Protein 6WRW (pdb70)

GO terms:
  GO:0060586 multicellular organismal-level iron ion homeostasis (P, IDA)
  GO:0048471 perinuclear region of cytoplasm (C, IDA)
  GO:0005886 plasma membrane (C, IDA)
  GO:0043066 negative regulation of apoptotic process (P, IMP)
  GO:0043123 positive regulation of canonical NF-kappaB signal transduction (P, IMP)
  GO:0010628 positive regulation of gene expression (P, IMP)
  GO:0031334 positive regulation of protein-containing complex assembly (P, IMP)
  GO:1900182 positive regulation of protein localization to nucleus (P, IMP)
  GO:0005515 protein binding (F, IPI)
  GO:0044877 protein-containing complex binding (F, IPI)
  GO:0019901 protein kinase binding (F, IPI)
  GO:0055037 recycling endosome (C, IDA)
  GO:0005768 endosome (C, IDA)
  GO:0003725 double-stranded RNA binding (F, IDA)
  GO:0031410 cytoplasmic vesicle (C, IDA)
  GO:0071466 cellular response to xenobiotic stimulus (P, IDA)
  GO:0004998 transferrin receptor activity (F, IDA)
  GO:0042102 positive regulation of T cell proliferation (P, IDA)
  GO:0045830 positive regulation of isotype switching (P, IDA)
  GO:0030890 positive regulation of B cell proliferation (P, IDA)

Solvent-accessible surface area: 55553 Å² total; per-residue (Å²): 136,73,160,48,112,39,4,57,136,48,1,29,109,39,1,98,95,21,78,0,31,62,11,1,108,68,0,25,78,132,65,28,30,72,0,51,2,27,31,123,71,4,52,56,0,0,84,54,0,7,76,28,0,121,114,16,155,20,61,75,30,38,93,10,64,0,57,0,61,1,12,26,96,58,119,54,83,7,3,0,0,3,14,4,75,149,15,53,0,0,1,26,4,23,40,4,33,2,3,0,0,8,2,92,56,36,74,31,57,7,72,0,4,1,0,10,13,0,33,127,141,25,16,129,103,30,165,30,96,6,97,48,8,0,0,0,0,2,8,15,137,43,25,27,2,60,1,1,34,15,0,52,69,86,103,3,45,0,0,0,0,3,14,0,85,73,50,12,88,5,148,78,24,89,14,24,6,16,11,28,1,3,74,6,18,1,2,0,42,3,24,4,1,0,0,7,56,14,2,33,54,9,78,22,131,15,116,13,8,11,78,17,3,0,0,2,2,1,20,19,0,0,62,20,2,9,66,9,13,110,34,118,21,56,104,125,32,158,29,26,108,65,3,76,7,28,9,19,165,55,26,48,1,31,0,19,2,26,6,61,76,108,94,13,78,0,5,0,0,0,0,0,5,78,13,114,73,16,37,12,13,2,0,0,0,0,0,18,0,1,0,47,7,16,2,0,0,33,0,0,0,0,0,0,2,1,1,24,1,0,62,5,0,1,47,1,25,103,172,40,40,2,115,0,9,7,0,0,0,0,0,0,6,0,0,16,14,2,5,4,0,0,2,5,0,0,0,12,3,23,44,28,10,1,22,24,42,5,5,0,0,0,1,0,16,67,0,0,24,4,43,64,56,32,108,13,26,6,0,0,1,1,10,33,4,1,34,94,2,12,77,40,1,128,21,11,96,89,40,115,91,22,65,128,56,78,91,24,28,92,134,34,132,107,9,74,25,68,32,12,0,12,0,0,4,0,12,9,7,2,7,0,1,11,2,26,0,19,64,139,86,69,9,7,26,43,8,0,71,46,1,40,34,164,55,0,65,119,100,5,108,102,1,52,110,1,0,42,2,0,1,14,1,0,0,2,2,0,0,19,0,0,42,58,48,51,18,49,12,36,16,70,56,0,13,69,44,2,54,56,14,5,143,57,0,52,138,57,133,65,5,0,115,104,16,70,12,21,11,101,46,8,88,45,0,47,9,48,2,94,142,5,0,43,121,3,57,75,51,19,61,131,17,109,84,111,57,109,66,46,2,24,73,6,11,30,43,3,24,20,5,3,46,18,0,8,4,42,19,23,18,11,37,144,33,37,16,35,0,1,14,28,15,63,37,64,27,9,4,48,16,0,25,111,14,0,112,59,49,124,106,132,107,80,57,38,73,70,72,69,0,48,31,14,2,0,29,6,1,11,9,10,10,6,4,1,9,13,8,24,18,32,6,1,57,32,133,61,167,133,78,158,42,86,48,4,61,142,68,0,25,97,27,2,99,95,19,76,0,21,41,13,0,93,65,1,21,86,124,63,22,30,67,1,51,3,31,34,123,66,4,48,56,0,0,75,63,0,10,84,29,0,126,116,22,157,19,61,76,18,29,68,3,66,0,61,1,77,0,7,26,75,55,117,55,105,1,4,0,0,1,19,5,85,145,15,52,0,0,1,29,3,23,43,8,39,0,2,0,0,10,2,87,57,29,71,25,70,10,88,0,0,0,0,10,17,0,31,135,144,25,15,137,94,31,218,28,93,6,90,46,3,0,0,0,2,2,8,14,148,40,29,29,2,60,1,0,35,18,0,59,83,80,106,3,47,0,1,0,0,3,16,0,77,74,33,15,76,9,148,74,29,96,12,28,7,13,10,30,2,2,76,6,17,0,2,0,40,2,25,5,1,0,0,14,45,25,2,32,60,8,77,19,148,18,116,13,21,14,83,13,3,0,0,2,2,2,38,18,0,0,60,18,0,8,65,6,14,107,42,118,20,53,102,125,32,163,28,26,106,62,2,72,31,33,8,22,174,67,23,45,1,27,0,18,3,25,4,63,83,109,98,14,72,1,5,0,0,0,0,0,5,83,12,105,53,13,36,12,5,2,0,0,0,0,0,14,1,0,1,48,9,21,2,0,0,29,0,0,0,0,0,0,1,0,1,24,0,0,56,5,0,3,46,0,26,113,145,30,38,4,114,0,6,0,0,0,0,0,0,0,6,0,0,16,17,2,4,5,0,1,2,5,0,1,0,12,2,8,43,26,9,0,21,25,38,6,5,0,0,0,1,0,21,68,0,0,21,2,39,67,47,35,87,11,24,6,0,0,2,2,11,31,3,0,38,94,2,12,80,44,1,128,20,11,95,90,43,110,90,20,64,120,58,75,89,28,33,94,127,32,122,102,8,71,27,73,33,13,0,12,0,0,3,0,10,7,8,3,8,0,2,13,2,28,0,18,64,127,87,64,11,5,19,41,9,1,74,47,1,40,40,142,43,0,46,126,104,3,105,107,0,50,93,0,0,32,2,0,0,17,2,0,0,2,2,0,0,26,0,0,40,60,46,61,5,51,14,37,16,70,55,0,15,72,44,1,102,42,12,10,147,47,1,56,121,18,154,77,7,4,174,122,16,69,19,40,10,97,50,5,88,42,0,72,28,27,2,106,98,1,1,46,70,0,59,74,58,21,59,137,20,112,83,106,69,131,39,59,4,19,52,9,3,25,45,7,22,24,6,3,48,18,0,8,4,44,20,25,17,15,32,142,35,35,15,33,0,2,14,28,14,63,37,62,26,9,4,47,21,1,20,105,17,0,94,41,46,140,110,135,83,80,59,29,76,72,71,67,0,51,24,14,4,0,29,6,3,12,8,2,3,6,5,2,8,13,7,13,16,37,6,3,36,34,100,48,150,94,114,90,118,99,8,37,129,13,1,86,101,25,50,184,167,68,18,51,52,46,88,0,0,26,49,0,1,62,139,48,85,0,9,0,0,0,0,1,119,34,101,183,73,0,123,97,1,6,105,26,0,105,157,111,2,100,108,12,73,14,25,59,59,51,43,0,0,2,0,85,24,168,60,75,142,30,12,46,103,0,7,112,11,0,50,167,15,85,136,82,117,97,14,34,127,10,2,93,110,13,50,208,149,67,32,51,52,46,89,0,0,27,55,0,1,71,135,43,63,0,10,0,0,0,0,5,131,55,100,206,73,0,133,118,5,3,106,49,0,94,176,101,2,95,111,14,87,10,16,44,52,39,38,0,0,2,0,98,21,160,59,74,141,33,13,45,102,0,6,105,10,0,49,165,21,95

Structure (mmCIF, N/CA/C/O backbone):
data_6WRW
#
_entry.id   6WRW
#
_cell.length_a   138.399
_cell.length_b   138.399
_cell.length_c   279.847
_cell.angle_alpha   90.000
_cell.angle_beta   90.000
_cell.angle_gamma   120.000
#
_symmetry.space_group_name_H-M   'P 32 2 1'
#
loop_
_entity.id
_entity.type
_entity.pdbx_description
1 polymer 'Transferrin receptor protein 1'
2 polymer 'Computationally designed protein 2DS25.5'
3 branched 2-acetamido-2-deoxy-beta-D-glucopyranose-(1-4)-2-acetamido-2-deoxy-beta-D-glucopyranose
4 branched beta-D-mannopyranose-(1-4)-2-acetamido-2-deoxy-beta-D-glucopyranose-(1-4)-2-acetamido-2-deoxy-beta-D-glucopyranose
5 branched alpha-D-mannopyranose-(1-3)-[alpha-D-mannopyranose-(1-6)]beta-D-mannopyranose-(1-4)-2-acetamido-2-deoxy-beta-D-glucopyranose-(1-4)-2-acetamido-2-deoxy-beta-D-glucopyranose
6 non-polymer 'CALCIUM ION'
#
loop_
_atom_site.group_PDB
_atom_site.id
_atom_site.type_symbol
_atom_site.label_atom_id
_atom_site.label_alt_id
_atom_site.label_comp_id
_atom_site.label_asym_id
_atom_site.label_entity_id
_atom_site.label_seq_id
_atom_site.pdbx_PDB_ins_code
_atom_site.Cartn_x
_atom_site.Cartn_y
_atom_site.Cartn_z
_atom_site.occupancy
_atom_site.B_iso_or_equiv
_atom_site.auth_seq_id
_atom_site.auth_comp_id
_atom_site.auth_asym_id
_atom_site.auth_atom_id
_atom_site.pdbx_PDB_model_num
ATOM 1 N N . ARG A 1 1 ? 2.94550 -23.87747 56.66618 1.000 112.07983 121 ARG A N 1
ATOM 2 C CA . ARG A 1 1 ? 4.36542 -23.74086 56.36431 1.000 119.49787 121 ARG A CA 1
ATOM 3 C C . ARG A 1 1 ? 5.20216 -23.79164 57.63828 1.000 131.34610 121 ARG A C 1
ATOM 4 O O . ARG A 1 1 ? 4.75640 -23.36359 58.70291 1.000 134.05500 121 ARG A O 1
ATOM 6 N N . LEU A 1 2 ? 6.41827 -24.31591 57.52087 1.000 131.12190 122 LEU A N 1
ATOM 7 C CA . LEU A 1 2 ? 7.32770 -24.46463 58.64687 1.000 127.98958 122 LEU A CA 1
ATOM 8 C C . LEU A 1 2 ? 8.48304 -23.48139 58.52147 1.000 124.25211 122 LEU A C 1
ATOM 9 O O . LEU A 1 2 ? 9.00205 -23.25329 57.42404 1.000 122.05397 122 LEU A O 1
ATOM 14 N N . TYR A 1 3 ? 8.87866 -22.90203 59.64895 1.000 122.73784 123 TYR A N 1
ATOM 15 C CA . TYR A 1 3 ? 10.03178 -22.01986 59.73264 1.000 121.00100 123 TYR A CA 1
ATOM 16 C C . TYR A 1 3 ? 11.14340 -22.71280 60.51669 1.000 116.24448 123 TYR A C 1
ATOM 17 O O . TYR A 1 3 ? 11.00834 -23.86078 60.94865 1.000 117.17908 123 TYR A O 1
ATOM 26 N N . TRP A 1 4 ? 12.25544 -21.99595 60.69934 1.000 112.51951 124 TRP A N 1
ATOM 27 C CA . TRP A 1 4 ? 13.42746 -22.59036 61.33766 1.000 113.06939 124 TRP A CA 1
ATOM 28 C C . TRP A 1 4 ? 13.13064 -23.02459 62.76880 1.000 119.14155 124 TRP A C 1
ATOM 29 O O . TRP A 1 4 ? 13.59548 -24.08260 63.21458 1.000 120.36114 124 TRP A O 1
ATOM 40 N N . ASP A 1 5 ? 12.35428 -22.22257 63.50253 1.000 120.34103 125 ASP A N 1
ATOM 41 C CA . ASP A 1 5 ? 12.07207 -22.53319 64.90022 1.000 121.92642 125 ASP A CA 1
ATOM 42 C C . ASP A 1 5 ? 11.26800 -23.81934 65.04799 1.000 115.20723 125 ASP A C 1
ATOM 43 O O . ASP A 1 5 ? 11.37355 -24.49691 66.07661 1.000 116.79306 125 ASP A O 1
ATOM 48 N N . ASP A 1 6 ? 10.46512 -24.17413 64.04254 1.000 111.06623 126 ASP A N 1
ATOM 49 C CA . ASP A 1 6 ? 9.71774 -25.42553 64.10749 1.000 111.91015 126 ASP A CA 1
ATOM 50 C C . ASP A 1 6 ? 10.55985 -26.60175 63.62787 1.000 101.54616 126 ASP A C 1
ATOM 51 O O . ASP A 1 6 ? 10.49219 -27.69474 64.20415 1.000 104.55496 126 ASP A O 1
ATOM 56 N N . LEU A 1 7 ? 11.35217 -26.39504 62.57275 1.000 99.91596 127 LEU A N 1
ATOM 57 C CA . LEU A 1 7 ? 12.21478 -27.45932 62.07148 1.000 108.96028 127 LEU A CA 1
ATOM 58 C C . LEU A 1 7 ? 13.22306 -27.89281 63.12605 1.000 111.81462 127 LEU A C 1
ATOM 59 O O . LEU A 1 7 ? 13.50665 -29.08801 63.26972 1.000 108.38560 127 LEU A O 1
ATOM 64 N N . LYS A 1 8 ? 13.76489 -26.93535 63.88270 1.000 114.51576 128 LYS A N 1
ATOM 65 C CA . LYS A 1 8 ? 14.75677 -27.26521 64.90135 1.000 111.48852 128 LYS A CA 1
ATOM 66 C C . LYS A 1 8 ? 14.15399 -28.13143 66.00377 1.000 113.01629 128 LYS A C 1
ATOM 67 O O . LYS A 1 8 ? 14.73215 -29.15730 66.38583 1.000 119.92444 128 LYS A O 1
ATOM 73 N N . ARG A 1 9 ? 12.98703 -27.73943 66.52577 1.000 100.99315 129 ARG A N 1
ATOM 74 C CA . ARG A 1 9 ? 12.36219 -28.53322 67.57887 1.000 116.87137 129 ARG A CA 1
ATOM 75 C C . ARG A 1 9 ? 11.88759 -29.88421 67.05916 1.000 116.23814 129 ARG A C 1
ATOM 76 O O . ARG A 1 9 ? 11.93607 -30.87423 67.79585 1.000 119.00047 129 ARG A O 1
ATOM 84 N N . LYS A 1 10 ? 11.45034 -29.95840 65.79798 1.000 111.24538 130 LYS A N 1
ATOM 85 C CA . LYS A 1 10 ? 11.07385 -31.25144 65.23465 1.000 110.16506 130 LYS A CA 1
ATOM 86 C C . LYS A 1 10 ? 12.28278 -32.17391 65.12358 1.000 114.44845 130 LYS A C 1
ATOM 87 O O . LYS A 1 10 ? 12.20722 -33.35804 65.48256 1.000 121.37131 130 LYS A O 1
ATOM 93 N N . LEU A 1 11 ? 13.40770 -31.64459 64.63292 1.000 108.69788 131 LEU A N 1
ATOM 94 C CA . LEU A 1 11 ? 14.63458 -32.42970 64.56210 1.000 104.56922 131 LEU A CA 1
ATOM 95 C C . LEU A 1 11 ? 15.06617 -32.90003 65.94405 1.000 116.44755 131 LEU A C 1
ATOM 96 O O . LEU A 1 11 ? 15.44935 -34.06115 66.11925 1.000 119.28556 131 LEU A O 1
ATOM 101 N N . SER A 1 12 ? 14.99789 -32.01552 66.94242 1.000 122.06699 132 SER A N 1
ATOM 102 C CA . SER A 1 12 ? 15.40820 -32.39460 68.29183 1.000 121.74650 132 SER A CA 1
ATOM 103 C C . SER A 1 12 ? 14.48702 -33.46029 68.87639 1.000 122.88874 132 SER A C 1
ATOM 104 O O . SER A 1 12 ? 14.95312 -34.40052 69.53375 1.000 134.52083 132 SER A O 1
ATOM 107 N N . GLU A 1 13 ? 13.17733 -33.33315 68.64633 1.000 117.82928 133 GLU A N 1
ATOM 108 C CA . GLU A 1 13 ? 12.23478 -34.31595 69.16793 1.000 125.23291 133 GLU A CA 1
ATOM 109 C C . GLU A 1 13 ? 12.43190 -35.67327 68.50658 1.000 121.08878 133 GLU A C 1
ATOM 110 O O . GLU A 1 13 ? 12.28874 -36.71355 69.15978 1.000 127.90199 133 GLU A O 1
ATOM 116 N N . LYS A 1 14 ? 12.76246 -35.68799 67.21233 1.000 116.21115 134 LYS A N 1
ATOM 117 C CA . LYS A 1 14 ? 13.06283 -36.96165 66.56583 1.000 116.24289 134 LYS A CA 1
ATOM 118 C C . LYS A 1 14 ? 14.41054 -37.51431 67.01594 1.000 116.10252 134 LYS A C 1
ATOM 119 O O . LYS A 1 14 ? 14.60886 -38.73464 67.01780 1.000 114.17139 134 LYS A O 1
ATOM 125 N N . LEU A 1 15 ? 15.34318 -36.63868 67.39899 1.000 116.38074 135 LEU A N 1
ATOM 126 C CA . LEU A 1 15 ? 16.62582 -37.09995 67.92125 1.000 107.74547 135 LEU A CA 1
ATOM 127 C C . LEU A 1 15 ? 16.46602 -37.74302 69.29170 1.000 110.86985 135 LEU A C 1
ATOM 128 O O . LEU A 1 15 ? 17.15440 -38.72004 69.60920 1.000 110.39674 135 LEU A O 1
ATOM 133 N N . ASP A 1 16 ? 15.56868 -37.20412 70.12051 1.000 114.27041 136 ASP A N 1
ATOM 134 C CA . ASP A 1 16 ? 15.36272 -37.77269 71.44900 1.000 120.50857 136 ASP A CA 1
ATOM 135 C C . ASP A 1 16 ? 14.76223 -39.17163 71.38016 1.000 129.56802 136 ASP A C 1
ATOM 136 O O . ASP A 1 16 ? 14.96200 -39.97584 72.29728 1.000 137.01318 136 ASP A O 1
ATOM 141 N N . SER A 1 17 ? 14.03460 -39.48164 70.30909 1.000 131.18424 137 SER A N 1
ATOM 142 C CA . SER A 1 17 ? 13.36537 -40.76549 70.15545 1.000 134.73132 137 SER A CA 1
ATOM 143 C C . SER A 1 17 ? 14.18040 -41.76557 69.34519 1.000 132.06369 137 SER A C 1
ATOM 144 O O . SER A 1 17 ? 13.63907 -42.79289 68.92444 1.000 135.60630 137 SER A O 1
ATOM 147 N N . THR A 1 18 ? 15.46389 -41.49551 69.12135 1.000 128.32724 138 THR A N 1
ATOM 148 C CA . THR A 1 18 ? 16.31562 -42.34041 68.29555 1.000 126.57406 138 THR A CA 1
ATOM 149 C C . THR A 1 18 ? 17.44198 -42.91487 69.14245 1.000 126.81570 138 THR A C 1
ATOM 150 O O . THR A 1 18 ? 18.08820 -42.18490 69.90186 1.000 127.10665 138 THR A O 1
ATOM 154 N N . ASP A 1 19 ? 17.67145 -44.21846 69.01013 1.000 125.76105 139 ASP A N 1
ATOM 155 C CA . ASP A 1 19 ? 18.75345 -44.90488 69.70237 1.000 128.90299 139 ASP A CA 1
ATOM 156 C C . ASP A 1 19 ? 19.88739 -45.17061 68.72078 1.000 126.54617 139 ASP A C 1
ATOM 157 O O . ASP A 1 19 ? 19.66884 -45.76314 67.65876 1.000 125.05689 139 ASP A O 1
ATOM 162 N N . PHE A 1 20 ? 21.09444 -44.73595 69.07910 1.000 121.47168 140 PHE A N 1
ATOM 163 C CA . PHE A 1 20 ? 22.26448 -44.91938 68.22923 1.000 117.73708 140 PHE A CA 1
ATOM 164 C C . PHE A 1 20 ? 23.13330 -46.09717 68.64613 1.000 118.69655 140 PHE A C 1
ATOM 165 O O . PHE A 1 20 ? 23.76282 -46.72281 67.78432 1.000 118.14628 140 PHE A O 1
ATOM 173 N N . THR A 1 21 ? 23.18132 -46.40984 69.94459 1.000 112.39874 141 THR A N 1
ATOM 174 C CA . THR A 1 21 ? 23.99821 -47.52456 70.41549 1.000 110.67236 141 THR A CA 1
ATOM 175 C C . THR A 1 21 ? 23.55127 -48.83982 69.79118 1.000 110.03730 141 THR A C 1
ATOM 176 O O . THR A 1 21 ? 24.38299 -49.69735 69.46713 1.000 106.44683 141 THR A O 1
ATOM 180 N N . SER A 1 22 ? 22.23891 -49.01680 69.61965 1.000 115.84061 142 SER A N 1
ATOM 181 C CA . SER A 1 22 ? 21.72341 -50.23383 69.00162 1.000 125.53535 142 SER A CA 1
ATOM 182 C C . SER A 1 22 ? 22.26901 -50.40299 67.58997 1.000 121.77408 142 SER A C 1
ATOM 183 O O . SER A 1 22 ? 22.79660 -51.46423 67.23865 1.000 119.72743 142 SER A O 1
ATOM 186 N N . THR A 1 23 ? 22.16376 -49.35537 66.76909 1.000 122.11515 143 THR A N 1
ATOM 187 C CA . THR A 1 23 ? 22.65045 -49.43985 65.39612 1.000 124.40471 143 THR A CA 1
ATOM 188 C C . THR A 1 23 ? 24.16388 -49.61686 65.35302 1.000 116.25908 143 THR A C 1
ATOM 189 O O . THR A 1 23 ? 24.68079 -50.36523 64.51590 1.000 119.07435 143 THR A O 1
ATOM 193 N N . ILE A 1 24 ? 24.89188 -48.95551 66.25618 1.000 99.32021 144 ILE A N 1
ATOM 194 C CA . ILE A 1 24 ? 26.34867 -49.08244 66.25979 1.000 91.20141 144 ILE A CA 1
ATOM 195 C C . ILE A 1 24 ? 26.75895 -50.51700 66.57914 1.000 96.78304 144 ILE A C 1
ATOM 196 O O . ILE A 1 24 ? 27.54266 -51.13762 65.84736 1.000 102.30473 144 ILE A O 1
ATOM 201 N N . LYS A 1 25 ? 26.22469 -51.07536 67.66875 1.000 93.42958 145 LYS A N 1
ATOM 202 C CA . LYS A 1 25 ? 26.58627 -52.44181 68.02646 1.000 99.39884 145 LYS A CA 1
ATOM 203 C C . LYS A 1 25 ? 26.00620 -53.46397 67.05592 1.000 101.77115 145 LYS A C 1
ATOM 204 O O . LYS A 1 25 ? 26.48717 -54.60132 67.01554 1.000 115.77029 145 LYS A O 1
ATOM 210 N N . LEU A 1 26 ? 24.98973 -53.08865 66.27395 1.000 93.97447 146 LEU A N 1
ATOM 211 C CA . LEU A 1 26 ? 24.56589 -53.93569 65.16449 1.000 102.78474 146 LEU A CA 1
ATOM 212 C C . LEU A 1 26 ? 25.59998 -53.92111 64.04788 1.000 102.73917 146 LEU A C 1
ATOM 213 O O . LEU A 1 26 ? 25.90342 -54.96368 63.45624 1.000 106.53138 146 LEU A O 1
ATOM 218 N N . LEU A 1 27 ? 26.15112 -52.74485 63.74757 1.000 103.55164 147 LEU A N 1
ATOM 219 C CA . LEU A 1 27 ? 27.24486 -52.64402 62.78974 1.000 101.57534 147 LEU A CA 1
ATOM 220 C C . LEU A 1 27 ? 28.54055 -53.24657 63.31898 1.000 109.88166 147 LEU A C 1
ATOM 221 O O . LEU A 1 27 ? 29.49754 -53.38396 62.54981 1.000 112.35207 147 LEU A O 1
ATOM 226 N N . ASN A 1 28 ? 28.59441 -53.59788 64.60551 1.000 113.52219 148 ASN A N 1
ATOM 227 C CA . ASN A 1 28 ? 29.74922 -54.26359 65.19691 1.000 117.10657 148 ASN A CA 1
ATOM 228 C C . ASN A 1 28 ? 29.51545 -55.75723 65.43667 1.000 116.93462 148 ASN A C 1
ATOM 229 O O . ASN A 1 28 ? 30.27778 -56.38154 66.18149 1.000 118.79538 148 ASN A O 1
ATOM 234 N N . GLU A 1 29 ? 28.48414 -56.33714 64.82982 1.000 113.17656 149 GLU A N 1
ATOM 235 C CA . GLU A 1 29 ? 28.18523 -57.75335 65.01580 1.000 116.82342 149 GLU A CA 1
ATOM 236 C C . GLU A 1 29 ? 29.25635 -58.61046 64.32386 1.000 115.84617 149 GLU A C 1
ATOM 237 O O . GLU A 1 29 ? 30.30254 -58.11922 63.88672 1.000 113.54358 149 GLU A O 1
ATOM 243 N N . ASN A 1 30 ? 29.01335 -59.92489 64.24589 1.000 126.17434 150 ASN A N 1
ATOM 244 C CA . ASN A 1 30 ? 29.96291 -60.83819 63.61479 1.000 128.93639 150 ASN A CA 1
ATOM 245 C C . ASN A 1 30 ? 29.71618 -60.99502 62.12591 1.000 128.32613 150 ASN A C 1
ATOM 246 O O . ASN A 1 30 ? 30.64809 -61.32470 61.38527 1.000 130.99323 150 ASN A O 1
ATOM 251 N N . SER A 1 31 ? 28.49772 -60.74733 61.67069 1.000 124.93373 151 SER A N 1
ATOM 252 C CA . SER A 1 31 ? 28.34599 -60.17831 60.34833 1.000 120.72259 151 SER A CA 1
ATOM 253 C C . SER A 1 31 ? 28.94226 -58.77518 60.37635 1.000 122.79171 151 SER A C 1
ATOM 254 O O . SER A 1 31 ? 28.87915 -58.09159 61.40186 1.000 150.48678 151 SER A O 1
ATOM 257 N N . TYR A 1 32 ? 29.57360 -58.35992 59.27737 1.000 90.89857 152 TYR A N 1
ATOM 258 C CA . TYR A 1 32 ? 30.15343 -57.02021 59.09137 1.000 92.94373 152 TYR A CA 1
ATOM 259 C C . TYR A 1 32 ? 31.52380 -56.79287 59.75061 1.000 98.44542 152 TYR A C 1
ATOM 260 O O . TYR A 1 32 ? 32.03121 -55.66642 59.65051 1.000 97.16278 152 TYR A O 1
ATOM 269 N N . VAL A 1 33 ? 32.12299 -57.76827 60.43516 1.000 103.48493 153 VAL A N 1
ATOM 270 C CA . VAL A 1 33 ? 33.40855 -57.54327 61.10956 1.000 99.20024 153 VAL A CA 1
ATOM 271 C C . VAL A 1 33 ? 34.38070 -58.68857 60.83584 1.000 96.89465 153 VAL A C 1
ATOM 272 O O . VAL A 1 33 ? 34.01147 -59.86064 60.98844 1.000 97.94783 153 VAL A O 1
ATOM 276 N N . PRO A 1 34 ? 35.62961 -58.40633 60.41612 1.000 99.41600 154 PRO A N 1
ATOM 277 C CA . PRO A 1 34 ? 36.08953 -57.06253 60.05078 1.000 101.98963 154 PRO A CA 1
ATOM 278 C C . PRO A 1 34 ? 35.72693 -56.74409 58.60238 1.000 101.76530 154 PRO A C 1
ATOM 279 O O . PRO A 1 34 ? 35.44999 -57.67053 57.84119 1.000 102.41288 154 PRO A O 1
ATOM 283 N N . ARG A 1 35 ? 35.72077 -55.46886 58.21809 1.000 88.93277 155 ARG A N 1
ATOM 284 C CA . ARG A 1 35 ? 35.30868 -55.06944 56.86981 1.000 92.20864 155 ARG A CA 1
ATOM 285 C C . ARG A 1 35 ? 36.43026 -54.27562 56.20760 1.000 93.76969 155 ARG A C 1
ATOM 286 O O . ARG A 1 35 ? 36.40376 -53.04398 56.16167 1.000 94.81425 155 ARG A O 1
ATOM 294 N N . GLU A 1 36 ? 37.41538 -54.99722 55.68192 1.000 84.79943 156 GLU A N 1
ATOM 295 C CA . GLU A 1 36 ? 38.43307 -54.39432 54.83813 1.000 92.22769 156 GLU A CA 1
ATOM 296 C C . GLU A 1 36 ? 37.80783 -53.92701 53.52587 1.000 97.52333 156 GLU A C 1
ATOM 297 O O . GLU A 1 36 ? 36.73787 -54.38913 53.11707 1.000 106.17788 156 GLU A O 1
ATOM 303 N N . ALA A 1 37 ? 38.48579 -52.98937 52.86830 1.000 93.82572 157 ALA A N 1
ATOM 304 C CA . ALA A 1 37 ? 38.01371 -52.49365 51.58291 1.000 94.87726 157 ALA A CA 1
ATOM 305 C C . ALA A 1 37 ? 37.94832 -53.62825 50.56883 1.000 100.78291 157 ALA A C 1
ATOM 306 O O . ALA A 1 37 ? 38.91973 -54.36581 50.37804 1.000 105.47416 157 ALA A O 1
ATOM 308 N N . GLY A 1 38 ? 36.79159 -53.77218 49.92592 1.000 91.58380 158 GLY A N 1
ATOM 309 C CA . GLY A 1 38 ? 36.58655 -54.81495 48.94489 1.000 89.12999 158 GLY A CA 1
ATOM 310 C C . GLY A 1 38 ? 36.27792 -56.18437 49.50790 1.000 88.78376 158 GLY A C 1
ATOM 311 O O . GLY A 1 38 ? 36.07178 -57.12169 48.72640 1.000 80.24005 158 GLY A O 1
ATOM 312 N N . SER A 1 39 ? 36.23742 -56.33611 50.82943 1.000 88.31934 159 SER A N 1
ATOM 313 C CA . SER A 1 39 ? 35.94480 -57.62853 51.42645 1.000 79.77910 159 SER A CA 1
ATOM 314 C C . SER A 1 39 ? 34.46965 -57.98122 51.24060 1.000 84.05955 159 SER A C 1
ATOM 315 O O . SER A 1 39 ? 33.64722 -57.15813 50.82783 1.000 84.17484 159 SER A O 1
ATOM 318 N N . GLN A 1 40 ? 34.13896 -59.23572 51.55491 1.000 85.90505 160 GLN A N 1
ATOM 319 C CA . GLN A 1 40 ? 32.75656 -59.68573 51.43067 1.000 91.10187 160 GLN A CA 1
ATOM 320 C C . GLN A 1 40 ? 31.85956 -59.00545 52.45727 1.000 98.02722 160 GLN A C 1
ATOM 321 O O . GLN A 1 40 ? 30.71067 -58.66183 52.15561 1.000 102.91782 160 GLN A O 1
ATOM 327 N N . LYS A 1 41 ? 32.36755 -58.79511 53.67385 1.000 97.06896 161 LYS A N 1
ATOM 328 C CA . LYS A 1 41 ? 31.55587 -58.16520 54.70929 1.000 100.75934 161 LYS A CA 1
ATOM 329 C C . LYS A 1 41 ? 31.34989 -56.68084 54.43715 1.000 98.64129 161 LYS A C 1
ATOM 330 O O . LYS A 1 41 ? 30.30471 -56.12656 54.79621 1.000 106.80989 161 LYS A O 1
ATOM 336 N N . ASP A 1 42 ? 32.32034 -56.02337 53.79826 1.000 93.34663 162 ASP A N 1
ATOM 337 C CA . ASP A 1 42 ? 32.10069 -54.64945 53.35968 1.000 90.73517 162 ASP A CA 1
ATOM 338 C C . ASP A 1 42 ? 30.98337 -54.58312 52.32631 1.000 84.08507 162 ASP A C 1
ATOM 339 O O . ASP A 1 42 ? 30.15694 -53.66400 52.35070 1.000 85.17528 162 ASP A O 1
ATOM 344 N N . GLU A 1 43 ? 30.92240 -55.56966 51.42886 1.000 78.92800 163 GLU A N 1
ATOM 345 C CA . GLU A 1 43 ? 29.83345 -55.62150 50.45876 1.000 88.43487 163 GLU A CA 1
ATOM 346 C C . GLU A 1 43 ? 28.50209 -55.91568 51.14112 1.000 99.50984 163 GLU A C 1
ATOM 347 O O . GLU A 1 43 ? 27.46229 -55.37135 50.74937 1.000 105.88033 163 GLU A O 1
ATOM 353 N N . ASN A 1 44 ? 28.51565 -56.76898 52.16893 1.000 100.87042 164 ASN A N 1
ATOM 354 C CA . ASN A 1 44 ? 27.29503 -57.03610 52.92406 1.000 99.62269 164 ASN A CA 1
ATOM 355 C C . ASN A 1 44 ? 26.78990 -55.77618 53.61564 1.000 102.62944 164 ASN A C 1
ATOM 356 O O . ASN A 1 44 ? 25.58650 -55.49153 53.60461 1.000 111.21954 164 ASN A O 1
ATOM 361 N N . LEU A 1 45 ? 27.69648 -55.00398 54.21872 1.000 96.58592 165 LEU A N 1
ATOM 362 C CA . LEU A 1 45 ? 27.28459 -53.76380 54.86836 1.000 89.82918 165 LEU A CA 1
ATOM 363 C C . LEU A 1 45 ? 26.81779 -52.73440 53.84640 1.000 88.83152 165 LEU A C 1
ATOM 364 O O . LEU A 1 45 ? 25.89135 -51.96256 54.11651 1.000 92.38542 165 LEU A O 1
ATOM 369 N N . ALA A 1 46 ? 27.44258 -52.70746 52.66646 1.000 80.47905 166 ALA A N 1
ATOM 370 C CA . ALA A 1 46 ? 26.97438 -51.81749 51.60922 1.000 84.05164 166 ALA A CA 1
ATOM 371 C C . ALA A 1 46 ? 25.55593 -52.17299 51.18380 1.000 81.31852 166 ALA A C 1
ATOM 372 O O . ALA A 1 46 ? 24.70953 -51.28776 51.01131 1.000 92.33631 166 ALA A O 1
ATOM 374 N N . LEU A 1 47 ? 25.27607 -53.46812 51.01790 1.000 72.92929 167 LEU A N 1
ATOM 375 C CA . LEU A 1 47 ? 23.92499 -53.89336 50.66431 1.000 90.22219 167 LEU A CA 1
ATOM 376 C C . LEU A 1 47 ? 22.93622 -53.57339 51.77849 1.000 94.11169 167 LEU A C 1
ATOM 377 O O . LEU A 1 47 ? 21.79100 -53.18939 51.51196 1.000 101.50944 167 LEU A O 1
ATOM 382 N N . TYR A 1 48 ? 23.36073 -53.72305 53.03591 1.000 91.85638 168 TYR A N 1
ATOM 383 C CA . TYR A 1 48 ? 22.48258 -53.38703 54.15252 1.000 95.00776 168 TYR A CA 1
ATOM 384 C C . TYR A 1 48 ? 22.15548 -51.89926 54.16803 1.000 95.70532 168 TYR A C 1
ATOM 385 O O . TYR A 1 48 ? 20.99945 -51.51354 54.37221 1.000 104.21767 168 TYR A O 1
ATOM 394 N N . VAL A 1 49 ? 23.16014 -51.04893 53.94774 1.000 88.47931 169 VAL A N 1
ATOM 395 C CA . VAL A 1 49 ? 22.92461 -49.60853 53.91307 1.000 88.02878 169 VAL A CA 1
ATOM 396 C C . VAL A 1 49 ? 22.03079 -49.24129 52.73451 1.000 92.54832 169 VAL A C 1
ATOM 397 O O . VAL A 1 49 ? 21.15621 -48.37454 52.84813 1.000 97.46698 169 VAL A O 1
ATOM 401 N N . GLU A 1 50 ? 22.22087 -49.90465 51.59128 1.000 95.26825 170 GLU A N 1
ATOM 402 C CA . GLU A 1 50 ? 21.37887 -49.63571 50.42956 1.000 100.55358 170 GLU A CA 1
ATOM 403 C C . GLU A 1 50 ? 19.92700 -50.01584 50.70033 1.000 98.79046 170 GLU A C 1
ATOM 404 O O . GLU A 1 50 ? 19.00403 -49.25527 50.38057 1.000 97.36042 170 GLU A O 1
ATOM 410 N N . ASN A 1 51 ? 19.70384 -51.18298 51.30837 1.000 102.00239 171 ASN A N 1
ATOM 411 C CA . ASN A 1 51 ? 18.33887 -51.60666 51.59967 1.000 102.54055 171 ASN A CA 1
ATOM 412 C C . ASN A 1 51 ? 17.70895 -50.75733 52.69785 1.000 100.33234 171 ASN A C 1
ATOM 413 O O . ASN A 1 51 ? 16.49041 -50.55027 52.69520 1.000 107.00034 171 ASN A O 1
ATOM 418 N N . GLN A 1 52 ? 18.51450 -50.25142 53.63581 1.000 93.77392 172 GLN A N 1
ATOM 419 C CA . GLN A 1 52 ? 17.98900 -49.33124 54.63952 1.000 94.12258 172 GLN A CA 1
ATOM 420 C C . GLN A 1 52 ? 17.60479 -47.99775 54.01189 1.000 100.38691 172 GLN A C 1
ATOM 421 O O . GLN A 1 52 ? 16.58884 -47.39985 54.38515 1.000 108.48506 172 GLN A O 1
ATOM 427 N N . PHE A 1 53 ? 18.40947 -47.51281 53.06221 1.000 98.37487 173 PHE A N 1
ATOM 428 C CA . PHE A 1 53 ? 18.03028 -46.32256 52.30834 1.000 86.02303 173 PHE A CA 1
ATOM 429 C C . PHE A 1 53 ? 16.73779 -46.55701 51.53865 1.000 95.94348 173 PHE A C 1
ATOM 430 O O . PHE A 1 53 ? 15.90439 -45.65172 51.41547 1.000 93.66574 173 PHE A O 1
ATOM 438 N N . ARG A 1 54 ? 16.55871 -47.76844 51.00618 1.000 101.29180 174 ARG A N 1
ATOM 439 C CA . ARG A 1 54 ? 15.30368 -48.09925 50.33692 1.000 102.37756 174 ARG A CA 1
ATOM 440 C C . ARG A 1 54 ? 14.13722 -48.09470 51.31808 1.000 108.07386 174 ARG A C 1
ATOM 441 O O . ARG A 1 54 ? 13.03403 -47.64755 50.98162 1.000 102.07869 174 ARG A O 1
ATOM 449 N N . GLU A 1 55 ? 14.36023 -48.59496 52.53690 1.000 115.81376 175 GLU A N 1
ATOM 450 C CA . GLU A 1 55 ? 13.29076 -48.63025 53.53034 1.000 107.22839 175 GLU A CA 1
ATOM 451 C C . GLU A 1 55 ? 12.87376 -47.23210 53.96611 1.000 100.39682 175 GLU A C 1
ATOM 452 O O . GLU A 1 55 ? 11.69810 -47.00675 54.27583 1.000 100.53978 175 GLU A O 1
ATOM 458 N N . PHE A 1 56 ? 13.81178 -46.28505 53.99678 1.000 94.59048 176 PHE A N 1
ATOM 459 C CA . PHE A 1 56 ? 13.49267 -44.92032 54.39971 1.000 98.01435 176 PHE A CA 1
ATOM 460 C C . PHE A 1 56 ? 12.64644 -44.18471 53.37063 1.000 105.99069 176 PHE A C 1
ATOM 461 O O . PHE A 1 56 ? 12.23229 -43.05122 53.63894 1.000 110.28701 176 PHE A O 1
ATOM 469 N N . LYS A 1 57 ? 12.38487 -44.79974 52.21515 1.000 106.02142 177 LYS A N 1
ATOM 470 C CA . LYS A 1 57 ? 11.58815 -44.19692 51.14646 1.000 105.03540 177 LYS A CA 1
ATOM 471 C C . LYS A 1 57 ? 12.20317 -42.87878 50.67816 1.000 103.67910 177 LYS A C 1
ATOM 472 O O . LYS A 1 57 ? 11.51780 -41.86766 50.51074 1.000 107.64234 177 LYS A O 1
ATOM 478 N N . LEU A 1 58 ? 13.51722 -42.89890 50.46936 1.000 94.11185 178 LEU A N 1
ATOM 479 C CA . LEU A 1 58 ? 14.20436 -41.74548 49.91342 1.000 91.00034 178 LEU A CA 1
ATOM 480 C C . LEU A 1 58 ? 13.75453 -41.50921 48.47470 1.000 90.25136 178 LEU A C 1
ATOM 481 O O . LEU A 1 58 ? 13.14759 -42.37321 47.83436 1.000 92.91569 178 LEU A O 1
ATOM 486 N N . SER A 1 59 ? 14.05906 -40.31335 47.96528 1.000 85.70229 179 SER A N 1
ATOM 487 C CA . SER A 1 59 ? 13.63146 -39.97153 46.61275 1.000 75.08950 179 SER A CA 1
ATOM 488 C C . SER A 1 59 ? 14.29873 -40.86856 45.57783 1.000 74.70250 179 SER A C 1
ATOM 489 O O . SER A 1 59 ? 13.65308 -41.29207 44.61189 1.000 75.40770 179 SER A O 1
ATOM 492 N N . LYS A 1 60 ? 15.58247 -41.18068 45.76067 1.000 82.63925 180 LYS A N 1
ATOM 493 C CA . LYS A 1 60 ? 16.21493 -42.14475 44.86803 1.000 79.04915 180 LYS A CA 1
ATOM 494 C C . LYS A 1 60 ? 17.49776 -42.67363 45.49063 1.000 90.99635 180 LYS A C 1
ATOM 495 O O . LYS A 1 60 ? 18.30453 -41.90366 46.00642 1.000 94.75568 180 LYS A O 1
ATOM 501 N N . VAL A 1 61 ? 17.68998 -43.98716 45.41638 1.000 100.25618 181 VAL A N 1
ATOM 502 C CA . VAL A 1 61 ? 18.91516 -44.61644 45.89298 1.000 104.05762 181 VAL A CA 1
ATOM 503 C C . VAL A 1 61 ? 19.62173 -45.26418 44.70996 1.000 105.21488 181 VAL A C 1
ATOM 504 O O . VAL A 1 61 ? 18.98395 -45.74776 43.76851 1.000 116.82815 181 VAL A O 1
ATOM 508 N N . TRP A 1 62 ? 20.95175 -45.25732 44.75546 1.000 92.00555 182 TRP A N 1
ATOM 509 C CA . TRP A 1 62 ? 21.75007 -45.83047 43.67891 1.000 85.55900 182 TRP A CA 1
ATOM 510 C C . TRP A 1 62 ? 23.13426 -46.18243 44.21342 1.000 88.25102 182 TRP A C 1
ATOM 511 O O . TRP A 1 62 ? 23.42803 -46.02653 45.40303 1.000 90.51371 182 TRP A O 1
ATOM 522 N N . ARG A 1 63 ? 23.98553 -46.67132 43.31374 1.000 89.07808 183 ARG A N 1
ATOM 523 C CA . ARG A 1 63 ? 25.29537 -47.17618 43.69405 1.000 85.64233 183 ARG A CA 1
ATOM 524 C C . ARG A 1 63 ? 26.30503 -46.86353 42.59947 1.000 88.60653 183 ARG A C 1
ATOM 525 O O . ARG A 1 63 ? 25.95179 -46.72618 41.42472 1.000 98.43411 183 ARG A O 1
ATOM 533 N N . ASP A 1 64 ? 27.56658 -46.75128 43.00423 1.000 84.26707 184 ASP A N 1
ATOM 534 C CA . ASP A 1 64 ? 28.69308 -46.63465 42.09048 1.000 79.15940 184 ASP A CA 1
ATOM 535 C C . ASP A 1 64 ? 29.67660 -47.76103 42.37032 1.000 82.06809 184 ASP A C 1
ATOM 536 O O . ASP A 1 64 ? 29.92043 -48.11005 43.52886 1.000 85.99496 184 ASP A O 1
ATOM 541 N N . GLN A 1 65 ? 30.24089 -48.32569 41.30581 1.000 83.10986 185 GLN A N 1
ATOM 542 C CA . GLN A 1 65 ? 31.09397 -49.50687 41.39331 1.000 71.14642 185 GLN A CA 1
ATOM 543 C C . GLN A 1 65 ? 32.45731 -49.16893 40.80376 1.000 75.25328 185 GLN A C 1
ATOM 544 O O . GLN A 1 65 ? 32.57670 -48.94584 39.59398 1.000 86.33092 185 GLN A O 1
ATOM 550 N N . HIS A 1 66 ? 33.48071 -49.12920 41.65327 1.000 67.31655 186 HIS A N 1
ATOM 551 C CA . HIS A 1 66 ? 34.83704 -48.81656 41.23172 1.000 69.31913 186 HIS A CA 1
ATOM 552 C C . HIS A 1 66 ? 35.73402 -50.03763 41.38678 1.000 73.06396 186 HIS A C 1
ATOM 553 O O . HIS A 1 66 ? 35.46587 -50.93634 42.18675 1.000 77.91116 186 HIS A O 1
ATOM 560 N N . PHE A 1 67 ? 36.81362 -50.05573 40.60795 1.000 71.72406 187 PHE A N 1
ATOM 561 C CA . PHE A 1 67 ? 37.83647 -51.09481 40.68411 1.000 68.25521 187 PHE A CA 1
ATOM 562 C C . PHE A 1 67 ? 39.17147 -50.41471 40.95342 1.000 69.34061 187 PHE A C 1
ATOM 563 O O . PHE A 1 67 ? 39.72529 -49.75159 40.06928 1.000 77.70399 187 PHE A O 1
ATOM 571 N N . VAL A 1 68 ? 39.68545 -50.57932 42.17023 1.000 64.49057 188 VAL A N 1
ATOM 572 C CA . VAL A 1 68 ? 40.87136 -49.85304 42.61048 1.000 61.81534 188 VAL A CA 1
ATOM 573 C C . VAL A 1 68 ? 41.92907 -50.83469 43.09112 1.000 69.99129 188 VAL A C 1
ATOM 574 O O . VAL A 1 68 ? 41.62340 -51.95137 43.51979 1.000 71.34695 188 VAL A O 1
ATOM 578 N N . LYS A 1 69 ? 43.18563 -50.40511 43.02229 1.000 63.62461 189 LYS A N 1
ATOM 579 C CA . LYS A 1 69 ? 44.31628 -51.20885 43.46632 1.000 67.51781 189 LYS A CA 1
ATOM 580 C C . LYS A 1 69 ? 44.72781 -50.77039 44.86683 1.000 70.71422 189 LYS A C 1
ATOM 581 O O . LYS A 1 69 ? 45.17015 -49.63248 45.06113 1.000 67.85756 189 LYS A O 1
ATOM 587 N N . ILE A 1 70 ? 44.58237 -51.67145 45.83658 1.000 77.03050 190 ILE A N 1
ATOM 588 C CA . ILE A 1 70 ? 45.07789 -51.42896 47.18643 1.000 71.74651 190 ILE A CA 1
ATOM 589 C C . ILE A 1 70 ? 46.31070 -52.29562 47.39351 1.000 71.32657 190 ILE A C 1
ATOM 590 O O . ILE A 1 70 ? 46.74092 -53.00354 46.47758 1.000 75.65618 190 ILE A O 1
ATOM 595 N N . GLN A 1 71 ? 46.88533 -52.25448 48.59223 1.000 67.86716 191 GLN A N 1
ATOM 596 C CA . GLN A 1 71 ? 48.05115 -53.06267 48.91714 1.000 66.05460 191 GLN A CA 1
ATOM 597 C C . GLN A 1 71 ? 47.76739 -53.87418 50.17117 1.000 66.42797 191 GLN A C 1
ATOM 598 O O . GLN A 1 71 ? 47.20883 -53.35571 51.14249 1.000 66.30057 191 GLN A O 1
ATOM 604 N N . VAL A 1 72 ? 48.14846 -55.15162 50.14305 1.000 64.76650 192 VAL A N 1
ATOM 605 C CA . VAL A 1 72 ? 47.91999 -56.06588 51.25254 1.000 74.01470 192 VAL A CA 1
ATOM 606 C C . VAL A 1 72 ? 49.20496 -56.83538 51.53145 1.000 83.76502 192 VAL A C 1
ATOM 607 O O . VAL A 1 72 ? 50.15153 -56.82347 50.74396 1.000 87.36472 192 VAL A O 1
ATOM 611 N N . LYS A 1 73 ? 49.22092 -57.51150 52.67623 1.000 92.27364 193 LYS A N 1
ATOM 612 C CA . LYS A 1 73 ? 50.36153 -58.33030 53.05579 1.000 94.77525 193 LYS A CA 1
ATOM 613 C C . LYS A 1 73 ? 50.41469 -59.60136 52.21375 1.000 84.60792 193 LYS A C 1
ATOM 614 O O . LYS A 1 73 ? 49.38966 -60.12701 51.77153 1.000 77.77531 193 LYS A O 1
ATOM 620 N N . ASP A 1 74 ? 51.62954 -60.09039 51.99169 1.000 85.69468 194 ASP A N 1
ATOM 621 C CA . ASP A 1 74 ? 51.87752 -61.24421 51.14090 1.000 87.94462 194 ASP A CA 1
ATOM 622 C C . ASP A 1 74 ? 51.99905 -62.51186 51.98174 1.000 92.41937 194 ASP A C 1
ATOM 623 O O . ASP A 1 74 ? 51.99564 -62.47743 53.21451 1.000 93.76413 194 ASP A O 1
ATOM 628 N N . SER A 1 75 ? 52.09719 -63.64975 51.28775 1.000 100.55325 195 SER A N 1
ATOM 629 C CA . SER A 1 75 ? 52.38927 -64.90683 51.96720 1.000 104.95524 195 SER A CA 1
ATOM 630 C C . SER A 1 75 ? 53.73062 -64.84751 52.68446 1.000 107.43243 195 SER A C 1
ATOM 631 O O . SER A 1 75 ? 53.89834 -65.46607 53.74176 1.000 103.75113 195 SER A O 1
ATOM 634 N N . ALA A 1 76 ? 54.69206 -64.11372 52.12876 1.000 111.88460 196 ALA A N 1
ATOM 635 C CA . ALA A 1 76 ? 55.96025 -63.88105 52.80330 1.000 109.99753 196 ALA A CA 1
ATOM 636 C C . ALA A 1 76 ? 55.76633 -62.85539 53.91229 1.000 112.76902 196 ALA A C 1
ATOM 637 O O . ALA A 1 76 ? 55.15059 -61.80602 53.69982 1.000 118.38946 196 ALA A O 1
ATOM 639 N N . GLN A 1 77 ? 56.29232 -63.16042 55.09403 1.000 107.62420 197 GLN A N 1
ATOM 640 C CA . GLN A 1 77 ? 56.07731 -62.31833 56.26093 1.000 100.02660 197 GLN A CA 1
ATOM 641 C C . GLN A 1 77 ? 57.02225 -61.12328 56.25345 1.000 95.91908 197 GLN A C 1
ATOM 642 O O . GLN A 1 77 ? 58.20940 -61.25224 55.94084 1.000 110.71141 197 GLN A O 1
ATOM 648 N N . ASN A 1 78 ? 56.48482 -59.95425 56.59454 1.000 80.22311 198 ASN A N 1
ATOM 649 C CA . ASN A 1 78 ? 57.32373 -58.78684 56.82596 1.000 85.50996 198 ASN A CA 1
ATOM 650 C C . ASN A 1 78 ? 58.11721 -58.97680 58.11148 1.000 91.65576 198 ASN A C 1
ATOM 651 O O . ASN A 1 78 ? 57.61407 -59.53469 59.09074 1.000 95.59348 198 ASN A O 1
ATOM 656 N N . SER A 1 79 ? 59.36578 -58.51401 58.11237 1.000 82.57726 199 SER A N 1
ATOM 657 C CA . SER A 1 79 ? 60.25376 -58.80610 59.22817 1.000 81.67800 199 SER A CA 1
ATOM 658 C C . SER A 1 79 ? 61.04896 -57.57625 59.63765 1.000 85.07998 199 SER A C 1
ATOM 659 O O . SER A 1 79 ? 61.47293 -56.78154 58.79279 1.000 83.91598 199 SER A O 1
ATOM 662 N N . VAL A 1 80 ? 61.24261 -57.43211 60.94598 1.000 85.00511 200 VAL A N 1
ATOM 663 C CA . VAL A 1 80 ? 62.17719 -56.47712 61.52471 1.000 77.47775 200 VAL A CA 1
ATOM 664 C C . VAL A 1 80 ? 63.19934 -57.28934 62.30350 1.000 85.47806 200 VAL A C 1
ATOM 665 O O . VAL A 1 80 ? 62.83967 -57.97665 63.27152 1.000 98.16950 200 VAL A O 1
ATOM 669 N N . ILE A 1 81 ? 64.46267 -57.22460 61.86845 1.000 83.38339 201 ILE A N 1
ATOM 670 C CA . ILE A 1 81 ? 65.54690 -58.04317 62.39676 1.000 79.44822 201 ILE A CA 1
ATOM 671 C C . ILE A 1 81 ? 66.69270 -57.12654 62.80697 1.000 84.86696 201 ILE A C 1
ATOM 672 O O . ILE A 1 81 ? 66.85016 -56.02638 62.27082 1.000 84.63121 201 ILE A O 1
ATOM 677 N N . ILE A 1 82 ? 67.49535 -57.58093 63.76768 1.000 84.36174 202 ILE A N 1
ATOM 678 C CA . ILE A 1 82 ? 68.70694 -56.88374 64.18612 1.000 82.65601 202 ILE A CA 1
ATOM 679 C C . ILE A 1 82 ? 69.90444 -57.77054 63.87528 1.000 91.89090 202 ILE A C 1
ATOM 680 O O . ILE A 1 82 ? 69.95019 -58.93039 64.30086 1.000 98.35196 202 ILE A O 1
ATOM 685 N N . VAL A 1 83 ? 70.86823 -57.22562 63.13575 1.000 87.45095 203 VAL A N 1
ATOM 686 C CA . VAL A 1 83 ? 72.09951 -57.92943 62.80107 1.000 85.58768 203 VAL A CA 1
ATOM 687 C C . VAL A 1 83 ? 73.26121 -57.25409 63.51783 1.000 85.12483 203 VAL A C 1
ATOM 688 O O . VAL A 1 83 ? 73.24716 -56.04278 63.76869 1.000 88.20417 203 VAL A O 1
ATOM 692 N N . ASP A 1 84 ? 74.27540 -58.05113 63.85101 1.000 82.99782 204 ASP A N 1
ATOM 693 C CA . ASP A 1 84 ? 75.41539 -57.55958 64.61096 1.000 93.04483 204 ASP A CA 1
ATOM 694 C C . ASP A 1 84 ? 76.64422 -58.38910 64.26504 1.000 94.33936 204 ASP A C 1
ATOM 695 O O . ASP A 1 84 ? 76.53945 -59.51420 63.76874 1.000 98.37405 204 ASP A O 1
ATOM 700 N N . LYS A 1 85 ? 77.81659 -57.80793 64.53436 1.000 95.53933 205 LYS A N 1
ATOM 701 C CA . LYS A 1 85 ? 79.10834 -58.46113 64.31051 1.000 98.26225 205 LYS A CA 1
ATOM 702 C C . LYS A 1 85 ? 79.27873 -58.86578 62.84635 1.000 101.30330 205 LYS A C 1
ATOM 703 O O . LYS A 1 85 ? 79.63129 -60.00393 62.52828 1.000 97.03510 205 LYS A O 1
ATOM 709 N N . ASN A 1 86 ? 79.02426 -57.90892 61.95072 1.000 108.84166 206 ASN A N 1
ATOM 710 C CA . ASN A 1 86 ? 79.15624 -58.10974 60.50616 1.000 106.76632 206 ASN A CA 1
ATOM 711 C C . ASN A 1 86 ? 78.28981 -59.27396 60.02515 1.000 101.36033 206 ASN A C 1
ATOM 712 O O . ASN A 1 86 ? 78.72795 -60.13277 59.25685 1.000 104.46835 206 ASN A O 1
ATOM 717 N N . GLY A 1 87 ? 77.04293 -59.29631 60.49015 1.000 93.32365 207 GLY A N 1
ATOM 718 C CA . GLY A 1 87 ? 76.08864 -60.29522 60.05650 1.000 92.80603 207 GLY A CA 1
ATOM 719 C C . GLY A 1 87 ? 76.21312 -61.64984 60.71398 1.000 87.90249 207 GLY A C 1
ATOM 720 O O . GLY A 1 87 ? 75.49844 -62.57744 60.31788 1.000 84.15417 207 GLY A O 1
ATOM 721 N N . ARG A 1 88 ? 77.09176 -61.80033 61.70316 1.000 85.41349 208 ARG A N 1
ATOM 722 C CA . ARG A 1 88 ? 77.26072 -63.07424 62.38928 1.000 81.87217 208 ARG A CA 1
ATOM 723 C C . ARG A 1 88 ? 76.35030 -63.22673 63.60080 1.000 83.83470 208 ARG A C 1
ATOM 724 O O . ARG A 1 88 ? 76.26346 -64.32668 64.15619 1.000 90.53929 208 ARG A O 1
ATOM 732 N N . LEU A 1 89 ? 75.67384 -62.15948 64.01990 1.000 79.24068 209 LEU A N 1
ATOM 733 C CA . LEU A 1 89 ? 74.67580 -62.21259 65.08448 1.000 81.68698 209 LEU A CA 1
ATOM 734 C C . LEU A 1 89 ? 73.39405 -61.59396 64.54619 1.000 94.14958 209 LEU A C 1
ATOM 735 O O . LEU A 1 89 ? 73.35832 -60.39498 64.25800 1.000 114.47937 209 LEU A O 1
ATOM 740 N N . VAL A 1 90 ? 72.34611 -62.40205 64.40480 1.000 84.87433 210 VAL A N 1
ATOM 741 C CA . VAL A 1 90 ? 71.05428 -61.91520 63.93954 1.000 86.04923 210 VAL A CA 1
ATOM 742 C C . VAL A 1 90 ? 70.03405 -62.09490 65.05445 1.000 79.49061 210 VAL A C 1
ATOM 743 O O . VAL A 1 90 ? 70.11067 -63.03577 65.85165 1.000 76.21479 210 VAL A O 1
ATOM 747 N N . TYR A 1 91 ? 69.07377 -61.17321 65.11023 1.000 75.31962 211 TYR A N 1
ATOM 748 C CA . TYR A 1 91 ? 68.08528 -61.13862 66.18581 1.000 78.59925 211 TYR A CA 1
ATOM 749 C C . TYR A 1 91 ? 66.74447 -60.72230 65.59916 1.000 84.07278 211 TYR A C 1
ATOM 750 O O . TYR A 1 91 ? 66.58998 -59.58402 65.14590 1.000 95.84290 211 TYR A O 1
ATOM 759 N N . LEU A 1 92 ? 65.78013 -61.63889 65.60977 1.000 79.02457 212 LEU A N 1
ATOM 760 C CA . LEU A 1 92 ? 64.44220 -61.33336 65.12026 1.000 84.31006 212 LEU A CA 1
ATOM 761 C C . LEU A 1 92 ? 63.72921 -60.41678 66.10531 1.000 86.29464 212 LEU A C 1
ATOM 762 O O . LEU A 1 92 ? 63.45416 -60.81147 67.24350 1.000 95.95221 212 LEU A O 1
ATOM 767 N N . VAL A 1 93 ? 63.43213 -59.19276 65.67332 1.000 75.71515 213 VAL A N 1
ATOM 768 C CA . VAL A 1 93 ? 62.69058 -58.26911 66.52559 1.000 75.71258 213 VAL A CA 1
ATOM 769 C C . VAL A 1 93 ? 61.19688 -58.54751 66.44135 1.000 82.73450 213 VAL A C 1
ATOM 770 O O . VAL A 1 93 ? 60.53957 -58.79271 67.45979 1.000 87.84111 213 VAL A O 1
ATOM 774 N N . GLU A 1 94 ? 60.63752 -58.52764 65.23104 1.000 91.91087 214 GLU A N 1
ATOM 775 C CA . GLU A 1 94 ? 59.20139 -58.76592 65.13507 1.000 86.03656 214 GLU A CA 1
ATOM 776 C C . GLU A 1 94 ? 58.78289 -59.15621 63.72436 1.000 91.35239 214 GLU A C 1
ATOM 777 O O . GLU A 1 94 ? 59.32726 -58.65481 62.73776 1.000 87.21895 214 GLU A O 1
ATOM 783 N N . ASN A 1 95 ? 57.79626 -60.05087 63.65136 1.000 91.09244 215 ASN A N 1
ATOM 784 C CA . ASN A 1 95 ? 57.01290 -60.30969 62.45145 1.000 82.56106 215 ASN A CA 1
ATOM 785 C C . ASN A 1 95 ? 55.65959 -59.63069 62.62708 1.000 80.54477 215 ASN A C 1
ATOM 786 O O . ASN A 1 95 ? 54.71326 -60.25361 63.12606 1.000 76.18616 215 ASN A O 1
ATOM 791 N N . PRO A 1 96 ? 55.53097 -58.36228 62.24235 1.000 73.85784 216 PRO A N 1
ATOM 792 C CA . PRO A 1 96 ? 54.32617 -57.60170 62.59375 1.000 66.99493 216 PRO A CA 1
ATOM 793 C C . PRO A 1 96 ? 53.07612 -58.14394 61.91963 1.000 77.46280 216 PRO A C 1
ATOM 794 O O . PRO A 1 96 ? 53.10800 -58.63315 60.78776 1.000 96.71483 216 PRO A O 1
ATOM 798 N N . GLY A 1 97 ? 51.95776 -58.04802 62.64348 1.000 76.84773 217 GLY A N 1
ATOM 799 C CA . GLY A 1 97 ? 50.67875 -58.43595 62.07739 1.000 76.40530 217 GLY A CA 1
ATOM 800 C C . GLY A 1 97 ? 50.05046 -57.35845 61.22256 1.000 86.48354 217 GLY A C 1
ATOM 801 O O . GLY A 1 97 ? 49.28391 -57.66389 60.30371 1.000 94.99818 217 GLY A O 1
ATOM 802 N N . GLY A 1 98 ? 50.35565 -56.09104 61.50781 1.000 84.39554 218 GLY A N 1
ATOM 803 C CA . GLY A 1 98 ? 49.89190 -54.99091 60.69197 1.000 83.90339 218 GLY A CA 1
ATOM 804 C C . GLY A 1 98 ? 50.89676 -54.61665 59.61731 1.000 80.13144 218 GLY A C 1
ATOM 805 O O . GLY A 1 98 ? 51.95874 -55.22081 59.47314 1.000 82.96561 218 GLY A O 1
ATOM 806 N N . TYR A 1 99 ? 50.54254 -53.58857 58.85133 1.000 69.53572 219 TYR A N 1
ATOM 807 C CA . TYR A 1 99 ? 51.38809 -53.12978 57.75800 1.000 73.23963 219 TYR A CA 1
ATOM 808 C C . TYR A 1 99 ? 50.94930 -51.73027 57.35431 1.000 79.88710 219 TYR A C 1
ATOM 809 O O . TYR A 1 99 ? 49.92649 -51.21849 57.81603 1.000 74.84568 219 TYR A O 1
ATOM 818 N N . VAL A 1 100 ? 51.74219 -51.11744 56.47991 1.000 79.56927 220 VAL A N 1
ATOM 819 C CA . VAL A 1 100 ? 51.42959 -49.81863 55.89622 1.000 71.03360 220 VAL A CA 1
ATOM 820 C C . VAL A 1 100 ? 51.15116 -50.03011 54.41585 1.000 70.33772 220 VAL A C 1
ATOM 821 O O . VAL A 1 100 ? 52.02755 -50.48685 53.67105 1.000 76.04255 220 VAL A O 1
ATOM 825 N N . ALA A 1 101 ? 49.93470 -49.70237 53.99091 1.000 61.59912 221 ALA A N 1
ATOM 826 C CA . ALA A 1 101 ? 49.56867 -49.85193 52.59157 1.000 69.83071 221 ALA A CA 1
ATOM 827 C C . ALA A 1 101 ? 50.36594 -48.88730 51.72124 1.000 68.88094 221 ALA A C 1
ATOM 828 O O . ALA A 1 101 ? 50.81077 -47.82827 52.17324 1.000 61.97325 221 ALA A O 1
ATOM 830 N N . TYR A 1 102 ? 50.55355 -49.27741 50.45967 1.000 62.53581 222 TYR A N 1
ATOM 831 C CA . TYR A 1 102 ? 51.26714 -48.48833 49.45630 1.000 62.23067 222 TYR A CA 1
ATOM 832 C C . TYR A 1 102 ? 52.73233 -48.27003 49.81956 1.000 68.38577 222 TYR A C 1
ATOM 833 O O . TYR A 1 102 ? 53.37729 -47.35624 49.29500 1.000 74.14945 222 TYR A O 1
ATOM 842 N N . SER A 1 103 ? 53.27025 -49.09713 50.71039 1.000 68.08509 223 SER A N 1
ATOM 843 C CA . SER A 1 103 ? 54.69789 -49.09864 50.98110 1.000 70.77568 223 SER A CA 1
ATOM 844 C C . SER A 1 103 ? 55.43210 -49.86175 49.88656 1.000 77.30378 223 SER A C 1
ATOM 845 O O . SER A 1 103 ? 54.89137 -50.79003 49.27886 1.000 105.05835 223 SER A O 1
ATOM 848 N N . LYS A 1 104 ? 56.67437 -49.46065 49.63238 1.000 62.88533 224 LYS A N 1
ATOM 849 C CA . LYS A 1 104 ? 57.47657 -50.12703 48.61660 1.000 67.91435 224 LYS A CA 1
ATOM 850 C C . LYS A 1 104 ? 57.99456 -51.45593 49.15054 1.000 71.94465 224 LYS A C 1
ATOM 851 O O . LYS A 1 104 ? 58.55998 -51.51863 50.24708 1.000 85.22519 224 LYS A O 1
ATOM 857 N N . ALA A 1 105 ? 57.79855 -52.51726 48.37173 1.000 67.53951 225 ALA A N 1
ATOM 858 C CA . ALA A 1 105 ? 58.22776 -53.85518 48.76389 1.000 77.78297 225 ALA A CA 1
ATOM 859 C C . ALA A 1 105 ? 59.72675 -53.98640 48.52358 1.000 87.63037 225 ALA A C 1
ATOM 860 O O . ALA A 1 105 ? 60.17227 -54.09788 47.37639 1.000 94.31611 225 ALA A O 1
ATOM 862 N N . ALA A 1 106 ? 60.50311 -53.96929 49.60445 1.000 80.25265 226 ALA A N 1
ATOM 863 C CA . ALA A 1 106 ? 61.94869 -54.11932 49.52465 1.000 80.47026 226 ALA A CA 1
ATOM 864 C C . ALA A 1 106 ? 62.48709 -54.48031 50.89979 1.000 85.61859 226 ALA A C 1
ATOM 865 O O . ALA A 1 106 ? 61.75461 -54.52189 51.89193 1.000 92.49862 226 ALA A O 1
ATOM 867 N N . THR A 1 107 ? 63.79249 -54.72888 50.94181 1.000 82.62986 227 THR A N 1
ATOM 868 C CA . THR A 1 107 ? 64.50397 -54.97260 52.18724 1.000 77.67390 227 THR A CA 1
ATOM 869 C C . THR A 1 107 ? 65.69942 -54.03427 52.26257 1.000 72.64357 227 THR A C 1
ATOM 870 O O . THR A 1 107 ? 66.45758 -53.90451 51.29534 1.000 74.16432 227 THR A O 1
ATOM 874 N N . VAL A 1 108 ? 65.85225 -53.37100 53.40489 1.000 73.57325 228 VAL A N 1
ATOM 875 C CA . VAL A 1 108 ? 66.91555 -52.39242 53.60635 1.000 78.74371 228 VAL A CA 1
ATOM 876 C C . VAL A 1 108 ? 67.55481 -52.62228 54.96837 1.000 84.97175 228 VAL A C 1
ATOM 877 O O . VAL A 1 108 ? 66.86593 -52.90900 55.95271 1.000 89.36027 228 VAL A O 1
ATOM 881 N N . THR A 1 109 ? 68.87764 -52.48427 55.02507 1.000 82.06127 229 THR A N 1
ATOM 882 C CA . THR A 1 109 ? 69.63703 -52.68981 56.25077 1.000 88.23873 229 THR A CA 1
ATOM 883 C C . THR A 1 109 ? 70.49384 -51.46322 56.52286 1.000 87.24671 229 THR A C 1
ATOM 884 O O . THR A 1 109 ? 71.17081 -50.96100 55.61981 1.000 85.50378 229 THR A O 1
ATOM 888 N N . GLY A 1 110 ? 70.45981 -50.98667 57.76079 1.000 81.02079 230 GLY A N 1
ATOM 889 C CA . GLY A 1 110 ? 71.26134 -49.83270 58.12383 1.000 80.26172 230 GLY A CA 1
ATOM 890 C C . GLY A 1 110 ? 71.03112 -49.44028 59.56551 1.000 81.13208 230 GLY A C 1
ATOM 891 O O . GLY A 1 110 ? 70.38660 -50.15908 60.32805 1.000 80.39186 230 GLY A O 1
ATOM 892 N N . LYS A 1 111 ? 71.57574 -48.28492 59.93565 1.000 78.61779 231 LYS A N 1
ATOM 893 C CA . LYS A 1 111 ? 71.37512 -47.78420 61.28573 1.000 80.41158 231 LYS A CA 1
ATOM 894 C C . LYS A 1 111 ? 69.95374 -47.25130 61.44811 1.000 86.73134 231 LYS A C 1
ATOM 895 O O . LYS A 1 111 ? 69.28999 -46.86423 60.48241 1.000 97.53165 231 LYS A O 1
ATOM 901 N N . LEU A 1 112 ? 69.48532 -47.24100 62.69250 1.000 88.76248 232 LEU A N 1
ATOM 902 C CA . LEU A 1 112 ? 68.14304 -46.78090 63.02543 1.000 91.26078 232 LEU A CA 1
ATOM 903 C C . LEU A 1 112 ? 68.25095 -45.51300 63.86203 1.000 83.37112 232 LEU A C 1
ATOM 904 O O . LEU A 1 112 ? 68.78395 -45.54369 64.97650 1.000 80.80640 232 LEU A O 1
ATOM 909 N N . VAL A 1 113 ? 67.74750 -44.40500 63.32351 1.000 75.49522 233 VAL A N 1
ATOM 910 C CA . VAL A 1 113 ? 67.81111 -43.10227 63.97372 1.000 74.45482 233 VAL A CA 1
ATOM 911 C C . VAL A 1 113 ? 66.39418 -42.64846 64.29629 1.000 78.48364 233 VAL A C 1
ATOM 912 O O . VAL A 1 113 ? 65.49113 -42.76478 63.46111 1.000 79.69547 233 VAL A O 1
ATOM 916 N N . HIS A 1 114 ? 66.20152 -42.12902 65.50656 1.000 72.40744 234 HIS A N 1
ATOM 917 C CA . HIS A 1 114 ? 64.89276 -41.66619 65.94890 1.000 75.68925 234 HIS A CA 1
ATOM 918 C C . HIS A 1 114 ? 64.65485 -40.22836 65.50033 1.000 83.76237 234 HIS A C 1
ATOM 919 O O . HIS A 1 114 ? 65.54596 -39.38058 65.59772 1.000 89.80069 234 HIS A O 1
ATOM 926 N N . ALA A 1 115 ? 63.44103 -39.95633 65.00864 1.000 71.91874 235 ALA A N 1
ATOM 927 C CA . ALA A 1 115 ? 63.08361 -38.63310 64.50405 1.000 73.69878 235 ALA A CA 1
ATOM 928 C C . ALA A 1 115 ? 61.79707 -38.12185 65.14294 1.000 80.38351 235 ALA A C 1
ATOM 929 O O . ALA A 1 115 ? 61.08759 -37.29845 64.55452 1.000 79.55604 235 ALA A O 1
ATOM 931 N N . ASN A 1 116 ? 61.49405 -38.60300 66.35009 1.000 77.96986 236 ASN A N 1
ATOM 932 C CA . ASN A 1 116 ? 60.33359 -38.17923 67.14149 1.000 75.57939 236 ASN A CA 1
ATOM 933 C C . ASN A 1 116 ? 59.07279 -38.44570 66.32291 1.000 79.65455 236 ASN A C 1
ATOM 934 O O . ASN A 1 116 ? 58.79785 -39.62254 66.03142 1.000 80.52742 236 ASN A O 1
ATOM 939 N N . PHE A 1 117 ? 58.29696 -37.42853 65.92554 1.000 76.20965 237 PHE A N 1
ATOM 940 C CA . PHE A 1 117 ? 57.05627 -37.61930 65.17662 1.000 76.97103 237 PHE A CA 1
ATOM 941 C C . PHE A 1 117 ? 57.25310 -37.62383 63.66420 1.000 76.98673 237 PHE A C 1
ATOM 942 O O . PHE A 1 117 ? 56.30517 -37.93516 62.93094 1.000 70.01544 237 PHE A O 1
ATOM 950 N N . GLY A 1 118 ? 58.45011 -37.28762 63.18779 1.000 72.87235 238 GLY A N 1
ATOM 951 C CA . GLY A 1 118 ? 58.76938 -37.26052 61.77949 1.000 69.82741 238 GLY A CA 1
ATOM 952 C C . GLY A 1 118 ? 58.38865 -35.99182 61.04964 1.000 68.93128 238 GLY A C 1
ATOM 953 O O . GLY A 1 118 ? 58.45433 -35.96854 59.81339 1.000 83.51605 238 GLY A O 1
ATOM 954 N N . THR A 1 119 ? 57.97398 -34.94671 61.76157 1.000 63.02855 239 THR A N 1
ATOM 955 C CA . THR A 1 119 ? 57.70408 -33.67344 61.11503 1.000 72.87094 239 THR A CA 1
ATOM 956 C C . THR A 1 119 ? 59.00284 -33.06967 60.58904 1.000 73.39426 239 THR A C 1
ATOM 957 O O . THR A 1 119 ? 60.10607 -33.48521 60.95449 1.000 76.57499 239 THR A O 1
ATOM 961 N N . LYS A 1 120 ? 58.85982 -32.07274 59.71270 1.000 72.32373 240 LYS A N 1
ATOM 962 C CA . LYS A 1 120 ? 60.03634 -31.43932 59.12561 1.000 78.95612 240 LYS A CA 1
ATOM 963 C C . LYS A 1 120 ? 60.87653 -30.73928 60.18630 1.000 82.41901 240 LYS A C 1
ATOM 964 O O . LYS A 1 120 ? 62.11132 -30.75935 60.12238 1.000 91.19049 240 LYS A O 1
ATOM 970 N N . LYS A 1 121 ? 60.22858 -30.12380 61.17851 1.000 82.03111 241 LYS A N 1
ATOM 971 C CA . LYS A 1 121 ? 60.98661 -29.48261 62.24693 1.000 94.95944 241 LYS A CA 1
ATOM 972 C C . LYS A 1 121 ? 61.64185 -30.51004 63.16115 1.000 91.25794 241 LYS A C 1
ATOM 973 O O . LYS A 1 121 ? 62.67655 -30.22017 63.77278 1.000 102.72846 241 LYS A O 1
ATOM 979 N N . ASP A 1 122 ? 61.06200 -31.70898 63.26992 1.000 85.78525 242 ASP A N 1
ATOM 980 C CA . ASP A 1 122 ? 61.72426 -32.77201 64.01878 1.000 77.60846 242 ASP A CA 1
ATOM 981 C C . ASP A 1 122 ? 63.02235 -33.18773 63.33986 1.000 72.87754 242 ASP A C 1
ATOM 982 O O . ASP A 1 122 ? 64.05188 -33.35537 64.00305 1.000 83.83153 242 ASP A O 1
ATOM 987 N N . PHE A 1 123 ? 62.99480 -33.35387 62.01462 1.000 76.80827 243 PHE A N 1
ATOM 988 C CA . PHE A 1 123 ? 64.21951 -33.66542 61.28557 1.000 80.93479 243 PHE A CA 1
ATOM 989 C C . PHE A 1 123 ? 65.20110 -32.50104 61.31202 1.000 87.34207 243 PHE A C 1
ATOM 990 O O . PHE A 1 123 ? 66.41797 -32.71914 61.29739 1.000 81.80793 243 PHE A O 1
ATOM 998 N N . GLU A 1 124 ? 64.69706 -31.26468 61.34637 1.000 89.46229 244 GLU A N 1
ATOM 999 C CA . GLU A 1 124 ? 65.58391 -30.10743 61.41590 1.000 95.61409 244 GLU A CA 1
ATOM 1000 C C . GLU A 1 124 ? 66.34052 -30.06572 62.73784 1.000 97.59586 244 GLU A C 1
ATOM 1001 O O . GLU A 1 124 ? 67.53866 -29.76100 62.76401 1.000 94.50014 244 GLU A O 1
ATOM 1007 N N . ASP A 1 125 ? 65.66273 -30.37032 63.84250 1.000 102.70095 245 ASP A N 1
ATOM 1008 C CA . ASP A 1 125 ? 66.26388 -30.31162 65.17484 1.000 102.63076 245 ASP A CA 1
ATOM 1009 C C . ASP A 1 125 ? 66.91211 -31.62710 65.58393 1.000 106.50367 245 ASP A C 1
ATOM 1010 O O . ASP A 1 125 ? 66.80320 -32.04471 66.74058 1.000 112.97152 245 ASP A O 1
ATOM 1015 N N . LEU A 1 126 ? 67.59279 -32.30172 64.66087 1.000 106.40238 246 LEU A N 1
ATOM 1016 C CA . LEU A 1 126 ? 68.31382 -33.53302 64.94965 1.000 112.39528 246 LEU A CA 1
ATOM 1017 C C . LEU A 1 126 ? 69.78751 -33.35336 64.61720 1.000 124.14897 246 LEU A C 1
ATOM 1018 O O . LEU A 1 126 ? 70.13411 -32.74171 63.60169 1.000 132.09910 246 LEU A O 1
ATOM 1023 N N . TYR A 1 127 ? 70.65418 -33.88924 65.47913 1.000 126.95493 247 TYR A N 1
ATOM 1024 C CA . TYR A 1 127 ? 72.08764 -33.82047 65.21856 1.000 143.79805 247 TYR A CA 1
ATOM 1025 C C . TYR A 1 127 ? 72.54510 -34.96410 64.32026 1.000 140.42966 247 TYR A C 1
ATOM 1026 O O . TYR A 1 127 ? 73.36078 -34.75511 63.41503 1.000 146.02519 247 TYR A O 1
ATOM 1035 N N . THR A 1 128 ? 72.02803 -36.16891 64.54661 1.000 132.18033 248 THR A N 1
ATOM 1036 C CA . THR A 1 128 ? 72.38780 -37.31380 63.71847 1.000 127.56283 248 THR A CA 1
ATOM 1037 C C . THR A 1 128 ? 71.64338 -37.24227 62.39148 1.000 127.11891 248 THR A C 1
ATOM 1038 O O . THR A 1 128 ? 70.40680 -37.24756 62.38593 1.000 127.88632 248 THR A O 1
ATOM 1042 N N . PRO A 1 129 ? 72.33940 -37.16628 61.26142 1.000 121.80764 249 PRO A N 1
ATOM 1043 C CA . PRO A 1 129 ? 71.64261 -37.15828 59.97365 1.000 114.15800 249 PRO A CA 1
ATOM 1044 C C . PRO A 1 129 ? 71.06085 -38.52589 59.66002 1.000 111.82697 249 PRO A C 1
ATOM 1045 O O . PRO A 1 129 ? 71.58922 -39.56359 60.06716 1.000 113.75706 249 PRO A O 1
ATOM 1049 N N . VAL A 1 130 ? 69.94922 -38.51582 58.92567 1.000 101.34003 250 VAL A N 1
ATOM 1050 C CA . VAL A 1 130 ? 69.23951 -39.74050 58.58329 1.000 89.99033 250 VAL A CA 1
ATOM 1051 C C . VAL A 1 130 ? 69.56647 -40.21679 57.17230 1.000 92.70353 250 VAL A C 1
ATOM 1052 O O . VAL A 1 130 ? 68.90931 -41.13426 56.66937 1.000 89.44909 250 VAL A O 1
ATOM 1056 N N . ASN A 1 131 ? 70.56627 -39.62158 56.52029 1.000 98.50602 251 ASN A N 1
ATOM 1057 C CA . ASN A 1 131 ? 70.87183 -40.00584 55.14839 1.000 96.33740 251 ASN A CA 1
ATOM 1058 C C . ASN A 1 131 ? 71.36621 -41.44556 55.10037 1.000 92.70031 251 ASN A C 1
ATOM 1059 O O . ASN A 1 131 ? 72.29615 -41.82429 55.81812 1.000 98.40396 251 ASN A O 1
ATOM 1064 N N . GLY A 1 132 ? 70.70707 -42.25524 54.27394 1.000 90.19939 252 GLY A N 1
ATOM 1065 C CA . GLY A 1 132 ? 71.07553 -43.64759 54.11270 1.000 100.43627 252 GLY A CA 1
ATOM 1066 C C . GLY A 1 132 ? 70.89254 -44.51243 55.33744 1.000 103.28787 252 GLY A C 1
ATOM 1067 O O . GLY A 1 132 ? 71.57325 -45.53237 55.46762 1.000 103.47654 252 GLY A O 1
ATOM 1068 N N . SER A 1 133 ? 69.99251 -44.13828 56.24331 1.000 102.55839 253 SER A N 1
ATOM 1069 C CA . SER A 1 133 ? 69.71331 -44.92584 57.43351 1.000 91.98235 253 SER A CA 1
ATOM 1070 C C . SER A 1 133 ? 68.20899 -45.09708 57.5889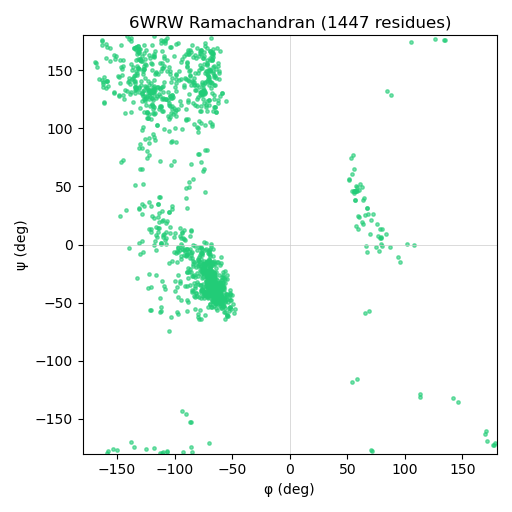1 1.000 83.79713 253 SER A C 1
ATOM 1071 O O . SER A 1 133 ? 67.41359 -44.34185 57.02424 1.000 81.83142 253 SER A O 1
ATOM 1074 N N . ILE A 1 134 ? 67.82708 -46.10954 58.36037 1.000 78.49941 254 ILE A N 1
ATOM 1075 C CA . ILE A 1 134 ? 66.42253 -46.34436 58.67093 1.000 75.90822 254 ILE A CA 1
ATOM 1076 C C . ILE A 1 134 ? 66.01162 -45.43182 59.81888 1.000 77.50902 254 ILE A C 1
ATOM 1077 O O . ILE A 1 134 ? 66.81635 -45.10004 60.69596 1.000 75.53892 254 ILE A O 1
ATOM 1082 N N . VAL A 1 135 ? 64.75094 -45.00665 59.81191 1.000 74.92949 255 VAL A N 1
ATOM 1083 C CA . VAL A 1 135 ? 64.24064 -44.03609 60.77263 1.000 74.38328 255 VAL A CA 1
ATOM 1084 C C . VAL A 1 135 ? 63.09408 -44.66737 61.54974 1.000 76.32972 255 VAL A C 1
ATOM 1085 O O . VAL A 1 135 ? 62.17612 -45.24307 60.95443 1.000 79.73832 255 VAL A O 1
ATOM 1089 N N . ILE A 1 136 ? 63.14974 -44.55887 62.87568 1.000 73.51816 256 ILE A N 1
ATOM 1090 C CA . ILE A 1 136 ? 62.08047 -45.01741 63.75555 1.000 74.85672 256 ILE A CA 1
ATOM 1091 C C . ILE A 1 136 ? 61.28286 -43.80278 64.21234 1.000 73.35974 256 ILE A C 1
ATOM 1092 O O . ILE A 1 136 ? 61.85545 -42.81426 64.68905 1.000 71.36216 256 ILE A O 1
ATOM 1097 N N . VAL A 1 137 ? 59.96213 -43.86786 64.05101 1.000 80.05517 257 VAL A N 1
ATOM 1098 C CA . VAL A 1 137 ? 59.07214 -42.74149 64.30130 1.000 77.63524 257 VAL A CA 1
ATOM 1099 C C . VAL A 1 137 ? 57.87761 -43.22813 65.11099 1.000 76.79116 257 VAL A C 1
ATOM 1100 O O . VAL A 1 137 ? 57.42964 -44.36875 64.96257 1.000 84.87931 257 VAL A O 1
ATOM 1104 N N . ARG A 1 138 ? 57.36948 -42.36142 65.98444 1.000 66.04431 258 ARG A N 1
ATOM 1105 C CA . ARG A 1 138 ? 56.14234 -42.62933 66.71853 1.000 77.46885 258 ARG A CA 1
ATOM 1106 C C . ARG A 1 138 ? 54.95529 -41.98114 66.01560 1.000 78.14432 258 ARG A C 1
ATOM 1107 O O . ARG A 1 138 ? 55.08280 -40.93926 65.36661 1.000 80.95247 258 ARG A O 1
ATOM 1115 N N . ALA A 1 139 ? 53.79340 -42.61385 66.15438 1.000 76.00176 259 ALA A N 1
ATOM 1116 C CA . ALA A 1 139 ? 52.60734 -42.17315 65.43877 1.000 76.80022 259 ALA A CA 1
ATOM 1117 C C . ALA A 1 139 ? 52.03691 -40.90241 66.06791 1.000 82.57734 259 ALA A C 1
ATOM 1118 O O . ALA A 1 139 ? 52.39330 -40.50717 67.18100 1.000 90.27135 259 ALA A O 1
ATOM 1120 N N . GLY A 1 140 ? 51.14098 -40.25747 65.33048 1.000 73.11480 260 GLY A N 1
ATOM 1121 C CA . GLY A 1 140 ? 50.50504 -39.04049 65.78482 1.000 79.52834 260 GLY A CA 1
ATOM 1122 C C . GLY A 1 140 ? 51.04593 -37.80144 65.08928 1.000 79.19345 260 GLY A C 1
ATOM 1123 O O . GLY A 1 140 ? 51.98813 -37.84437 64.29350 1.000 83.21216 260 GLY A O 1
ATOM 1124 N N . LYS A 1 141 ? 50.39151 -36.67693 65.39552 1.000 79.74252 261 LYS A N 1
ATOM 1125 C CA . LYS A 1 141 ? 50.73609 -35.34716 64.89463 1.000 84.24626 261 LYS A CA 1
ATOM 1126 C C . LYS A 1 141 ? 50.45689 -35.19831 63.40256 1.000 78.75046 261 LYS A C 1
ATOM 1127 O O . LYS A 1 141 ? 49.71697 -34.29687 62.99710 1.000 70.78733 261 LYS A O 1
ATOM 1133 N N . ILE A 1 142 ? 51.04450 -36.05996 62.57353 1.000 75.15181 262 ILE A N 1
ATOM 1134 C CA . ILE A 1 142 ? 50.86493 -35.99463 61.13007 1.000 70.69943 262 ILE A CA 1
ATOM 1135 C C . ILE A 1 142 ? 50.57086 -37.39493 60.60324 1.000 71.16793 262 ILE A C 1
ATOM 1136 O O . ILE A 1 142 ? 50.69150 -38.39274 61.31537 1.000 82.45569 262 ILE A O 1
ATOM 1141 N N . THR A 1 143 ? 50.17727 -37.45193 59.33162 1.000 55.57016 263 THR A N 1
ATOM 1142 C CA . THR A 1 143 ? 49.83752 -38.71354 58.68995 1.000 57.88250 263 THR A CA 1
ATOM 1143 C C . THR A 1 143 ? 51.09218 -39.54325 58.42800 1.000 60.86838 263 THR A C 1
ATOM 1144 O O . THR A 1 143 ? 52.21378 -39.02857 58.37783 1.000 55.32570 263 THR A O 1
ATOM 1148 N N . PHE A 1 144 ? 50.88627 -40.85531 58.27312 1.000 62.60192 264 PHE A N 1
ATOM 1149 C CA . PHE A 1 144 ? 51.98464 -41.74084 57.89588 1.000 71.31508 264 PHE A CA 1
ATOM 1150 C C . PHE A 1 144 ? 52.66394 -41.25955 56.62171 1.000 73.03549 264 PHE A C 1
ATOM 1151 O O . PHE A 1 144 ? 53.89701 -41.26744 56.52183 1.000 67.31022 264 PHE A O 1
ATOM 1159 N N . ALA A 1 145 ? 51.86733 -40.84631 55.63186 1.000 68.33053 265 ALA A N 1
ATOM 1160 C CA . ALA A 1 145 ? 52.42053 -40.39750 54.35873 1.000 69.47399 265 ALA A CA 1
ATOM 1161 C C . ALA A 1 145 ? 53.33837 -39.19851 54.54322 1.000 72.10826 265 ALA A C 1
ATOM 1162 O O . ALA A 1 145 ? 54.38987 -39.10912 53.90039 1.000 76.27215 265 ALA A O 1
ATOM 1164 N N . GLU A 1 146 ? 52.95465 -38.26285 55.41313 1.000 64.39702 266 GLU A N 1
ATOM 1165 C CA . GLU A 1 146 ? 53.80784 -37.11028 55.67664 1.000 67.73051 266 GLU A CA 1
ATOM 1166 C C . GLU A 1 146 ? 55.11894 -37.53118 56.32859 1.000 72.01163 266 GLU A C 1
ATOM 1167 O O . GLU A 1 146 ? 56.18268 -37.00481 55.98392 1.000 75.34782 266 GLU A O 1
ATOM 1173 N N . LYS A 1 147 ? 55.06558 -38.48535 57.26172 1.000 71.65010 267 LYS A N 1
ATOM 1174 C CA . LYS A 1 147 ? 56.28869 -38.98650 57.88222 1.000 73.24704 267 LYS A CA 1
ATOM 1175 C C . LYS A 1 147 ? 57.20780 -39.61609 56.84328 1.000 70.24089 267 LYS A C 1
ATOM 1176 O O . LYS A 1 147 ? 58.41210 -39.33301 56.80547 1.000 67.91139 267 LYS A O 1
ATOM 1182 N N . VAL A 1 148 ? 56.65066 -40.47611 55.98737 1.000 66.33347 268 VAL A N 1
ATOM 1183 C CA . VAL A 1 148 ? 57.46233 -41.16041 54.98591 1.000 71.39992 268 VAL A CA 1
ATOM 1184 C C . VAL A 1 148 ? 58.03046 -40.16409 53.98272 1.000 71.49521 268 VAL A C 1
ATOM 1185 O O . VAL A 1 148 ? 59.17768 -40.29523 53.54299 1.000 63.34489 268 VAL A O 1
ATOM 1189 N N . ALA A 1 149 ? 57.24970 -39.14459 53.61668 1.000 66.86182 269 ALA A N 1
ATOM 1190 C CA . ALA A 1 149 ? 57.73870 -38.14113 52.67777 1.000 54.75126 269 ALA A CA 1
ATOM 1191 C C . ALA A 1 149 ? 58.86132 -37.31271 53.28818 1.000 65.93059 269 ALA A C 1
ATOM 1192 O O . ALA A 1 149 ? 59.88029 -37.06247 52.63332 1.000 66.32544 269 ALA A O 1
ATOM 1194 N N . ASN A 1 150 ? 58.69498 -36.87886 54.54134 1.000 72.79809 270 ASN A N 1
ATOM 1195 C CA . ASN A 1 150 ? 59.74375 -36.10996 55.20157 1.000 72.32111 270 ASN A CA 1
ATOM 1196 C C . ASN A 1 150 ? 61.00548 -36.93832 55.39589 1.000 69.11320 270 ASN A C 1
ATOM 1197 O O . ASN A 1 150 ? 62.11632 -36.39828 55.33973 1.000 74.03150 270 ASN A O 1
ATOM 1202 N N . ALA A 1 151 ? 60.86007 -38.24592 55.62300 1.000 63.30546 271 ALA A N 1
ATOM 1203 C CA . ALA A 1 151 ? 62.03753 -39.09746 55.75077 1.000 63.85384 271 ALA A CA 1
ATOM 1204 C C . ALA A 1 151 ? 62.72592 -39.29429 54.40524 1.000 74.87113 271 ALA A C 1
ATOM 1205 O O . ALA A 1 151 ? 63.95370 -39.18517 54.30809 1.000 76.09666 271 ALA A O 1
ATOM 1207 N N . GLU A 1 152 ? 61.95083 -39.56947 53.35294 1.000 82.32832 272 GLU A N 1
ATOM 1208 C CA . GLU A 1 152 ? 62.53329 -39.83059 52.04186 1.000 82.20995 272 GLU A CA 1
ATOM 1209 C C . GLU A 1 152 ? 63.14329 -38.57497 51.43286 1.000 84.10469 272 GLU A C 1
ATOM 1210 O O . GLU A 1 152 ? 64.06548 -38.67227 50.61498 1.000 89.15982 272 GLU A O 1
ATOM 1216 N N . SER A 1 153 ? 62.64869 -37.39309 51.81278 1.000 80.86964 273 SER A N 1
ATOM 1217 C CA . SER A 1 153 ? 63.23084 -36.15732 51.30102 1.000 77.76086 273 SER A CA 1
ATOM 1218 C C . SER A 1 153 ? 64.66371 -35.97011 51.78185 1.000 79.47545 273 SER A C 1
ATOM 1219 O O . SER A 1 153 ? 65.46160 -35.31119 51.10538 1.000 76.54655 273 SER A O 1
ATOM 1222 N N . LEU A 1 154 ? 65.00878 -36.53894 52.93790 1.000 77.50520 274 LEU A N 1
ATOM 1223 C CA . LEU A 1 154 ? 66.36066 -36.47284 53.47808 1.000 78.61077 274 LEU A CA 1
ATOM 1224 C C . LEU A 1 154 ? 67.11434 -37.78913 53.31074 1.000 82.22899 274 LEU A C 1
ATOM 1225 O O . LEU A 1 154 ? 67.99952 -38.10503 54.11385 1.000 84.60198 274 LEU A O 1
ATOM 1230 N N . ASN A 1 155 ? 66.76129 -38.56773 52.28488 1.000 85.59583 275 ASN A N 1
ATOM 1231 C CA . ASN A 1 155 ? 67.50816 -39.76325 51.88489 1.000 95.86629 275 ASN A CA 1
ATOM 1232 C C . ASN A 1 155 ? 67.49302 -40.84212 52.96691 1.000 90.55452 275 ASN A C 1
ATOM 1233 O O . ASN A 1 155 ? 68.49534 -41.51806 53.20782 1.000 93.03477 275 ASN A O 1
ATOM 1238 N N . ALA A 1 156 ? 66.34697 -41.01438 53.61968 1.000 88.57449 276 ALA A N 1
ATOM 1239 C CA . ALA A 1 156 ? 66.16502 -42.13629 54.52929 1.000 80.57756 276 ALA A CA 1
ATOM 1240 C C . ALA A 1 156 ? 65.72184 -43.36533 53.74696 1.000 84.11713 276 ALA A C 1
ATOM 1241 O O . ALA A 1 156 ? 64.92646 -43.26752 52.80836 1.000 97.19784 276 ALA A O 1
ATOM 1243 N N . ILE A 1 157 ? 66.24485 -44.53020 54.13686 1.000 72.95987 277 ILE A N 1
ATOM 1244 C CA . ILE A 1 157 ? 65.99709 -45.76382 53.39533 1.000 73.91489 277 ILE A CA 1
ATOM 1245 C C . ILE A 1 157 ? 64.87705 -46.60475 53.99225 1.000 77.96013 277 ILE A C 1
ATOM 1246 O O . ILE A 1 157 ? 64.49710 -47.62206 53.38940 1.000 88.60693 277 ILE A O 1
ATOM 1251 N N . GLY A 1 158 ? 64.33744 -46.22234 55.14367 1.000 70.77547 278 GLY A N 1
ATOM 1252 C CA . GLY A 1 158 ? 63.27039 -46.98869 55.75696 1.000 67.54660 278 GLY A CA 1
ATOM 1253 C C . GLY A 1 158 ? 62.63631 -46.21980 56.89183 1.000 72.64457 278 GLY A C 1
ATOM 1254 O O . GLY A 1 158 ? 63.25273 -45.33023 57.48807 1.000 84.09340 278 GLY A O 1
ATOM 1255 N N . VAL A 1 159 ? 61.38689 -46.57749 57.18290 1.000 60.87581 279 VAL A N 1
ATOM 1256 C CA . VAL A 1 159 ? 60.59668 -45.93178 58.22458 1.000 65.49633 279 VAL A CA 1
ATOM 1257 C C . VAL A 1 159 ? 59.90855 -47.00744 59.05294 1.000 74.57446 279 VAL A C 1
ATOM 1258 O O . VAL A 1 159 ? 59.31948 -47.94174 58.49858 1.000 67.37363 279 VAL A O 1
ATOM 1262 N N . LEU A 1 160 ? 59.98933 -46.87754 60.37505 1.000 75.20019 280 LEU A N 1
ATOM 1263 C CA . LEU A 1 160 ? 59.28451 -47.74641 61.30799 1.000 72.80672 280 LEU A CA 1
ATOM 1264 C C . LEU A 1 160 ? 58.40004 -46.88615 62.19875 1.000 72.82215 280 LEU A C 1
ATOM 1265 O O . LEU A 1 160 ? 58.85092 -45.86038 62.71999 1.000 80.80071 280 LEU A O 1
ATOM 1270 N N . ILE A 1 161 ? 57.14640 -47.29991 62.36946 1.000 74.53020 281 ILE A N 1
ATOM 1271 C CA . ILE A 1 161 ? 56.15537 -46.53740 63.12011 1.000 73.51136 281 ILE A CA 1
ATOM 1272 C C . ILE A 1 161 ? 55.67049 -47.38404 64.28866 1.000 74.79188 281 ILE A C 1
ATOM 1273 O O . ILE A 1 161 ? 55.34205 -48.56315 64.11305 1.000 88.13102 281 ILE A O 1
ATOM 1278 N N . TYR A 1 162 ? 55.62589 -46.78157 65.47762 1.000 74.03705 282 TYR A N 1
ATOM 1279 C CA . TYR A 1 162 ? 55.15754 -47.45426 66.68123 1.000 81.41031 282 TYR A CA 1
ATOM 1280 C C . TYR A 1 162 ? 54.30294 -46.48330 67.48617 1.000 78.07364 282 TYR A C 1
ATOM 1281 O O . TYR A 1 162 ? 54.14439 -45.31287 67.12479 1.000 75.16512 282 TYR A O 1
ATOM 1290 N N . MET A 1 163 ? 53.75003 -46.97783 68.59222 1.000 77.87466 283 MET A N 1
ATOM 1291 C CA . MET A 1 163 ? 52.91030 -46.18552 69.48572 1.000 74.44079 283 MET A CA 1
ATOM 1292 C C . MET A 1 163 ? 53.51740 -46.22533 70.88182 1.000 79.18817 283 MET A C 1
ATOM 1293 O O . MET A 1 163 ? 53.48272 -47.26484 71.54947 1.000 84.67305 283 MET A O 1
ATOM 1298 N N . ASP A 1 164 ? 54.07243 -45.09881 71.31999 1.000 82.33488 284 ASP A N 1
ATOM 1299 C CA . ASP A 1 164 ? 54.61143 -45.01024 72.66790 1.000 85.52775 284 ASP A CA 1
ATOM 1300 C C . ASP A 1 164 ? 53.48105 -44.97767 73.69468 1.000 90.15650 284 ASP A C 1
ATOM 1301 O O . ASP A 1 164 ? 52.35811 -44.55532 73.40883 1.000 95.89564 284 ASP A O 1
ATOM 1306 N N . GLN A 1 165 ? 53.79546 -45.42689 74.91272 1.000 97.56173 285 GLN A N 1
ATOM 1307 C CA . GLN A 1 165 ? 52.78551 -45.49680 75.96216 1.000 98.41624 285 GLN A CA 1
ATOM 1308 C C . GLN A 1 165 ? 52.39325 -44.12424 76.49912 1.000 90.84488 285 GLN A C 1
ATOM 1309 O O . GLN A 1 165 ? 51.27554 -43.96869 77.00298 1.000 97.32707 285 GLN A O 1
ATOM 1315 N N . THR A 1 166 ? 53.27520 -43.12802 76.40210 1.000 83.85544 286 THR A N 1
ATOM 1316 C CA . THR A 1 166 ? 52.94773 -41.80258 76.91803 1.000 89.38704 286 THR A CA 1
ATOM 1317 C C . THR A 1 166 ? 51.83053 -41.15564 76.10636 1.000 95.80524 286 THR A C 1
ATOM 1318 O O . THR A 1 166 ? 50.87279 -40.61721 76.67196 1.000 99.27115 286 THR A O 1
ATOM 1322 N N . LYS A 1 167 ? 51.93860 -41.19088 74.77741 1.000 93.02247 287 LYS A N 1
ATOM 1323 C CA . LYS A 1 167 ? 50.89728 -40.65219 73.91432 1.000 99.08181 287 LYS A CA 1
ATOM 1324 C C . LYS A 1 167 ? 49.81389 -41.67311 73.59095 1.000 92.42126 287 LYS A C 1
ATOM 1325 O O . LYS A 1 167 ? 48.68453 -41.28111 73.27354 1.000 85.65039 287 LYS A O 1
ATOM 1331 N N . PHE A 1 168 ? 50.12432 -42.96573 73.67727 1.000 90.95599 288 PHE A N 1
ATOM 1332 C CA . PHE A 1 168 ? 49.16402 -44.04363 73.43515 1.000 90.41845 288 PHE A CA 1
ATOM 1333 C C . PHE A 1 168 ? 49.19590 -44.99502 74.62501 1.000 95.56253 288 PHE A C 1
ATOM 1334 O O . PHE A 1 168 ? 49.86706 -46.03545 74.58891 1.000 105.67251 288 PHE A O 1
ATOM 1342 N N . PRO A 1 169 ? 48.47384 -44.66734 75.70092 1.000 98.49036 289 PRO A N 1
ATOM 1343 C CA . PRO A 1 169 ? 48.48128 -45.51942 76.90266 1.000 96.78101 289 PRO A CA 1
ATOM 1344 C C . PRO A 1 169 ? 47.69520 -46.81194 76.70950 1.000 99.40387 289 PRO A C 1
ATOM 1345 O O . PRO A 1 169 ? 46.53384 -46.93262 77.11668 1.000 96.76046 289 PRO A O 1
ATOM 1349 N N . ILE A 1 170 ? 48.33062 -47.79327 76.07589 1.000 105.06145 290 ILE A N 1
ATOM 1350 C CA . ILE A 1 170 ? 47.72458 -49.09411 75.82114 1.000 98.10204 290 ILE A CA 1
ATOM 1351 C C . ILE A 1 170 ? 48.42240 -50.13162 76.68813 1.000 97.46430 290 ILE A C 1
ATOM 1352 O O . ILE A 1 170 ? 49.65858 -50.19561 76.72923 1.000 96.87198 290 ILE A O 1
ATOM 1357 N N . VAL A 1 171 ? 47.62336 -50.93706 77.38798 1.000 95.73178 291 VAL A N 1
ATOM 1358 C CA . VAL A 1 171 ? 48.17553 -51.94617 78.28104 1.000 99.57735 291 VAL A CA 1
ATOM 1359 C C . VAL A 1 171 ? 48.78967 -53.09834 77.49558 1.000 104.48804 291 VAL A C 1
ATOM 1360 O O . VAL A 1 171 ? 49.77795 -53.69590 77.93824 1.000 100.33701 291 VAL A O 1
ATOM 1364 N N . ASN A 1 172 ? 48.24823 -53.41109 76.31620 1.000 114.58009 292 ASN A N 1
ATOM 1365 C CA . ASN A 1 172 ? 48.64332 -54.63025 75.61784 1.000 113.16623 292 ASN A CA 1
ATOM 1366 C C . ASN A 1 172 ? 50.14073 -54.61703 75.30821 1.000 121.47569 292 ASN A C 1
ATOM 1367 O O . ASN A 1 172 ? 50.86033 -55.57461 75.61394 1.000 143.51966 292 ASN A O 1
ATOM 1372 N N . ALA A 1 173 ? 50.62481 -53.53068 74.69888 1.000 101.37999 293 ALA A N 1
ATOM 1373 C CA . ALA A 1 173 ? 51.98348 -53.24218 74.24966 1.000 97.91492 293 ALA A CA 1
ATOM 1374 C C . ALA A 1 173 ? 52.46113 -54.14161 73.09312 1.000 97.83750 293 ALA A C 1
ATOM 1375 O O . ALA A 1 173 ? 53.57843 -53.94202 72.60434 1.000 97.52685 293 ALA A O 1
ATOM 1377 N N . GLU A 1 174 ? 51.70366 -55.15196 72.68235 1.000 97.59727 294 GLU A N 1
ATOM 1378 C CA . GLU A 1 174 ? 52.04577 -55.94596 71.51365 1.000 93.92119 294 GLU A CA 1
ATOM 1379 C C . GLU A 1 174 ? 51.04127 -55.76059 70.39274 1.000 101.53806 294 GLU A C 1
ATOM 1380 O O . GLU A 1 174 ? 51.03332 -56.55295 69.44721 1.000 101.60114 294 GLU A O 1
ATOM 1386 N N . LEU A 1 175 ? 50.20168 -54.73663 70.47804 1.000 103.78314 295 LEU A N 1
ATOM 1387 C CA . LEU A 1 175 ? 49.12395 -54.53543 69.52615 1.000 92.56048 295 LEU A CA 1
ATOM 1388 C C . LEU A 1 175 ? 49.66929 -54.01167 68.20453 1.000 95.10845 295 LEU A C 1
ATOM 1389 O O . LEU A 1 175 ? 50.50163 -53.09958 68.18245 1.000 92.55334 295 LEU A O 1
ATOM 1394 N N . SER A 1 176 ? 49.19729 -54.59121 67.10529 1.000 97.64598 296 SER A N 1
ATOM 1395 C CA . SER A 1 176 ? 49.53858 -54.13268 65.76762 1.000 92.75204 296 SER A CA 1
ATOM 1396 C C . SER A 1 176 ? 48.47781 -53.15976 65.25967 1.000 93.50141 296 SER A C 1
ATOM 1397 O O . SER A 1 176 ? 47.33153 -53.15906 65.71568 1.000 99.36181 296 SER A O 1
ATOM 1400 N N . PHE A 1 177 ? 48.87490 -52.32456 64.30146 1.000 87.14779 297 PHE A N 1
ATOM 1401 C CA . PHE A 1 177 ? 47.96804 -51.33551 63.73670 1.000 85.16425 297 PHE A CA 1
ATOM 1402 C C . PHE A 1 177 ? 48.30058 -51.12836 62.26548 1.000 79.22667 297 PHE A C 1
ATOM 1403 O O . PHE A 1 177 ? 49.30282 -51.63278 61.75222 1.000 82.20924 297 PHE A O 1
ATOM 1411 N N . PHE A 1 178 ? 47.43521 -50.37583 61.58973 1.000 72.35964 298 PHE A N 1
ATOM 1412 C CA . PHE A 1 178 ? 47.45349 -50.28103 60.13907 1.000 72.08374 298 PHE A CA 1
ATOM 1413 C C . PHE A 1 178 ? 47.30472 -48.83085 59.70500 1.000 72.03274 298 PHE A C 1
ATOM 1414 O O . PHE A 1 178 ? 46.59197 -48.04946 60.34113 1.000 71.64889 298 PHE A O 1
ATOM 1422 N N . GLY A 1 179 ? 47.98267 -48.48276 58.61479 1.000 64.79295 299 GLY A N 1
ATOM 1423 C CA . GLY A 1 179 ? 47.83190 -47.18251 57.99023 1.000 66.43318 299 GLY A CA 1
ATOM 1424 C C . GLY A 1 179 ? 48.28635 -47.25570 56.54764 1.000 65.05316 299 GLY A C 1
ATOM 1425 O O . GLY A 1 179 ? 48.68576 -48.31226 56.05493 1.000 63.08309 299 GLY A O 1
ATOM 1426 N N . HIS A 1 180 ? 48.21787 -46.11368 55.86379 1.000 70.30258 300 HIS A N 1
ATOM 1427 C CA . HIS A 1 180 ? 48.64055 -46.01638 54.47474 1.000 70.27589 300 HIS A CA 1
ATOM 1428 C C . HIS A 1 180 ? 49.62190 -44.86392 54.31595 1.000 73.71207 300 HIS A C 1
ATOM 1429 O O . HIS A 1 180 ? 49.52640 -43.83940 54.99839 1.000 75.54219 300 HIS A O 1
ATOM 1436 N N . ALA A 1 181 ? 50.57023 -45.04187 53.39888 1.000 62.91153 301 ALA A N 1
ATOM 1437 C CA . ALA A 1 181 ? 51.66525 -44.09878 53.21628 1.000 68.87730 301 ALA A CA 1
ATOM 1438 C C . ALA A 1 181 ? 51.54127 -43.27725 51.93790 1.000 70.08866 301 ALA A C 1
ATOM 1439 O O . ALA A 1 181 ? 52.49445 -42.58617 51.56577 1.000 74.23673 301 ALA A O 1
ATOM 1441 N N . HIS A 1 182 ? 50.39947 -43.33102 51.25541 1.000 59.33468 302 HIS A N 1
ATOM 1442 C CA . HIS A 1 182 ? 50.22744 -42.54378 50.04057 1.000 66.87519 302 HIS A CA 1
ATOM 1443 C C . HIS A 1 182 ? 50.00995 -41.07612 50.38796 1.000 67.26820 302 HIS A C 1
ATOM 1444 O O . HIS A 1 182 ? 49.10598 -40.73606 51.15734 1.000 77.04583 302 HIS A O 1
ATOM 1451 N N . LEU A 1 183 ? 50.84340 -40.20558 49.81914 1.000 60.60877 303 LEU A N 1
ATOM 1452 C CA . LEU A 1 183 ? 50.74998 -38.76697 50.06822 1.000 54.34648 303 LEU A CA 1
ATOM 1453 C C . LEU A 1 183 ? 49.72820 -38.15286 49.11078 1.000 59.93567 303 LEU A C 1
ATOM 1454 O O . LEU A 1 183 ? 50.04612 -37.40487 48.18370 1.000 58.24208 303 LEU A O 1
ATOM 1459 N N . GLY A 1 184 ? 48.47016 -38.50005 49.35772 1.000 51.81332 304 GLY A N 1
ATOM 1460 C CA . GLY A 1 184 ? 47.38486 -38.02182 48.52414 1.000 56.91328 304 GLY A CA 1
ATOM 1461 C C . GLY A 1 184 ? 46.09960 -38.74383 48.87235 1.000 71.26634 304 GLY A C 1
ATOM 1462 O O . GLY A 1 184 ? 45.97119 -39.32455 49.95195 1.000 86.74318 304 GLY A O 1
ATOM 1463 N N . THR A 1 185 ? 45.15309 -38.69489 47.94052 1.000 63.57977 305 THR A N 1
ATOM 1464 C CA . THR A 1 185 ? 43.86391 -39.34714 48.10113 1.000 68.43014 305 THR A CA 1
ATOM 1465 C C . THR A 1 185 ? 43.54213 -40.15346 46.85015 1.000 72.15549 305 THR A C 1
ATOM 1466 O O . THR A 1 185 ? 44.22895 -40.06602 45.82851 1.000 77.82275 305 THR A O 1
ATOM 1470 N N . GLY A 1 186 ? 42.48106 -40.94803 46.94406 1.000 71.13162 306 GLY A N 1
ATOM 1471 C CA . GLY A 1 186 ? 42.02059 -41.73595 45.81783 1.000 64.12092 306 GLY A CA 1
ATOM 1472 C C . GLY A 1 186 ? 42.94856 -42.89341 45.49203 1.000 64.53006 306 GLY A C 1
ATOM 1473 O O . GLY A 1 186 ? 43.95212 -43.14731 46.15613 1.000 72.44528 306 GLY A O 1
ATOM 1474 N N . ASP A 1 187 ? 42.58061 -43.61376 44.43438 1.000 63.29777 307 ASP A N 1
ATOM 1475 C CA . ASP A 1 187 ? 43.38619 -44.71033 43.91544 1.000 62.68141 307 ASP A CA 1
ATOM 1476 C C . ASP A 1 187 ? 44.71204 -44.15487 43.41046 1.000 69.50073 307 ASP A C 1
ATOM 1477 O O . ASP A 1 187 ? 44.73333 -43.38817 42.43889 1.000 87.14594 307 ASP A O 1
ATOM 1482 N N . PRO A 1 188 ? 45.83691 -44.51125 44.03946 1.000 65.73097 308 PRO A N 1
ATOM 1483 C CA . PRO A 1 188 ? 47.13167 -43.95960 43.61326 1.000 59.84223 308 PRO A CA 1
ATOM 1484 C C . PRO A 1 188 ? 47.59226 -44.43986 42.24753 1.000 63.30155 308 PRO A C 1
ATOM 1485 O O . PRO A 1 188 ? 48.67596 -44.04252 41.80557 1.000 70.54744 308 PRO A O 1
ATOM 1489 N N . TYR A 1 189 ? 46.81879 -45.28257 41.56799 1.000 59.64998 309 TYR A N 1
ATOM 1490 C CA . TYR A 1 189 ? 47.13853 -45.71096 40.21595 1.000 57.41821 309 TYR A CA 1
ATOM 1491 C C . TYR A 1 189 ? 46.15971 -45.16664 39.18709 1.000 58.37884 309 TYR A C 1
ATOM 1492 O O . TYR A 1 189 ? 46.29166 -45.47462 37.99765 1.000 72.32038 309 TYR A O 1
ATOM 1501 N N . THR A 1 190 ? 45.18290 -44.36892 39.61510 1.000 53.40684 310 THR A N 1
ATOM 1502 C CA . THR A 1 190 ? 44.36427 -43.55224 38.71755 1.000 61.45867 310 THR A CA 1
ATOM 1503 C C . THR A 1 190 ? 44.36430 -42.11160 39.21930 1.000 69.65006 310 THR A C 1
ATOM 1504 O O . THR A 1 190 ? 43.32592 -41.57745 39.61996 1.000 66.68847 310 THR A O 1
ATOM 1508 N N . PRO A 1 191 ? 45.52809 -41.44463 39.21254 1.000 62.56195 311 PRO A N 1
ATOM 1509 C CA . PRO A 1 191 ? 45.62647 -40.10615 39.81113 1.000 63.79188 311 PRO A CA 1
ATOM 1510 C C . PRO A 1 191 ? 45.02771 -39.04499 38.90087 1.000 63.36963 311 PRO A C 1
ATOM 1511 O O . PRO A 1 191 ? 45.52449 -38.79343 37.79860 1.000 74.85191 311 PRO A O 1
ATOM 1515 N N . GLY A 1 192 ? 43.94916 -38.41656 39.36452 1.000 57.67337 312 GLY A N 1
ATOM 1516 C CA . GLY A 1 192 ? 43.30401 -37.34549 38.63798 1.000 59.67435 312 GLY A CA 1
ATOM 1517 C C . GLY A 1 192 ? 42.11929 -37.76340 37.79353 1.000 65.14061 312 GLY A C 1
ATOM 1518 O O . GLY A 1 192 ? 41.34504 -36.89411 37.37467 1.000 82.72641 312 GLY A O 1
ATOM 1519 N N . PHE A 1 193 ? 41.95365 -39.05554 37.53029 1.000 58.16763 313 PHE A N 1
ATOM 1520 C CA . PHE A 1 193 ? 40.84488 -39.55170 36.73272 1.000 66.54084 313 PHE A CA 1
ATOM 1521 C C . PHE A 1 193 ? 40.19276 -40.73359 37.43511 1.000 65.84215 313 PHE A C 1
ATOM 1522 O O . PHE A 1 193 ? 40.84691 -41.43304 38.21526 1.000 74.74725 313 PHE A O 1
ATOM 1530 N N . PRO A 1 194 ? 38.90597 -40.97581 37.18577 1.000 64.19840 314 PRO A N 1
ATOM 1531 C CA . PRO A 1 194 ? 38.18492 -41.99607 37.95434 1.000 68.89207 314 PRO A CA 1
ATOM 1532 C C . PRO A 1 194 ? 38.69543 -43.40201 37.68015 1.000 72.79645 314 PRO A C 1
ATOM 1533 O O . PRO A 1 194 ? 39.39961 -43.66848 36.70374 1.000 72.69756 314 PRO A O 1
ATOM 1537 N N . SER A 1 195 ? 38.31414 -44.31248 38.57361 1.000 68.80692 315 SER A N 1
ATOM 1538 C CA . SER A 1 195 ? 38.70073 -45.71752 38.47071 1.000 62.73437 315 SER A CA 1
ATOM 1539 C C . SER A 1 195 ? 37.52033 -46.53796 37.95174 1.000 78.24330 315 SER A C 1
ATOM 1540 O O . SER A 1 195 ? 36.92180 -47.35445 38.65351 1.000 85.84838 315 SER A O 1
ATOM 1543 N N . PHE A 1 196 ? 37.18987 -46.29487 36.68859 1.000 79.50995 316 PHE A N 1
ATOM 1544 C CA . PHE A 1 196 ? 36.15268 -47.03237 35.98420 1.000 81.51150 316 PHE A CA 1
ATOM 1545 C C . PHE A 1 196 ? 36.77482 -47.89988 34.89755 1.000 77.52645 316 PHE A C 1
ATOM 1546 O O . PHE A 1 196 ? 37.94441 -47.74788 34.53486 1.000 80.88478 316 PHE A O 1
ATOM 1554 N N . ASN A 1 197 ? 35.96560 -48.82480 34.37599 1.000 75.22819 317 ASN A N 1
ATOM 1555 C CA . ASN A 1 197 ? 36.40271 -49.65382 33.25959 1.000 78.36065 317 ASN A CA 1
ATOM 1556 C C . ASN A 1 197 ? 36.53700 -48.85727 31.96935 1.000 73.64574 317 ASN A C 1
ATOM 1557 O O . ASN A 1 197 ? 37.21695 -49.31242 31.04344 1.000 69.76044 317 ASN A O 1
ATOM 1562 N N . HIS A 1 198 ? 35.90204 -47.68489 31.88788 1.000 64.67127 318 HIS A N 1
ATOM 1563 C CA . HIS A 1 198 ? 35.98255 -46.87628 30.67549 1.000 66.04495 318 HIS A CA 1
ATOM 1564 C C . HIS A 1 198 ? 37.41366 -46.43223 30.40232 1.000 67.87593 318 HIS A C 1
ATOM 1565 O O . HIS A 1 198 ? 37.84600 -46.37631 29.24501 1.000 73.27641 318 HIS A O 1
ATOM 1572 N N . THR A 1 199 ? 38.16526 -46.11203 31.45747 1.000 58.78816 319 THR A N 1
ATOM 1573 C CA . THR A 1 199 ? 39.54532 -45.67528 31.28469 1.000 66.02297 319 THR A CA 1
ATOM 1574 C C . THR A 1 199 ? 40.45969 -46.80970 30.84441 1.000 66.08516 319 THR A C 1
ATOM 1575 O O . THR A 1 199 ? 41.57918 -46.54563 30.39398 1.000 65.37931 319 THR A O 1
ATOM 1579 N N . GLN A 1 200 ? 40.01003 -48.05839 30.97183 1.000 71.38429 320 GLN A N 1
ATOM 1580 C CA . GLN A 1 200 ? 40.78948 -49.24881 30.63959 1.000 72.36006 320 GLN A CA 1
ATOM 1581 C C . GLN A 1 200 ? 42.09327 -49.31898 31.42501 1.000 69.69368 320 GLN A C 1
ATOM 1582 O O . GLN A 1 200 ? 42.99082 -50.08832 31.06888 1.000 71.81113 320 GLN A O 1
ATOM 1588 N N . PHE A 1 201 ? 42.19989 -48.52223 32.49508 1.000 61.48204 321 PHE A N 1
ATOM 1589 C CA . PHE A 1 201 ? 43.28570 -48.53994 33.46830 1.000 73.90652 321 PHE A CA 1
ATOM 1590 C C . PHE A 1 201 ? 44.65325 -48.41655 32.80570 1.000 77.78783 321 PHE A C 1
ATOM 1591 O O . PHE A 1 201 ? 45.39974 -49.40086 32.71831 1.000 78.23156 321 PHE A O 1
ATOM 1599 N N . PRO A 1 202 ? 45.01835 -47.22533 32.34279 1.000 74.31291 322 PRO A N 1
ATOM 1600 C CA . PRO A 1 202 ? 46.32195 -47.03743 31.70530 1.000 73.34748 322 PRO A CA 1
ATOM 1601 C C . PRO A 1 202 ? 47.42474 -46.97741 32.74663 1.000 66.92572 322 PRO A C 1
ATOM 1602 O O . PRO A 1 202 ? 47.15044 -46.78531 33.94050 1.000 69.52148 322 PRO A O 1
ATOM 1606 N N . PRO A 1 203 ? 48.69155 -47.13910 32.33900 1.000 76.65947 323 PRO A N 1
ATOM 1607 C CA . PRO A 1 203 ? 49.79450 -47.04862 33.30873 1.000 77.41480 323 PRO A CA 1
ATOM 1608 C C . PRO A 1 203 ? 49.97756 -45.63258 33.82988 1.000 81.14263 323 PRO A C 1
ATOM 1609 O O . PRO A 1 203 ? 50.48375 -44.75895 33.11838 1.000 80.27471 323 PRO A O 1
ATOM 1613 N N . SER A 1 204 ? 49.55406 -45.38838 35.06868 1.000 80.74677 324 SER A N 1
ATOM 1614 C CA . SER A 1 204 ? 49.67910 -44.06725 35.67605 1.000 75.84983 324 SER A CA 1
ATOM 1615 C C . SER A 1 204 ? 49.98620 -44.25776 37.15175 1.000 74.24771 324 SER A C 1
ATOM 1616 O O . SER A 1 204 ? 49.24624 -44.95392 37.85432 1.000 80.79126 324 SER A O 1
ATOM 1619 N N . ARG A 1 205 ? 51.07726 -43.65445 37.61430 1.000 71.88434 325 ARG A N 1
ATOM 1620 C CA . ARG A 1 205 ? 51.54716 -43.81288 38.98409 1.000 66.58344 325 ARG A CA 1
ATOM 1621 C C . ARG A 1 205 ? 51.53958 -42.45259 39.66487 1.000 61.75529 325 ARG A C 1
ATOM 1622 O O . ARG A 1 205 ? 52.16181 -41.50576 39.17162 1.000 68.77050 325 ARG A O 1
ATOM 1630 N N . SER A 1 206 ? 50.83538 -42.35737 40.79052 1.000 70.18694 326 SER A N 1
ATOM 1631 C CA . SER A 1 206 ? 50.76344 -41.10136 41.52461 1.000 71.53442 326 SER A CA 1
ATOM 1632 C C . SER A 1 206 ? 52.12177 -40.74706 42.11567 1.000 65.18644 326 SER A C 1
ATOM 1633 O O . SER A 1 206 ? 52.83978 -41.60992 42.62905 1.000 68.13669 326 SER A O 1
ATOM 1636 N N . SER A 1 207 ? 52.47130 -39.46043 42.04253 1.000 60.25321 327 SER A N 1
ATOM 1637 C CA . SER A 1 207 ? 53.73458 -38.99751 42.60414 1.000 68.50250 327 SER A CA 1
ATOM 1638 C C . SER A 1 207 ? 53.75485 -39.07687 44.12450 1.000 79.45602 327 SER A C 1
ATOM 1639 O O . SER A 1 207 ? 54.83456 -39.01018 44.72181 1.000 80.00555 327 SER A O 1
ATOM 1642 N N . GLY A 1 208 ? 52.59350 -39.21505 44.75977 1.000 77.06830 328 GLY A N 1
ATOM 1643 C CA . GLY A 1 208 ? 52.51083 -39.36606 46.19566 1.000 76.78422 328 GLY A CA 1
ATOM 1644 C C . GLY A 1 208 ? 52.88185 -40.72999 46.72639 1.000 72.92175 328 GLY A C 1
ATOM 1645 O O . GLY A 1 208 ? 52.90702 -40.92320 47.94436 1.000 75.73832 328 GLY A O 1
ATOM 1646 N N . LEU A 1 209 ? 53.16810 -41.68662 45.84988 1.000 63.78083 329 LEU A N 1
ATOM 1647 C CA . LEU A 1 209 ? 53.56211 -43.01816 46.29018 1.000 63.05902 329 LEU A CA 1
ATOM 1648 C C . LEU A 1 209 ? 55.01538 -43.00360 46.74865 1.000 72.97011 329 LEU A C 1
ATOM 1649 O O . LEU A 1 209 ? 55.88061 -42.49663 46.02689 1.000 80.21452 329 LEU A O 1
ATOM 1654 N N . PRO A 1 210 ? 55.32057 -43.53756 47.92875 1.000 68.67723 330 PRO A N 1
ATOM 1655 C CA . PRO A 1 210 ? 56.70671 -43.52808 48.40084 1.000 62.38034 330 PRO A CA 1
ATOM 1656 C C . PRO A 1 210 ? 57.54842 -44.57119 47.68214 1.000 68.76525 330 PRO A C 1
ATOM 1657 O O . PRO A 1 210 ? 57.04279 -45.53096 47.09547 1.000 67.20378 330 PRO A O 1
ATOM 1661 N N . ASN A 1 211 ? 58.86615 -44.36437 47.73372 1.000 69.35787 331 ASN A N 1
ATOM 1662 C CA . ASN A 1 211 ? 59.82611 -45.29439 47.14979 1.000 75.17487 331 ASN A CA 1
ATOM 1663 C C . ASN A 1 211 ? 60.75533 -45.88893 48.20241 1.000 76.64426 331 ASN A C 1
ATOM 1664 O O . ASN A 1 211 ? 61.86046 -46.33018 47.87233 1.000 78.69262 331 ASN A O 1
ATOM 1669 N N . ILE A 1 212 ? 60.33141 -45.90292 49.46273 1.000 79.21923 332 ILE A N 1
ATOM 1670 C CA . ILE A 1 212 ? 61.08373 -46.53921 50.54164 1.000 70.24413 332 ILE A CA 1
ATOM 1671 C C . ILE A 1 212 ? 60.11543 -47.38278 51.36332 1.000 69.50795 332 ILE A C 1
ATOM 1672 O O . ILE A 1 212 ? 58.92563 -47.04568 51.45231 1.000 74.46308 332 ILE A O 1
ATOM 1677 N N . PRO A 1 213 ? 60.56409 -48.48102 51.96833 1.000 68.28375 333 PRO A N 1
ATOM 1678 C CA . PRO A 1 213 ? 59.64864 -49.30849 52.76200 1.000 66.75254 333 PRO A CA 1
ATOM 1679 C C . PRO A 1 213 ? 59.33987 -48.68064 54.11266 1.000 70.23613 333 PRO A C 1
ATOM 1680 O O . PRO A 1 213 ? 60.21889 -48.14100 54.78954 1.000 72.68017 333 PRO A O 1
ATOM 1684 N N . VAL A 1 214 ? 58.06777 -48.75515 54.49882 1.000 63.96310 334 VAL A N 1
ATOM 1685 C CA . VAL A 1 214 ? 57.60029 -48.28537 55.79764 1.000 71.02971 334 VAL A CA 1
ATOM 1686 C C . VAL A 1 214 ? 56.75521 -49.38774 56.42253 1.000 72.82845 334 VAL A C 1
ATOM 1687 O O . VAL A 1 214 ? 55.91549 -49.99188 55.74567 1.000 72.34817 334 VAL A O 1
ATOM 1691 N N . GLN A 1 215 ? 56.98753 -49.65888 57.70632 1.000 75.29868 335 GLN A N 1
ATOM 1692 C CA . GLN A 1 215 ? 56.34828 -50.77064 58.39474 1.000 69.90810 335 GLN A CA 1
ATOM 1693 C C . GLN A 1 215 ? 55.95234 -50.35041 59.80214 1.000 73.74620 335 GLN A C 1
ATOM 1694 O O . GLN A 1 215 ? 56.67008 -49.58889 60.45630 1.000 87.26395 335 GLN A O 1
ATOM 1700 N N . THR A 1 216 ? 54.80602 -50.84927 60.25983 1.000 73.02690 336 THR A N 1
ATOM 1701 C CA . THR A 1 216 ? 54.34342 -50.61354 61.61985 1.000 70.94507 336 THR A CA 1
ATOM 1702 C C . THR A 1 216 ? 54.83687 -51.71854 62.54404 1.000 73.13621 336 THR A C 1
ATOM 1703 O O . THR A 1 216 ? 54.91319 -52.88656 62.15213 1.000 81.94465 336 THR A O 1
ATOM 1707 N N . ILE A 1 217 ? 55.17396 -51.33905 63.77713 1.000 73.59752 337 ILE A N 1
ATOM 1708 C CA . ILE A 1 217 ? 55.61534 -52.27801 64.79788 1.000 79.72868 337 ILE A CA 1
ATOM 1709 C C . ILE A 1 217 ? 54.88305 -51.96728 66.09581 1.000 80.32759 337 ILE A C 1
ATOM 1710 O O . ILE A 1 217 ? 54.37541 -50.86325 66.30428 1.000 83.60215 337 ILE A O 1
ATOM 1715 N N . SER A 1 218 ? 54.83338 -52.96520 66.97315 1.000 84.82324 338 SER A N 1
ATOM 1716 C CA . SER A 1 218 ? 54.20450 -52.79948 68.27222 1.000 86.78624 338 SER A CA 1
ATOM 1717 C C . SER A 1 218 ? 55.15841 -52.10129 69.23972 1.000 82.96408 338 SER A C 1
ATOM 1718 O O . SER A 1 218 ? 56.34877 -51.92501 68.96601 1.000 82.90330 338 SER A O 1
ATOM 1721 N N . ARG A 1 219 ? 54.61696 -51.69544 70.39196 1.000 83.44139 339 ARG A N 1
ATOM 1722 C CA . ARG A 1 219 ? 55.45003 -51.04915 71.40094 1.000 89.09284 339 ARG A CA 1
ATOM 1723 C C . ARG A 1 219 ? 56.46580 -52.01877 71.99073 1.000 88.56356 339 ARG A C 1
ATOM 1724 O O . ARG A 1 219 ? 57.56568 -51.60412 72.37628 1.000 89.23005 339 ARG A O 1
ATOM 1732 N N . ALA A 1 220 ? 56.12156 -53.30659 72.06362 1.000 86.38208 340 ALA A N 1
ATOM 1733 C CA . ALA A 1 220 ? 57.07184 -54.30130 72.54956 1.000 82.67642 340 ALA A CA 1
ATOM 1734 C C . ALA A 1 220 ? 58.28912 -54.38149 71.63763 1.000 79.72536 340 ALA A C 1
ATOM 1735 O O . ALA A 1 220 ? 59.43202 -54.38259 72.10723 1.000 76.86195 340 ALA A O 1
ATOM 1737 N N . ALA A 1 221 ? 58.06182 -54.43938 70.32260 1.000 81.43823 341 ALA A N 1
ATOM 1738 C CA . ALA A 1 221 ? 59.17649 -54.44388 69.38121 1.000 80.59297 341 ALA A CA 1
ATOM 1739 C C . ALA A 1 221 ? 59.93824 -53.12550 69.40810 1.000 78.88718 341 ALA A C 1
ATOM 1740 O O . ALA A 1 221 ? 61.16246 -53.11400 69.23341 1.000 72.82751 341 ALA A O 1
ATOM 1742 N N . ALA A 1 222 ? 59.23880 -52.01110 69.63511 1.000 80.24351 342 ALA A N 1
ATOM 1743 C CA . ALA A 1 222 ? 59.91614 -50.72273 69.73200 1.000 77.05861 342 ALA A CA 1
ATOM 1744 C C . ALA A 1 222 ? 60.87055 -50.69047 70.91868 1.000 84.40697 342 ALA A C 1
ATOM 1745 O O . ALA A 1 222 ? 62.01385 -50.24062 70.79240 1.000 81.71769 342 ALA A O 1
ATOM 1747 N N . GLU A 1 223 ? 60.42511 -51.17612 72.07981 1.000 79.31191 343 GLU A N 1
ATOM 1748 C CA . GLU A 1 223 ? 61.30833 -51.22452 73.24144 1.000 85.39551 343 GLU A CA 1
ATOM 1749 C C . GLU A 1 223 ? 62.40242 -52.27286 73.07214 1.000 86.23783 343 GLU A C 1
ATOM 1750 O O . GLU A 1 223 ? 63.51355 -52.09958 73.58772 1.000 88.54147 343 GLU A O 1
ATOM 1756 N N . LYS A 1 224 ? 62.11453 -53.35496 72.34599 1.000 80.59247 344 LYS A N 1
ATOM 1757 C CA . LYS A 1 224 ? 63.14578 -54.33924 72.03813 1.000 82.19475 344 LYS A CA 1
ATOM 1758 C C . LYS A 1 224 ? 64.25073 -53.72134 71.19041 1.000 82.46694 344 LYS A C 1
ATOM 1759 O O . LYS A 1 224 ? 65.43649 -54.00974 71.39120 1.000 80.96095 344 LYS A O 1
ATOM 1765 N N . LEU A 1 225 ? 63.87611 -52.86817 70.23437 1.000 91.03235 345 LEU A N 1
ATOM 1766 C CA . LEU A 1 225 ? 64.86943 -52.11842 69.47107 1.000 89.06383 345 LEU A CA 1
ATOM 1767 C C . LEU A 1 225 ? 65.58573 -51.10129 70.35093 1.000 91.19578 345 LEU A C 1
ATOM 1768 O O . LEU A 1 225 ? 66.80081 -50.90874 70.22560 1.000 83.63815 345 LEU A O 1
ATOM 1773 N N . PHE A 1 226 ? 64.84430 -50.43787 71.24270 1.000 96.00924 346 PHE A N 1
ATOM 1774 C CA . PHE A 1 226 ? 65.44562 -49.46011 72.14464 1.000 89.21940 346 PHE A CA 1
ATOM 1775 C C . PHE A 1 226 ? 66.50456 -50.09369 73.03583 1.000 88.61974 346 PHE A C 1
ATOM 1776 O O . PHE A 1 226 ? 67.48641 -49.43561 73.40011 1.000 83.96775 346 PHE A O 1
ATOM 1784 N N . GLY A 1 227 ? 66.31914 -51.36185 73.40128 1.000 93.56041 347 GLY A N 1
ATOM 1785 C CA . GLY A 1 227 ? 67.31756 -52.07358 74.18107 1.000 88.75958 347 GLY A CA 1
ATOM 1786 C C . GLY A 1 227 ? 68.62356 -52.31440 73.44757 1.000 94.76705 347 GLY A C 1
ATOM 1787 O O . GLY A 1 227 ? 69.59675 -52.74716 74.07730 1.000 104.62022 347 GLY A O 1
ATOM 1788 N N . ASN A 1 228 ? 68.67253 -52.04245 72.14275 1.000 89.06529 348 ASN A N 1
ATOM 1789 C CA . ASN A 1 228 ? 69.88257 -52.23169 71.35327 1.000 88.16495 348 ASN A CA 1
ATOM 1790 C C . ASN A 1 228 ? 70.43842 -50.93092 70.78907 1.000 90.97654 348 ASN A C 1
ATOM 1791 O O . ASN A 1 228 ? 71.27965 -50.97686 69.88207 1.000 88.57414 348 ASN A O 1
ATOM 1796 N N . MET A 1 229 ? 69.99973 -49.77748 71.29015 1.000 89.96713 349 MET A N 1
ATOM 1797 C CA . MET A 1 229 ? 70.47851 -48.48464 70.81770 1.000 95.79522 349 MET A CA 1
ATOM 1798 C C . MET A 1 229 ? 70.84978 -47.60218 72.00293 1.000 99.91289 349 MET A C 1
ATOM 1799 O O . MET A 1 229 ? 70.52479 -47.89837 73.15529 1.000 102.03191 349 MET A O 1
ATOM 1804 N N . GLU A 1 230 ? 71.53364 -46.50128 71.70342 1.000 93.56370 350 GLU A N 1
ATOM 1805 C CA . GLU A 1 230 ? 72.08428 -45.60579 72.70945 1.000 83.05534 350 GLU A CA 1
ATOM 1806 C C . GLU A 1 230 ? 71.49139 -44.20986 72.55654 1.000 89.48595 350 GLU A C 1
ATOM 1807 O O . GLU A 1 230 ? 70.78081 -43.90933 71.59416 1.000 92.99718 350 GLU A O 1
ATOM 1813 N N . GLY A 1 231 ? 71.79708 -43.35021 73.52685 1.000 85.22668 351 GLY A N 1
ATOM 1814 C CA . GLY A 1 231 ? 71.33556 -41.97586 73.49698 1.000 90.94829 351 GLY A CA 1
ATOM 1815 C C . GLY A 1 231 ? 69.97168 -41.78532 74.12652 1.000 97.97756 351 GLY A C 1
ATOM 1816 O O . GLY A 1 231 ? 69.02126 -42.49635 73.78861 1.000 95.61700 351 GLY A O 1
ATOM 1817 N N . ASP A 1 232 ? 69.86210 -40.82968 75.04538 1.000 102.93653 352 ASP A N 1
ATOM 1818 C CA . ASP A 1 232 ? 68.59042 -40.54646 75.69399 1.000 105.32365 352 ASP A CA 1
ATOM 1819 C C . ASP A 1 232 ? 67.73384 -39.64218 74.81834 1.000 99.48379 352 ASP A C 1
ATOM 1820 O O . ASP A 1 232 ? 68.22573 -38.67736 74.22592 1.000 95.93701 352 ASP A O 1
ATOM 1825 N N . CYS A 1 233 ? 66.44658 -39.96146 74.73913 1.000 102.40497 353 CYS A N 1
ATOM 1826 C CA . CYS A 1 233 ? 65.52816 -39.13178 73.97664 1.000 107.07337 353 CYS A CA 1
ATOM 1827 C C . CYS A 1 233 ? 65.25707 -37.83162 74.73061 1.000 106.97053 353 CYS A C 1
ATOM 1828 O O . CYS A 1 233 ? 65.10489 -37.84496 75.95656 1.000 108.17993 353 CYS A O 1
ATOM 1831 N N . PRO A 1 234 ? 65.20535 -36.69743 74.03259 1.000 109.37615 354 PRO A N 1
ATOM 1832 C CA . PRO A 1 234 ? 65.01878 -35.41484 74.72216 1.000 113.91612 354 PRO A CA 1
ATOM 1833 C C . PRO A 1 234 ? 63.69521 -35.36558 75.47101 1.000 119.01789 354 PRO A C 1
ATOM 1834 O O . PRO A 1 234 ? 62.67406 -35.87487 75.00430 1.000 116.59236 354 PRO A O 1
ATOM 1838 N N . SER A 1 235 ? 63.72528 -34.74032 76.65022 1.000 125.30764 355 SER A N 1
ATOM 1839 C CA . SER A 1 235 ? 62.52992 -34.60878 77.47403 1.000 126.01318 355 SER A CA 1
ATOM 1840 C C . SER A 1 235 ? 61.46608 -33.72628 76.83557 1.000 126.69266 355 SER A C 1
ATOM 1841 O O . SER A 1 235 ? 60.32035 -33.73660 77.29844 1.000 130.22318 355 SER A O 1
ATOM 1844 N N . ASP A 1 236 ? 61.81308 -32.96563 75.79451 1.000 120.81420 356 ASP A N 1
ATOM 1845 C CA . ASP A 1 236 ? 60.81868 -32.17347 75.08239 1.000 113.79782 356 ASP A CA 1
ATOM 1846 C C . ASP A 1 236 ? 59.81757 -33.04411 74.33635 1.000 104.80718 356 ASP A C 1
ATOM 1847 O O . ASP A 1 236 ? 58.70669 -32.58503 74.05027 1.000 109.39479 356 ASP A O 1
ATOM 1852 N N . TRP A 1 237 ? 60.18384 -34.28727 74.02007 1.000 96.04714 357 TRP A N 1
ATOM 1853 C CA . TRP A 1 237 ? 59.32017 -35.15779 73.23383 1.000 89.61085 357 TRP A CA 1
ATOM 1854 C C . TRP A 1 237 ? 58.17907 -35.75357 74.04777 1.000 95.87260 357 TRP A C 1
ATOM 1855 O O . TRP A 1 237 ? 57.16188 -36.14163 73.46240 1.000 91.50555 357 TRP A O 1
ATOM 1866 N N . LYS A 1 238 ? 58.32269 -35.83035 75.37268 1.000 99.57970 358 LYS A N 1
ATOM 1867 C CA . LYS A 1 238 ? 57.31750 -36.42447 76.25583 1.000 97.43098 358 LYS A CA 1
ATOM 1868 C C . LYS A 1 238 ? 56.99029 -37.85634 75.82550 1.000 93.10635 358 LYS A C 1
ATOM 1869 O O . LYS A 1 238 ? 55.87274 -38.17484 75.41426 1.000 106.18334 358 LYS A O 1
ATOM 1875 N N . THR A 1 239 ? 57.99556 -38.72160 75.92699 1.000 83.32237 359 THR A N 1
ATOM 1876 C CA . THR A 1 239 ? 57.86792 -40.11798 75.53672 1.000 98.58483 359 THR A CA 1
ATOM 1877 C C . THR A 1 239 ? 58.26393 -41.00781 76.70999 1.000 100.55794 359 THR A C 1
ATOM 1878 O O . THR A 1 239 ? 58.56240 -40.53173 77.80964 1.000 99.89784 359 THR A O 1
ATOM 1882 N N . ASP A 1 240 ? 58.26652 -42.31531 76.46377 1.000 99.82778 360 ASP A N 1
ATOM 1883 C CA . ASP A 1 240 ? 58.53881 -43.28739 77.51041 1.000 102.37481 360 ASP A CA 1
ATOM 1884 C C . ASP A 1 240 ? 59.98886 -43.19393 77.98022 1.000 104.10675 360 ASP A C 1
ATOM 1885 O O . ASP A 1 240 ? 60.85723 -42.62889 77.30937 1.000 99.51785 360 ASP A O 1
ATOM 1890 N N . SER A 1 241 ? 60.24278 -43.76558 79.16039 1.000 103.81690 361 SER A N 1
ATOM 1891 C CA . SER A 1 241 ? 61.59479 -43.76221 79.70895 1.000 99.21139 361 SER A CA 1
ATOM 1892 C C . SER A 1 241 ? 62.52456 -44.67692 78.92289 1.000 90.42011 361 SER A C 1
ATOM 1893 O O . SER A 1 241 ? 63.71860 -44.38277 78.79552 1.000 83.00672 361 SER A O 1
ATOM 1896 N N . THR A 1 242 ? 62.00130 -45.78099 78.38795 1.000 88.92076 362 THR A N 1
ATOM 1897 C CA . THR A 1 242 ? 62.80749 -46.72372 77.62069 1.000 88.25259 362 THR A CA 1
ATOM 1898 C C . THR A 1 242 ? 63.20294 -46.19378 76.24839 1.000 89.70317 362 THR A C 1
ATOM 1899 O O . THR A 1 242 ? 63.87286 -46.91467 75.50091 1.000 90.13054 362 THR A O 1
ATOM 1903 N N . CYS A 1 243 ? 62.81214 -44.96907 75.90275 1.000 94.75891 363 CYS A N 1
ATOM 1904 C CA . CYS A 1 243 ? 63.14267 -44.41058 74.59912 1.000 95.56694 363 CYS A CA 1
ATOM 1905 C C . CYS A 1 243 ? 64.64906 -44.23484 74.45434 1.000 92.86206 363 CYS A C 1
ATOM 1906 O O . CYS A 1 243 ? 65.33138 -43.77945 75.37621 1.000 96.78472 363 CYS A O 1
ATOM 1909 N N . ARG A 1 244 ? 65.16553 -44.59883 73.28314 1.000 90.76432 364 ARG A N 1
ATOM 1910 C CA . ARG A 1 244 ? 66.56333 -44.39469 72.93539 1.000 89.06941 364 ARG A CA 1
ATOM 1911 C C . ARG A 1 244 ? 66.64371 -43.80300 71.53313 1.000 88.13824 364 ARG A C 1
ATOM 1912 O O . ARG A 1 244 ? 65.65267 -43.74811 70.79990 1.000 85.35705 364 ARG A O 1
ATOM 1920 N N . MET A 1 245 ? 67.84390 -43.35936 71.15828 1.000 87.16491 365 MET A N 1
ATOM 1921 C CA . MET A 1 245 ? 68.00624 -42.55550 69.95154 1.000 87.04322 365 MET A CA 1
ATOM 1922 C C . MET A 1 245 ? 68.61800 -43.33114 68.78928 1.000 94.38615 365 MET A C 1
ATOM 1923 O O . MET A 1 245 ? 67.91680 -43.67857 67.83338 1.000 100.48819 365 MET A O 1
ATOM 1928 N N . VAL A 1 246 ? 69.92145 -43.59617 68.85303 1.000 93.81607 366 VAL A N 1
ATOM 1929 C CA . VAL A 1 246 ? 70.68002 -44.12739 67.72634 1.000 87.69320 366 VAL A CA 1
ATOM 1930 C C . VAL A 1 246 ? 71.23586 -45.49636 68.09384 1.000 90.22149 366 VAL A C 1
ATOM 1931 O O . VAL A 1 246 ? 71.66822 -45.71589 69.23080 1.000 102.25901 366 VAL A O 1
ATOM 1935 N N . THR A 1 247 ? 71.23156 -46.41030 67.12204 1.000 85.29171 367 THR A N 1
ATOM 1936 C CA . THR A 1 247 ? 71.71055 -47.76879 67.33050 1.000 88.58951 367 THR A CA 1
ATOM 1937 C C . THR A 1 247 ? 73.18076 -47.77749 67.74772 1.000 93.76303 367 THR A C 1
ATOM 1938 O O . THR A 1 247 ? 73.90050 -46.78136 67.64142 1.000 91.15194 367 THR A O 1
ATOM 1942 N N . SER A 1 248 ? 73.62219 -48.93898 68.22433 1.000 104.24140 368 SER A N 1
ATOM 1943 C CA . SER A 1 248 ? 75.00514 -49.11759 68.63342 1.000 105.47052 368 SER A CA 1
ATOM 1944 C C . SER A 1 248 ? 75.92458 -49.07016 67.41318 1.000 108.83307 368 SER A C 1
ATOM 1945 O O . SER A 1 248 ? 75.48538 -48.94033 66.26654 1.000 118.86669 368 SER A O 1
ATOM 1948 N N . GLU A 1 249 ? 77.22819 -49.18284 67.67166 1.000 104.83555 369 GLU A N 1
ATOM 1949 C CA . GLU A 1 249 ? 78.21131 -49.07363 66.59867 1.000 107.55580 369 GLU A CA 1
ATOM 1950 C C . GLU A 1 249 ? 78.08399 -50.22501 65.60829 1.000 107.10360 369 GLU A C 1
ATOM 1951 O O . GLU A 1 249 ? 77.97123 -50.00634 64.39633 1.000 108.52964 369 GLU A O 1
ATOM 1957 N N . SER A 1 250 ? 78.09734 -51.45812 66.10536 1.000 108.35282 370 SER A N 1
ATOM 1958 C CA . SER A 1 250 ? 78.13211 -52.63929 65.25444 1.000 107.08414 370 SER A CA 1
ATOM 1959 C C . SER A 1 250 ? 76.75332 -53.21917 64.96508 1.000 103.75452 370 SER A C 1
ATOM 1960 O O . SER A 1 250 ? 76.66088 -54.22668 64.25627 1.000 104.00073 370 SER A O 1
ATOM 1963 N N . LYS A 1 251 ? 75.68718 -52.61602 65.48157 1.000 99.94940 371 LYS A N 1
ATOM 1964 C CA . LYS A 1 251 ? 74.33784 -53.14038 65.31802 1.000 91.96276 371 LYS A CA 1
ATOM 1965 C C . LYS A 1 251 ? 73.62419 -52.41376 64.18589 1.000 81.38897 371 LYS A C 1
ATOM 1966 O O . LYS A 1 251 ? 73.63533 -51.17966 64.12740 1.000 90.91528 371 LYS A O 1
ATOM 1972 N N . ASN A 1 252 ? 73.00589 -53.18334 63.29304 1.000 82.76651 372 ASN A N 1
ATOM 1973 C CA . ASN A 1 252 ? 72.18418 -52.64600 62.22005 1.000 86.27895 372 ASN A CA 1
ATOM 1974 C C . ASN A 1 252 ? 70.80845 -53.29495 62.27046 1.000 84.66025 372 ASN A C 1
ATOM 1975 O O . ASN A 1 252 ? 70.62419 -54.36490 62.85448 1.000 86.72557 372 ASN A O 1
ATOM 1980 N N . VAL A 1 253 ? 69.83717 -52.63029 61.65223 1.000 78.82346 373 VAL A N 1
ATOM 1981 C CA . VAL A 1 253 ? 68.46681 -53.11408 61.56333 1.000 76.63812 373 VAL A CA 1
ATOM 1982 C C . VAL A 1 253 ? 68.17862 -53.44888 60.10788 1.000 78.52112 373 VAL A C 1
ATOM 1983 O O . VAL A 1 253 ? 68.53546 -52.68072 59.20397 1.000 75.48085 373 VAL A O 1
ATOM 1987 N N . LYS A 1 254 ? 67.55471 -54.60302 59.88604 1.000 76.92301 374 LYS A N 1
ATOM 1988 C CA . LYS A 1 254 ? 67.09643 -55.03843 58.57446 1.000 70.50379 374 LYS A CA 1
ATOM 1989 C C . LYS A 1 254 ? 65.57351 -55.04299 58.57263 1.000 77.55762 374 LYS A C 1
ATOM 1990 O O . LYS A 1 254 ? 64.94632 -55.75598 59.36723 1.000 88.81903 374 LYS A O 1
ATOM 1996 N N . LEU A 1 255 ? 64.98923 -54.23848 57.69137 1.000 71.49053 375 LEU A N 1
ATOM 1997 C CA . LEU A 1 255 ? 63.54843 -54.15251 57.50943 1.000 69.79064 375 LEU A CA 1
ATOM 1998 C C . LEU A 1 255 ? 63.18516 -54.77336 56.16943 1.000 75.39884 375 LEU A C 1
ATOM 1999 O O . LEU A 1 255 ? 63.72505 -54.37346 55.13165 1.000 74.41059 375 LEU A O 1
ATOM 2004 N N . THR A 1 256 ? 62.27439 -55.74575 56.19292 1.000 78.56658 376 THR A N 1
ATOM 2005 C CA . THR A 1 256 ? 61.84021 -56.45436 54.99332 1.000 77.96827 376 THR A CA 1
ATOM 2006 C C . THR A 1 256 ? 60.32785 -56.32344 54.87376 1.000 81.57398 376 THR A C 1
ATOM 2007 O O . THR A 1 256 ? 59.58641 -56.85218 55.71115 1.000 77.08922 376 THR A O 1
ATOM 2011 N N . VAL A 1 257 ? 59.87440 -55.61948 53.83795 1.000 80.31100 377 VAL A N 1
ATOM 2012 C CA . VAL A 1 257 ? 58.45777 -55.46213 53.53505 1.000 77.12540 377 VAL A CA 1
ATOM 2013 C C . VAL A 1 257 ? 58.20453 -56.07997 52.16821 1.000 75.76769 377 VAL A C 1
ATOM 2014 O O . VAL A 1 257 ? 58.91691 -55.77684 51.20459 1.000 67.40900 377 VAL A O 1
ATOM 2018 N N . SER A 1 258 ? 57.19814 -56.94961 52.08500 1.000 78.48606 378 SER A N 1
ATOM 2019 C CA . SER A 1 258 ? 56.90598 -57.66585 50.84918 1.000 77.14704 378 SER A CA 1
ATOM 2020 C C . SER A 1 258 ? 55.43824 -57.53505 50.46156 1.000 77.17939 378 SER A C 1
ATOM 2021 O O . SER A 1 258 ? 54.85344 -58.47022 49.91113 1.000 82.96631 378 SER A O 1
ATOM 2024 N N . ASN A 1 259 ? 54.83321 -56.38089 50.73284 1.000 75.52954 379 ASN A N 1
ATOM 2025 C CA . ASN A 1 259 ? 53.42635 -56.18296 50.41293 1.000 74.44896 379 ASN A CA 1
ATOM 2026 C C . ASN A 1 259 ? 53.20315 -56.24636 48.90542 1.000 79.03442 379 ASN A C 1
ATOM 2027 O O . ASN A 1 259 ? 54.08742 -55.92302 48.10770 1.000 76.29646 379 ASN A O 1
ATOM 2032 N N . VAL A 1 260 ? 52.00228 -56.67266 48.51731 1.000 80.43638 380 VAL A N 1
ATOM 2033 C CA . VAL A 1 260 ? 51.65090 -56.85211 47.11541 1.000 84.28762 380 VAL A CA 1
ATOM 2034 C C . VAL A 1 260 ? 50.36613 -56.09465 46.81372 1.000 76.39215 380 VAL A C 1
ATOM 2035 O O . VAL A 1 260 ? 49.50817 -55.90768 47.68309 1.000 71.11824 380 VAL A O 1
ATOM 2039 N N . LEU A 1 261 ? 50.23560 -55.66438 45.56225 1.000 70.53601 381 LEU A N 1
ATOM 2040 C CA . LEU A 1 261 ? 49.03621 -54.97309 45.11848 1.000 69.24668 381 LEU A CA 1
ATOM 2041 C C . LEU A 1 261 ? 47.90588 -55.96255 44.86539 1.000 75.13743 381 LEU A C 1
ATOM 2042 O O . LEU A 1 261 ? 48.13112 -57.14039 44.57284 1.000 72.23567 381 LEU A O 1
ATOM 2047 N N . LYS A 1 262 ? 46.67754 -55.46539 44.98009 1.000 72.36159 382 LYS A N 1
ATOM 2048 C CA . LYS A 1 262 ? 45.48891 -56.27540 44.75481 1.000 72.86933 382 LYS A CA 1
ATOM 2049 C C . LYS A 1 262 ? 44.38907 -55.38497 44.20030 1.000 80.94924 382 LYS A C 1
ATOM 2050 O O . LYS A 1 262 ? 44.08622 -54.33674 44.77890 1.000 85.76580 382 LYS A O 1
ATOM 2056 N N . GLU A 1 263 ? 43.80325 -55.80144 43.08136 1.000 76.07708 383 GLU A N 1
ATOM 2057 C CA . GLU A 1 263 ? 42.70215 -55.07531 42.46336 1.000 74.82019 383 GLU A CA 1
ATOM 2058 C C . GLU A 1 263 ? 41.39233 -55.56692 43.06738 1.000 78.28998 383 GLU A C 1
ATOM 2059 O O . GLU A 1 263 ? 41.10460 -56.76860 43.04405 1.000 89.23630 383 GLU A O 1
ATOM 2065 N N . ILE A 1 264 ? 40.60615 -54.63983 43.61474 1.000 70.02691 384 ILE A N 1
ATOM 2066 C CA . ILE A 1 264 ? 39.37831 -54.96461 44.32362 1.000 72.52756 384 ILE A CA 1
ATOM 2067 C C . ILE A 1 264 ? 38.24541 -54.10133 43.78819 1.000 70.42330 384 ILE A C 1
ATOM 2068 O O . ILE A 1 264 ? 38.45968 -53.04216 43.19172 1.000 65.28399 384 ILE A O 1
ATOM 2073 N N . LYS A 1 265 ? 37.02341 -54.57130 44.02436 1.000 76.56768 385 LYS A N 1
ATOM 2074 C CA . LYS A 1 265 ? 35.81035 -53.85270 43.66022 1.000 77.19844 385 LYS A CA 1
ATOM 2075 C C . LYS A 1 265 ? 35.23024 -53.19877 44.90791 1.000 77.90931 385 LYS A C 1
ATOM 2076 O O . LYS A 1 265 ? 34.88550 -53.88981 45.87275 1.000 82.14864 385 LYS A O 1
ATOM 2082 N N . ILE A 1 266 ? 35.12455 -51.87488 44.88612 1.000 74.98999 386 ILE A N 1
ATOM 2083 C CA . ILE A 1 266 ? 34.52732 -51.11892 45.97823 1.000 73.15670 386 ILE A CA 1
ATOM 2084 C C . ILE A 1 266 ? 33.20611 -50.53268 45.50243 1.000 76.50268 386 ILE A C 1
ATOM 2085 O O . ILE A 1 266 ? 33.00662 -50.26558 44.30989 1.000 69.72995 386 ILE A O 1
ATOM 2090 N N . LEU A 1 267 ? 32.29436 -50.33850 46.45231 1.000 82.13152 387 LEU A N 1
ATOM 2091 C CA . LEU A 1 267 ? 30.94842 -49.86186 46.17027 1.000 78.22097 387 LEU A CA 1
ATOM 2092 C C . LEU A 1 267 ? 30.66440 -48.62555 47.00760 1.000 80.22257 387 LEU A C 1
ATOM 2093 O O . LEU A 1 267 ? 30.84573 -48.64302 48.22911 1.000 90.72851 387 LEU A O 1
ATOM 2098 N N . ASN A 1 268 ? 30.22547 -47.55844 46.34888 1.000 71.58604 388 ASN A N 1
ATOM 2099 C CA . ASN A 1 268 ? 29.77359 -46.34640 47.01844 1.000 68.88397 388 ASN A CA 1
ATOM 2100 C C . ASN A 1 268 ? 28.25240 -46.30055 46.95503 1.000 74.23787 388 ASN A C 1
ATOM 2101 O O . ASN A 1 268 ? 27.67499 -46.28518 45.86283 1.000 81.58625 388 ASN A O 1
ATOM 2106 N N . ILE A 1 269 ? 27.61060 -46.28311 48.11820 1.000 69.21703 389 ILE A N 1
ATOM 2107 C CA . ILE A 1 269 ? 26.15306 -46.29510 48.20244 1.000 69.01028 389 ILE A CA 1
ATOM 2108 C C . ILE A 1 269 ? 25.66059 -44.86055 48.31255 1.000 69.03598 389 ILE A C 1
ATOM 2109 O O . ILE A 1 269 ? 26.29211 -44.02948 48.97413 1.000 82.18905 389 ILE A O 1
ATOM 2114 N N . PHE A 1 270 ? 24.52882 -44.55678 47.67476 1.000 66.56155 390 PHE A N 1
ATOM 2115 C CA . PHE A 1 270 ? 24.01037 -43.19855 47.68004 1.000 66.62640 390 PHE A CA 1
ATOM 2116 C C . PHE A 1 270 ? 22.49886 -43.20407 47.83117 1.000 81.42667 390 PHE A C 1
ATOM 2117 O O . PHE A 1 270 ? 21.80830 -44.03999 47.24269 1.000 82.36388 390 PHE A O 1
ATOM 2125 N N . GLY A 1 271 ? 22.00109 -42.25854 48.61570 1.000 80.02094 391 GLY A N 1
ATOM 2126 C CA . GLY A 1 271 ? 20.59049 -41.93198 48.61828 1.000 79.39099 391 GLY A CA 1
ATOM 2127 C C . GLY A 1 271 ? 20.42552 -40.43352 48.48620 1.000 82.59974 391 GLY A C 1
ATOM 2128 O O . GLY A 1 271 ? 21.28628 -39.65709 48.89417 1.000 87.38090 391 GLY A O 1
ATOM 2129 N N . VAL A 1 272 ? 19.30921 -40.03017 47.88828 1.000 72.96302 392 VAL A N 1
ATOM 2130 C CA . VAL A 1 272 ? 19.04443 -38.61742 47.64963 1.000 74.50153 392 VAL A CA 1
ATOM 2131 C C . VAL A 1 272 ? 17.58654 -38.32275 47.96922 1.000 81.98409 392 VAL A C 1
ATOM 2132 O O . VAL A 1 272 ? 16.68352 -39.06387 47.55818 1.000 85.76798 392 VAL A O 1
ATOM 2136 N N . ILE A 1 273 ? 17.37518 -37.26301 48.74351 1.000 83.80685 393 ILE A N 1
ATOM 2137 C CA . ILE A 1 273 ? 16.06940 -36.65476 48.95780 1.000 94.19438 393 ILE A CA 1
ATOM 2138 C C . ILE A 1 273 ? 16.03781 -35.39303 48.10730 1.000 95.30739 393 ILE A C 1
ATOM 2139 O O . ILE A 1 273 ? 16.78387 -34.44188 48.36665 1.000 85.78601 393 ILE A O 1
ATOM 2144 N N . LYS A 1 274 ? 15.18973 -35.38504 47.08335 1.000 83.65433 394 LYS A N 1
ATOM 2145 C CA . LYS A 1 274 ? 15.16069 -34.27082 46.14826 1.000 90.68764 394 LYS A CA 1
ATOM 2146 C C . LYS A 1 274 ? 14.54721 -33.03232 46.79109 1.000 88.91530 394 LYS A C 1
ATOM 2147 O O . LYS A 1 274 ? 13.64894 -33.11755 47.63291 1.000 84.06617 394 LYS A O 1
ATOM 2153 N N . GLY A 1 275 ? 15.04712 -31.87056 46.38245 1.000 85.44638 395 GLY A N 1
ATOM 2154 C CA . GLY A 1 275 ? 14.50724 -30.61696 46.86003 1.000 86.64603 395 GLY A CA 1
ATOM 2155 C C . GLY A 1 275 ? 13.15325 -30.30833 46.25029 1.000 87.69284 395 GLY A C 1
ATOM 2156 O O . GLY A 1 275 ? 12.67729 -30.96668 45.32441 1.000 89.32484 395 GLY A O 1
ATOM 2157 N N . PHE A 1 276 ? 12.51873 -29.26907 46.79194 1.000 85.98799 396 PHE A N 1
ATOM 2158 C CA . PHE A 1 276 ? 11.19239 -28.86443 46.34721 1.000 84.07622 396 PHE A CA 1
ATOM 2159 C C . PHE A 1 276 ? 11.19854 -27.61522 45.47771 1.000 80.61375 396 PHE A C 1
ATOM 2160 O O . PHE A 1 276 ? 10.20033 -27.35004 44.79904 1.000 81.50411 396 PHE A O 1
ATOM 2168 N N . VAL A 1 277 ? 12.28721 -26.84777 45.47803 1.000 83.61162 397 VAL A N 1
ATOM 2169 C CA . VAL A 1 277 ? 12.36777 -25.62660 44.68424 1.000 89.47626 397 VAL A CA 1
ATOM 2170 C C . VAL A 1 277 ? 13.54347 -25.72260 43.72155 1.000 90.89797 397 VAL A C 1
ATOM 2171 O O . VAL A 1 277 ? 13.37688 -25.59132 42.50365 1.000 92.79535 397 VAL A O 1
ATOM 2175 N N . GLU A 1 278 ? 14.74191 -25.95262 44.26305 1.000 89.15717 398 GLU A N 1
ATOM 2176 C CA . GLU A 1 278 ? 15.97661 -26.04102 43.48596 1.000 86.96402 398 GLU A CA 1
ATOM 2177 C C . GLU A 1 278 ? 16.61200 -27.40260 43.74478 1.000 84.86915 398 GLU A C 1
ATOM 2178 O O . GLU A 1 278 ? 17.58583 -27.51063 44.50571 1.000 87.05185 398 GLU A O 1
ATOM 2184 N N . PRO A 1 279 ? 16.09214 -28.46651 43.12525 1.000 86.23778 399 PRO A N 1
ATOM 2185 C CA . PRO A 1 279 ? 16.63812 -29.80554 43.39437 1.000 80.39798 399 PRO A CA 1
ATOM 2186 C C . PRO A 1 279 ? 18.00192 -30.04908 42.77204 1.000 79.88475 399 PRO A C 1
ATOM 2187 O O . PRO A 1 279 ? 18.67568 -31.00891 43.16574 1.000 82.51893 399 PRO A O 1
ATOM 2191 N N . ASP A 1 280 ? 18.43447 -29.21786 41.82064 1.000 77.54820 400 ASP A N 1
ATOM 2192 C CA . ASP A 1 280 ? 19.72665 -29.43389 41.17944 1.000 82.11717 400 ASP A CA 1
ATOM 2193 C C . ASP A 1 280 ? 20.89718 -29.06516 42.08334 1.000 80.83039 400 ASP A C 1
ATOM 2194 O O . ASP A 1 280 ? 22.02166 -29.50684 41.82672 1.000 79.55542 400 ASP A O 1
ATOM 2199 N N . HIS A 1 281 ? 20.66497 -28.26724 43.12166 1.000 82.32418 401 HIS A N 1
ATOM 2200 C CA . HIS A 1 281 ? 21.68216 -27.94303 44.11250 1.000 80.48320 401 HIS A CA 1
ATOM 2201 C C . HIS A 1 281 ? 21.49565 -28.83680 45.33097 1.000 73.70291 401 HIS A C 1
ATOM 2202 O O . HIS A 1 281 ? 20.36331 -29.14293 45.71607 1.000 90.36191 401 HIS A O 1
ATOM 2209 N N . TYR A 1 282 ? 22.60393 -29.25951 45.93699 1.000 70.61094 402 TYR A N 1
ATOM 2210 C CA . TYR A 1 282 ? 22.48942 -30.22553 47.01983 1.000 82.11045 402 TYR A CA 1
ATOM 2211 C C . TYR A 1 282 ? 23.69236 -30.15921 47.95129 1.000 75.53950 402 TYR A C 1
ATOM 2212 O O . TYR A 1 282 ? 24.77388 -29.67542 47.59182 1.000 68.08798 402 TYR A O 1
ATOM 2221 N N . VAL A 1 283 ? 23.46329 -30.65597 49.17190 1.000 71.15307 403 VAL A N 1
ATOM 2222 C CA . VAL A 1 283 ? 24.49679 -30.94055 50.15795 1.000 68.72643 403 VAL A CA 1
ATOM 2223 C C . VAL A 1 283 ? 24.79862 -32.42937 50.10210 1.000 71.48005 403 VAL A C 1
ATOM 2224 O O . VAL A 1 283 ? 23.90767 -33.25231 49.86364 1.000 80.25646 403 VAL A O 1
ATOM 2228 N N . VAL A 1 284 ? 26.05965 -32.78668 50.32696 1.000 68.86036 404 VAL A N 1
ATOM 2229 C CA . VAL A 1 284 ? 26.49047 -34.17909 50.37468 1.000 65.41857 404 VAL A CA 1
ATOM 2230 C C . VAL A 1 284 ? 26.91745 -34.49976 51.79977 1.000 69.62435 404 VAL A C 1
ATOM 2231 O O . VAL A 1 284 ? 27.72872 -33.77673 52.38940 1.000 68.13476 404 VAL A O 1
ATOM 2235 N N . VAL A 1 285 ? 26.36559 -35.57486 52.35491 1.000 71.85240 405 VAL A N 1
ATOM 2236 C CA . VAL A 1 285 ? 26.70849 -36.04209 53.69379 1.000 63.90351 405 VAL A CA 1
ATOM 2237 C C . VAL A 1 285 ? 27.31714 -37.42863 53.54110 1.000 63.64460 405 VAL A C 1
ATOM 2238 O O . VAL A 1 285 ? 26.62611 -38.37778 53.14878 1.000 64.69005 405 VAL A O 1
ATOM 2242 N N . GLY A 1 286 ? 28.60681 -37.54939 53.84579 1.000 68.40856 406 GLY A N 1
ATOM 2243 C CA . GLY A 1 286 ? 29.30898 -38.80054 53.64043 1.000 69.20799 406 GLY A CA 1
ATOM 2244 C C . GLY A 1 286 ? 29.85128 -39.43063 54.90594 1.000 74.83017 406 GLY A C 1
ATOM 2245 O O . GLY A 1 286 ? 29.98530 -38.76264 55.93562 1.000 75.15184 406 GLY A O 1
ATOM 2246 N N . ALA A 1 287 ? 30.17046 -40.72175 54.83652 1.000 76.56237 407 ALA A N 1
ATOM 2247 C CA . ALA A 1 287 ? 30.71305 -41.44421 55.97732 1.000 74.22064 407 ALA A CA 1
ATOM 2248 C C . ALA A 1 287 ? 31.46815 -42.66591 55.47508 1.000 82.16552 407 ALA A C 1
ATOM 2249 O O . ALA A 1 287 ? 30.99252 -43.37152 54.58219 1.000 87.56237 407 ALA A O 1
ATOM 2251 N N . GLN A 1 288 ? 32.64161 -42.90598 56.05404 1.000 94.73356 408 GLN A N 1
ATOM 2252 C CA . GLN A 1 288 ? 33.44055 -44.06388 55.67827 1.000 82.96216 408 GLN A CA 1
ATOM 2253 C C . GLN A 1 288 ? 32.82468 -45.34036 56.23915 1.000 88.72655 408 GLN A C 1
ATOM 2254 O O . GLN A 1 288 ? 32.34891 -45.37223 57.37747 1.000 99.78732 408 GLN A O 1
ATOM 2260 N N . ARG A 1 289 ? 32.83758 -46.39822 55.43100 1.000 75.26632 409 ARG A N 1
ATOM 2261 C CA . ARG A 1 289 ? 32.24447 -47.67971 55.79531 1.000 75.74065 409 ARG A CA 1
ATOM 2262 C C . ARG A 1 289 ? 33.26755 -48.77145 56.06908 1.000 79.48018 409 ARG A C 1
ATOM 2263 O O . ARG A 1 289 ? 33.05744 -49.59109 56.96674 1.000 89.35461 409 ARG A O 1
ATOM 2271 N N . ASP A 1 290 ? 34.37848 -48.79879 55.33681 1.000 77.29336 410 ASP A N 1
ATOM 2272 C CA . ASP A 1 290 ? 35.37176 -49.84602 55.51769 1.000 80.54063 410 ASP A CA 1
ATOM 2273 C C . ASP A 1 290 ? 36.29361 -49.52894 56.69357 1.000 77.45366 410 ASP A C 1
ATOM 2274 O O . ASP A 1 290 ? 36.37444 -48.39255 57.16807 1.000 74.91431 410 ASP A O 1
ATOM 2279 N N . ALA A 1 291 ? 37.00125 -50.55970 57.15622 1.000 59.46560 411 ALA A N 1
ATOM 2280 C CA . ALA A 1 291 ? 37.94053 -50.44024 58.26342 1.000 81.27276 411 ALA A CA 1
ATOM 2281 C C . ALA A 1 291 ? 38.81877 -51.68123 58.30411 1.000 79.84408 411 ALA A C 1
ATOM 2282 O O . ALA A 1 291 ? 38.34088 -52.78964 58.05380 1.000 85.58549 411 ALA A O 1
ATOM 2284 N N . TRP A 1 292 ? 40.09798 -51.48920 58.62876 1.000 83.94784 412 TRP A N 1
ATOM 2285 C CA . TRP A 1 292 ? 41.02135 -52.61795 58.69040 1.000 95.85379 412 TRP A CA 1
ATOM 2286 C C . TRP A 1 292 ? 40.60423 -53.60630 59.77273 1.000 110.36962 412 TRP A C 1
ATOM 2287 O O . TRP A 1 292 ? 40.40240 -54.79634 59.50509 1.000 124.10968 412 TRP A O 1
ATOM 2298 N N . GLY A 1 293 ? 40.47725 -53.12858 61.00741 1.000 97.19862 413 GLY A N 1
ATOM 2299 C CA . GLY A 1 293 ? 40.00062 -53.94691 62.09461 1.000 95.30608 413 GLY A CA 1
ATOM 2300 C C . GLY A 1 293 ? 38.49432 -53.86771 62.21260 1.000 93.95242 413 GLY A C 1
ATOM 2301 O O . GLY A 1 293 ? 37.77596 -53.75892 61.21356 1.000 99.92813 413 GLY A O 1
ATOM 2302 N N . PRO A 1 294 ? 37.98202 -53.93136 63.44331 1.000 93.05571 414 PRO A N 1
ATOM 2303 C CA . PRO A 1 294 ? 36.53388 -53.74437 63.63022 1.000 88.16562 414 PRO A CA 1
ATOM 2304 C C . PRO A 1 294 ? 36.06707 -52.35261 63.24538 1.000 84.65530 414 PRO A C 1
ATOM 2305 O O . PRO A 1 294 ? 34.97519 -52.20338 62.68309 1.000 90.49475 414 PRO A O 1
ATOM 2309 N N . GLY A 1 295 ? 36.86838 -51.32826 63.53490 1.000 77.76752 415 GLY A N 1
ATOM 2310 C CA . GLY A 1 295 ? 36.57117 -49.96887 63.12485 1.000 76.03061 415 GLY A CA 1
ATOM 2311 C C . GLY A 1 295 ? 35.27607 -49.41410 63.67855 1.000 89.83061 415 GLY A C 1
ATOM 2312 O O . GLY A 1 295 ? 34.43957 -48.90627 62.92589 1.000 98.24407 415 GLY A O 1
ATOM 2313 N N . ALA A 1 296 ? 35.09811 -49.50263 64.99682 1.000 99.54975 416 ALA A N 1
ATOM 2314 C CA . ALA A 1 296 ? 33.87914 -48.98972 65.61052 1.000 99.25043 416 ALA A CA 1
ATOM 2315 C C . ALA A 1 296 ? 33.89693 -47.47042 65.70876 1.000 101.83778 416 ALA A C 1
ATOM 2316 O O . ALA A 1 296 ? 32.86357 -46.82123 65.51428 1.000 101.92699 416 ALA A O 1
ATOM 2318 N N . ALA A 1 297 ? 35.05863 -46.88775 66.00468 1.000 104.56668 417 ALA A N 1
ATOM 2319 C CA . ALA A 1 297 ? 35.13470 -45.44634 66.20943 1.000 102.51790 417 ALA A CA 1
ATOM 2320 C C . ALA A 1 297 ? 35.09671 -44.68973 64.88713 1.000 96.73747 417 ALA A C 1
ATOM 2321 O O . ALA A 1 297 ? 34.36313 -43.70486 64.74784 1.000 106.42750 417 ALA A O 1
ATOM 2323 N N . LYS A 1 298 ? 35.87478 -45.13939 63.90245 1.000 83.63158 418 LYS A N 1
ATOM 2324 C CA . LYS A 1 298 ? 36.00278 -44.39027 62.65670 1.000 101.82636 418 LYS A CA 1
ATOM 2325 C C . LYS A 1 298 ? 34.79828 -44.59900 61.74272 1.000 103.21907 418 LYS A C 1
ATOM 2326 O O . LYS A 1 298 ? 34.13478 -43.63599 61.34336 1.000 111.67902 418 LYS A O 1
ATOM 2332 N N . SER A 1 299 ? 34.49604 -45.85144 61.40642 1.000 87.89660 419 SER A N 1
ATOM 2333 C CA . SER A 1 299 ? 33.48741 -46.16037 60.39991 1.000 84.52195 419 SER A CA 1
ATOM 2334 C C . SER A 1 299 ? 32.12402 -46.49711 60.98800 1.000 88.33422 419 SER A C 1
ATOM 2335 O O . SER A 1 299 ? 31.10025 -46.12845 60.40422 1.000 82.89243 419 SER A O 1
ATOM 2338 N N . GLY A 1 300 ? 32.08249 -47.19043 62.12728 1.000 89.46225 420 GLY A N 1
ATOM 2339 C CA . GLY A 1 300 ? 30.80084 -47.58815 62.69010 1.000 75.88916 420 GLY A CA 1
ATOM 2340 C C . GLY A 1 300 ? 29.94807 -46.40237 63.09795 1.000 79.00875 420 GLY A C 1
ATOM 2341 O O . GLY A 1 300 ? 28.77111 -46.31140 62.73447 1.000 89.49054 420 GLY A O 1
ATOM 2342 N N . VAL A 1 301 ? 30.53314 -45.47677 63.86262 1.000 65.27854 421 VAL A N 1
ATOM 2343 C CA . VAL A 1 301 ? 29.79632 -44.29599 64.30441 1.000 73.58021 421 VAL A CA 1
ATOM 2344 C C . VAL A 1 301 ? 29.34764 -43.46908 63.10759 1.000 81.67707 421 VAL A C 1
ATOM 2345 O O . VAL A 1 301 ? 28.20873 -42.98864 63.05810 1.000 84.24426 421 VAL A O 1
ATOM 2349 N N . GLY A 1 302 ? 30.22993 -43.29730 62.12156 1.000 75.06344 422 GLY A N 1
ATOM 2350 C CA . GLY A 1 302 ? 29.87574 -42.49627 60.96014 1.000 77.26814 422 GLY A CA 1
ATOM 2351 C C . GLY A 1 302 ? 28.73956 -43.10533 60.16211 1.000 85.04781 422 GLY A C 1
ATOM 2352 O O . GLY A 1 302 ? 27.80389 -42.41150 59.75517 1.000 87.44105 422 GLY A O 1
ATOM 2353 N N . THR A 1 303 ? 28.80204 -44.41958 59.93486 1.000 79.60667 423 THR A N 1
ATOM 2354 C CA . THR A 1 303 ? 27.74933 -45.08660 59.17556 1.000 74.05356 423 THR A CA 1
ATOM 2355 C C . THR A 1 303 ? 26.42536 -45.07291 59.93116 1.000 84.02060 423 THR A C 1
ATOM 2356 O O . THR A 1 303 ? 25.36152 -44.88414 59.32597 1.000 88.24338 423 THR A O 1
ATOM 2360 N N . ALA A 1 304 ? 26.46661 -45.26114 61.25383 1.000 74.97449 424 ALA A N 1
ATOM 2361 C CA . ALA A 1 304 ? 25.23801 -45.19790 62.03866 1.000 76.18404 424 ALA A CA 1
ATOM 2362 C C . ALA A 1 304 ? 24.62910 -43.80237 61.99302 1.000 77.67679 424 ALA A C 1
ATOM 2363 O O . ALA A 1 304 ? 23.40956 -43.65215 61.83443 1.000 83.65857 424 ALA A O 1
ATOM 2365 N N . LEU A 1 305 ? 25.46471 -42.76784 62.13036 1.000 76.16762 425 LEU A N 1
ATOM 2366 C CA . LEU A 1 305 ? 24.97424 -41.39832 62.02657 1.000 79.73416 425 LEU A CA 1
ATOM 2367 C C . LEU A 1 305 ? 24.37051 -41.13445 60.65485 1.000 84.40951 425 LEU A C 1
ATOM 2368 O O . LEU A 1 305 ? 23.32388 -40.48907 60.54641 1.000 81.85738 425 LEU A O 1
ATOM 2373 N N . LEU A 1 306 ? 25.01461 -41.63023 59.59598 1.000 80.35528 426 LEU A N 1
ATOM 2374 C CA . LEU A 1 306 ? 24.48612 -41.44940 58.24713 1.000 77.64598 426 LEU A CA 1
ATOM 2375 C C . LEU A 1 306 ? 23.11158 -42.09263 58.10619 1.000 81.24474 426 LEU A C 1
ATOM 2376 O O . LEU A 1 306 ? 22.16043 -41.46163 57.62318 1.000 84.65060 426 LEU A O 1
ATOM 2381 N N . LEU A 1 307 ? 22.99387 -43.35675 58.52301 1.000 78.06570 427 LEU A N 1
ATOM 2382 C CA . LEU A 1 307 ? 21.71899 -44.06252 58.43169 1.000 75.98120 427 LEU A CA 1
ATOM 2383 C C . LEU A 1 307 ? 20.62752 -43.32896 59.20103 1.000 81.07669 427 LEU A C 1
ATOM 2384 O O . LEU A 1 307 ? 19.51810 -43.12501 58.68998 1.000 87.66244 427 LEU A O 1
ATOM 2389 N N . LYS A 1 308 ? 20.92911 -42.91187 60.43342 1.000 79.82015 428 LYS A N 1
ATOM 2390 C CA . LYS A 1 308 ? 19.90059 -42.29632 61.26468 1.000 82.15900 428 LYS A CA 1
ATOM 2391 C C . LYS A 1 308 ? 19.51864 -40.91212 60.75342 1.000 88.28855 428 LYS A C 1
ATOM 2392 O O . LYS A 1 308 ? 18.34132 -40.53853 60.79411 1.000 90.35184 428 LYS A O 1
ATOM 2398 N N . LEU A 1 309 ? 20.48923 -40.14103 60.25526 1.000 86.94538 429 LEU A N 1
ATOM 2399 C CA . LEU A 1 309 ? 20.16987 -38.84490 59.66712 1.000 85.60038 429 LEU A CA 1
ATOM 2400 C C . LEU A 1 309 ? 19.28356 -39.00424 58.43992 1.000 86.53692 429 LEU A C 1
ATOM 2401 O O . LEU A 1 309 ? 18.30236 -38.26713 58.27377 1.000 90.22230 429 LEU A O 1
ATOM 2406 N N . ALA A 1 310 ? 19.61162 -39.96283 57.56798 1.000 82.72833 430 ALA A N 1
ATOM 2407 C CA . ALA A 1 310 ? 18.77651 -40.20781 56.39655 1.000 79.46103 430 ALA A CA 1
ATOM 2408 C C . ALA A 1 310 ? 17.36161 -40.59595 56.80735 1.000 84.56577 430 ALA A C 1
ATOM 2409 O O . ALA A 1 310 ? 16.37881 -40.07327 56.26571 1.000 83.09172 430 ALA A O 1
ATOM 2411 N N . GLN A 1 311 ? 17.24186 -41.50608 57.77858 1.000 89.96481 431 GLN A N 1
ATOM 2412 C CA . GLN A 1 311 ? 15.92608 -41.94061 58.23954 1.000 92.80431 431 GLN A CA 1
ATOM 2413 C C . GLN A 1 311 ? 15.12173 -40.77166 58.79631 1.000 96.64644 431 GLN A C 1
ATOM 2414 O O . GLN A 1 311 ? 13.94031 -40.60067 58.46886 1.000 102.38263 431 GLN A O 1
ATOM 2420 N N . MET A 1 312 ? 15.75228 -39.94896 59.63788 1.000 93.99876 432 MET A N 1
ATOM 2421 C CA . MET A 1 312 ? 15.03854 -38.84713 60.27282 1.000 94.77960 432 MET A CA 1
ATOM 2422 C C . MET A 1 312 ? 14.60758 -37.79925 59.25538 1.000 98.06654 432 MET A C 1
ATOM 2423 O O . MET A 1 312 ? 13.48159 -37.29265 59.32150 1.000 101.48250 432 MET A O 1
ATOM 2428 N N . PHE A 1 313 ? 15.47998 -37.46105 58.30235 1.000 87.64027 433 PHE A N 1
ATOM 2429 C CA . PHE A 1 313 ? 15.10224 -36.46063 57.30939 1.000 75.65175 433 PHE A CA 1
ATOM 2430 C C . PHE A 1 313 ? 14.02224 -36.98950 56.37235 1.000 84.00843 433 PHE A C 1
ATOM 2431 O O . PHE A 1 313 ? 13.12622 -36.23830 55.96516 1.000 91.23957 433 PHE A O 1
ATOM 2439 N N . SER A 1 314 ? 14.06935 -38.28257 56.03671 1.000 87.11860 434 SER A N 1
ATOM 2440 C CA . SER A 1 314 ? 13.00087 -38.85834 55.22738 1.000 91.77824 434 SER A CA 1
ATOM 2441 C C . SER A 1 314 ? 11.67383 -38.84303 55.97711 1.000 95.57966 434 SER A C 1
ATOM 2442 O O . SER A 1 314 ? 10.62575 -38.54947 55.38894 1.000 96.46809 434 SER A O 1
ATOM 2445 N N . ASP A 1 315 ? 11.69829 -39.14708 57.27773 1.000 99.87335 435 ASP A N 1
ATOM 2446 C CA . ASP A 1 315 ? 10.47537 -39.07044 58.07127 1.000 110.35807 435 ASP A CA 1
ATOM 2447 C C . ASP A 1 315 ? 9.95572 -37.64038 58.14765 1.000 107.99785 435 ASP A C 1
ATOM 2448 O O . ASP A 1 315 ? 8.74111 -37.41065 58.11359 1.000 112.54166 435 ASP A O 1
ATOM 2453 N N . MET A 1 316 ? 10.86117 -36.66496 58.25310 1.000 100.73267 436 MET A N 1
ATOM 2454 C CA . MET A 1 316 ? 10.43648 -35.27048 58.32551 1.000 98.42099 436 MET A CA 1
ATOM 2455 C C . MET A 1 316 ? 9.81746 -34.80765 57.01246 1.000 106.65404 436 MET A C 1
ATOM 2456 O O . MET A 1 316 ? 8.84302 -34.04616 57.01551 1.000 112.41452 436 MET A O 1
ATOM 2461 N N . VAL A 1 317 ? 10.36448 -35.25315 55.88022 1.000 108.93614 437 VAL A N 1
ATOM 2462 C CA . VAL A 1 317 ? 9.82296 -34.79887 54.60258 1.000 110.61115 437 VAL A CA 1
ATOM 2463 C C . VAL A 1 317 ? 8.56160 -35.57038 54.22335 1.000 117.02910 437 VAL A C 1
ATOM 2464 O O . VAL A 1 317 ? 7.72608 -35.05979 53.46812 1.000 114.51807 437 VAL A O 1
ATOM 2468 N N . LEU A 1 318 ? 8.38796 -36.79050 54.73328 1.000 118.19996 438 LEU A N 1
ATOM 2469 C CA . LEU A 1 318 ? 7.24209 -37.60257 54.34090 1.000 119.51895 438 LEU A CA 1
ATOM 2470 C C . LEU A 1 318 ? 6.06247 -37.48661 55.29688 1.000 122.24819 438 LEU A C 1
ATOM 2471 O O . LEU A 1 318 ? 4.91117 -37.59145 54.85775 1.000 121.05384 438 LEU A O 1
ATOM 2476 N N . LYS A 1 319 ? 6.31157 -37.27293 56.58649 1.000 122.28539 439 LYS A N 1
ATOM 2477 C CA . LYS A 1 319 ? 5.24602 -37.24520 57.57925 1.000 121.28046 439 LYS A CA 1
ATOM 2478 C C . LYS A 1 319 ? 5.06700 -35.90292 58.27037 1.000 123.90157 439 LYS A C 1
ATOM 2479 O O . LYS A 1 319 ? 3.95934 -35.60923 58.72538 1.000 125.01122 439 LYS A O 1
ATOM 2485 N N . ASP A 1 320 ? 6.11215 -35.08216 58.36447 1.000 120.26444 440 ASP A N 1
ATOM 2486 C CA . ASP A 1 320 ? 6.05202 -33.84279 59.12818 1.000 119.36731 440 ASP A CA 1
ATOM 2487 C C . ASP A 1 320 ? 6.06951 -32.59872 58.24807 1.000 114.07939 440 ASP A C 1
ATOM 2488 O O . ASP A 1 320 ? 6.14824 -31.48261 58.77226 1.000 113.49530 440 ASP A O 1
ATOM 2493 N N . GLY A 1 321 ? 5.99940 -32.75958 56.92912 1.000 111.19132 441 GLY A N 1
ATOM 2494 C CA . GLY A 1 321 ? 5.87914 -31.61937 56.04313 1.000 111.54307 441 GLY A CA 1
ATOM 2495 C C . GLY A 1 321 ? 7.14012 -30.81659 55.82766 1.000 116.29772 441 GLY A C 1
ATOM 2496 O O . GLY A 1 321 ? 7.05693 -29.66952 55.37803 1.000 117.98745 441 GLY A O 1
ATOM 2497 N N . PHE A 1 322 ? 8.30810 -31.37513 56.13488 1.000 117.87755 442 PHE A N 1
ATOM 2498 C CA . PHE A 1 322 ? 9.56274 -30.68314 55.86605 1.000 114.79934 442 PHE A CA 1
ATOM 2499 C C . PHE A 1 322 ? 9.82335 -30.67155 54.36456 1.000 116.67291 442 PHE A C 1
ATOM 2500 O O . PHE A 1 322 ? 9.85493 -31.72706 53.72413 1.000 119.94938 442 PHE A O 1
ATOM 2508 N N . GLN A 1 323 ? 10.00085 -29.47848 53.79988 1.000 112.86879 443 GLN A N 1
ATOM 2509 C CA . GLN A 1 323 ? 10.15920 -29.30367 52.35719 1.000 105.69277 443 GLN A CA 1
ATOM 2510 C C . GLN A 1 323 ? 11.44662 -28.53832 52.08654 1.000 105.50827 443 GLN A C 1
ATOM 2511 O O . GLN A 1 323 ? 11.44982 -27.30023 52.03807 1.000 104.21932 443 GLN A O 1
ATOM 2517 N N . PRO A 1 324 ? 12.56336 -29.24200 51.90769 1.000 97.91388 444 PRO A N 1
ATOM 2518 C CA . PRO A 1 324 ? 13.82350 -28.55345 51.60672 1.000 94.47659 444 PRO A CA 1
ATOM 2519 C C . PRO A 1 324 ? 13.80807 -27.96413 50.20560 1.000 93.82989 444 PRO A C 1
ATOM 2520 O O . PRO A 1 324 ? 13.35647 -28.59814 49.24896 1.000 92.54510 444 PRO A O 1
ATOM 2524 N N . SER A 1 325 ? 14.30907 -26.73199 50.09306 1.000 93.43275 445 SER A N 1
ATOM 2525 C CA . SER A 1 325 ? 14.41703 -26.10068 48.78271 1.000 96.93279 445 SER A CA 1
ATOM 2526 C C . SER A 1 325 ? 15.44971 -26.79888 47.90852 1.000 93.47691 445 SER A C 1
ATOM 2527 O O . SER A 1 325 ? 15.28842 -26.85443 46.68403 1.000 95.43404 445 SER A O 1
ATOM 2530 N N . ARG A 1 326 ? 16.50405 -27.33836 48.51275 1.000 89.84449 446 ARG A N 1
ATOM 2531 C CA . ARG A 1 326 ? 17.57614 -28.00239 47.79104 1.000 80.69885 446 ARG A CA 1
ATOM 2532 C C . ARG A 1 326 ? 17.70449 -29.44478 48.26564 1.000 86.62259 446 ARG A C 1
ATOM 2533 O O . ARG A 1 326 ? 17.24111 -29.80953 49.34984 1.000 87.15850 446 ARG A O 1
ATOM 2541 N N . SER A 1 327 ? 18.34072 -30.26563 47.43418 1.000 86.37392 447 SER A N 1
ATOM 2542 C CA . SER A 1 327 ? 18.38774 -31.70035 47.66401 1.000 83.41974 447 SER A CA 1
ATOM 2543 C C . SER A 1 327 ? 19.41489 -32.05471 48.73828 1.000 78.20752 447 SER A C 1
ATOM 2544 O O . SER A 1 327 ? 20.25701 -31.24434 49.13390 1.000 69.40278 447 SER A O 1
ATOM 2547 N N . ILE A 1 328 ? 19.32605 -33.29483 49.21602 1.000 80.19598 448 ILE A N 1
ATOM 2548 C CA . ILE A 1 328 ? 20.23716 -33.83381 50.21977 1.000 72.90007 448 ILE A CA 1
ATOM 2549 C C . ILE A 1 328 ? 20.73804 -35.18466 49.72949 1.000 75.83305 448 ILE A C 1
ATOM 2550 O O . ILE A 1 328 ? 19.93959 -36.03117 49.31273 1.000 82.97878 448 ILE A O 1
ATOM 2555 N N . ILE A 1 329 ? 22.05235 -35.38911 49.78304 1.000 67.42459 449 ILE A N 1
ATOM 2556 C CA . ILE A 1 329 ? 22.67819 -36.62840 49.33291 1.000 66.13737 449 ILE A CA 1
ATOM 2557 C C . ILE A 1 329 ? 23.40659 -37.26048 50.51094 1.000 70.44268 449 ILE A C 1
ATOM 2558 O O . ILE A 1 329 ? 24.30797 -36.64613 51.09549 1.000 75.28023 449 ILE A O 1
ATOM 2563 N N . PHE A 1 330 ? 23.01358 -38.48291 50.85535 1.000 68.69092 450 PHE A N 1
ATOM 2564 C CA . PHE A 1 330 ? 23.69522 -39.29232 51.85479 1.000 74.47400 450 PHE A CA 1
ATOM 2565 C C . PHE A 1 330 ? 24.54969 -40.32891 51.13928 1.000 73.60009 450 PHE A C 1
ATOM 2566 O O . PHE A 1 330 ? 24.04514 -41.08112 50.29901 1.000 80.92581 450 PHE A O 1
ATOM 2574 N N . ALA A 1 331 ? 25.83756 -40.36817 51.46954 1.000 72.21316 451 ALA A N 1
ATOM 2575 C CA . ALA A 1 331 ? 26.78831 -41.21081 50.75872 1.000 73.33355 451 ALA A CA 1
ATOM 2576 C C . ALA A 1 331 ? 27.55234 -42.08528 51.73931 1.000 78.25836 451 ALA A C 1
ATOM 2577 O O . ALA A 1 331 ? 28.11724 -41.58491 52.71659 1.000 83.22478 451 ALA A O 1
ATOM 2579 N N . SER A 1 332 ? 27.56587 -43.38759 51.47338 1.000 75.73611 452 SER A N 1
ATOM 2580 C CA . SER A 1 332 ? 28.39717 -44.33855 52.20001 1.000 72.49353 452 SER A CA 1
ATOM 2581 C C . SER A 1 332 ? 29.57614 -44.69420 51.30194 1.000 73.83933 452 SER A C 1
ATOM 2582 O O . SER A 1 332 ? 29.40408 -45.36855 50.27837 1.000 78.49299 452 SER A O 1
ATOM 2585 N N . TRP A 1 333 ? 30.76185 -44.22000 51.67553 1.000 70.86754 453 TRP A N 1
ATOM 2586 C CA . TRP A 1 333 ? 31.97811 -44.43917 50.90978 1.000 73.56670 453 TRP A CA 1
ATOM 2587 C C . TRP A 1 333 ? 32.64428 -45.74680 51.32178 1.000 70.43726 453 TRP A C 1
ATOM 2588 O O . TRP A 1 333 ? 32.35414 -46.31872 52.37418 1.000 86.53745 453 TRP A O 1
ATOM 2599 N N . SER A 1 334 ? 33.55948 -46.20940 50.47522 1.000 70.88728 454 SER A N 1
ATOM 2600 C CA . SER A 1 334 ? 34.36587 -47.38679 50.75371 1.000 78.55847 454 SER A CA 1
ATOM 2601 C C . SER A 1 334 ? 35.82914 -47.06280 50.48549 1.000 73.76049 454 SER A C 1
ATOM 2602 O O . SER A 1 334 ? 36.16221 -46.03046 49.89625 1.000 71.03415 454 SER A O 1
ATOM 2605 N N . ALA A 1 335 ? 36.70463 -47.96572 50.93300 1.000 75.05383 455 ALA A N 1
ATOM 2606 C CA . ALA A 1 335 ? 38.15294 -47.81472 50.77789 1.000 77.04338 455 ALA A CA 1
ATOM 2607 C C . ALA A 1 335 ? 38.64459 -46.50548 51.39222 1.000 79.60827 455 ALA A C 1
ATOM 2608 O O . ALA A 1 335 ? 39.53066 -45.83787 50.85469 1.000 79.57132 455 ALA A O 1
ATOM 2610 N N . GLY A 1 336 ? 38.06338 -46.13685 52.53194 1.000 77.12071 456 GLY A N 1
ATOM 2611 C CA . GLY A 1 336 ? 38.42732 -44.92596 53.23600 1.000 67.56681 456 GLY A CA 1
ATOM 2612 C C . GLY A 1 336 ? 39.65107 -45.02209 54.11493 1.000 73.41391 456 GLY A C 1
ATOM 2613 O O . GLY A 1 336 ? 40.03176 -44.02747 54.73834 1.000 83.80983 456 GLY A O 1
ATOM 2614 N N . ASP A 1 337 ? 40.28039 -46.19448 54.19353 1.000 66.81985 457 ASP A N 1
ATOM 2615 C CA . ASP A 1 337 ? 41.50499 -46.36702 54.96237 1.000 73.05114 457 ASP A CA 1
ATOM 2616 C C . ASP A 1 337 ? 42.75784 -46.35774 54.09829 1.000 67.29402 457 ASP A C 1
ATOM 2617 O O . ASP A 1 337 ? 43.86693 -46.38198 54.64250 1.000 62.79641 457 ASP A O 1
ATOM 2622 N N . PHE A 1 338 ? 42.60862 -46.33290 52.77399 1.000 77.01278 458 PHE A N 1
ATOM 2623 C CA . PHE A 1 338 ? 43.71891 -46.13771 51.85109 1.000 67.00605 458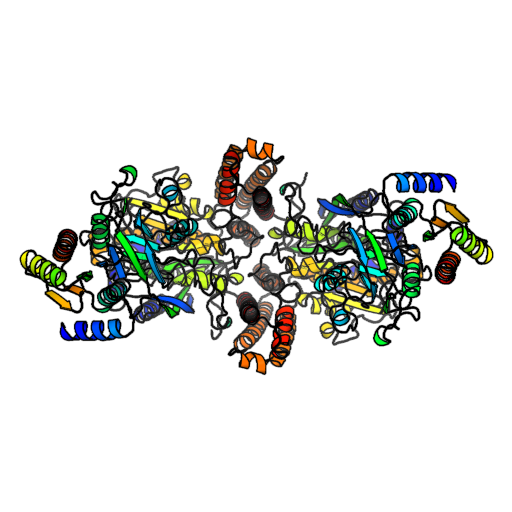 PHE A CA 1
ATOM 2624 C C . PHE A 1 338 ? 43.75184 -44.71334 51.30902 1.000 63.54825 458 PHE A C 1
ATOM 2625 O O . PHE A 1 338 ? 44.14522 -44.48885 50.15906 1.000 86.98376 458 PHE A O 1
ATOM 2633 N N . GLY A 1 339 ? 43.34653 -43.74623 52.12863 1.000 72.66617 459 GLY A N 1
ATOM 2634 C CA . GLY A 1 339 ? 43.14211 -42.38159 51.68846 1.000 73.94873 459 GLY A CA 1
ATOM 2635 C C . GLY A 1 339 ? 41.67323 -42.02084 51.74891 1.000 92.51064 459 GLY A C 1
ATOM 2636 O O . GLY A 1 339 ? 41.00957 -42.26186 52.76126 1.000 129.08662 459 GLY A O 1
ATOM 2637 N N . SER A 1 340 ? 41.15410 -41.44257 50.67203 1.000 71.12548 460 SER A N 1
ATOM 2638 C CA . SER A 1 340 ? 39.72392 -41.21847 50.48992 1.000 76.66414 460 SER A CA 1
ATOM 2639 C C . SER A 1 340 ? 39.28941 -41.79041 49.15013 1.000 82.76443 460 SER A C 1
ATOM 2640 O O . SER A 1 340 ? 38.64236 -41.12678 48.33852 1.000 90.35477 460 SER A O 1
ATOM 2643 N N . VAL A 1 341 ? 39.64200 -43.05968 48.92309 1.000 72.61891 461 VAL A N 1
ATOM 2644 C CA . VAL A 1 341 ? 39.57416 -43.64567 47.58489 1.000 70.92767 461 VAL A CA 1
ATOM 2645 C C . VAL A 1 341 ? 38.16204 -43.55394 47.02107 1.000 68.24931 461 VAL A C 1
ATOM 2646 O O . VAL A 1 341 ? 37.95564 -43.07134 45.90265 1.000 74.05494 461 VAL A O 1
ATOM 2650 N N . GLY A 1 342 ? 37.16899 -44.00903 47.78604 1.000 57.69504 462 GLY A N 1
ATOM 2651 C CA . GLY A 1 342 ? 35.79837 -43.95309 47.30063 1.000 49.50722 462 GLY A CA 1
ATOM 2652 C C . GLY A 1 342 ? 35.35388 -42.54030 46.97253 1.000 68.24336 462 GLY A C 1
ATOM 2653 O O . GLY A 1 342 ? 34.92336 -42.25325 45.85120 1.000 75.53934 462 GLY A O 1
ATOM 2654 N N . ALA A 1 343 ? 35.47565 -41.63203 47.94402 1.000 70.24361 463 ALA A N 1
ATOM 2655 C CA . ALA A 1 343 ? 35.01324 -40.26205 47.74628 1.000 61.47459 463 ALA A CA 1
ATOM 2656 C C . ALA A 1 343 ? 35.83180 -39.54043 46.68246 1.000 60.49243 463 ALA A C 1
ATOM 2657 O O . ALA A 1 343 ? 35.27537 -38.80244 45.86167 1.000 65.71919 463 ALA A O 1
ATOM 2659 N N . THR A 1 344 ? 37.15197 -39.74104 46.67396 1.000 55.86302 464 THR A N 1
ATOM 2660 C CA . THR A 1 344 ? 37.98909 -39.04521 45.70067 1.000 67.56027 464 THR A CA 1
ATOM 2661 C C . THR A 1 344 ? 37.71687 -39.53454 44.28358 1.000 69.23291 464 THR A C 1
ATOM 2662 O O . THR A 1 344 ? 37.64704 -38.72947 43.34854 1.000 68.21813 464 THR A O 1
ATOM 2666 N N . GLU A 1 345 ? 37.55389 -40.84733 44.10052 1.000 66.69755 465 GLU A N 1
ATOM 2667 C CA . GLU A 1 345 ? 37.23438 -41.35895 42.77288 1.000 76.24785 465 GLU A CA 1
ATOM 2668 C C . GLU A 1 345 ? 35.82832 -40.95900 42.34380 1.000 75.09434 465 GLU A C 1
ATOM 2669 O O . GLU A 1 345 ? 35.58506 -40.75107 41.14951 1.000 88.66908 465 GLU A O 1
ATOM 2675 N N . TRP A 1 346 ? 34.89622 -40.82749 43.29326 1.000 66.28809 466 TRP A N 1
ATOM 2676 C CA . TRP A 1 346 ? 33.56977 -40.32828 42.94479 1.000 62.47540 466 TRP A CA 1
ATOM 2677 C C . TRP A 1 346 ? 33.62830 -38.86764 42.51466 1.000 66.99225 466 TRP A C 1
ATOM 2678 O O . TRP A 1 346 ? 32.92237 -38.45896 41.58516 1.000 61.81654 466 TRP A O 1
ATOM 2689 N N . LEU A 1 347 ? 34.46240 -38.06654 43.18190 1.000 64.87790 467 LEU A N 1
ATOM 2690 C CA . LEU A 1 347 ? 34.64135 -36.67672 42.77362 1.000 60.52333 467 LEU A CA 1
ATOM 2691 C C . LEU A 1 347 ? 35.29821 -36.58632 41.40207 1.000 66.92712 467 LEU A C 1
ATOM 2692 O O . LEU A 1 347 ? 34.89644 -35.76812 40.56737 1.000 69.49920 467 LEU A O 1
ATOM 2697 N N . GLU A 1 348 ? 36.30909 -37.42073 41.15158 1.000 67.15605 468 GLU A N 1
ATOM 2698 C CA . GLU A 1 348 ? 36.98767 -37.41532 39.86128 1.000 59.05532 468 GLU A CA 1
ATOM 2699 C C . GLU A 1 348 ? 36.11088 -37.95762 38.74062 1.000 67.20088 468 GLU A C 1
ATOM 2700 O O . GLU A 1 348 ? 36.33895 -37.61907 37.57446 1.000 74.35114 468 GLU A O 1
ATOM 2706 N N . GLY A 1 349 ? 35.12067 -38.78621 39.06132 1.000 68.50719 469 GLY A N 1
ATOM 2707 C CA . GLY A 1 349 ? 34.25604 -39.34604 38.04228 1.000 59.32659 469 GLY A CA 1
ATOM 2708 C C . GLY A 1 349 ? 33.16325 -38.40348 37.58638 1.000 64.22745 469 GLY A C 1
ATOM 2709 O O . GLY A 1 349 ? 32.90542 -38.27476 36.38566 1.000 70.95551 469 GLY A O 1
ATOM 2710 N N . TYR A 1 350 ? 32.51280 -37.73346 38.53312 1.000 63.52431 470 TYR A N 1
ATOM 2711 C CA . TYR A 1 350 ? 31.38753 -36.85318 38.24084 1.000 66.57609 470 TYR A CA 1
ATOM 2712 C C . TYR A 1 350 ? 31.71422 -35.39543 38.55155 1.000 59.65711 470 TYR A C 1
ATOM 2713 O O . TYR A 1 350 ? 30.84902 -34.63353 38.98394 1.000 64.26158 470 TYR A O 1
ATOM 2722 N N . LEU A 1 351 ? 32.96708 -34.98976 38.32333 1.000 63.57846 471 LEU A N 1
ATOM 2723 C CA . LEU A 1 351 ? 33.36601 -33.61574 38.61719 1.000 66.11913 471 LEU A CA 1
ATOM 2724 C C . LEU A 1 351 ? 32.58440 -32.61593 37.77327 1.000 71.50847 471 LEU A C 1
ATOM 2725 O O . LEU A 1 351 ? 32.17538 -31.56005 38.26993 1.000 70.84319 471 LEU A O 1
ATOM 2730 N N . SER A 1 352 ? 32.36703 -32.93095 36.49419 1.000 74.50667 472 SER A N 1
ATOM 2731 C CA . SER A 1 352 ? 31.63646 -32.02868 35.61445 1.000 69.12631 472 SER A CA 1
ATOM 2732 C C . SER A 1 352 ? 30.15103 -31.96242 35.95096 1.000 72.12820 472 SER A C 1
ATOM 2733 O O . SER A 1 352 ? 29.49741 -30.97216 35.60689 1.000 69.06107 472 SER A O 1
ATOM 2736 N N . SER A 1 353 ? 29.60691 -32.98448 36.61434 1.000 76.54390 473 SER A N 1
ATOM 2737 C CA . SER A 1 353 ? 28.19133 -33.01453 36.95838 1.000 71.58202 473 SER A CA 1
ATOM 2738 C C . SER A 1 353 ? 27.86661 -32.25839 38.24026 1.000 68.97411 473 SER A C 1
ATOM 2739 O O . SER A 1 353 ? 26.73479 -31.78096 38.39298 1.000 73.82161 473 SER A O 1
ATOM 2742 N N . LEU A 1 354 ? 28.81946 -32.14804 39.16942 1.000 65.64878 474 LEU A N 1
ATOM 2743 C CA . LEU A 1 354 ? 28.63247 -31.40749 40.41288 1.000 78.18243 474 LEU A CA 1
ATOM 2744 C C . LEU A 1 354 ? 29.47795 -30.13741 40.45411 1.000 81.01677 474 LEU A C 1
ATOM 2745 O O . LEU A 1 354 ? 29.87032 -29.68416 41.53175 1.000 90.90288 474 LEU A O 1
ATOM 2750 N N . HIS A 1 355 ? 29.75517 -29.55320 39.28586 1.000 76.12482 475 HIS A N 1
ATOM 2751 C CA . HIS A 1 355 ? 30.64082 -28.39428 39.20848 1.000 80.04201 475 HIS A CA 1
ATOM 2752 C C . HIS A 1 355 ? 30.15292 -27.25993 40.10329 1.000 102.99657 475 HIS A C 1
ATOM 2753 O O . HIS A 1 355 ? 30.83073 -26.86857 41.06044 1.000 127.72619 475 HIS A O 1
ATOM 2760 N N . LEU A 1 356 ? 28.97705 -26.71724 39.80466 1.000 88.75913 476 LEU A N 1
ATOM 2761 C CA . LEU A 1 356 ? 28.36877 -25.65787 40.59904 1.000 79.76524 476 LEU A CA 1
ATOM 2762 C C . LEU A 1 356 ? 26.99731 -26.08449 41.10850 1.000 86.20547 476 LEU A C 1
ATOM 2763 O O . LEU A 1 356 ? 26.06518 -25.28203 41.19314 1.000 92.08245 476 LEU A O 1
ATOM 2768 N N . LYS A 1 357 ? 26.86355 -27.36476 41.45542 1.000 81.84152 477 LYS A N 1
ATOM 2769 C CA . LYS A 1 357 ? 25.61962 -27.91536 41.97779 1.000 76.32923 477 LYS A CA 1
ATOM 2770 C C . LYS A 1 357 ? 25.75686 -28.34054 43.43447 1.000 77.42029 477 LYS A C 1
ATOM 2771 O O . LYS A 1 357 ? 25.01503 -27.85548 44.29351 1.000 84.20397 477 LYS A O 1
ATOM 2777 N N . ALA A 1 358 ? 26.68713 -29.24445 43.73673 1.000 74.60018 478 ALA A N 1
ATOM 2778 C CA . ALA A 1 358 ? 26.97676 -29.59878 45.12113 1.000 71.83431 478 ALA A CA 1
ATOM 2779 C C . ALA A 1 358 ? 27.66650 -28.42745 45.80593 1.000 70.16723 478 ALA A C 1
ATOM 2780 O O . ALA A 1 358 ? 28.74103 -27.99652 45.37411 1.000 59.57199 478 ALA A O 1
ATOM 2782 N N . PHE A 1 359 ? 27.05917 -27.90775 46.87281 1.000 64.15105 479 PHE A N 1
ATOM 2783 C CA . PHE A 1 359 ? 27.57562 -26.69092 47.48830 1.000 65.40629 479 PHE A CA 1
ATOM 2784 C C . PHE A 1 359 ? 28.07230 -26.86034 48.91800 1.000 74.12242 479 PHE A C 1
ATOM 2785 O O . PHE A 1 359 ? 28.60769 -25.89835 49.48157 1.000 84.84259 479 PHE A O 1
ATOM 2793 N N . THR A 1 360 ? 27.91802 -28.03510 49.52466 1.000 74.78398 480 THR A N 1
ATOM 2794 C CA . THR A 1 360 ? 28.44022 -28.25339 50.86714 1.000 73.35659 480 THR A CA 1
ATOM 2795 C C . THR A 1 360 ? 28.59878 -29.74863 51.10211 1.000 72.79643 480 THR A C 1
ATOM 2796 O O . THR A 1 360 ? 27.75676 -30.54098 50.67339 1.000 69.30664 480 THR A O 1
ATOM 2800 N N . TYR A 1 361 ? 29.68482 -30.12400 51.77472 1.000 70.13587 481 TYR A N 1
ATOM 2801 C CA . TYR A 1 361 ? 29.92160 -31.49846 52.18965 1.000 65.86701 481 TYR A CA 1
ATOM 2802 C C . TYR A 1 361 ? 30.09003 -31.55419 53.70159 1.000 66.67945 481 TYR A C 1
ATOM 2803 O O . TYR A 1 361 ? 30.76108 -30.70383 54.29434 1.000 71.22755 481 TYR A O 1
ATOM 2812 N N . ILE A 1 362 ? 29.47407 -32.55610 54.32169 1.000 65.81641 482 ILE A N 1
ATOM 2813 C CA . ILE A 1 362 ? 29.52469 -32.75032 55.76648 1.000 65.52054 482 ILE A CA 1
ATOM 2814 C C . ILE A 1 362 ? 30.04863 -34.15656 56.01689 1.000 72.19673 482 ILE A C 1
ATOM 2815 O O . ILE A 1 362 ? 29.37265 -35.14260 55.69531 1.000 71.53112 482 ILE A O 1
ATOM 2820 N N . ASN A 1 363 ? 31.24739 -34.25690 56.58657 1.000 74.20285 483 ASN A N 1
ATOM 2821 C CA . ASN A 1 363 ? 31.84253 -35.55157 56.88190 1.000 70.89361 483 ASN A CA 1
ATOM 2822 C C . ASN A 1 363 ? 31.48974 -35.97850 58.30064 1.000 76.30231 483 ASN A C 1
ATOM 2823 O O . ASN A 1 363 ? 31.56193 -35.18064 59.23978 1.000 87.16062 483 ASN A O 1
ATOM 2828 N N . LEU A 1 364 ? 31.10586 -37.24591 58.44854 1.000 74.35819 484 LEU A N 1
ATOM 2829 C CA . LEU A 1 364 ? 30.70351 -37.80059 59.73436 1.000 71.71025 484 LEU A CA 1
ATOM 2830 C C . LEU A 1 364 ? 31.72366 -38.78394 60.29417 1.000 69.75522 484 LEU A C 1
ATOM 2831 O O . LEU A 1 364 ? 31.44166 -39.45138 61.29501 1.000 77.38041 484 LEU A O 1
ATOM 2836 N N . ASP A 1 365 ? 32.89816 -38.88955 59.67787 1.000 74.03903 485 ASP A N 1
ATOM 2837 C CA . ASP A 1 365 ? 33.88815 -39.86595 60.11230 1.000 79.76080 485 ASP A CA 1
ATOM 2838 C C . ASP A 1 365 ? 34.55073 -39.42132 61.41040 1.000 82.05080 485 ASP A C 1
ATOM 2839 O O . ASP A 1 365 ? 34.96563 -38.26564 61.54470 1.000 88.65078 485 ASP A O 1
ATOM 2844 N N . LYS A 1 366 ? 34.64840 -40.35066 62.36447 1.000 74.90281 486 LYS A N 1
ATOM 2845 C CA . LYS A 1 366 ? 35.30075 -40.11318 63.65380 1.000 79.42489 486 LYS A CA 1
ATOM 2846 C C . LYS A 1 366 ? 34.68310 -38.91645 64.37646 1.000 89.43829 486 LYS A C 1
ATOM 2847 O O . LYS A 1 366 ? 35.38175 -38.04507 64.89767 1.000 97.22287 486 LYS A O 1
ATOM 2853 N N . ALA A 1 367 ? 33.35008 -38.88244 64.40704 1.000 89.79754 487 ALA A N 1
ATOM 2854 C CA . ALA A 1 367 ? 32.64133 -37.77885 65.04136 1.000 91.57783 487 ALA A CA 1
ATOM 2855 C C . ALA A 1 367 ? 32.49914 -37.95317 66.54720 1.000 93.34902 487 ALA A C 1
ATOM 2856 O O . ALA A 1 367 ? 32.20131 -36.97644 67.24324 1.000 87.51997 487 ALA A O 1
ATOM 2858 N N . VAL A 1 368 ? 32.70083 -39.16278 67.06460 1.000 92.67612 488 VAL A N 1
ATOM 2859 C CA . VAL A 1 368 ? 32.57492 -39.44967 68.49119 1.000 87.66630 488 VAL A CA 1
ATOM 2860 C C . VAL A 1 368 ? 33.86625 -40.12997 68.92940 1.000 88.37351 488 VAL A C 1
ATOM 2861 O O . VAL A 1 368 ? 34.05802 -41.32795 68.69182 1.000 97.73614 488 VAL A O 1
ATOM 2865 N N . LEU A 1 369 ? 34.75692 -39.36874 69.56771 1.000 84.92530 489 LEU A N 1
ATOM 2866 C CA . LEU A 1 369 ? 36.00018 -39.90480 70.10006 1.000 86.84180 489 LEU A CA 1
ATOM 2867 C C . LEU A 1 369 ? 36.25605 -39.49046 71.54232 1.000 91.88066 489 LEU A C 1
ATOM 2868 O O . LEU A 1 369 ? 37.29455 -39.86181 72.10026 1.000 92.80922 489 LEU A O 1
ATOM 2873 N N . GLY A 1 370 ? 35.35038 -38.73893 72.15539 1.000 90.21334 490 GLY A N 1
ATOM 2874 C CA . GLY A 1 370 ? 35.54782 -38.29667 73.52091 1.000 89.71671 490 GLY A CA 1
ATOM 2875 C C . GLY A 1 370 ? 34.41248 -37.39658 73.95323 1.000 90.27092 490 GLY A C 1
ATOM 2876 O O . GLY A 1 370 ? 33.41605 -37.23746 73.24461 1.000 87.97700 490 GLY A O 1
ATOM 2877 N N . THR A 1 371 ? 34.57588 -36.80526 75.13866 1.000 97.41958 491 THR A N 1
ATOM 2878 C CA . THR A 1 371 ? 33.56388 -35.92172 75.70133 1.000 96.76855 491 THR A CA 1
ATOM 2879 C C . THR A 1 371 ? 34.09230 -34.56190 76.13398 1.000 94.19236 491 THR A C 1
ATOM 2880 O O . THR A 1 371 ? 33.28482 -33.70433 76.50565 1.000 100.50294 491 THR A O 1
ATOM 2884 N N . SER A 1 372 ? 35.40467 -34.33097 76.09876 1.000 88.51929 492 SER A N 1
ATOM 2885 C CA . SER A 1 372 ? 35.95079 -33.08177 76.61999 1.000 88.49580 492 SER A CA 1
ATOM 2886 C C . SER A 1 372 ? 35.72741 -31.92220 75.65468 1.000 90.55607 492 SER A C 1
ATOM 2887 O O . SER A 1 372 ? 35.01915 -30.96138 75.97437 1.000 95.58989 492 SER A O 1
ATOM 2890 N N . ASN A 1 373 ? 36.32411 -31.99511 74.46938 1.000 91.88024 493 ASN A N 1
ATOM 2891 C CA . ASN A 1 373 ? 36.33486 -30.88487 73.53060 1.000 90.47978 493 ASN A CA 1
ATOM 2892 C C . ASN A 1 373 ? 35.44570 -31.17766 72.32926 1.000 80.18772 493 ASN A C 1
ATOM 2893 O O . ASN A 1 373 ? 35.21950 -32.33525 71.96602 1.000 74.62371 493 ASN A O 1
ATOM 2898 N N . PHE A 1 374 ? 34.94305 -30.10736 71.71835 1.000 76.03500 494 PHE A N 1
ATOM 2899 C CA . PHE A 1 374 ? 34.19473 -30.16782 70.46439 1.000 74.24944 494 PHE A CA 1
ATOM 2900 C C . PHE A 1 374 ? 35.01863 -29.42412 69.41862 1.000 76.60786 494 PHE A C 1
ATOM 2901 O O . PHE A 1 374 ? 35.03993 -28.18930 69.39918 1.000 74.52854 494 PHE A O 1
ATOM 2909 N N . LYS A 1 375 ? 35.70278 -30.17103 68.55760 1.000 81.91016 495 LYS A N 1
ATOM 2910 C CA . LYS A 1 375 ? 36.57895 -29.59335 67.55110 1.000 86.13021 495 LYS A CA 1
ATOM 2911 C C . LYS A 1 375 ? 35.92332 -29.65744 66.17851 1.000 77.92636 495 LYS A C 1
ATOM 2912 O O . LYS A 1 375 ? 35.09012 -30.52799 65.90724 1.000 72.56560 495 LYS A O 1
ATOM 2918 N N . VAL A 1 376 ? 36.31047 -28.72231 65.31470 1.000 77.33930 496 VAL A N 1
ATOM 2919 C CA . VAL A 1 376 ? 35.73536 -28.61409 63.97896 1.000 77.47388 496 VAL A CA 1
ATOM 2920 C C . VAL A 1 376 ? 36.79925 -28.07395 63.03221 1.000 71.67475 496 VAL A C 1
ATOM 2921 O O . VAL A 1 376 ? 37.63090 -27.24479 63.41352 1.000 76.79539 496 VAL A O 1
ATOM 2925 N N . SER A 1 377 ? 36.77939 -28.57117 61.79728 1.000 62.34013 497 SER A N 1
ATOM 2926 C CA . SER A 1 377 ? 37.64326 -28.08368 60.72848 1.000 64.73879 497 SER A CA 1
ATOM 2927 C C . SER A 1 377 ? 36.79961 -27.96029 59.47026 1.000 66.32997 497 SER A C 1
ATOM 2928 O O . SER A 1 377 ? 36.19848 -28.94446 59.02580 1.000 80.58586 497 SER A O 1
ATOM 2931 N N . ALA A 1 378 ? 36.74834 -26.75888 58.90174 1.000 61.36604 498 ALA A N 1
ATOM 2932 C CA . ALA A 1 378 ? 35.85765 -26.50250 57.77957 1.000 72.95063 498 ALA A CA 1
ATOM 2933 C C . ALA A 1 378 ? 36.35454 -25.29504 56.99974 1.000 77.32278 498 ALA A C 1
ATOM 2934 O O . ALA A 1 378 ? 37.26003 -24.57622 57.42920 1.000 78.98147 498 ALA A O 1
ATOM 2936 N N . SER A 1 379 ? 35.74212 -25.08812 55.83717 1.000 61.08275 499 SER A N 1
ATOM 2937 C CA . SER A 1 379 ? 35.98288 -23.88487 55.06311 1.000 70.03055 499 SER A CA 1
ATOM 2938 C C . SER A 1 379 ? 35.39064 -22.67696 55.78904 1.000 71.30467 499 SER A C 1
ATOM 2939 O O . SER A 1 379 ? 34.41173 -22.80920 56.52895 1.000 72.35348 499 SER A O 1
ATOM 2942 N N . PRO A 1 380 ? 35.97888 -21.49003 55.61026 1.000 69.56042 500 PRO A N 1
ATOM 2943 C CA . PRO A 1 380 ? 35.43389 -20.29843 56.28374 1.000 69.55258 500 PRO A CA 1
ATOM 2944 C C . PRO A 1 380 ? 33.97194 -20.02957 55.96904 1.000 73.22022 500 PRO A C 1
ATOM 2945 O O . PRO A 1 380 ? 33.25931 -19.48439 56.82242 1.000 79.94380 500 PRO A O 1
ATOM 2949 N N . LEU A 1 381 ? 33.50124 -20.40938 54.77545 1.000 67.10903 501 LEU A N 1
ATOM 2950 C CA . LEU A 1 381 ? 32.10504 -20.18761 54.40717 1.000 67.59643 501 LEU A CA 1
ATOM 2951 C C . LEU A 1 381 ? 31.14228 -20.78713 55.42265 1.000 73.29342 501 LEU A C 1
ATOM 2952 O O . LEU A 1 381 ? 30.03204 -20.27484 55.60592 1.000 80.09660 501 LEU A O 1
ATOM 2957 N N . LEU A 1 382 ? 31.54586 -21.86453 56.09094 1.000 69.60361 502 LEU A N 1
ATOM 2958 C CA . LEU A 1 382 ? 30.69517 -22.54038 57.05827 1.000 72.48252 502 LEU A CA 1
ATOM 2959 C C . LEU A 1 382 ? 30.91990 -22.07124 58.48941 1.000 73.38499 502 LEU A C 1
ATOM 2960 O O . LEU A 1 382 ? 30.12519 -22.43055 59.36623 1.000 74.13629 502 LEU A O 1
ATOM 2965 N N . TYR A 1 383 ? 31.96506 -21.27402 58.73890 1.000 73.88702 503 TYR A N 1
ATOM 2966 C CA . TYR A 1 383 ? 32.30774 -20.86683 60.10015 1.000 73.12342 503 TYR A CA 1
ATOM 2967 C C . TYR A 1 383 ? 31.10113 -20.29073 60.83227 1.000 87.66279 503 TYR A C 1
ATOM 2968 O O . TYR A 1 383 ? 30.72419 -20.76696 61.90961 1.000 88.97806 503 TYR A O 1
ATOM 2977 N N . THR A 1 384 ? 30.47912 -19.26222 60.24994 1.000 90.64439 504 THR A N 1
ATOM 2978 C CA . THR A 1 384 ? 29.28143 -18.67830 60.84543 1.000 92.18100 504 THR A CA 1
ATOM 2979 C C . THR A 1 384 ? 28.21736 -19.74213 61.08462 1.000 90.78146 504 THR A C 1
ATOM 2980 O O . THR A 1 384 ? 27.63639 -19.82372 62.17372 1.000 94.32088 504 THR A O 1
ATOM 2984 N N . LEU A 1 385 ? 27.96895 -20.58566 60.07719 1.000 85.89479 505 LEU A N 1
ATOM 2985 C CA . LEU A 1 385 ? 26.99821 -21.66390 60.23576 1.000 88.03237 505 LEU A CA 1
ATOM 2986 C C . LEU A 1 385 ? 27.36596 -22.56415 61.40671 1.000 88.90513 505 LEU A C 1
ATOM 2987 O O . LEU A 1 385 ? 26.48827 -23.02738 62.14478 1.000 94.15919 505 LEU A O 1
ATOM 2992 N N . ILE A 1 386 ? 28.66072 -22.81684 61.59753 1.000 82.58767 506 ILE A N 1
ATOM 2993 C CA . ILE A 1 386 ? 29.09937 -23.56921 62.76650 1.000 82.02154 506 ILE A CA 1
ATOM 2994 C C . ILE A 1 386 ? 28.82350 -22.77317 64.03530 1.000 81.78072 506 ILE A C 1
ATOM 2995 O O . ILE A 1 386 ? 28.26749 -23.29678 65.00885 1.000 82.35474 506 ILE A O 1
ATOM 3000 N N . GLU A 1 387 ? 29.17879 -21.48480 64.02739 1.000 71.66115 507 GLU A N 1
ATOM 3001 C CA . GLU A 1 387 ? 29.02925 -20.65809 65.22134 1.000 78.13358 507 GLU A CA 1
ATOM 3002 C C . GLU A 1 387 ? 27.57556 -20.60688 65.67324 1.000 85.54145 507 GLU A C 1
ATOM 3003 O O . GLU A 1 387 ? 27.25787 -20.93887 66.82178 1.000 78.61200 507 GLU A O 1
ATOM 3009 N N . LYS A 1 388 ? 26.67334 -20.21209 64.77039 1.000 90.31982 508 LYS A N 1
ATOM 3010 C CA . LYS A 1 388 ? 25.25012 -20.19756 65.08726 1.000 89.05617 508 LYS A CA 1
ATOM 3011 C C . LYS A 1 388 ? 24.73566 -21.56990 65.49985 1.000 87.05939 508 LYS A C 1
ATOM 3012 O O . LYS A 1 388 ? 23.72270 -21.65279 66.20298 1.000 88.56902 508 LYS A O 1
ATOM 3018 N N . THR A 1 389 ? 25.40662 -22.64668 65.08330 1.000 87.56699 509 THR A N 1
ATOM 3019 C CA . THR A 1 389 ? 25.00214 -23.97617 65.52227 1.000 88.90473 509 THR A CA 1
ATOM 3020 C C . THR A 1 389 ? 25.51071 -24.28216 66.92462 1.000 86.63405 509 THR A C 1
ATOM 3021 O O . THR A 1 389 ? 24.82639 -24.96845 67.69219 1.000 85.44879 509 THR A O 1
ATOM 3025 N N . MET A 1 390 ? 26.69050 -23.77109 67.28406 1.000 90.87821 510 MET A N 1
ATOM 3026 C CA . MET A 1 390 ? 27.22393 -23.99895 68.62169 1.000 95.01684 510 MET A CA 1
ATOM 3027 C C . MET A 1 390 ? 26.51231 -23.17675 69.68647 1.000 95.90186 510 MET A C 1
ATOM 3028 O O . MET A 1 390 ? 26.68275 -23.46032 70.87717 1.000 102.27423 510 MET A O 1
ATOM 3033 N N . GLN A 1 391 ? 25.72721 -22.17446 69.29349 1.000 89.10595 511 GLN A N 1
ATOM 3034 C CA . GLN A 1 391 ? 25.04096 -21.31655 70.24724 1.000 94.00462 511 GLN A CA 1
ATOM 3035 C C . GLN A 1 391 ? 23.69236 -21.86882 70.68381 1.000 105.57978 511 GLN A C 1
ATOM 3036 O O . GLN A 1 391 ? 23.04631 -21.27019 71.55129 1.000 113.74035 511 GLN A O 1
ATOM 3042 N N . ASN A 1 392 ? 23.24923 -22.99217 70.11134 1.000 103.78989 512 ASN A N 1
ATOM 3043 C CA . ASN A 1 392 ? 21.93512 -23.52265 70.45392 1.000 112.91991 512 ASN A CA 1
ATOM 3044 C C . ASN A 1 392 ? 21.91215 -25.04393 70.39860 1.000 103.03784 512 ASN A C 1
ATOM 3045 O O . ASN A 1 392 ? 20.84797 -25.64087 70.20182 1.000 102.06134 512 ASN A O 1
ATOM 3050 N N . VAL A 1 393 ? 23.06986 -25.67957 70.55993 1.000 97.98691 513 VAL A N 1
ATOM 3051 C CA . VAL A 1 393 ? 23.17772 -27.12384 70.71942 1.000 90.37318 513 VAL A CA 1
ATOM 3052 C C . VAL A 1 393 ? 23.95690 -27.38487 71.99939 1.000 86.49403 513 VAL A C 1
ATOM 3053 O O . VAL A 1 393 ? 25.06967 -26.87404 72.16722 1.000 90.88016 513 VAL A O 1
ATOM 3057 N N . LYS A 1 394 ? 23.37259 -28.16547 72.90139 1.000 87.19247 514 LYS A N 1
ATOM 3058 C CA . LYS A 1 394 ? 23.91771 -28.32479 74.24043 1.000 103.62338 514 LYS A CA 1
ATOM 3059 C C . LYS A 1 394 ? 24.92596 -29.46570 74.30270 1.000 97.99411 514 LYS A C 1
ATOM 3060 O O . LYS A 1 394 ? 24.86670 -30.42387 73.52706 1.000 86.67772 514 LYS A O 1
ATOM 3066 N N . HIS A 1 395 ? 25.85626 -29.34607 75.24491 1.000 93.12342 515 HIS A N 1
ATOM 3067 C CA . HIS A 1 395 ? 26.88419 -30.35838 75.42334 1.000 87.25596 515 HIS A CA 1
ATOM 3068 C C . HIS A 1 395 ? 26.26963 -31.62437 76.01898 1.000 92.82869 515 HIS A C 1
ATOM 3069 O O . HIS A 1 395 ? 25.34489 -31.54168 76.83381 1.000 102.05772 515 HIS A O 1
ATOM 3076 N N . PRO A 1 396 ? 26.75481 -32.80788 75.63067 1.000 81.56529 516 PRO A N 1
ATOM 3077 C CA . PRO A 1 396 ? 26.09573 -34.04547 76.07963 1.000 80.67551 516 PRO A CA 1
ATOM 3078 C C . PRO A 1 396 ? 26.18126 -34.29082 77.57724 1.000 99.03061 516 PRO A C 1
ATOM 3079 O O . PRO A 1 396 ? 25.27413 -34.92120 78.13352 1.000 106.28002 516 PRO A O 1
ATOM 3083 N N . VAL A 1 397 ? 27.23072 -33.82803 78.25060 1.000 99.51288 517 VAL A N 1
ATOM 3084 C CA . VAL A 1 397 ? 27.43906 -34.10247 79.66798 1.000 103.99916 517 VAL A CA 1
ATOM 3085 C C . VAL A 1 397 ? 27.31170 -32.83665 80.51230 1.000 103.68916 517 VAL A C 1
ATOM 3086 O O . VAL A 1 397 ? 26.63824 -32.83610 81.54376 1.000 113.99998 517 VAL A O 1
ATOM 3090 N N . THR A 1 398 ? 27.94562 -31.74292 80.08485 1.000 103.13834 518 THR A N 1
ATOM 3091 C CA . THR A 1 398 ? 27.90143 -30.51321 80.86667 1.000 115.48904 518 THR A CA 1
ATOM 3092 C C . THR A 1 398 ? 26.58658 -29.76186 80.70647 1.000 119.46333 518 THR A C 1
ATOM 3093 O O . THR A 1 398 ? 26.26983 -28.91098 81.54473 1.000 114.08292 518 THR A O 1
ATOM 3097 N N . GLY A 1 399 ? 25.81915 -30.05258 79.65768 1.000 115.09332 519 GLY A N 1
ATOM 3098 C CA . GLY A 1 399 ? 24.54096 -29.40794 79.44420 1.000 106.78197 519 GLY A CA 1
ATOM 3099 C C . GLY A 1 399 ? 24.60375 -27.97989 78.95229 1.000 98.68655 519 GLY A C 1
ATOM 3100 O O . GLY A 1 399 ? 23.54866 -27.38279 78.70894 1.000 98.76255 519 GLY A O 1
ATOM 3101 N N . GLN A 1 400 ? 25.79383 -27.41121 78.79695 1.000 94.96078 520 GLN A N 1
ATOM 3102 C CA . GLN A 1 400 ? 25.93983 -26.04172 78.33207 1.000 108.76769 520 GLN A CA 1
ATOM 3103 C C . GLN A 1 400 ? 26.04397 -25.99847 76.81107 1.000 110.56575 520 GLN A C 1
ATOM 3104 O O . GLN A 1 400 ? 26.28915 -27.00953 76.14881 1.000 112.63543 520 GLN A O 1
ATOM 3110 N N . PHE A 1 401 ? 25.84962 -24.80265 76.26231 1.000 103.93333 521 PHE A N 1
ATOM 3111 C CA . PHE A 1 401 ? 25.97371 -24.60842 74.82602 1.000 94.94743 521 PHE A CA 1
ATOM 3112 C C . PHE A 1 401 ? 27.41679 -24.81630 74.38026 1.000 97.35817 521 PHE A C 1
ATOM 3113 O O . PHE A 1 401 ? 28.36613 -24.55617 75.12459 1.000 96.98589 521 PHE A O 1
ATOM 3121 N N . LEU A 1 402 ? 27.57424 -25.29694 73.14441 1.000 89.73797 522 LEU A N 1
ATOM 3122 C CA . LEU A 1 402 ? 28.91046 -25.54672 72.61465 1.000 82.54366 522 LEU A CA 1
ATOM 3123 C C . LEU A 1 402 ? 29.68947 -24.25330 72.41528 1.000 91.06316 522 LEU A C 1
ATOM 3124 O O . LEU A 1 402 ? 30.92561 -24.26807 72.42941 1.000 88.40175 522 LEU A O 1
ATOM 3129 N N . TYR A 1 403 ? 28.99408 -23.13378 72.23219 1.000 95.05996 523 TYR A N 1
ATOM 3130 C CA . TYR A 1 403 ? 29.64313 -21.84202 72.02129 1.000 90.09454 523 TYR A CA 1
ATOM 3131 C C . TYR A 1 403 ? 30.07907 -21.28714 73.37095 1.000 97.29186 523 TYR A C 1
ATOM 3132 O O . TYR A 1 403 ? 29.27077 -20.73993 74.12446 1.000 102.58818 523 TYR A O 1
ATOM 3141 N N . GLN A 1 404 ? 31.36273 -21.43057 73.67957 1.000 97.64412 524 GLN A N 1
ATOM 3142 C CA . GLN A 1 404 ? 31.95025 -20.87984 74.89447 1.000 101.15213 524 GLN A CA 1
ATOM 3143 C C . GLN A 1 404 ? 33.11206 -19.94183 74.61776 1.000 101.94257 524 GLN A C 1
ATOM 3144 O O . GLN A 1 404 ? 33.26397 -18.93399 75.31285 1.000 99.61375 524 GLN A O 1
ATOM 3150 N N . ASP A 1 405 ? 33.93526 -20.24488 73.61799 1.000 104.68806 525 ASP A N 1
ATOM 3151 C CA . ASP A 1 405 ? 35.04049 -19.38067 73.22605 1.000 107.28080 525 ASP A CA 1
ATOM 3152 C C . ASP A 1 405 ? 34.58359 -18.48325 72.08197 1.000 101.72850 525 ASP A C 1
ATOM 3153 O O . ASP A 1 405 ? 34.12886 -18.97593 71.04361 1.000 104.25889 525 ASP A O 1
ATOM 3158 N N . SER A 1 406 ? 34.70199 -17.16924 72.27379 1.000 90.55056 526 SER A N 1
ATOM 3159 C CA . SER A 1 406 ? 34.30380 -16.21407 71.24835 1.000 82.92678 526 SER A CA 1
ATOM 3160 C C . SER A 1 406 ? 35.33371 -16.07265 70.13567 1.000 78.05102 526 SER A C 1
ATOM 3161 O O . SER A 1 406 ? 35.01371 -15.49899 69.08897 1.000 71.57240 526 SER A O 1
ATOM 3164 N N . ASN A 1 407 ? 36.55082 -16.57388 70.33239 1.000 78.44865 527 ASN A N 1
ATOM 3165 C CA . ASN A 1 407 ? 37.60589 -16.53111 69.32568 1.000 90.11043 527 ASN A CA 1
ATOM 3166 C C . ASN A 1 407 ? 37.95871 -17.93198 68.83426 1.000 91.87758 527 ASN A C 1
ATOM 3167 O O . ASN A 1 407 ? 39.12950 -18.26554 68.64188 1.000 98.87992 527 ASN A O 1
ATOM 3172 N N . TRP A 1 408 ? 36.93979 -18.76871 68.62612 1.000 91.37710 528 TRP A N 1
ATOM 3173 C CA . TRP A 1 408 ? 37.18529 -20.13266 68.16966 1.000 91.24159 528 TRP A CA 1
ATOM 3174 C C . TRP A 1 408 ? 37.65528 -20.15551 66.72034 1.000 89.80774 528 TRP A C 1
ATOM 3175 O O . TRP A 1 408 ? 38.48782 -20.98992 66.34550 1.000 90.15794 528 TRP A O 1
ATOM 3186 N N . ALA A 1 409 ? 37.13838 -19.24134 65.89353 1.000 87.86647 529 ALA A N 1
ATOM 3187 C CA . ALA A 1 409 ? 37.47343 -19.24623 64.47310 1.000 85.22021 529 ALA A CA 1
ATOM 3188 C C . ALA A 1 409 ? 38.95342 -18.97678 64.23902 1.000 82.94719 529 ALA A C 1
ATOM 3189 O O . ALA A 1 409 ? 39.52165 -19.45487 63.25048 1.000 90.79352 529 ALA A O 1
ATOM 3191 N N . SER A 1 410 ? 39.59382 -18.21954 65.12938 1.000 81.66481 530 SER A N 1
ATOM 3192 C CA . SER A 1 410 ? 41.02249 -17.96111 65.01409 1.000 82.94193 530 SER A CA 1
ATOM 3193 C C . SER A 1 410 ? 41.87488 -19.14265 65.45647 1.000 84.63301 530 SER A C 1
ATOM 3194 O O . SER A 1 410 ? 43.09821 -19.09937 65.28685 1.000 86.94406 530 SER A O 1
ATOM 3197 N N . LYS A 1 411 ? 41.26557 -20.18927 66.01300 1.000 82.84050 531 LYS A N 1
ATOM 3198 C CA . LYS A 1 411 ? 41.98987 -21.36150 66.48552 1.000 84.13074 531 LYS A CA 1
ATOM 3199 C C . LYS A 1 411 ? 41.64934 -22.61709 65.69275 1.000 82.79130 531 LYS A C 1
ATOM 3200 O O . LYS A 1 411 ? 42.02747 -23.71958 66.10286 1.000 80.56615 531 LYS A O 1
ATOM 3206 N N . VAL A 1 412 ? 40.94904 -22.47873 64.57167 1.000 86.52136 532 VAL A N 1
ATOM 3207 C CA . VAL A 1 412 ? 40.53925 -23.62993 63.77534 1.000 75.69417 532 VAL A CA 1
ATOM 3208 C C . VAL A 1 412 ? 41.71478 -24.10455 62.93299 1.000 82.82372 532 VAL A C 1
ATOM 3209 O O . VAL A 1 412 ? 42.33413 -23.31784 62.20677 1.000 94.89904 532 VAL A O 1
ATOM 3213 N N . GLU A 1 413 ? 42.02523 -25.39322 63.02932 1.000 81.47012 533 GLU A N 1
ATOM 3214 C CA . GLU A 1 413 ? 43.04288 -26.00577 62.19097 1.000 84.87481 533 GLU A CA 1
ATOM 3215 C C . GLU A 1 413 ? 42.42243 -26.46607 60.87770 1.000 73.26847 533 GLU A C 1
ATOM 3216 O O . GLU A 1 413 ? 41.26691 -26.89615 60.83143 1.000 63.79848 533 GLU A O 1
ATOM 3222 N N . LYS A 1 414 ? 43.20247 -26.36770 59.80529 1.000 69.61586 534 LYS A N 1
ATOM 3223 C CA . LYS A 1 414 ? 42.69655 -26.71322 58.48686 1.000 70.02889 534 LYS A CA 1
ATOM 3224 C C . LYS A 1 414 ? 42.57807 -28.22739 58.33017 1.000 70.66932 534 LYS A C 1
ATOM 3225 O O . LYS A 1 414 ? 43.16041 -29.00918 59.08761 1.000 76.52743 534 LYS A O 1
ATOM 3231 N N . LEU A 1 415 ? 41.80199 -28.63402 57.32741 1.000 68.62443 535 LEU A N 1
ATOM 3232 C CA . LEU A 1 415 ? 41.60403 -30.05050 57.05507 1.000 62.59823 535 LEU A CA 1
ATOM 3233 C C . LEU A 1 415 ? 42.91506 -30.70360 56.63209 1.000 68.80614 535 LEU A C 1
ATOM 3234 O O . LEU A 1 415 ? 43.75456 -30.09360 55.96431 1.000 64.34168 535 LEU A O 1
ATOM 3239 N N . THR A 1 416 ? 43.08549 -31.95941 57.03009 1.000 71.83941 536 THR A N 1
ATOM 3240 C CA . THR A 1 416 ? 44.30335 -32.71179 56.77150 1.000 64.90488 536 THR A CA 1
ATOM 3241 C C . THR A 1 416 ? 44.05595 -33.78141 55.71468 1.000 70.72250 536 THR A C 1
ATOM 3242 O O . THR A 1 416 ? 42.92487 -34.02516 55.28753 1.000 67.82147 536 THR A O 1
ATOM 3246 N N . LEU A 1 417 ? 45.14799 -34.43249 55.30643 1.000 79.78146 537 LEU A N 1
ATOM 3247 C CA . LEU A 1 417 ? 45.08849 -35.38215 54.20010 1.000 73.89066 537 LEU A CA 1
ATOM 3248 C C . LEU A 1 417 ? 44.24843 -36.60796 54.53966 1.000 76.28391 537 LEU A C 1
ATOM 3249 O O . LEU A 1 417 ? 43.60912 -37.18267 53.65100 1.000 70.06001 537 LEU A O 1
ATOM 3254 N N . ASP A 1 418 ? 44.23225 -37.02176 55.80894 1.000 80.00814 538 ASP A N 1
ATOM 3255 C CA . ASP A 1 418 ? 43.49660 -38.22199 56.19073 1.000 80.34349 538 ASP A CA 1
ATOM 3256 C C . ASP A 1 418 ? 41.99028 -37.99969 56.23215 1.000 75.09121 538 ASP A C 1
ATOM 3257 O O . ASP A 1 418 ? 41.23451 -38.97701 56.25199 1.000 69.10188 538 ASP A O 1
ATOM 3262 N N . ASN A 1 419 ? 41.53772 -36.74927 56.24573 1.000 68.11041 539 ASN A N 1
ATOM 3263 C CA . ASN A 1 419 ? 40.11468 -36.46123 56.34784 1.000 66.64011 539 ASN A CA 1
ATOM 3264 C C . ASN A 1 419 ? 39.45563 -36.52794 54.97560 1.000 72.42644 539 ASN A C 1
ATOM 3265 O O . ASN A 1 419 ? 40.02108 -36.07851 53.97455 1.000 84.21861 539 ASN A O 1
ATOM 3270 N N . ALA A 1 420 ? 38.24654 -37.09464 54.93683 1.000 63.73825 540 ALA A N 1
ATOM 3271 C CA . ALA A 1 420 ? 37.53097 -37.25320 53.67579 1.000 55.19471 540 ALA A CA 1
ATOM 3272 C C . ALA A 1 420 ? 36.99034 -35.93406 53.14042 1.000 69.44256 540 ALA A C 1
ATOM 3273 O O . ALA A 1 420 ? 36.64138 -35.85674 51.95775 1.000 81.21472 540 ALA A O 1
ATOM 3275 N N . ALA A 1 421 ? 36.90487 -34.90210 53.98035 1.000 72.67138 541 ALA A N 1
ATOM 3276 C CA . ALA A 1 421 ? 36.46188 -33.58985 53.52822 1.000 76.17531 541 ALA A CA 1
ATOM 3277 C C . ALA A 1 421 ? 37.55134 -32.83329 52.77951 1.000 75.21896 541 ALA A C 1
ATOM 3278 O O . ALA A 1 421 ? 37.24362 -31.88396 52.04493 1.000 72.31266 541 ALA A O 1
ATOM 3280 N N . PHE A 1 422 ? 38.81004 -33.23771 52.94857 1.000 68.77994 542 PHE A N 1
ATOM 3281 C CA . PHE A 1 422 ? 39.91540 -32.55169 52.28298 1.000 65.00214 542 PHE A CA 1
ATOM 3282 C C . PHE A 1 422 ? 39.84627 -32.64542 50.76397 1.000 74.84145 542 PHE A C 1
ATOM 3283 O O . PHE A 1 422 ? 40.07207 -31.62039 50.09884 1.000 83.64560 542 PHE A O 1
ATOM 3291 N N . PRO A 1 423 ? 39.57481 -33.80303 50.14692 1.000 63.72938 543 PRO A N 1
ATOM 3292 C CA . PRO A 1 423 ? 39.39752 -33.79795 48.68628 1.000 65.03347 543 PRO A CA 1
ATOM 3293 C C . PRO A 1 423 ? 38.15268 -33.05236 48.24286 1.000 67.72834 543 PRO A C 1
ATOM 3294 O O . PRO A 1 423 ? 38.12379 -32.53191 47.12109 1.000 71.61324 543 PRO A O 1
ATOM 3298 N N . PHE A 1 424 ? 37.12216 -32.98251 49.08820 1.000 60.08713 544 PHE A N 1
ATOM 3299 C CA . PHE A 1 424 ? 35.93717 -32.20653 48.73945 1.000 58.58388 544 PHE A CA 1
ATOM 3300 C C . PHE A 1 424 ? 36.24350 -30.71496 48.70581 1.000 67.36274 544 PHE A C 1
ATOM 3301 O O . PHE A 1 424 ? 35.69314 -29.98167 47.87594 1.000 62.68512 544 PHE A O 1
ATOM 3309 N N . LEU A 1 425 ? 37.11924 -30.24675 49.59490 1.000 68.95643 545 LEU A N 1
ATOM 3310 C CA . LEU A 1 425 ? 37.40106 -28.81723 49.67129 1.000 61.06915 545 LEU A CA 1
ATOM 3311 C C . LEU A 1 425 ? 38.53415 -28.38745 48.74196 1.000 66.14910 545 LEU A C 1
ATOM 3312 O O . LEU A 1 425 ? 38.39827 -27.40151 48.01086 1.000 62.74974 545 LEU A O 1
ATOM 3317 N N . ALA A 1 426 ? 39.65329 -29.11326 48.75458 1.000 58.57740 546 ALA A N 1
ATOM 3318 C CA . ALA A 1 426 ? 40.84872 -28.65641 48.05460 1.000 56.01412 546 ALA A CA 1
ATOM 3319 C C . ALA A 1 426 ? 40.85173 -29.03501 46.57867 1.000 64.74182 546 ALA A C 1
ATOM 3320 O O . ALA A 1 426 ? 41.48928 -28.34766 45.77313 1.000 53.64976 546 ALA A O 1
ATOM 3322 N N . TYR A 1 427 ? 40.16284 -30.11220 46.20138 1.000 58.82160 547 TYR A N 1
ATOM 3323 C CA . TYR A 1 427 ? 40.15834 -30.57877 44.81769 1.000 57.04662 547 TYR A CA 1
ATOM 3324 C C . TYR A 1 427 ? 38.93612 -30.08868 44.04803 1.000 62.05934 547 TYR A C 1
ATOM 3325 O O . TYR A 1 427 ? 39.07249 -29.39866 43.03350 1.000 71.23991 547 TYR A O 1
ATOM 3334 N N . SER A 1 428 ? 37.73831 -30.43806 44.51223 1.000 57.72329 548 SER A N 1
ATOM 3335 C CA . SER A 1 428 ? 36.50997 -30.08925 43.81234 1.000 61.87287 548 SER A CA 1
ATOM 3336 C C . SER A 1 428 ? 35.99623 -28.69633 44.15200 1.000 70.28142 548 SER A C 1
ATOM 3337 O O . SER A 1 428 ? 35.02545 -28.24599 43.53390 1.000 79.82354 548 SER A O 1
ATOM 3340 N N . GLY A 1 429 ? 36.61520 -28.00730 45.10695 1.000 77.69609 549 GLY A N 1
ATOM 3341 C CA . GLY A 1 429 ? 36.17795 -26.67028 45.46086 1.000 70.28364 549 GLY A CA 1
ATOM 3342 C C . GLY A 1 429 ? 34.81132 -26.60555 46.10299 1.000 71.79006 549 GLY A C 1
ATOM 3343 O O . GLY A 1 429 ? 34.09650 -25.61443 45.92443 1.000 68.39505 549 GLY A O 1
ATOM 3344 N N . ILE A 1 430 ? 34.42608 -27.63515 46.84122 1.000 67.22493 550 ILE A N 1
ATOM 3345 C CA . ILE A 1 430 ? 33.14045 -27.68225 47.53326 1.000 63.58496 550 ILE A CA 1
ATOM 3346 C C . ILE A 1 430 ? 33.38928 -27.42624 49.01511 1.000 63.41615 550 ILE A C 1
ATOM 3347 O O . ILE A 1 430 ? 34.25265 -28.09031 49.60544 1.000 65.07621 550 ILE A O 1
ATOM 3352 N N . PRO A 1 431 ? 32.68433 -26.48338 49.63857 1.000 60.78375 551 PRO A N 1
ATOM 3353 C CA . PRO A 1 431 ? 32.85579 -26.26554 51.08127 1.000 69.18422 551 PRO A CA 1
ATOM 3354 C C . PRO A 1 431 ? 32.54659 -27.53268 51.86501 1.000 70.67876 551 PRO A C 1
ATOM 3355 O O . PRO A 1 431 ? 31.51568 -28.17586 51.65914 1.000 81.35431 551 PRO A O 1
ATOM 3359 N N . ALA A 1 432 ? 33.45617 -27.89273 52.76589 1.000 61.96774 552 ALA A N 1
ATOM 3360 C CA . ALA A 1 432 ? 33.35098 -29.12887 53.52364 1.000 70.62785 552 ALA A CA 1
ATOM 3361 C C . ALA A 1 432 ? 33.59057 -28.85398 55.00066 1.000 71.43186 552 ALA A C 1
ATOM 3362 O O . ALA A 1 432 ? 34.29974 -27.91335 55.36673 1.000 67.13986 552 ALA A O 1
ATOM 3364 N N . VAL A 1 433 ? 32.98657 -29.68662 55.84621 1.000 70.72180 553 VAL A N 1
ATOM 3365 C CA . VAL A 1 433 ? 33.04892 -29.51223 57.29445 1.000 66.77175 553 VAL A CA 1
ATOM 3366 C C . VAL A 1 433 ? 33.16782 -30.87495 57.96450 1.000 68.13379 553 VAL A C 1
ATOM 3367 O O . VAL A 1 433 ? 32.40693 -31.79799 57.65152 1.000 63.98522 553 VAL A O 1
ATOM 3371 N N . SER A 1 434 ? 34.11862 -30.99636 58.89261 1.000 65.96520 554 SER A N 1
ATOM 3372 C CA . SER A 1 434 ? 34.24740 -32.16303 59.75188 1.000 74.19319 554 SER A CA 1
ATOM 3373 C C . SER A 1 434 ? 34.24582 -31.70031 61.20063 1.000 75.75883 554 SER A C 1
ATOM 3374 O O . SER A 1 434 ? 34.78938 -30.64041 61.52023 1.000 80.01836 554 SER A O 1
ATOM 3377 N N . PHE A 1 435 ? 33.62301 -32.48774 62.07369 1.000 71.92020 555 PHE A N 1
ATOM 3378 C CA . PHE A 1 435 ? 33.51166 -32.11816 63.47767 1.000 77.45343 555 PHE A CA 1
ATOM 3379 C C . PHE A 1 435 ? 33.59262 -33.37671 64.32671 1.000 80.28125 555 PHE A C 1
ATOM 3380 O O . PHE A 1 435 ? 33.33465 -34.48533 63.85033 1.000 88.63739 555 PHE A O 1
ATOM 3388 N N . CYS A 1 436 ? 33.95123 -33.19489 65.59699 1.000 79.57522 556 CYS A N 1
ATOM 3389 C CA . CYS A 1 436 ? 34.10464 -34.34265 66.47954 1.000 83.49081 556 CYS A CA 1
ATOM 3390 C C . CYS A 1 436 ? 34.07337 -33.91213 67.93973 1.000 83.56074 556 CYS A C 1
ATOM 3391 O O . CYS A 1 436 ? 34.64467 -32.88127 68.30829 1.000 94.58028 556 CYS A O 1
ATOM 3394 N N . PHE A 1 437 ? 33.40418 -34.72008 68.76194 1.000 76.69265 557 PHE A N 1
ATOM 3395 C CA . PHE A 1 437 ? 33.54367 -34.66289 70.21342 1.000 87.24923 557 PHE A CA 1
ATOM 3396 C C . PHE A 1 437 ? 34.69567 -35.58458 70.59691 1.000 86.66896 557 PHE A C 1
ATOM 3397 O O . PHE A 1 437 ? 34.56767 -36.81114 70.52346 1.000 91.08297 557 PHE A O 1
ATOM 3405 N N . CYS A 1 438 ? 35.82009 -35.00075 71.00107 1.000 80.61842 558 CYS A N 1
ATOM 3406 C CA . CYS A 1 438 ? 37.03768 -35.76956 71.22432 1.000 85.00992 558 CYS A CA 1
ATOM 3407 C C . CYS A 1 438 ? 37.70717 -35.28321 72.50484 1.000 78.98085 558 CYS A C 1
ATOM 3408 O O . CYS A 1 438 ? 37.13434 -34.51235 73.28127 1.000 73.57508 558 CYS A O 1
ATOM 3411 N N . GLU A 1 439 ? 38.93211 -35.74898 72.71962 1.000 80.58264 559 GLU A N 1
ATOM 3412 C CA . GLU A 1 439 ? 39.77060 -35.37916 73.85005 1.000 85.33686 559 GLU A CA 1
ATOM 3413 C C . GLU A 1 439 ? 41.02932 -34.68692 73.33521 1.000 88.08529 559 GLU A C 1
ATOM 3414 O O . GLU A 1 439 ? 41.22659 -34.52191 72.12879 1.000 91.67841 559 GLU A O 1
ATOM 3420 N N . ASP A 1 440 ? 41.89254 -34.28153 74.26891 1.000 99.71617 560 ASP A N 1
ATOM 3421 C CA . ASP A 1 440 ? 43.15904 -33.67047 73.88458 1.000 111.14075 560 ASP A CA 1
ATOM 3422 C C . ASP A 1 440 ? 44.14542 -34.69435 73.33788 1.000 109.24050 560 ASP A C 1
ATOM 3423 O O . ASP A 1 440 ? 45.11007 -34.31271 72.66680 1.000 105.64673 560 ASP A O 1
ATOM 3428 N N . THR A 1 441 ? 43.92482 -35.97760 73.60411 1.000 108.64684 561 THR A N 1
ATOM 3429 C CA . THR A 1 441 ? 44.77762 -37.04907 73.11627 1.000 111.39804 561 THR A CA 1
ATOM 3430 C C . THR A 1 441 ? 44.03763 -37.87543 72.07166 1.000 111.05098 561 THR A C 1
ATOM 3431 O O . THR A 1 441 ? 42.80455 -37.91727 72.03602 1.000 109.46969 561 THR A O 1
ATOM 3435 N N . ASP A 1 442 ? 44.81298 -38.53577 71.21576 1.000 112.54880 562 ASP A N 1
ATOM 3436 C CA . ASP A 1 442 ? 44.23962 -39.33706 70.14475 1.000 111.77136 562 ASP A CA 1
ATOM 3437 C C . ASP A 1 442 ? 43.56104 -40.58422 70.70016 1.000 105.32440 562 ASP A C 1
ATOM 3438 O O . ASP A 1 442 ? 43.93745 -41.11072 71.75124 1.000 106.79022 562 ASP A O 1
ATOM 3443 N N . TYR A 1 443 ? 42.54849 -41.05046 69.98254 1.000 96.43682 563 TYR A N 1
ATOM 3444 C CA . TYR A 1 443 ? 41.89594 -42.30804 70.31829 1.000 91.98000 563 TYR A CA 1
ATOM 3445 C C . TYR A 1 443 ? 42.88664 -43.44360 70.10068 1.000 99.63612 563 TYR A C 1
ATOM 3446 O O . TYR A 1 443 ? 43.29344 -43.68188 68.95547 1.000 110.95028 563 TYR A O 1
ATOM 3455 N N . PRO A 1 444 ? 43.30596 -44.15780 71.14863 1.000 104.25736 564 PRO A N 1
ATOM 3456 C CA . PRO A 1 444 ? 44.43093 -45.09534 70.99657 1.000 101.14921 564 PRO A CA 1
ATOM 3457 C C . PRO A 1 444 ? 44.12932 -46.29309 70.11324 1.000 90.86823 564 PRO A C 1
ATOM 3458 O O . PRO A 1 444 ? 45.06883 -46.88394 69.56598 1.000 90.17058 564 PRO A O 1
ATOM 3462 N N . TYR A 1 445 ? 42.86451 -46.66998 69.95006 1.000 85.46227 565 TYR A N 1
ATOM 3463 C CA . TYR A 1 445 ? 42.50968 -47.90973 69.27344 1.000 90.54104 565 TYR A CA 1
ATOM 3464 C C . TYR A 1 445 ? 42.21642 -47.72133 67.78962 1.000 84.09424 565 TYR A C 1
ATOM 3465 O O . TYR A 1 445 ? 41.80536 -48.68011 67.12861 1.000 85.73330 565 TYR A O 1
ATOM 3474 N N . LEU A 1 446 ? 42.42050 -46.52068 67.25213 1.000 76.16384 566 LEU A N 1
ATOM 3475 C CA . LEU A 1 446 ? 42.17860 -46.28601 65.83439 1.000 75.37626 566 LEU A CA 1
ATOM 3476 C C . LEU A 1 446 ? 43.18692 -47.05451 64.98891 1.000 82.53816 566 LEU A C 1
ATOM 3477 O O . LEU A 1 446 ? 44.39601 -46.99157 65.23217 1.000 81.39911 566 LEU A O 1
ATOM 3482 N N . GLY A 1 447 ? 42.68517 -47.78160 63.99322 1.000 77.21041 567 GLY A N 1
ATOM 3483 C CA . GLY A 1 447 ? 43.53373 -48.57695 63.13138 1.000 69.91231 567 GLY A CA 1
ATOM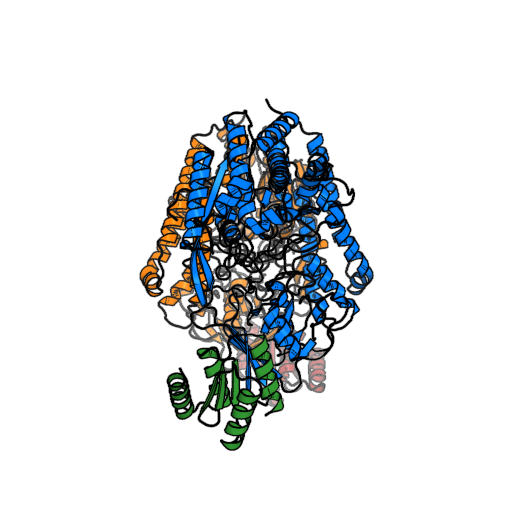 3484 C C . GLY A 1 447 ? 44.02949 -49.87118 63.73248 1.000 76.49276 567 GLY A C 1
ATOM 3485 O O . GLY A 1 447 ? 44.86968 -50.53764 63.11771 1.000 75.14452 567 GLY A O 1
ATOM 3486 N N . THR A 1 448 ? 43.53933 -50.25131 64.90728 1.000 86.69434 568 THR A N 1
ATOM 3487 C CA . THR A 1 448 ? 43.96257 -51.46069 65.59607 1.000 90.54451 568 THR A CA 1
ATOM 3488 C C . THR A 1 448 ? 42.81748 -52.46856 65.62854 1.000 87.33847 568 THR A C 1
ATOM 3489 O O . THR A 1 448 ? 41.69656 -52.19285 65.19116 1.000 85.32017 568 THR A O 1
ATOM 3493 N N . THR A 1 449 ? 43.11251 -53.65404 66.16233 1.000 82.61094 569 THR A N 1
ATOM 3494 C CA . THR A 1 449 ? 42.10228 -54.69259 66.31154 1.000 92.10745 569 THR A CA 1
ATOM 3495 C C . THR A 1 449 ? 41.18795 -54.46225 67.50731 1.000 97.13853 569 THR A C 1
ATOM 3496 O O . THR A 1 449 ? 40.17507 -55.15904 67.63280 1.000 97.93363 569 THR A O 1
ATOM 3500 N N . MET A 1 450 ? 41.51331 -53.51107 68.38173 1.000 101.96255 570 MET A N 1
ATOM 3501 C CA . MET A 1 450 ? 40.70375 -53.22185 69.55678 1.000 105.51157 570 MET A CA 1
ATOM 3502 C C . MET A 1 450 ? 39.72424 -52.07683 69.33492 1.000 102.86509 570 MET A C 1
ATOM 3503 O O . MET A 1 450 ? 39.07382 -51.64033 70.28973 1.000 104.14525 570 MET A O 1
ATOM 3508 N N . ASP A 1 451 ? 39.59984 -51.58134 68.10395 1.000 103.34188 571 ASP A N 1
ATOM 3509 C CA . ASP A 1 451 ? 38.59370 -50.57119 67.79923 1.000 99.70400 571 ASP A CA 1
ATOM 3510 C C . ASP A 1 451 ? 37.21715 -51.22231 67.75335 1.000 94.50155 571 ASP A C 1
ATOM 3511 O O . ASP A 1 451 ? 36.57344 -51.25846 66.69993 1.000 88.23972 571 ASP A O 1
ATOM 3516 N N . THR A 1 452 ? 36.76123 -51.73632 68.89033 1.000 97.08406 572 THR A N 1
ATOM 3517 C CA . THR A 1 452 ? 35.52923 -52.50206 68.99090 1.000 92.53585 572 THR A CA 1
ATOM 3518 C C . THR A 1 452 ? 34.44950 -51.67048 69.67613 1.000 97.68564 572 THR A C 1
ATOM 3519 O O . THR A 1 452 ? 34.67478 -50.53249 70.09824 1.000 104.26371 572 THR A O 1
ATOM 3523 N N . TYR A 1 453 ? 33.25772 -52.26021 69.78587 1.000 100.33980 573 TYR A N 1
ATOM 3524 C CA . TYR A 1 453 ? 32.14105 -51.56559 70.41565 1.000 99.74890 573 TYR A CA 1
ATOM 3525 C C . TYR A 1 453 ? 32.25699 -51.57444 71.93485 1.000 104.47118 573 TYR A C 1
ATOM 3526 O O . TYR A 1 453 ? 31.86832 -50.60313 72.59271 1.000 108.91651 573 TYR A O 1
ATOM 3535 N N . LYS A 1 454 ? 32.78238 -52.65928 72.50957 1.000 104.26072 574 LYS A N 1
ATOM 3536 C CA . LYS A 1 454 ? 32.90585 -52.73106 73.96204 1.000 112.02595 574 LYS A CA 1
ATOM 3537 C C . LYS A 1 454 ? 33.94108 -51.73991 74.47838 1.000 121.86960 574 LYS A C 1
ATOM 3538 O O . LYS A 1 454 ? 33.70931 -51.06084 75.48537 1.000 142.31988 574 LYS A O 1
ATOM 3544 N N . GLU A 1 455 ? 35.08880 -51.64167 73.80340 1.000 115.74954 575 GLU A N 1
ATOM 3545 C CA . GLU A 1 455 ? 36.10148 -50.66993 74.19730 1.000 107.41939 575 GLU A CA 1
ATOM 3546 C C . GLU A 1 455 ? 35.64437 -49.23615 73.96884 1.000 105.71054 575 GLU A C 1
ATOM 3547 O O . GLU A 1 455 ? 36.16299 -48.32232 74.61800 1.000 108.54296 575 GLU A O 1
ATOM 3553 N N . LEU A 1 456 ? 34.68802 -49.01864 73.06564 1.000 101.28913 576 LEU A N 1
ATOM 3554 C CA . LEU A 1 456 ? 34.19509 -47.66932 72.81747 1.000 97.82407 576 LEU A CA 1
ATOM 3555 C C . LEU A 1 456 ? 33.12122 -47.27343 73.82264 1.000 95.08880 576 LEU A C 1
ATOM 3556 O O . LEU A 1 456 ? 33.09017 -46.12604 74.28239 1.000 88.62307 576 LEU A O 1
ATOM 3561 N N . ILE A 1 457 ? 32.23327 -48.20740 74.17461 1.000 92.76475 577 ILE A N 1
ATOM 3562 C CA . ILE A 1 457 ? 31.18532 -47.90403 75.14000 1.000 95.52567 577 ILE A CA 1
ATOM 3563 C C . ILE A 1 457 ? 31.74111 -47.86281 76.55532 1.000 97.76307 577 ILE A C 1
ATOM 3564 O O . ILE A 1 457 ? 31.15731 -47.21473 77.43095 1.000 97.42248 577 ILE A O 1
ATOM 3569 N N . GLU A 1 458 ? 32.87051 -48.52929 76.80250 1.000 105.60305 578 GLU A N 1
ATOM 3570 C CA . GLU A 1 458 ? 33.48159 -48.46730 78.12472 1.000 118.62489 578 GLU A CA 1
ATOM 3571 C C . GLU A 1 458 ? 34.17549 -47.12927 78.33733 1.000 116.71599 578 GLU A C 1
ATOM 3572 O O . GLU A 1 458 ? 34.09590 -46.54639 79.42542 1.000 125.58402 578 GLU A O 1
ATOM 3578 N N . ARG A 1 459 ? 34.86279 -46.62729 77.30925 1.000 106.97760 579 ARG A N 1
ATOM 3579 C CA . ARG A 1 459 ? 35.50813 -45.32419 77.41837 1.000 104.04616 579 ARG A CA 1
ATOM 3580 C C . ARG A 1 459 ? 34.48921 -44.19270 77.41017 1.000 108.41358 579 ARG A C 1
ATOM 3581 O O . ARG A 1 459 ? 34.69816 -43.16656 78.06749 1.000 111.73100 579 ARG A O 1
ATOM 3589 N N . ILE A 1 460 ? 33.39071 -44.35851 76.68032 1.000 107.90570 580 ILE A N 1
ATOM 3590 C CA . ILE A 1 460 ? 32.33923 -43.34760 76.61077 1.000 106.81638 580 ILE A CA 1
ATOM 3591 C C . ILE A 1 460 ? 31.02919 -43.97783 77.06917 1.000 110.36304 580 ILE A C 1
ATOM 3592 O O . ILE A 1 460 ? 30.30320 -44.56101 76.25038 1.000 106.67051 580 ILE A O 1
ATOM 3597 N N . PRO A 1 461 ? 30.69371 -43.90199 78.36052 1.000 108.61876 581 PRO A N 1
ATOM 3598 C CA . PRO A 1 461 ? 29.42260 -44.49288 78.81435 1.000 108.63587 581 PRO A CA 1
ATOM 3599 C C . PRO A 1 461 ? 28.20179 -43.81440 78.21970 1.000 108.77238 581 PRO A C 1
ATOM 3600 O O . PRO A 1 461 ? 27.23270 -44.49404 77.85889 1.000 102.48054 581 PRO A O 1
ATOM 3604 N N . GLU A 1 462 ? 28.22081 -42.48976 78.10704 1.000 111.25849 582 GLU A N 1
ATOM 3605 C CA . GLU A 1 462 ? 27.11189 -41.73804 77.51966 1.000 113.68566 582 GLU A CA 1
ATOM 3606 C C . GLU A 1 462 ? 27.26433 -41.61473 76.00656 1.000 120.05551 582 GLU A C 1
ATOM 3607 O O . GLU A 1 462 ? 27.15834 -40.52998 75.43687 1.000 125.94658 582 GLU A O 1
ATOM 3613 N N . LEU A 1 463 ? 27.51787 -42.74586 75.34316 1.000 118.44688 583 LEU A N 1
ATOM 3614 C CA . LEU A 1 463 ? 27.72942 -42.72661 73.89970 1.000 110.17232 583 LEU A CA 1
ATOM 3615 C C . LEU A 1 463 ? 26.46948 -42.31826 73.14869 1.000 107.40799 583 LEU A C 1
ATOM 3616 O O . LEU A 1 463 ? 26.55910 -41.64768 72.11395 1.000 103.70081 583 LEU A O 1
ATOM 3621 N N . ASN A 1 464 ? 25.29439 -42.70939 73.64731 1.000 111.91113 584 ASN A N 1
ATOM 3622 C CA . ASN A 1 464 ? 24.05424 -42.38012 72.95282 1.000 111.11502 584 ASN A CA 1
ATOM 3623 C C . ASN A 1 464 ? 23.82802 -40.87409 72.91194 1.000 108.83947 584 ASN A C 1
ATOM 3624 O O . ASN A 1 464 ? 23.48646 -40.31988 71.86186 1.000 104.82121 584 ASN A O 1
ATOM 3629 N N . LYS A 1 465 ? 24.04033 -40.18988 74.03866 1.000 112.59486 585 LYS A N 1
ATOM 3630 C CA . LYS A 1 465 ? 23.80390 -38.74969 74.08350 1.000 113.15680 585 LYS A CA 1
ATOM 3631 C C . LYS A 1 465 ? 24.84242 -37.98839 73.26460 1.000 105.39202 585 LYS A C 1
ATOM 3632 O O . LYS A 1 465 ? 24.51480 -36.99234 72.60936 1.000 102.17267 585 LYS A O 1
ATOM 3638 N N . VAL A 1 466 ? 26.09682 -38.44611 73.27710 1.000 98.35383 586 VAL A N 1
ATOM 3639 C CA . VAL A 1 466 ? 27.13233 -37.79172 72.48040 1.000 90.38251 586 VAL A CA 1
ATOM 3640 C C . VAL A 1 466 ? 26.85769 -37.97337 70.99148 1.000 90.00122 586 VAL A C 1
ATOM 3641 O O . VAL A 1 466 ? 26.99603 -37.03123 70.19707 1.000 96.39475 586 VAL A O 1
ATOM 3645 N N . ALA A 1 467 ? 26.47045 -39.18617 70.58755 1.000 79.55127 587 ALA A N 1
ATOM 3646 C CA . ALA A 1 467 ? 26.10883 -39.41823 69.19436 1.000 78.86813 587 ALA A CA 1
ATOM 3647 C C . ALA A 1 467 ? 24.88467 -38.60166 68.80506 1.000 92.30109 587 ALA A C 1
ATOM 3648 O O . ALA A 1 467 ? 24.79181 -38.11106 67.67466 1.000 101.58561 587 ALA A O 1
ATOM 3650 N N . ARG A 1 468 ? 23.93957 -38.43248 69.73404 1.000 92.45257 588 ARG A N 1
ATOM 3651 C CA . ARG A 1 468 ? 22.77849 -37.59426 69.45996 1.000 94.60018 588 ARG A CA 1
ATOM 3652 C C . ARG A 1 468 ? 23.18197 -36.13829 69.27362 1.000 98.29038 588 ARG A C 1
ATOM 3653 O O . ARG A 1 468 ? 22.63410 -35.44599 68.41311 1.000 98.73733 588 ARG A O 1
ATOM 3661 N N . ALA A 1 469 ? 24.13929 -35.65626 70.06824 1.000 99.08269 589 ALA A N 1
ATOM 3662 C CA . ALA A 1 469 ? 24.60740 -34.28222 69.90589 1.000 95.23935 589 ALA A CA 1
ATOM 3663 C C . ALA A 1 469 ? 25.31425 -34.09304 68.56817 1.000 90.09234 589 ALA A C 1
ATOM 3664 O O . ALA A 1 469 ? 25.11709 -33.07513 67.89049 1.000 91.41955 589 ALA A O 1
ATOM 3666 N N . ALA A 1 470 ? 26.14261 -35.06283 68.17244 1.000 86.23728 590 ALA A N 1
ATOM 3667 C CA . ALA A 1 470 ? 26.79973 -34.98103 66.87001 1.000 84.11078 590 ALA A CA 1
ATOM 3668 C C . ALA A 1 470 ? 25.77929 -35.00232 65.73645 1.000 81.88068 590 ALA A C 1
ATOM 3669 O O . ALA A 1 470 ? 25.87523 -34.21595 64.78225 1.000 83.25089 590 ALA A O 1
ATOM 3671 N N . ALA A 1 471 ? 24.78905 -35.89466 65.82783 1.000 87.47463 591 ALA A N 1
ATOM 3672 C CA . ALA A 1 471 ? 23.73831 -35.94694 64.81980 1.000 88.28810 591 ALA A CA 1
ATOM 3673 C C . ALA A 1 471 ? 22.90919 -34.67191 64.81132 1.000 89.83823 591 ALA A C 1
ATOM 3674 O O . ALA A 1 471 ? 22.42891 -34.25776 63.75573 1.000 87.20869 591 ALA A O 1
ATOM 3676 N N . GLU A 1 472 ? 22.74413 -34.02839 65.96838 1.000 90.14815 592 GLU A N 1
ATOM 3677 C CA . GLU A 1 472 ? 22.01348 -32.76724 66.02218 1.000 97.68481 592 GLU A CA 1
ATOM 3678 C C . GLU A 1 472 ? 22.79117 -31.65459 65.33595 1.000 97.61412 592 GLU A C 1
ATOM 3679 O O . GLU A 1 472 ? 22.21008 -30.83998 64.60986 1.000 102.88760 592 GLU A O 1
ATOM 3685 N N . VAL A 1 473 ? 24.10554 -31.60312 65.55885 1.000 93.15789 593 VAL A N 1
ATOM 3686 C CA . VAL A 1 473 ? 24.94188 -30.63799 64.84798 1.000 80.10054 593 VAL A CA 1
ATOM 3687 C C . VAL A 1 473 ? 24.83107 -30.85402 63.34258 1.000 79.63215 593 VAL A C 1
ATOM 3688 O O . VAL A 1 473 ? 24.61201 -29.90845 62.57193 1.000 74.42584 593 VAL A O 1
ATOM 3692 N N . ALA A 1 474 ? 24.96075 -32.11057 62.90493 1.000 75.40232 594 ALA A N 1
ATOM 3693 C CA . ALA A 1 474 ? 24.88170 -32.40773 61.47630 1.000 66.54933 594 ALA A CA 1
ATOM 3694 C C . ALA A 1 474 ? 23.50404 -32.07488 60.91046 1.000 79.98633 594 ALA A C 1
ATOM 3695 O O . ALA A 1 474 ? 23.39045 -31.55208 59.79476 1.000 82.72857 594 ALA A O 1
ATOM 3697 N N . GLY A 1 475 ? 22.44512 -32.35580 61.67115 1.000 85.25261 595 GLY A N 1
ATOM 3698 C CA . GLY A 1 475 ? 21.10288 -32.09393 61.18448 1.000 84.69364 595 GLY A CA 1
ATOM 3699 C C . GLY A 1 475 ? 20.79002 -30.61447 61.09872 1.000 79.86552 595 GLY A C 1
ATOM 3700 O O . GLY A 1 475 ? 20.11761 -30.17044 60.16683 1.000 81.51145 595 GLY A O 1
ATOM 3701 N N . GLN A 1 476 ? 21.26590 -29.82986 62.06819 1.000 78.40215 596 GLN A N 1
ATOM 3702 C CA . GLN A 1 476 ? 21.10435 -28.38374 61.97274 1.000 86.13153 596 GLN A CA 1
ATOM 3703 C C . GLN A 1 476 ? 21.90164 -27.82483 60.80258 1.000 93.25535 596 GLN A C 1
ATOM 3704 O O . GLN A 1 476 ? 21.43943 -26.90662 60.11237 1.000 95.04269 596 GLN A O 1
ATOM 3710 N N . PHE A 1 477 ? 23.09692 -28.37219 60.55819 1.000 97.05292 597 PHE A N 1
ATOM 3711 C CA . PHE A 1 477 ? 23.83999 -28.01155 59.35472 1.000 81.39545 597 PHE A CA 1
ATOM 3712 C C . PHE A 1 477 ? 23.00735 -28.26817 58.10450 1.000 74.51400 597 PHE A C 1
ATOM 3713 O O . PHE A 1 477 ? 22.88246 -27.39752 57.23679 1.000 76.26860 597 PHE A O 1
ATOM 3721 N N . VAL A 1 478 ? 22.41643 -29.46090 58.00579 1.000 71.40225 598 VAL A N 1
ATOM 3722 C CA . VAL A 1 478 ? 21.65809 -29.82387 56.80956 1.000 76.41216 598 VAL A CA 1
ATOM 3723 C C . VAL A 1 478 ? 20.42800 -28.93453 56.65455 1.000 84.06195 598 VAL A C 1
ATOM 3724 O O . VAL A 1 478 ? 20.10856 -28.48024 55.54864 1.000 81.11631 598 VAL A O 1
ATOM 3728 N N . ILE A 1 479 ? 19.72280 -28.66646 57.75604 1.000 83.59978 599 ILE A N 1
ATOM 3729 C CA . ILE A 1 479 ? 18.49388 -27.88055 57.68230 1.000 84.11137 599 ILE A CA 1
ATOM 3730 C C . ILE A 1 479 ? 18.79809 -26.43712 57.30118 1.000 93.33709 599 ILE A C 1
ATOM 3731 O O . ILE A 1 479 ? 18.10546 -25.84427 56.46481 1.000 95.19714 599 ILE A O 1
ATOM 3736 N N . LYS A 1 480 ? 19.83590 -25.84754 57.90146 1.000 94.74684 600 LYS A N 1
ATOM 3737 C CA . LYS A 1 480 ? 20.17445 -24.46110 57.59880 1.000 85.30825 600 LYS A CA 1
ATOM 3738 C C . LYS A 1 480 ? 20.60095 -24.26453 56.14935 1.000 82.04147 600 LYS A C 1
ATOM 3739 O O . LYS A 1 480 ? 20.48643 -23.14999 55.62840 1.000 93.55510 600 LYS A O 1
ATOM 3745 N N . LEU A 1 481 ? 21.08242 -25.31257 55.48657 1.000 73.90182 601 LEU A N 1
ATOM 3746 C CA . LEU A 1 481 ? 21.56769 -25.20933 54.11704 1.000 79.50164 601 LEU A CA 1
ATOM 3747 C C . LEU A 1 481 ? 20.50741 -25.53931 53.07394 1.000 77.67187 601 LEU A C 1
ATOM 3748 O O . LEU A 1 481 ? 20.80041 -25.46703 51.87603 1.000 77.08304 601 LEU A O 1
ATOM 3753 N N . THR A 1 482 ? 19.29071 -25.89714 53.48629 1.000 80.78200 602 THR A N 1
ATOM 3754 C CA . THR A 1 482 ? 18.30753 -26.40572 52.53586 1.000 83.32497 602 THR A CA 1
ATOM 3755 C C . THR A 1 482 ? 16.93283 -25.76363 52.68916 1.000 81.29345 602 THR A C 1
ATOM 3756 O O . THR A 1 482 ? 16.18449 -25.65946 51.71205 1.000 77.52018 602 THR A O 1
ATOM 3760 N N . HIS A 1 483 ? 16.58549 -25.33036 53.90221 1.000 81.07435 603 HIS A N 1
ATOM 3761 C CA . HIS A 1 483 ? 15.20190 -24.95347 54.17431 1.000 89.32144 603 HIS A CA 1
ATOM 3762 C C . HIS A 1 483 ? 14.85816 -23.55358 53.67796 1.000 94.87730 603 HIS A C 1
ATOM 3763 O O . HIS A 1 483 ? 13.71273 -23.31031 53.28197 1.000 99.91414 603 HIS A O 1
ATOM 3770 N N . ASP A 1 484 ? 15.81219 -22.63012 53.68676 1.000 95.21322 604 ASP A N 1
ATOM 3771 C CA . ASP A 1 484 ? 15.53341 -21.23135 53.40035 1.000 101.56661 604 ASP A CA 1
ATOM 3772 C C . ASP A 1 484 ? 15.92619 -20.87621 51.97028 1.000 95.19329 604 ASP A C 1
ATOM 3773 O O . ASP A 1 484 ? 16.68461 -21.58997 51.30930 1.000 93.42039 604 ASP A O 1
ATOM 3778 N N . VAL A 1 485 ? 15.38664 -19.74950 51.49617 1.000 92.79178 605 VAL A N 1
ATOM 3779 C CA . VAL A 1 485 ? 15.74450 -19.24573 50.17638 1.000 91.12725 605 VAL A CA 1
ATOM 3780 C C . VAL A 1 485 ? 17.18122 -18.74117 50.15012 1.000 85.07078 605 VAL A C 1
ATOM 3781 O O . VAL A 1 485 ? 17.78467 -18.64504 49.07480 1.000 79.13112 605 VAL A O 1
ATOM 3785 N N . GLU A 1 486 ? 17.75049 -18.42773 51.31036 1.000 93.88848 606 GLU A N 1
ATOM 3786 C CA . GLU A 1 486 ? 19.12533 -17.96170 51.41668 1.000 103.80781 606 GLU A CA 1
ATOM 3787 C C . GLU A 1 486 ? 20.01154 -19.08663 51.93084 1.000 110.11584 606 GLU A C 1
ATOM 3788 O O . GLU A 1 486 ? 19.70954 -19.70251 52.95860 1.000 119.33521 606 GLU A O 1
ATOM 3794 N N . LEU A 1 487 ? 21.10022 -19.34998 51.21528 1.000 106.78177 607 LEU A N 1
ATOM 3795 C CA . LEU A 1 487 ? 22.09041 -20.31326 51.67075 1.000 106.94722 607 LEU A CA 1
ATOM 3796 C C . LEU A 1 487 ? 22.95905 -19.67580 52.74717 1.000 107.13450 607 LEU A C 1
ATOM 3797 O O . LEU A 1 487 ? 23.46279 -18.56222 52.57020 1.000 127.63954 607 LEU A O 1
ATOM 3802 N N . ASN A 1 488 ? 23.13371 -20.38167 53.86497 1.000 84.88341 608 ASN A N 1
ATOM 3803 C CA . ASN A 1 488 ? 23.85603 -19.84069 55.01633 1.000 88.70677 608 ASN A CA 1
ATOM 3804 C C . ASN A 1 488 ? 25.36772 -20.02624 54.85331 1.000 83.29963 608 ASN A C 1
ATOM 3805 O O . ASN A 1 488 ? 26.05248 -20.62409 55.68279 1.000 84.89001 608 ASN A O 1
ATOM 3810 N N . LEU A 1 489 ? 25.88385 -19.49112 53.75010 1.000 78.41631 609 LEU A N 1
ATOM 3811 C CA . LEU A 1 489 ? 27.31626 -19.43222 53.48833 1.000 73.49520 609 LEU A CA 1
ATOM 3812 C C . LEU A 1 489 ? 27.78279 -17.99804 53.69151 1.000 81.38686 609 LEU A C 1
ATOM 3813 O O . LEU A 1 489 ? 27.24904 -17.07414 53.06814 1.000 88.69038 609 LEU A O 1
ATOM 3818 N N . ASP A 1 490 ? 28.77320 -17.81531 54.56061 1.000 75.44400 610 ASP A N 1
ATOM 3819 C CA . ASP A 1 490 ? 29.28703 -16.49168 54.90518 1.000 75.92899 610 ASP A CA 1
ATOM 3820 C C . ASP A 1 490 ? 30.56938 -16.25933 54.11302 1.000 87.29380 610 ASP A C 1
ATOM 3821 O O . ASP A 1 490 ? 31.63926 -16.75028 54.48186 1.000 91.11235 610 ASP A O 1
ATOM 3826 N N . TYR A 1 491 ? 30.45564 -15.50487 53.01742 1.000 78.67351 611 TYR A N 1
ATOM 3827 C CA . TYR A 1 491 ? 31.62368 -15.20659 52.19548 1.000 64.97714 611 TYR A CA 1
ATOM 3828 C C . TYR A 1 491 ? 32.55965 -14.21923 52.88027 1.000 73.13509 611 TYR A C 1
ATOM 3829 O O . TYR A 1 491 ? 33.78379 -14.31783 52.72390 1.000 76.82540 611 TYR A O 1
ATOM 3838 N N . GLU A 1 492 ? 32.00824 -13.27750 53.65233 1.000 78.20320 612 GLU A N 1
ATOM 3839 C CA . GLU A 1 492 ? 32.82822 -12.29312 54.35104 1.000 75.57318 612 GLU A CA 1
ATOM 3840 C C . GLU A 1 492 ? 33.86874 -12.94123 55.25467 1.000 70.78222 612 GLU A C 1
ATOM 3841 O O . GLU A 1 492 ? 34.88080 -12.30478 55.57113 1.000 82.31285 612 GLU A O 1
ATOM 3847 N N . ARG A 1 493 ? 33.64454 -14.19296 55.66749 1.000 65.98485 613 ARG A N 1
ATOM 3848 C CA . ARG A 1 493 ? 34.61692 -14.89954 56.49465 1.000 77.55626 613 ARG A CA 1
ATOM 3849 C C . ARG A 1 493 ? 35.98449 -14.97205 55.82924 1.000 62.90530 613 ARG A C 1
ATOM 3850 O O . ARG A 1 493 ? 37.00666 -15.02836 56.52259 1.000 69.74098 613 ARG A O 1
ATOM 3858 N N . TYR A 1 494 ? 36.03097 -14.97212 54.49427 1.000 60.31489 614 TYR A N 1
ATOM 3859 C CA . TYR A 1 494 ? 37.32048 -15.03743 53.81751 1.000 66.03078 614 TYR A CA 1
ATOM 3860 C C . TYR A 1 494 ? 38.10391 -13.73655 53.92867 1.000 67.21937 614 TYR A C 1
ATOM 3861 O O . TYR A 1 494 ? 39.33327 -13.76228 53.79676 1.000 72.98838 614 TYR A O 1
ATOM 3870 N N . ASN A 1 495 ? 37.42600 -12.61098 54.17580 1.000 52.88174 615 ASN A N 1
ATOM 3871 C CA . ASN A 1 495 ? 38.10999 -11.32604 54.29430 1.000 61.18864 615 ASN A CA 1
ATOM 3872 C C . ASN A 1 495 ? 39.25094 -11.40216 55.30194 1.000 70.42211 615 ASN A C 1
ATOM 3873 O O . ASN A 1 495 ? 40.41128 -11.13041 54.97191 1.000 79.46226 615 ASN A O 1
ATOM 3878 N N . SER A 1 496 ? 38.93309 -11.78892 56.54030 1.000 72.69771 616 SER A N 1
ATOM 3879 C CA . SER A 1 496 ? 39.97225 -11.98140 57.54609 1.000 82.74793 616 SER A CA 1
ATOM 3880 C C . SER A 1 496 ? 41.03025 -12.96355 57.05994 1.000 77.29054 616 SER A C 1
ATOM 3881 O O . SER A 1 496 ? 42.23213 -12.72954 57.23951 1.000 73.59845 616 SER A O 1
ATOM 3884 N N . GLN A 1 497 ? 40.60178 -14.05744 56.41955 1.000 77.37924 617 GLN A N 1
ATOM 3885 C CA . GLN A 1 497 ? 41.55361 -15.02949 55.88933 1.000 74.18180 617 GLN A CA 1
ATOM 3886 C C . GLN A 1 497 ? 42.52821 -14.37178 54.92326 1.000 73.56581 617 GLN A C 1
ATOM 3887 O O . GLN A 1 497 ? 43.71371 -14.72209 54.88886 1.000 73.51425 617 GLN A O 1
ATOM 3893 N N . LEU A 1 498 ? 42.04824 -13.41043 54.13324 1.000 63.40142 618 LEU A N 1
ATOM 3894 C CA . LEU A 1 498 ? 42.95678 -12.63284 53.30112 1.000 56.42983 618 LEU A CA 1
ATOM 3895 C C . LEU A 1 498 ? 43.73580 -11.62966 54.14061 1.000 65.82510 618 LEU A C 1
ATOM 3896 O O . LEU A 1 498 ? 44.95578 -11.49329 53.98214 1.000 67.92874 618 LEU A O 1
ATOM 3901 N N . LEU A 1 499 ? 43.04881 -10.94615 55.06292 1.000 70.09822 619 LEU A N 1
ATOM 3902 C CA . LEU A 1 499 ? 43.67732 -9.87261 55.82725 1.000 64.46285 619 LEU A CA 1
ATOM 3903 C C . LEU A 1 499 ? 44.89466 -10.37289 56.59151 1.000 69.62684 619 LEU A C 1
ATOM 3904 O O . LEU A 1 499 ? 45.90296 -9.66564 56.69979 1.000 82.23731 619 LEU A O 1
ATOM 3909 N N . SER A 1 500 ? 44.82253 -11.59212 57.12479 1.000 63.95696 620 SER A N 1
ATOM 3910 C CA . SER A 1 500 ? 45.98501 -12.17411 57.78381 1.000 73.00982 620 SER A CA 1
ATOM 3911 C C . SER A 1 500 ? 47.10278 -12.43877 56.78259 1.000 66.62063 620 SER A C 1
ATOM 3912 O O . SER A 1 500 ? 48.25339 -12.03931 57.00408 1.000 65.86701 620 SER A O 1
ATOM 3915 N N . PHE A 1 501 ? 46.77120 -13.08232 55.65781 1.000 68.50096 621 PHE A N 1
ATOM 3916 C CA . PHE A 1 501 ? 47.78649 -13.52611 54.70617 1.000 63.34240 621 PHE A CA 1
ATOM 3917 C C . PHE A 1 501 ? 48.70199 -12.38027 54.29479 1.000 69.95284 621 PHE A C 1
ATOM 3918 O O . PHE A 1 501 ? 49.91302 -12.41322 54.54680 1.000 70.47007 621 PHE A O 1
ATOM 3926 N N . VAL A 1 502 ? 48.12732 -11.34580 53.67306 1.000 63.75302 622 VAL A N 1
ATOM 3927 C CA . VAL A 1 502 ? 48.91447 -10.18415 53.26651 1.000 66.34446 622 VAL A CA 1
ATOM 3928 C C . VAL A 1 502 ? 49.71649 -9.64673 54.44420 1.000 60.84069 622 VAL A C 1
ATOM 3929 O O . VAL A 1 502 ? 50.91004 -9.34276 54.31413 1.000 74.65437 622 VAL A O 1
ATOM 3933 N N . ARG A 1 503 ? 49.09030 -9.57084 55.62354 1.000 61.79599 623 ARG A N 1
ATOM 3934 C CA . ARG A 1 503 ? 49.79552 -9.07547 56.80043 1.000 71.10759 623 ARG A CA 1
ATOM 3935 C C . ARG A 1 503 ? 51.02374 -9.92684 57.09024 1.000 71.37627 623 ARG A C 1
ATOM 3936 O O . ARG A 1 503 ? 52.12608 -9.39852 57.28338 1.000 67.86180 623 ARG A O 1
ATOM 3944 N N . ASP A 1 504 ? 50.85921 -11.25353 57.08429 1.000 71.78150 624 ASP A N 1
ATOM 3945 C CA . ASP A 1 504 ? 52.01276 -12.13825 57.20149 1.000 81.82389 624 ASP A CA 1
ATOM 3946 C C . ASP A 1 504 ? 53.05607 -11.79435 56.14708 1.000 72.87196 624 ASP A C 1
ATOM 3947 O O . ASP A 1 504 ? 54.23713 -11.59600 56.46246 1.000 80.22932 624 ASP A O 1
ATOM 3952 N N . LEU A 1 505 ? 52.62135 -11.67375 54.88799 1.000 57.27125 625 LEU A N 1
ATOM 3953 C CA . LEU A 1 505 ? 53.54624 -11.30592 53.82541 1.000 61.48361 625 LEU A CA 1
ATOM 3954 C C . LEU A 1 505 ? 54.16992 -9.94262 54.08550 1.000 67.74374 625 LEU A C 1
ATOM 3955 O O . LEU A 1 505 ? 55.35820 -9.74328 53.80401 1.000 67.55464 625 LEU A O 1
ATOM 3960 N N . ASN A 1 506 ? 53.40049 -9.00927 54.65745 1.000 69.20868 626 ASN A N 1
ATOM 3961 C CA . ASN A 1 506 ? 53.94367 -7.69594 54.96788 1.000 60.60024 626 ASN A CA 1
ATOM 3962 C C . ASN A 1 506 ? 55.10005 -7.77226 55.95408 1.000 62.71641 626 ASN A C 1
ATOM 3963 O O . ASN A 1 506 ? 55.96523 -6.88934 55.93922 1.000 72.52264 626 ASN A O 1
ATOM 3968 N N . GLN A 1 507 ? 55.14912 -8.81545 56.79006 1.000 67.50555 627 GLN A N 1
ATOM 3969 C CA . GLN A 1 507 ? 56.26460 -8.98220 57.71264 1.000 76.59709 627 GLN A CA 1
ATOM 3970 C C . GLN A 1 507 ? 57.59681 -9.16461 56.99778 1.000 76.65955 627 GLN A C 1
ATOM 3971 O O . GLN A 1 507 ? 58.64548 -9.04298 57.64032 1.000 68.38147 627 GLN A O 1
ATOM 3977 N N . TYR A 1 508 ? 57.58668 -9.44975 55.69575 1.000 82.03127 628 TYR A N 1
ATOM 3978 C CA . TYR A 1 508 ? 58.80609 -9.55589 54.90578 1.000 89.69502 628 TYR A CA 1
ATOM 3979 C C . TYR A 1 508 ? 58.89492 -8.44226 53.86711 1.000 85.47307 628 TYR A C 1
ATOM 3980 O O . TYR A 1 508 ? 59.55043 -8.59776 52.83214 1.000 76.24128 628 TYR A O 1
ATOM 3989 N N . ARG A 1 509 ? 58.25129 -7.30476 54.15774 1.000 87.75391 629 ARG A N 1
ATOM 3990 C CA . ARG A 1 509 ? 58.18377 -6.19542 53.20964 1.000 84.66369 629 ARG A CA 1
ATOM 3991 C C . ARG A 1 509 ? 59.56192 -5.80592 52.68934 1.000 76.04062 629 ARG A C 1
ATOM 3992 O O . ARG A 1 509 ? 59.72772 -5.54077 51.49273 1.000 78.51314 629 ARG A O 1
ATOM 4000 N N . ALA A 1 510 ? 60.56400 -5.77238 53.57276 1.000 69.85776 630 ALA A N 1
ATOM 4001 C CA . ALA A 1 510 ? 61.90932 -5.38767 53.15560 1.000 73.76200 630 ALA A CA 1
ATOM 4002 C C . ALA A 1 510 ? 62.41063 -6.28083 52.02889 1.000 79.49397 630 ALA A C 1
ATOM 4003 O O . ALA A 1 510 ? 62.94679 -5.79060 51.02748 1.000 90.10409 630 ALA A O 1
ATOM 4005 N N . ASP A 1 511 ? 62.23402 -7.59883 52.16872 1.000 75.14414 631 ASP A N 1
ATOM 4006 C CA . ASP A 1 511 ? 62.59777 -8.50035 51.08032 1.000 78.11808 631 ASP A CA 1
ATOM 4007 C C . ASP A 1 511 ? 61.86999 -8.11914 49.79923 1.000 77.49158 631 ASP A C 1
ATOM 4008 O O . ASP A 1 511 ? 62.48311 -8.03733 48.72731 1.000 82.18382 631 ASP A O 1
ATOM 4013 N N . ILE A 1 512 ? 60.56639 -7.84496 49.90201 1.000 77.05044 632 ILE A N 1
ATOM 4014 C CA . ILE A 1 512 ? 59.79357 -7.41437 48.74071 1.000 69.96799 632 ILE A CA 1
ATOM 4015 C C . ILE A 1 512 ? 60.38957 -6.14493 48.14713 1.000 84.30457 632 ILE A C 1
ATOM 4016 O O . ILE A 1 512 ? 60.39724 -5.95593 46.92431 1.000 96.57737 632 ILE A O 1
ATOM 4021 N N . LYS A 1 513 ? 60.91350 -5.26235 48.99927 1.000 83.79982 633 LYS A N 1
ATOM 4022 C CA . LYS A 1 513 ? 61.52738 -4.03577 48.51137 1.000 88.38197 633 LYS A CA 1
ATOM 4023 C C . LYS A 1 513 ? 62.93020 -4.25939 47.96459 1.000 84.57840 633 LYS A C 1
ATOM 4024 O O . LYS A 1 513 ? 63.40550 -3.44143 47.16934 1.000 82.02462 633 LYS A O 1
ATOM 4030 N N . GLU A 1 514 ? 63.60087 -5.34437 48.36139 1.000 80.38300 634 GLU A N 1
ATOM 4031 C CA . GLU A 1 514 ? 64.94849 -5.58792 47.85962 1.000 85.65200 634 GLU A CA 1
ATOM 4032 C C . GLU A 1 514 ? 64.93615 -6.18670 46.45989 1.000 81.75179 634 GLU A C 1
ATOM 4033 O O . GLU A 1 514 ? 65.89704 -6.00343 45.70425 1.000 84.80865 634 GLU A O 1
ATOM 4039 N N . MET A 1 515 ? 63.86943 -6.89421 46.09744 1.000 80.73140 635 MET A N 1
ATOM 4040 C CA . MET A 1 515 ? 63.72280 -7.46414 44.76629 1.000 82.63433 635 MET A CA 1
ATOM 4041 C C . MET A 1 515 ? 62.99287 -6.53400 43.80537 1.000 84.52098 635 MET A C 1
ATOM 4042 O O . MET A 1 515 ? 62.59860 -6.97056 42.71910 1.000 76.95557 635 MET A O 1
ATOM 4047 N N . GLY A 1 516 ? 62.80665 -5.26994 44.17725 1.000 86.36079 636 GLY A N 1
ATOM 4048 C CA . GLY A 1 516 ? 62.11939 -4.32937 43.31322 1.000 79.78616 636 GLY A CA 1
ATOM 4049 C C . GLY A 1 516 ? 60.65026 -4.62211 43.11442 1.000 73.22054 636 GLY A C 1
ATOM 4050 O O . GLY A 1 516 ? 60.08188 -4.23675 42.08796 1.000 87.29652 636 GLY A O 1
ATOM 4051 N N . LEU A 1 517 ? 60.01794 -5.29397 44.06943 1.000 69.20525 637 LEU A N 1
ATOM 4052 C CA . LEU A 1 517 ? 58.61479 -5.66764 43.98868 1.000 64.51585 637 LEU A CA 1
ATOM 4053 C C . LEU A 1 517 ? 57.79666 -4.82907 44.96637 1.000 74.10406 637 LEU A C 1
ATOM 4054 O O . LEU A 1 517 ? 58.33021 -4.03043 45.74180 1.000 68.93126 637 LEU A O 1
ATOM 4059 N N . SER A 1 518 ? 56.48014 -5.02060 44.92269 1.000 68.43955 638 SER A N 1
ATOM 4060 C CA . SER A 1 518 ? 55.57022 -4.28128 45.78330 1.000 63.42268 638 SER A CA 1
ATOM 4061 C C . SER A 1 518 ? 54.36144 -5.14823 46.09885 1.000 74.15263 638 SER A C 1
ATOM 4062 O O . SER A 1 518 ? 53.90573 -5.93361 45.26321 1.000 71.50050 638 SER A O 1
ATOM 4065 N N . LEU A 1 519 ? 53.84878 -4.99636 47.31728 1.000 74.05700 639 LEU A N 1
ATOM 4066 C CA . LEU A 1 519 ? 52.65415 -5.69965 47.76045 1.000 74.61974 639 LEU A CA 1
ATOM 4067 C C . LEU A 1 519 ? 51.38312 -4.88633 47.55391 1.000 76.71389 639 LEU A C 1
ATOM 4068 O O . LEU A 1 519 ? 50.32317 -5.28443 48.04700 1.000 82.72626 639 LEU A O 1
ATOM 4073 N N . GLN A 1 520 ? 51.46336 -3.76365 46.83385 1.000 74.59042 640 GLN A N 1
ATOM 4074 C CA . GLN A 1 520 ? 50.30584 -2.88548 46.70108 1.000 78.21279 640 GLN A CA 1
ATOM 4075 C C . GLN A 1 520 ? 49.16144 -3.55392 45.95100 1.000 75.50829 640 GLN A C 1
ATOM 4076 O O . GLN A 1 520 ? 47.99215 -3.30200 46.26171 1.000 84.95337 640 GLN A O 1
ATOM 4082 N N . TRP A 1 521 ? 49.46733 -4.40761 44.97329 1.000 68.74714 641 TRP A N 1
ATOM 4083 C CA . TRP A 1 521 ? 48.40510 -5.04856 44.21015 1.000 79.99232 641 TRP A CA 1
ATOM 4084 C C . TRP A 1 521 ? 47.73628 -6.16871 44.99584 1.000 78.06866 641 TRP A C 1
ATOM 4085 O O . TRP A 1 521 ? 46.54574 -6.42885 44.79734 1.000 75.38630 641 TRP A O 1
ATOM 4096 N N . LEU A 1 522 ? 48.46076 -6.81562 45.91128 1.000 76.97417 642 LEU A N 1
ATOM 4097 C CA . LEU A 1 522 ? 47.81431 -7.77248 46.80426 1.000 69.48525 642 LEU A CA 1
ATOM 4098 C C . LEU A 1 522 ? 46.85494 -7.06927 47.75738 1.000 73.03269 642 LEU A C 1
ATOM 4099 O O . LEU A 1 522 ? 45.74295 -7.55556 47.99922 1.000 66.47385 642 LEU A O 1
ATOM 4104 N N . TYR A 1 523 ? 47.26646 -5.92250 48.30681 1.000 63.82554 643 TYR A N 1
ATOM 4105 C CA . TYR A 1 523 ? 46.35453 -5.12586 49.12183 1.000 54.73857 643 TYR A CA 1
ATOM 4106 C C . TYR A 1 523 ? 45.15586 -4.66110 48.30579 1.000 66.73595 643 TYR A C 1
ATOM 4107 O O . TYR A 1 523 ? 44.02472 -4.63957 48.80556 1.000 75.66558 643 TYR A O 1
ATOM 4116 N N . SER A 1 524 ? 45.38489 -4.28772 47.04420 1.000 75.69975 644 SER A N 1
ATOM 4117 C CA . SER A 1 524 ? 44.28279 -3.87388 46.18294 1.000 70.26043 644 SER A CA 1
ATOM 4118 C C . SER A 1 524 ? 43.30431 -5.01803 45.95329 1.000 74.01994 644 SER A C 1
ATOM 4119 O O . SER A 1 524 ? 42.08679 -4.82120 46.01110 1.000 74.79728 644 SER A O 1
ATOM 4122 N N . ALA A 1 525 ? 43.81888 -6.22294 45.69610 1.000 69.33683 645 ALA A N 1
ATOM 4123 C CA . ALA A 1 525 ? 42.94701 -7.37539 45.49137 1.000 69.97823 645 ALA A CA 1
ATOM 4124 C C . ALA A 1 525 ? 42.17082 -7.71270 46.75809 1.000 69.71739 645 ALA A C 1
ATOM 4125 O O . ALA A 1 525 ? 40.97961 -8.04315 46.69684 1.000 75.12574 645 ALA A O 1
ATOM 4127 N N . ARG A 1 526 ? 42.82828 -7.63183 47.91815 1.000 68.20364 646 ARG A N 1
ATOM 4128 C CA . ARG A 1 526 ? 42.13489 -7.88728 49.17684 1.000 63.11254 646 ARG A CA 1
ATOM 4129 C C . ARG A 1 526 ? 41.02207 -6.87201 49.40597 1.000 74.53316 646 ARG A C 1
ATOM 4130 O O . ARG A 1 526 ? 39.90800 -7.23619 49.80462 1.000 81.49964 646 ARG A O 1
ATOM 4138 N N . GLY A 1 527 ? 41.30499 -5.59206 49.15570 1.000 68.03035 647 GLY A N 1
ATOM 4139 C CA . GLY A 1 527 ? 40.28002 -4.57433 49.31155 1.000 69.96356 647 GLY A CA 1
ATOM 4140 C C . GLY A 1 527 ? 39.13771 -4.74110 48.32852 1.000 66.89551 647 GLY A C 1
ATOM 4141 O O . GLY A 1 527 ? 37.97496 -4.51058 48.67116 1.000 61.24463 647 GLY A O 1
ATOM 4142 N N . ASP A 1 528 ? 39.44927 -5.14556 47.09429 1.000 68.38542 648 ASP A N 1
ATOM 4143 C CA . ASP A 1 528 ? 38.39751 -5.38065 46.11168 1.000 69.24576 648 ASP A CA 1
ATOM 4144 C C . ASP A 1 528 ? 37.51849 -6.55413 46.52050 1.000 65.20293 648 ASP A C 1
ATOM 4145 O O . ASP A 1 528 ? 36.29640 -6.50511 46.35221 1.000 76.28038 648 ASP A O 1
ATOM 4150 N N . PHE A 1 529 ? 38.11805 -7.61280 47.07103 1.000 56.12608 649 PHE A N 1
ATOM 4151 C CA . PHE A 1 529 ? 37.31941 -8.73467 47.55667 1.000 64.75795 649 PHE A CA 1
ATOM 4152 C C . PHE A 1 529 ? 36.44764 -8.31816 48.73608 1.000 68.83936 649 PHE A C 1
ATOM 4153 O O . PHE A 1 529 ? 35.27725 -8.71262 48.82226 1.000 59.18535 649 PHE A O 1
ATOM 4161 N N . PHE A 1 530 ? 37.00119 -7.51749 49.65063 1.000 66.21507 650 PHE A N 1
ATOM 4162 C CA . PHE A 1 530 ? 36.22150 -7.01771 50.78002 1.000 59.40644 650 PHE A CA 1
ATOM 4163 C C . PHE A 1 530 ? 35.03068 -6.19455 50.30064 1.000 66.85974 650 PHE A C 1
ATOM 4164 O O . PHE A 1 530 ? 33.89875 -6.37949 50.76732 1.000 82.47086 650 PHE A O 1
ATOM 4172 N N . ARG A 1 531 ? 35.26985 -5.27981 49.35839 1.000 60.80679 651 ARG A N 1
ATOM 4173 C CA . ARG A 1 531 ? 34.19395 -4.43536 48.85343 1.000 67.23182 651 ARG A CA 1
ATOM 4174 C C . ARG A 1 531 ? 33.17712 -5.23584 48.04995 1.000 68.36091 651 ARG A C 1
ATOM 4175 O O . ARG A 1 531 ? 31.98410 -4.91763 48.07747 1.000 61.94617 651 ARG A O 1
ATOM 4183 N N . ALA A 1 532 ? 33.61810 -6.28219 47.34751 1.000 65.92201 652 ALA A N 1
ATOM 4184 C CA . ALA A 1 532 ? 32.67713 -7.14582 46.64380 1.000 67.23152 652 ALA A CA 1
ATOM 4185 C C . ALA A 1 532 ? 31.78364 -7.89448 47.62303 1.000 74.52994 652 ALA A C 1
ATOM 4186 O O . ALA A 1 532 ? 30.57041 -8.00008 47.40774 1.000 75.28166 652 ALA A O 1
ATOM 4188 N N . THR A 1 533 ? 32.36422 -8.41647 48.70753 1.000 72.09199 653 THR A N 1
ATOM 4189 C CA . THR A 1 533 ? 31.55494 -9.07516 49.72905 1.000 66.39142 653 THR A CA 1
ATOM 4190 C C . THR A 1 533 ? 30.56913 -8.10038 50.36235 1.000 77.04278 653 THR A C 1
ATOM 4191 O O . THR A 1 533 ? 29.41053 -8.45286 50.61545 1.000 82.58533 653 THR A O 1
ATOM 4195 N N . SER A 1 534 ? 31.00815 -6.86447 50.61614 1.000 75.04831 654 SER A N 1
ATOM 4196 C CA . SER A 1 534 ? 30.11327 -5.87123 51.20544 1.000 79.72499 654 SER A CA 1
ATOM 4197 C C . SER A 1 534 ? 28.96974 -5.51908 50.25870 1.000 79.30262 654 SER A C 1
ATOM 4198 O O . SER A 1 534 ? 27.81130 -5.41677 50.68470 1.000 83.23888 654 SER A O 1
ATOM 4201 N N . ARG A 1 535 ? 29.27574 -5.32517 48.97260 1.000 82.79488 655 ARG A N 1
ATOM 4202 C CA . ARG A 1 535 ? 28.23166 -5.03640 47.99517 1.000 86.53319 655 ARG A CA 1
ATOM 4203 C C . ARG A 1 535 ? 27.25637 -6.19971 47.87443 1.000 82.07245 655 ARG A C 1
ATOM 4204 O O . ARG A 1 535 ? 26.04238 -5.99236 47.76422 1.000 89.33455 655 ARG A O 1
ATOM 4212 N N . LEU A 1 536 ? 27.76763 -7.43342 47.90355 1.000 78.12601 656 LEU A N 1
ATOM 4213 C CA . LEU A 1 536 ? 26.89061 -8.59717 47.83550 1.000 74.11594 656 LEU A CA 1
ATOM 4214 C C . LEU A 1 536 ? 25.98660 -8.67723 49.05902 1.000 76.14180 656 LEU A C 1
ATOM 4215 O O . LEU A 1 536 ? 24.80049 -9.00496 48.94226 1.000 81.36723 656 LEU A O 1
ATOM 4220 N N . THR A 1 537 ? 26.52694 -8.37242 50.24180 1.000 71.18547 657 THR A N 1
ATOM 4221 C CA . THR A 1 537 ? 25.70776 -8.37262 51.45051 1.000 74.45163 657 THR A CA 1
ATOM 4222 C C . THR A 1 537 ? 24.61744 -7.30958 51.37763 1.000 88.85195 657 THR A C 1
ATOM 4223 O O . THR A 1 537 ? 23.45760 -7.56939 51.72546 1.000 95.55653 657 THR A O 1
ATOM 4227 N N . THR A 1 538 ? 24.96684 -6.10697 50.91472 1.000 93.60856 658 THR A N 1
ATOM 4228 C CA . THR A 1 538 ? 23.96840 -5.04599 50.81624 1.000 105.19837 658 THR A CA 1
ATOM 4229 C C . THR A 1 538 ? 22.90338 -5.37985 49.77643 1.000 107.18354 658 THR A C 1
ATOM 4230 O O . THR A 1 538 ? 21.72377 -5.05659 49.96367 1.000 120.70762 658 THR A O 1
ATOM 4234 N N . ASP A 1 539 ? 23.29318 -6.03460 48.67860 1.000 97.29718 659 ASP A N 1
ATOM 4235 C CA . ASP A 1 539 ? 22.30983 -6.41267 47.66851 1.000 101.21263 659 ASP A CA 1
ATOM 4236 C C . ASP A 1 539 ? 21.41132 -7.53614 48.16815 1.000 100.38942 659 ASP A C 1
ATOM 4237 O O . ASP A 1 539 ? 20.22074 -7.57765 47.83697 1.000 117.60555 659 ASP A O 1
ATOM 4242 N N . PHE A 1 540 ? 21.96197 -8.46023 48.95948 1.000 88.80247 660 PHE A N 1
ATOM 4243 C CA . PHE A 1 540 ? 21.12028 -9.44456 49.63041 1.000 88.37278 660 PHE A CA 1
ATOM 4244 C C . PHE A 1 540 ? 20.12336 -8.76552 50.55844 1.000 94.31749 660 PHE A C 1
ATOM 4245 O O . PHE A 1 540 ? 18.95762 -9.16905 50.63389 1.000 97.30589 660 PHE A O 1
ATOM 4253 N N . GLY A 1 541 ? 20.56654 -7.73362 51.27716 1.000 99.14404 661 GLY A N 1
ATOM 4254 C CA . GLY A 1 541 ? 19.67104 -7.05786 52.20354 1.000 107.91047 661 GLY A CA 1
ATOM 4255 C C . GLY A 1 541 ? 18.58510 -6.27161 51.49473 1.000 112.81340 661 GLY A C 1
ATOM 4256 O O . GLY A 1 541 ? 17.45521 -6.16886 51.98277 1.000 116.10540 661 GLY A O 1
ATOM 4257 N N . ASN A 1 542 ? 18.90789 -5.71371 50.33321 1.000 114.86256 662 ASN A N 1
ATOM 4258 C CA . ASN A 1 542 ? 17.96691 -4.87430 49.60922 1.000 109.02860 662 ASN A CA 1
ATOM 4259 C C . ASN A 1 542 ? 17.07965 -5.64647 48.64145 1.000 104.76743 662 ASN A C 1
ATOM 4260 O O . ASN A 1 542 ? 16.14521 -5.05874 48.08421 1.000 106.98458 662 ASN A O 1
ATOM 4265 N N . ALA A 1 543 ? 17.34136 -6.93112 48.42152 1.000 101.22561 663 ALA A N 1
ATOM 4266 C CA . ALA A 1 543 ? 16.54220 -7.72846 47.50162 1.000 103.17014 663 ALA A CA 1
ATOM 4267 C C . ALA A 1 543 ? 15.38414 -8.38898 48.23741 1.000 112.62590 663 ALA A C 1
ATOM 4268 O O . ALA A 1 543 ? 15.52806 -8.82509 49.38284 1.000 118.97290 663 ALA A O 1
ATOM 4270 N N . GLU A 1 544 ? 14.23161 -8.45550 47.57373 1.000 116.91683 664 GLU A N 1
ATOM 4271 C CA . GLU A 1 544 ? 13.07826 -9.14726 48.13346 1.000 127.83159 664 GLU A CA 1
ATOM 4272 C C . GLU A 1 544 ? 13.24532 -10.65170 47.95697 1.000 126.38988 664 GLU A C 1
ATOM 4273 O O . GLU A 1 544 ? 13.50804 -11.13216 46.84975 1.000 125.98665 664 GLU A O 1
ATOM 4279 N N . LYS A 1 545 ? 13.08864 -11.39391 49.05492 1.000 121.16262 665 LYS A N 1
ATOM 4280 C CA . LYS A 1 545 ? 13.38078 -12.82184 49.05902 1.000 112.30154 665 LYS A CA 1
ATOM 4281 C C . LYS A 1 545 ? 12.35783 -13.64450 48.28582 1.000 114.11153 665 LYS A C 1
ATOM 4282 O O . LYS A 1 545 ? 12.63589 -14.80800 47.97670 1.000 116.45637 665 LYS A O 1
ATOM 4288 N N . THR A 1 546 ? 11.19257 -13.07974 47.96813 1.000 112.89819 666 THR A N 1
ATOM 4289 C CA . THR A 1 546 ? 10.19075 -13.79045 47.18480 1.000 111.00947 666 THR A CA 1
ATOM 4290 C C . THR A 1 546 ? 10.47431 -13.76356 45.68798 1.000 113.98769 666 THR A C 1
ATOM 4291 O O . THR A 1 546 ? 9.88308 -14.55866 44.94994 1.000 114.88907 666 THR A O 1
ATOM 4295 N N . ASP A 1 547 ? 11.35353 -12.88040 45.22316 1.000 112.73880 667 ASP A N 1
ATOM 4296 C CA . ASP A 1 547 ? 11.70655 -12.80223 43.80668 1.000 114.70037 667 ASP A CA 1
ATOM 4297 C C . ASP A 1 547 ? 12.77061 -13.85846 43.52179 1.000 106.16199 667 ASP A C 1
ATOM 4298 O O . ASP A 1 547 ? 13.94195 -13.68452 43.86321 1.000 102.20789 667 ASP A O 1
ATOM 4303 N N . ARG A 1 548 ? 12.35949 -14.95953 42.88258 1.000 108.14400 668 ARG A N 1
ATOM 4304 C CA . ARG A 1 548 ? 13.27650 -16.06738 42.61992 1.000 111.15228 668 ARG A CA 1
ATOM 4305 C C . ARG A 1 548 ? 14.41318 -15.65536 41.69323 1.000 113.50107 668 ARG A C 1
ATOM 4306 O O . ARG A 1 548 ? 15.55158 -16.10720 41.86014 1.000 114.31795 668 ARG A O 1
ATOM 4314 N N . PHE A 1 549 ? 14.12053 -14.80855 40.70402 1.000 116.05134 669 PHE A N 1
ATOM 4315 C CA . PHE A 1 549 ? 15.12492 -14.40229 39.72512 1.000 121.43973 669 PHE A CA 1
ATOM 4316 C C . PHE A 1 549 ? 16.34543 -13.78480 40.40384 1.000 114.91319 669 PHE A C 1
ATOM 4317 O O . PHE A 1 549 ? 17.47615 -14.26633 40.24920 1.000 121.04909 669 PHE A O 1
ATOM 4325 N N . VAL A 1 550 ? 16.12588 -12.71639 41.17455 1.000 104.08380 670 VAL A N 1
ATOM 4326 C CA . VAL A 1 550 ? 17.23544 -12.00383 41.80121 1.000 102.85708 670 VAL A CA 1
ATOM 4327 C C . VAL A 1 550 ? 17.92530 -12.88285 42.84322 1.000 109.03911 670 VAL A C 1
ATOM 4328 O O . VAL A 1 550 ? 19.15598 -12.85026 42.98911 1.000 112.58430 670 VAL A O 1
ATOM 4332 N N . MET A 1 551 ? 17.15220 -13.69862 43.56682 1.000 109.28624 671 MET A N 1
ATOM 4333 C CA . MET A 1 551 ? 17.73509 -14.56512 44.58744 1.000 103.01047 671 MET A CA 1
ATOM 4334 C C . MET A 1 551 ? 18.67294 -15.59146 43.96736 1.000 101.90356 671 MET A C 1
ATOM 4335 O O . MET A 1 551 ? 19.77674 -15.82431 44.47151 1.000 93.76005 671 MET A O 1
ATOM 4340 N N . LYS A 1 552 ? 18.24185 -16.22614 42.87522 1.000 110.34071 672 LYS A N 1
ATOM 4341 C CA . LYS A 1 552 ? 19.09869 -17.18797 42.19223 1.000 107.90946 672 LYS A CA 1
ATOM 4342 C C . LYS A 1 552 ? 20.31835 -16.50024 41.59521 1.000 96.27918 672 LYS A C 1
ATOM 4343 O O . LYS A 1 552 ? 21.42571 -17.05283 41.61959 1.000 95.97765 672 LYS A O 1
ATOM 4349 N N . LYS A 1 553 ? 20.14083 -15.28278 41.07125 1.000 88.84037 673 LYS A N 1
ATOM 4350 C CA . LYS A 1 553 ? 21.28541 -14.54565 40.54367 1.000 88.80225 673 LYS A CA 1
ATOM 4351 C C . LYS A 1 553 ? 22.32481 -14.28486 41.62893 1.000 86.64692 673 LYS A C 1
ATOM 4352 O O . LYS A 1 553 ? 23.53145 -14.37673 41.37791 1.000 91.31174 673 LYS A O 1
ATOM 4358 N N . LEU A 1 554 ? 21.87715 -13.96530 42.84488 1.000 85.16849 674 LEU A N 1
ATOM 4359 C CA . LEU A 1 554 ? 22.82843 -13.70935 43.92518 1.000 83.87522 674 LEU A CA 1
ATOM 4360 C C . LEU A 1 554 ? 23.44860 -15.00610 44.43847 1.000 83.89210 674 LEU A C 1
ATOM 4361 O O . LEU A 1 554 ? 24.65458 -15.06205 44.72146 1.000 81.73802 674 LEU A O 1
ATOM 4366 N N . ASN A 1 555 ? 22.64019 -16.06045 44.56609 1.000 83.85983 675 ASN A N 1
ATOM 4367 C CA . ASN A 1 555 ? 23.14651 -17.32694 45.08225 1.000 74.67559 675 ASN A CA 1
ATOM 4368 C C . ASN A 1 555 ? 24.14396 -17.96643 44.12666 1.000 77.26618 675 ASN A C 1
ATOM 4369 O O . ASN A 1 555 ? 25.04324 -18.69095 44.56874 1.000 74.46845 675 ASN A O 1
ATOM 4374 N N . ASP A 1 556 ? 24.00558 -17.71682 42.82169 1.000 80.89649 676 ASP A N 1
ATOM 4375 C CA . ASP A 1 556 ? 25.01143 -18.19581 41.88009 1.000 86.70648 676 ASP A CA 1
ATOM 4376 C C . ASP A 1 556 ? 26.35588 -17.52486 42.12786 1.000 78.44679 676 ASP A C 1
ATOM 4377 O O . ASP A 1 556 ? 27.40849 -18.15922 41.99276 1.000 83.46289 676 ASP A O 1
ATOM 4382 N N . ARG A 1 557 ? 26.34266 -16.24088 42.49516 1.000 68.44681 677 ARG A N 1
ATOM 4383 C CA . ARG A 1 557 ? 27.58681 -15.57620 42.86456 1.000 65.64960 677 ARG A CA 1
ATOM 4384 C C . ARG A 1 557 ? 28.10074 -16.06672 44.21103 1.000 74.40335 677 ARG A C 1
ATOM 4385 O O . ARG A 1 557 ? 29.31199 -16.03941 44.45727 1.000 71.88922 677 ARG A O 1
ATOM 4393 N N . VAL A 1 558 ? 27.20363 -16.51545 45.09167 1.000 73.45160 678 VAL A N 1
ATOM 4394 C CA . VAL A 1 558 ? 27.64893 -17.08369 46.36172 1.000 70.89085 678 VAL A CA 1
ATOM 4395 C C . VAL A 1 558 ? 28.29049 -18.45037 46.14487 1.000 72.32422 678 VAL A C 1
ATOM 4396 O O . VAL A 1 558 ? 29.33700 -18.75939 46.72783 1.000 66.49098 678 VAL A O 1
ATOM 4400 N N . MET A 1 559 ? 27.68325 -19.28703 45.30003 1.000 84.16592 679 MET A N 1
ATOM 4401 C CA . MET A 1 559 ? 28.18178 -20.64136 45.08560 1.000 85.09027 679 MET A CA 1
ATOM 4402 C C . MET A 1 559 ? 29.45260 -20.68728 44.24597 1.000 83.45229 679 MET A C 1
ATOM 4403 O O . MET A 1 559 ? 30.01969 -21.77205 44.07639 1.000 71.43399 679 MET A O 1
ATOM 4408 N N . ARG A 1 560 ? 29.91036 -19.55285 43.72062 1.000 81.31086 680 ARG A N 1
ATOM 4409 C CA . ARG A 1 560 ? 31.13764 -19.48646 42.93893 1.000 76.10202 680 ARG A CA 1
ATOM 4410 C C . ARG A 1 560 ? 32.34101 -19.03981 43.75776 1.000 75.95098 680 ARG A C 1
ATOM 4411 O O . ARG A 1 560 ? 33.45235 -18.99044 43.22171 1.000 72.54905 680 ARG A O 1
ATOM 4419 N N . VAL A 1 561 ? 32.14909 -18.71747 45.03815 1.000 67.93036 681 VAL A N 1
ATOM 4420 C CA . VAL A 1 561 ? 33.23969 -18.17622 45.84470 1.000 57.17784 681 VAL A CA 1
ATOM 4421 C C . VAL A 1 561 ? 34.32042 -19.22834 46.06385 1.000 66.83399 681 VAL A C 1
ATOM 4422 O O . VAL A 1 561 ? 35.51428 -18.96211 45.88130 1.000 78.16992 681 VAL A O 1
ATOM 4426 N N . GLU A 1 562 ? 33.92032 -20.43967 46.45768 1.000 64.16038 682 GLU A N 1
ATOM 4427 C CA . GLU A 1 562 ? 34.90353 -21.48087 46.73675 1.000 63.39951 682 GLU A CA 1
ATOM 4428 C C . GLU A 1 562 ? 35.58594 -21.96909 45.46487 1.000 63.76455 682 GLU A C 1
ATOM 4429 O O . GLU A 1 562 ? 36.75440 -22.37106 45.50640 1.000 68.80023 682 GLU A O 1
ATOM 4435 N N . TYR A 1 563 ? 34.88133 -21.94073 44.33102 1.000 67.83913 683 TYR A N 1
ATOM 4436 C CA . TYR A 1 563 ? 35.47627 -22.40316 43.08091 1.000 66.63397 683 TYR A CA 1
ATOM 4437 C C . TYR A 1 563 ? 36.54083 -21.43575 42.57876 1.000 60.50464 683 TYR A C 1
ATOM 4438 O O . TYR A 1 563 ? 37.56913 -21.86176 42.03984 1.000 66.40365 683 TYR A O 1
ATOM 4447 N N . HIS A 1 564 ? 36.31551 -20.13117 42.74639 1.000 54.03589 684 HIS A N 1
ATOM 4448 C CA . HIS A 1 564 ? 37.26524 -19.13524 42.26516 1.000 51.39684 684 HIS A CA 1
ATOM 4449 C C . HIS A 1 564 ? 38.55784 -19.10784 43.06956 1.000 51.45033 684 HIS A C 1
ATOM 4450 O O . HIS A 1 564 ? 39.49069 -18.39627 42.68177 1.000 58.04070 684 HIS A O 1
ATOM 4457 N N . PHE A 1 565 ? 38.63801 -19.85295 44.16865 1.000 52.72088 685 PHE A N 1
ATOM 4458 C CA . PHE A 1 565 ? 39.87465 -19.98628 44.92486 1.000 57.96063 685 PHE A CA 1
ATOM 4459 C C . PHE A 1 565 ? 40.69306 -21.19901 44.50326 1.000 61.69972 685 PHE A C 1
ATOM 4460 O O . PHE A 1 565 ? 41.80091 -21.39008 45.01546 1.000 56.69074 685 PHE A O 1
ATOM 4468 N N . LEU A 1 566 ? 40.17705 -22.01889 43.59080 1.000 72.10610 686 LEU A N 1
ATOM 4469 C CA . LEU A 1 566 ? 40.96587 -23.08791 42.99668 1.000 65.65743 686 LEU A CA 1
ATOM 4470 C C . LEU A 1 566 ? 41.90172 -22.49653 41.95081 1.000 65.45497 686 LEU A C 1
ATOM 4471 O O . LEU A 1 566 ? 41.47502 -21.70805 41.10141 1.000 56.10811 686 LEU A O 1
ATOM 4476 N N . SER A 1 567 ? 43.17244 -22.87222 42.01694 1.000 56.99480 687 SER A N 1
ATOM 4477 C CA . SER A 1 567 ? 44.18224 -22.30151 41.13544 1.000 53.27983 687 SER A CA 1
ATOM 4478 C C . SER A 1 567 ? 43.90223 -22.67298 39.68311 1.000 55.15520 687 SER A C 1
ATOM 4479 O O . SER A 1 567 ? 43.89665 -23.86725 39.34710 1.000 68.59174 687 SER A O 1
ATOM 4482 N N . PRO A 1 568 ? 43.66472 -21.70417 38.80091 1.000 54.45300 688 PRO A N 1
ATOM 4483 C CA . PRO A 1 568 ? 43.44015 -22.00759 37.38049 1.000 66.43813 688 PRO A CA 1
ATOM 4484 C C . PRO A 1 568 ? 44.70509 -22.11588 36.54056 1.000 65.59716 688 PRO A C 1
ATOM 4485 O O . PRO A 1 568 ? 44.59855 -22.15771 35.31129 1.000 75.10132 688 PRO A O 1
ATOM 4489 N N . TYR A 1 569 ? 45.88550 -22.16163 37.15923 1.000 57.08069 689 TYR A N 1
ATOM 4490 C CA . TYR A 1 569 ? 47.14664 -22.19442 36.42894 1.000 63.55461 689 TYR A CA 1
ATOM 4491 C C . TYR A 1 569 ? 47.91870 -23.49011 36.64223 1.000 66.78436 689 TYR A C 1
ATOM 4492 O O . TYR A 1 569 ? 49.06337 -23.59792 36.18632 1.000 90.92039 689 TYR A O 1
ATOM 4501 N N . VAL A 1 570 ? 47.33109 -24.47333 37.32062 1.000 64.33108 690 VAL A N 1
ATOM 4502 C CA . VAL A 1 570 ? 47.99337 -25.74315 37.57808 1.000 62.57494 690 VAL A CA 1
ATOM 4503 C C . VAL A 1 570 ? 47.18377 -26.86094 36.93567 1.000 62.68077 690 VAL A C 1
ATOM 4504 O O . VAL A 1 570 ? 46.00590 -26.70291 36.60497 1.000 67.75156 690 VAL A O 1
ATOM 4508 N N . SER A 1 571 ? 47.83673 -28.00306 36.76141 1.000 55.77120 691 SER A N 1
ATOM 4509 C CA . SER A 1 571 ? 47.17737 -29.16945 36.18935 1.000 59.23915 691 SER A CA 1
ATOM 4510 C C . SER A 1 571 ? 46.35033 -29.87455 37.25806 1.000 67.17966 691 SER A C 1
ATOM 4511 O O . SER A 1 571 ? 46.91175 -30.31889 38.26644 1.000 63.33796 691 SER A O 1
ATOM 4514 N N . PRO A 1 572 ? 45.03008 -29.99652 37.08564 1.000 69.20100 692 PRO A N 1
ATOM 4515 C CA . PRO A 1 572 ? 44.21391 -30.69454 38.09290 1.000 68.09143 692 PRO A CA 1
ATOM 4516 C C . PRO A 1 572 ? 44.53368 -32.17895 38.22330 1.000 74.40692 692 PRO A C 1
ATOM 4517 O O . PRO A 1 572 ? 44.13218 -32.78592 39.22253 1.000 77.22923 692 PRO A O 1
ATOM 4521 N N . LYS A 1 573 ? 45.22548 -32.77630 37.25300 1.000 80.03936 693 LYS A N 1
ATOM 4522 C CA . LYS A 1 573 ? 45.61838 -34.17650 37.33763 1.000 71.61272 693 LYS A CA 1
ATOM 4523 C C . LYS A 1 573 ? 46.89335 -34.38341 38.14717 1.000 72.39418 693 LYS A C 1
ATOM 4524 O O . LYS A 1 573 ? 46.95719 -35.30427 38.96919 1.000 71.29766 693 LYS A O 1
ATOM 4530 N N . GLU A 1 574 ? 47.91244 -33.55241 37.92890 1.000 73.13427 694 GLU A N 1
ATOM 4531 C CA . GLU A 1 574 ? 49.18100 -33.66867 38.63622 1.000 81.59686 694 GLU A CA 1
ATOM 4532 C C . GLU A 1 574 ? 49.26824 -32.76020 39.85515 1.000 76.94534 694 GLU A C 1
ATOM 4533 O O . GLU A 1 574 ? 50.26176 -32.81884 40.58622 1.000 66.27653 694 GLU A O 1
ATOM 4539 N N . SER A 1 575 ? 48.25729 -31.92205 40.08736 1.000 72.60145 695 SER A N 1
ATOM 4540 C CA . SER A 1 575 ? 48.16477 -31.11893 41.30756 1.000 58.31838 695 SER A CA 1
ATOM 4541 C C . SER A 1 575 ? 46.69425 -30.96754 41.66876 1.000 69.34157 695 SER A C 1
ATOM 4542 O O . SER A 1 575 ? 46.10996 -29.88590 41.54208 1.000 74.88812 695 SER A O 1
ATOM 4545 N N . PRO A 1 576 ? 46.05933 -32.04887 42.13257 1.000 68.05205 696 PRO A N 1
ATOM 4546 C CA . PRO A 1 576 ? 44.60288 -32.00385 42.33917 1.000 65.30601 696 PRO A CA 1
ATOM 4547 C C . PRO A 1 576 ? 44.17358 -31.06159 43.44817 1.000 64.67515 696 PRO A C 1
ATOM 4548 O O . PRO A 1 576 ? 43.09515 -30.46329 43.35107 1.000 81.48958 696 PRO A O 1
ATOM 4552 N N . PHE A 1 577 ? 44.97992 -30.90852 44.49783 1.000 54.76609 697 PHE A N 1
ATOM 4553 C CA . PHE A 1 577 ? 44.65399 -30.01311 45.60707 1.000 55.22262 697 PHE A CA 1
ATOM 4554 C C . PHE A 1 577 ? 44.97156 -28.58549 45.16829 1.000 65.91085 697 PHE A C 1
ATOM 4555 O O . PHE A 1 577 ? 45.98844 -27.98988 45.53326 1.000 69.89795 697 PHE A O 1
ATOM 4563 N N . ARG A 1 578 ? 44.06459 -28.03013 44.36248 1.000 62.70382 698 ARG A N 1
ATOM 4564 C CA . ARG A 1 578 ? 44.28244 -26.75265 43.69541 1.000 54.82117 698 ARG A CA 1
ATOM 4565 C C . ARG A 1 578 ? 43.94945 -25.54519 44.56082 1.000 62.08735 698 ARG A C 1
ATOM 4566 O O . ARG A 1 578 ? 44.32623 -24.42685 44.19361 1.000 63.34360 698 ARG A O 1
ATOM 4574 N N . HIS A 1 579 ? 43.25236 -25.73297 45.67916 1.000 60.14386 699 HIS A N 1
ATOM 4575 C CA . HIS A 1 579 ? 42.81239 -24.60205 46.48754 1.000 56.11800 699 HIS A CA 1
ATOM 4576 C C . HIS A 1 579 ? 44.01392 -23.82870 47.01796 1.000 62.04398 699 HIS A C 1
ATOM 4577 O O . HIS A 1 579 ? 44.89189 -24.39876 47.67180 1.000 63.18297 699 HIS A O 1
ATOM 4584 N N . VAL A 1 580 ? 44.05188 -22.52475 46.73083 1.000 54.46574 700 VAL A N 1
ATOM 4585 C CA . VAL A 1 580 ? 45.19279 -21.70815 47.12466 1.000 56.57631 700 VAL A CA 1
ATOM 4586 C C . VAL A 1 580 ? 45.27449 -21.53085 48.63549 1.000 60.49429 700 VAL A C 1
ATOM 4587 O O . VAL A 1 580 ? 46.33783 -21.17342 49.15552 1.000 67.48652 700 VAL A O 1
ATOM 4591 N N . PHE A 1 581 ? 44.18003 -21.77150 49.35651 1.000 60.82273 701 PHE A N 1
ATOM 4592 C CA . PHE A 1 581 ? 44.15793 -21.67869 50.81165 1.000 58.39271 701 PHE A CA 1
ATOM 4593 C C . PHE A 1 581 ? 44.40003 -23.01927 51.49515 1.000 60.51258 701 PHE A C 1
ATOM 4594 O O . PHE A 1 581 ? 45.22194 -23.10489 52.41264 1.000 72.93922 701 PHE A O 1
ATOM 4602 N N . TRP A 1 582 ? 43.70201 -24.07272 51.06713 1.000 57.52252 702 TRP A N 1
ATOM 4603 C CA . TRP A 1 582 ? 43.71548 -25.34740 51.77420 1.000 70.06080 702 TRP A CA 1
ATOM 4604 C C . TRP A 1 582 ? 44.22923 -26.49962 50.91988 1.000 64.39012 702 TRP A C 1
ATOM 4605 O O . TRP A 1 582 ? 44.06242 -27.66297 51.30340 1.000 62.86829 702 TRP A O 1
ATOM 4616 N N . GLY A 1 583 ? 44.84726 -26.21354 49.78513 1.000 67.64886 703 GLY A N 1
ATOM 4617 C CA . GLY A 1 583 ? 45.38195 -27.23060 48.90142 1.000 61.20585 703 GLY A CA 1
ATOM 4618 C C . GLY A 1 583 ? 46.77591 -27.66896 49.28878 1.000 66.79148 703 GLY A C 1
ATOM 4619 O O . GLY A 1 583 ? 47.17353 -27.60336 50.45605 1.000 68.98822 703 GLY A O 1
ATOM 4620 N N . SER A 1 584 ? 47.53056 -28.12715 48.29142 1.000 65.00798 704 SER A N 1
ATOM 4621 C CA . SER A 1 584 ? 48.89649 -28.58658 48.50585 1.000 60.55099 704 SER A CA 1
ATOM 4622 C C . SER A 1 584 ? 49.68349 -28.40584 47.21830 1.000 70.45749 704 SER A C 1
ATOM 4623 O O . SER A 1 584 ? 49.23227 -28.82805 46.14987 1.000 86.86981 704 SER A O 1
ATOM 4626 N N . GLY A 1 585 ? 50.85192 -27.78434 47.32525 1.000 63.88850 705 GLY A N 1
ATOM 4627 C CA . GLY A 1 585 ? 51.70993 -27.52154 46.19149 1.000 64.34820 705 GLY A CA 1
ATOM 4628 C C . GLY A 1 585 ? 52.24757 -26.10889 46.21834 1.000 67.78767 705 GLY A C 1
ATOM 4629 O O . GLY A 1 585 ? 51.90219 -25.29412 47.07174 1.000 78.42402 705 GLY A O 1
ATOM 4630 N N . SER A 1 586 ? 53.11177 -25.81991 45.24276 1.000 60.54576 706 SER A N 1
ATOM 4631 C CA . SER A 1 586 ? 53.74839 -24.51097 45.15242 1.000 62.34058 706 SER A CA 1
ATOM 4632 C C . SER A 1 586 ? 52.78206 -23.40337 44.75343 1.000 61.39102 706 SER A C 1
ATOM 4633 O O . SER A 1 586 ? 53.17826 -22.23305 44.75345 1.000 57.34855 706 SER A O 1
ATOM 4636 N N . HIS A 1 587 ? 51.53878 -23.73602 44.41736 1.000 62.84175 707 HIS A N 1
ATOM 4637 C CA . HIS A 1 587 ? 50.55021 -22.75270 43.99751 1.000 62.97223 707 HIS A CA 1
ATOM 4638 C C . HIS A 1 587 ? 49.75366 -22.17112 45.15787 1.000 65.69982 707 HIS A C 1
ATOM 4639 O O . HIS A 1 587 ? 48.93722 -21.27040 44.93816 1.000 85.88459 707 HIS A O 1
ATOM 4646 N N . THR A 1 588 ? 49.96635 -22.65504 46.37612 1.000 53.59818 708 THR A N 1
ATOM 4647 C CA . THR A 1 588 ? 49.20646 -22.19345 47.52638 1.000 61.14310 708 THR A CA 1
ATOM 4648 C C . THR A 1 588 ? 49.87977 -20.98683 48.17357 1.000 69.25242 708 THR A C 1
ATOM 4649 O O . THR A 1 588 ? 51.08623 -20.76754 48.04102 1.000 70.95847 708 THR A O 1
ATOM 4653 N N . LEU A 1 589 ? 49.07033 -20.19691 48.87772 1.000 71.31307 709 LEU A N 1
ATOM 4654 C CA . LEU A 1 589 ? 49.60916 -19.06664 49.62907 1.000 61.32935 709 LEU A CA 1
ATOM 4655 C C . LEU A 1 589 ? 50.57792 -19.49097 50.72967 1.000 61.92705 709 LEU A C 1
ATOM 4656 O O . LEU A 1 589 ? 51.62122 -18.82733 50.88239 1.000 65.75913 709 LEU A O 1
ATOM 4661 N N . PRO A 1 590 ? 50.31123 -20.53655 51.52533 1.000 67.86213 710 PRO A N 1
ATOM 4662 C CA . PRO A 1 590 ? 51.34120 -20.99748 52.46889 1.000 71.28039 710 PRO A CA 1
ATOM 4663 C C . PRO A 1 590 ? 52.64160 -21.38479 51.79294 1.000 63.83377 710 PRO A C 1
ATOM 4664 O O . PRO A 1 590 ? 53.70918 -21.18839 52.38085 1.000 59.29729 710 PRO A O 1
ATOM 4668 N N . ALA A 1 591 ? 52.59140 -21.91822 50.56979 1.000 63.73021 711 ALA A N 1
ATOM 4669 C CA . ALA A 1 591 ? 53.82594 -22.21729 49.85035 1.000 61.02225 711 ALA A CA 1
ATOM 4670 C C . ALA A 1 591 ? 54.56895 -20.94058 49.47802 1.000 63.37385 711 ALA A C 1
ATOM 4671 O O . ALA A 1 591 ? 55.80422 -20.89686 49.52676 1.000 55.01427 711 ALA A O 1
ATOM 4673 N N . LEU A 1 592 ? 53.83237 -19.89293 49.09963 1.000 60.41145 712 LEU A N 1
ATOM 4674 C CA . LEU A 1 592 ? 54.45869 -18.60176 48.83607 1.000 58.15575 712 LEU A CA 1
ATOM 4675 C C . LEU A 1 592 ? 55.15144 -18.07127 50.08477 1.000 71.39569 712 LEU A C 1
ATOM 4676 O O . LEU A 1 592 ? 56.28572 -17.57801 50.01631 1.000 78.82763 712 LEU A O 1
ATOM 4681 N N . LEU A 1 593 ? 54.48339 -18.16941 51.23785 1.000 69.08107 713 LEU A N 1
ATOM 4682 C CA . LEU A 1 593 ? 55.10567 -17.74067 52.48764 1.000 65.93987 713 LEU A CA 1
ATOM 4683 C C . LEU A 1 593 ? 56.34089 -18.57506 52.80736 1.000 66.95713 713 LEU A C 1
ATOM 4684 O O . LEU A 1 593 ? 57.37498 -18.03273 53.21655 1.000 68.18586 713 LEU A O 1
ATOM 4689 N N . GLU A 1 594 ? 56.24685 -19.89709 52.63702 1.000 67.75580 714 GLU A N 1
ATOM 4690 C CA . GLU A 1 594 ? 57.39431 -20.77116 52.86204 1.000 81.98350 714 GLU A CA 1
ATOM 4691 C C . GLU A 1 594 ? 58.57781 -20.34805 52.00512 1.000 87.70574 714 GLU A C 1
ATOM 4692 O O . GLU A 1 594 ? 59.70677 -20.23427 52.49501 1.000 79.57950 714 GLU A O 1
ATOM 4698 N N . ASN A 1 595 ? 58.33482 -20.11003 50.71502 1.000 83.68566 715 ASN A N 1
ATOM 4699 C CA . ASN A 1 595 ? 59.42383 -19.73705 49.82085 1.000 73.25595 715 ASN A CA 1
ATOM 4700 C C . ASN A 1 595 ? 60.02112 -18.39160 50.21227 1.000 68.27153 715 ASN A C 1
ATOM 4701 O O . ASN A 1 595 ? 61.24728 -18.23971 50.25016 1.000 66.09780 715 ASN A O 1
ATOM 4706 N N . LEU A 1 596 ? 59.17368 -17.40658 50.52969 1.000 69.06512 716 LEU A N 1
ATOM 4707 C CA . LEU A 1 596 ? 59.69549 -16.08259 50.85795 1.000 65.85524 716 LEU A CA 1
ATOM 4708 C C . LEU A 1 596 ? 60.46576 -16.08271 52.17451 1.000 71.37450 716 LEU A C 1
ATOM 4709 O O . LEU A 1 596 ? 61.41710 -15.30882 52.33026 1.000 74.26272 716 LEU A O 1
ATOM 4714 N N . LYS A 1 597 ? 60.08791 -16.94172 53.12468 1.000 71.24180 717 LYS A N 1
ATOM 4715 C CA . LYS A 1 597 ? 60.81626 -17.01542 54.38615 1.000 76.13453 717 LYS A CA 1
ATOM 4716 C C . LYS A 1 597 ? 62.26561 -17.46199 54.21890 1.000 78.24285 717 LYS A C 1
ATOM 4717 O O . LYS A 1 597 ? 63.05473 -17.28840 55.15374 1.000 78.02954 717 LYS A O 1
ATOM 4723 N N . LEU A 1 598 ? 62.63389 -18.02307 53.06679 1.000 84.25684 718 LEU A N 1
ATOM 4724 C CA . LEU A 1 598 ? 63.96803 -18.56560 52.85030 1.000 76.46681 718 LEU A CA 1
ATOM 4725 C C . LEU A 1 598 ? 64.96054 -17.54148 52.31746 1.000 80.32785 718 LEU A C 1
ATOM 4726 O O . LEU A 1 598 ? 66.15666 -17.84412 52.24159 1.000 86.66709 718 LEU A O 1
ATOM 4731 N N . ARG A 1 599 ? 64.50238 -16.34854 51.94021 1.000 76.90691 719 ARG A N 1
ATOM 4732 C CA . ARG A 1 599 ? 65.40439 -15.39240 51.30953 1.000 75.65199 719 ARG A CA 1
ATOM 4733 C C . ARG A 1 599 ? 66.41911 -14.84261 52.30359 1.000 82.46659 719 ARG A C 1
ATOM 4734 O O . ARG A 1 599 ? 67.58647 -14.63278 51.95377 1.000 89.41948 719 ARG A O 1
ATOM 4742 N N . LYS A 1 600 ? 66.00264 -14.61501 53.54995 1.000 92.53233 720 LYS A N 1
ATOM 4743 C CA . LYS A 1 600 ? 66.86636 -13.89990 54.48169 1.000 106.11107 720 LYS A CA 1
ATOM 4744 C C . LYS A 1 600 ? 68.03769 -14.74442 54.95825 1.000 112.79656 720 LYS A C 1
ATOM 4745 O O . LYS A 1 600 ? 69.04479 -14.18703 55.40845 1.000 130.73201 720 LYS A O 1
ATOM 4751 N N . GLN A 1 601 ? 67.93445 -16.07197 54.87523 1.000 112.22618 721 GLN A N 1
ATOM 4752 C CA . GLN A 1 601 ? 69.04891 -16.90849 55.30231 1.000 121.16219 721 GLN A CA 1
ATOM 4753 C C . GLN A 1 601 ? 70.21887 -16.78388 54.34064 1.000 146.58771 721 GLN A C 1
ATOM 4754 O O . GLN A 1 601 ? 71.36790 -17.04133 54.72204 1.000 142.78643 721 GLN A O 1
ATOM 4760 N N . ASN A 1 602 ? 69.94180 -16.38047 53.10122 1.000 175.30181 722 ASN A N 1
ATOM 4761 C CA . ASN A 1 602 ? 70.89500 -16.16428 52.01933 1.000 179.18311 722 ASN A CA 1
ATOM 4762 C C . ASN A 1 602 ? 71.57250 -17.44519 51.55681 1.000 174.71277 722 ASN A C 1
ATOM 4763 O O . ASN A 1 602 ? 72.38617 -17.39197 50.63205 1.000 173.80297 722 ASN A O 1
ATOM 4768 N N . ASN A 1 603 ? 71.27312 -18.58892 52.16337 1.000 171.27264 723 ASN A N 1
ATOM 4769 C CA . ASN A 1 603 ? 71.62001 -19.86629 51.55775 1.000 160.28732 723 ASN A CA 1
ATOM 4770 C C . ASN A 1 603 ? 70.75094 -20.08907 50.32430 1.000 144.70004 723 ASN A C 1
ATOM 4771 O O . ASN A 1 603 ? 69.60690 -19.63408 50.25647 1.000 141.72890 723 ASN A O 1
ATOM 4776 N N . GLY A 1 604 ? 71.29871 -20.81231 49.34837 1.000 129.60552 724 GLY A N 1
ATOM 4777 C CA . GLY A 1 604 ? 70.64543 -20.98445 48.06570 1.000 118.65215 724 GLY A CA 1
ATOM 4778 C C . GLY A 1 604 ? 69.44571 -21.91289 48.05996 1.000 106.68110 724 GLY A C 1
ATOM 4779 O O . GLY A 1 604 ? 69.31536 -22.75565 47.16742 1.000 105.58099 724 GLY A O 1
ATOM 4780 N N . ALA A 1 605 ? 68.55976 -21.77274 49.04466 1.000 95.53786 725 ALA A N 1
ATOM 4781 C CA . ALA A 1 605 ? 67.30720 -22.51416 49.07163 1.000 82.12186 725 ALA A CA 1
ATOM 4782 C C . ALA A 1 605 ? 66.12855 -21.70385 48.54814 1.000 82.71752 725 ALA A C 1
ATOM 4783 O O . ALA A 1 605 ? 65.07760 -22.28446 48.25477 1.000 79.93585 725 ALA A O 1
ATOM 4785 N N . PHE A 1 606 ? 66.27864 -20.38874 48.42663 1.000 83.15962 726 PHE A N 1
ATOM 4786 C CA . PHE A 1 606 ? 65.22716 -19.51423 47.92933 1.000 75.37654 726 PHE A CA 1
ATOM 4787 C C . PHE A 1 606 ? 65.29956 -19.42948 46.40978 1.000 76.11442 726 PHE A C 1
ATOM 4788 O O . PHE A 1 606 ? 66.36726 -19.16759 45.84698 1.000 81.70418 726 PHE A O 1
ATOM 4796 N N . ASN A 1 607 ? 64.16538 -19.65630 45.75176 1.000 68.00596 727 ASN A N 1
ATOM 4797 C CA . ASN A 1 607 ? 64.06289 -19.62504 44.29337 1.000 75.44934 727 ASN A CA 1
ATOM 4798 C C . ASN A 1 607 ? 63.26643 -18.37532 43.92568 1.000 76.44714 727 ASN A C 1
ATOM 4799 O O . ASN A 1 607 ? 62.03364 -18.37391 43.98721 1.000 69.52204 727 ASN A O 1
ATOM 4804 N N . GLU A 1 608 ? 63.98035 -17.31342 43.54150 1.000 68.47856 728 GLU A N 1
ATOM 4805 C CA . GLU A 1 608 ? 63.34235 -16.01698 43.32582 1.000 68.87452 728 GLU A CA 1
ATOM 4806 C C . GLU A 1 608 ? 62.36129 -16.06168 42.16036 1.000 72.15675 728 GLU A C 1
ATOM 4807 O O . GLU A 1 608 ? 61.23772 -15.55546 42.26224 1.000 79.73035 728 GLU A O 1
ATOM 4813 N N . THR A 1 609 ? 62.77485 -16.65294 41.03682 1.000 52.52733 729 THR A N 1
ATOM 4814 C CA . THR A 1 609 ? 61.89739 -16.73366 39.87196 1.000 78.80189 729 THR A CA 1
ATOM 4815 C C . THR A 1 609 ? 60.61515 -17.48499 40.20834 1.000 70.03176 729 THR A C 1
ATOM 4816 O O . THR A 1 609 ? 59.50916 -17.04503 39.86330 1.000 78.54621 729 THR A O 1
ATOM 4820 N N . LEU A 1 610 ? 60.74942 -18.62750 40.88708 1.000 52.33029 730 LEU A N 1
ATOM 4821 C CA . LEU A 1 610 ? 59.57770 -19.33836 41.38399 1.000 60.76829 730 LEU A CA 1
ATOM 4822 C C . LEU A 1 610 ? 58.74716 -18.44856 42.29759 1.000 69.90883 730 LEU A C 1
ATOM 4823 O O . LEU A 1 610 ? 57.51375 -18.45549 42.22650 1.000 71.90062 730 LEU A O 1
ATOM 4828 N N . PHE A 1 611 ? 59.40684 -17.66190 43.15244 1.000 54.66569 731 PHE A N 1
ATOM 4829 C CA . PHE A 1 611 ? 58.67443 -16.76761 44.04285 1.000 57.95996 731 PHE A CA 1
ATOM 4830 C C . PHE A 1 611 ? 57.93588 -15.68748 43.26374 1.000 60.32622 731 PHE A C 1
ATOM 4831 O O . PHE A 1 611 ? 56.79910 -15.34331 43.60246 1.000 76.42952 731 PHE A O 1
ATOM 4839 N N . ARG A 1 612 ? 58.56534 -15.13270 42.22499 1.000 57.37575 732 ARG A N 1
ATOM 4840 C CA . ARG A 1 612 ? 57.89963 -14.10384 41.43172 1.000 58.41713 732 ARG A CA 1
ATOM 4841 C C . ARG A 1 612 ? 56.68282 -14.66973 40.70994 1.000 67.41773 732 ARG A C 1
ATOM 4842 O O . ARG A 1 612 ? 55.62037 -14.03382 40.67193 1.000 76.02395 732 ARG A O 1
ATOM 4850 N N . ASN A 1 613 ? 56.81380 -15.87165 40.14071 1.000 57.22908 733 ASN A N 1
ATOM 4851 C CA . ASN A 1 613 ? 55.67097 -16.49231 39.47671 1.000 47.99028 733 ASN A CA 1
ATOM 4852 C C . ASN A 1 613 ? 54.56187 -16.81585 40.47211 1.000 60.39563 733 ASN A C 1
ATOM 4853 O O . ASN A 1 613 ? 53.37604 -16.61991 40.17619 1.000 66.08042 733 ASN A O 1
ATOM 4858 N N . GLN A 1 614 ? 54.92719 -17.31345 41.65801 1.000 64.49525 734 GLN A N 1
ATOM 4859 C CA . GLN A 1 614 ? 53.93652 -17.57608 42.69736 1.000 58.37842 734 GLN A CA 1
ATOM 4860 C C . GLN A 1 614 ? 53.20226 -16.30067 43.08478 1.000 60.68904 734 GLN A C 1
ATOM 4861 O O . GLN A 1 614 ? 51.97250 -16.29119 43.21055 1.000 61.76559 734 GLN A O 1
ATOM 4867 N N . LEU A 1 615 ? 53.94862 -15.21246 43.28573 1.000 57.36440 735 LEU A N 1
ATOM 4868 C CA . LEU A 1 615 ? 53.33761 -13.94086 43.65299 1.000 56.63470 735 LEU A CA 1
ATOM 4869 C C . LEU A 1 615 ? 52.36684 -13.47515 42.57832 1.000 59.07043 735 LEU A C 1
ATOM 4870 O O . LEU A 1 615 ? 51.22942 -13.09695 42.87734 1.000 63.19804 735 LEU A O 1
ATOM 4875 N N . ALA A 1 616 ? 52.79694 -13.51209 41.31453 1.000 58.32793 736 ALA A N 1
ATOM 4876 C CA . ALA A 1 616 ? 51.93180 -13.07775 40.22141 1.000 70.14644 736 ALA A CA 1
ATOM 4877 C C . ALA A 1 616 ? 50.65616 -13.91073 40.16010 1.000 69.60679 736 ALA A C 1
ATOM 4878 O O . ALA A 1 616 ? 49.54365 -13.36702 40.09815 1.000 70.69887 736 ALA A O 1
ATOM 4880 N N . LEU A 1 617 ? 50.79858 -15.23919 40.18583 1.000 58.74901 737 LEU A N 1
ATOM 4881 C CA . LEU A 1 617 ? 49.63880 -16.10734 40.01659 1.000 60.23868 737 LEU A CA 1
ATOM 4882 C C . LEU A 1 617 ? 48.68249 -16.00223 41.19816 1.000 57.27375 737 LEU A C 1
ATOM 4883 O O . LEU A 1 617 ? 47.46309 -15.96530 41.00731 1.000 56.43874 737 LEU A O 1
ATOM 4888 N N . ALA A 1 618 ? 49.20786 -15.93393 42.42459 1.000 60.02862 738 ALA A N 1
ATOM 4889 C CA . ALA A 1 618 ? 48.33682 -15.80013 43.58781 1.000 55.41868 738 ALA A CA 1
ATOM 4890 C C . ALA A 1 618 ? 47.64591 -14.44232 43.60854 1.000 54.96210 738 ALA A C 1
ATOM 4891 O O . ALA A 1 618 ? 46.44961 -14.35055 43.92335 1.000 61.09890 738 ALA A O 1
ATOM 4893 N N . THR A 1 619 ? 48.38348 -13.37655 43.28089 1.000 55.83345 739 THR A N 1
ATOM 4894 C CA . THR A 1 619 ? 47.78931 -12.04881 43.21138 1.000 54.15897 739 THR A CA 1
ATOM 4895 C C . THR A 1 619 ? 46.63431 -12.02596 42.22372 1.000 58.66618 739 THR A C 1
ATOM 4896 O O . THR A 1 619 ? 45.54532 -11.52774 42.53507 1.000 60.15391 739 THR A O 1
ATOM 4900 N N . TRP A 1 620 ? 46.84137 -12.58234 41.02762 1.000 58.40663 740 TRP A N 1
ATOM 4901 C CA . TRP A 1 620 ? 45.75339 -12.54273 40.06313 1.000 62.97502 740 TRP A CA 1
ATOM 4902 C C . TRP A 1 620 ? 44.64664 -13.53898 40.37589 1.000 61.41375 740 TRP A C 1
ATOM 4903 O O . TRP A 1 620 ? 43.50948 -13.30730 39.96969 1.000 57.35923 740 TRP A O 1
ATOM 4914 N N . THR A 1 621 ? 44.93038 -14.61950 41.10461 1.000 58.25860 741 THR A N 1
ATOM 4915 C CA . THR A 1 621 ? 43.85081 -15.48745 41.56473 1.000 54.30950 741 THR A CA 1
ATOM 4916 C C . THR A 1 621 ? 42.93350 -14.73902 42.52394 1.000 63.18253 741 THR A C 1
ATOM 4917 O O . THR A 1 621 ? 41.70192 -14.77372 42.38689 1.000 64.58263 741 THR A O 1
ATOM 4921 N N . ILE A 1 622 ? 43.52433 -14.04055 43.49779 1.000 57.69033 742 ILE A N 1
ATOM 4922 C CA . ILE A 1 622 ? 42.72608 -13.24380 44.42724 1.000 59.23462 742 ILE A CA 1
ATOM 4923 C C . ILE A 1 622 ? 41.96456 -12.15517 43.67870 1.000 59.85928 742 ILE A C 1
ATOM 4924 O O . ILE A 1 622 ? 40.77294 -11.92284 43.92870 1.000 58.02829 742 ILE A O 1
ATOM 4929 N N . GLN A 1 623 ? 42.63336 -11.48204 42.73700 1.000 62.86480 743 GLN A N 1
ATOM 4930 C CA . GLN A 1 623 ? 41.98578 -10.40035 42.00115 1.000 64.46184 743 GLN A CA 1
ATOM 4931 C C . GLN A 1 623 ? 40.85828 -10.92202 41.11762 1.000 68.76652 743 GLN A C 1
ATOM 4932 O O . GLN A 1 623 ? 39.82497 -10.26214 40.97088 1.000 78.16186 743 GLN A O 1
ATOM 4938 N N . GLY A 1 624 ? 41.03137 -12.10580 40.52796 1.000 57.22184 744 GLY A N 1
ATOM 4939 C CA . GLY A 1 624 ? 39.98123 -12.67189 39.70190 1.000 55.64547 744 GLY A CA 1
ATOM 4940 C C . GLY A 1 624 ? 38.78569 -13.11724 40.51695 1.000 63.31130 744 GLY A C 1
ATOM 4941 O O . GLY A 1 624 ? 37.64003 -12.93967 40.09688 1.000 59.49695 744 GLY A O 1
ATOM 4942 N N . ALA A 1 625 ? 39.03159 -13.69944 41.69427 1.000 65.66876 745 ALA A N 1
ATOM 4943 C CA . ALA A 1 625 ? 37.92569 -14.00100 42.59764 1.000 61.68322 745 ALA A CA 1
ATOM 4944 C C . ALA A 1 625 ? 37.17359 -12.73119 42.97854 1.000 58.46572 745 ALA A C 1
ATOM 4945 O O . ALA A 1 625 ? 35.93473 -12.70297 42.96771 1.000 56.70634 745 ALA A O 1
ATOM 4947 N N . ALA A 1 626 ? 37.91035 -11.66183 43.29602 1.000 67.08572 746 ALA A N 1
ATOM 4948 C CA . ALA A 1 626 ? 37.27241 -10.39982 43.65888 1.000 63.57503 746 ALA A CA 1
ATOM 4949 C C . ALA A 1 626 ? 36.45572 -9.83342 42.50274 1.000 60.37497 746 ALA A C 1
ATOM 4950 O O . ALA A 1 626 ? 35.33369 -9.35416 42.70209 1.000 59.30395 746 ALA A O 1
ATOM 4952 N N . ASN A 1 627 ? 37.00016 -9.88247 41.28493 1.000 65.26830 747 ASN A N 1
ATOM 4953 C CA . ASN A 1 627 ? 36.29576 -9.32686 40.13373 1.000 64.35224 747 ASN A CA 1
ATOM 4954 C C . ASN A 1 627 ? 35.07155 -10.15958 39.77552 1.000 66.14503 747 ASN A C 1
ATOM 4955 O O . ASN A 1 627 ? 34.04406 -9.61281 39.35768 1.000 61.97797 747 ASN A O 1
ATOM 4960 N N . ALA A 1 628 ? 35.16015 -11.48290 39.92762 1.000 58.50927 748 ALA A N 1
ATOM 4961 C CA . ALA A 1 628 ? 34.00879 -12.33307 39.65167 1.000 55.55428 748 ALA A CA 1
ATOM 4962 C C . ALA A 1 628 ? 32.91017 -12.11932 40.68312 1.000 69.34929 748 ALA A C 1
ATOM 4963 O O . ALA A 1 628 ? 31.72104 -12.14127 40.34437 1.000 68.67183 748 ALA A O 1
ATOM 4965 N N . LEU A 1 629 ? 33.28517 -11.90726 41.94751 1.000 67.24820 749 LEU A N 1
ATOM 4966 C CA . LEU A 1 629 ? 32.28321 -11.60745 42.96273 1.000 53.12222 749 LEU A CA 1
ATOM 4967 C C . LEU A 1 629 ? 31.75255 -10.18375 42.84279 1.000 73.90945 749 LEU A C 1
ATOM 4968 O O . LEU A 1 629 ? 30.66610 -9.89451 43.35596 1.000 74.48505 749 LEU A O 1
ATOM 4973 N N . SER A 1 630 ? 32.49016 -9.29446 42.17229 1.000 84.42988 750 SER A N 1
ATOM 4974 C CA . SER A 1 630 ? 32.03944 -7.91404 42.02269 1.000 84.72121 750 SER A CA 1
ATOM 4975 C C . SER A 1 630 ? 30.75427 -7.83279 41.20835 1.000 86.93809 750 SER A C 1
ATOM 4976 O O . SER A 1 630 ? 29.85434 -7.04845 41.53138 1.000 85.83247 750 SER A O 1
ATOM 4979 N N . GLY A 1 631 ? 30.64970 -8.63172 40.15001 1.000 87.33210 751 GLY A N 1
ATOM 4980 C CA . GLY A 1 631 ? 29.46567 -8.62254 39.31456 1.000 79.30833 751 GLY A CA 1
ATOM 4981 C C . GLY A 1 631 ? 29.77598 -8.78101 37.84120 1.000 88.54504 751 GLY A C 1
ATOM 4982 O O . GLY A 1 631 ? 30.53652 -9.67270 37.45259 1.000 98.61623 751 GLY A O 1
ATOM 4983 N N . ASP A 1 632 ? 29.19245 -7.92083 37.01116 1.000 89.96209 752 ASP A N 1
ATOM 4984 C CA . ASP A 1 632 ? 29.42735 -7.98723 35.57830 1.000 89.69129 752 ASP A CA 1
ATOM 4985 C C . ASP A 1 632 ? 30.86051 -7.57636 35.24815 1.000 87.47736 752 ASP A C 1
ATOM 4986 O O . ASP A 1 632 ? 31.54764 -6.91766 36.03397 1.000 98.91496 752 ASP A O 1
ATOM 4991 N N . VAL A 1 633 ? 31.30783 -7.97796 34.05624 1.000 76.92953 753 VAL A N 1
ATOM 4992 C CA . VAL A 1 633 ? 32.69235 -7.73656 33.66339 1.000 73.87647 753 VAL A CA 1
ATOM 4993 C C . VAL A 1 633 ? 32.93070 -6.25872 33.37204 1.000 74.66005 753 VAL A C 1
ATOM 4994 O O . VAL A 1 633 ? 34.05700 -5.76562 33.51226 1.000 73.36395 753 VAL A O 1
ATOM 4998 N N . TRP A 1 634 ? 31.88990 -5.52420 32.98511 1.000 71.55082 754 TRP A N 1
ATOM 4999 C CA . TRP A 1 634 ? 32.02397 -4.12088 32.61885 1.000 69.30382 754 TRP A CA 1
ATOM 5000 C C . TRP A 1 634 ? 31.93350 -3.17723 33.81234 1.000 70.73659 754 TRP A C 1
ATOM 5001 O O . TRP A 1 634 ? 31.90308 -1.95788 33.61840 1.000 73.66367 754 TRP A O 1
ATOM 5012 N N . ASP A 1 635 ? 31.89370 -3.70488 35.03610 1.000 75.79669 755 ASP A N 1
ATOM 5013 C CA . ASP A 1 635 ? 31.83309 -2.88232 36.23784 1.000 89.51844 755 ASP A CA 1
ATOM 5014 C C . ASP A 1 635 ? 33.13184 -2.92719 37.03623 1.000 88.78043 755 ASP A C 1
ATOM 5015 O O . ASP A 1 635 ? 33.13212 -2.62069 38.23268 1.000 90.97377 755 ASP A O 1
ATOM 5020 N N . ILE A 1 636 ? 34.23740 -3.29944 36.39726 1.000 85.84610 756 ILE A N 1
ATOM 5021 C CA . ILE A 1 636 ? 35.54527 -3.36121 37.03967 1.000 90.08239 756 ILE A CA 1
ATOM 5022 C C . ILE A 1 636 ? 36.31768 -2.09790 36.69123 1.000 113.57108 756 ILE A C 1
ATOM 5023 O O . ILE A 1 636 ? 36.27744 -1.62609 35.54753 1.000 135.29634 756 ILE A O 1
ATOM 5028 N N . ASP A 1 637 ? 37.02100 -1.54634 37.67508 1.000 107.93966 757 ASP A N 1
ATOM 5029 C CA . ASP A 1 637 ? 37.75712 -0.30291 37.50812 1.000 119.90735 757 ASP A CA 1
ATOM 5030 C C . ASP A 1 637 ? 39.25231 -0.57197 37.38398 1.000 111.81077 757 ASP A C 1
ATOM 5031 O O . ASP A 1 637 ? 39.78963 -1.50215 37.99071 1.000 103.27612 757 ASP A O 1
ATOM 5036 N N . ASN A 1 638 ? 39.91931 0.25835 36.58495 1.000 117.39093 758 ASN A N 1
ATOM 5037 C CA . ASN A 1 638 ? 41.35820 0.18152 36.38869 1.000 117.50018 758 ASN A CA 1
ATOM 5038 C C . ASN A 1 638 ? 41.97097 1.55999 36.59341 1.000 115.66675 758 ASN A C 1
ATOM 5039 O O . ASN A 1 638 ? 41.29627 2.58668 36.48070 1.000 102.99166 758 ASN A O 1
ATOM 5044 N N . GLU A 1 639 ? 43.26500 1.57135 36.89639 1.000 121.88289 759 GLU A N 1
ATOM 5045 C CA . GLU A 1 639 ? 43.98958 2.82060 37.10019 1.000 111.18916 759 GLU A CA 1
ATOM 5046 C C . GLU A 1 639 ? 44.35712 3.45380 35.76158 1.000 107.68141 759 GLU A C 1
ATOM 5047 O O . GLU A 1 639 ? 45.23294 4.31597 35.68803 1.000 100.48075 759 GLU A O 1
ATOM 5053 N N . ARG B 1 1 ? 5.25803 -5.79998 21.45485 1.000 119.04321 121 ARG B N 1
ATOM 5054 C CA . ARG B 1 1 ? 6.32895 -6.78458 21.35671 1.000 120.64560 121 ARG B CA 1
ATOM 5055 C C . ARG B 1 1 ? 6.73478 -7.00757 19.90382 1.000 126.09829 121 ARG B C 1
ATOM 5056 O O . ARG B 1 1 ? 5.90663 -6.91886 18.99736 1.000 134.76681 121 ARG B O 1
ATOM 5058 N N . LEU B 1 2 ? 8.01398 -7.29838 19.68961 1.000 116.13557 122 LEU B N 1
ATOM 5059 C CA . LEU B 1 2 ? 8.55978 -7.52162 18.36054 1.000 105.11668 122 LEU B CA 1
ATOM 5060 C C . LEU B 1 2 ? 9.02691 -8.96440 18.22013 1.000 108.11847 122 LEU B C 1
ATOM 5061 O O . LEU B 1 2 ? 9.49552 -9.58111 19.18133 1.000 111.03563 122 LEU B O 1
ATOM 5066 N N . TYR B 1 3 ? 8.89402 -9.49571 17.01032 1.000 105.81089 123 TYR B N 1
ATOM 5067 C CA . TYR B 1 3 ? 9.30951 -10.85106 16.68560 1.000 107.08477 123 TYR B CA 1
ATOM 5068 C C . TYR B 1 3 ? 10.51423 -10.80937 15.74843 1.000 105.08355 123 TYR B C 1
ATOM 5069 O O . TYR B 1 3 ? 11.00929 -9.74154 15.37733 1.000 100.53707 123 TYR B O 1
ATOM 5078 N N . TRP B 1 4 ? 10.98531 -11.99805 15.36409 1.000 108.33014 124 TRP B N 1
ATOM 5079 C CA . TRP B 1 4 ? 12.20086 -12.09368 14.56003 1.000 105.95170 124 TRP B CA 1
ATOM 5080 C C . TRP B 1 4 ? 12.00290 -11.51380 13.16381 1.000 108.45533 124 TRP B C 1
ATOM 5081 O O . TRP B 1 4 ? 12.91062 -10.87362 12.61714 1.000 107.67461 124 TRP B O 1
ATOM 5092 N N . ASP B 1 5 ? 10.82525 -11.72754 12.57158 1.000 108.75413 125 ASP B N 1
ATOM 5093 C CA . ASP B 1 5 ? 10.59044 -11.29100 11.19871 1.000 112.49153 125 ASP B CA 1
ATOM 5094 C C . ASP B 1 5 ? 10.60335 -9.77250 11.07131 1.000 106.62555 125 ASP B C 1
ATOM 5095 O O . ASP B 1 5 ? 10.93187 -9.24615 10.00206 1.000 109.86990 125 ASP B O 1
ATOM 5100 N N . ASP B 1 6 ? 10.25240 -9.05436 12.13884 1.000 102.59135 126 ASP B N 1
ATOM 5101 C CA . ASP B 1 6 ? 10.30120 -7.59667 12.10207 1.000 108.60599 126 ASP B CA 1
ATOM 5102 C C . ASP B 1 6 ? 11.72671 -7.09127 12.29066 1.000 109.75942 126 ASP B C 1
ATOM 5103 O O . ASP B 1 6 ? 12.17667 -6.18738 11.57252 1.000 109.87757 126 ASP B O 1
ATOM 5108 N N . LEU B 1 7 ? 12.44199 -7.66374 13.26404 1.000 109.55897 127 LEU B N 1
ATOM 5109 C CA . LEU B 1 7 ? 13.82258 -7.26660 13.51581 1.000 108.07307 127 LEU B CA 1
ATOM 5110 C C . LEU B 1 7 ? 14.69683 -7.51586 12.29584 1.000 111.75345 127 LEU B C 1
ATOM 5111 O O . LEU B 1 7 ? 15.59918 -6.72378 12.00009 1.000 118.74700 127 LEU B O 1
ATOM 5116 N N . LYS B 1 8 ? 14.43879 -8.60953 11.57291 1.000 111.39878 128 LYS B N 1
ATOM 5117 C CA . LYS B 1 8 ? 15.20545 -8.91957 10.37030 1.000 113.63132 128 LYS B CA 1
ATOM 5118 C C . LYS B 1 8 ? 15.19370 -7.75149 9.39080 1.000 115.80574 128 LYS B C 1
ATOM 5119 O O . LYS B 1 8 ? 16.24106 -7.18110 9.06106 1.000 108.24513 128 LYS B O 1
ATOM 5125 N N . ARG B 1 9 ? 14.00558 -7.36868 8.92275 1.000 128.56214 129 ARG B N 1
ATOM 5126 C CA . ARG B 1 9 ? 13.94274 -6.32104 7.91554 1.000 139.07276 129 ARG B CA 1
ATOM 5127 C C . ARG B 1 9 ? 14.17878 -4.92876 8.48385 1.000 132.90680 129 ARG B C 1
ATOM 5128 O O . ARG B 1 9 ? 14.55752 -4.03689 7.72370 1.000 151.33930 129 ARG B O 1
ATOM 5136 N N . LYS B 1 10 ? 14.01903 -4.71261 9.79337 1.000 111.30323 130 LYS B N 1
ATOM 5137 C CA . LYS B 1 10 ? 14.42638 -3.41667 10.33183 1.000 103.39400 130 LYS B CA 1
ATOM 5138 C C . LYS B 1 10 ? 15.94597 -3.27961 10.32538 1.000 97.56512 130 LYS B C 1
ATOM 5139 O O . LYS B 1 10 ? 16.48460 -2.22965 9.94113 1.000 107.26719 130 LYS B O 1
ATOM 5145 N N . LEU B 1 11 ? 16.65409 -4.33634 10.73575 1.000 90.71561 131 LEU B N 1
ATOM 5146 C CA . LEU B 1 11 ? 18.10394 -4.35909 10.59001 1.000 86.95065 131 LEU B CA 1
ATOM 5147 C C . LEU B 1 11 ? 18.50624 -4.19883 9.13089 1.000 92.25630 131 LEU B C 1
ATOM 5148 O O . LEU B 1 11 ? 19.48494 -3.51318 8.82278 1.000 93.02632 131 LEU B O 1
ATOM 5153 N N . SER B 1 12 ? 17.75301 -4.81464 8.21578 1.000 97.85948 132 SER B N 1
ATOM 5154 C CA . SER B 1 12 ? 18.06326 -4.68060 6.79389 1.000 107.08083 132 SER B CA 1
ATOM 5155 C C . SER B 1 12 ? 17.87631 -3.24416 6.31265 1.000 118.67584 132 SER B C 1
ATOM 5156 O O . SER B 1 12 ? 18.68557 -2.73529 5.52649 1.000 138.39549 132 SER B O 1
ATOM 5159 N N . GLU B 1 13 ? 16.80955 -2.58019 6.76491 1.000 110.99888 133 GLU B N 1
ATOM 5160 C CA . GLU B 1 13 ? 16.58173 -1.18855 6.39051 1.000 113.12967 133 GLU B CA 1
ATOM 5161 C C . GLU B 1 13 ? 17.68692 -0.28976 6.92522 1.000 112.70388 133 GLU B C 1
ATOM 5162 O O . GLU B 1 13 ? 18.09768 0.66680 6.25743 1.000 120.21351 133 GLU B O 1
ATOM 5168 N N . LYS B 1 14 ? 18.17992 -0.57684 8.13225 1.000 106.30332 134 LYS B N 1
ATOM 5169 C CA . LYS B 1 14 ? 19.30886 0.19643 8.64269 1.000 100.58135 134 LYS B CA 1
ATOM 5170 C C . LYS B 1 14 ? 20.60204 -0.14302 7.90844 1.000 99.14616 134 LYS B C 1
ATOM 5171 O O . LYS B 1 14 ? 21.49941 0.70213 7.81281 1.000 97.64426 134 LYS B O 1
ATOM 5177 N N . LEU B 1 15 ? 20.71501 -1.36648 7.38710 1.000 99.78909 135 LEU B N 1
ATOM 5178 C CA . LEU B 1 15 ? 21.87701 -1.73090 6.58225 1.000 96.66324 135 LEU B CA 1
ATOM 5179 C C . LEU B 1 15 ? 21.87906 -0.99095 5.25179 1.000 102.61321 135 LEU B C 1
ATOM 5180 O O . LEU B 1 15 ? 22.93806 -0.57632 4.76618 1.000 103.04891 135 LEU B O 1
ATOM 5185 N N . ASP B 1 16 ? 20.70226 -0.82367 4.64414 1.000 101.25446 136 ASP B N 1
ATOM 5186 C CA . ASP B 1 16 ? 20.62341 -0.11272 3.37259 1.000 110.76234 136 ASP B CA 1
ATOM 5187 C C . ASP B 1 16 ? 20.92864 1.37078 3.53659 1.000 114.41699 136 ASP B C 1
ATOM 5188 O O . ASP B 1 16 ? 21.40131 2.01277 2.59166 1.000 116.28135 136 ASP B O 1
ATOM 5193 N N . SER B 1 17 ? 20.67256 1.92836 4.71767 1.000 114.52279 137 SER B N 1
ATOM 5194 C CA . SER B 1 17 ? 20.89828 3.34165 4.98522 1.000 114.54330 137 SER B CA 1
ATOM 5195 C C . SER B 1 17 ? 22.26643 3.61890 5.59629 1.000 109.80909 137 SER B C 1
ATOM 5196 O O . SER B 1 17 ? 22.51244 4.74179 6.04851 1.000 102.27846 137 SER B O 1
ATOM 5199 N N . THR B 1 18 ? 23.15706 2.63204 5.61791 1.000 110.41038 138 THR B N 1
ATOM 5200 C CA . THR B 1 18 ? 24.46935 2.76663 6.23246 1.000 105.80874 138 THR B CA 1
ATOM 5201 C C . THR B 1 18 ? 25.55273 2.74835 5.16211 1.000 104.45083 138 THR B C 1
ATOM 5202 O O . THR B 1 18 ? 25.52170 1.91963 4.24671 1.000 99.78407 138 THR B O 1
ATOM 5206 N N . ASP B 1 19 ? 26.50796 3.66678 5.28227 1.000 105.32898 139 ASP B N 1
ATOM 5207 C CA . ASP B 1 19 ? 27.63127 3.77505 4.35965 1.000 114.31974 139 ASP B CA 1
ATOM 5208 C C . ASP B 1 19 ? 28.87814 3.23277 5.04641 1.000 116.39267 139 ASP B C 1
ATOM 5209 O O . ASP B 1 19 ? 29.27559 3.73346 6.10416 1.000 124.19417 139 ASP B O 1
ATOM 5214 N N . PHE B 1 20 ? 29.49055 2.21413 4.44425 1.000 106.95106 140 PHE B N 1
ATOM 5215 C CA . PHE B 1 20 ? 30.66105 1.55249 5.00950 1.000 102.39048 140 PHE B CA 1
ATOM 5216 C C . PHE B 1 20 ? 31.97197 2.02767 4.39771 1.000 106.23656 140 PHE B C 1
ATOM 5217 O O . PHE B 1 20 ? 32.96058 2.19438 5.12112 1.000 103.61703 140 PHE B O 1
ATOM 5225 N N . THR B 1 21 ? 32.00236 2.24405 3.07871 1.000 106.96196 141 THR B N 1
ATOM 5226 C CA . THR B 1 21 ? 33.22752 2.69199 2.42297 1.000 102.76383 141 THR B CA 1
ATOM 5227 C C . THR B 1 21 ? 33.70949 4.02389 2.97981 1.000 98.11634 141 THR B C 1
ATOM 5228 O O . THR B 1 21 ? 34.92150 4.26157 3.05781 1.000 93.90650 141 THR B O 1
ATOM 5232 N N . SER B 1 22 ? 32.78015 4.90108 3.36687 1.000 101.02754 142 SER B N 1
ATOM 5233 C CA . SER B 1 22 ? 33.16074 6.17523 3.96674 1.000 112.60725 142 SER B CA 1
ATOM 5234 C C . SER B 1 22 ? 34.00160 5.95810 5.21783 1.000 115.05646 142 SER B C 1
ATOM 5235 O O . SER B 1 22 ? 35.10743 6.49690 5.33866 1.000 116.60620 142 SER B O 1
ATOM 5238 N N . THR B 1 23 ? 33.50102 5.14826 6.15382 1.000 107.84439 143 THR B N 1
ATOM 5239 C CA . THR B 1 23 ? 34.24950 4.89703 7.37984 1.000 108.64998 143 THR B CA 1
ATOM 5240 C C . THR B 1 23 ? 35.51842 4.09608 7.11860 1.000 105.99108 143 THR B C 1
ATOM 5241 O O . THR B 1 23 ? 36.51693 4.28717 7.81836 1.000 108.46447 143 THR B O 1
ATOM 5245 N N . ILE B 1 24 ? 35.51510 3.21415 6.11573 1.000 99.75051 144 ILE B N 1
ATOM 5246 C CA . ILE B 1 24 ? 36.72787 2.45809 5.80572 1.000 93.48890 144 ILE B CA 1
ATOM 5247 C C . ILE B 1 24 ? 37.83563 3.39781 5.34098 1.000 91.85803 144 ILE B C 1
ATOM 5248 O O . ILE B 1 24 ? 38.93988 3.41289 5.90209 1.000 97.92064 144 ILE B O 1
ATOM 5253 N N . LYS B 1 25 ? 37.55719 4.20862 4.31701 1.000 84.89972 145 LYS B N 1
ATOM 5254 C CA . LYS B 1 25 ? 38.57368 5.14531 3.85259 1.000 93.43127 145 LYS B CA 1
ATOM 5255 C C . LYS B 1 25 ? 38.82554 6.27578 4.84271 1.000 92.12540 145 LYS B C 1
ATOM 5256 O O . LYS B 1 25 ? 39.81979 6.99331 4.69179 1.000 97.73170 145 LYS B O 1
ATOM 5262 N N . LEU B 1 26 ? 37.95718 6.45304 5.84286 1.000 83.04079 146 LEU B N 1
ATOM 5263 C CA . LEU B 1 26 ? 38.28766 7.33487 6.95742 1.000 86.98431 146 LEU B CA 1
ATOM 5264 C C . LEU B 1 26 ? 39.31778 6.68942 7.87522 1.000 89.95388 146 LEU B C 1
ATOM 5265 O O . LEU B 1 26 ? 40.25943 7.35056 8.32788 1.000 95.83611 146 LEU B O 1
ATOM 5270 N N . LEU B 1 27 ? 39.15027 5.39906 8.16660 1.000 91.66204 147 LEU B N 1
ATOM 5271 C CA . LEU B 1 27 ? 40.16560 4.65181 8.89671 1.000 87.04096 147 LEU B CA 1
ATOM 5272 C C . LEU B 1 27 ? 41.44926 4.48943 8.09565 1.000 93.37269 147 LEU B C 1
ATOM 5273 O O . LEU B 1 27 ? 42.47743 4.11910 8.67227 1.000 98.59134 147 LEU B O 1
ATOM 5278 N N . ASN B 1 28 ? 41.41037 4.74547 6.78689 1.000 96.34229 148 ASN B N 1
ATOM 5279 C CA . ASN B 1 28 ? 42.60377 4.75246 5.94926 1.000 97.13020 148 ASN B CA 1
ATOM 5280 C C . ASN B 1 28 ? 43.09315 6.16545 5.63809 1.000 100.43358 148 ASN B C 1
ATOM 5281 O O . ASN B 1 28 ? 43.67288 6.39897 4.57186 1.000 110.49509 148 ASN B O 1
ATOM 5286 N N . GLU B 1 29 ? 42.87839 7.11331 6.54552 1.000 89.38510 149 GLU B N 1
ATOM 5287 C CA . GLU B 1 29 ? 43.40804 8.45736 6.37170 1.000 95.30162 149 GLU B CA 1
ATOM 5288 C C . GLU B 1 29 ? 44.75598 8.58830 7.07383 1.000 94.44988 149 GLU B C 1
ATOM 5289 O O . GLU B 1 29 ? 45.08700 7.82430 7.98374 1.000 104.59147 149 GLU B O 1
ATOM 5295 N N . ASN B 1 30 ? 45.53096 9.58947 6.64643 1.000 103.96554 150 ASN B N 1
ATOM 5296 C CA . ASN B 1 30 ? 46.88401 9.77801 7.16172 1.000 108.72244 150 ASN B CA 1
ATOM 5297 C C . ASN B 1 30 ? 46.93068 10.00814 8.66562 1.000 110.67157 150 ASN B C 1
ATOM 5298 O O . ASN B 1 30 ? 48.02368 9.97777 9.24104 1.000 119.99264 150 ASN B O 1
ATOM 5303 N N . SER B 1 31 ? 45.79047 10.23891 9.31408 1.000 108.45623 151 SER B N 1
ATOM 5304 C CA . SER B 1 31 ? 45.75973 10.31378 10.76705 1.000 103.22634 151 SER B CA 1
ATOM 5305 C C . SER B 1 31 ? 45.81262 8.94384 11.43102 1.000 103.09528 151 SER B C 1
ATOM 5306 O O . SER B 1 31 ? 46.03094 8.87491 12.64584 1.000 94.59661 151 SER B O 1
ATOM 5309 N N . TYR B 1 32 ? 45.63107 7.85613 10.67007 1.000 105.51702 152 TYR B N 1
ATOM 5310 C CA . TYR B 1 32 ? 45.60797 6.52257 11.25551 1.000 98.77621 152 TYR B CA 1
ATOM 5311 C C . TYR B 1 32 ? 46.31652 5.44074 10.44531 1.000 113.40497 152 TYR B C 1
ATOM 5312 O O . TYR B 1 32 ? 46.36547 4.30134 10.91782 1.000 117.64825 152 TYR B O 1
ATOM 5320 N N . VAL B 1 33 ? 46.85722 5.73316 9.25315 1.000 132.32606 153 VAL B N 1
ATOM 5321 C CA . VAL B 1 33 ? 47.24573 4.65061 8.33839 1.000 143.90174 153 VAL B CA 1
ATOM 5322 C C . VAL B 1 33 ? 48.32872 3.73544 8.90655 1.000 155.67348 153 VAL B C 1
ATOM 5323 O O . VAL B 1 33 ? 48.15394 2.50704 8.85171 1.000 189.63036 153 VAL B O 1
ATOM 5327 N N . PRO B 1 34 ? 49.44588 4.23575 9.46998 1.000 116.01670 154 PRO B N 1
ATOM 5328 C CA . PRO B 1 34 ? 50.44380 3.29815 9.98864 1.000 100.58158 154 PRO B CA 1
ATOM 5329 C C . PRO B 1 34 ? 50.30280 3.12517 11.49010 1.000 106.53049 154 PRO B C 1
ATOM 5330 O O . PRO B 1 34 ? 50.94073 3.84255 12.26676 1.000 114.17737 154 PRO B O 1
ATOM 5334 N N . ARG B 1 35 ? 49.46696 2.18259 11.91115 1.000 90.46681 155 ARG B N 1
ATOM 5335 C CA . ARG B 1 35 ? 49.12893 2.01061 13.31853 1.000 86.78290 155 ARG B CA 1
ATOM 5336 C C . ARG B 1 35 ? 49.69242 0.68778 13.83148 1.000 79.67354 155 ARG B C 1
ATOM 5337 O O . ARG B 1 35 ? 48.96235 -0.27059 14.09724 1.000 68.21361 155 ARG B O 1
ATOM 5345 N N . GLU B 1 36 ? 51.01346 0.64329 13.97991 1.000 89.91981 156 GLU B N 1
ATOM 5346 C CA . GLU B 1 36 ? 51.64123 -0.48650 14.64978 1.000 90.65974 156 GLU B CA 1
ATOM 5347 C C . GLU B 1 36 ? 51.16366 -0.55453 16.09689 1.000 95.93772 156 GLU B C 1
ATOM 5348 O O . GLU B 1 36 ? 50.76307 0.45227 16.68743 1.000 106.68281 156 GLU B O 1
ATOM 5354 N N . ALA B 1 37 ? 51.18618 -1.76141 16.66121 1.000 90.28727 157 ALA B N 1
ATOM 5355 C CA . ALA B 1 37 ? 50.73257 -1.96505 18.03248 1.000 82.96884 157 ALA B CA 1
ATOM 5356 C C . ALA B 1 37 ? 51.49097 -1.05423 18.98953 1.000 88.28654 157 ALA B C 1
ATOM 5357 O O . ALA B 1 37 ? 52.72448 -1.08200 19.04329 1.000 98.54311 157 ALA B O 1
ATOM 5359 N N . GLY B 1 38 ? 50.74893 -0.23918 19.73627 1.000 76.28950 158 GLY B N 1
ATOM 5360 C CA . GLY B 1 38 ? 51.33328 0.67641 20.69143 1.000 81.72346 158 GLY B CA 1
ATOM 5361 C C . GLY B 1 38 ? 51.74357 2.02267 20.13580 1.000 83.85931 158 GLY B C 1
ATOM 5362 O O . GLY B 1 38 ? 52.20851 2.87346 20.90535 1.000 70.52886 158 GLY B O 1
ATOM 5363 N N . SER B 1 39 ? 51.58772 2.24852 18.83346 1.000 85.68603 159 SER B N 1
ATOM 5364 C CA . SER B 1 39 ? 51.98411 3.51648 18.24290 1.000 78.64657 159 SER B CA 1
ATOM 5365 C C . SER B 1 39 ? 50.99353 4.61755 18.62066 1.000 78.11393 159 SER B C 1
ATOM 5366 O O . SER B 1 39 ? 49.95077 4.37732 19.23641 1.000 81.64940 159 SER B O 1
ATOM 5369 N N . GLN B 1 40 ? 51.33731 5.84891 18.23623 1.000 75.32261 160 GLN B N 1
ATOM 5370 C CA . GLN B 1 40 ? 50.48690 6.98962 18.56054 1.000 79.55811 160 GLN B CA 1
ATOM 5371 C C . GLN B 1 40 ? 49.18368 6.95334 17.77196 1.000 85.70708 160 GLN B C 1
ATOM 5372 O O . GLN B 1 40 ? 48.11625 7.27181 18.30997 1.000 92.03974 160 GLN B O 1
ATOM 5378 N N . LYS B 1 41 ? 49.24763 6.56595 16.49628 1.000 83.58315 161 LYS B N 1
ATOM 5379 C CA . LYS B 1 41 ? 48.04250 6.55632 15.67520 1.000 94.70515 161 LYS B CA 1
ATOM 5380 C C . LYS B 1 41 ? 47.10655 5.41898 16.06221 1.000 91.10908 161 LYS B C 1
ATOM 5381 O O . LYS B 1 41 ? 45.88469 5.56324 15.95127 1.000 97.69217 161 LYS B O 1
ATOM 5387 N N . ASP B 1 42 ? 47.65184 4.29142 16.52516 1.000 84.37169 162 ASP B N 1
ATOM 5388 C CA . ASP B 1 42 ? 46.80682 3.25202 17.10504 1.000 85.77825 162 ASP B CA 1
ATOM 5389 C C . ASP B 1 42 ? 46.04156 3.78753 18.30905 1.000 91.11564 162 ASP B C 1
ATOM 5390 O O . ASP B 1 42 ? 44.84247 3.52331 18.46591 1.000 91.66325 162 ASP B O 1
ATOM 5395 N N . GLU B 1 43 ? 46.71867 4.56166 19.15997 1.000 90.31962 163 GLU B N 1
ATOM 5396 C CA . GLU B 1 43 ? 46.06512 5.14577 20.32581 1.000 83.27217 163 GLU B CA 1
ATOM 5397 C C . GLU B 1 43 ? 45.00246 6.15799 19.91433 1.000 81.23268 163 GLU B C 1
ATOM 5398 O O . GLU B 1 43 ? 43.92448 6.21659 20.51801 1.000 86.71980 163 GLU B O 1
ATOM 5404 N N . ASN B 1 44 ? 45.28196 6.95522 18.88046 1.000 81.73130 164 ASN B N 1
ATOM 5405 C CA . ASN B 1 44 ? 44.29584 7.92490 18.41249 1.000 88.76845 164 ASN B CA 1
ATOM 5406 C C . ASN B 1 44 ? 43.08204 7.23245 17.80288 1.000 84.76369 164 ASN B C 1
ATOM 5407 O O . ASN B 1 44 ? 41.94644 7.68829 17.98030 1.000 90.33267 164 ASN B O 1
ATOM 5412 N N . LEU B 1 45 ? 43.29605 6.12411 17.09046 1.000 75.78665 165 LEU B N 1
ATOM 5413 C CA . LEU B 1 45 ? 42.16653 5.37857 16.54556 1.000 78.71623 165 LEU B CA 1
ATOM 5414 C C . LEU B 1 45 ? 41.35134 4.72853 17.65646 1.000 81.86385 165 LEU B C 1
ATOM 5415 O O . LEU B 1 45 ? 40.11895 4.66785 17.57504 1.000 76.59713 165 LEU B O 1
ATOM 5420 N N . ALA B 1 46 ? 42.01975 4.23934 18.70424 1.000 81.54800 166 ALA B N 1
ATOM 5421 C CA . ALA B 1 46 ? 41.29337 3.71938 19.85870 1.000 79.52160 166 ALA B CA 1
ATOM 5422 C C . ALA B 1 46 ? 40.46484 4.81332 20.52157 1.000 81.62105 166 ALA B C 1
ATOM 5423 O O . ALA B 1 46 ? 39.32024 4.57837 20.92850 1.000 85.62008 166 ALA B O 1
ATOM 5425 N N . LEU B 1 47 ? 41.02813 6.01911 20.63403 1.000 77.52833 167 LEU B N 1
ATOM 5426 C CA . LEU B 1 47 ? 40.27747 7.14413 21.18444 1.000 90.62487 167 LEU B CA 1
ATOM 5427 C C . LEU B 1 47 ? 39.07228 7.48302 20.31588 1.000 86.72475 167 LEU B C 1
ATOM 5428 O O . LEU B 1 47 ? 37.99039 7.78854 20.83242 1.000 87.92769 167 LEU B O 1
ATOM 5433 N N . TYR B 1 48 ? 39.24286 7.44284 18.99221 1.000 91.62380 168 TYR B N 1
ATOM 5434 C CA . TYR B 1 48 ? 38.12281 7.71506 18.09674 1.000 91.30975 168 TYR B CA 1
ATOM 5435 C C . TYR B 1 48 ? 37.03361 6.66057 18.24205 1.000 90.51031 168 TYR B C 1
ATOM 5436 O O . TYR B 1 48 ? 35.84213 6.98710 18.24580 1.000 92.99269 168 TYR B O 1
ATOM 5445 N N . VAL B 1 49 ? 37.42323 5.38990 18.36785 1.000 82.10040 169 VAL B N 1
ATOM 5446 C CA . VAL B 1 49 ? 36.43994 4.32534 18.55706 1.000 71.26783 169 VAL B CA 1
ATOM 5447 C C . VAL B 1 49 ? 35.70311 4.50902 19.87853 1.000 82.88750 169 VAL B C 1
ATOM 5448 O O . VAL B 1 49 ? 34.48328 4.31791 19.95918 1.000 90.24068 169 VAL B O 1
ATOM 5452 N N . GLU B 1 50 ? 36.42758 4.89699 20.93111 1.000 86.30432 170 GLU B N 1
ATOM 5453 C CA . GLU B 1 50 ? 35.79372 5.11224 22.22900 1.000 80.77634 170 GLU B CA 1
ATOM 5454 C C . GLU B 1 50 ? 34.80798 6.27496 22.17773 1.000 86.49655 170 GLU B C 1
ATOM 5455 O O . GLU B 1 50 ? 33.69042 6.17966 22.70350 1.000 89.33356 170 GLU B O 1
ATOM 5461 N N . ASN B 1 51 ? 35.20103 7.38144 21.54145 1.000 89.30265 171 ASN B N 1
ATOM 5462 C CA . ASN B 1 51 ? 34.29794 8.52137 21.42505 1.000 95.89537 171 ASN B CA 1
ATOM 5463 C C . ASN B 1 51 ? 33.09811 8.20343 20.54188 1.000 94.33902 171 ASN B C 1
ATOM 5464 O O . ASN B 1 51 ? 31.99601 8.69512 20.80310 1.000 88.73749 171 ASN B O 1
ATOM 5469 N N . GLN B 1 52 ? 33.28381 7.38455 19.50335 1.000 92.73016 172 GLN B N 1
ATOM 5470 C CA . GLN B 1 52 ? 32.15256 6.96740 18.68123 1.000 90.76647 172 GLN B CA 1
ATOM 5471 C C . GLN B 1 52 ? 31.20111 6.07550 19.46800 1.000 89.63098 172 GLN B C 1
ATOM 5472 O O . GLN B 1 52 ? 29.97804 6.18013 19.31912 1.000 90.92577 172 GLN B O 1
ATOM 5478 N N . PHE B 1 53 ? 31.74398 5.18979 20.30772 1.000 87.63274 173 PHE B N 1
ATOM 5479 C CA . PHE B 1 53 ? 30.89411 4.36442 21.15974 1.000 82.81790 173 PHE B CA 1
ATOM 5480 C C . PHE B 1 53 ? 30.11551 5.22036 22.14956 1.000 88.50844 173 PHE B C 1
ATOM 5481 O O . PHE B 1 53 ? 28.94268 4.94663 22.43086 1.000 90.26510 173 PHE B O 1
ATOM 5489 N N . ARG B 1 54 ? 30.75284 6.26090 22.69258 1.000 91.47426 174 ARG B N 1
ATOM 5490 C CA . ARG B 1 54 ? 30.03343 7.16850 23.58188 1.000 88.25592 174 ARG B CA 1
ATOM 5491 C C . ARG B 1 54 ? 28.97837 7.97336 22.83126 1.000 94.16840 174 ARG B C 1
ATOM 5492 O O . ARG B 1 54 ? 27.92240 8.28385 23.39444 1.000 92.15790 174 ARG B O 1
ATOM 5500 N N . GLU B 1 55 ? 29.24306 8.32078 21.56844 1.000 108.42262 175 GLU B N 1
ATOM 5501 C CA . GLU B 1 55 ? 28.26666 9.06919 20.78295 1.000 113.40311 175 GLU B CA 1
ATOM 5502 C C . GLU B 1 55 ? 27.04409 8.22479 20.45207 1.000 115.43934 175 GLU B C 1
ATOM 5503 O O . GLU B 1 55 ? 25.93141 8.75660 20.36477 1.000 117.31672 175 GLU B O 1
ATOM 5509 N N . PHE B 1 56 ? 27.22543 6.91596 20.26410 1.000 104.17956 176 PHE B N 1
ATOM 5510 C CA . PHE B 1 56 ? 26.09126 6.02560 20.05171 1.000 88.35100 176 PHE B CA 1
ATOM 5511 C C . PHE B 1 56 ? 25.23901 5.86702 21.30252 1.000 91.83583 176 PHE B C 1
ATOM 5512 O O . PHE B 1 56 ? 24.16445 5.26092 21.22544 1.000 94.52194 176 PHE B O 1
ATOM 5520 N N . LYS B 1 57 ? 25.69638 6.39493 22.44027 1.000 95.02647 177 LYS B N 1
ATOM 5521 C CA . LYS B 1 57 ? 24.98101 6.31480 23.71311 1.000 89.22931 177 LYS B CA 1
ATOM 5522 C C . LYS B 1 57 ? 24.70943 4.86221 24.10068 1.000 85.92037 177 LYS B C 1
ATOM 5523 O O . LYS B 1 57 ? 23.58460 4.47671 24.42657 1.000 81.87032 177 LYS B O 1
ATOM 5529 N N . LEU B 1 58 ? 25.76456 4.05181 24.05929 1.000 85.26125 178 LEU B N 1
ATOM 5530 C CA . LEU B 1 58 ? 25.68179 2.67723 24.52093 1.000 84.30392 178 LEU B CA 1
ATOM 5531 C C . LEU B 1 58 ? 25.44688 2.64487 26.02963 1.000 83.91459 178 LEU B C 1
ATOM 5532 O O . LEU B 1 58 ? 25.55780 3.65714 26.72835 1.000 78.34101 178 LEU B O 1
ATOM 5537 N N . SER B 1 59 ? 25.11765 1.45476 26.53588 1.000 87.01085 179 SER B N 1
ATOM 5538 C CA . SER B 1 59 ? 24.85104 1.32607 27.96415 1.000 78.55548 179 SER B CA 1
ATOM 5539 C C . SER B 1 59 ? 26.10465 1.59409 28.78778 1.000 80.62175 179 SER B C 1
ATOM 5540 O O . SER B 1 59 ? 26.02278 2.20407 29.86069 1.000 74.45543 179 SER B O 1
ATOM 5543 N N . LYS B 1 60 ? 27.27290 1.16231 28.30845 1.000 86.75547 180 LYS B N 1
ATOM 5544 C CA . LYS B 1 60 ? 28.50382 1.55628 28.98736 1.000 79.56274 180 LYS B CA 1
ATOM 5545 C C . LYS B 1 60 ? 29.69559 1.40579 28.05192 1.000 78.31832 180 LYS B C 1
ATOM 5546 O O . LYS B 1 60 ? 29.78319 0.43541 27.30160 1.000 83.26770 180 LYS B O 1
ATOM 5552 N N . VAL B 1 61 ? 30.61774 2.36361 28.11734 1.000 77.88666 181 VAL B N 1
ATOM 5553 C CA . VAL B 1 61 ? 31.84972 2.33898 27.33644 1.000 80.13292 181 VAL B CA 1
ATOM 5554 C C . VAL B 1 61 ? 33.02595 2.40313 28.30064 1.000 90.50284 181 VAL B C 1
ATOM 5555 O O . VAL B 1 61 ? 33.04470 3.24515 29.20609 1.000 100.94420 181 VAL B O 1
ATOM 5559 N N . TRP B 1 62 ? 34.00379 1.51854 28.10793 1.000 86.63870 182 TRP B N 1
ATOM 5560 C CA . TRP B 1 62 ? 35.17654 1.48939 28.97252 1.000 87.30341 182 TRP B CA 1
ATOM 5561 C C . TRP B 1 62 ? 36.38009 0.98956 28.18014 1.000 88.00057 182 TRP B C 1
ATOM 5562 O O . TRP B 1 62 ? 36.30086 0.73753 26.97335 1.000 91.29306 182 TRP B O 1
ATOM 5573 N N . ARG B 1 63 ? 37.50909 0.85705 28.87428 1.000 87.21744 183 ARG B N 1
ATOM 5574 C CA . ARG B 1 63 ? 38.76225 0.49464 28.23075 1.000 83.17875 183 ARG B CA 1
ATOM 5575 C C . ARG B 1 63 ? 39.60934 -0.33409 29.18448 1.000 85.18094 183 ARG B C 1
ATOM 5576 O O . ARG B 1 63 ? 39.43383 -0.29238 30.40504 1.000 90.03968 183 ARG B O 1
ATOM 5584 N N . ASP B 1 64 ? 40.53858 -1.08847 28.60238 1.000 85.48237 184 ASP B N 1
ATOM 5585 C CA . ASP B 1 64 ? 41.51274 -1.87181 29.34846 1.000 83.26218 184 ASP B CA 1
ATOM 5586 C C . ASP B 1 64 ? 42.90823 -1.57539 28.82143 1.000 76.75178 184 ASP B C 1
ATOM 5587 O O . ASP B 1 64 ? 43.11642 -1.48714 27.60766 1.000 80.64537 184 ASP B O 1
ATOM 5592 N N . GLN B 1 65 ? 43.86012 -1.42196 29.73791 1.000 76.71571 185 GLN B N 1
ATOM 5593 C CA . GLN B 1 65 ? 45.25167 -1.15161 29.39832 1.000 78.98234 185 GLN B CA 1
ATOM 5594 C C . GLN B 1 65 ? 46.09412 -2.37123 29.74330 1.000 77.56626 185 GLN B C 1
ATOM 5595 O O . GLN B 1 65 ? 46.07206 -2.84095 30.88629 1.000 83.37997 185 GLN B O 1
ATOM 5601 N N . HIS B 1 66 ? 46.83370 -2.87817 28.76094 1.000 67.80519 186 HIS B N 1
ATOM 5602 C CA . HIS B 1 66 ? 47.78407 -3.95586 28.98123 1.000 68.09880 186 HIS B CA 1
ATOM 5603 C C . HIS B 1 66 ? 49.18385 -3.47964 28.61831 1.000 74.45221 186 HIS B C 1
ATOM 5604 O O . HIS B 1 66 ? 49.36001 -2.55918 27.81820 1.000 80.86494 186 HIS B O 1
ATOM 5611 N N . PHE B 1 67 ? 50.18434 -4.11399 29.22307 1.000 72.01349 187 PHE B N 1
ATOM 5612 C CA . PHE B 1 67 ? 51.58792 -3.83268 28.93662 1.000 64.53887 187 PHE B CA 1
ATOM 5613 C C . PHE B 1 67 ? 52.23131 -5.12361 28.45012 1.000 62.64449 187 PHE B C 1
ATOM 5614 O O . PHE B 1 67 ? 52.45471 -6.04767 29.23982 1.000 66.01872 187 PHE B O 1
ATOM 5622 N N . VAL B 1 68 ? 52.52790 -5.18618 27.15130 1.000 67.71419 188 VAL B N 1
ATOM 5623 C CA . VAL B 1 68 ? 52.97728 -6.42004 26.52088 1.000 59.36539 188 VAL B CA 1
ATOM 5624 C C . VAL B 1 68 ? 54.29712 -6.18208 25.80072 1.000 69.95123 188 VAL B C 1
ATOM 5625 O O . VAL B 1 68 ? 54.62070 -5.06645 25.39081 1.000 80.16243 188 VAL B O 1
ATOM 5629 N N . LYS B 1 69 ? 55.05754 -7.26227 25.63897 1.000 73.28817 189 LYS B N 1
ATOM 5630 C CA . LYS B 1 69 ? 56.35770 -7.22093 24.97914 1.000 73.70195 189 LYS B CA 1
ATOM 5631 C C . LYS B 1 69 ? 56.19997 -7.70223 23.54081 1.000 71.97369 189 LYS B C 1
ATOM 5632 O O . LYS B 1 69 ? 55.87912 -8.87110 23.30145 1.000 68.47404 189 LYS B O 1
ATOM 5638 N N . ILE B 1 70 ? 56.42446 -6.80006 22.58664 1.000 75.36840 190 ILE B N 1
ATOM 5639 C CA . ILE B 1 70 ? 56.46033 -7.16706 21.17623 1.000 71.82436 190 ILE B CA 1
ATOM 5640 C C . ILE B 1 70 ? 57.91174 -7.13448 20.72352 1.000 73.11523 190 ILE B C 1
ATOM 5641 O O . ILE B 1 70 ? 58.81241 -6.85602 21.52118 1.000 76.30305 190 ILE B O 1
ATOM 5646 N N . GLN B 1 71 ? 58.15328 -7.41534 19.44675 1.000 65.67767 191 GLN B N 1
ATOM 5647 C CA . GLN B 1 71 ? 59.49376 -7.37433 18.87930 1.000 62.96690 191 GLN B CA 1
ATOM 5648 C C . GLN B 1 71 ? 59.49708 -6.43205 17.68536 1.000 62.83746 191 GLN B C 1
ATOM 5649 O O . GLN B 1 71 ? 58.59077 -6.48357 16.84707 1.000 66.70079 191 GLN B O 1
ATOM 5655 N N . VAL B 1 72 ? 60.51192 -5.57121 17.61427 1.000 59.58537 192 VAL B N 1
ATOM 5656 C CA . VAL B 1 72 ? 60.62546 -4.56993 16.56533 1.000 66.98552 192 VAL B CA 1
ATOM 5657 C C . VAL B 1 72 ? 62.01930 -4.64936 15.95478 1.000 72.04414 192 VAL B C 1
ATOM 5658 O O . VAL B 1 72 ? 62.92350 -5.29886 16.48389 1.000 77.24459 192 VAL B O 1
ATOM 5662 N N . LYS B 1 73 ? 62.17945 -3.96731 14.82299 1.000 69.21035 193 LYS B N 1
ATOM 5663 C CA . LYS B 1 73 ? 63.46346 -3.91525 14.14361 1.000 67.06099 193 LYS B CA 1
ATOM 5664 C C . LYS B 1 73 ? 64.46458 -3.09491 14.95330 1.000 81.03726 193 LYS B C 1
ATOM 5665 O O . LYS B 1 73 ? 64.10116 -2.26751 15.79382 1.000 84.11087 193 LYS B O 1
ATOM 5671 N N . ASP B 1 74 ? 65.74257 -3.33569 14.68712 1.000 86.30910 194 ASP B N 1
ATOM 5672 C CA . ASP B 1 74 ? 66.83163 -2.66190 15.37628 1.000 85.33996 194 ASP B CA 1
ATOM 5673 C C . ASP B 1 74 ? 67.42554 -1.57314 14.48850 1.000 82.63907 194 ASP B C 1
ATOM 5674 O O . ASP B 1 74 ? 67.11179 -1.45981 13.30125 1.000 90.31391 194 ASP B O 1
ATOM 5679 N N . SER B 1 75 ? 68.29287 -0.75493 15.09059 1.000 85.94487 195 SER B N 1
ATOM 5680 C CA . SER B 1 75 ? 69.06077 0.20605 14.30763 1.000 103.34836 195 SER B CA 1
ATOM 5681 C C . SER B 1 75 ? 69.94640 -0.49724 13.28871 1.000 105.81484 195 SER B C 1
ATOM 5682 O O . SER B 1 75 ? 70.18287 0.03433 12.19783 1.000 111.44382 195 SER B O 1
ATOM 5685 N N . ALA B 1 76 ? 70.44018 -1.68718 13.62301 1.000 93.31471 196 ALA B N 1
ATOM 5686 C CA . ALA B 1 76 ? 71.19611 -2.49440 12.67719 1.000 84.69490 196 ALA B CA 1
ATOM 5687 C C . ALA B 1 76 ? 70.23654 -3.25937 11.77491 1.000 92.81668 196 ALA B C 1
ATOM 5688 O O . ALA B 1 76 ? 69.27879 -3.87600 12.25239 1.000 102.60641 196 ALA B O 1
ATOM 5690 N N . GLN B 1 77 ? 70.49413 -3.21718 10.47138 1.000 84.90349 197 GLN B N 1
ATOM 5691 C CA . GLN B 1 77 ? 69.60966 -3.84635 9.50200 1.000 86.72262 197 GLN B CA 1
ATOM 5692 C C . GLN B 1 77 ? 69.79278 -5.35819 9.49264 1.000 83.61723 197 GLN B C 1
ATOM 5693 O O . GLN B 1 77 ? 70.91359 -5.86530 9.59474 1.000 88.21629 197 GLN B O 1
ATOM 5699 N N . ASN B 1 78 ? 68.67886 -6.07645 9.37430 1.000 74.66882 198 ASN B N 1
ATOM 5700 C CA . ASN B 1 78 ? 68.73798 -7.50743 9.11455 1.000 72.64249 198 ASN B CA 1
ATOM 5701 C C . ASN B 1 78 ? 69.23293 -7.74334 7.69425 1.000 84.44986 198 ASN B C 1
ATOM 5702 O O . ASN B 1 78 ? 68.92287 -6.97543 6.77916 1.000 92.93414 198 ASN B O 1
ATOM 5707 N N . SER B 1 79 ? 70.01041 -8.80725 7.50506 1.000 84.46179 199 SER B N 1
ATOM 5708 C CA . SER B 1 79 ? 70.67358 -9.00947 6.22514 1.000 77.49176 199 SER B CA 1
ATOM 5709 C C . SER B 1 79 ? 70.57488 -10.45896 5.77678 1.000 76.85916 199 SER B C 1
ATOM 5710 O O . SER B 1 79 ? 70.64220 -11.38309 6.59261 1.000 65.92010 199 SER B O 1
ATOM 5713 N N . VAL B 1 80 ? 70.41230 -10.64290 4.46935 1.000 79.23601 200 VAL B N 1
ATOM 5714 C CA . VAL B 1 80 ? 70.54689 -11.93571 3.81304 1.000 67.18025 200 VAL B CA 1
ATOM 5715 C C . VAL B 1 80 ? 71.66456 -11.78913 2.79304 1.000 75.91546 200 VAL B C 1
ATOM 5716 O O . VAL B 1 80 ? 71.57921 -10.93917 1.89416 1.000 81.55330 200 VAL B O 1
ATOM 5720 N N . ILE B 1 81 ? 72.71611 -12.59869 2.94724 1.000 71.56963 201 ILE B N 1
ATOM 5721 C CA . ILE B 1 81 ? 73.93356 -12.49993 2.15144 1.000 71.14056 201 ILE B CA 1
ATOM 5722 C C . ILE B 1 81 ? 74.29597 -13.89139 1.64649 1.000 74.50089 201 ILE B C 1
ATOM 5723 O O . ILE B 1 81 ? 73.95324 -14.90102 2.26676 1.000 75.16879 201 ILE B O 1
ATOM 5728 N N . ILE B 1 82 ? 74.97644 -13.94713 0.50302 1.000 73.82399 202 ILE B N 1
ATOM 5729 C CA . ILE B 1 82 ? 75.50253 -15.19251 -0.04766 1.000 69.21171 202 ILE B CA 1
ATOM 5730 C C . ILE B 1 82 ? 77.02296 -15.11730 -0.04764 1.000 71.12229 202 ILE B C 1
ATOM 5731 O O . ILE B 1 82 ? 77.60323 -14.15434 -0.56408 1.000 79.74486 202 ILE B O 1
ATOM 5736 N N . VAL B 1 83 ? 77.66601 -16.13032 0.53150 1.000 69.76693 203 VAL B N 1
ATOM 5737 C CA . VAL B 1 83 ? 79.11911 -16.22864 0.55262 1.000 71.05084 203 VAL B CA 1
ATOM 5738 C C . VAL B 1 83 ? 79.53833 -17.45843 -0.24084 1.000 78.40787 203 VAL B C 1
ATOM 5739 O O . VAL B 1 83 ? 78.82062 -18.46303 -0.29751 1.000 84.54160 203 VAL B O 1
ATOM 5743 N N . ASP B 1 84 ? 80.71394 -17.37039 -0.86032 1.000 76.66247 204 ASP B N 1
ATOM 5744 C CA . ASP B 1 84 ? 81.21357 -18.43790 -1.71368 1.000 82.00624 204 ASP B CA 1
ATOM 5745 C C . ASP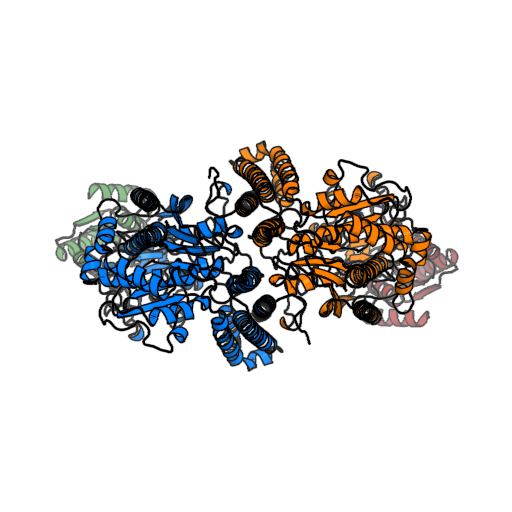 B 1 84 ? 82.73532 -18.42248 -1.68695 1.000 78.95081 204 ASP B C 1
ATOM 5746 O O . ASP B 1 84 ? 83.35857 -17.43366 -1.29076 1.000 78.30069 204 ASP B O 1
ATOM 5751 N N . LYS B 1 85 ? 83.32464 -19.54392 -2.11043 1.000 84.98292 205 LYS B N 1
ATOM 5752 C CA . LYS B 1 85 ? 84.77747 -19.69616 -2.21229 1.000 90.50883 205 LYS B CA 1
ATOM 5753 C C . LYS B 1 85 ? 85.44926 -19.50322 -0.85286 1.000 87.08964 205 LYS B C 1
ATOM 5754 O O . LYS B 1 85 ? 86.44349 -18.78562 -0.72079 1.000 77.50790 205 LYS B O 1
ATOM 5760 N N . ASN B 1 86 ? 84.88856 -20.15912 0.16595 1.000 95.39432 206 ASN B N 1
ATOM 5761 C CA . ASN B 1 86 ? 85.40187 -20.09715 1.53619 1.000 92.85071 206 ASN B CA 1
ATOM 5762 C C . ASN B 1 86 ? 85.45601 -18.65611 2.04426 1.000 90.75005 206 ASN B C 1
ATOM 5763 O O . ASN B 1 86 ? 86.44725 -18.21195 2.62734 1.000 91.43033 206 ASN B O 1
ATOM 5768 N N . GLY B 1 87 ? 84.37030 -17.92151 1.81344 1.000 85.00262 207 GLY B N 1
ATOM 5769 C CA . GLY B 1 87 ? 84.25057 -16.56574 2.30761 1.000 80.88884 207 GLY B CA 1
ATOM 5770 C C . GLY B 1 87 ? 84.99490 -15.51291 1.51972 1.000 82.26010 207 GLY B C 1
ATOM 5771 O O . GLY B 1 87 ? 85.01768 -14.35126 1.94203 1.000 76.50449 207 GLY B O 1
ATOM 5772 N N . ARG B 1 88 ? 85.60389 -15.87240 0.39131 1.000 80.85173 208 ARG B N 1
ATOM 5773 C CA . ARG B 1 88 ? 86.33375 -14.91002 -0.42239 1.000 83.54712 208 ARG B CA 1
ATOM 5774 C C . ARG B 1 88 ? 85.45552 -14.21767 -1.45729 1.000 80.30407 208 ARG B C 1
ATOM 5775 O O . ARG B 1 88 ? 85.91832 -13.27430 -2.10784 1.000 74.07684 208 ARG B O 1
ATOM 5783 N N . LEU B 1 89 ? 84.21021 -14.65846 -1.62338 1.000 76.52466 209 LEU B N 1
ATOM 5784 C CA . LEU B 1 89 ? 83.22861 -13.98670 -2.46698 1.000 73.26246 209 LEU B CA 1
ATOM 5785 C C . LEU B 1 89 ? 81.99535 -13.69738 -1.62489 1.000 80.64690 209 LEU B C 1
ATOM 5786 O O . LEU B 1 89 ? 81.37111 -14.62367 -1.09720 1.000 78.76028 209 LEU B O 1
ATOM 5791 N N . VAL B 1 90 ? 81.64900 -12.41921 -1.49751 1.000 78.86981 210 VAL B N 1
ATOM 5792 C CA . VAL B 1 90 ? 80.51179 -11.98244 -0.69786 1.000 75.90016 210 VAL B CA 1
ATOM 5793 C C . VAL B 1 90 ? 79.50988 -11.29437 -1.61389 1.000 71.99630 210 VAL B C 1
ATOM 5794 O O . VAL B 1 90 ? 79.89055 -10.49172 -2.47326 1.000 76.06606 210 VAL B O 1
ATOM 5798 N N . TYR B 1 91 ? 78.22795 -11.60772 -1.42670 1.000 64.54562 211 TYR B N 1
ATOM 5799 C CA . TYR B 1 91 ? 77.16797 -11.10774 -2.29940 1.000 68.84946 211 TYR B CA 1
ATOM 5800 C C . TYR B 1 91 ? 75.97876 -10.69204 -1.44473 1.000 71.75283 211 TYR B C 1
ATOM 5801 O O . TYR B 1 91 ? 75.33583 -11.53958 -0.81768 1.000 73.84585 211 TYR B O 1
ATOM 5810 N N . LEU B 1 92 ? 75.68352 -9.39402 -1.42762 1.000 65.48682 212 LEU B N 1
ATOM 5811 C CA . LEU B 1 92 ? 74.52787 -8.88706 -0.69788 1.000 65.84496 212 LEU B CA 1
ATOM 5812 C C . LEU B 1 92 ? 73.24689 -9.26877 -1.42911 1.000 71.31393 212 LEU B C 1
ATOM 5813 O O . LEU B 1 92 ? 73.03551 -8.86334 -2.57710 1.000 78.38920 212 LEU B O 1
ATOM 5818 N N . VAL B 1 93 ? 72.39139 -10.04781 -0.76875 1.000 65.55538 213 VAL B N 1
ATOM 5819 C CA . VAL B 1 93 ? 71.12741 -10.45611 -1.37024 1.000 65.92107 213 VAL B CA 1
ATOM 5820 C C . VAL B 1 93 ? 70.05950 -9.42316 -1.04102 1.000 74.32780 213 VAL B C 1
ATOM 5821 O O . VAL B 1 93 ? 69.44543 -8.84950 -1.94818 1.000 77.98487 213 VAL B O 1
ATOM 5825 N N . GLU B 1 94 ? 69.83134 -9.16598 0.24813 1.000 73.88800 214 GLU B N 1
ATOM 5826 C CA . GLU B 1 94 ? 68.78948 -8.20356 0.59120 1.000 75.76365 214 GLU B CA 1
ATOM 5827 C C . GLU B 1 94 ? 68.92046 -7.71658 2.02854 1.000 86.67738 214 GLU B C 1
ATOM 5828 O O . GLU B 1 94 ? 69.24005 -8.49054 2.93395 1.000 82.75032 214 GLU B O 1
ATOM 5834 N N . ASN B 1 95 ? 68.65676 -6.42161 2.22090 1.000 79.80129 215 ASN B N 1
ATOM 5835 C CA . ASN B 1 95 ? 68.37932 -5.83652 3.52606 1.000 67.91175 215 ASN B CA 1
ATOM 5836 C C . ASN B 1 95 ? 66.87364 -5.62052 3.63289 1.000 62.15551 215 ASN B C 1
ATOM 5837 O O . ASN B 1 95 ? 66.37369 -4.54816 3.26871 1.000 67.34833 215 ASN B O 1
ATOM 5842 N N . PRO B 1 96 ? 66.12216 -6.60918 4.11493 1.000 63.87945 216 PRO B N 1
ATOM 5843 C CA . PRO B 1 96 ? 64.65838 -6.53050 4.03915 1.000 65.70241 216 PRO B CA 1
ATOM 5844 C C . PRO B 1 96 ? 64.08690 -5.41249 4.89698 1.000 70.92577 216 PRO B C 1
ATOM 5845 O O . PRO B 1 96 ? 64.67513 -4.99507 5.89756 1.000 75.76451 216 PRO B O 1
ATOM 5849 N N . GLY B 1 97 ? 62.91493 -4.93130 4.48618 1.000 67.04264 217 GLY B N 1
ATOM 5850 C CA . GLY B 1 97 ? 62.20867 -3.89936 5.21894 1.000 71.61505 217 GLY B CA 1
ATOM 5851 C C . GLY B 1 97 ? 61.24813 -4.46619 6.24387 1.000 85.50638 217 GLY B C 1
ATOM 5852 O O . GLY B 1 97 ? 61.07285 -3.89283 7.32332 1.000 93.24728 217 GLY B O 1
ATOM 5853 N N . GLY B 1 98 ? 60.61343 -5.58986 5.91473 1.000 85.79659 218 GLY B N 1
ATOM 5854 C CA . GLY B 1 98 ? 59.75890 -6.28236 6.85210 1.000 80.37064 218 GLY B CA 1
ATOM 5855 C C . GLY B 1 98 ? 60.54841 -7.21482 7.74781 1.000 75.75760 218 GLY B C 1
ATOM 5856 O O . GLY B 1 98 ? 61.77198 -7.32382 7.66511 1.000 70.13693 218 GLY B O 1
ATOM 5857 N N . TYR B 1 99 ? 59.82456 -7.90971 8.62207 1.000 62.37645 219 TYR B N 1
ATOM 5858 C CA . TYR B 1 99 ? 60.46507 -8.81041 9.57256 1.000 60.57627 219 TYR B CA 1
ATOM 5859 C C . TYR B 1 99 ? 59.42340 -9.76385 10.14734 1.000 63.89467 219 TYR B C 1
ATOM 5860 O O . TYR B 1 99 ? 58.22361 -9.66387 9.86580 1.000 59.73026 219 TYR B O 1
ATOM 5869 N N . VAL B 1 100 ? 59.90610 -10.69905 10.95966 1.000 58.53547 220 VAL B N 1
ATOM 5870 C CA . VAL B 1 100 ? 59.07216 -11.64232 11.69179 1.000 56.66431 220 VAL B CA 1
ATOM 5871 C C . VAL B 1 100 ? 59.31754 -11.39541 13.17310 1.000 57.58860 220 VAL B C 1
ATOM 5872 O O . VAL B 1 100 ? 60.41627 -11.65721 13.67985 1.000 56.84898 220 VAL B O 1
ATOM 5876 N N . ALA B 1 101 ? 58.30278 -10.88466 13.86410 1.000 64.41851 221 ALA B N 1
ATOM 5877 C CA . ALA B 1 101 ? 58.40357 -10.65731 15.29618 1.000 65.13576 221 ALA B CA 1
ATOM 5878 C C . ALA B 1 101 ? 58.62248 -11.97550 16.03372 1.000 59.43854 221 ALA B C 1
ATOM 5879 O O . ALA B 1 101 ? 58.29522 -13.05924 15.54072 1.000 62.03688 221 ALA B O 1
ATOM 5881 N N . TYR B 1 102 ? 59.20048 -11.86625 17.23085 1.000 71.41343 222 TYR B N 1
ATOM 5882 C CA . TYR B 1 102 ? 59.49654 -13.00137 18.10420 1.000 69.04836 222 TYR B CA 1
ATOM 5883 C C . TYR B 1 102 ? 60.50272 -13.96540 17.48415 1.000 58.88708 222 TYR B C 1
ATOM 5884 O O . TYR B 1 102 ? 60.62291 -15.11308 17.92492 1.000 59.42462 222 TYR B O 1
ATOM 5893 N N . SER B 1 103 ? 61.22980 -13.51583 16.46589 1.000 63.53034 223 SER B N 1
ATOM 5894 C CA . SER B 1 103 ? 62.34380 -14.27872 15.92835 1.000 67.73181 223 SER B CA 1
ATOM 5895 C C . SER B 1 103 ? 63.55358 -14.14852 16.84373 1.000 61.21725 223 SER B C 1
ATOM 5896 O O . SER B 1 103 ? 63.71889 -13.15029 17.55058 1.000 68.67104 223 SER B O 1
ATOM 5899 N N . LYS B 1 104 ? 64.40306 -15.17125 16.83059 1.000 59.49242 224 LYS B N 1
ATOM 5900 C CA . LYS B 1 104 ? 65.62288 -15.13276 17.62327 1.000 54.71255 224 LYS B CA 1
ATOM 5901 C C . LYS B 1 104 ? 66.65216 -14.24101 16.94229 1.000 55.25970 224 LYS B C 1
ATOM 5902 O O . LYS B 1 104 ? 66.93399 -14.39982 15.75046 1.000 68.67702 224 LYS B O 1
ATOM 5908 N N . ALA B 1 105 ? 67.20819 -13.30010 17.69995 1.000 50.81939 225 ALA B N 1
ATOM 5909 C CA . ALA B 1 105 ? 68.23522 -12.39791 17.18597 1.000 58.84959 225 ALA B CA 1
ATOM 5910 C C . ALA B 1 105 ? 69.55465 -13.15578 17.13523 1.000 71.47602 225 ALA B C 1
ATOM 5911 O O . ALA B 1 105 ? 70.19536 -13.38202 18.16440 1.000 77.62049 225 ALA B O 1
ATOM 5913 N N . ALA B 1 106 ? 69.96521 -13.55492 15.93393 1.000 70.36897 226 ALA B N 1
ATOM 5914 C CA . ALA B 1 106 ? 71.19792 -14.31146 15.76844 1.000 62.46104 226 ALA B CA 1
ATOM 5915 C C . ALA B 1 106 ? 71.67080 -14.19764 14.32573 1.000 67.52108 226 ALA B C 1
ATOM 5916 O O . ALA B 1 106 ? 70.98120 -13.65377 13.45721 1.000 68.85042 226 ALA B O 1
ATOM 5918 N N . THR B 1 107 ? 72.86877 -14.72799 14.08701 1.000 71.54516 227 THR B N 1
ATOM 5919 C CA . THR B 1 107 ? 73.46582 -14.79647 12.75927 1.000 68.71226 227 THR B CA 1
ATOM 5920 C C . THR B 1 107 ? 73.84185 -16.24315 12.48299 1.000 74.27440 227 THR B C 1
ATOM 5921 O O . THR B 1 107 ? 74.59357 -16.84839 13.25421 1.000 75.47580 227 THR B O 1
ATOM 5925 N N . VAL B 1 108 ? 73.31934 -16.79488 11.39105 1.000 82.00646 228 VAL B N 1
ATOM 5926 C CA . VAL B 1 108 ? 73.56729 -18.18378 11.02781 1.000 78.05004 228 VAL B CA 1
ATOM 5927 C C . VAL B 1 108 ? 74.07107 -18.24632 9.59382 1.000 77.98582 228 VAL B C 1
ATOM 5928 O O . VAL B 1 108 ? 73.73693 -17.40180 8.75801 1.000 87.03823 228 VAL B O 1
ATOM 5932 N N . THR B 1 109 ? 74.89845 -19.25180 9.31606 1.000 76.74749 229 THR B N 1
ATOM 5933 C CA . THR B 1 109 ? 75.43471 -19.49022 7.98356 1.000 81.33068 229 THR B CA 1
ATOM 5934 C C . THR B 1 109 ? 75.31217 -20.96903 7.65462 1.000 77.99374 229 THR B C 1
ATOM 5935 O O . THR B 1 109 ? 75.61054 -21.82490 8.49298 1.000 77.81404 229 THR B O 1
ATOM 5939 N N . GLY B 1 110 ? 74.87387 -21.26697 6.43770 1.000 78.81785 230 GLY B N 1
ATOM 5940 C CA . GLY B 1 110 ? 74.77666 -22.65286 6.02589 1.000 80.03160 230 GLY B CA 1
ATOM 5941 C C . GLY B 1 110 ? 74.06067 -22.79313 4.69827 1.000 83.21732 230 GLY B C 1
ATOM 5942 O O . GLY B 1 110 ? 73.81757 -21.81405 3.99410 1.000 87.28107 230 GLY B O 1
ATOM 5943 N N . LYS B 1 111 ? 73.73573 -24.04102 4.37140 1.000 76.50981 231 LYS B N 1
ATOM 5944 C CA . LYS B 1 111 ? 73.02798 -24.32747 3.13470 1.000 69.42628 231 LYS B CA 1
ATOM 5945 C C . LYS B 1 111 ? 71.57512 -23.86972 3.22981 1.000 74.48941 231 LYS B C 1
ATOM 5946 O O . LYS B 1 111 ? 71.00282 -23.73579 4.31542 1.000 83.40882 231 LYS B O 1
ATOM 5952 N N . LEU B 1 112 ? 70.97984 -23.62150 2.06590 1.000 71.85824 232 LEU B N 1
ATOM 5953 C CA . LEU B 1 112 ? 69.59029 -23.19252 1.96425 1.000 72.42517 232 LEU B CA 1
ATOM 5954 C C . LEU B 1 112 ? 68.81434 -24.24393 1.18488 1.000 68.47328 232 LEU B C 1
ATOM 5955 O O . LEU B 1 112 ? 69.11919 -24.50596 0.01645 1.000 70.60009 232 LEU B O 1
ATOM 5960 N N . VAL B 1 113 ? 67.81873 -24.84455 1.83174 1.000 71.85377 233 VAL B N 1
ATOM 5961 C CA . VAL B 1 113 ? 67.01701 -25.91390 1.24914 1.000 67.65184 233 VAL B CA 1
ATOM 5962 C C . VAL B 1 113 ? 65.57373 -25.43725 1.16052 1.000 77.99442 233 VAL B C 1
ATOM 5963 O O . VAL B 1 113 ? 65.02293 -24.92891 2.14371 1.000 86.47537 233 VAL B O 1
ATOM 5967 N N . HIS B 1 114 ? 64.96357 -25.60502 -0.01033 1.000 75.96940 234 HIS B N 1
ATOM 5968 C CA . HIS B 1 114 ? 63.56405 -25.24943 -0.19609 1.000 73.41085 234 HIS B CA 1
ATOM 5969 C C . HIS B 1 114 ? 62.66741 -26.33113 0.39281 1.000 74.73330 234 HIS B C 1
ATOM 5970 O O . HIS B 1 114 ? 62.90772 -27.52590 0.20325 1.000 88.58420 234 HIS B O 1
ATOM 5977 N N . ALA B 1 115 ? 61.63115 -25.90856 1.11586 1.000 68.78555 235 ALA B N 1
ATOM 5978 C CA . ALA B 1 115 ? 60.71761 -26.83440 1.77736 1.000 75.30908 235 ALA B CA 1
ATOM 5979 C C . ALA B 1 115 ? 59.26345 -26.47972 1.48377 1.000 81.05744 235 ALA B C 1
ATOM 5980 O O . ALA B 1 115 ? 58.38229 -26.70011 2.32092 1.000 76.39356 235 ALA B O 1
ATOM 5982 N N . ASN B 1 116 ? 59.00840 -25.92119 0.29839 1.000 83.91652 236 ASN B N 1
ATOM 5983 C CA . ASN B 1 116 ? 57.67780 -25.53018 -0.15910 1.000 80.14676 236 ASN B CA 1
ATOM 5984 C C . ASN B 1 116 ? 57.02609 -24.60392 0.86737 1.000 66.21849 236 ASN B C 1
ATOM 5985 O O . ASN B 1 116 ? 57.54847 -23.50736 1.10047 1.000 71.37830 236 ASN B O 1
ATOM 5990 N N . PHE B 1 117 ? 55.89758 -24.99910 1.46510 1.000 64.69001 237 PHE B N 1
ATOM 5991 C CA . PHE B 1 117 ? 55.17851 -24.20865 2.46066 1.000 69.74798 237 PHE B CA 1
ATOM 5992 C C . PHE B 1 117 ? 55.65186 -24.47771 3.88439 1.000 73.14128 237 PHE B C 1
ATOM 5993 O O . PHE B 1 117 ? 55.18137 -23.81606 4.82057 1.000 73.16953 237 PHE B O 1
ATOM 6001 N N . GLY B 1 118 ? 56.56508 -25.42587 4.06943 1.000 69.14371 238 GLY B N 1
ATOM 6002 C CA . GLY B 1 118 ? 57.08141 -25.75821 5.37999 1.000 69.05532 238 GLY B CA 1
ATOM 6003 C C . GLY B 1 118 ? 56.17795 -26.61925 6.23095 1.000 68.14076 238 GLY B C 1
ATOM 6004 O O . GLY B 1 118 ? 56.41308 -26.72935 7.43991 1.000 72.43209 238 GLY B O 1
ATOM 6005 N N . THR B 1 119 ? 55.14546 -27.22144 5.64738 1.000 64.14598 239 THR B N 1
ATOM 6006 C CA . THR B 1 119 ? 54.29474 -28.12948 6.39594 1.000 72.25497 239 THR B CA 1
ATOM 6007 C C . THR B 1 119 ? 55.07231 -29.39371 6.75942 1.000 77.05607 239 THR B C 1
ATOM 6008 O O . THR B 1 119 ? 56.14627 -29.67661 6.21913 1.000 74.61365 239 THR B O 1
ATOM 6012 N N . LYS B 1 120 ? 54.51351 -30.16191 7.69762 1.000 84.44063 240 LYS B N 1
ATOM 6013 C CA . LYS B 1 120 ? 55.16750 -31.39534 8.12360 1.000 83.74810 240 LYS B CA 1
ATOM 6014 C C . LYS B 1 120 ? 55.25982 -32.39640 6.97831 1.000 77.76079 240 LYS B C 1
ATOM 6015 O O . LYS B 1 120 ? 56.26357 -33.10682 6.84515 1.000 80.58156 240 LYS B O 1
ATOM 6021 N N . LYS B 1 121 ? 54.23114 -32.45606 6.12851 1.000 77.67955 241 LYS B N 1
ATOM 6022 C CA . LYS B 1 121 ? 54.29016 -33.34906 4.97633 1.000 77.94499 241 LYS B CA 1
ATOM 6023 C C . LYS B 1 121 ? 55.31513 -32.87537 3.95339 1.000 73.89690 241 LYS B C 1
ATOM 6024 O O . LYS B 1 121 ? 55.91048 -33.69876 3.24888 1.000 72.08093 241 LYS B O 1
ATOM 6030 N N . ASP B 1 122 ? 55.53333 -31.56105 3.85496 1.000 65.26808 242 ASP B N 1
ATOM 6031 C CA . ASP B 1 122 ? 56.56825 -31.05096 2.96098 1.000 69.16390 242 ASP B CA 1
ATOM 6032 C C . ASP B 1 122 ? 57.95537 -31.47217 3.42871 1.000 80.35254 242 ASP B C 1
ATOM 6033 O O . ASP B 1 122 ? 58.80570 -31.84482 2.61187 1.000 85.05280 242 ASP B O 1
ATOM 6038 N N . PHE B 1 123 ? 58.20281 -31.42025 4.73992 1.000 83.81934 243 PHE B N 1
ATOM 6039 C CA . PHE B 1 123 ? 59.49167 -31.85904 5.26290 1.000 84.86257 243 PHE B CA 1
ATOM 6040 C C . PHE B 1 123 ? 59.64356 -33.37295 5.19020 1.000 90.67082 243 PHE B C 1
ATOM 6041 O O . PHE B 1 123 ? 60.75809 -33.87203 4.99702 1.000 80.20234 243 PHE B O 1
ATOM 6049 N N . GLU B 1 124 ? 58.54552 -34.11805 5.34340 1.000 89.51502 244 GLU B N 1
ATOM 6050 C CA . GLU B 1 124 ? 58.62586 -35.57167 5.23482 1.000 95.79901 244 GLU B CA 1
ATOM 6051 C C . GLU B 1 124 ? 58.92751 -36.00466 3.80530 1.000 102.08799 244 GLU B C 1
ATOM 6052 O O . GLU B 1 124 ? 59.73685 -36.91296 3.58379 1.000 105.73138 244 GLU B O 1
ATOM 6058 N N . ASP B 1 125 ? 58.29149 -35.36908 2.82570 1.000 100.85423 245 ASP B N 1
ATOM 6059 C CA . ASP B 1 125 ? 58.48843 -35.70925 1.41634 1.000 97.65092 245 ASP B CA 1
ATOM 6060 C C . ASP B 1 125 ? 59.61860 -34.89318 0.79575 1.000 107.48362 245 ASP B C 1
ATOM 6061 O O . ASP B 1 125 ? 59.47656 -34.31085 -0.27857 1.000 119.66491 245 ASP B O 1
ATOM 6066 N N . LEU B 1 126 ? 60.76004 -34.84970 1.47690 1.000 110.02215 246 LEU B N 1
ATOM 6067 C CA . LEU B 1 126 ? 61.91559 -34.08753 1.02947 1.000 109.74929 246 LEU B CA 1
ATOM 6068 C C . LEU B 1 126 ? 63.12722 -35.00342 0.93516 1.000 116.85482 246 LEU B C 1
ATOM 6069 O O . LEU B 1 126 ? 63.37573 -35.81495 1.83262 1.000 124.23057 246 LEU B O 1
ATOM 6074 N N . TYR B 1 127 ? 63.87858 -34.87141 -0.15951 1.000 114.28102 247 TYR B N 1
ATOM 6075 C CA . TYR B 1 127 ? 65.07730 -35.68340 -0.33631 1.000 118.60945 247 TYR B CA 1
ATOM 6076 C C . TYR B 1 127 ? 66.25920 -35.10623 0.43252 1.000 115.63565 247 TYR B C 1
ATOM 6077 O O . TYR B 1 127 ? 67.01995 -35.85240 1.05897 1.000 119.52144 247 TYR B O 1
ATOM 6086 N N . THR B 1 128 ? 66.42734 -33.79052 0.39758 1.000 109.52942 248 THR B N 1
ATOM 6087 C CA . THR B 1 128 ? 67.54092 -33.15439 1.08800 1.000 104.94638 248 THR B CA 1
ATOM 6088 C C . THR B 1 128 ? 67.17999 -32.92435 2.54999 1.000 108.91130 248 THR B C 1
ATOM 6089 O O . THR B 1 128 ? 66.18710 -32.24340 2.83084 1.000 111.85013 248 THR B O 1
ATOM 6093 N N . PRO B 1 129 ? 67.93753 -33.46691 3.49996 1.000 110.40804 249 PRO B N 1
ATOM 6094 C CA . PRO B 1 129 ? 67.65357 -33.18723 4.91035 1.000 104.75540 249 PRO B CA 1
ATOM 6095 C C . PRO B 1 129 ? 68.01350 -31.75617 5.26884 1.000 94.37585 249 PRO B C 1
ATOM 6096 O O . PRO B 1 129 ? 68.97601 -31.18222 4.75277 1.000 85.27066 249 PRO B O 1
ATOM 6100 N N . VAL B 1 130 ? 67.22043 -31.17693 6.17345 1.000 87.01229 250 VAL B N 1
ATOM 6101 C CA . VAL B 1 130 ? 67.37844 -29.77502 6.54224 1.000 79.59500 250 VAL B CA 1
ATOM 6102 C C . VAL B 1 130 ? 68.12424 -29.58431 7.85146 1.000 81.29570 250 VAL B C 1
ATOM 6103 O O . VAL B 1 130 ? 68.22376 -28.44265 8.33066 1.000 88.64098 250 VAL B O 1
ATOM 6107 N N . ASN B 1 131 ? 68.65834 -30.64894 8.44330 1.000 81.03134 251 ASN B N 1
ATOM 6108 C CA . ASN B 1 131 ? 69.35462 -30.51745 9.71745 1.000 79.67893 251 ASN B CA 1
ATOM 6109 C C . ASN B 1 131 ? 70.67335 -29.77448 9.52461 1.000 82.95399 251 ASN B C 1
ATOM 6110 O O . ASN B 1 131 ? 71.51178 -30.17857 8.71233 1.000 90.13473 251 ASN B O 1
ATOM 6115 N N . GLY B 1 132 ? 70.84935 -28.68269 10.26614 1.000 74.99690 252 GLY B N 1
ATOM 6116 C CA . GLY B 1 132 ? 72.03968 -27.86350 10.15411 1.000 77.56143 252 GLY B CA 1
ATOM 6117 C C . GLY B 1 132 ? 72.05831 -26.90288 8.98718 1.000 79.41014 252 GLY B C 1
ATOM 6118 O O . GLY B 1 132 ? 73.12125 -26.35192 8.67749 1.000 73.82700 252 GLY B O 1
ATOM 6119 N N . SER B 1 133 ? 70.92247 -26.67868 8.33051 1.000 80.60749 253 SER B N 1
ATOM 6120 C CA . SER B 1 133 ? 70.85186 -25.79348 7.17830 1.000 78.82839 253 SER B CA 1
ATOM 6121 C C . SER B 1 133 ? 69.69766 -24.81502 7.34473 1.000 79.21866 253 SER B C 1
ATOM 6122 O O . SER B 1 133 ? 68.81291 -24.99808 8.18497 1.000 78.93122 253 SER B O 1
ATOM 6125 N N . ILE B 1 134 ? 69.71876 -23.77025 6.52420 1.000 78.71135 254 ILE B N 1
ATOM 6126 C CA . ILE B 1 134 ? 68.65949 -22.76928 6.49349 1.000 70.43560 254 ILE B CA 1
ATOM 6127 C C . ILE B 1 134 ? 67.57317 -23.24626 5.53996 1.000 77.15313 254 ILE B C 1
ATOM 6128 O O . ILE B 1 134 ? 67.84636 -23.90965 4.53407 1.000 78.03061 254 ILE B O 1
ATOM 6133 N N . VAL B 1 135 ? 66.32435 -22.91693 5.86068 1.000 63.81089 255 VAL B N 1
ATOM 6134 C CA . VAL B 1 135 ? 65.16362 -23.38134 5.11068 1.000 62.92141 255 VAL B CA 1
ATOM 6135 C C . VAL B 1 135 ? 64.42160 -22.17387 4.55598 1.000 66.62399 255 VAL B C 1
ATOM 6136 O O . VAL B 1 135 ? 64.06810 -21.25702 5.30571 1.000 77.95583 255 VAL B O 1
ATOM 6140 N N . ILE B 1 136 ? 64.18829 -22.17597 3.24610 1.000 69.63791 256 ILE B N 1
ATOM 6141 C CA . ILE B 1 136 ? 63.38787 -21.15775 2.57585 1.000 75.00555 256 ILE B CA 1
ATOM 6142 C C . ILE B 1 136 ? 62.03938 -21.77065 2.22506 1.000 69.99256 256 ILE B C 1
ATOM 6143 O O . ILE B 1 136 ? 61.97533 -22.87708 1.67583 1.000 65.37075 256 ILE B O 1
ATOM 6148 N N . VAL B 1 137 ? 60.96221 -21.05885 2.55624 1.000 66.27597 257 VAL B N 1
ATOM 6149 C CA . VAL B 1 137 ? 59.60405 -21.54703 2.35542 1.000 70.88117 257 VAL B CA 1
ATOM 6150 C C . VAL B 1 137 ? 58.75150 -20.43158 1.76386 1.000 70.55934 257 VAL B C 1
ATOM 6151 O O . VAL B 1 137 ? 59.15403 -19.26785 1.70729 1.000 76.84277 257 VAL B O 1
ATOM 6155 N N . ARG B 1 138 ? 57.55203 -20.80745 1.32841 1.000 63.81380 258 ARG B N 1
ATOM 6156 C CA . ARG B 1 138 ? 56.58855 -19.88096 0.75366 1.000 62.40292 258 ARG B CA 1
ATOM 6157 C C . ARG B 1 138 ? 55.51511 -19.54722 1.77776 1.000 72.04042 258 ARG B C 1
ATOM 6158 O O . ARG B 1 138 ? 55.09547 -20.40874 2.55581 1.000 83.19352 258 ARG B O 1
ATOM 6166 N N . ALA B 1 139 ? 55.06758 -18.29689 1.76542 1.000 66.38318 259 ALA B N 1
ATOM 6167 C CA . ALA B 1 139 ? 53.96274 -17.89832 2.61993 1.000 68.65880 259 ALA B CA 1
ATOM 6168 C C . ALA B 1 139 ? 52.67552 -18.55481 2.14462 1.000 80.63038 259 ALA B C 1
ATOM 6169 O O . ALA B 1 139 ? 52.42124 -18.66795 0.94152 1.000 90.61132 259 ALA B O 1
ATOM 6171 N N . GLY B 1 140 ? 51.87300 -19.00166 3.09804 1.000 75.01366 260 GLY B N 1
ATOM 6172 C CA . GLY B 1 140 ? 50.58878 -19.60728 2.81941 1.000 76.31581 260 GLY B CA 1
ATOM 6173 C C . GLY B 1 140 ? 50.45894 -20.97476 3.46230 1.000 75.35648 260 GLY B C 1
ATOM 6174 O O . GLY B 1 140 ? 51.37769 -21.49382 4.09465 1.000 81.28072 260 GLY B O 1
ATOM 6175 N N . LYS B 1 141 ? 49.26142 -21.53808 3.28980 1.000 68.55544 261 LYS B N 1
ATOM 6176 C CA . LYS B 1 141 ? 48.86246 -22.83960 3.81889 1.000 71.30400 261 LYS B CA 1
ATOM 6177 C C . LYS B 1 141 ? 48.82920 -22.85040 5.34281 1.000 80.52573 261 LYS B C 1
ATOM 6178 O O . LYS B 1 141 ? 47.78339 -23.12140 5.94001 1.000 74.04608 261 LYS B O 1
ATOM 6184 N N . ILE B 1 142 ? 49.96091 -22.56559 5.98395 1.000 75.01722 262 ILE B N 1
ATOM 6185 C CA . ILE B 1 142 ? 50.05299 -22.54435 7.43590 1.000 64.36725 262 ILE B CA 1
ATOM 6186 C C . ILE B 1 142 ? 50.63514 -21.20404 7.86795 1.000 65.32377 262 ILE B C 1
ATOM 6187 O O . ILE B 1 142 ? 51.09412 -20.40442 7.05104 1.000 82.03618 262 ILE B O 1
ATOM 6192 N N . THR B 1 143 ? 50.61264 -20.96970 9.17725 1.000 56.94321 263 THR B N 1
ATOM 6193 C CA . THR B 1 143 ? 51.13494 -19.73303 9.73569 1.000 63.65620 263 THR B CA 1
ATOM 6194 C C . THR B 1 143 ? 52.66177 -19.76331 9.76437 1.000 61.19347 263 THR B C 1
ATOM 6195 O O . THR B 1 143 ? 53.29455 -20.80644 9.58098 1.000 58.97718 263 THR B O 1
ATOM 6199 N N . PHE B 1 144 ? 53.25610 -18.59064 10.00314 1.000 58.72079 264 PHE B N 1
ATOM 6200 C CA . PHE B 1 144 ? 54.71101 -18.50861 10.09980 1.000 65.71006 264 PHE B CA 1
ATOM 6201 C C . PHE B 1 144 ? 55.22778 -19.32154 11.27874 1.000 77.18455 264 PHE B C 1
ATOM 6202 O O . PHE B 1 144 ? 56.27078 -19.98111 11.18101 1.000 65.80719 264 PHE B O 1
ATOM 6210 N N . ALA B 1 145 ? 54.51150 -19.27848 12.40521 1.000 82.73687 265 ALA B N 1
ATOM 6211 C CA . ALA B 1 145 ? 54.93537 -20.01752 13.58900 1.000 76.21114 265 ALA B CA 1
ATOM 6212 C C . ALA B 1 145 ? 54.98350 -21.51450 13.31835 1.000 83.21897 265 ALA B C 1
ATOM 6213 O O . ALA B 1 145 ? 55.90918 -22.20242 13.76245 1.000 93.61417 265 ALA B O 1
ATOM 6215 N N . GLU B 1 146 ? 53.99681 -22.03638 12.58587 1.000 73.67987 266 GLU B N 1
ATOM 6216 C CA . GLU B 1 146 ? 53.99726 -23.45715 12.25363 1.000 70.82165 266 GLU B CA 1
ATOM 6217 C C . GLU B 1 146 ? 55.18027 -23.81649 11.36315 1.000 67.72344 266 GLU B C 1
ATOM 6218 O O . GLU B 1 146 ? 55.81827 -24.85727 11.55988 1.000 65.27582 266 GLU B O 1
ATOM 6224 N N . LYS B 1 147 ? 55.49114 -22.96519 10.38154 1.000 67.94468 267 LYS B N 1
ATOM 6225 C CA . LYS B 1 147 ? 56.64861 -23.20723 9.52475 1.000 65.82353 267 LYS B CA 1
ATOM 6226 C C . LYS B 1 147 ? 57.93342 -23.24572 10.34214 1.000 66.08218 267 LYS B C 1
ATOM 6227 O O . LYS B 1 147 ? 58.75205 -24.16323 10.19691 1.000 67.45338 267 LYS B O 1
ATOM 6233 N N . VAL B 1 148 ? 58.12456 -22.25139 11.21266 1.000 64.21828 268 VAL B N 1
ATOM 6234 C CA . VAL B 1 148 ? 59.35362 -22.18036 11.99634 1.000 58.12848 268 VAL B CA 1
ATOM 6235 C C . VAL B 1 148 ? 59.44538 -23.35650 12.96163 1.000 59.12925 268 VAL B C 1
ATOM 6236 O O . VAL B 1 148 ? 60.52876 -23.90835 13.18263 1.000 63.17838 268 VAL B O 1
ATOM 6240 N N . ALA B 1 149 ? 58.31423 -23.77454 13.53609 1.000 49.76447 269 ALA B N 1
ATOM 6241 C CA . ALA B 1 149 ? 58.33122 -24.90680 14.45640 1.000 54.90781 269 ALA B CA 1
ATOM 6242 C C . ALA B 1 149 ? 58.65557 -26.20647 13.73071 1.000 61.35910 269 ALA B C 1
ATOM 6243 O O . ALA B 1 149 ? 59.45591 -27.01335 14.22029 1.000 67.08591 269 ALA B O 1
ATOM 6245 N N . ASN B 1 150 ? 58.04541 -26.42812 12.56229 1.000 62.16036 270 ASN B N 1
ATOM 6246 C CA . ASN B 1 150 ? 58.34198 -27.63109 11.79282 1.000 59.90503 270 ASN B CA 1
ATOM 6247 C C . ASN B 1 150 ? 59.78797 -27.64768 11.31925 1.000 63.72176 270 ASN B C 1
ATOM 6248 O O . ASN B 1 150 ? 60.39741 -28.71944 11.22562 1.000 81.18449 270 ASN B O 1
ATOM 6253 N N . ALA B 1 151 ? 60.35501 -26.47709 11.01770 1.000 64.21889 271 ALA B N 1
ATOM 6254 C CA . ALA B 1 151 ? 61.76245 -26.42745 10.63734 1.000 62.06026 271 ALA B CA 1
ATOM 6255 C C . ALA B 1 151 ? 62.66688 -26.71482 11.82996 1.000 66.17906 271 ALA B C 1
ATOM 6256 O O . ALA B 1 151 ? 63.61727 -27.49817 11.72096 1.000 58.78534 271 ALA B O 1
ATOM 6258 N N . GLU B 1 152 ? 62.37817 -26.10223 12.98108 1.000 69.66167 272 GLU B N 1
ATOM 6259 C CA . GLU B 1 152 ? 63.22555 -26.27732 14.15506 1.000 61.40197 272 GLU B CA 1
ATOM 6260 C C . GLU B 1 152 ? 63.13881 -27.69305 14.70990 1.000 69.5745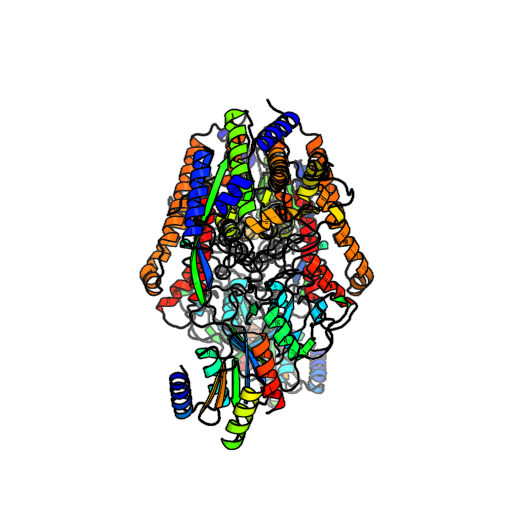7 272 GLU B C 1
ATOM 6261 O O . GLU B 1 152 ? 64.08952 -28.16656 15.34318 1.000 71.04684 272 GLU B O 1
ATOM 6267 N N . SER B 1 153 ? 62.01561 -28.38238 14.48787 1.000 71.34166 273 SER B N 1
ATOM 6268 C CA . SER B 1 153 ? 61.90153 -29.76098 14.95277 1.000 67.13623 273 SER B CA 1
ATOM 6269 C C . SER B 1 153 ? 62.88231 -30.67594 14.23251 1.000 70.45096 273 SER B C 1
ATOM 6270 O O . SER B 1 153 ? 63.28285 -31.71063 14.77839 1.000 83.17685 273 SER B O 1
ATOM 6273 N N . LEU B 1 154 ? 63.28178 -30.31396 13.01268 1.000 68.30521 274 LEU B N 1
ATOM 6274 C CA . LEU B 1 154 ? 64.24473 -31.08360 12.23598 1.000 73.65200 274 LEU B CA 1
ATOM 6275 C C . LEU B 1 154 ? 65.62367 -30.43019 12.21293 1.000 80.82901 274 LEU B C 1
ATOM 6276 O O . LEU B 1 154 ? 66.37427 -30.59809 11.24520 1.000 82.87064 274 LEU B O 1
ATOM 6281 N N . ASN B 1 155 ? 65.95898 -29.67338 13.26084 1.000 81.25482 275 ASN B N 1
ATOM 6282 C CA . ASN B 1 155 ? 67.30467 -29.12935 13.46343 1.000 82.75770 275 ASN B CA 1
ATOM 6283 C C . ASN B 1 155 ? 67.70086 -28.14681 12.36210 1.000 75.53388 275 ASN B C 1
ATOM 6284 O O . ASN B 1 155 ? 68.85257 -28.11015 11.92420 1.000 83.99009 275 ASN B O 1
ATOM 6289 N N . ALA B 1 156 ? 66.74556 -27.33657 11.91464 1.000 69.08348 276 ALA B N 1
ATOM 6290 C CA . ALA B 1 156 ? 67.05496 -26.25273 10.99341 1.000 65.99324 276 ALA B CA 1
ATOM 6291 C C . ALA B 1 156 ? 67.54674 -25.03960 11.77143 1.000 73.44913 276 ALA B C 1
ATOM 6292 O O . ALA B 1 156 ? 67.06338 -24.75102 12.86982 1.000 86.96433 276 ALA B O 1
ATOM 6294 N N . ILE B 1 157 ? 68.51879 -24.32782 11.19603 1.000 64.97374 277 ILE B N 1
ATOM 6295 C CA . ILE B 1 157 ? 69.15337 -23.20629 11.88354 1.000 62.62941 277 ILE B CA 1
ATOM 6296 C C . ILE B 1 157 ? 68.59687 -21.85354 11.46005 1.000 71.43665 277 ILE B C 1
ATOM 6297 O O . ILE B 1 157 ? 68.96292 -20.83256 12.06500 1.000 78.48956 277 ILE B O 1
ATOM 6302 N N . GLY B 1 158 ? 67.73367 -21.80695 10.45218 1.000 75.84485 278 GLY B N 1
ATOM 6303 C CA . GLY B 1 158 ? 67.17684 -20.54580 10.00320 1.000 68.20182 278 GLY B CA 1
ATOM 6304 C C . GLY B 1 158 ? 66.03784 -20.77362 9.03811 1.000 68.17093 278 GLY B C 1
ATOM 6305 O O . GLY B 1 158 ? 65.94157 -21.82501 8.39595 1.000 82.37199 278 GLY B O 1
ATOM 6306 N N . VAL B 1 159 ? 65.17070 -19.76703 8.94435 1.000 58.03826 279 VAL B N 1
ATOM 6307 C CA . VAL B 1 159 ? 63.98547 -19.82040 8.09653 1.000 57.84589 279 VAL B CA 1
ATOM 6308 C C . VAL B 1 159 ? 63.88628 -18.52130 7.30867 1.000 68.19895 279 VAL B C 1
ATOM 6309 O O . VAL B 1 159 ? 64.04575 -17.43345 7.87290 1.000 52.16491 279 VAL B O 1
ATOM 6313 N N . LEU B 1 160 ? 63.63081 -18.63720 6.00729 1.000 74.77255 280 LEU B N 1
ATOM 6314 C CA . LEU B 1 160 ? 63.37130 -17.49697 5.13881 1.000 53.37547 280 LEU B CA 1
ATOM 6315 C C . LEU B 1 160 ? 62.01634 -17.69137 4.47435 1.000 67.47382 280 LEU B C 1
ATOM 6316 O O . LEU B 1 160 ? 61.72382 -18.77644 3.96170 1.000 75.41932 280 LEU B O 1
ATOM 6321 N N . ILE B 1 161 ? 61.19184 -16.64719 4.48823 1.000 59.23579 281 ILE B N 1
ATOM 6322 C CA . ILE B 1 161 ? 59.83711 -16.70082 3.95153 1.000 61.96680 281 ILE B CA 1
ATOM 6323 C C . ILE B 1 161 ? 59.70859 -15.64859 2.85974 1.000 61.78045 281 ILE B C 1
ATOM 6324 O O . ILE B 1 161 ? 60.11541 -14.49659 3.05036 1.000 57.81469 281 ILE B O 1
ATOM 6329 N N . TYR B 1 162 ? 59.14386 -16.04452 1.71940 1.000 71.94338 282 TYR B N 1
ATOM 6330 C CA . TYR B 1 162 ? 58.94036 -15.14176 0.59576 1.000 70.77390 282 TYR B CA 1
ATOM 6331 C C . TYR B 1 162 ? 57.56161 -15.39865 0.00147 1.000 70.58032 282 TYR B C 1
ATOM 6332 O O . TYR B 1 162 ? 56.82485 -16.28642 0.44288 1.000 76.92694 282 TYR B O 1
ATOM 6341 N N . MET B 1 163 ? 57.21409 -14.61042 -1.01374 1.000 73.79799 283 MET B N 1
ATOM 6342 C CA . MET B 1 163 ? 55.93544 -14.72263 -1.70903 1.000 77.12140 283 MET B CA 1
ATOM 6343 C C . MET B 1 163 ? 56.20767 -14.92428 -3.19421 1.000 85.65291 283 MET B C 1
ATOM 6344 O O . MET B 1 163 ? 56.64724 -13.99523 -3.88068 1.000 88.48986 283 MET B O 1
ATOM 6349 N N . ASP B 1 164 ? 55.94631 -16.13199 -3.68750 1.000 83.00681 284 ASP B N 1
ATOM 6350 C CA . ASP B 1 164 ? 56.10759 -16.40724 -5.10450 1.000 86.10905 284 ASP B CA 1
ATOM 6351 C C . ASP B 1 164 ? 55.00301 -15.72492 -5.90652 1.000 89.65353 284 ASP B C 1
ATOM 6352 O O . ASP B 1 164 ? 53.91045 -15.44534 -5.40439 1.000 92.14573 284 ASP B O 1
ATOM 6357 N N . GLN B 1 165 ? 55.30325 -15.45777 -7.17928 1.000 94.01948 285 GLN B N 1
ATOM 6358 C CA . GLN B 1 165 ? 54.35218 -14.76099 -8.03736 1.000 96.77454 285 GLN B CA 1
ATOM 6359 C C . GLN B 1 165 ? 53.18030 -15.64741 -8.44092 1.000 91.97474 285 GLN B C 1
ATOM 6360 O O . GLN B 1 165 ? 52.11101 -15.12490 -8.77393 1.000 96.03643 285 GLN B O 1
ATOM 6366 N N . THR B 1 166 ? 53.35028 -16.97199 -8.40843 1.000 81.52472 286 THR B N 1
ATOM 6367 C CA . THR B 1 166 ? 52.25281 -17.86288 -8.77252 1.000 80.80316 286 THR B CA 1
ATOM 6368 C C . THR B 1 166 ? 51.16381 -17.86184 -7.70511 1.000 84.58587 286 THR B C 1
ATOM 6369 O O . THR B 1 166 ? 49.97009 -17.82690 -8.02870 1.000 84.34850 286 THR B O 1
ATOM 6373 N N . LYS B 1 167 ? 51.55541 -17.90602 -6.42915 1.000 85.76440 287 LYS B N 1
ATOM 6374 C CA . LYS B 1 167 ? 50.60963 -17.84765 -5.32192 1.000 83.51362 287 LYS B CA 1
ATOM 6375 C C . LYS B 1 167 ? 50.18819 -16.42641 -4.97632 1.000 86.24729 287 LYS B C 1
ATOM 6376 O O . LYS B 1 167 ? 49.02699 -16.20582 -4.60948 1.000 81.79405 287 LYS B O 1
ATOM 6382 N N . PHE B 1 168 ? 51.10169 -15.45856 -5.08173 1.000 90.31168 288 PHE B N 1
ATOM 6383 C CA . PHE B 1 168 ? 50.82168 -14.05104 -4.79582 1.000 90.98655 288 PHE B CA 1
ATOM 6384 C C . PHE B 1 168 ? 51.13135 -13.23328 -6.04274 1.000 92.88616 288 PHE B C 1
ATOM 6385 O O . PHE B 1 168 ? 52.25415 -12.72780 -6.20174 1.000 88.45976 288 PHE B O 1
ATOM 6393 N N . PRO B 1 169 ? 50.16814 -13.07590 -6.95617 1.000 98.35593 289 PRO B N 1
ATOM 6394 C CA . PRO B 1 169 ? 50.43250 -12.31305 -8.18452 1.000 100.37887 289 PRO B CA 1
ATOM 6395 C C . PRO B 1 169 ? 50.56133 -10.81873 -7.93404 1.000 101.01477 289 PRO B C 1
ATOM 6396 O O . PRO B 1 169 ? 49.60841 -10.06067 -8.14104 1.000 100.75539 289 PRO B O 1
ATOM 6400 N N . ILE B 1 170 ? 51.73883 -10.38631 -7.49038 1.000 98.15083 290 ILE B N 1
ATOM 6401 C CA . ILE B 1 170 ? 52.02736 -8.98003 -7.23671 1.000 92.35884 290 ILE B CA 1
ATOM 6402 C C . ILE B 1 170 ? 53.08818 -8.52015 -8.22592 1.000 93.26497 290 ILE B C 1
ATOM 6403 O O . ILE B 1 170 ? 54.07589 -9.22505 -8.46530 1.000 92.57475 290 ILE B O 1
ATOM 6408 N N . VAL B 1 171 ? 52.88024 -7.33512 -8.80349 1.000 93.56124 291 VAL B N 1
ATOM 6409 C CA . VAL B 1 171 ? 53.82435 -6.81527 -9.78777 1.000 94.99160 291 VAL B CA 1
ATOM 6410 C C . VAL B 1 171 ? 55.12007 -6.38129 -9.11325 1.000 85.17328 291 VAL B C 1
ATOM 6411 O O . VAL B 1 171 ? 56.21792 -6.66813 -9.60610 1.000 84.68441 291 VAL B O 1
ATOM 6415 N N . ASN B 1 172 ? 55.01797 -5.68695 -7.98241 1.000 79.45035 292 ASN B N 1
ATOM 6416 C CA . ASN B 1 172 ? 56.19302 -5.22532 -7.24553 1.000 88.10691 292 ASN B CA 1
ATOM 6417 C C . ASN B 1 172 ? 56.92896 -6.43629 -6.68692 1.000 93.42192 292 ASN B C 1
ATOM 6418 O O . ASN B 1 172 ? 56.50876 -7.03271 -5.69322 1.000 98.47540 292 ASN B O 1
ATOM 6423 N N . ALA B 1 173 ? 58.03807 -6.80348 -7.32642 1.000 93.29427 293 ALA B N 1
ATOM 6424 C CA . ALA B 1 173 ? 58.83550 -7.94400 -6.89512 1.000 88.14963 293 ALA B CA 1
ATOM 6425 C C . ALA B 1 173 ? 59.72633 -7.63191 -5.69983 1.000 88.86321 293 ALA B C 1
ATOM 6426 O O . ALA B 1 173 ? 60.42486 -8.53112 -5.21966 1.000 87.01503 293 ALA B O 1
ATOM 6428 N N . GLU B 1 174 ? 59.72308 -6.39117 -5.21021 1.000 84.02595 294 GLU B N 1
ATOM 6429 C CA . GLU B 1 174 ? 60.52331 -5.99866 -4.05715 1.000 92.26910 294 GLU B CA 1
ATOM 6430 C C . GLU B 1 174 ? 59.66153 -5.63033 -2.85453 1.000 95.42830 294 GLU B C 1
ATOM 6431 O O . GLU B 1 174 ? 60.13891 -4.95516 -1.93707 1.000 99.88568 294 GLU B O 1
ATOM 6437 N N . LEU B 1 175 ? 58.40306 -6.06070 -2.83993 1.000 86.60961 295 LEU B N 1
ATOM 6438 C CA . LEU B 1 175 ? 57.50382 -5.70976 -1.74977 1.000 82.31852 295 LEU B CA 1
ATOM 6439 C C . LEU B 1 175 ? 57.84972 -6.50502 -0.49691 1.000 80.78936 295 LEU B C 1
ATOM 6440 O O . LEU B 1 175 ? 57.98584 -7.73154 -0.54289 1.000 80.05916 295 LEU B O 1
ATOM 6445 N N . SER B 1 176 ? 57.99387 -5.80309 0.62161 1.000 82.03054 296 SER B N 1
ATOM 6446 C CA . SER B 1 176 ? 58.26112 -6.43376 1.90388 1.000 84.68482 296 SER B CA 1
ATOM 6447 C C . SER B 1 176 ? 56.95378 -6.71337 2.63842 1.000 76.45216 296 SER B C 1
ATOM 6448 O O . SER B 1 176 ? 55.90345 -6.14642 2.32798 1.000 78.96522 296 SER B O 1
ATOM 6451 N N . PHE B 1 177 ? 57.02999 -7.60381 3.62528 1.000 64.92851 297 PHE B N 1
ATOM 6452 C CA . PHE B 1 177 ? 55.85620 -7.96163 4.40747 1.000 77.62867 297 PHE B CA 1
ATOM 6453 C C . PHE B 1 177 ? 56.29180 -8.40276 5.79734 1.000 74.31246 297 PHE B C 1
ATOM 6454 O O . PHE B 1 177 ? 57.46155 -8.71386 6.03695 1.000 74.33806 297 PHE B O 1
ATOM 6462 N N . PHE B 1 178 ? 55.32607 -8.42257 6.71285 1.000 73.06673 298 PHE B N 1
ATOM 6463 C CA . PHE B 1 178 ? 55.57044 -8.62774 8.13212 1.000 72.31586 298 PHE B CA 1
ATOM 6464 C C . PHE B 1 178 ? 54.83980 -9.87087 8.62286 1.000 69.16444 298 PHE B C 1
ATOM 6465 O O . PHE B 1 178 ? 53.78803 -10.24295 8.09339 1.000 70.48729 298 PHE B O 1
ATOM 6473 N N . GLY B 1 179 ? 55.40909 -10.51249 9.64331 1.000 65.99968 299 GLY B N 1
ATOM 6474 C CA . GLY B 1 179 ? 54.77825 -11.66544 10.25103 1.000 58.64963 299 GLY B CA 1
ATOM 6475 C C . GLY B 1 179 ? 55.20746 -11.83909 11.69238 1.000 60.26374 299 GLY B C 1
ATOM 6476 O O . GLY B 1 179 ? 55.93682 -11.01778 12.24858 1.000 66.15452 299 GLY B O 1
ATOM 6477 N N . HIS B 1 180 ? 54.73941 -12.92751 12.30156 1.000 63.30865 300 HIS B N 1
ATOM 6478 C CA . HIS B 1 180 ? 55.16588 -13.29858 13.64388 1.000 68.24971 300 HIS B CA 1
ATOM 6479 C C . HIS B 1 180 ? 55.21456 -14.81710 13.73048 1.000 63.30447 300 HIS B C 1
ATOM 6480 O O . HIS B 1 180 ? 54.41287 -15.51362 13.10189 1.000 60.86603 300 HIS B O 1
ATOM 6487 N N . ALA B 1 181 ? 56.16747 -15.32534 14.51345 1.000 55.58881 301 ALA B N 1
ATOM 6488 C CA . ALA B 1 181 ? 56.44873 -16.75500 14.57185 1.000 64.64904 301 ALA B CA 1
ATOM 6489 C C . ALA B 1 181 ? 56.26700 -17.32489 15.97559 1.000 66.77907 301 ALA B C 1
ATOM 6490 O O . ALA B 1 181 ? 56.96942 -18.25923 16.36527 1.000 64.45582 301 ALA B O 1
ATOM 6492 N N . HIS B 1 182 ? 55.32650 -16.78345 16.74435 1.000 57.72798 302 HIS B N 1
ATOM 6493 C CA . HIS B 1 182 ? 55.01842 -17.31064 18.06804 1.000 48.22862 302 HIS B CA 1
ATOM 6494 C C . HIS B 1 182 ? 53.92609 -18.36572 17.94431 1.000 53.17257 302 HIS B C 1
ATOM 6495 O O . HIS B 1 182 ? 52.79933 -18.05537 17.54216 1.000 62.86533 302 HIS B O 1
ATOM 6502 N N . LEU B 1 183 ? 54.25937 -19.61077 18.28968 1.000 46.57247 303 LEU B N 1
ATOM 6503 C CA . LEU B 1 183 ? 53.30662 -20.71903 18.21493 1.000 51.29391 303 LEU B CA 1
ATOM 6504 C C . LEU B 1 183 ? 52.34966 -20.63681 19.40565 1.000 60.33101 303 LEU B C 1
ATOM 6505 O O . LEU B 1 183 ? 52.38795 -21.43128 20.34770 1.000 67.10258 303 LEU B O 1
ATOM 6510 N N . GLY B 1 184 ? 51.47469 -19.63899 19.34521 1.000 47.76002 304 GLY B N 1
ATOM 6511 C CA . GLY B 1 184 ? 50.51499 -19.42244 20.41039 1.000 58.42846 304 GLY B CA 1
ATOM 6512 C C . GLY B 1 184 ? 49.81926 -18.08803 20.23225 1.000 57.19502 304 GLY B C 1
ATOM 6513 O O . GLY B 1 184 ? 49.84405 -17.50033 19.14949 1.000 64.77051 304 GLY B O 1
ATOM 6514 N N . THR B 1 185 ? 49.19822 -17.62391 21.31316 1.000 68.38746 305 THR B N 1
ATOM 6515 C CA . THR B 1 185 ? 48.48316 -16.35728 21.32545 1.000 69.78346 305 THR B CA 1
ATOM 6516 C C . THR B 1 185 ? 48.89583 -15.55309 22.55088 1.000 65.13122 305 THR B C 1
ATOM 6517 O O . THR B 1 185 ? 49.58315 -16.04836 23.44817 1.000 68.02734 305 THR B O 1
ATOM 6521 N N . GLY B 1 186 ? 48.46672 -14.29530 22.57780 1.000 67.75389 306 GLY B N 1
ATOM 6522 C CA . GLY B 1 186 ? 48.74197 -13.42334 23.70292 1.000 69.28021 306 GLY B CA 1
ATOM 6523 C C . GLY B 1 186 ? 50.20643 -13.03036 23.79330 1.000 67.18137 306 GLY B C 1
ATOM 6524 O O . GLY B 1 186 ? 51.03866 -13.37131 22.95412 1.000 61.99421 306 GLY B O 1
ATOM 6525 N N . ASP B 1 187 ? 50.51162 -12.28088 24.85080 1.000 66.88777 307 ASP B N 1
ATOM 6526 C CA . ASP B 1 187 ? 51.87662 -11.87157 25.15097 1.000 65.47014 307 ASP B CA 1
ATOM 6527 C C . ASP B 1 187 ? 52.70994 -13.11042 25.45476 1.000 61.56729 307 ASP B C 1
ATOM 6528 O O . ASP B 1 187 ? 52.46779 -13.78934 26.46112 1.000 59.87013 307 ASP B O 1
ATOM 6533 N N . PRO B 1 188 ? 53.69560 -13.44082 24.61371 1.000 66.70305 308 PRO B N 1
ATOM 6534 C CA . PRO B 1 188 ? 54.48837 -14.65818 24.84162 1.000 73.43585 308 PRO B CA 1
ATOM 6535 C C . PRO B 1 188 ? 55.34757 -14.61465 26.09385 1.000 67.66276 308 PRO B C 1
ATOM 6536 O O . PRO B 1 188 ? 56.00007 -15.61580 26.40867 1.000 70.54132 308 PRO B O 1
ATOM 6540 N N . TYR B 1 189 ? 55.37682 -13.49747 26.81562 1.000 58.63965 309 TYR B N 1
ATOM 6541 C CA . TYR B 1 189 ? 56.10670 -13.40314 28.06919 1.000 61.50697 309 TYR B CA 1
ATOM 6542 C C . TYR B 1 189 ? 55.18637 -13.34529 29.27791 1.000 68.33490 309 TYR B C 1
ATOM 6543 O O . TYR B 1 189 ? 55.66989 -13.19259 30.40509 1.000 65.49410 309 TYR B O 1
ATOM 6552 N N . THR B 1 190 ? 53.87534 -13.45721 29.07230 1.000 62.53878 310 THR B N 1
ATOM 6553 C CA . THR B 1 190 ? 52.90833 -13.70507 30.14221 1.000 54.05570 310 THR B CA 1
ATOM 6554 C C . THR B 1 190 ? 52.02583 -14.87436 29.71829 1.000 51.19730 310 THR B C 1
ATOM 6555 O O . THR B 1 190 ? 50.81710 -14.71229 29.50510 1.000 56.88420 310 THR B O 1
ATOM 6559 N N . PRO B 1 191 ? 52.60409 -16.07672 29.57736 1.000 45.39687 311 PRO B N 1
ATOM 6560 C CA . PRO B 1 191 ? 51.84825 -17.21313 29.03410 1.000 50.19728 311 PRO B CA 1
ATOM 6561 C C . PRO B 1 191 ? 50.91551 -17.80728 30.07751 1.000 57.66267 311 PRO B C 1
ATOM 6562 O O . PRO B 1 191 ? 51.35742 -18.34649 31.09656 1.000 68.94983 311 PRO B O 1
ATOM 6566 N N . GLY B 1 192 ? 49.61191 -17.70734 29.82305 1.000 64.19885 312 GLY B N 1
ATOM 6567 C CA . GLY B 1 192 ? 48.61172 -18.27715 30.69639 1.000 64.64471 312 GLY B CA 1
ATOM 6568 C C . GLY B 1 192 ? 48.04736 -17.33634 31.73816 1.000 72.34732 312 GLY B C 1
ATOM 6569 O O . GLY B 1 192 ? 47.05555 -17.68732 32.38992 1.000 105.83949 312 GLY B O 1
ATOM 6570 N N . PHE B 1 193 ? 48.63950 -16.16073 31.92125 1.000 47.93969 313 PHE B N 1
ATOM 6571 C CA . PHE B 1 193 ? 48.16541 -15.18837 32.89301 1.000 61.77607 313 PHE B CA 1
ATOM 6572 C C . PHE B 1 193 ? 48.17990 -13.80515 32.25940 1.000 65.22299 313 PHE B C 1
ATOM 6573 O O . PHE B 1 193 ? 48.96668 -13.55112 31.33934 1.000 73.47397 313 PHE B O 1
ATOM 6581 N N . PRO B 1 194 ? 47.32039 -12.89742 32.72096 1.000 60.11395 314 PRO B N 1
ATOM 6582 C CA . PRO B 1 194 ? 47.18338 -11.60106 32.04835 1.000 59.21002 314 PRO B CA 1
ATOM 6583 C C . PRO B 1 194 ? 48.43839 -10.74929 32.16102 1.000 68.96745 314 PRO B C 1
ATOM 6584 O O . PRO B 1 194 ? 49.29910 -10.95494 33.01959 1.000 72.80465 314 PRO B O 1
ATOM 6588 N N . SER B 1 195 ? 48.52292 -9.76818 31.26449 1.000 67.32004 315 SER B N 1
ATOM 6589 C CA . SER B 1 195 ? 49.64391 -8.83126 31.23212 1.000 63.92179 315 SER B CA 1
ATOM 6590 C C . SER B 1 195 ? 49.23375 -7.52078 31.90282 1.000 67.25503 315 SER B C 1
ATOM 6591 O O . SER B 1 195 ? 49.02637 -6.48685 31.26610 1.000 78.78179 315 SER B O 1
ATOM 6594 N N . PHE B 1 196 ? 49.11663 -7.58945 33.22407 1.000 65.16096 316 PHE B N 1
ATOM 6595 C CA . PHE B 1 196 ? 48.75566 -6.44951 34.05124 1.000 67.93006 316 PHE B CA 1
ATOM 6596 C C . PHE B 1 196 ? 49.89759 -6.11901 35.00341 1.000 61.35463 316 PHE B C 1
ATOM 6597 O O . PHE B 1 196 ? 50.83533 -6.89956 35.18700 1.000 71.32625 316 PHE B O 1
ATOM 6605 N N . ASN B 1 197 ? 49.80626 -4.93539 35.61356 1.000 58.36189 317 ASN B N 1
ATOM 6606 C CA . ASN B 1 197 ? 50.77809 -4.53929 36.62512 1.000 62.08556 317 ASN B CA 1
ATOM 6607 C C . ASN B 1 197 ? 50.65385 -5.36350 37.89765 1.000 61.24254 317 ASN B C 1
ATOM 6608 O O . ASN B 1 197 ? 51.61147 -5.42759 38.67607 1.000 64.37276 317 ASN B O 1
ATOM 6613 N N . HIS B 1 198 ? 49.49679 -5.98940 38.12379 1.000 59.83537 318 HIS B N 1
ATOM 6614 C CA . HIS B 1 198 ? 49.29413 -6.76943 39.33961 1.000 58.24421 318 HIS B CA 1
ATOM 6615 C C . HIS B 1 198 ? 50.23264 -7.96779 39.38631 1.000 60.51599 318 HIS B C 1
ATOM 6616 O O . HIS B 1 198 ? 50.71239 -8.35076 40.45991 1.000 66.80306 318 HIS B O 1
ATOM 6623 N N . THR B 1 199 ? 50.50837 -8.57154 38.22868 1.000 62.28709 319 THR B N 1
ATOM 6624 C CA . THR B 1 199 ? 51.42664 -9.70138 38.17306 1.000 65.10024 319 THR B CA 1
ATOM 6625 C C . THR B 1 199 ? 52.87750 -9.27634 38.35111 1.000 65.94040 319 THR B C 1
ATOM 6626 O O . THR B 1 199 ? 53.72975 -10.12864 38.62336 1.000 62.54603 319 THR B O 1
ATOM 6630 N N . GLN B 1 200 ? 53.17400 -7.98688 38.19574 1.000 67.41871 320 GLN B N 1
ATOM 6631 C CA . GLN B 1 200 ? 54.51913 -7.42275 38.27141 1.000 69.19881 320 GLN B CA 1
ATOM 6632 C C . GLN B 1 200 ? 55.46950 -8.02254 37.24024 1.000 69.88422 320 GLN B C 1
ATOM 6633 O O . GLN B 1 200 ? 56.68826 -7.83463 37.34539 1.000 75.28974 320 GLN B O 1
ATOM 6639 N N . PHE B 1 201 ? 54.93765 -8.73988 36.24568 1.000 55.60363 321 PHE B N 1
ATOM 6640 C CA . PHE B 1 201 ? 55.67288 -9.28189 35.10802 1.000 62.43136 321 PHE B CA 1
ATOM 6641 C C . PHE B 1 201 ? 56.85100 -10.14048 35.55542 1.000 67.75407 321 PHE B C 1
ATOM 6642 O O . PHE B 1 201 ? 58.00321 -9.69039 35.50884 1.000 64.23827 321 PHE B O 1
ATOM 6650 N N . PRO B 1 202 ? 56.60678 -11.37387 35.98810 1.000 65.25268 322 PRO B N 1
ATOM 6651 C CA . PRO B 1 202 ? 57.70481 -12.25085 36.39916 1.000 60.13048 322 PRO B CA 1
ATOM 6652 C C . PRO B 1 202 ? 58.39554 -12.85497 35.19052 1.000 69.26463 322 PRO B C 1
ATOM 6653 O O . PRO B 1 202 ? 57.83684 -12.85645 34.08299 1.000 72.90307 322 PRO B O 1
ATOM 6657 N N . PRO B 1 203 ? 59.61720 -13.37509 35.35657 1.000 67.17826 323 PRO B N 1
ATOM 6658 C CA . PRO B 1 203 ? 60.30310 -14.01307 34.22416 1.000 57.66704 323 PRO B CA 1
ATOM 6659 C C . PRO B 1 203 ? 59.62995 -15.30536 33.78965 1.000 61.50745 323 PRO B C 1
ATOM 6660 O O . PRO B 1 203 ? 59.79409 -16.34994 34.42807 1.000 57.92696 323 PRO B O 1
ATOM 6664 N N . SER B 1 204 ? 58.86686 -15.24090 32.70100 1.000 77.85596 324 SER B N 1
ATOM 6665 C CA . SER B 1 204 ? 58.18168 -16.40960 32.16590 1.000 76.57737 324 SER B CA 1
ATOM 6666 C C . SER B 1 204 ? 58.15635 -16.30496 30.64974 1.000 74.01216 324 SER B C 1
ATOM 6667 O O . SER B 1 204 ? 57.74665 -15.27529 30.10662 1.000 92.02494 324 SER B O 1
ATOM 6670 N N . ARG B 1 205 ? 58.59470 -17.36468 29.97496 1.000 62.50430 325 ARG B N 1
ATOM 6671 C CA . ARG B 1 205 ? 58.65712 -17.40483 28.52020 1.000 55.62431 325 ARG B CA 1
ATOM 6672 C C . ARG B 1 205 ? 57.76106 -18.52041 28.00330 1.000 52.58290 325 ARG B C 1
ATOM 6673 O O . ARG B 1 205 ? 57.82664 -19.65248 28.49443 1.000 68.90700 325 ARG B O 1
ATOM 6681 N N . SER B 1 206 ? 56.93079 -18.19851 27.01425 1.000 56.63763 326 SER B N 1
ATOM 6682 C CA . SER B 1 206 ? 56.06250 -19.19784 26.41028 1.000 59.01837 326 SER B CA 1
ATOM 6683 C C . SER B 1 206 ? 56.88310 -20.20097 25.61252 1.000 56.91526 326 SER B C 1
ATOM 6684 O O . SER B 1 206 ? 57.84368 -19.84012 24.92599 1.000 59.13015 326 SER B O 1
ATOM 6687 N N . SER B 1 207 ? 56.49657 -21.47455 25.70760 1.000 53.85288 327 SER B N 1
ATOM 6688 C CA . SER B 1 207 ? 57.21454 -22.52188 24.99087 1.000 60.67047 327 SER B CA 1
ATOM 6689 C C . SER B 1 207 ? 57.02453 -22.41904 23.48527 1.000 59.88054 327 SER B C 1
ATOM 6690 O O . SER B 1 207 ? 57.77432 -23.04912 22.73172 1.000 57.18930 327 SER B O 1
ATOM 6693 N N . GLY B 1 208 ? 56.04536 -21.64006 23.03492 1.000 57.95463 328 GLY B N 1
ATOM 6694 C CA . GLY B 1 208 ? 55.81454 -21.43258 21.62513 1.000 53.63732 328 GLY B CA 1
ATOM 6695 C C . GLY B 1 208 ? 56.76800 -20.47935 20.95121 1.000 61.87050 328 GLY B C 1
ATOM 6696 O O . GLY B 1 208 ? 56.66239 -20.27217 19.73984 1.000 73.64720 328 GLY B O 1
ATOM 6697 N N . LEU B 1 209 ? 57.69575 -19.88832 21.69734 1.000 57.31383 329 LEU B N 1
ATOM 6698 C CA . LEU B 1 209 ? 58.67273 -18.98193 21.10599 1.000 56.48379 329 LEU B CA 1
ATOM 6699 C C . LEU B 1 209 ? 59.74826 -19.77901 20.37624 1.000 61.55372 329 LEU B C 1
ATOM 6700 O O . LEU B 1 209 ? 60.29038 -20.73585 20.93835 1.000 66.59394 329 LEU B O 1
ATOM 6705 N N . PRO B 1 210 ? 60.08072 -19.42092 19.13940 1.000 60.04370 330 PRO B N 1
ATOM 6706 C CA . PRO B 1 210 ? 61.12026 -20.15440 18.41338 1.000 58.26887 330 PRO B CA 1
ATOM 6707 C C . PRO B 1 210 ? 62.50917 -19.80265 18.92394 1.000 64.04925 330 PRO B C 1
ATOM 6708 O O . PRO B 1 210 ? 62.72846 -18.77868 19.57373 1.000 64.00385 330 PRO B O 1
ATOM 6712 N N . ASN B 1 211 ? 63.46000 -20.68633 18.61915 1.000 64.01065 331 ASN B N 1
ATOM 6713 C CA . ASN B 1 211 ? 64.85318 -20.49478 19.00081 1.000 73.22160 331 ASN B CA 1
ATOM 6714 C C . ASN B 1 211 ? 65.76716 -20.43886 17.78473 1.000 67.77828 331 ASN B C 1
ATOM 6715 O O . ASN B 1 211 ? 66.96171 -20.74769 17.88809 1.000 62.44730 331 ASN B O 1
ATOM 6720 N N . ILE B 1 212 ? 65.22021 -20.06786 16.62891 1.000 68.77053 332 ILE B N 1
ATOM 6721 C CA . ILE B 1 212 ? 66.01387 -19.86824 15.41083 1.000 53.35150 332 ILE B CA 1
ATOM 6722 C C . ILE B 1 212 ? 65.54664 -18.61249 14.71464 1.000 61.53469 332 ILE B C 1
ATOM 6723 O O . ILE B 1 212 ? 64.37582 -18.21772 14.81165 1.000 75.08809 332 ILE B O 1
ATOM 6728 N N . PRO B 1 213 ? 66.45858 -17.95014 14.00078 1.000 66.09453 333 PRO B N 1
ATOM 6729 C CA . PRO B 1 213 ? 66.09297 -16.70682 13.31753 1.000 71.01780 333 PRO B CA 1
ATOM 6730 C C . PRO B 1 213 ? 65.26616 -16.96497 12.06929 1.000 64.51921 333 PRO B C 1
ATOM 6731 O O . PRO B 1 213 ? 65.53204 -17.88738 11.29448 1.000 62.25849 333 PRO B O 1
ATOM 6735 N N . VAL B 1 214 ? 64.22650 -16.14840 11.89763 1.000 54.55235 334 VAL B N 1
ATOM 6736 C CA . VAL B 1 214 ? 63.35045 -16.20911 10.73452 1.000 62.86945 334 VAL B CA 1
ATOM 6737 C C . VAL B 1 214 ? 63.15478 -14.79135 10.21510 1.000 63.51505 334 VAL B C 1
ATOM 6738 O O . VAL B 1 214 ? 62.90100 -13.86564 10.99517 1.000 54.71898 334 VAL B O 1
ATOM 6742 N N . GLN B 1 215 ? 63.28402 -14.62108 8.89998 1.000 65.25728 335 GLN B N 1
ATOM 6743 C CA . GLN B 1 215 ? 63.20513 -13.31214 8.26742 1.000 56.28933 335 GLN B CA 1
ATOM 6744 C C . GLN B 1 215 ? 62.43931 -13.41925 6.95721 1.000 60.00426 335 GLN B C 1
ATOM 6745 O O . GLN B 1 215 ? 62.60534 -14.38673 6.20851 1.000 72.75324 335 GLN B O 1
ATOM 6751 N N . THR B 1 216 ? 61.60436 -12.41943 6.68579 1.000 55.53223 336 THR B N 1
ATOM 6752 C CA . THR B 1 216 ? 60.86715 -12.34452 5.43272 1.000 61.36616 336 THR B CA 1
ATOM 6753 C C . THR B 1 216 ? 61.69763 -11.63329 4.37278 1.000 62.73631 336 THR B C 1
ATOM 6754 O O . THR B 1 216 ? 62.38445 -10.64889 4.66019 1.000 76.37477 336 THR B O 1
ATOM 6758 N N . ILE B 1 217 ? 61.62913 -12.14080 3.14152 1.000 57.68558 337 ILE B N 1
ATOM 6759 C CA . ILE B 1 217 ? 62.33930 -11.56066 2.01136 1.000 65.30243 337 ILE B CA 1
ATOM 6760 C C . ILE B 1 217 ? 61.35536 -11.34940 0.86937 1.000 67.94114 337 ILE B C 1
ATOM 6761 O O . ILE B 1 217 ? 60.26479 -11.92336 0.83998 1.000 83.63158 337 ILE B O 1
ATOM 6766 N N . SER B 1 218 ? 61.75833 -10.51253 -0.07994 1.000 70.49514 338 SER B N 1
ATOM 6767 C CA . SER B 1 218 ? 60.92486 -10.20498 -1.22990 1.000 76.58938 338 SER B CA 1
ATOM 6768 C C . SER B 1 218 ? 61.11369 -11.25055 -2.32691 1.000 72.86399 338 SER B C 1
ATOM 6769 O O . SER B 1 218 ? 61.98518 -12.11991 -2.25575 1.000 66.05738 338 SER B O 1
ATOM 6772 N N . ARG B 1 219 ? 60.27128 -11.15407 -3.35834 1.000 76.53908 339 ARG B N 1
ATOM 6773 C CA . ARG B 1 219 ? 60.36048 -12.08435 -4.47957 1.000 73.29988 339 ARG B CA 1
ATOM 6774 C C . ARG B 1 219 ? 61.66070 -11.89517 -5.25193 1.000 79.94305 339 ARG B C 1
ATOM 6775 O O . ARG B 1 219 ? 62.24339 -12.86812 -5.74787 1.000 82.63799 339 ARG B O 1
ATOM 6783 N N . ALA B 1 220 ? 62.13511 -10.65091 -5.35567 1.000 74.11752 340 ALA B N 1
ATOM 6784 C CA . ALA B 1 220 ? 63.39927 -10.39516 -6.03780 1.000 66.30696 340 ALA B CA 1
ATOM 6785 C C . ALA B 1 220 ? 64.56118 -11.06123 -5.31253 1.000 77.50775 340 ALA B C 1
ATOM 6786 O O . ALA B 1 220 ? 65.42283 -11.68200 -5.94514 1.000 80.81248 340 ALA B O 1
ATOM 6788 N N . ALA B 1 221 ? 64.59836 -10.95016 -3.98226 1.000 74.28441 341 ALA B N 1
ATOM 6789 C CA . ALA B 1 221 ? 65.65522 -11.60411 -3.21716 1.000 71.46024 341 ALA B CA 1
ATOM 6790 C C . ALA B 1 221 ? 65.54202 -13.12055 -3.30360 1.000 76.71337 341 ALA B C 1
ATOM 6791 O O . ALA B 1 221 ? 66.55840 -13.82304 -3.35297 1.000 74.45157 341 ALA B O 1
ATOM 6793 N N . ALA B 1 222 ? 64.31395 -13.64340 -3.33050 1.000 70.41307 342 ALA B N 1
ATOM 6794 C CA . ALA B 1 222 ? 64.12993 -15.08501 -3.45816 1.000 76.10606 342 ALA B CA 1
ATOM 6795 C C . ALA B 1 222 ? 64.65329 -15.59009 -4.79635 1.000 82.62244 342 ALA B C 1
ATOM 6796 O O . ALA B 1 222 ? 65.32404 -16.62668 -4.85834 1.000 83.60352 342 ALA B O 1
ATOM 6798 N N . GLU B 1 223 ? 64.36622 -14.86547 -5.88033 1.000 87.22278 343 GLU B N 1
ATOM 6799 C CA . GLU B 1 223 ? 64.88199 -15.26721 -7.18515 1.000 90.92130 343 GLU B CA 1
ATOM 6800 C C . GLU B 1 223 ? 66.39191 -15.07781 -7.27568 1.000 76.30311 343 GLU B C 1
ATOM 6801 O O . GLU B 1 223 ? 67.07625 -15.86700 -7.93766 1.000 81.12828 343 GLU B O 1
ATOM 6807 N N . LYS B 1 224 ? 66.93107 -14.05469 -6.60876 1.000 67.76919 344 LYS B N 1
ATOM 6808 C CA . LYS B 1 224 ? 68.37983 -13.88602 -6.55949 1.000 73.06893 344 LYS B CA 1
ATOM 6809 C C . LYS B 1 224 ? 69.04100 -15.05345 -5.83740 1.000 78.33887 344 LYS B C 1
ATOM 6810 O O . LYS B 1 224 ? 70.11840 -15.51212 -6.23473 1.000 83.28779 344 LYS B O 1
ATOM 6816 N N . LEU B 1 225 ? 68.40820 -15.54428 -4.77002 1.000 75.38848 345 LEU B N 1
ATOM 6817 C CA . LEU B 1 225 ? 68.90167 -16.73948 -4.09350 1.000 71.41137 345 LEU B CA 1
ATOM 6818 C C . LEU B 1 225 ? 68.80456 -17.95723 -5.00412 1.000 77.93376 345 LEU B C 1
ATOM 6819 O O . LEU B 1 225 ? 69.75030 -18.74714 -5.10597 1.000 82.96347 345 LEU B O 1
ATOM 6824 N N . PHE B 1 226 ? 67.66044 -18.12197 -5.67643 1.000 74.64896 346 PHE B N 1
ATOM 6825 C CA . PHE B 1 226 ? 67.48234 -19.23907 -6.60113 1.000 71.60384 346 PHE B CA 1
ATOM 6826 C C . PHE B 1 226 ? 68.53504 -19.23299 -7.70143 1.000 79.77758 346 PHE B C 1
ATOM 6827 O O . PHE B 1 226 ? 68.93521 -20.29824 -8.18567 1.000 85.07606 346 PHE B O 1
ATOM 6835 N N . GLY B 1 227 ? 68.98872 -18.04734 -8.11111 1.000 83.69278 347 GLY B N 1
ATOM 6836 C CA . GLY B 1 227 ? 70.06529 -17.95498 -9.08167 1.000 83.63639 347 GLY B CA 1
ATOM 6837 C C . GLY B 1 227 ? 71.36121 -18.59273 -8.62318 1.000 80.52457 347 GLY B C 1
ATOM 6838 O O . GLY B 1 227 ? 72.23559 -18.86604 -9.45255 1.000 82.92163 347 GLY B O 1
ATOM 6839 N N . ASN B 1 228 ? 71.50704 -18.83558 -7.31927 1.000 83.15901 348 ASN B N 1
ATOM 6840 C CA . ASN B 1 228 ? 72.67557 -19.50458 -6.76176 1.000 85.65389 348 ASN B CA 1
ATOM 6841 C C . ASN B 1 228 ? 72.34447 -20.89718 -6.23444 1.000 77.84135 348 ASN B C 1
ATOM 6842 O O . ASN B 1 228 ? 73.09028 -21.43917 -5.41301 1.000 72.64162 348 ASN B O 1
ATOM 6847 N N . MET B 1 229 ? 71.24122 -21.48658 -6.68916 1.000 75.07910 349 MET B N 1
ATOM 6848 C CA . MET B 1 229 ? 70.78655 -22.78531 -6.21535 1.000 77.53464 349 MET B CA 1
ATOM 6849 C C . MET B 1 229 ? 70.56644 -23.71349 -7.40365 1.000 85.10359 349 MET B C 1
ATOM 6850 O O . MET B 1 229 ? 70.50008 -23.28197 -8.55776 1.000 82.83541 349 MET B O 1
ATOM 6855 N N . GLU B 1 230 ? 70.45444 -25.00457 -7.10773 1.000 84.95277 350 GLU B N 1
ATOM 6856 C CA . GLU B 1 230 ? 70.31043 -26.04446 -8.11526 1.000 76.64817 350 GLU B CA 1
ATOM 6857 C C . GLU B 1 230 ? 69.06016 -26.87103 -7.83954 1.000 80.84919 350 GLU B C 1
ATOM 6858 O O . GLU B 1 230 ? 68.45294 -26.79060 -6.76860 1.000 88.08873 350 GLU B O 1
ATOM 6864 N N . GLY B 1 231 ? 68.67939 -27.67555 -8.82958 1.000 83.62264 351 GLY B N 1
ATOM 6865 C CA . GLY B 1 231 ? 67.53191 -28.55218 -8.69881 1.000 79.89398 351 GLY B CA 1
ATOM 6866 C C . GLY B 1 231 ? 66.21372 -27.87687 -9.01428 1.000 84.08403 351 GLY B C 1
ATOM 6867 O O . GLY B 1 231 ? 65.94082 -26.77568 -8.52797 1.000 87.77983 351 GLY B O 1
ATOM 6868 N N . ASP B 1 232 ? 65.38691 -28.52707 -9.82873 1.000 88.64745 352 ASP B N 1
ATOM 6869 C CA . ASP B 1 232 ? 64.08067 -27.98495 -10.17181 1.000 91.62720 352 ASP B CA 1
ATOM 6870 C C . ASP B 1 232 ? 63.06483 -28.31549 -9.08702 1.000 91.19748 352 ASP B C 1
ATOM 6871 O O . ASP B 1 232 ? 63.03006 -29.43424 -8.56637 1.000 79.01511 352 ASP B O 1
ATOM 6876 N N . CYS B 1 233 ? 62.23811 -27.33268 -8.74784 1.000 95.58791 353 CYS B N 1
ATOM 6877 C CA . CYS B 1 233 ? 61.19502 -27.55639 -7.76048 1.000 100.69642 353 CYS B CA 1
ATOM 6878 C C . CYS B 1 233 ? 60.09965 -28.43876 -8.35603 1.000 107.27055 353 CYS B C 1
ATOM 6879 O O . CYS B 1 233 ? 59.75388 -28.28966 -9.53267 1.000 115.95350 353 CYS B O 1
ATOM 6882 N N . PRO B 1 234 ? 59.54794 -29.37051 -7.57763 1.000 103.78531 354 PRO B N 1
ATOM 6883 C CA . PRO B 1 234 ? 58.57778 -30.32042 -8.13549 1.000 102.26077 354 PRO B CA 1
ATOM 6884 C C . PRO B 1 234 ? 57.34484 -29.62063 -8.68696 1.000 108.60200 354 PRO B C 1
ATOM 6885 O O . PRO B 1 234 ? 56.91295 -28.57997 -8.18606 1.000 108.93469 354 PRO B O 1
ATOM 6889 N N . SER B 1 235 ? 56.77715 -30.21455 -9.73891 1.000 114.24534 355 SER B N 1
ATOM 6890 C CA . SER B 1 235 ? 55.60087 -29.65222 -10.38984 1.000 109.58368 355 SER B CA 1
ATOM 6891 C C . SER B 1 235 ? 54.35132 -29.72367 -9.52288 1.000 104.89844 355 SER B C 1
ATOM 6892 O O . SER B 1 235 ? 53.35929 -29.06158 -9.84619 1.000 103.00377 355 SER B O 1
ATOM 6895 N N . ASP B 1 236 ? 54.36863 -30.50459 -8.43978 1.000 103.68505 356 ASP B N 1
ATOM 6896 C CA . ASP B 1 236 ? 53.21833 -30.54665 -7.54590 1.000 103.21742 356 ASP B CA 1
ATOM 6897 C C . ASP B 1 236 ? 53.07441 -29.26529 -6.73720 1.000 95.36597 356 ASP B C 1
ATOM 6898 O O . ASP B 1 236 ? 51.97766 -28.97536 -6.24770 1.000 94.48092 356 ASP B O 1
ATOM 6903 N N . TRP B 1 237 ? 54.15234 -28.49320 -6.59039 1.000 91.66573 357 TRP B N 1
ATOM 6904 C CA . TRP B 1 237 ? 54.10662 -27.27049 -5.79994 1.000 95.08755 357 TRP B CA 1
ATOM 6905 C C . TRP B 1 237 ? 53.40135 -26.12920 -6.52021 1.000 106.02664 357 TRP B C 1
ATOM 6906 O O . TRP B 1 237 ? 52.88448 -25.22521 -5.85395 1.000 112.40927 357 TRP B O 1
ATOM 6917 N N . LYS B 1 238 ? 53.36611 -26.15454 -7.85227 1.000 107.61688 358 LYS B N 1
ATOM 6918 C CA . LYS B 1 238 ? 52.76099 -25.09757 -8.66272 1.000 103.30977 358 LYS B CA 1
ATOM 6919 C C . LYS B 1 238 ? 53.35202 -23.73324 -8.30627 1.000 95.78564 358 LYS B C 1
ATOM 6920 O O . LYS B 1 238 ? 52.66027 -22.81445 -7.86405 1.000 85.63912 358 LYS B O 1
ATOM 6926 N N . THR B 1 239 ? 54.65889 -23.61862 -8.50673 1.000 101.83098 359 THR B N 1
ATOM 6927 C CA . THR B 1 239 ? 55.41032 -22.41591 -8.17834 1.000 104.67665 359 THR B CA 1
ATOM 6928 C C . THR B 1 239 ? 56.02255 -21.82588 -9.44595 1.000 101.91939 359 THR B C 1
ATOM 6929 O O . THR B 1 239 ? 55.78050 -22.29561 -10.56072 1.000 101.92288 359 THR B O 1
ATOM 6933 N N . ASP B 1 240 ? 56.82631 -20.78227 -9.25920 1.000 102.08457 360 ASP B N 1
ATOM 6934 C CA . ASP B 1 240 ? 57.44585 -20.09145 -10.37832 1.000 98.31497 360 ASP B CA 1
ATOM 6935 C C . ASP B 1 240 ? 58.46766 -20.98872 -11.07230 1.000 102.91680 360 ASP B C 1
ATOM 6936 O O . ASP B 1 240 ? 58.97559 -21.95969 -10.50423 1.000 107.20917 360 ASP B O 1
ATOM 6941 N N . SER B 1 241 ? 58.76606 -20.64673 -12.32810 1.000 97.57467 361 SER B N 1
ATOM 6942 C CA . SER B 1 241 ? 59.75745 -21.40453 -13.08368 1.000 92.86771 361 SER B CA 1
ATOM 6943 C C . SER B 1 241 ? 61.16305 -21.19078 -12.53824 1.000 94.74139 361 SER B C 1
ATOM 6944 O O . SER B 1 241 ? 62.00068 -22.09692 -12.61480 1.000 87.90910 361 SER B O 1
ATOM 6947 N N . THR B 1 242 ? 61.43823 -20.01014 -11.98244 1.000 95.58046 362 THR B N 1
ATOM 6948 C CA . THR B 1 242 ? 62.74955 -19.70672 -11.42060 1.000 94.53315 362 THR B CA 1
ATOM 6949 C C . THR B 1 242 ? 63.00018 -20.39570 -10.08572 1.000 96.02921 362 THR B C 1
ATOM 6950 O O . THR B 1 242 ? 64.06638 -20.18696 -9.49713 1.000 98.06580 362 THR B O 1
ATOM 6954 N N . CYS B 1 243 ? 62.05845 -21.20057 -9.59981 1.000 96.24082 363 CYS B N 1
ATOM 6955 C CA . CYS B 1 243 ? 62.22668 -21.87850 -8.32244 1.000 96.59097 363 CYS B CA 1
ATOM 6956 C C . CYS B 1 243 ? 63.36693 -22.88672 -8.39467 1.000 93.38750 363 CYS B C 1
ATOM 6957 O O . CYS B 1 243 ? 63.50508 -23.62567 -9.37345 1.000 91.03286 363 CYS B O 1
ATOM 6960 N N . ARG B 1 244 ? 64.18661 -22.91367 -7.34641 1.000 91.17447 364 ARG B N 1
ATOM 6961 C CA . ARG B 1 244 ? 65.27816 -23.86766 -7.21997 1.000 87.29554 364 ARG B CA 1
ATOM 6962 C C . ARG B 1 244 ? 65.21990 -24.51347 -5.84069 1.000 87.29460 364 ARG B C 1
ATOM 6963 O O . ARG B 1 244 ? 64.52201 -24.04333 -4.93804 1.000 91.59758 364 ARG B O 1
ATOM 6971 N N . MET B 1 245 ? 65.96941 -25.60553 -5.68077 1.000 87.03898 365 MET B N 1
ATOM 6972 C CA . MET B 1 245 ? 65.84403 -26.47235 -4.51167 1.000 79.92990 365 MET B CA 1
ATOM 6973 C C . MET B 1 245 ? 66.97062 -26.27884 -3.50054 1.000 90.08240 365 MET B C 1
ATOM 6974 O O . MET B 1 245 ? 66.71726 -25.90303 -2.35229 1.000 100.73620 365 MET B O 1
ATOM 6979 N N . VAL B 1 246 ? 68.21226 -26.55039 -3.89847 1.000 87.73023 366 VAL B N 1
ATOM 6980 C CA . VAL B 1 246 ? 69.34835 -26.56710 -2.98390 1.000 78.06577 366 VAL B CA 1
ATOM 6981 C C . VAL B 1 246 ? 70.46215 -25.70072 -3.55565 1.000 88.44794 366 VAL B C 1
ATOM 6982 O O . VAL B 1 246 ? 70.70063 -25.70034 -4.76848 1.000 103.85505 366 VAL B O 1
ATOM 6986 N N . THR B 1 247 ? 71.14367 -24.96426 -2.67815 1.000 81.13534 367 THR B N 1
ATOM 6987 C CA . THR B 1 247 ? 72.27339 -24.14236 -3.08225 1.000 85.61232 367 THR B CA 1
ATOM 6988 C C . THR B 1 247 ? 73.40503 -25.00970 -3.63321 1.000 89.65629 367 THR B C 1
ATOM 6989 O O . THR B 1 247 ? 73.40758 -26.23770 -3.51494 1.000 90.60328 367 THR B O 1
ATOM 6993 N N . SER B 1 248 ? 74.38453 -24.34345 -4.23900 1.000 94.41054 368 SER B N 1
ATOM 6994 C CA . SER B 1 248 ? 75.58364 -25.02816 -4.68935 1.000 92.09785 368 SER B CA 1
ATOM 6995 C C . SER B 1 248 ? 76.38576 -25.52557 -3.48699 1.000 103.68186 368 SER B C 1
ATOM 6996 O O . SER B 1 248 ? 76.15713 -25.12772 -2.34075 1.000 124.21765 368 SER B O 1
ATOM 6999 N N . GLU B 1 249 ? 77.34359 -26.41295 -3.76327 1.000 95.89498 369 GLU B N 1
ATOM 7000 C CA . GLU B 1 249 ? 78.09462 -27.04546 -2.68311 1.000 108.15477 369 GLU B CA 1
ATOM 7001 C C . GLU B 1 249 ? 78.95946 -26.03724 -1.93506 1.000 104.50607 369 GLU B C 1
ATOM 7002 O O . GLU B 1 249 ? 79.00701 -26.04988 -0.69942 1.000 111.33318 369 GLU B O 1
ATOM 7008 N N . SER B 1 250 ? 79.64531 -25.15569 -2.66035 1.000 90.04679 370 SER B N 1
ATOM 7009 C CA . SER B 1 250 ? 80.54993 -24.19386 -2.04515 1.000 91.38788 370 SER B CA 1
ATOM 7010 C C . SER B 1 250 ? 79.85881 -22.91056 -1.60266 1.000 87.50046 370 SER B C 1
ATOM 7011 O O . SER B 1 250 ? 80.47127 -22.11530 -0.88175 1.000 80.26125 370 SER B O 1
ATOM 7014 N N . LYS B 1 251 ? 78.61198 -22.68789 -2.00821 1.000 84.53972 371 LYS B N 1
ATOM 7015 C CA . LYS B 1 251 ? 77.89105 -21.47500 -1.65013 1.000 77.26587 371 LYS B CA 1
ATOM 7016 C C . LYS B 1 251 ? 77.08866 -21.68575 -0.37386 1.000 75.16983 371 LYS B C 1
ATOM 7017 O O . LYS B 1 251 ? 76.44421 -22.72292 -0.19333 1.000 75.75174 371 LYS B O 1
ATOM 7023 N N . ASN B 1 252 ? 77.13119 -20.69186 0.50973 1.000 78.41861 372 ASN B N 1
ATOM 7024 C CA . ASN B 1 252 ? 76.33366 -20.69671 1.72533 1.000 76.24013 372 ASN B CA 1
ATOM 7025 C C . ASN B 1 252 ? 75.59335 -19.37358 1.85337 1.000 68.45626 372 ASN B C 1
ATOM 7026 O O . ASN B 1 252 ? 75.96391 -18.36498 1.24726 1.000 73.46158 372 ASN B O 1
ATOM 7031 N N . VAL B 1 253 ? 74.52826 -19.39523 2.64779 1.000 62.82805 373 VAL B N 1
ATOM 7032 C CA . VAL B 1 253 ? 73.71813 -18.22156 2.93462 1.000 64.96184 373 VAL B CA 1
ATOM 7033 C C . VAL B 1 253 ? 73.95116 -17.82539 4.38437 1.000 69.82531 373 VAL B C 1
ATOM 7034 O O . VAL B 1 253 ? 74.00893 -18.68512 5.27494 1.000 75.20144 373 VAL B O 1
ATOM 7038 N N . LYS B 1 254 ? 74.11104 -16.52339 4.60847 1.000 62.45200 374 LYS B N 1
ATOM 7039 C CA . LYS B 1 254 ? 74.23769 -15.93041 5.93159 1.000 64.89325 374 LYS B CA 1
ATOM 7040 C C . LYS B 1 254 ? 72.99983 -15.08507 6.20054 1.000 72.48474 374 LYS B C 1
ATOM 7041 O O . LYS B 1 254 ? 72.72017 -14.12904 5.46475 1.000 68.22725 374 LYS B O 1
ATOM 7047 N N . LEU B 1 255 ? 72.26088 -15.45115 7.24246 1.000 75.32522 375 LEU B N 1
ATOM 7048 C CA . LEU B 1 255 ? 71.08537 -14.72265 7.69528 1.000 66.76978 375 LEU B CA 1
ATOM 7049 C C . LEU B 1 255 ? 71.39878 -14.05802 9.02749 1.000 66.68718 375 LEU B C 1
ATOM 7050 O O . LEU B 1 255 ? 71.82796 -14.72854 9.97350 1.000 62.86522 375 LEU B O 1
ATOM 7055 N N . THR B 1 256 ? 71.18368 -12.74530 9.09894 1.000 70.29797 376 THR B N 1
ATOM 7056 C CA . THR B 1 256 ? 71.45317 -11.95803 10.29780 1.000 73.31028 376 THR B CA 1
ATOM 7057 C C . THR B 1 256 ? 70.17307 -11.23816 10.69923 1.000 67.13335 376 THR B C 1
ATOM 7058 O O . THR B 1 256 ? 69.69504 -10.36085 9.96959 1.000 68.36287 376 THR B O 1
ATOM 7062 N N . VAL B 1 257 ? 69.62097 -11.60830 11.85373 1.000 61.72858 377 VAL B N 1
ATOM 7063 C CA . VAL B 1 257 ? 68.43272 -10.97284 12.40980 1.000 68.12629 377 VAL B CA 1
ATOM 7064 C C . VAL B 1 257 ? 68.81027 -10.37839 13.75825 1.000 73.61290 377 VAL B C 1
ATOM 7065 O O . VAL B 1 257 ? 69.42324 -11.05708 14.58987 1.000 69.22124 377 VAL B O 1
ATOM 7069 N N . SER B 1 258 ? 68.45120 -9.11228 13.97251 1.000 78.36464 378 SER B N 1
ATOM 7070 C CA . SER B 1 258 ? 68.83178 -8.40311 15.18824 1.000 79.32367 378 SER B CA 1
ATOM 7071 C C . SER B 1 258 ? 67.63492 -7.71663 15.83563 1.000 77.27530 378 SER B C 1
ATOM 7072 O O . SER B 1 258 ? 67.78869 -6.68064 16.48612 1.000 78.86140 378 SER B O 1
ATOM 7075 N N . ASN B 1 259 ? 66.44083 -8.28383 15.67520 1.000 73.26720 379 ASN B N 1
ATOM 7076 C CA . ASN B 1 259 ? 65.24534 -7.68831 16.25715 1.000 75.12814 379 ASN B CA 1
ATOM 7077 C C . ASN B 1 259 ? 65.36171 -7.62625 17.77664 1.000 79.38151 379 ASN B C 1
ATOM 7078 O O . ASN B 1 259 ? 66.00764 -8.46668 18.40862 1.000 84.58158 379 ASN B O 1
ATOM 7083 N N . VAL B 1 260 ? 64.72856 -6.61251 18.36555 1.000 72.62054 380 VAL B N 1
ATOM 7084 C CA . VAL B 1 260 ? 64.82080 -6.37129 19.79932 1.000 70.92671 380 VAL B CA 1
ATOM 7085 C C . VAL B 1 260 ? 63.42344 -6.29079 20.39587 1.000 72.70847 380 VAL B C 1
ATOM 7086 O O . VAL B 1 260 ? 62.46238 -5.88429 19.73496 1.000 76.57785 380 VAL B O 1
ATOM 7090 N N . LEU B 1 261 ? 63.31974 -6.67640 21.66416 1.000 66.86411 381 LEU B N 1
ATOM 7091 C CA . LEU B 1 261 ? 62.05451 -6.61613 22.37816 1.000 60.04725 381 LEU B CA 1
ATOM 7092 C C . LEU B 1 261 ? 61.72731 -5.18153 22.77339 1.000 61.36859 381 LEU B C 1
ATOM 7093 O O . LEU B 1 261 ? 62.61561 -4.34761 22.97062 1.000 71.83916 381 LEU B O 1
ATOM 7098 N N . LYS B 1 262 ? 60.43182 -4.90243 22.89121 1.000 51.11535 382 LYS B N 1
ATOM 7099 C CA . LYS B 1 262 ? 59.95898 -3.58222 23.28327 1.000 55.42664 382 LYS B CA 1
ATOM 7100 C C . LYS B 1 262 ? 58.66584 -3.73692 24.06722 1.000 69.40303 382 LYS B C 1
ATOM 7101 O O . LYS B 1 262 ? 57.73473 -4.40568 23.60737 1.000 67.61964 382 LYS B O 1
ATOM 7107 N N . GLU B 1 263 ? 58.61686 -3.12343 25.24630 1.000 73.14144 383 GLU B N 1
ATOM 7108 C CA . GLU B 1 263 ? 57.42767 -3.14600 26.08722 1.000 71.63157 383 GLU B CA 1
ATOM 7109 C C . GLU B 1 263 ? 56.53300 -1.97395 25.70217 1.000 66.90427 383 GLU B C 1
ATOM 7110 O O . GLU B 1 263 ? 56.96824 -0.81773 25.73458 1.000 71.44084 383 GLU B O 1
ATOM 7116 N N . ILE B 1 264 ? 55.28793 -2.27360 25.33103 1.000 59.62215 384 ILE B N 1
ATOM 7117 C CA . ILE B 1 264 ? 54.35066 -1.27617 24.83875 1.000 60.82108 384 ILE B CA 1
ATOM 7118 C C . ILE B 1 264 ? 53.05020 -1.37482 25.62326 1.000 65.35097 384 ILE B C 1
ATOM 7119 O O . ILE B 1 264 ? 52.72149 -2.40818 26.21341 1.000 59.67661 384 ILE B O 1
ATOM 7124 N N . LYS B 1 265 ? 52.30482 -0.27277 25.61064 1.000 63.76419 385 LYS B N 1
ATOM 7125 C CA . LYS B 1 265 ? 50.99264 -0.18992 26.23672 1.000 70.11694 385 LYS B CA 1
ATOM 7126 C C . LYS B 1 265 ? 49.92398 -0.29864 25.15622 1.000 74.89379 385 LYS B C 1
ATOM 7127 O O . LYS B 1 265 ? 49.83346 0.56553 24.27736 1.000 75.84955 385 LYS B O 1
ATOM 7133 N N . ILE B 1 266 ? 49.12281 -1.35616 25.22294 1.000 60.29690 386 ILE B N 1
ATOM 7134 C CA . ILE B 1 266 ? 48.03873 -1.58141 24.27711 1.000 59.87990 386 ILE B CA 1
ATOM 7135 C C . ILE B 1 266 ? 46.71275 -1.30454 24.97047 1.000 75.60316 386 ILE B C 1
ATOM 7136 O O . ILE B 1 266 ? 46.56108 -1.49884 26.18432 1.000 78.21058 386 ILE B O 1
ATOM 7141 N N . LEU B 1 267 ? 45.74563 -0.84415 24.18094 1.000 81.29864 387 LEU B N 1
ATOM 7142 C CA . LEU B 1 267 ? 44.42737 -0.46502 24.66738 1.000 74.57542 387 LEU B CA 1
ATOM 7143 C C . LEU B 1 267 ? 43.37331 -1.33724 24.00397 1.000 74.92293 387 LEU B C 1
ATOM 7144 O O . LEU B 1 267 ? 43.38793 -1.51446 22.78143 1.000 82.10186 387 LEU B O 1
ATOM 7149 N N . ASN B 1 268 ? 42.46450 -1.87648 24.80875 1.000 66.12899 388 ASN B N 1
ATOM 7150 C CA . ASN B 1 268 ? 41.29774 -2.59749 24.31768 1.000 68.65431 388 ASN B CA 1
ATOM 7151 C C . ASN B 1 268 ? 40.05996 -1.77916 24.65607 1.000 74.41965 388 ASN B C 1
ATOM 7152 O O . ASN B 1 268 ? 39.78571 -1.52441 25.83382 1.000 73.77157 388 ASN B O 1
ATOM 7157 N N . ILE B 1 269 ? 39.32454 -1.36222 23.62815 1.000 71.85743 389 ILE B N 1
ATOM 7158 C CA . ILE B 1 269 ? 38.15230 -0.50752 23.79748 1.000 60.10915 389 ILE B CA 1
ATOM 7159 C C . ILE B 1 269 ? 36.91189 -1.38648 23.83207 1.000 61.85616 389 ILE B C 1
ATOM 7160 O O . ILE B 1 269 ? 36.81843 -2.36895 23.08696 1.000 60.52936 389 ILE B O 1
ATOM 7165 N N . PHE B 1 270 ? 35.95156 -1.04224 24.69156 1.000 64.80467 390 PHE B N 1
ATOM 7166 C CA . PHE B 1 270 ? 34.76155 -1.86182 24.85131 1.000 75.80627 390 PHE B CA 1
ATOM 7167 C C . PHE B 1 270 ? 33.52149 -0.99088 24.96422 1.000 81.18112 390 PHE B C 1
ATOM 7168 O O . PHE B 1 270 ? 33.52838 0.03397 25.65234 1.000 86.86304 390 PHE B O 1
ATOM 7176 N N . GLY B 1 271 ? 32.46355 -1.41602 24.28741 1.000 76.67476 391 GLY B N 1
ATOM 7177 C CA . GLY B 1 271 ? 31.13802 -0.88641 24.53035 1.000 74.43785 391 GLY B CA 1
ATOM 7178 C C . GLY B 1 271 ? 30.18303 -2.02946 24.79820 1.000 79.32870 391 GLY B C 1
ATOM 7179 O O . GLY B 1 271 ? 30.37480 -3.14763 24.32570 1.000 88.72292 391 GLY B O 1
ATOM 7180 N N . VAL B 1 272 ? 29.15217 -1.74155 25.58557 1.000 76.03140 392 VAL B N 1
ATOM 7181 C CA . VAL B 1 272 ? 28.18385 -2.76044 25.96959 1.000 73.32601 392 VAL B CA 1
ATOM 7182 C C . VAL B 1 272 ? 26.78391 -2.16823 25.90922 1.000 81.09890 392 VAL B C 1
ATOM 7183 O O . VAL B 1 272 ? 26.53289 -1.07574 26.43707 1.000 87.38815 392 VAL B O 1
ATOM 7187 N N . ILE B 1 273 ? 25.89250 -2.88116 25.22565 1.000 75.73911 393 ILE B N 1
ATOM 7188 C CA . ILE B 1 273 ? 24.45584 -2.64210 25.25558 1.000 82.94748 393 ILE B CA 1
ATOM 7189 C C . ILE B 1 273 ? 23.86191 -3.69215 26.18389 1.000 83.36376 393 ILE B C 1
ATOM 7190 O O . ILE B 1 273 ? 23.87899 -4.88859 25.87266 1.000 70.01910 393 ILE B O 1
ATOM 7195 N N . LYS B 1 274 ? 23.34808 -3.25446 27.32909 1.000 81.02581 394 LYS B N 1
ATOM 7196 C CA . LYS B 1 274 ? 22.84932 -4.18995 28.32540 1.000 80.44172 394 LYS B CA 1
ATOM 7197 C C . LYS B 1 274 ? 21.52528 -4.80343 27.88544 1.000 84.52004 394 LYS B C 1
ATOM 7198 O O . LYS B 1 274 ? 20.71552 -4.17304 27.20003 1.000 97.46142 394 LYS B O 1
ATOM 7204 N N . GLY B 1 275 ? 21.31267 -6.05501 28.29078 1.000 81.61645 395 GLY B N 1
ATOM 7205 C CA . GLY B 1 275 ? 20.07542 -6.73763 27.98807 1.000 85.38707 395 GLY B CA 1
ATOM 7206 C C . GLY B 1 275 ? 18.93215 -6.29240 28.87927 1.000 89.05737 395 GLY B C 1
ATOM 7207 O O . GLY B 1 275 ? 19.11370 -5.62001 29.89395 1.000 89.99508 395 GLY B O 1
ATOM 7208 N N . PHE B 1 276 ? 17.72356 -6.68414 28.47916 1.000 85.73586 396 PHE B N 1
ATOM 7209 C CA . PHE B 1 276 ? 16.51254 -6.33455 29.20765 1.000 90.10836 396 PHE B CA 1
ATOM 7210 C C . PHE B 1 276 ? 15.96788 -7.47806 30.05276 1.000 90.40799 396 PHE B C 1
ATOM 7211 O O . PHE B 1 276 ? 15.11958 -7.23587 30.91783 1.000 89.82387 396 PHE B O 1
ATOM 7219 N N . VAL B 1 277 ? 16.42940 -8.70758 29.82961 1.000 89.43573 397 VAL B N 1
ATOM 7220 C CA . VAL B 1 277 ? 15.90756 -9.86761 30.54364 1.000 85.56639 397 VAL B CA 1
ATOM 7221 C C . VAL B 1 277 ? 17.03288 -10.55610 31.30460 1.000 88.00515 397 VAL B C 1
ATOM 7222 O O . VAL B 1 277 ? 16.95169 -10.73828 32.52461 1.000 82.86235 397 VAL B O 1
ATOM 7226 N N . GLU B 1 278 ? 18.08909 -10.94647 30.58969 1.000 93.51494 398 GLU B N 1
ATOM 7227 C CA . GLU B 1 278 ? 19.24247 -11.63281 31.16851 1.000 89.50023 398 GLU B CA 1
ATOM 7228 C C . GLU B 1 278 ? 20.50595 -10.84396 30.83740 1.000 81.10797 398 GLU B C 1
ATOM 7229 O O . GLU B 1 278 ? 21.30158 -11.25319 29.98064 1.000 85.12834 398 GLU B O 1
ATOM 7235 N N . PRO B 1 279 ? 20.72561 -9.70770 31.50645 1.000 80.06000 399 PRO B N 1
ATOM 7236 C CA . PRO B 1 279 ? 21.87675 -8.86301 31.15235 1.000 72.79246 399 PRO B CA 1
ATOM 7237 C C . PRO B 1 279 ? 23.21893 -9.44121 31.57232 1.000 72.54725 399 PRO B C 1
ATOM 7238 O O . PRO B 1 279 ? 24.24816 -9.00020 31.04751 1.000 70.82379 399 PRO B O 1
ATOM 7242 N N . ASP B 1 280 ? 23.24735 -10.40701 32.49295 1.000 79.67538 400 ASP B N 1
ATOM 7243 C CA . ASP B 1 280 ? 24.50848 -10.99403 32.92884 1.000 88.58245 400 ASP B CA 1
ATOM 7244 C C . ASP B 1 280 ? 25.11848 -11.93140 31.89394 1.000 85.12966 400 ASP B C 1
ATOM 7245 O O . ASP B 1 280 ? 26.32181 -12.20580 31.96408 1.000 88.73495 400 ASP B O 1
ATOM 7250 N N . HIS B 1 281 ? 24.32613 -12.43067 30.95052 1.000 77.61764 401 HIS B N 1
ATOM 7251 C CA . HIS B 1 281 ? 24.82499 -13.23154 29.84246 1.000 77.34040 401 HIS B CA 1
ATOM 7252 C C . HIS B 1 281 ? 24.97954 -12.35288 28.60810 1.000 77.21031 401 HIS B C 1
ATOM 7253 O O . HIS B 1 281 ? 24.20932 -11.41257 28.39780 1.000 84.88872 401 HIS B O 1
ATOM 7260 N N . TYR B 1 282 ? 25.98276 -12.66217 27.78865 1.000 75.56733 402 TYR B N 1
ATOM 7261 C CA . TYR B 1 282 ? 26.28556 -11.78524 26.66685 1.000 82.13511 402 TYR B CA 1
ATOM 7262 C C . TYR B 1 282 ? 27.08342 -12.52301 25.60111 1.000 80.73131 402 TYR B C 1
ATOM 7263 O O . TYR B 1 282 ? 27.69129 -13.57084 25.85059 1.000 77.66084 402 TYR B O 1
ATOM 7272 N N . VAL B 1 283 ? 27.05623 -11.94827 24.40107 1.000 75.24300 403 VAL B N 1
ATOM 7273 C CA . VAL B 1 283 ? 27.93799 -12.32483 23.30871 1.000 75.08093 403 VAL B CA 1
ATOM 7274 C C . VAL B 1 283 ? 28.97350 -11.22107 23.14110 1.000 79.05779 403 VAL B C 1
ATOM 7275 O O . VAL B 1 283 ? 28.77606 -10.07544 23.55821 1.000 87.19280 403 VAL B O 1
ATOM 7279 N N . VAL B 1 284 ? 30.09406 -11.57447 22.51863 1.000 76.83881 404 VAL B N 1
ATOM 7280 C CA . VAL B 1 284 ? 31.19515 -10.64674 22.29096 1.000 75.03955 404 VAL B CA 1
ATOM 7281 C C . VAL B 1 284 ? 31.44655 -10.55552 20.79319 1.000 73.22102 404 VAL B C 1
ATOM 7282 O O . VAL B 1 284 ? 31.56301 -11.58192 20.11433 1.000 73.66499 404 VAL B O 1
ATOM 7286 N N . VAL B 1 285 ? 31.52296 -9.33064 20.28124 1.000 59.44695 405 VAL B N 1
ATOM 7287 C CA . VAL B 1 285 ? 31.82248 -9.07144 18.87761 1.000 65.05144 405 VAL B CA 1
ATOM 7288 C C . VAL B 1 285 ? 33.11257 -8.26468 18.83824 1.000 65.26612 405 VAL B C 1
ATOM 7289 O O . VAL B 1 285 ? 33.14398 -7.10957 19.28232 1.000 67.63089 405 VAL B O 1
ATOM 7293 N N . GLY B 1 286 ? 34.17648 -8.86801 18.31313 1.000 64.68871 406 GLY B N 1
ATOM 7294 C CA . GLY B 1 286 ? 35.47768 -8.22883 18.31326 1.000 70.28058 406 GLY B CA 1
ATOM 7295 C C . GLY B 1 286 ? 36.04173 -7.95572 16.93454 1.000 72.33414 406 GLY B C 1
ATOM 7296 O O . GLY B 1 286 ? 35.57692 -8.52097 15.94001 1.000 69.35813 406 GLY B O 1
ATOM 7297 N N . ALA B 1 287 ? 37.05141 -7.08880 16.86628 1.000 68.61802 407 ALA B N 1
ATOM 7298 C CA . ALA B 1 287 ? 37.68499 -6.74371 15.60000 1.000 65.10161 407 ALA B CA 1
ATOM 7299 C C . ALA B 1 287 ? 39.06503 -6.16957 15.87939 1.000 75.30335 407 ALA B C 1
ATOM 7300 O O . ALA B 1 287 ? 39.21912 -5.33234 16.77381 1.000 81.28928 407 ALA B O 1
ATOM 7302 N N . GLN B 1 288 ? 40.05837 -6.61984 15.11701 1.000 87.73281 408 GLN B N 1
ATOM 7303 C CA . GLN B 1 288 ? 41.41279 -6.10693 15.26820 1.000 78.56799 408 GLN B CA 1
ATOM 7304 C C . GLN B 1 288 ? 41.49619 -4.67044 14.76609 1.000 80.78217 408 GLN B C 1
ATOM 7305 O O . GLN B 1 288 ? 40.88761 -4.31175 13.75428 1.000 90.65590 408 GLN B O 1
ATOM 7311 N N . ARG B 1 289 ? 42.25547 -3.84537 15.48275 1.000 73.14258 409 ARG B N 1
ATOM 7312 C CA . ARG B 1 289 ? 42.41520 -2.43335 15.15517 1.000 70.08298 409 ARG B CA 1
ATOM 7313 C C . ARG B 1 289 ? 43.79016 -2.08790 14.60594 1.000 73.96838 409 ARG B C 1
ATOM 7314 O O . ARG B 1 289 ? 43.89154 -1.27692 13.68270 1.000 87.44923 409 ARG B O 1
ATOM 7322 N N . ASP B 1 290 ? 44.85119 -2.68998 15.13316 1.000 70.69702 410 ASP B N 1
ATOM 7323 C CA . ASP B 1 290 ? 46.20313 -2.36066 14.71139 1.000 77.42568 410 ASP B CA 1
ATOM 7324 C C . ASP B 1 290 ? 46.61068 -3.17717 13.48639 1.000 73.40982 410 ASP B C 1
ATOM 7325 O O . ASP B 1 290 ? 45.95924 -4.15230 13.10505 1.000 70.70474 410 ASP B O 1
ATOM 7330 N N . ALA B 1 291 ? 47.71762 -2.76264 12.87405 1.000 69.96477 411 ALA B N 1
ATOM 7331 C CA . ALA B 1 291 ? 48.29702 -3.43281 11.71784 1.000 78.83732 411 ALA B CA 1
ATOM 7332 C C . ALA B 1 291 ? 49.69714 -2.88277 11.49473 1.000 78.82986 411 ALA B C 1
ATOM 7333 O O . ALA B 1 291 ? 49.99044 -1.74090 11.86051 1.000 76.93652 411 ALA B O 1
ATOM 7335 N N . TRP B 1 292 ? 50.55663 -3.70684 10.89141 1.000 81.21095 412 TRP B N 1
ATOM 7336 C CA . TRP B 1 292 ? 51.92749 -3.27853 10.62890 1.000 80.43499 412 TRP B CA 1
ATOM 7337 C C . TRP B 1 292 ? 51.96470 -2.16707 9.58702 1.000 101.23589 412 TRP B C 1
ATOM 7338 O O . TRP B 1 292 ? 52.55160 -1.10363 9.81888 1.000 128.72413 412 TRP B O 1
ATOM 7349 N N . GLY B 1 293 ? 51.34621 -2.39558 8.43201 1.000 84.28631 413 GLY B N 1
ATOM 7350 C CA . GLY B 1 293 ? 51.24660 -1.38284 7.40977 1.000 93.24563 413 GLY B CA 1
ATOM 7351 C C . GLY B 1 293 ? 49.94861 -0.61113 7.52190 1.000 90.71928 413 GLY B C 1
ATOM 7352 O O . GLY B 1 293 ? 49.45894 -0.33413 8.62154 1.000 92.10087 413 GLY B O 1
ATOM 7353 N N . PRO B 1 294 ? 49.36642 -0.23847 6.37888 1.000 83.49060 414 PRO B N 1
ATOM 7354 C CA . PRO B 1 294 ? 48.05068 0.42146 6.42440 1.000 74.56442 414 PRO B CA 1
ATOM 7355 C C . PRO B 1 294 ? 46.95916 -0.47548 6.98223 1.000 78.33015 414 PRO B C 1
ATOM 7356 O O . PRO B 1 294 ? 46.10743 -0.00624 7.74753 1.000 86.74325 414 PRO B O 1
ATOM 7360 N N . GLY B 1 295 ? 46.96413 -1.75762 6.62148 1.000 71.11736 415 GLY B N 1
ATOM 7361 C CA . GLY B 1 295 ? 46.02490 -2.71733 7.16981 1.000 67.53878 415 GLY B CA 1
ATOM 7362 C C . GLY B 1 295 ? 44.57276 -2.41967 6.86194 1.000 80.49778 415 GLY B C 1
ATOM 7363 O O . GLY B 1 295 ? 43.72729 -2.42685 7.76198 1.000 88.02581 415 GLY B O 1
ATOM 7364 N N . ALA B 1 296 ? 44.26827 -2.15855 5.59003 1.000 89.28340 416 ALA B N 1
ATOM 7365 C CA . ALA B 1 296 ? 42.89374 -1.85443 5.20975 1.000 82.73776 416 ALA B CA 1
ATOM 7366 C C . ALA B 1 296 ? 42.03185 -3.11037 5.16666 1.000 85.01995 416 ALA B C 1
ATOM 7367 O O . ALA B 1 296 ? 40.86923 -3.08291 5.58637 1.000 71.35143 416 ALA B O 1
ATOM 7369 N N . ALA B 1 297 ? 42.58553 -4.21950 4.67223 1.000 96.44043 417 ALA B N 1
ATOM 7370 C CA . ALA B 1 297 ? 41.80504 -5.44261 4.52404 1.000 96.05728 417 ALA B CA 1
ATOM 7371 C C . ALA B 1 297 ? 41.56399 -6.13675 5.85982 1.000 103.11311 417 ALA B C 1
ATOM 7372 O O . ALA B 1 297 ? 40.44408 -6.58199 6.13300 1.000 114.01333 417 ALA B O 1
ATOM 7374 N N . LYS B 1 298 ? 42.59291 -6.23662 6.70324 1.000 93.58923 418 LYS B N 1
ATOM 7375 C CA . LYS B 1 298 ? 42.46722 -6.99480 7.94434 1.000 103.80375 418 LYS B CA 1
ATOM 7376 C C . LYS B 1 298 ? 41.75199 -6.19458 9.02926 1.000 109.17457 418 LYS B C 1
ATOM 7377 O O . LYS B 1 298 ? 40.70431 -6.61253 9.53361 1.000 119.25821 418 LYS B O 1
ATOM 7383 N N . SER B 1 299 ? 42.30437 -5.04123 9.40237 1.000 90.08761 419 SER B N 1
ATOM 7384 C CA . SER B 1 299 ? 41.81397 -4.28798 10.54964 1.000 82.40002 419 SER B CA 1
ATOM 7385 C C . SER B 1 299 ? 40.82914 -3.18620 10.18713 1.000 70.02070 419 SER B C 1
ATOM 7386 O O . SER B 1 299 ? 39.91792 -2.90948 10.97350 1.000 78.10395 419 SER B O 1
ATOM 7389 N N . GLY B 1 300 ? 40.98443 -2.55067 9.02457 1.000 63.84543 420 GLY B N 1
ATOM 7390 C CA . GLY B 1 300 ? 40.09504 -1.45391 8.67196 1.000 62.85919 420 GLY B CA 1
ATOM 7391 C C . GLY B 1 300 ? 38.65797 -1.90337 8.48272 1.000 71.57756 420 GLY B C 1
ATOM 7392 O O . GLY B 1 300 ? 37.72926 -1.31348 9.04628 1.000 74.99549 420 GLY B O 1
ATOM 7393 N N . VAL B 1 301 ? 38.45615 -2.95300 7.68178 1.000 71.55387 421 VAL B N 1
ATOM 7394 C CA . VAL B 1 301 ? 37.10905 -3.46378 7.44264 1.000 72.49198 421 VAL B CA 1
ATOM 7395 C C . VAL B 1 301 ? 36.48768 -3.95578 8.74259 1.000 81.83789 421 VAL B C 1
ATOM 7396 O O . VAL B 1 301 ? 35.30795 -3.70553 9.01755 1.000 87.83776 421 VAL B O 1
ATOM 7400 N N . GLY B 1 302 ? 37.27221 -4.65412 9.56601 1.000 88.29995 422 GLY B N 1
ATOM 7401 C CA . GLY B 1 302 ? 36.74669 -5.15122 10.82712 1.000 81.61583 422 GLY B CA 1
ATOM 7402 C C . GLY B 1 302 ? 36.33761 -4.03844 11.77272 1.000 75.64831 422 GLY B C 1
ATOM 7403 O O . GLY B 1 302 ? 35.27575 -4.10075 12.39700 1.000 74.74347 422 GLY B O 1
ATOM 7404 N N . THR B 1 303 ? 37.16970 -3.00033 11.88609 1.000 73.96086 423 THR B N 1
ATOM 7405 C CA . THR B 1 303 ? 36.84062 -1.88452 12.76705 1.000 68.59784 423 THR B CA 1
ATOM 7406 C C . THR B 1 303 ? 35.62419 -1.11965 12.25794 1.000 78.59157 423 THR B C 1
ATOM 7407 O O . THR B 1 303 ? 34.77105 -0.69914 13.05103 1.000 82.87487 423 THR B O 1
ATOM 7411 N N . ALA B 1 304 ? 35.52148 -0.93496 10.93798 1.000 75.41314 424 ALA B N 1
ATOM 7412 C CA . ALA B 1 304 ? 34.34838 -0.27002 10.38019 1.000 76.26396 424 ALA B CA 1
ATOM 7413 C C . ALA B 1 304 ? 33.08374 -1.07901 10.63881 1.000 80.00503 424 ALA B C 1
ATOM 7414 O O . ALA B 1 304 ? 32.04192 -0.51850 11.00373 1.000 85.98619 424 ALA B O 1
ATOM 7416 N N . LEU B 1 305 ? 33.15695 -2.40120 10.45770 1.000 76.11844 425 LEU B N 1
ATOM 7417 C CA . LEU B 1 305 ? 32.00906 -3.25418 10.74506 1.000 71.84966 425 LEU B CA 1
ATOM 7418 C C . LEU B 1 305 ? 31.62967 -3.18718 12.21753 1.000 81.73092 425 LEU B C 1
ATOM 7419 O O . LEU B 1 305 ? 30.44310 -3.14747 12.55625 1.000 83.58015 425 LEU B O 1
ATOM 7424 N N . LEU B 1 306 ? 32.62483 -3.17233 13.10692 1.000 76.45502 426 LEU B N 1
ATOM 7425 C CA . LEU B 1 306 ? 32.34772 -3.06117 14.53589 1.000 77.78230 426 LEU B CA 1
ATOM 7426 C C . LEU B 1 306 ? 31.61641 -1.76177 14.85106 1.000 74.50014 426 LEU B C 1
ATOM 7427 O O . LEU B 1 306 ? 30.58163 -1.76338 15.53306 1.000 81.20026 426 LEU B O 1
ATOM 7432 N N . LEU B 1 307 ? 32.14669 -0.63892 14.35755 1.000 57.92266 427 LEU B N 1
ATOM 7433 C CA . LEU B 1 307 ? 31.51931 0.65733 14.59871 1.000 68.17302 427 LEU B CA 1
ATOM 7434 C C . LEU B 1 307 ? 30.09033 0.68476 14.06990 1.000 83.60632 427 LEU B C 1
ATOM 7435 O O . LEU B 1 307 ? 29.16898 1.14662 14.75588 1.000 98.13565 427 LEU B O 1
ATOM 7440 N N . LYS B 1 308 ? 29.88339 0.17992 12.85058 1.000 84.19912 428 LYS B N 1
ATOM 7441 C CA . LYS B 1 308 ? 28.55972 0.26026 12.24292 1.000 80.90976 428 LYS B CA 1
ATOM 7442 C C . LYS B 1 308 ? 27.56492 -0.65836 12.93986 1.000 81.60034 428 LYS B C 1
ATOM 7443 O O . LYS B 1 308 ? 26.40314 -0.28382 13.13162 1.000 84.43753 428 LYS B O 1
ATOM 7449 N N . LEU B 1 309 ? 27.99523 -1.86026 13.33099 1.000 74.77240 429 LEU B N 1
ATOM 7450 C CA . LEU B 1 309 ? 27.10826 -2.74874 14.07225 1.000 72.07112 429 LEU B CA 1
ATOM 7451 C C . LEU B 1 309 ? 26.72473 -2.14159 15.41372 1.000 81.24189 429 LEU B C 1
ATOM 7452 O O . LEU B 1 309 ? 25.55427 -2.19076 15.81181 1.000 86.73949 429 LEU B O 1
ATOM 7457 N N . ALA B 1 310 ? 27.69478 -1.55623 16.12286 1.000 76.52294 430 ALA B N 1
ATOM 7458 C CA . ALA B 1 310 ? 27.38407 -0.89753 17.38740 1.000 83.71713 430 ALA B CA 1
ATOM 7459 C C . ALA B 1 310 ? 26.37280 0.22408 17.18378 1.000 80.83549 430 ALA B C 1
ATOM 7460 O O . ALA B 1 310 ? 25.37844 0.32076 17.91452 1.000 82.30442 430 ALA B O 1
ATOM 7462 N N . GLN B 1 311 ? 26.60529 1.07323 16.17838 1.000 79.36508 431 GLN B N 1
ATOM 7463 C CA . GLN B 1 311 ? 25.70047 2.18863 15.91393 1.000 84.39837 431 GLN B CA 1
ATOM 7464 C C . GLN B 1 311 ? 24.29463 1.69632 15.58995 1.000 89.97977 431 GLN B C 1
ATOM 7465 O O . GLN B 1 311 ? 23.30413 2.20489 16.12985 1.000 90.33783 431 GLN B O 1
ATOM 7471 N N . MET B 1 312 ? 24.18972 0.69405 14.71444 1.000 87.01649 432 MET B N 1
ATOM 7472 C CA . MET B 1 312 ? 22.87983 0.22460 14.27743 1.000 87.17777 432 MET B CA 1
ATOM 7473 C C . MET B 1 312 ? 22.12478 -0.46232 15.40804 1.000 86.23695 432 MET B C 1
ATOM 7474 O O . MET B 1 312 ? 20.91337 -0.26469 15.55827 1.000 88.52628 432 MET B O 1
ATOM 7479 N N . PHE B 1 313 ? 22.81534 -1.26654 16.22084 1.000 83.75985 433 PHE B N 1
ATOM 7480 C CA . PHE B 1 313 ? 22.13205 -1.92401 17.32938 1.000 86.00375 433 PHE B CA 1
ATOM 7481 C C . PHE B 1 313 ? 21.72141 -0.91960 18.39984 1.000 86.65922 433 PHE B C 1
ATOM 7482 O O . PHE B 1 313 ? 20.64121 -1.04477 18.99042 1.000 87.36989 433 PHE B O 1
ATOM 7490 N N . SER B 1 314 ? 22.55283 0.09712 18.65136 1.000 86.62299 434 SER B N 1
ATOM 7491 C CA . SER B 1 314 ? 22.15878 1.14191 19.59050 1.000 91.59521 434 SER B CA 1
ATOM 7492 C C . SER B 1 314 ? 20.94217 1.90432 19.08160 1.000 95.67379 434 SER B C 1
ATOM 7493 O O . SER B 1 314 ? 20.04357 2.24623 19.86009 1.000 99.48678 434 SER B O 1
ATOM 7496 N N . ASP B 1 315 ? 20.89298 2.17540 17.77420 1.000 99.18310 435 ASP B N 1
ATOM 7497 C CA . ASP B 1 315 ? 19.72090 2.82954 17.20100 1.000 110.10956 435 ASP B CA 1
ATOM 7498 C C . ASP B 1 315 ? 18.47936 1.95679 17.33690 1.000 99.84687 435 ASP B C 1
ATOM 7499 O O . ASP B 1 315 ? 17.40071 2.44978 17.68584 1.000 90.08905 435 ASP B O 1
ATOM 7504 N N . MET B 1 316 ? 18.61202 0.65591 17.06607 1.000 99.07027 436 MET B N 1
ATOM 7505 C CA . MET B 1 316 ? 17.46728 -0.24297 17.18182 1.000 101.45411 436 MET B CA 1
ATOM 7506 C C . MET B 1 316 ? 16.97002 -0.32440 18.61977 1.000 99.04139 436 MET B C 1
ATOM 7507 O O . MET B 1 316 ? 15.76178 -0.42994 18.86176 1.000 96.36921 436 MET B O 1
ATOM 7512 N N . VAL B 1 317 ? 17.88593 -0.27552 19.58877 1.000 99.57412 437 VAL B N 1
ATOM 7513 C CA . VAL B 1 317 ? 17.47665 -0.33186 20.98893 1.000 98.47272 437 VAL B CA 1
ATOM 7514 C C . VAL B 1 317 ? 16.81520 0.97603 21.41050 1.000 98.36414 437 VAL B C 1
ATOM 7515 O O . VAL B 1 317 ? 15.80696 0.97415 22.12761 1.000 96.99267 437 VAL B O 1
ATOM 7519 N N . LEU B 1 318 ? 17.35575 2.10975 20.96317 1.000 98.74280 438 LEU B N 1
ATOM 7520 C CA . LEU B 1 318 ? 16.87376 3.40915 21.41679 1.000 100.14435 438 LEU B CA 1
ATOM 7521 C C . LEU B 1 318 ? 15.72360 3.95721 20.58140 1.000 102.12379 438 LEU B C 1
ATOM 7522 O O . LEU B 1 318 ? 14.89918 4.71515 21.10587 1.000 94.70907 438 LEU B O 1
ATOM 7527 N N . LYS B 1 319 ? 15.64159 3.59942 19.30005 1.000 111.53959 439 LYS B N 1
ATOM 7528 C CA . LYS B 1 319 ? 14.63800 4.16586 18.40692 1.000 118.66151 439 LYS B CA 1
ATOM 7529 C C . LYS B 1 319 ? 13.56584 3.18187 17.96753 1.000 121.18035 439 LYS B C 1
ATOM 7530 O O . LYS B 1 319 ? 12.42900 3.59734 17.73512 1.000 131.17298 439 LYS B O 1
ATOM 7536 N N . ASP B 1 320 ? 13.89092 1.89566 17.84548 1.000 116.85760 440 ASP B N 1
ATOM 7537 C CA . ASP B 1 320 ? 12.98041 0.91691 17.26523 1.000 115.60692 440 ASP B CA 1
ATOM 7538 C C . ASP B 1 320 ? 12.38945 -0.03610 18.29647 1.000 111.22427 440 ASP B C 1
ATOM 7539 O O . ASP B 1 320 ? 11.68102 -0.97619 17.92061 1.000 104.88001 440 ASP B O 1
ATOM 7544 N N . GLY B 1 321 ? 12.65993 0.17833 19.58146 1.000 113.52576 441 GLY B N 1
ATOM 7545 C CA . GLY B 1 321 ? 12.09111 -0.67443 20.60551 1.000 114.07229 441 GLY B CA 1
ATOM 7546 C C . GLY B 1 321 ? 12.65316 -2.07544 20.65944 1.000 112.30315 441 GLY B C 1
ATOM 7547 O O . GLY B 1 321 ? 11.99752 -2.97390 21.19298 1.000 107.92784 441 GLY B O 1
ATOM 7548 N N . PHE B 1 322 ? 13.84910 -2.29296 20.11810 1.000 111.88998 442 PHE B N 1
ATOM 7549 C CA . PHE B 1 322 ? 14.48001 -3.60503 20.18603 1.000 105.88048 442 PHE B CA 1
ATOM 7550 C C . PHE B 1 322 ? 14.99691 -3.85099 21.59821 1.000 103.66606 442 PHE B C 1
ATOM 7551 O O . PHE B 1 322 ? 15.80794 -3.07521 22.11499 1.000 105.99957 442 PHE B O 1
ATOM 7559 N N . GLN B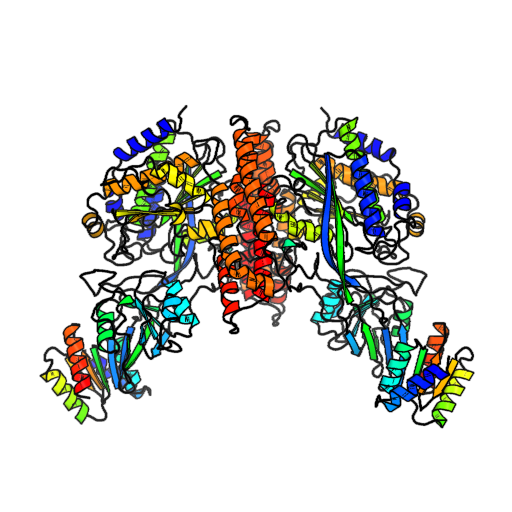 1 323 ? 14.52316 -4.92915 22.22453 1.000 95.75188 443 GLN B N 1
ATOM 7560 C CA . GLN B 1 323 ? 14.86755 -5.26952 23.60421 1.000 89.19820 443 GLN B CA 1
ATOM 7561 C C . GLN B 1 323 ? 15.58801 -6.61074 23.61983 1.000 83.67305 443 GLN B C 1
ATOM 7562 O O . GLN B 1 323 ? 14.94578 -7.67106 23.68762 1.000 72.71497 443 GLN B O 1
ATOM 7568 N N . PRO B 1 324 ? 16.91910 -6.61565 23.55450 1.000 88.84542 444 PRO B N 1
ATOM 7569 C CA . PRO B 1 324 ? 17.65522 -7.88425 23.63910 1.000 86.59204 444 PRO B CA 1
ATOM 7570 C C . PRO B 1 324 ? 17.54515 -8.47701 25.03605 1.000 90.52189 444 PRO B C 1
ATOM 7571 O O . PRO B 1 324 ? 17.69767 -7.77366 26.03724 1.000 97.70255 444 PRO B O 1
ATOM 7575 N N . SER B 1 325 ? 17.27034 -9.78158 25.09631 1.000 87.91637 445 SER B N 1
ATOM 7576 C CA . SER B 1 325 ? 17.21897 -10.46019 26.38671 1.000 90.74711 445 SER B CA 1
ATOM 7577 C C . SER B 1 325 ? 18.58712 -10.47340 27.05566 1.000 85.77543 445 SER B C 1
ATOM 7578 O O . SER B 1 325 ? 18.68899 -10.31280 28.27716 1.000 80.27183 445 SER B O 1
ATOM 7581 N N . ARG B 1 326 ? 19.64692 -10.65149 26.27299 1.000 82.74787 446 ARG B N 1
ATOM 7582 C CA . ARG B 1 326 ? 21.00441 -10.72316 26.78579 1.000 75.74589 446 ARG B CA 1
ATOM 7583 C C . ARG B 1 326 ? 21.83928 -9.58565 26.21027 1.000 82.85376 446 ARG B C 1
ATOM 7584 O O . ARG B 1 326 ? 21.48714 -8.97721 25.19591 1.000 90.69023 446 ARG B O 1
ATOM 7592 N N . SER B 1 327 ? 22.95562 -9.30349 26.87639 1.000 77.61997 447 SER B N 1
ATOM 7593 C CA . SER B 1 327 ? 23.76273 -8.13741 26.55459 1.000 73.59263 447 SER B CA 1
ATOM 7594 C C . SER B 1 327 ? 24.60679 -8.37420 25.30486 1.000 70.32855 447 SER B C 1
ATOM 7595 O O . SER B 1 327 ? 24.79006 -9.50443 24.84472 1.000 73.90319 447 SER B O 1
ATOM 7598 N N . ILE B 1 328 ? 25.12061 -7.27539 24.75423 1.000 68.49435 448 ILE B N 1
ATOM 7599 C CA . ILE B 1 328 ? 25.98477 -7.29901 23.57955 1.000 65.06481 448 ILE B CA 1
ATOM 7600 C C . ILE B 1 328 ? 27.23989 -6.49914 23.89710 1.000 73.39039 448 ILE B C 1
ATOM 7601 O O . ILE B 1 328 ? 27.15053 -5.36129 24.37239 1.000 91.71363 448 ILE B O 1
ATOM 7606 N N . ILE B 1 329 ? 28.40393 -7.08768 23.63149 1.000 71.38924 449 ILE B N 1
ATOM 7607 C CA . ILE B 1 329 ? 29.69127 -6.45466 23.89897 1.000 76.67799 449 ILE B CA 1
ATOM 7608 C C . ILE B 1 329 ? 30.43726 -6.30017 22.58099 1.000 78.07341 449 ILE B C 1
ATOM 7609 O O . ILE B 1 329 ? 30.72806 -7.29431 21.90368 1.000 84.36328 449 ILE B O 1
ATOM 7614 N N . PHE B 1 330 ? 30.74225 -5.05724 22.22110 1.000 76.57084 450 PHE B N 1
ATOM 7615 C CA . PHE B 1 330 ? 31.57738 -4.73989 21.07212 1.000 71.88169 450 PHE B CA 1
ATOM 7616 C C . PHE B 1 330 ? 32.97763 -4.40551 21.56606 1.000 72.79011 450 PHE B C 1
ATOM 7617 O O . PHE B 1 330 ? 33.14307 -3.54880 22.44104 1.000 78.75160 450 PHE B O 1
ATOM 7625 N N . ALA B 1 331 ? 33.98030 -5.07902 21.00897 1.000 66.27104 451 ALA B N 1
ATOM 7626 C CA . ALA B 1 331 ? 35.35035 -4.95444 21.48479 1.000 68.29916 451 ALA B CA 1
ATOM 7627 C C . ALA B 1 331 ? 36.28087 -4.63469 20.32644 1.000 73.72201 451 ALA B C 1
ATOM 7628 O O . ALA B 1 331 ? 36.25924 -5.31843 19.29850 1.000 71.10325 451 ALA B O 1
ATOM 7630 N N . SER B 1 332 ? 37.09259 -3.59630 20.49778 1.000 75.55069 452 SER B N 1
ATOM 7631 C CA . SER B 1 332 ? 38.17075 -3.26168 19.57585 1.000 76.43857 452 SER B CA 1
ATOM 7632 C C . SER B 1 332 ? 39.47880 -3.64764 20.25450 1.000 78.66580 452 SER B C 1
ATOM 7633 O O . SER B 1 332 ? 39.87699 -3.02375 21.24714 1.000 86.46470 452 SER B O 1
ATOM 7636 N N . TRP B 1 333 ? 40.12599 -4.68654 19.73169 1.000 67.95198 453 TRP B N 1
ATOM 7637 C CA . TRP B 1 333 ? 41.36811 -5.20264 20.28213 1.000 73.05016 453 TRP B CA 1
ATOM 7638 C C . TRP B 1 333 ? 42.56690 -4.47745 19.67630 1.000 70.60578 453 TRP B C 1
ATOM 7639 O O . TRP B 1 333 ? 42.45987 -3.76374 18.67745 1.000 80.09472 453 TRP B O 1
ATOM 7650 N N . SER B 1 334 ? 43.72721 -4.67951 20.29471 1.000 57.48197 454 SER B N 1
ATOM 7651 C CA . SER B 1 334 ? 44.98856 -4.14857 19.80215 1.000 59.48255 454 SER B CA 1
ATOM 7652 C C . SER B 1 334 ? 46.02971 -5.25977 19.80421 1.000 65.50813 454 SER B C 1
ATOM 7653 O O . SER B 1 334 ? 45.83954 -6.31730 20.41200 1.000 62.05616 454 SER B O 1
ATOM 7656 N N . ALA B 1 335 ? 47.14144 -5.00338 19.11337 1.000 69.73622 455 ALA B N 1
ATOM 7657 C CA . ALA B 1 335 ? 48.22152 -5.97739 18.95180 1.000 63.36091 455 ALA B CA 1
ATOM 7658 C C . ALA B 1 335 ? 47.68624 -7.29181 18.38697 1.000 74.64290 455 ALA B C 1
ATOM 7659 O O . ALA B 1 335 ? 48.00663 -8.38401 18.86113 1.000 76.23295 455 ALA B O 1
ATOM 7661 N N . GLY B 1 336 ? 46.85536 -7.17277 17.35123 1.000 76.39499 456 GLY B N 1
ATOM 7662 C CA . GLY B 1 336 ? 46.17126 -8.31079 16.77222 1.000 61.13128 456 GLY B CA 1
ATOM 7663 C C . GLY B 1 336 ? 46.93433 -9.09049 15.72852 1.000 75.60358 456 GLY B C 1
ATOM 7664 O O . GLY B 1 336 ? 46.45934 -10.14295 15.29279 1.000 88.39205 456 GLY B O 1
ATOM 7665 N N . ASP B 1 337 ? 48.10055 -8.60805 15.30250 1.000 76.51435 457 ASP B N 1
ATOM 7666 C CA . ASP B 1 337 ? 48.92728 -9.32706 14.34343 1.000 91.34203 457 ASP B CA 1
ATOM 7667 C C . ASP B 1 337 ? 50.22919 -9.83192 14.94992 1.000 72.32527 457 ASP B C 1
ATOM 7668 O O . ASP B 1 337 ? 51.02969 -10.45132 14.24100 1.000 71.29112 457 ASP B O 1
ATOM 7673 N N . PHE B 1 338 ? 50.46513 -9.57784 16.23953 1.000 71.55664 458 PHE B N 1
ATOM 7674 C CA . PHE B 1 338 ? 51.48326 -10.28099 17.01054 1.000 70.72362 458 PHE B CA 1
ATOM 7675 C C . PHE B 1 338 ? 50.92881 -11.53658 17.67123 1.000 60.69605 458 PHE B C 1
ATOM 7676 O O . PHE B 1 338 ? 51.38861 -11.92538 18.75385 1.000 70.37682 458 PHE B O 1
ATOM 7684 N N . GLY B 1 339 ? 49.94946 -12.17915 17.03908 1.000 71.69014 459 GLY B N 1
ATOM 7685 C CA . GLY B 1 339 ? 49.18482 -13.24481 17.65340 1.000 72.19028 459 GLY B CA 1
ATOM 7686 C C . GLY B 1 339 ? 47.74631 -12.81311 17.84931 1.000 92.40554 459 GLY B C 1
ATOM 7687 O O . GLY B 1 339 ? 47.10015 -12.34319 16.90865 1.000 130.20812 459 GLY B O 1
ATOM 7688 N N . SER B 1 340 ? 47.23376 -12.96536 19.06539 1.000 69.28386 460 SER B N 1
ATOM 7689 C CA . SER B 1 340 ? 45.93848 -12.42618 19.46868 1.000 71.38884 460 SER B CA 1
ATOM 7690 C C . SER B 1 340 ? 46.07221 -11.74792 20.82233 1.000 84.55725 460 SER B C 1
ATOM 7691 O O . SER B 1 340 ? 45.30362 -11.99458 21.75291 1.000 92.03924 460 SER B O 1
ATOM 7694 N N . VAL B 1 341 ? 47.06116 -10.85508 20.92398 1.000 71.44102 461 VAL B N 1
ATOM 7695 C CA . VAL B 1 341 ? 47.53103 -10.37743 22.22369 1.000 69.55975 461 VAL B CA 1
ATOM 7696 C C . VAL B 1 341 ? 46.39718 -9.73345 23.01178 1.000 74.70547 461 VAL B C 1
ATOM 7697 O O . VAL B 1 341 ? 46.14216 -10.09404 24.16546 1.000 75.28162 461 VAL B O 1
ATOM 7701 N N . GLY B 1 342 ? 45.70117 -8.77580 22.40574 1.000 68.27210 462 GLY B N 1
ATOM 7702 C CA . GLY B 1 342 ? 44.62236 -8.09045 23.09217 1.000 58.70398 462 GLY B CA 1
ATOM 7703 C C . GLY B 1 342 ? 43.54055 -9.01740 23.61036 1.000 67.99515 462 GLY B C 1
ATOM 7704 O O . GLY B 1 342 ? 43.26548 -9.05514 24.81580 1.000 78.51105 462 GLY B O 1
ATOM 7705 N N . ALA B 1 343 ? 42.93351 -9.78560 22.70200 1.000 70.44644 463 ALA B N 1
ATOM 7706 C CA . ALA B 1 343 ? 41.82948 -10.66067 23.08289 1.000 65.32467 463 ALA B CA 1
ATOM 7707 C C . ALA B 1 343 ? 42.28817 -11.76531 24.02741 1.000 63.33256 463 ALA B C 1
ATOM 7708 O O . ALA B 1 343 ? 41.58128 -12.10061 24.98478 1.000 71.12812 463 ALA B O 1
ATOM 7710 N N . THR B 1 344 ? 43.46728 -12.34198 23.77997 1.000 52.37123 464 THR B N 1
ATOM 7711 C CA . THR B 1 344 ? 43.94370 -13.42733 24.63265 1.000 66.25869 464 THR B CA 1
ATOM 7712 C C . THR B 1 344 ? 44.25272 -12.93228 26.03988 1.000 64.50631 464 THR B C 1
ATOM 7713 O O . THR B 1 344 ? 43.91369 -13.59953 27.02378 1.000 60.99707 464 THR B O 1
ATOM 7717 N N . GLU B 1 345 ? 44.89015 -11.76480 26.16010 1.000 60.49168 465 GLU B N 1
ATOM 7718 C CA . GLU B 1 345 ? 45.16100 -11.21636 27.48420 1.000 64.02408 465 GLU B CA 1
ATOM 7719 C C . GLU B 1 345 ? 43.87195 -10.81286 28.18870 1.000 62.49996 465 GLU B C 1
ATOM 7720 O O . GLU B 1 345 ? 43.75472 -10.97353 29.40779 1.000 76.25764 465 GLU B O 1
ATOM 7726 N N . TRP B 1 346 ? 42.88404 -10.31091 27.44010 1.000 59.96429 466 TRP B N 1
ATOM 7727 C CA . TRP B 1 346 ? 41.58830 -10.01113 28.04265 1.000 66.46981 466 TRP B CA 1
ATOM 7728 C C . TRP B 1 346 ? 40.92901 -11.27499 28.58391 1.000 70.69625 466 TRP B C 1
ATOM 7729 O O . TRP B 1 346 ? 40.38760 -11.27730 29.69838 1.000 78.00148 466 TRP B O 1
ATOM 7740 N N . LEU B 1 347 ? 40.97171 -12.36203 27.80795 1.000 70.42422 467 LEU B N 1
ATOM 7741 C CA . LEU B 1 347 ? 40.41237 -13.63001 28.26622 1.000 64.86241 467 LEU B CA 1
ATOM 7742 C C . LEU B 1 347 ? 41.15089 -14.14863 29.49338 1.000 67.20456 467 LEU B C 1
ATOM 7743 O O . LEU B 1 347 ? 40.52626 -14.62952 30.44522 1.000 75.40432 467 LEU B O 1
ATOM 7748 N N . GLU B 1 348 ? 42.48311 -14.05882 29.48981 1.000 55.62669 468 GLU B N 1
ATOM 7749 C CA . GLU B 1 348 ? 43.26328 -14.54354 30.62365 1.000 51.45052 468 GLU B CA 1
ATOM 7750 C C . GLU B 1 348 ? 43.05072 -13.68628 31.86477 1.000 63.99040 468 GLU B C 1
ATOM 7751 O O . GLU B 1 348 ? 43.19047 -14.18226 32.98851 1.000 68.46346 468 GLU B O 1
ATOM 7757 N N . GLY B 1 349 ? 42.71789 -12.41002 31.68670 1.000 55.49857 469 GLY B N 1
ATOM 7758 C CA . GLY B 1 349 ? 42.48808 -11.52665 32.81019 1.000 63.84539 469 GLY B CA 1
ATOM 7759 C C . GLY B 1 349 ? 41.10985 -11.65668 33.42352 1.000 64.95849 469 GLY B C 1
ATOM 7760 O O . GLY B 1 349 ? 40.97252 -11.64554 34.65001 1.000 72.84481 469 GLY B O 1
ATOM 7761 N N . TYR B 1 350 ? 40.08055 -11.78446 32.58595 1.000 50.73071 470 TYR B N 1
ATOM 7762 C CA . TYR B 1 350 ? 38.70053 -11.83554 33.05271 1.000 49.82967 470 TYR B CA 1
ATOM 7763 C C . TYR B 1 350 ? 38.05059 -13.19242 32.79058 1.000 65.54521 470 TYR B C 1
ATOM 7764 O O . TYR B 1 350 ? 36.84920 -13.27025 32.52373 1.000 69.14677 470 TYR B O 1
ATOM 7773 N N . LEU B 1 351 ? 38.83471 -14.27115 32.87887 1.000 70.77151 471 LEU B N 1
ATOM 7774 C CA . LEU B 1 351 ? 38.29235 -15.60783 32.64944 1.000 66.64689 471 LEU B CA 1
ATOM 7775 C C . LEU B 1 351 ? 37.26970 -15.98539 33.71552 1.000 65.03180 471 LEU B C 1
ATOM 7776 O O . LEU B 1 351 ? 36.24088 -16.59806 33.40512 1.000 63.66951 471 LEU B O 1
ATOM 7781 N N . SER B 1 352 ? 37.53208 -15.62901 34.97638 1.000 69.68366 472 SER B N 1
ATOM 7782 C CA . SER B 1 352 ? 36.59704 -15.94022 36.04960 1.000 61.42019 472 SER B CA 1
ATOM 7783 C C . SER B 1 352 ? 35.27407 -15.19834 35.90523 1.000 67.87692 472 SER B C 1
ATOM 7784 O O . SER B 1 352 ? 34.25690 -15.66834 36.42693 1.000 66.54601 472 SER B O 1
ATOM 7787 N N . SER B 1 353 ? 35.26263 -14.05498 35.21665 1.000 70.99025 473 SER B N 1
ATOM 7788 C CA . SER B 1 353 ? 34.03796 -13.29047 35.02208 1.000 67.01507 473 SER B CA 1
ATOM 7789 C C . SER B 1 353 ? 33.23696 -13.73966 33.80726 1.000 68.49982 473 SER B C 1
ATOM 7790 O O . SER B 1 353 ? 32.03189 -13.47060 33.74594 1.000 70.34787 473 SER B O 1
ATOM 7793 N N . LEU B 1 354 ? 33.86864 -14.41395 32.84486 1.000 73.84823 474 LEU B N 1
ATOM 7794 C CA . LEU B 1 354 ? 33.18959 -14.89798 31.64906 1.000 75.83503 474 LEU B CA 1
ATOM 7795 C C . LEU B 1 354 ? 33.00953 -16.41210 31.65713 1.000 80.69255 474 LEU B C 1
ATOM 7796 O O . LEU B 1 354 ? 32.76665 -17.00588 30.60169 1.000 90.09022 474 LEU B O 1
ATOM 7801 N N . HIS B 1 355 ? 33.11438 -17.04342 32.82956 1.000 76.43452 475 HIS B N 1
ATOM 7802 C CA . HIS B 1 355 ? 33.09068 -18.50093 32.91665 1.000 76.16728 475 HIS B CA 1
ATOM 7803 C C . HIS B 1 355 ? 31.84783 -19.08432 32.25268 1.000 93.07782 475 HIS B C 1
ATOM 7804 O O . HIS B 1 355 ? 31.94199 -19.85365 31.28981 1.000 114.09322 475 HIS B O 1
ATOM 7811 N N . LEU B 1 356 ? 30.66790 -18.72635 32.75881 1.000 66.36700 476 LEU B N 1
ATOM 7812 C CA . LEU B 1 356 ? 29.40840 -19.18305 32.18343 1.000 67.77771 476 LEU B CA 1
ATOM 7813 C C . LEU B 1 356 ? 28.49294 -18.00636 31.86589 1.000 79.82672 476 LEU B C 1
ATOM 7814 O O . LEU B 1 356 ? 27.26806 -18.11967 31.96238 1.000 85.10433 476 LEU B O 1
ATOM 7819 N N . LYS B 1 357 ? 29.07483 -16.87009 31.48174 1.000 77.77441 477 LYS B N 1
ATOM 7820 C CA . LYS B 1 357 ? 28.31886 -15.67563 31.12595 1.000 80.63520 477 LYS B CA 1
ATOM 7821 C C . LYS B 1 357 ? 28.42832 -15.35440 29.64042 1.000 71.01805 477 LYS B C 1
ATOM 7822 O O . LYS B 1 357 ? 27.40881 -15.25523 28.95127 1.000 68.71503 477 LYS B O 1
ATOM 7828 N N . ALA B 1 358 ? 29.64501 -15.17879 29.12741 1.000 65.16976 478 ALA B N 1
ATOM 7829 C CA . ALA B 1 358 ? 29.84611 -14.99055 27.69545 1.000 57.62314 478 ALA B CA 1
ATOM 7830 C C . ALA B 1 358 ? 29.63287 -16.31664 26.97884 1.000 63.19015 478 ALA B C 1
ATOM 7831 O O . ALA B 1 358 ? 30.33786 -17.29436 27.25063 1.000 63.21954 478 ALA B O 1
ATOM 7833 N N . PHE B 1 359 ? 28.66576 -16.35704 26.06283 1.000 57.07936 479 PHE B N 1
ATOM 7834 C CA . PHE B 1 359 ? 28.29250 -17.62147 25.44048 1.000 56.92650 479 PHE B CA 1
ATOM 7835 C C . PHE B 1 359 ? 28.50220 -17.67677 23.93258 1.000 68.65968 479 PHE B C 1
ATOM 7836 O O . PHE B 1 359 ? 28.22613 -18.72140 23.33049 1.000 74.80522 479 PHE B O 1
ATOM 7844 N N . THR B 1 360 ? 28.98319 -16.60561 23.30328 1.000 72.23322 480 THR B N 1
ATOM 7845 C CA . THR B 1 360 ? 29.30762 -16.64935 21.88270 1.000 66.91996 480 THR B CA 1
ATOM 7846 C C . THR B 1 360 ? 30.21970 -15.47898 21.54254 1.000 65.08630 480 THR B C 1
ATOM 7847 O O . THR B 1 360 ? 30.00840 -14.36293 22.02153 1.000 73.39846 480 THR B O 1
ATOM 7851 N N . TYR B 1 361 ? 31.23153 -15.74324 20.71852 1.000 67.52328 481 TYR B N 1
ATOM 7852 C CA . TYR B 1 361 ? 32.11243 -14.70943 20.19563 1.000 70.57143 481 TYR B CA 1
ATOM 7853 C C . TYR B 1 361 ? 32.00560 -14.66589 18.67799 1.000 75.13177 481 TYR B C 1
ATOM 7854 O O . TYR B 1 361 ? 32.01074 -15.70762 18.01487 1.000 76.77985 481 TYR B O 1
ATOM 7863 N N . ILE B 1 362 ? 31.90729 -13.45613 18.13370 1.000 74.45603 482 ILE B N 1
ATOM 7864 C CA . ILE B 1 362 ? 31.80486 -13.23513 16.69559 1.000 69.41135 482 ILE B CA 1
ATOM 7865 C C . ILE B 1 362 ? 32.97749 -12.36243 16.27380 1.000 69.50550 482 ILE B C 1
ATOM 7866 O O . ILE B 1 362 ? 33.11278 -11.22595 16.74437 1.000 73.92262 482 ILE B O 1
ATOM 7871 N N . ASN B 1 363 ? 33.82005 -12.88888 15.39098 1.000 65.97792 483 ASN B N 1
ATOM 7872 C CA . ASN B 1 363 ? 35.00883 -12.18650 14.93126 1.000 69.63095 483 ASN B CA 1
ATOM 7873 C C . ASN B 1 363 ? 34.74871 -11.54931 13.57241 1.000 80.99232 483 ASN B C 1
ATOM 7874 O O . ASN B 1 363 ? 34.16522 -12.17433 12.68180 1.000 88.56726 483 ASN B O 1
ATOM 7879 N N . LEU B 1 364 ? 35.18776 -10.29998 13.42040 1.000 80.39948 484 LEU B N 1
ATOM 7880 C CA . LEU B 1 364 ? 34.96062 -9.52661 12.20641 1.000 73.70743 484 LEU B CA 1
ATOM 7881 C C . LEU B 1 364 ? 36.23768 -9.29052 11.40935 1.000 68.19680 484 LEU B C 1
ATOM 7882 O O . LEU B 1 364 ? 36.21856 -8.52130 10.44254 1.000 74.21144 484 LEU B O 1
ATOM 7887 N N . ASP B 1 365 ? 37.34264 -9.92911 11.78604 1.000 70.36580 485 ASP B N 1
ATOM 7888 C CA . ASP B 1 365 ? 38.61533 -9.67686 11.12305 1.000 79.51553 485 ASP B CA 1
ATOM 7889 C C . ASP B 1 365 ? 38.64896 -10.33429 9.74884 1.000 81.61716 485 ASP B C 1
ATOM 7890 O O . ASP B 1 365 ? 38.29625 -11.50880 9.60089 1.000 87.86921 485 ASP B O 1
ATOM 7895 N N . LYS B 1 366 ? 39.07988 -9.56613 8.74499 1.000 76.04676 486 LYS B N 1
ATOM 7896 C CA . LYS B 1 366 ? 39.23225 -10.05219 7.37180 1.000 74.59000 486 LYS B CA 1
ATOM 7897 C C . LYS B 1 366 ? 37.93095 -10.64953 6.84108 1.000 79.45788 486 LYS B C 1
ATOM 7898 O O . LYS B 1 366 ? 37.92264 -11.71097 6.21468 1.000 91.61389 486 LYS B O 1
ATOM 7904 N N . ALA B 1 367 ? 36.81849 -9.95803 7.09138 1.000 77.79414 487 ALA B N 1
ATOM 7905 C CA . ALA B 1 367 ? 35.51904 -10.43851 6.64174 1.000 87.12226 487 ALA B CA 1
ATOM 7906 C C . ALA B 1 367 ? 35.25613 -10.14451 5.17059 1.000 88.50659 487 ALA B C 1
ATOM 7907 O O . ALA B 1 367 ? 34.37247 -10.77289 4.57755 1.000 90.00076 487 ALA B O 1
ATOM 7909 N N . VAL B 1 368 ? 35.99452 -9.21298 4.57004 1.000 84.16253 488 VAL B N 1
ATOM 7910 C CA . VAL B 1 368 ? 35.81305 -8.83342 3.17088 1.000 83.13182 488 VAL B CA 1
ATOM 7911 C C . VAL B 1 368 ? 37.17773 -8.91171 2.49630 1.000 85.10339 488 VAL B C 1
ATOM 7912 O O . VAL B 1 368 ? 37.99181 -7.98886 2.61324 1.000 84.77867 488 VAL B O 1
ATOM 7916 N N . LEU B 1 369 ? 37.43397 -10.01511 1.79245 1.000 84.50420 489 LEU B N 1
ATOM 7917 C CA . LEU B 1 369 ? 38.63924 -10.17172 0.99199 1.000 84.86768 489 LEU B CA 1
ATOM 7918 C C . LEU B 1 369 ? 38.32860 -10.58732 -0.43881 1.000 86.85571 489 LEU B C 1
ATOM 7919 O O . LEU B 1 369 ? 39.25947 -10.81983 -1.21877 1.000 82.67576 489 LEU B O 1
ATOM 7924 N N . GLY B 1 370 ? 37.05563 -10.68748 -0.79918 1.000 89.60909 490 GLY B N 1
ATOM 7925 C CA . GLY B 1 370 ? 36.68093 -11.10391 -2.13455 1.000 79.37402 490 GLY B CA 1
ATOM 7926 C C . GLY B 1 370 ? 35.17626 -11.19820 -2.24744 1.000 85.33221 490 GLY B C 1
ATOM 7927 O O . GLY B 1 370 ? 34.44102 -10.80267 -1.34016 1.000 95.23638 490 GLY B O 1
ATOM 7928 N N . THR B 1 371 ? 34.72127 -11.72701 -3.38466 1.000 87.32836 491 THR B N 1
ATOM 7929 C CA . THR B 1 371 ? 33.29524 -11.88522 -3.63594 1.000 87.43639 491 THR B CA 1
ATOM 7930 C C . THR B 1 371 ? 32.89404 -13.27772 -4.09927 1.000 92.22970 491 THR B C 1
ATOM 7931 O O . THR B 1 371 ? 31.69187 -13.54991 -4.18364 1.000 93.84184 491 THR B O 1
ATOM 7935 N N . SER B 1 372 ? 33.84507 -14.16525 -4.39316 1.000 91.20193 492 SER B N 1
ATOM 7936 C CA . SER B 1 372 ? 33.49653 -15.46420 -4.96053 1.000 89.02601 492 SER B CA 1
ATOM 7937 C C . SER B 1 372 ? 32.86998 -16.37890 -3.91415 1.000 93.57667 492 SER B C 1
ATOM 7938 O O . SER B 1 372 ? 31.72086 -16.81206 -4.05756 1.000 94.63046 492 SER B O 1
ATOM 7941 N N . ASN B 1 373 ? 33.61111 -16.68539 -2.85405 1.000 93.17337 493 ASN B N 1
ATOM 7942 C CA . ASN B 1 373 ? 33.19972 -17.67127 -1.86787 1.000 86.51673 493 ASN B CA 1
ATOM 7943 C C . ASN B 1 373 ? 32.84889 -17.00485 -0.54440 1.000 88.44099 493 ASN B C 1
ATOM 7944 O O . ASN B 1 373 ? 33.37193 -15.93966 -0.20373 1.000 91.01186 493 ASN B O 1
ATOM 7949 N N . PHE B 1 374 ? 31.95389 -17.65209 0.19814 1.000 84.03657 494 PHE B N 1
ATOM 7950 C CA . PHE B 1 374 ? 31.59236 -17.25799 1.55869 1.000 83.24560 494 PHE B CA 1
ATOM 7951 C C . PHE B 1 374 ? 32.04233 -18.38506 2.48309 1.000 77.16650 494 PHE B C 1
ATOM 7952 O O . PHE B 1 374 ? 31.39201 -19.43239 2.55629 1.000 72.57003 494 PHE B O 1
ATOM 7960 N N . LYS B 1 375 ? 33.15490 -18.17571 3.18082 1.000 77.83011 495 LYS B N 1
ATOM 7961 C CA . LYS B 1 375 ? 33.75003 -19.20394 4.02054 1.000 81.92304 495 LYS B CA 1
ATOM 7962 C C . LYS B 1 375 ? 33.46646 -18.93236 5.49210 1.000 76.32880 495 LYS B C 1
ATOM 7963 O O . LYS B 1 375 ? 33.34088 -17.78092 5.91999 1.000 69.50440 495 LYS B O 1
ATOM 7969 N N . VAL B 1 376 ? 33.37485 -20.01567 6.26377 1.000 78.06217 496 VAL B N 1
ATOM 7970 C CA . VAL B 1 376 ? 32.99239 -19.96603 7.67102 1.000 81.99087 496 VAL B CA 1
ATOM 7971 C C . VAL B 1 376 ? 33.79080 -21.01060 8.44059 1.000 75.35048 496 VAL B C 1
ATOM 7972 O O . VAL B 1 376 ? 33.89503 -22.16360 8.00949 1.000 63.64627 496 VAL B O 1
ATOM 7976 N N . SER B 1 377 ? 34.35552 -20.60414 9.57678 1.000 70.61694 497 SER B N 1
ATOM 7977 C CA . SER B 1 377 ? 35.00440 -21.50823 10.51927 1.000 69.03487 497 SER B CA 1
ATOM 7978 C C . SER B 1 377 ? 34.45453 -21.21023 11.90555 1.000 70.31387 497 SER B C 1
ATOM 7979 O O . SER B 1 377 ? 34.61885 -20.09547 12.41254 1.000 82.49830 497 SER B O 1
ATOM 7982 N N . ALA B 1 378 ? 33.79799 -22.19418 12.51423 1.000 66.04710 498 ALA B N 1
ATOM 7983 C CA . ALA B 1 378 ? 33.11010 -21.95462 13.77496 1.000 57.91561 498 ALA B CA 1
ATOM 7984 C C . ALA B 1 378 ? 32.95427 -23.26469 14.53188 1.000 64.42887 498 ALA B C 1
ATOM 7985 O O . ALA B 1 378 ? 33.18886 -24.35153 13.99828 1.000 70.68320 498 ALA B O 1
ATOM 7987 N N . SER B 1 379 ? 32.55322 -23.13796 15.79416 1.000 57.67749 499 SER B N 1
ATOM 7988 C CA . SER B 1 379 ? 32.19667 -24.29653 16.59157 1.000 67.59863 499 SER B CA 1
ATOM 7989 C C . SER B 1 379 ? 30.89173 -24.89992 16.07243 1.000 70.19009 499 SER B C 1
ATOM 7990 O O . SER B 1 379 ? 30.03819 -24.18438 15.54086 1.000 75.79976 499 SER B O 1
ATOM 7993 N N . PRO B 1 380 ? 30.71967 -26.21899 16.19921 1.000 54.28973 500 PRO B N 1
ATOM 7994 C CA . PRO B 1 380 ? 29.47935 -26.84160 15.70570 1.000 51.55443 500 PRO B CA 1
ATOM 7995 C C . PRO B 1 380 ? 28.21869 -26.28560 16.34460 1.000 63.49625 500 PRO B C 1
ATOM 7996 O O . PRO B 1 380 ? 27.16019 -26.29070 15.70204 1.000 70.32624 500 PRO B O 1
ATOM 8000 N N . LEU B 1 381 ? 28.30369 -25.79124 17.58460 1.000 66.34375 501 LEU B N 1
ATOM 8001 C CA . LEU B 1 381 ? 27.12458 -25.26274 18.26596 1.000 64.33903 501 LEU B CA 1
ATOM 8002 C C . LEU B 1 381 ? 26.46788 -24.13688 17.47772 1.000 70.47549 501 LEU B C 1
ATOM 8003 O O . LEU B 1 381 ? 25.26024 -23.90838 17.61143 1.000 88.70150 501 LEU B O 1
ATOM 8008 N N . LEU B 1 382 ? 27.23805 -23.42722 16.65637 1.000 61.09866 502 LEU B N 1
ATOM 8009 C CA . LEU B 1 382 ? 26.71612 -22.32502 15.86246 1.000 77.71747 502 LEU B CA 1
ATOM 8010 C C . LEU B 1 382 ? 26.30374 -22.73936 14.45629 1.000 81.47513 502 LEU B C 1
ATOM 8011 O O . LEU B 1 382 ? 25.62826 -21.95527 13.77762 1.000 88.70601 502 LEU B O 1
ATOM 8016 N N . TYR B 1 383 ? 26.67721 -23.94830 14.01932 1.000 74.71699 503 TYR B N 1
ATOM 8017 C CA . TYR B 1 383 ? 26.44691 -24.37575 12.64032 1.000 72.62806 503 TYR B CA 1
ATOM 8018 C C . TYR B 1 383 ? 25.01521 -24.09938 12.19705 1.000 85.22672 503 TYR B C 1
ATOM 8019 O O . TYR B 1 383 ? 24.78096 -23.36403 11.23007 1.000 97.16726 503 TYR B O 1
ATOM 8028 N N . THR B 1 384 ? 24.04424 -24.67957 12.90977 1.000 79.19186 504 THR B N 1
ATOM 8029 C CA . THR B 1 384 ? 22.63621 -24.46628 12.58714 1.000 78.63073 504 THR B CA 1
ATOM 8030 C C . THR B 1 384 ? 22.32760 -22.98398 12.42527 1.000 77.16596 504 THR B C 1
ATOM 8031 O O . THR B 1 384 ? 21.76461 -22.56309 11.40685 1.000 79.12295 504 THR B O 1
ATOM 8035 N N . LEU B 1 385 ? 22.71915 -22.17372 13.41440 1.000 74.57516 505 LEU B N 1
ATOM 8036 C CA . LEU B 1 385 ? 22.52316 -20.73091 13.31869 1.000 72.14077 505 LEU B CA 1
ATOM 8037 C C . LEU B 1 385 ? 23.08525 -20.19725 12.00940 1.000 67.96195 505 LEU B C 1
ATOM 8038 O O . LEU B 1 385 ? 22.37409 -19.54894 11.23110 1.000 78.51486 505 LEU B O 1
ATOM 8043 N N . ILE B 1 386 ? 24.35816 -20.50116 11.73636 1.000 58.86922 506 ILE B N 1
ATOM 8044 C CA . ILE B 1 386 ? 24.98005 -20.09149 10.47933 1.000 72.04543 506 ILE B CA 1
ATOM 8045 C C . ILE B 1 386 ? 24.11863 -20.52973 9.30455 1.000 72.79293 506 ILE B C 1
ATOM 8046 O O . ILE B 1 386 ? 23.80153 -19.73559 8.40937 1.000 68.72337 506 ILE B O 1
ATOM 8051 N N . GLU B 1 387 ? 23.69344 -21.79598 9.31641 1.000 76.31871 507 GLU B N 1
ATOM 8052 C CA . GLU B 1 387 ? 22.83003 -22.29626 8.25367 1.000 83.78182 507 GLU B CA 1
ATOM 8053 C C . GLU B 1 387 ? 21.57079 -21.44841 8.14229 1.000 88.40420 507 GLU B C 1
ATOM 8054 O O . GLU B 1 387 ? 21.22180 -20.97148 7.05490 1.000 94.89566 507 GLU B O 1
ATOM 8060 N N . LYS B 1 388 ? 20.90410 -21.20428 9.27477 1.000 91.08847 508 LYS B N 1
ATOM 8061 C CA . LYS B 1 388 ? 19.67893 -20.41633 9.25356 1.000 90.29350 508 LYS B CA 1
ATOM 8062 C C . LYS B 1 388 ? 19.92434 -18.98741 8.79600 1.000 96.12886 508 LYS B C 1
ATOM 8063 O O . LYS B 1 388 ? 18.98031 -18.31822 8.36439 1.000 96.39694 508 LYS B O 1
ATOM 8069 N N . THR B 1 389 ? 21.16482 -18.50575 8.87058 1.000 98.74363 509 THR B N 1
ATOM 8070 C CA . THR B 1 389 ? 21.47343 -17.18231 8.35262 1.000 95.50408 509 THR B CA 1
ATOM 8071 C C . THR B 1 389 ? 21.86833 -17.20402 6.88490 1.000 92.12732 509 THR B C 1
ATOM 8072 O O . THR B 1 389 ? 21.72557 -16.18145 6.20602 1.000 95.38705 509 THR B O 1
ATOM 8076 N N . MET B 1 390 ? 22.34986 -18.33846 6.37567 1.000 84.56503 510 MET B N 1
ATOM 8077 C CA . MET B 1 390 ? 22.68704 -18.42247 4.96172 1.000 85.48336 510 MET B CA 1
ATOM 8078 C C . MET B 1 390 ? 21.46694 -18.64566 4.08040 1.000 91.64680 510 MET B C 1
ATOM 8079 O O . MET B 1 390 ? 21.56725 -18.48376 2.85938 1.000 99.40427 510 MET B O 1
ATOM 8084 N N . GLN B 1 391 ? 20.32347 -18.99660 4.66606 1.000 79.94864 511 GLN B N 1
ATOM 8085 C CA . GLN B 1 391 ? 19.11370 -19.27694 3.90696 1.000 87.59279 511 GLN B CA 1
ATOM 8086 C C . GLN B 1 391 ? 18.23302 -18.05108 3.69843 1.000 102.40101 511 GLN B C 1
ATOM 8087 O O . GLN B 1 391 ? 17.23570 -18.14473 2.97483 1.000 107.61146 511 GLN B O 1
ATOM 8093 N N . ASN B 1 392 ? 18.56750 -16.90879 4.30857 1.000 108.83519 512 ASN B N 1
ATOM 8094 C CA . ASN B 1 392 ? 17.80379 -15.68526 4.08894 1.000 122.36047 512 ASN B CA 1
ATOM 8095 C C . ASN B 1 392 ? 18.70699 -14.45655 4.03982 1.000 114.68926 512 ASN B C 1
ATOM 8096 O O . ASN B 1 392 ? 18.28075 -13.35410 4.40156 1.000 122.69366 512 ASN B O 1
ATOM 8101 N N . VAL B 1 393 ? 19.95218 -14.62648 3.60147 1.000 100.93774 513 VAL B N 1
ATOM 8102 C CA . VAL B 1 393 ? 20.86642 -13.51785 3.34768 1.000 96.64609 513 VAL B CA 1
ATOM 8103 C C . VAL B 1 393 ? 21.42598 -13.70054 1.94470 1.000 101.28826 513 VAL B C 1
ATOM 8104 O O . VAL B 1 393 ? 22.00194 -14.75042 1.63479 1.000 101.03645 513 VAL B O 1
ATOM 8108 N N . LYS B 1 394 ? 21.25730 -12.68733 1.10195 1.000 108.77477 514 LYS B N 1
ATOM 8109 C CA . LYS B 1 394 ? 21.57074 -12.80135 -0.31355 1.000 107.20096 514 LYS B CA 1
ATOM 8110 C C . LYS B 1 394 ? 23.01798 -12.41696 -0.59672 1.000 100.97283 514 LYS B C 1
ATOM 8111 O O . LYS B 1 394 ? 23.63649 -11.64301 0.13909 1.000 93.99278 514 LYS B O 1
ATOM 8117 N N . HIS B 1 395 ? 23.54957 -12.97291 -1.68107 1.000 99.19821 515 HIS B N 1
ATOM 8118 C CA . HIS B 1 395 ? 24.91737 -12.68415 -2.08139 1.000 99.22430 515 HIS B CA 1
ATOM 8119 C C . HIS B 1 395 ? 25.01284 -11.25635 -2.61750 1.000 103.63537 515 HIS B C 1
ATOM 8120 O O . HIS B 1 395 ? 24.09238 -10.78314 -3.29181 1.000 111.14797 515 HIS B O 1
ATOM 8127 N N . PRO B 1 396 ? 26.10684 -10.54282 -2.33121 1.000 101.91669 516 PRO B N 1
ATOM 8128 C CA . PRO B 1 396 ? 26.19768 -9.13698 -2.76121 1.000 104.45515 516 PRO B CA 1
ATOM 8129 C C . PRO B 1 396 ? 26.25076 -8.95151 -4.26775 1.000 107.34718 516 PRO B C 1
ATOM 8130 O O . PRO B 1 396 ? 25.89132 -7.87002 -4.74949 1.000 118.51119 516 PRO B O 1
ATOM 8134 N N . VAL B 1 397 ? 26.68410 -9.95469 -5.02464 1.000 102.28434 517 VAL B N 1
ATOM 8135 C CA . VAL B 1 397 ? 26.86475 -9.83858 -6.46624 1.000 100.03787 517 VAL B CA 1
ATOM 8136 C C . VAL B 1 397 ? 25.86044 -10.69796 -7.22706 1.000 111.64872 517 VAL B C 1
ATOM 8137 O O . VAL B 1 397 ? 25.14304 -10.20415 -8.09792 1.000 123.81180 517 VAL B O 1
ATOM 8141 N N . THR B 1 398 ? 25.79829 -11.99290 -6.91166 1.000 110.84178 518 THR B N 1
ATOM 8142 C CA . THR B 1 398 ? 24.91019 -12.89500 -7.63437 1.000 110.54770 518 THR B CA 1
ATOM 8143 C C . THR B 1 398 ? 23.44907 -12.72768 -7.23930 1.000 114.41290 518 THR B C 1
ATOM 8144 O O . THR B 1 398 ? 22.56635 -13.15133 -7.99322 1.000 118.38823 518 THR B O 1
ATOM 8148 N N . GLY B 1 399 ? 23.17325 -12.12587 -6.08243 1.000 110.64538 519 GLY B N 1
ATOM 8149 C CA . GLY B 1 399 ? 21.81504 -11.91842 -5.62962 1.000 114.59921 519 GLY B CA 1
ATOM 8150 C C . GLY B 1 399 ? 21.12694 -13.13822 -5.05928 1.000 113.28429 519 GLY B C 1
ATOM 8151 O O . GLY B 1 399 ? 20.00339 -13.01367 -4.55451 1.000 106.35034 519 GLY B O 1
ATOM 8152 N N . GLN B 1 400 ? 21.75205 -14.30898 -5.11937 1.000 116.67154 520 GLN B N 1
ATOM 8153 C CA . GLN B 1 400 ? 21.16386 -15.52656 -4.58720 1.000 115.95679 520 GLN B CA 1
ATOM 8154 C C . GLN B 1 400 ? 21.52453 -15.69590 -3.11357 1.000 117.83618 520 GLN B C 1
ATOM 8155 O O . GLN B 1 400 ? 22.41721 -15.03288 -2.58139 1.000 127.36283 520 GLN B O 1
ATOM 8161 N N . PHE B 1 401 ? 20.81015 -16.60180 -2.45227 1.000 111.03340 521 PHE B N 1
ATOM 8162 C CA . PHE B 1 401 ? 21.08120 -16.89340 -1.05307 1.000 98.57077 521 PHE B CA 1
ATOM 8163 C C . PHE B 1 401 ? 22.45197 -17.54195 -0.89455 1.000 96.15680 521 PHE B C 1
ATOM 8164 O O . PHE B 1 401 ? 22.92140 -18.27964 -1.76517 1.000 98.96257 521 PHE B O 1
ATOM 8172 N N . LEU B 1 402 ? 23.09830 -17.25459 0.23792 1.000 95.64903 522 LEU B N 1
ATOM 8173 C CA . LEU B 1 402 ? 24.40243 -17.84196 0.52027 1.000 87.73106 522 LEU B CA 1
ATOM 8174 C C . LEU B 1 402 ? 24.32820 -19.35057 0.71347 1.000 94.16519 522 LEU B C 1
ATOM 8175 O O . LEU B 1 402 ? 25.33366 -20.03864 0.50768 1.000 96.90295 522 LEU B O 1
ATOM 8180 N N . TYR B 1 403 ? 23.16848 -19.87684 1.10027 1.000 85.53394 523 TYR B N 1
ATOM 8181 C CA . TYR B 1 403 ? 22.98555 -21.31523 1.28018 1.000 76.00749 523 TYR B CA 1
ATOM 8182 C C . TYR B 1 403 ? 22.77340 -21.95237 -0.08684 1.000 90.39200 523 TYR B C 1
ATOM 8183 O O . TYR B 1 403 ? 21.66108 -21.95949 -0.61914 1.000 92.50479 523 TYR B O 1
ATOM 8192 N N . GLN B 1 404 ? 23.84584 -22.48391 -0.66172 1.000 95.52345 524 GLN B N 1
ATOM 8193 C CA . GLN B 1 404 ? 23.78796 -23.20330 -1.92780 1.000 98.75088 524 GLN B CA 1
ATOM 8194 C C . GLN B 1 404 ? 24.26525 -24.64065 -1.81284 1.000 104.53535 524 GLN B C 1
ATOM 8195 O O . GLN B 1 404 ? 23.71080 -25.52428 -2.47132 1.000 105.17565 524 GLN B O 1
ATOM 8201 N N . ASP B 1 405 ? 25.27647 -24.89899 -0.98810 1.000 114.07246 525 ASP B N 1
ATOM 8202 C CA . ASP B 1 405 ? 25.75771 -26.25115 -0.74037 1.000 112.08802 525 ASP B CA 1
ATOM 8203 C C . ASP B 1 405 ? 25.07483 -26.79391 0.50887 1.000 107.64723 525 ASP B C 1
ATOM 8204 O O . ASP B 1 405 ? 25.20191 -26.21527 1.59380 1.000 114.01667 525 ASP B O 1
ATOM 8209 N N . SER B 1 406 ? 24.34980 -27.90258 0.35461 1.000 98.42415 526 SER B N 1
ATOM 8210 C CA . SER B 1 406 ? 23.62879 -28.48776 1.47830 1.000 92.68758 526 SER B CA 1
ATOM 8211 C C . SER B 1 406 ? 24.53603 -29.26906 2.41797 1.000 94.48474 526 SER B C 1
ATOM 8212 O O . SER B 1 406 ? 24.12379 -29.57587 3.54159 1.000 94.91281 526 SER B O 1
ATOM 8215 N N . ASN B 1 407 ? 25.75205 -29.59526 1.98862 1.000 91.84628 527 ASN B N 1
ATOM 8216 C CA . ASN B 1 407 ? 26.72033 -30.31931 2.80426 1.000 98.27309 527 ASN B CA 1
ATOM 8217 C C . ASN B 1 407 ? 27.91347 -29.43683 3.15916 1.000 92.28849 527 ASN B C 1
ATOM 8218 O O . ASN B 1 407 ? 29.06345 -29.87929 3.14115 1.000 94.06314 527 ASN B O 1
ATOM 8223 N N . TRP B 1 408 ? 27.64556 -28.17022 3.48566 1.000 82.36346 528 TRP B N 1
ATOM 8224 C CA . TRP B 1 408 ? 28.72296 -27.24910 3.83039 1.000 83.53303 528 TRP B CA 1
ATOM 8225 C C . TRP B 1 408 ? 29.35667 -27.59634 5.17143 1.000 84.06159 528 TRP B C 1
ATOM 8226 O O . TRP B 1 408 ? 30.56277 -27.39419 5.35456 1.000 80.37334 528 TRP B O 1
ATOM 8237 N N . ALA B 1 409 ? 28.56669 -28.12105 6.11335 1.000 84.99402 529 ALA B N 1
ATOM 8238 C CA . ALA B 1 409 ? 29.08583 -28.40948 7.44668 1.000 78.80531 529 ALA B CA 1
ATOM 8239 C C . ALA B 1 409 ? 30.17796 -29.46985 7.41298 1.000 87.87527 529 ALA B C 1
ATOM 8240 O O . ALA B 1 409 ? 31.08982 -29.44705 8.24768 1.000 93.81456 529 ALA B O 1
ATOM 8242 N N . SER B 1 410 ? 30.10737 -30.40249 6.46337 1.000 94.90281 530 SER B N 1
ATOM 8243 C CA . SER B 1 410 ? 31.14181 -31.41811 6.32229 1.000 104.48938 530 SER B CA 1
ATOM 8244 C C . SER B 1 410 ? 32.41361 -30.88137 5.67986 1.000 102.96715 530 SER B C 1
ATOM 8245 O O . SER B 1 410 ? 33.41533 -31.60349 5.63217 1.000 104.91609 530 SER B O 1
ATOM 8248 N N . LYS B 1 411 ? 32.39991 -29.64212 5.18990 1.000 97.24925 531 LYS B N 1
ATOM 8249 C CA . LYS B 1 411 ? 33.55750 -29.03639 4.54588 1.000 91.11903 531 LYS B CA 1
ATOM 8250 C C . LYS B 1 411 ? 34.10576 -27.85059 5.32933 1.000 88.56016 531 LYS B C 1
ATOM 8251 O O . LYS B 1 411 ? 34.91336 -27.08466 4.79279 1.000 81.20808 531 LYS B O 1
ATOM 8257 N N . VAL B 1 412 ? 33.69067 -27.68189 6.58055 1.000 91.72795 532 VAL B N 1
ATOM 8258 C CA . VAL B 1 412 ? 34.11216 -26.53839 7.38178 1.000 89.77310 532 VAL B CA 1
ATOM 8259 C C . VAL B 1 412 ? 35.50342 -26.79785 7.94221 1.000 94.40915 532 VAL B C 1
ATOM 8260 O O . VAL B 1 412 ? 35.74348 -27.81794 8.59928 1.000 99.36811 532 VAL B O 1
ATOM 8264 N N . GLU B 1 413 ? 36.42394 -25.87478 7.68111 1.000 92.17370 533 GLU B N 1
ATOM 8265 C CA . GLU B 1 413 ? 37.74163 -25.92289 8.29322 1.000 95.50447 533 GLU B CA 1
ATOM 8266 C C . GLU B 1 413 ? 37.67696 -25.37973 9.71530 1.000 92.78313 533 GLU B C 1
ATOM 8267 O O . GLU B 1 413 ? 36.88610 -24.48462 10.02533 1.000 90.15636 533 GLU B O 1
ATOM 8273 N N . LYS B 1 414 ? 38.51563 -25.93385 10.58484 1.000 85.05951 534 LYS B N 1
ATOM 8274 C CA . LYS B 1 414 ? 38.53782 -25.48590 11.96696 1.000 82.78909 534 LYS B CA 1
ATOM 8275 C C . LYS B 1 414 ? 39.36374 -24.20952 12.10307 1.000 80.97338 534 LYS B C 1
ATOM 8276 O O . LYS B 1 414 ? 40.18623 -23.87296 11.24650 1.000 76.56214 534 LYS B O 1
ATOM 8282 N N . LEU B 1 415 ? 39.12561 -23.49283 13.19976 1.000 77.83016 535 LEU B N 1
ATOM 8283 C CA . LEU B 1 415 ? 39.82965 -22.24153 13.44499 1.000 73.71938 535 LEU B CA 1
ATOM 8284 C C . LEU B 1 415 ? 41.32231 -22.49075 13.62101 1.000 75.08839 535 LEU B C 1
ATOM 8285 O O . LEU B 1 415 ? 41.73891 -23.50146 14.19363 1.000 75.72036 535 LEU B O 1
ATOM 8290 N N . THR B 1 416 ? 42.12809 -21.56030 13.12140 1.000 75.06955 536 THR B N 1
ATOM 8291 C CA . THR B 1 416 ? 43.57826 -21.67090 13.15016 1.000 78.59821 536 THR B CA 1
ATOM 8292 C C . THR B 1 416 ? 44.16768 -20.69455 14.16097 1.000 71.08041 536 THR B C 1
ATOM 8293 O O . THR B 1 416 ? 43.46779 -19.86946 14.75319 1.000 60.10627 536 THR B O 1
ATOM 8297 N N . LEU B 1 417 ? 45.48739 -20.79605 14.33789 1.000 66.62153 537 LEU B N 1
ATOM 8298 C CA . LEU B 1 417 ? 46.16955 -20.02793 15.37402 1.000 57.91675 537 LEU B CA 1
ATOM 8299 C C . LEU B 1 417 ? 46.12001 -18.52791 15.10372 1.000 65.93639 537 LEU B C 1
ATOM 8300 O O . LEU B 1 417 ? 46.08055 -17.73252 16.04943 1.000 73.15516 537 LEU B O 1
ATOM 8305 N N . ASP B 1 418 ? 46.11794 -18.12125 13.83228 1.000 69.41639 538 ASP B N 1
ATOM 8306 C CA . ASP B 1 418 ? 46.11375 -16.70327 13.49504 1.000 61.12168 538 ASP B CA 1
ATOM 8307 C C . ASP B 1 418 ? 44.76048 -16.04126 13.71831 1.000 61.80948 538 ASP B C 1
ATOM 8308 O O . ASP B 1 418 ? 44.69199 -14.80794 13.76613 1.000 67.06454 538 ASP B O 1
ATOM 8313 N N . ASN B 1 419 ? 43.69150 -16.82034 13.85335 1.000 58.10377 539 ASN B N 1
ATOM 8314 C CA . ASN B 1 419 ? 42.35974 -16.25599 14.01817 1.000 68.08788 539 ASN B CA 1
ATOM 8315 C C . ASN B 1 419 ? 42.11180 -15.88767 15.47605 1.000 74.20907 539 ASN B C 1
ATOM 8316 O O . ASN B 1 419 ? 42.49482 -16.62092 16.39205 1.000 74.69722 539 ASN B O 1
ATOM 8321 N N . ALA B 1 420 ? 41.46062 -14.74002 15.68589 1.000 69.42203 540 ALA B N 1
ATOM 8322 C CA . ALA B 1 420 ? 41.20707 -14.25819 17.03937 1.000 65.22141 540 ALA B CA 1
ATOM 8323 C C . ALA B 1 420 ? 40.11195 -15.04657 17.74564 1.000 65.28770 540 ALA B C 1
ATOM 8324 O O . ALA B 1 420 ? 39.99382 -14.95627 18.97232 1.000 79.47103 540 ALA B O 1
ATOM 8326 N N . ALA B 1 421 ? 39.30698 -15.80775 17.00406 1.000 65.06430 541 ALA B N 1
ATOM 8327 C CA . ALA B 1 421 ? 38.28509 -16.64810 17.61398 1.000 62.36965 541 ALA B CA 1
ATOM 8328 C C . ALA B 1 421 ? 38.85867 -17.93694 18.18881 1.000 61.40343 541 ALA B C 1
ATOM 8329 O O . ALA B 1 421 ? 38.19197 -18.59636 18.99891 1.000 65.50678 541 ALA B O 1
ATOM 8331 N N . PHE B 1 422 ? 40.07759 -18.30087 17.79013 1.000 62.99975 542 PHE B N 1
ATOM 8332 C CA . PHE B 1 422 ? 40.69601 -19.52863 18.28629 1.000 64.85541 542 PHE B CA 1
ATOM 8333 C C . PHE B 1 422 ? 40.93356 -19.51000 19.79159 1.000 64.34486 542 PHE B C 1
ATOM 8334 O O . PHE B 1 422 ? 40.64411 -20.52564 20.44825 1.000 67.16992 542 PHE B O 1
ATOM 8342 N N . PRO B 1 423 ? 41.46256 -18.44035 20.40138 1.000 48.31056 543 PRO B N 1
ATOM 8343 C CA . PRO B 1 423 ? 41.55203 -18.43862 21.86994 1.000 60.06250 543 PRO B CA 1
ATOM 8344 C C . PRO B 1 423 ? 40.19497 -18.38787 22.54627 1.000 64.35659 543 PRO B C 1
ATOM 8345 O O . PRO B 1 423 ? 40.05892 -18.88052 23.67255 1.000 64.06976 543 PRO B O 1
ATOM 8349 N N . PHE B 1 424 ? 39.18415 -17.80924 21.89468 1.000 62.96577 544 PHE B N 1
ATOM 8350 C CA . PHE B 1 424 ? 37.84342 -17.81237 22.46957 1.000 59.48499 544 PHE B CA 1
ATOM 8351 C C . PHE B 1 424 ? 37.25732 -19.21836 22.50298 1.000 67.93756 544 PHE B C 1
ATOM 8352 O O . PHE B 1 424 ? 36.53317 -19.57083 23.44173 1.000 71.14933 544 PHE B O 1
ATOM 8360 N N . LEU B 1 425 ? 37.55768 -20.03608 21.49244 1.000 67.54438 545 LEU B N 1
ATOM 8361 C CA . LEU B 1 425 ? 36.96656 -21.36853 21.41636 1.000 60.76565 545 LEU B CA 1
ATOM 8362 C C . LEU B 1 425 ? 37.78453 -22.42381 22.16419 1.000 65.21330 545 LEU B C 1
ATOM 8363 O O . LEU B 1 425 ? 37.22719 -23.18454 22.96120 1.000 69.14179 545 LEU B O 1
ATOM 8368 N N . ALA B 1 426 ? 39.09921 -22.48277 21.92382 1.000 61.16418 546 ALA B N 1
ATOM 8369 C CA . ALA B 1 426 ? 39.94809 -23.53956 22.45831 1.000 60.85537 546 ALA B CA 1
ATOM 8370 C C . ALA B 1 426 ? 40.42641 -23.29922 23.88527 1.000 59.54073 546 ALA B C 1
ATOM 8371 O O . ALA B 1 426 ? 40.72076 -24.27329 24.59051 1.000 55.34902 546 ALA B O 1
ATOM 8373 N N . TYR B 1 427 ? 40.53226 -22.04470 24.32575 1.000 49.96576 547 TYR B N 1
ATOM 8374 C CA . TYR B 1 427 ? 41.04058 -21.73141 25.65904 1.000 52.62512 547 TYR B CA 1
ATOM 8375 C C . TYR B 1 427 ? 39.91794 -21.49408 26.66482 1.000 59.16398 547 TYR B C 1
ATOM 8376 O O . TYR B 1 427 ? 39.84736 -22.17491 27.69243 1.000 67.46943 547 TYR B O 1
ATOM 8385 N N . SER B 1 428 ? 39.04117 -20.53044 26.39119 1.000 57.76181 548 SER B N 1
ATOM 8386 C CA . SER B 1 428 ? 37.98104 -20.16386 27.32032 1.000 58.15191 548 SER B CA 1
ATOM 8387 C C . SER B 1 428 ? 36.71220 -20.98934 27.14676 1.000 68.56520 548 SER B C 1
ATOM 8388 O O . SER B 1 428 ? 35.78207 -20.83948 27.94697 1.000 68.69257 548 SER B O 1
ATOM 8391 N N . GLY B 1 429 ? 36.64918 -21.85101 26.13527 1.000 69.52425 549 GLY B N 1
ATOM 8392 C CA . GLY B 1 429 ? 35.47162 -22.67320 25.93117 1.000 58.66026 549 GLY B CA 1
ATOM 8393 C C . GLY B 1 429 ? 34.23316 -21.90725 25.52645 1.000 61.13962 549 GLY B C 1
ATOM 8394 O O . GLY B 1 429 ? 33.12018 -22.31121 25.87782 1.000 58.90457 549 GLY B O 1
ATOM 8395 N N . ILE B 1 430 ? 34.39443 -20.81031 24.80248 1.000 61.48296 550 ILE B N 1
ATOM 8396 C CA . ILE B 1 430 ? 33.27704 -19.99843 24.32678 1.000 62.99655 550 ILE B CA 1
ATOM 8397 C C . ILE B 1 430 ? 33.06112 -20.30688 22.84986 1.000 68.00435 550 ILE B C 1
ATOM 8398 O O . ILE B 1 430 ? 34.02743 -20.25920 22.07614 1.000 66.36511 550 ILE B O 1
ATOM 8403 N N . PRO B 1 431 ? 31.84156 -20.63475 22.42605 1.000 75.04040 551 PRO B N 1
ATOM 8404 C CA . PRO B 1 431 ? 31.59212 -20.84968 20.99457 1.000 71.29118 551 PRO B CA 1
ATOM 8405 C C . PRO B 1 431 ? 31.93369 -19.60375 20.19053 1.000 69.57019 551 PRO B C 1
ATOM 8406 O O . PRO B 1 431 ? 31.51467 -18.49352 20.52335 1.000 74.90648 551 PRO B O 1
ATOM 8410 N N . ALA B 1 432 ? 32.70943 -19.79533 19.12780 1.000 67.94281 552 ALA B N 1
ATOM 8411 C CA . ALA B 1 432 ? 33.20770 -18.69239 18.32325 1.000 71.24759 552 ALA B CA 1
ATOM 8412 C C . ALA B 1 432 ? 32.92849 -18.95786 16.85085 1.000 63.18717 552 ALA B C 1
ATOM 8413 O O . ALA B 1 432 ? 32.72133 -20.09916 16.43170 1.000 57.13475 552 ALA B O 1
ATOM 8415 N N . VAL B 1 433 ? 32.92839 -17.88298 16.06612 1.000 62.59046 553 VAL B N 1
ATOM 8416 C CA . VAL B 1 433 ? 32.61294 -17.96106 14.64341 1.000 67.64232 553 VAL B CA 1
ATOM 8417 C C . VAL B 1 433 ? 33.42408 -16.90745 13.90237 1.000 63.38045 553 VAL B C 1
ATOM 8418 O O . VAL B 1 433 ? 33.58109 -15.77759 14.37461 1.000 69.81989 553 VAL B O 1
ATOM 8422 N N . SER B 1 434 ? 33.95046 -17.28929 12.73969 1.000 69.05700 554 SER B N 1
ATOM 8423 C CA . SER B 1 434 ? 34.61372 -16.37017 11.82878 1.000 69.47358 554 SER B CA 1
ATOM 8424 C C . SER B 1 434 ? 34.09817 -16.62909 10.42185 1.000 77.87475 554 SER B C 1
ATOM 8425 O O . SER B 1 434 ? 33.96049 -17.78233 10.00582 1.000 90.42954 554 SER B O 1
ATOM 8428 N N . PHE B 1 435 ? 33.79768 -15.55577 9.69643 1.000 80.16632 555 PHE B N 1
ATOM 8429 C CA . PHE B 1 435 ? 33.24602 -15.66766 8.35489 1.000 82.68198 555 PHE B CA 1
ATOM 8430 C C . PHE B 1 435 ? 33.90916 -14.63599 7.45638 1.000 77.11046 555 PHE B C 1
ATOM 8431 O O . PHE B 1 435 ? 34.41119 -13.60981 7.92189 1.000 73.69486 555 PHE B O 1
ATOM 8439 N N . CYS B 1 436 ? 33.90673 -14.91792 6.15497 1.000 85.10392 556 CYS B N 1
ATOM 8440 C CA . CYS B 1 436 ? 34.56276 -14.01425 5.22047 1.000 83.39798 556 CYS B CA 1
ATOM 8441 C C . CYS B 1 436 ? 34.02812 -14.21603 3.80974 1.000 81.82500 556 CYS B C 1
ATOM 8442 O O . CYS B 1 436 ? 33.77719 -15.34692 3.38481 1.000 78.67299 556 CYS B O 1
ATOM 8445 N N . PHE B 1 437 ? 33.85872 -13.10490 3.09478 1.000 78.77987 557 PHE B N 1
ATOM 8446 C CA . PHE B 1 437 ? 33.67549 -13.11762 1.64735 1.000 74.97712 557 PHE B CA 1
ATOM 8447 C C . PHE B 1 437 ? 35.05794 -13.01719 1.01329 1.000 77.78081 557 PHE B C 1
ATOM 8448 O O . PHE B 1 437 ? 35.68259 -11.95167 1.03831 1.000 81.34224 557 PHE B O 1
ATOM 8456 N N . CYS B 1 438 ? 35.54038 -14.12181 0.45142 1.000 79.00170 558 CYS B N 1
ATOM 8457 C CA . CYS B 1 438 ? 36.91597 -14.19384 -0.02424 1.000 87.99954 558 CYS B CA 1
ATOM 8458 C C . CYS B 1 438 ? 36.93223 -14.84618 -1.40194 1.000 88.98743 558 CYS B C 1
ATOM 8459 O O . CYS B 1 438 ? 35.88682 -15.11548 -2.00121 1.000 91.77606 558 CYS B O 1
ATOM 8462 N N . GLU B 1 439 ? 38.13746 -15.09208 -1.90407 1.000 89.97674 559 GLU B N 1
ATOM 8463 C CA . GLU B 1 439 ? 38.37628 -15.79028 -3.15692 1.000 93.38291 559 GLU B CA 1
ATOM 8464 C C . GLU B 1 439 ? 39.05221 -17.12756 -2.86812 1.000 98.62441 559 GLU B C 1
ATOM 8465 O O . GLU B 1 439 ? 39.31636 -17.48389 -1.71616 1.000 107.94012 559 GLU B O 1
ATOM 8471 N N . ASP B 1 440 ? 39.33922 -17.87309 -3.93519 1.000 101.71501 560 ASP B N 1
ATOM 8472 C CA . ASP B 1 440 ? 40.05381 -19.13552 -3.79870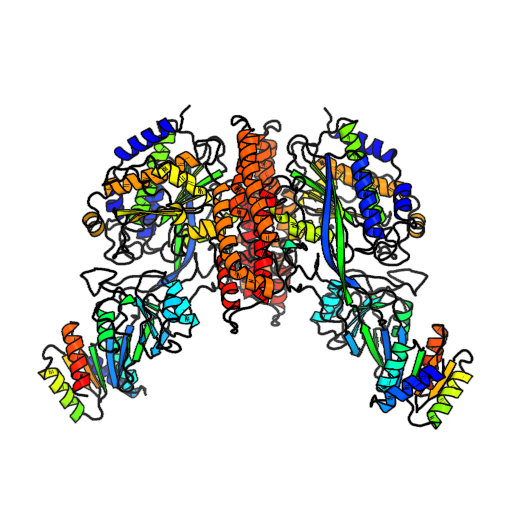 1.000 107.57824 560 ASP B CA 1
ATOM 8473 C C . ASP B 1 440 ? 41.54464 -18.94780 -3.55157 1.000 104.38048 560 ASP B C 1
ATOM 8474 O O . ASP B 1 440 ? 42.23942 -19.93325 -3.28058 1.000 108.07378 560 ASP B O 1
ATOM 8479 N N . THR B 1 441 ? 42.04805 -17.71979 -3.63749 1.000 101.04637 561 THR B N 1
ATOM 8480 C CA . THR B 1 441 ? 43.44372 -17.41370 -3.37193 1.000 101.42168 561 THR B CA 1
ATOM 8481 C C . THR B 1 441 ? 43.54122 -16.40963 -2.23060 1.000 95.57955 561 THR B C 1
ATOM 8482 O O . THR B 1 441 ? 42.60491 -15.65337 -1.95709 1.000 95.81970 561 THR B O 1
ATOM 8486 N N . ASP B 1 442 ? 44.69133 -16.41324 -1.56276 1.000 92.63066 562 ASP B N 1
ATOM 8487 C CA . ASP B 1 442 ? 44.90975 -15.51030 -0.44291 1.000 98.35517 562 ASP B CA 1
ATOM 8488 C C . ASP B 1 442 ? 45.01435 -14.06737 -0.92354 1.000 95.18724 562 ASP B C 1
ATOM 8489 O O . ASP B 1 442 ? 45.45888 -13.78995 -2.04093 1.000 90.92458 562 ASP B O 1
ATOM 8494 N N . TYR B 1 443 ? 44.59344 -13.14649 -0.06639 1.000 94.39571 563 TYR B N 1
ATOM 8495 C CA . TYR B 1 443 ? 44.73334 -11.72595 -0.36275 1.000 92.91482 563 TYR B CA 1
ATOM 8496 C C . TYR B 1 443 ? 46.21509 -11.37604 -0.39984 1.000 88.93737 563 TYR B C 1
ATOM 8497 O O . TYR B 1 443 ? 46.90476 -11.53460 0.61625 1.000 95.45473 563 TYR B O 1
ATOM 8506 N N . PRO B 1 444 ? 46.74621 -10.90784 -1.53212 1.000 74.59907 564 PRO B N 1
ATOM 8507 C CA . PRO B 1 444 ? 48.20786 -10.78841 -1.65497 1.000 77.50071 564 PRO B CA 1
ATOM 8508 C C . PRO B 1 444 ? 48.81232 -9.69802 -0.78873 1.000 80.27534 564 PRO B C 1
ATOM 8509 O O . PRO B 1 444 ? 49.98448 -9.80901 -0.40877 1.000 87.60510 564 PRO B O 1
ATOM 8513 N N . TYR B 1 445 ? 48.05740 -8.65362 -0.46040 1.000 77.44797 565 TYR B N 1
ATOM 8514 C CA . TYR B 1 445 ? 48.60636 -7.47792 0.20047 1.000 78.50757 565 TYR B CA 1
ATOM 8515 C C . TYR B 1 445 ? 48.50421 -7.53854 1.72032 1.000 75.45746 565 TYR B C 1
ATOM 8516 O O . TYR B 1 445 ? 48.84959 -6.55884 2.38841 1.000 75.97952 565 TYR B O 1
ATOM 8525 N N . LEU B 1 446 ? 48.04787 -8.65692 2.27966 1.000 70.41201 566 LEU B N 1
ATOM 8526 C CA . LEU B 1 446 ? 47.95423 -8.78297 3.72838 1.000 69.44364 566 LEU B CA 1
ATOM 8527 C C . LEU B 1 446 ? 49.34385 -8.76512 4.35326 1.000 71.61192 566 LEU B C 1
ATOM 8528 O O . LEU B 1 446 ? 50.23230 -9.51839 3.94310 1.000 70.15047 566 LEU B O 1
ATOM 8533 N N . GLY B 1 447 ? 49.52929 -7.90069 5.34818 1.000 62.27619 567 GLY B N 1
ATOM 8534 C CA . GLY B 1 447 ? 50.80990 -7.77025 6.01001 1.000 58.49768 567 GLY B CA 1
ATOM 8535 C C . GLY B 1 447 ? 51.83767 -6.95074 5.26573 1.000 70.86949 567 GLY B C 1
ATOM 8536 O O . GLY B 1 447 ? 52.99177 -6.88940 5.70452 1.000 71.52646 567 GLY B O 1
ATOM 8537 N N . THR B 1 448 ? 51.46170 -6.32048 4.15836 1.000 76.49195 568 THR B N 1
ATOM 8538 C CA . THR B 1 448 ? 52.36745 -5.51312 3.35620 1.000 79.11364 568 THR B CA 1
ATOM 8539 C C . THR B 1 448 ? 51.97782 -4.04324 3.44560 1.000 72.95023 568 THR B C 1
ATOM 8540 O O . THR B 1 448 ? 50.94881 -3.67728 4.01981 1.000 70.18339 568 THR B O 1
ATOM 8544 N N . THR B 1 449 ? 52.82317 -3.19473 2.86027 1.000 68.56526 569 THR B N 1
ATOM 8545 C CA . THR B 1 449 ? 52.53402 -1.76925 2.78638 1.000 78.68419 569 THR B CA 1
ATOM 8546 C C . THR B 1 449 ? 51.49600 -1.43392 1.72423 1.000 87.83524 569 THR B C 1
ATOM 8547 O O . THR B 1 449 ? 51.03308 -0.28907 1.67506 1.000 88.61706 569 THR B O 1
ATOM 8551 N N . MET B 1 450 ? 51.12269 -2.39479 0.88110 1.000 83.36012 570 MET B N 1
ATOM 8552 C CA . MET B 1 450 ? 50.11687 -2.18337 -0.15049 1.000 77.78265 570 MET B CA 1
ATOM 8553 C C . MET B 1 450 ? 48.70522 -2.52050 0.31086 1.000 78.23869 570 MET B C 1
ATOM 8554 O O . MET B 1 450 ? 47.77250 -2.44218 -0.49585 1.000 73.81184 570 MET B O 1
ATOM 8559 N N . ASP B 1 451 ? 48.52090 -2.88917 1.57980 1.000 86.62399 571 ASP B N 1
ATOM 8560 C CA . ASP B 1 451 ? 47.18799 -3.14134 2.12766 1.000 86.85879 571 ASP B CA 1
ATOM 8561 C C . ASP B 1 451 ? 46.46133 -1.81636 2.38074 1.000 83.95752 571 ASP B C 1
ATOM 8562 O O . ASP B 1 451 ? 46.11437 -1.45978 3.50607 1.000 73.80472 571 ASP B O 1
ATOM 8567 N N . THR B 1 452 ? 46.22457 -1.08934 1.29446 1.000 80.19351 572 THR B N 1
ATOM 8568 C CA . THR B 1 452 ? 45.62470 0.23468 1.34656 1.000 80.43676 572 THR B CA 1
ATOM 8569 C C . THR B 1 452 ? 44.16047 0.18226 0.92249 1.000 88.71074 572 THR B C 1
ATOM 8570 O O . THR B 1 452 ? 43.66247 -0.82932 0.42419 1.000 95.88615 572 THR B O 1
ATOM 8574 N N . TYR B 1 453 ? 43.46623 1.30325 1.13287 1.000 91.20428 573 TYR B N 1
ATOM 8575 C CA . TYR B 1 453 ? 42.07640 1.39646 0.70164 1.000 91.64115 573 TYR B CA 1
ATOM 8576 C C . TYR B 1 453 ? 41.96338 1.45865 -0.81545 1.000 90.36740 573 TYR B C 1
ATOM 8577 O O . TYR B 1 453 ? 40.97228 0.98252 -1.38090 1.000 90.13991 573 TYR B O 1
ATOM 8586 N N . LYS B 1 454 ? 42.96113 2.03546 -1.48875 1.000 87.92197 574 LYS B N 1
ATOM 8587 C CA . LYS B 1 454 ? 42.90206 2.15031 -2.94213 1.000 102.31631 574 LYS B CA 1
ATOM 8588 C C . LYS B 1 454 ? 42.94927 0.77795 -3.60251 1.000 113.38676 574 LYS B C 1
ATOM 8589 O O . LYS B 1 454 ? 42.12072 0.46538 -4.46460 1.000 133.95216 574 LYS B O 1
ATOM 8595 N N . GLU B 1 455 ? 43.91366 -0.05755 -3.20835 1.000 105.59116 575 GLU B N 1
ATOM 8596 C CA . GLU B 1 455 ? 43.99897 -1.40195 -3.77060 1.000 97.24861 575 GLU B CA 1
ATOM 8597 C C . GLU B 1 455 ? 42.75406 -2.21715 -3.44332 1.000 93.31232 575 GLU B C 1
ATOM 8598 O O . GLU B 1 455 ? 42.29654 -3.02279 -4.26276 1.000 103.31284 575 GLU B O 1
ATOM 8604 N N . LEU B 1 456 ? 42.18413 -2.01252 -2.25342 1.000 87.94496 576 LEU B N 1
ATOM 8605 C CA . LEU B 1 456 ? 40.99559 -2.76492 -1.86543 1.000 88.35375 576 LEU B CA 1
ATOM 8606 C C . LEU B 1 456 ? 39.78327 -2.35476 -2.69296 1.000 90.01794 576 LEU B C 1
ATOM 8607 O O . LEU B 1 456 ? 39.00564 -3.21153 -3.12942 1.000 89.14834 576 LEU B O 1
ATOM 8612 N N . ILE B 1 457 ? 39.60344 -1.05087 -2.92157 1.000 93.44744 577 ILE B N 1
ATOM 8613 C CA . ILE B 1 457 ? 38.47266 -0.59511 -3.72012 1.000 98.90254 577 ILE B CA 1
ATOM 8614 C C . ILE B 1 457 ? 38.68335 -0.89295 -5.19964 1.000 108.59498 577 ILE B C 1
ATOM 8615 O O . ILE B 1 457 ? 37.70782 -0.98794 -5.95374 1.000 108.69619 577 ILE B O 1
ATOM 8620 N N . GLU B 1 458 ? 39.93481 -1.05549 -5.63834 1.000 112.36192 578 GLU B N 1
ATOM 8621 C CA . GLU B 1 458 ? 40.18281 -1.46939 -7.01530 1.000 107.86636 578 GLU B CA 1
ATOM 8622 C C . GLU B 1 458 ? 39.91786 -2.95843 -7.20344 1.000 106.41542 578 GLU B C 1
ATOM 8623 O O . GLU B 1 458 ? 39.38219 -3.37006 -8.23860 1.000 110.49911 578 GLU B O 1
ATOM 8629 N N . ARG B 1 459 ? 40.28309 -3.77852 -6.21529 1.000 103.27071 579 ARG B N 1
ATOM 8630 C CA . ARG B 1 459 ? 40.03731 -5.21320 -6.31132 1.000 101.74131 579 ARG B CA 1
ATOM 8631 C C . ARG B 1 459 ? 38.56781 -5.54557 -6.08033 1.000 103.30341 579 ARG B C 1
ATOM 8632 O O . ARG B 1 459 ? 38.02003 -6.43836 -6.73684 1.000 107.38839 579 ARG B O 1
ATOM 8640 N N . ILE B 1 460 ? 37.91764 -4.84268 -5.15825 1.000 99.77183 580 ILE B N 1
ATOM 8641 C CA . ILE B 1 460 ? 36.50230 -5.05878 -4.86933 1.000 97.42161 580 ILE B CA 1
ATOM 8642 C C . ILE B 1 460 ? 35.74427 -3.76913 -5.16221 1.000 111.04696 580 ILE B C 1
ATOM 8643 O O . ILE B 1 460 ? 35.68104 -2.87951 -4.30081 1.000 118.07197 580 ILE B O 1
ATOM 8648 N N . PRO B 1 461 ? 35.16773 -3.61775 -6.35832 1.000 113.12130 581 PRO B N 1
ATOM 8649 C CA . PRO B 1 461 ? 34.44345 -2.36837 -6.66008 1.000 109.04829 581 PRO B CA 1
ATOM 8650 C C . PRO B 1 461 ? 33.23018 -2.15067 -5.77235 1.000 110.46519 581 PRO B C 1
ATOM 8651 O O . PRO B 1 461 ? 33.04833 -1.05255 -5.23034 1.000 104.46473 581 PRO B O 1
ATOM 8655 N N . GLU B 1 462 ? 32.39047 -3.16836 -5.60865 1.000 109.97712 582 GLU B N 1
ATOM 8656 C CA . GLU B 1 462 ? 31.21831 -3.07539 -4.73859 1.000 117.48798 582 GLU B CA 1
ATOM 8657 C C . GLU B 1 462 ? 31.56445 -3.44326 -3.29883 1.000 112.61413 582 GLU B C 1
ATOM 8658 O O . GLU B 1 462 ? 30.93944 -4.30719 -2.68570 1.000 113.84405 582 GLU B O 1
ATOM 8664 N N . LEU B 1 463 ? 32.58469 -2.77491 -2.75368 1.000 100.08300 583 LEU B N 1
ATOM 8665 C CA . LEU B 1 463 ? 32.98786 -3.01993 -1.37285 1.000 93.08409 583 LEU B CA 1
ATOM 8666 C C . LEU B 1 463 ? 31.86922 -2.68845 -0.39475 1.000 100.19225 583 LEU B C 1
ATOM 8667 O O . LEU B 1 463 ? 31.72778 -3.35570 0.63778 1.000 102.02788 583 LEU B O 1
ATOM 8672 N N . ASN B 1 464 ? 31.05985 -1.67425 -0.70851 1.000 104.86544 584 ASN B N 1
ATOM 8673 C CA . ASN B 1 464 ? 30.01273 -1.24166 0.21075 1.000 107.39849 584 ASN B CA 1
ATOM 8674 C C . ASN B 1 464 ? 28.96845 -2.33360 0.41066 1.000 110.84552 584 ASN B C 1
ATOM 8675 O O . ASN B 1 464 ? 28.58770 -2.64230 1.54445 1.000 117.01464 584 ASN B O 1
ATOM 8680 N N . LYS B 1 465 ? 28.50614 -2.94767 -0.68168 1.000 110.00319 585 LYS B N 1
ATOM 8681 C CA . LYS B 1 465 ? 27.46538 -3.96446 -0.56010 1.000 113.58816 585 LYS B CA 1
ATOM 8682 C C . LYS B 1 465 ? 27.99912 -5.25555 0.05203 1.000 104.43442 585 LYS B C 1
ATOM 8683 O O . LYS B 1 465 ? 27.27653 -5.93147 0.79288 1.000 109.54062 585 LYS B O 1
ATOM 8689 N N . VAL B 1 466 ? 29.25472 -5.61086 -0.22821 1.000 95.95114 586 VAL B N 1
ATOM 8690 C CA . VAL B 1 466 ? 29.83892 -6.79466 0.39705 1.000 92.38347 586 VAL B CA 1
ATOM 8691 C C . VAL B 1 466 ? 29.99946 -6.57979 1.89840 1.000 87.49571 586 VAL B C 1
ATOM 8692 O O . VAL B 1 466 ? 29.71142 -7.47577 2.70640 1.000 100.26400 586 VAL B O 1
ATOM 8696 N N . ALA B 1 467 ? 30.45837 -5.39005 2.29763 1.000 81.21190 587 ALA B N 1
ATOM 8697 C CA . ALA B 1 467 ? 30.53433 -5.07109 3.71871 1.000 85.63953 587 ALA B CA 1
ATOM 8698 C C . ALA B 1 467 ? 29.14878 -5.05831 4.35072 1.000 90.26463 587 ALA B C 1
ATOM 8699 O O . ALA B 1 467 ? 28.98175 -5.46629 5.50561 1.000 86.74665 587 ALA B O 1
ATOM 8701 N N . ARG B 1 468 ? 28.13966 -4.60117 3.60394 1.000 92.69279 588 ARG B N 1
ATOM 8702 C CA . ARG B 1 468 ? 26.77160 -4.63279 4.10910 1.000 98.52979 588 ARG B CA 1
ATOM 8703 C C . ARG B 1 468 ? 26.30005 -6.06325 4.32953 1.000 98.14720 588 ARG B C 1
ATOM 8704 O O . ARG B 1 468 ? 25.62218 -6.35357 5.31835 1.000 93.46917 588 ARG B O 1
ATOM 8712 N N . ALA B 1 469 ? 26.64940 -6.97174 3.41744 1.000 97.44736 589 ALA B N 1
ATOM 8713 C CA . ALA B 1 469 ? 26.26169 -8.36998 3.58369 1.000 91.27337 589 ALA B CA 1
ATOM 8714 C C . ALA B 1 469 ? 26.96222 -9.00022 4.78213 1.000 88.72017 589 ALA B C 1
ATOM 8715 O O . ALA B 1 469 ? 26.34866 -9.76577 5.53771 1.000 90.67827 589 ALA B O 1
ATOM 8717 N N . ALA B 1 470 ? 28.24831 -8.69351 4.97078 1.000 84.43321 590 ALA B N 1
ATOM 8718 C CA . ALA B 1 470 ? 28.95738 -9.20062 6.14375 1.000 80.60060 590 ALA B CA 1
ATOM 8719 C C . ALA B 1 470 ? 28.33885 -8.66889 7.43322 1.000 87.43851 590 ALA B C 1
ATOM 8720 O O . ALA B 1 470 ? 28.13382 -9.42299 8.39746 1.000 89.42935 590 ALA B O 1
ATOM 8722 N N . ALA B 1 471 ? 28.03166 -7.36886 7.46623 1.000 87.11949 591 ALA B N 1
ATOM 8723 C CA . ALA B 1 471 ? 27.37719 -6.78754 8.63107 1.000 81.55256 591 ALA B CA 1
ATOM 8724 C C . ALA B 1 471 ? 25.99559 -7.38492 8.85009 1.000 80.96359 591 ALA B C 1
ATOM 8725 O O . ALA B 1 471 ? 25.56628 -7.53924 9.99472 1.000 85.69592 591 ALA B O 1
ATOM 8727 N N . GLU B 1 472 ? 25.29302 -7.73913 7.77198 1.000 80.41625 592 GLU B N 1
ATOM 8728 C CA . GLU B 1 472 ? 23.98763 -8.37564 7.90858 1.000 87.31993 592 GLU B CA 1
ATOM 8729 C C . GLU B 1 472 ? 24.11603 -9.76228 8.52064 1.000 86.96439 592 GLU B C 1
ATOM 8730 O O . GLU B 1 472 ? 23.31320 -10.14469 9.37913 1.000 89.48005 592 GLU B O 1
ATOM 8736 N N . VAL B 1 473 ? 25.11685 -10.52951 8.08524 1.000 80.29490 593 VAL B N 1
ATOM 8737 C CA . VAL B 1 473 ? 25.36061 -11.84314 8.67804 1.000 71.87606 593 VAL B CA 1
ATOM 8738 C C . VAL B 1 473 ? 25.64575 -11.70444 10.16947 1.000 74.36105 593 VAL B C 1
ATOM 8739 O O . VAL B 1 473 ? 25.05771 -12.40724 11.00435 1.000 78.64748 593 VAL B O 1
ATOM 8743 N N . ALA B 1 474 ? 26.54492 -10.78183 10.52627 1.000 69.49591 594 ALA B N 1
ATOM 8744 C CA . ALA B 1 474 ? 26.88812 -10.59543 11.93489 1.000 77.81791 594 ALA B CA 1
ATOM 8745 C C . ALA B 1 474 ? 25.68544 -10.11834 12.74499 1.000 75.49917 594 ALA B C 1
ATOM 8746 O O . ALA B 1 474 ? 25.46983 -10.56581 13.88032 1.000 72.73719 594 ALA B O 1
ATOM 8748 N N . GLY B 1 475 ? 24.88251 -9.21948 12.17320 1.000 73.36725 595 GLY B N 1
ATOM 8749 C CA . GLY B 1 475 ? 23.72758 -8.70876 12.88785 1.000 81.64136 595 GLY B CA 1
ATOM 8750 C C . GLY B 1 475 ? 22.65660 -9.75943 13.09435 1.000 85.59131 595 GLY B C 1
ATOM 8751 O O . GLY B 1 475 ? 22.02567 -9.80864 14.15081 1.000 89.14571 595 GLY B O 1
ATOM 8752 N N . GLN B 1 476 ? 22.43212 -10.61246 12.09189 1.000 83.66460 596 GLN B N 1
ATOM 8753 C CA . GLN B 1 476 ? 21.48728 -11.70907 12.27077 1.000 83.76306 596 GLN B CA 1
ATOM 8754 C C . GLN B 1 476 ? 21.99104 -12.69656 13.31409 1.000 83.39310 596 GLN B C 1
ATOM 8755 O O . GLN B 1 476 ? 21.20382 -13.20626 14.12294 1.000 84.26483 596 GLN B O 1
ATOM 8761 N N . PHE B 1 477 ? 23.29976 -12.97474 13.31392 1.000 82.78347 597 PHE B N 1
ATOM 8762 C CA . PHE B 1 477 ? 23.89001 -13.76282 14.39214 1.000 77.49525 597 PHE B CA 1
ATOM 8763 C C . PHE B 1 477 ? 23.53081 -13.17667 15.75243 1.000 77.60620 597 PHE B C 1
ATOM 8764 O O . PHE B 1 477 ? 22.98243 -13.86807 16.61976 1.000 85.18655 597 PHE B O 1
ATOM 8772 N N . VAL B 1 478 ? 23.82166 -11.88733 15.94383 1.000 83.00167 598 VAL B N 1
ATOM 8773 C CA . VAL B 1 478 ? 23.59067 -11.24911 17.23921 1.000 82.70693 598 VAL B CA 1
ATOM 8774 C C . VAL B 1 478 ? 22.10942 -11.27877 17.60480 1.000 84.15117 598 VAL B C 1
ATOM 8775 O O . VAL B 1 478 ? 21.74255 -11.57705 18.74970 1.000 85.69327 598 VAL B O 1
ATOM 8779 N N . ILE B 1 479 ? 21.23568 -10.98047 16.64025 1.000 76.93003 599 ILE B N 1
ATOM 8780 C CA . ILE B 1 479 ? 19.80512 -10.89572 16.92561 1.000 75.47238 599 ILE B CA 1
ATOM 8781 C C . ILE B 1 479 ? 19.26080 -12.25780 17.33575 1.000 82.41743 599 ILE B C 1
ATOM 8782 O O . ILE B 1 479 ? 18.55196 -12.38330 18.34160 1.000 95.53908 599 ILE B O 1
ATOM 8787 N N . LYS B 1 480 ? 19.58447 -13.30260 16.56905 1.000 79.61216 600 LYS B N 1
ATOM 8788 C CA . LYS B 1 480 ? 19.11254 -14.63080 16.93896 1.000 88.04806 600 LYS B CA 1
ATOM 8789 C C . LYS B 1 480 ? 19.81275 -15.18431 18.17233 1.000 84.63055 600 LYS B C 1
ATOM 8790 O O . LYS B 1 480 ? 19.32436 -16.16139 18.75004 1.000 86.54111 600 LYS B O 1
ATOM 8796 N N . LEU B 1 481 ? 20.93231 -14.59480 18.59005 1.000 79.77673 601 LEU B N 1
ATOM 8797 C CA . LEU B 1 481 ? 21.56516 -14.99393 19.83886 1.000 73.37237 601 LEU B CA 1
ATOM 8798 C C . LEU B 1 481 ? 21.10465 -14.17568 21.03889 1.000 78.21747 601 LEU B C 1
ATOM 8799 O O . LEU B 1 481 ? 21.44361 -14.53140 22.17283 1.000 74.34100 601 LEU B O 1
ATOM 8804 N N . THR B 1 482 ? 20.34927 -13.09742 20.82896 1.000 89.80246 602 THR B N 1
ATOM 8805 C CA . THR B 1 482 ? 19.99086 -12.20478 21.92461 1.000 90.21925 602 THR B CA 1
ATOM 8806 C C . THR B 1 482 ? 18.49504 -12.01572 22.14390 1.000 96.72248 602 THR B C 1
ATOM 8807 O O . THR B 1 482 ? 18.09657 -11.69984 23.26686 1.000 100.49620 602 THR B O 1
ATOM 8811 N N . HIS B 1 483 ? 17.65621 -12.19829 21.12380 1.000 96.48479 603 HIS B N 1
ATOM 8812 C CA . HIS B 1 483 ? 16.27995 -11.71938 21.21333 1.000 98.35767 603 HIS B CA 1
ATOM 8813 C C . HIS B 1 483 ? 15.32043 -12.70491 21.87251 1.000 103.12349 603 HIS B C 1
ATOM 8814 O O . HIS B 1 483 ? 14.40033 -12.27326 22.57715 1.000 115.65395 603 HIS B O 1
ATOM 8821 N N . ASP B 1 484 ? 15.49880 -14.00651 21.67237 1.000 96.59817 604 ASP B N 1
ATOM 8822 C CA . ASP B 1 484 ? 14.52775 -14.98988 22.12991 1.000 101.27691 604 ASP B CA 1
ATOM 8823 C C . ASP B 1 484 ? 14.96030 -15.61402 23.45374 1.000 97.07296 604 ASP B C 1
ATOM 8824 O O . ASP B 1 484 ? 16.06388 -15.38545 23.95406 1.000 96.52434 604 ASP B O 1
ATOM 8829 N N . VAL B 1 485 ? 14.05881 -16.41914 24.02198 1.000 97.39169 605 VAL B N 1
ATOM 8830 C CA . VAL B 1 485 ? 14.37081 -17.14281 25.25004 1.000 97.70895 605 VAL B CA 1
ATOM 8831 C C . VAL B 1 485 ? 15.28447 -18.33382 24.99492 1.000 93.85154 605 VAL B C 1
ATOM 8832 O O . VAL B 1 485 ? 15.88482 -18.85766 25.94166 1.000 105.22924 605 VAL B O 1
ATOM 8836 N N . GLU B 1 486 ? 15.40405 -18.77917 23.74777 1.000 86.04283 606 GLU B N 1
ATOM 8837 C CA . GLU B 1 486 ? 16.31950 -19.84938 23.38153 1.000 92.57260 606 GLU B CA 1
ATOM 8838 C C . GLU B 1 486 ? 17.54557 -19.26113 22.69633 1.000 91.38875 606 GLU B C 1
ATOM 8839 O O . GLU B 1 486 ? 17.43612 -18.32631 21.89732 1.000 95.68051 606 GLU B O 1
ATOM 8845 N N . LEU B 1 487 ? 18.71436 -19.81682 23.01442 1.000 79.29939 607 LEU B N 1
ATOM 8846 C CA . LEU B 1 487 ? 19.97842 -19.28114 22.52677 1.000 77.16241 607 LEU B CA 1
ATOM 8847 C C . LEU B 1 487 ? 20.26948 -19.64769 21.07768 1.000 82.83720 607 LEU B C 1
ATOM 8848 O O . LEU B 1 487 ? 21.22872 -19.11531 20.50812 1.000 97.60119 607 LEU B O 1
ATOM 8853 N N . ASN B 1 488 ? 19.47293 -20.53380 20.47556 1.000 82.00355 608 ASN B N 1
ATOM 8854 C CA . ASN B 1 488 ? 19.71322 -21.02607 19.11684 1.000 81.63152 608 ASN B CA 1
ATOM 8855 C C . ASN B 1 488 ? 21.09994 -21.65433 18.99072 1.000 85.06042 608 ASN B C 1
ATOM 8856 O O . ASN B 1 488 ? 21.78362 -21.50040 17.97658 1.000 79.34510 608 ASN B O 1
ATOM 8861 N N . LEU B 1 489 ? 21.51965 -22.36536 20.03361 1.000 86.41040 609 LEU B N 1
ATOM 8862 C CA . LEU B 1 489 ? 22.76464 -23.12217 20.02430 1.000 76.53046 609 LEU B CA 1
ATOM 8863 C C . LEU B 1 489 ? 22.43004 -24.59908 19.86010 1.000 83.61276 609 LEU B C 1
ATOM 8864 O O . LEU B 1 489 ? 21.73018 -25.17762 20.69841 1.000 89.50487 609 LEU B O 1
ATOM 8869 N N . ASP B 1 490 ? 22.92568 -25.20312 18.78308 1.000 96.43704 610 ASP B N 1
ATOM 8870 C CA . ASP B 1 490 ? 22.59299 -26.58537 18.44378 1.000 97.83844 610 ASP B CA 1
ATOM 8871 C C . ASP B 1 490 ? 23.65836 -27.50484 19.02977 1.000 83.14920 610 ASP B C 1
ATOM 8872 O O . ASP B 1 490 ? 24.73879 -27.66964 18.45781 1.000 78.35389 610 ASP B O 1
ATOM 8877 N N . TYR B 1 491 ? 23.34708 -28.11205 20.17826 1.000 69.39211 611 TYR B N 1
ATOM 8878 C CA . TYR B 1 491 ? 24.26866 -29.06038 20.79527 1.000 67.53060 611 TYR B CA 1
ATOM 8879 C C . TYR B 1 491 ? 24.32061 -30.37847 20.03052 1.000 74.72781 611 TYR B C 1
ATOM 8880 O O . TYR B 1 491 ? 25.39113 -30.99151 19.93158 1.000 76.69605 611 TYR B O 1
ATOM 8889 N N . GLU B 1 492 ? 23.18645 -30.81873 19.47475 1.000 70.63892 612 GLU B N 1
ATOM 8890 C CA . GLU B 1 492 ? 23.13162 -32.07008 18.72578 1.000 74.66349 612 GLU B CA 1
ATOM 8891 C C . GLU B 1 492 ? 24.16158 -32.13755 17.60331 1.000 77.98959 612 GLU B C 1
ATOM 8892 O O . GLU B 1 492 ? 24.56539 -33.24275 17.22220 1.000 75.85240 612 GLU B O 1
ATOM 8898 N N . ARG B 1 493 ? 24.58912 -30.98887 17.06791 1.000 54.72419 613 ARG B N 1
ATOM 8899 C CA . ARG B 1 493 ? 25.64377 -30.97422 16.05880 1.000 69.68120 613 ARG B CA 1
ATOM 8900 C C . ARG B 1 493 ? 26.85607 -31.78351 16.50151 1.000 75.92735 613 ARG B C 1
ATOM 8901 O O . ARG B 1 493 ? 27.41968 -32.55187 15.71147 1.000 90.60408 613 ARG B O 1
ATOM 8909 N N . TYR B 1 494 ? 27.26557 -31.63412 17.76732 1.000 68.55108 614 TYR B N 1
ATOM 8910 C CA . TYR B 1 494 ? 28.46115 -32.32780 18.23747 1.000 56.93738 614 TYR B CA 1
ATOM 8911 C C . TYR B 1 494 ? 28.34120 -33.83575 18.07468 1.000 59.07345 614 TYR B C 1
ATOM 8912 O O . TYR B 1 494 ? 29.35941 -34.51819 17.90328 1.000 60.16261 614 TYR B O 1
ATOM 8921 N N . ASN B 1 495 ? 27.11493 -34.36837 18.11490 1.000 61.44888 615 ASN B N 1
ATOM 8922 C CA . ASN B 1 495 ? 26.89959 -35.78197 17.82351 1.000 64.92544 615 ASN B CA 1
ATOM 8923 C C . ASN B 1 495 ? 27.63664 -36.18690 16.55406 1.000 64.91316 615 ASN B C 1
ATOM 8924 O O . ASN B 1 495 ? 28.47964 -37.09331 16.56800 1.000 71.84163 615 ASN B O 1
ATOM 8929 N N . SER B 1 496 ? 27.35397 -35.48362 15.45211 1.000 67.10621 616 SER B N 1
ATOM 8930 C CA . SER B 1 496 ? 28.03118 -35.75877 14.18920 1.000 64.75304 616 SER B CA 1
ATOM 8931 C C . SER B 1 496 ? 29.54163 -35.78372 14.37565 1.000 63.59373 616 SER B C 1
ATOM 8932 O O . SER B 1 496 ? 30.21803 -36.72279 13.93743 1.000 64.98087 616 SER B O 1
ATOM 8935 N N . GLN B 1 497 ? 30.08056 -34.76923 15.06049 1.000 53.54308 617 GLN B N 1
ATOM 8936 C CA . GLN B 1 497 ? 31.51314 -34.72776 15.33321 1.000 59.69334 617 GLN B CA 1
ATOM 8937 C C . GLN B 1 497 ? 31.97983 -36.02946 15.96817 1.000 66.83768 617 GLN B C 1
ATOM 8938 O O . GLN B 1 497 ? 32.89890 -36.68738 15.46403 1.000 68.62246 617 GLN B O 1
ATOM 8944 N N . LEU B 1 498 ? 31.32350 -36.43723 17.05869 1.000 58.53056 618 LEU B N 1
ATOM 8945 C CA . LEU B 1 498 ? 31.68220 -37.69679 17.69914 1.000 55.64932 618 LEU B CA 1
ATOM 8946 C C . LEU B 1 498 ? 31.57851 -38.85187 16.71465 1.000 61.18659 618 LEU B C 1
ATOM 8947 O O . LEU B 1 498 ? 32.48795 -39.68739 16.62843 1.000 63.59779 618 LEU B O 1
ATOM 8952 N N . LEU B 1 499 ? 30.49824 -38.88361 15.92616 1.000 59.84727 619 LEU B N 1
ATOM 8953 C CA . LEU B 1 499 ? 30.31629 -39.96406 14.96406 1.000 65.16015 619 LEU B CA 1
ATOM 8954 C C . LEU B 1 499 ? 31.47200 -40.02982 13.97774 1.000 67.00555 619 LEU B C 1
ATOM 8955 O O . LEU B 1 499 ? 31.81817 -41.11582 13.49807 1.000 76.76459 619 LEU B O 1
ATOM 8960 N N . SER B 1 500 ? 32.09024 -38.88761 13.67333 1.000 76.24448 620 SER B N 1
ATOM 8961 C CA . SER B 1 500 ? 33.28060 -38.91155 12.83360 1.000 69.80416 620 SER B CA 1
ATOM 8962 C C . SER B 1 500 ? 34.44830 -39.54591 13.57703 1.000 68.22289 620 SER B C 1
ATOM 8963 O O . SER B 1 500 ? 35.08059 -40.48503 13.07593 1.000 70.56530 620 SER B O 1
ATOM 8966 N N . PHE B 1 501 ? 34.71550 -39.07078 14.79747 1.000 65.80494 621 PHE B N 1
ATOM 8967 C CA . PHE B 1 501 ? 35.89949 -39.49266 15.53935 1.000 65.19902 621 PHE B CA 1
ATOM 8968 C C . PHE B 1 501 ? 35.96383 -41.00969 15.66313 1.000 73.59094 621 PHE B C 1
ATOM 8969 O O . PHE B 1 501 ? 36.89718 -41.64937 15.16135 1.000 83.31076 621 PHE B O 1
ATOM 8977 N N . VAL B 1 502 ? 34.95308 -41.60190 16.30797 1.000 55.42145 622 VAL B N 1
ATOM 8978 C CA . VAL B 1 502 ? 34.91254 -43.05295 16.47636 1.000 73.12489 622 VAL B CA 1
ATOM 8979 C C . VAL B 1 502 ? 35.09036 -43.75281 15.13578 1.000 75.09523 622 VAL B C 1
ATOM 8980 O O . VAL B 1 502 ? 35.79510 -44.76649 15.03820 1.000 71.74865 622 VAL B O 1
ATOM 8984 N N . ARG B 1 503 ? 34.49051 -43.20066 14.07449 1.000 76.96829 623 ARG B N 1
ATOM 8985 C CA . ARG B 1 503 ? 34.63969 -43.79783 12.75178 1.000 79.68865 623 ARG B CA 1
ATOM 8986 C C . ARG B 1 503 ? 36.11040 -43.91980 12.38187 1.000 85.60630 623 ARG B C 1
ATOM 8987 O O . ARG B 1 503 ? 36.59664 -45.01595 12.07485 1.000 91.86323 623 ARG B O 1
ATOM 8995 N N . ASP B 1 504 ? 36.84456 -42.80426 12.44528 1.000 78.38163 624 ASP B N 1
ATOM 8996 C CA . ASP B 1 504 ? 38.28225 -42.85638 12.20830 1.000 82.64824 624 ASP B CA 1
ATOM 8997 C C . ASP B 1 504 ? 38.94241 -43.87013 13.13029 1.000 79.11044 624 ASP B C 1
ATOM 8998 O O . ASP B 1 504 ? 39.78337 -44.66708 12.69482 1.000 83.23464 624 ASP B O 1
ATOM 9003 N N . LEU B 1 505 ? 38.53624 -43.88465 14.40303 1.000 75.33177 625 LEU B N 1
ATOM 9004 C CA . LEU B 1 505 ? 39.13629 -44.81248 15.35215 1.000 69.07072 625 LEU B CA 1
ATOM 9005 C C . LEU B 1 505 ? 38.85563 -46.25702 14.96626 1.000 74.93975 625 LEU B C 1
ATOM 9006 O O . LEU B 1 505 ? 39.69971 -47.13379 15.19138 1.000 84.13954 625 LEU B O 1
ATOM 9011 N N . ASN B 1 506 ? 37.69141 -46.52197 14.36297 1.000 77.24186 626 ASN B N 1
ATOM 9012 C CA . ASN B 1 506 ? 37.39743 -47.87904 13.91646 1.000 76.86223 626 ASN B CA 1
ATOM 9013 C C . ASN B 1 506 ? 38.42210 -48.36084 12.90062 1.000 77.55270 626 ASN B C 1
ATOM 9014 O O . ASN B 1 506 ? 38.72789 -49.55882 12.84785 1.000 84.00374 626 ASN B O 1
ATOM 9019 N N . GLN B 1 507 ? 38.99095 -47.44088 12.11456 1.000 82.06526 627 GLN B N 1
ATOM 9020 C CA . GLN B 1 507 ? 40.00449 -47.82093 11.13802 1.000 83.31385 627 GLN B CA 1
ATOM 9021 C C . GLN B 1 507 ? 41.21800 -48.47170 11.78759 1.000 85.37683 627 GLN B C 1
ATOM 9022 O O . GLN B 1 507 ? 42.01189 -49.11072 11.08851 1.000 75.47334 627 GLN B O 1
ATOM 9028 N N . TYR B 1 508 ? 41.37872 -48.33102 13.10483 1.000 87.54930 628 TYR B N 1
ATOM 9029 C CA . TYR B 1 508 ? 42.49540 -48.93217 13.82109 1.000 83.77673 628 TYR B CA 1
ATOM 9030 C C . TYR B 1 508 ? 42.04252 -50.00663 14.80398 1.000 82.40719 628 TYR B C 1
ATOM 9031 O O . TYR B 1 508 ? 42.76016 -50.29811 15.76743 1.000 85.05046 628 TYR B O 1
ATOM 9040 N N . ARG B 1 509 ? 40.86519 -50.60063 14.57757 1.000 82.66392 629 ARG B N 1
ATOM 9041 C CA . ARG B 1 509 ? 40.37879 -51.66189 15.45701 1.000 77.17276 629 ARG B CA 1
ATOM 9042 C C . ARG B 1 509 ? 41.41282 -52.77029 15.61523 1.000 81.92092 629 ARG B C 1
ATOM 9043 O O . ARG B 1 509 ? 41.68970 -53.22396 16.73222 1.000 87.26997 629 ARG B O 1
ATOM 9051 N N . ALA B 1 510 ? 42.00359 -53.20898 14.49858 1.000 86.08970 630 ALA B N 1
ATOM 9052 C CA . ALA B 1 510 ? 43.00456 -54.27032 14.54558 1.000 83.33671 630 ALA B CA 1
ATOM 9053 C C . ALA B 1 510 ? 44.15583 -53.92010 15.47738 1.000 85.18670 630 ALA B C 1
ATOM 9054 O O . ALA B 1 510 ? 44.73145 -54.81015 16.11364 1.000 80.10885 630 ALA B O 1
ATOM 9056 N N . ASP B 1 511 ? 44.50220 -52.63632 15.57840 1.000 84.21561 631 ASP B N 1
ATOM 9057 C CA . ASP B 1 511 ? 45.54450 -52.23507 16.51414 1.000 86.24917 631 ASP B CA 1
ATOM 9058 C C . ASP B 1 511 ? 45.01883 -52.20150 17.94428 1.000 86.76744 631 ASP B C 1
ATOM 9059 O O . ASP B 1 511 ? 45.72175 -52.61147 18.87577 1.000 84.86646 631 ASP B O 1
ATOM 9064 N N . ILE B 1 512 ? 43.78062 -51.73437 18.13133 1.000 85.69393 632 ILE B N 1
ATOM 9065 C CA . ILE B 1 512 ? 43.19945 -51.66916 19.47026 1.000 79.01612 632 ILE B CA 1
ATOM 9066 C C . ILE B 1 512 ? 43.10706 -53.06219 20.07783 1.000 81.88925 632 ILE B C 1
ATOM 9067 O O . ILE B 1 512 ? 43.44242 -53.26946 21.25066 1.000 92.20278 632 ILE B O 1
ATOM 9072 N N . LYS B 1 513 ? 42.65567 -54.03992 19.28931 1.000 80.50148 633 LYS B N 1
ATOM 9073 C CA . LYS B 1 513 ? 42.62919 -55.41836 19.76380 1.000 81.07036 633 LYS B CA 1
ATOM 9074 C C . LYS B 1 513 ? 44.03695 -55.96876 19.95393 1.000 82.02886 633 LYS B C 1
ATOM 9075 O O . LYS B 1 513 ? 44.24360 -56.87358 20.77114 1.000 80.47101 633 LYS B O 1
ATOM 9081 N N . GLU B 1 514 ? 45.01650 -55.42921 19.22349 1.000 87.36955 634 GLU B N 1
ATOM 9082 C CA . GLU B 1 514 ? 46.37861 -55.93935 19.32902 1.000 88.51518 634 GLU B CA 1
ATOM 9083 C C . GLU B 1 514 ? 47.04127 -55.49898 20.62815 1.000 95.53723 634 GLU B C 1
ATOM 9084 O O . GLU B 1 514 ? 47.95776 -56.17139 21.11447 1.000 93.57306 634 GLU B O 1
ATOM 9090 N N . MET B 1 515 ? 46.59192 -54.38621 21.20380 1.000 92.85651 635 MET B N 1
ATOM 9091 C CA . MET B 1 515 ? 47.09004 -53.90785 22.48626 1.000 89.82035 635 MET B CA 1
ATOM 9092 C C . MET B 1 515 ? 46.27595 -54.41925 23.66752 1.000 88.34258 635 MET B C 1
ATOM 9093 O O . MET B 1 515 ? 46.54095 -54.01487 24.80428 1.000 82.03680 635 MET B O 1
ATOM 9098 N N . GLY B 1 516 ? 45.30131 -55.29395 23.43368 1.000 86.18882 636 GLY B N 1
ATOM 9099 C CA . GLY B 1 516 ? 44.44652 -55.75220 24.51220 1.000 69.48627 636 GLY B CA 1
ATOM 9100 C C . GLY B 1 516 ? 43.45785 -54.71702 24.99778 1.000 76.35949 636 GLY B C 1
ATOM 9101 O O . GLY B 1 516 ? 43.03556 -54.76945 26.15789 1.000 80.65846 636 GLY B O 1
ATOM 9102 N N . LEU B 1 517 ? 43.08004 -53.77249 24.14367 1.000 70.20965 637 LEU B N 1
ATOM 9103 C CA . LEU B 1 517 ? 42.12425 -52.72970 24.48122 1.000 66.72695 637 LEU B CA 1
ATOM 9104 C C . LEU B 1 517 ? 40.82149 -52.94471 23.72172 1.000 70.97211 637 LEU B C 1
ATOM 9105 O O . LEU B 1 517 ? 40.69961 -53.84011 22.88284 1.000 71.35925 637 LEU B O 1
ATOM 9110 N N . SER B 1 518 ? 39.83979 -52.09820 24.02619 1.000 60.32612 638 SER B N 1
ATOM 9111 C CA . SER B 1 518 ? 38.52795 -52.20290 23.40609 1.000 71.16597 638 SER B CA 1
ATOM 9112 C C . SER B 1 518 ? 37.92971 -50.81366 23.24582 1.000 78.18675 638 SER B C 1
ATOM 9113 O O . SER B 1 518 ? 38.23962 -49.89479 24.00903 1.000 80.00222 638 SER B O 1
ATOM 9116 N N . LEU B 1 519 ? 37.06304 -50.67397 22.24489 1.000 80.75156 639 LEU B N 1
ATOM 9117 C CA . LEU B 1 519 ? 36.39150 -49.41626 21.95394 1.000 84.98679 639 LEU B CA 1
ATOM 9118 C C . LEU B 1 519 ? 34.93563 -49.40878 22.40159 1.000 87.41823 639 LEU B C 1
ATOM 9119 O O . LEU B 1 519 ? 34.19987 -48.47946 22.05540 1.000 80.05992 639 LEU B O 1
ATOM 9124 N N . GLN B 1 520 ? 34.50436 -50.41759 23.16452 1.000 84.55862 640 GLN B N 1
ATOM 9125 C CA . GLN B 1 520 ? 33.09897 -50.50198 23.55277 1.000 77.61569 640 GLN B CA 1
ATOM 9126 C C . GLN B 1 520 ? 32.69787 -49.34394 24.45905 1.000 76.78664 640 GLN B C 1
ATOM 9127 O O . GLN B 1 520 ? 31.57514 -48.83334 24.36243 1.000 77.09374 640 GLN B O 1
ATOM 9133 N N . TRP B 1 521 ? 33.60078 -48.90875 25.34048 1.000 77.81631 641 TRP B N 1
ATOM 9134 C CA . TRP B 1 521 ? 33.26356 -47.81822 26.24761 1.000 77.14359 641 TRP B CA 1
ATOM 9135 C C . TRP B 1 521 ? 33.16981 -46.48599 25.51528 1.000 71.39783 641 TRP B C 1
ATOM 9136 O O . TRP B 1 521 ? 32.35071 -45.63803 25.88178 1.000 70.57259 641 TRP B O 1
ATOM 9147 N N . LEU B 1 522 ? 33.96758 -46.28989 24.46398 1.000 72.69669 642 LEU B N 1
ATOM 9148 C CA . LEU B 1 522 ? 33.83295 -45.07145 23.67153 1.000 74.28776 642 LEU B CA 1
ATOM 9149 C C . LEU B 1 522 ? 32.55061 -45.09539 22.84543 1.000 70.98721 642 LEU B C 1
ATOM 9150 O O . LEU B 1 522 ? 31.89930 -44.05717 22.66482 1.000 66.43211 642 LEU B O 1
ATOM 9155 N N . TYR B 1 523 ? 32.17238 -46.27297 22.33905 1.000 64.45034 643 TYR B N 1
ATOM 9156 C CA . TYR B 1 523 ? 30.86004 -46.43320 21.71936 1.000 61.48581 643 TYR B CA 1
ATOM 9157 C C . TYR B 1 523 ? 29.75374 -46.04187 22.69130 1.000 68.85064 643 TYR B C 1
ATOM 9158 O O . TYR B 1 523 ? 28.81887 -45.31065 22.33523 1.000 61.96752 643 TYR B O 1
ATOM 9167 N N . SER B 1 524 ? 29.84664 -46.53122 23.93083 1.000 80.97373 644 SER B N 1
ATOM 9168 C CA . SER B 1 524 ? 28.83814 -46.21492 24.93537 1.000 75.23409 644 SER B CA 1
ATOM 9169 C C . SER B 1 524 ? 28.82953 -44.72732 25.25930 1.000 74.41443 644 SER B C 1
ATOM 9170 O O . SER B 1 524 ? 27.76764 -44.14588 25.49527 1.000 78.04498 644 SER B O 1
ATOM 9173 N N . ALA B 1 525 ? 30.00370 -44.09307 25.27075 1.000 71.02135 645 ALA B N 1
ATOM 9174 C CA . ALA B 1 525 ? 30.06689 -42.65727 25.52803 1.000 66.05977 645 ALA B CA 1
ATOM 9175 C C . ALA B 1 525 ? 29.39295 -41.86488 24.41410 1.000 72.70282 645 ALA B C 1
ATOM 9176 O O . ALA B 1 525 ? 28.65183 -40.91031 24.68283 1.000 80.86036 645 ALA B O 1
ATOM 9178 N N . ARG B 1 526 ? 29.64039 -42.24380 23.15789 1.000 60.11735 646 ARG B N 1
ATOM 9179 C CA . ARG B 1 526 ? 28.96950 -41.58460 22.03998 1.000 57.66973 646 ARG B CA 1
ATOM 9180 C C . ARG B 1 526 ? 27.45687 -41.75607 22.13558 1.000 69.56050 646 ARG B C 1
ATOM 9181 O O . ARG B 1 526 ? 26.69239 -40.79458 21.96162 1.000 73.74872 646 ARG B O 1
ATOM 9189 N N . GLY B 1 527 ? 27.00775 -42.98261 22.41502 1.000 65.27722 647 GLY B N 1
ATOM 9190 C CA . GLY B 1 527 ? 25.58005 -43.22171 22.55502 1.000 63.28344 647 GLY B CA 1
ATOM 9191 C C . GLY B 1 527 ? 24.96509 -42.44007 23.70047 1.000 67.52309 647 GLY B C 1
ATOM 9192 O O . GLY B 1 527 ? 23.84738 -41.93061 23.58883 1.000 71.97259 647 GLY B O 1
ATOM 9193 N N . ASP B 1 528 ? 25.69343 -42.32023 24.81268 1.000 76.12387 648 ASP B N 1
ATOM 9194 C CA . ASP B 1 528 ? 25.18191 -41.58084 25.96028 1.000 84.65263 648 ASP B CA 1
ATOM 9195 C C . ASP B 1 528 ? 25.11081 -40.08876 25.66930 1.000 72.08696 648 ASP B C 1
ATOM 9196 O O . ASP B 1 528 ? 24.18724 -39.40946 26.12673 1.000 72.41659 648 ASP B O 1
ATOM 9201 N N . PHE B 1 529 ? 26.06941 -39.55783 24.90643 1.000 63.43059 649 PHE B N 1
ATOM 9202 C CA . PHE B 1 529 ? 25.98582 -38.15106 24.52348 1.000 66.31881 649 PHE B CA 1
ATOM 9203 C C . PHE B 1 529 ? 24.80132 -37.90699 23.59585 1.000 68.71545 649 PHE B C 1
ATOM 9204 O O . PHE B 1 529 ? 24.09388 -36.89872 23.73150 1.000 72.26123 649 PHE B O 1
ATOM 9212 N N . PHE B 1 530 ? 24.56868 -38.82121 22.64977 1.000 58.05733 650 PHE B N 1
ATOM 9213 C CA . PHE B 1 530 ? 23.38709 -38.71754 21.79601 1.000 60.21339 650 PHE B CA 1
ATOM 9214 C C . PHE B 1 530 ? 22.10912 -38.74038 22.63064 1.000 75.42608 650 PHE B C 1
ATOM 9215 O O . PHE B 1 530 ? 21.19379 -37.93063 22.42146 1.000 87.30232 650 PHE B O 1
ATOM 9223 N N . ARG B 1 531 ? 22.03856 -39.66393 23.59304 1.000 74.85106 651 ARG B N 1
ATOM 9224 C CA . ARG B 1 531 ? 20.86594 -39.76517 24.45554 1.000 73.36418 651 ARG B CA 1
ATOM 9225 C C . ARG B 1 531 ? 20.67767 -38.50360 25.28938 1.000 63.98609 651 ARG B C 1
ATOM 9226 O O . ARG B 1 531 ? 19.54618 -38.05606 25.50232 1.000 67.26274 651 ARG B O 1
ATOM 9234 N N . ALA B 1 532 ? 21.77523 -37.91589 25.77062 1.000 59.63996 652 ALA B N 1
ATOM 9235 C CA . ALA B 1 532 ? 21.67629 -36.69764 26.56732 1.000 63.68600 652 ALA B CA 1
ATOM 9236 C C . ALA B 1 532 ? 21.17799 -35.52917 25.72797 1.000 68.09046 652 ALA B C 1
ATOM 9237 O O . ALA B 1 532 ? 20.35838 -34.72740 26.19407 1.000 68.76553 652 ALA B O 1
ATOM 9239 N N . THR B 1 533 ? 21.66218 -35.41394 24.48827 1.000 69.61114 653 THR B N 1
ATOM 9240 C CA . THR B 1 533 ? 21.15094 -34.37342 23.60055 1.000 70.04012 653 THR B CA 1
ATOM 9241 C C . THR B 1 533 ? 19.66282 -34.56628 23.33136 1.000 70.57877 653 THR B C 1
ATOM 9242 O O . THR B 1 533 ? 18.89290 -33.59638 23.32406 1.000 63.76416 653 THR B O 1
ATOM 9246 N N . SER B 1 534 ? 19.23621 -35.81551 23.12170 1.000 77.04586 654 SER B N 1
ATOM 9247 C CA . SER B 1 534 ? 17.81600 -36.07770 22.89800 1.000 83.27433 654 SER B CA 1
ATOM 9248 C C . SER B 1 534 ? 16.98464 -35.72693 24.12889 1.000 83.93314 654 SER B C 1
ATOM 9249 O O . SER B 1 534 ? 15.88919 -35.16146 24.01031 1.000 88.66134 654 SER B O 1
ATOM 9252 N N . ARG B 1 535 ? 17.48991 -36.05525 25.32074 1.000 83.09370 655 ARG B N 1
ATOM 9253 C CA . ARG B 1 535 ? 16.76912 -35.73307 26.54838 1.000 80.68489 655 ARG B CA 1
ATOM 9254 C C . ARG B 1 535 ? 16.66084 -34.22686 26.74430 1.000 76.01053 655 ARG B C 1
ATOM 9255 O O . ARG B 1 535 ? 15.61747 -33.72346 27.17567 1.000 85.20505 655 ARG B O 1
ATOM 9263 N N . LEU B 1 536 ? 17.72767 -33.48861 26.42895 1.000 76.55070 656 LEU B N 1
ATOM 9264 C CA . LEU B 1 536 ? 17.66717 -32.03396 26.53599 1.000 69.33475 656 LEU B CA 1
ATOM 9265 C C . LEU B 1 536 ? 16.68362 -31.44875 25.52889 1.000 75.67124 656 LEU B C 1
ATOM 9266 O O . LEU B 1 536 ? 15.95941 -30.49432 25.84047 1.000 85.47421 656 LEU B O 1
ATOM 9271 N N . THR B 1 537 ? 16.63695 -32.01275 24.31860 1.000 67.52076 657 THR B N 1
ATOM 9272 C CA . THR B 1 537 ? 15.65887 -31.56026 23.33335 1.000 69.67437 657 THR B CA 1
ATOM 9273 C C . THR B 1 537 ? 14.23438 -31.79775 23.82270 1.000 75.25514 657 THR B C 1
ATOM 9274 O O . THR B 1 537 ? 13.36852 -30.92298 23.69255 1.000 72.99578 657 THR B O 1
ATOM 9278 N N . THR B 1 538 ? 13.97392 -32.97330 24.40044 1.000 88.77536 658 THR B N 1
ATOM 9279 C CA . THR B 1 538 ? 12.63698 -33.25013 24.91965 1.000 93.92473 658 THR B CA 1
ATOM 9280 C C . THR B 1 538 ? 12.29739 -32.36165 26.11098 1.000 92.99652 658 THR B C 1
ATOM 9281 O O . THR B 1 538 ? 11.13482 -31.97633 26.28178 1.000 102.20030 658 THR B O 1
ATOM 9285 N N . ASP B 1 539 ? 13.28815 -32.02959 26.94275 1.000 83.59673 659 ASP B N 1
ATOM 9286 C CA . ASP B 1 539 ? 13.04225 -31.11445 28.05303 1.000 86.15068 659 ASP B CA 1
ATOM 9287 C C . ASP B 1 539 ? 12.71160 -29.71574 27.54866 1.000 85.67329 659 ASP B C 1
ATOM 9288 O O . ASP B 1 539 ? 11.85567 -29.03000 28.11998 1.000 84.29119 659 ASP B O 1
ATOM 9293 N N . PHE B 1 540 ? 13.38530 -29.27294 26.48408 1.000 90.44395 660 PHE B N 1
ATOM 9294 C CA . PHE B 1 540 ? 13.01947 -28.00556 25.85845 1.000 88.22892 660 PHE B CA 1
ATOM 9295 C C . PHE B 1 540 ? 11.60987 -28.06443 25.28410 1.000 92.28439 660 PHE B C 1
ATOM 9296 O O . PHE B 1 540 ? 10.85459 -27.08845 25.36572 1.000 98.26783 660 PHE B O 1
ATOM 9304 N N . GLY B 1 541 ? 11.23966 -29.20371 24.69790 1.000 94.89907 661 GLY B N 1
ATOM 9305 C CA . GLY B 1 541 ? 9.92757 -29.31373 24.08110 1.000 94.68656 661 GLY B CA 1
ATOM 9306 C C . GLY B 1 541 ? 8.79340 -29.33782 25.08915 1.000 111.10930 661 GLY B C 1
ATOM 9307 O O . GLY B 1 541 ? 7.73402 -28.74854 24.85720 1.000 112.41911 661 GLY B O 1
ATOM 9308 N N . ASN B 1 542 ? 8.99495 -30.01625 26.21955 1.000 123.80973 662 ASN B N 1
ATOM 9309 C CA . ASN B 1 542 ? 7.93867 -30.15767 27.21452 1.000 125.95403 662 ASN B CA 1
ATOM 9310 C C . ASN B 1 542 ? 7.83311 -28.96605 28.15747 1.000 124.17387 662 ASN B C 1
ATOM 9311 O O . ASN B 1 542 ? 6.82010 -28.84013 28.85408 1.000 124.18659 662 ASN B O 1
ATOM 9316 N N . ALA B 1 543 ? 8.83892 -28.09792 28.20230 1.000 121.32500 663 ALA B N 1
ATOM 9317 C CA . ALA B 1 543 ? 8.79628 -26.91705 29.05158 1.000 120.91648 663 ALA B CA 1
ATOM 9318 C C . ALA B 1 543 ? 8.14959 -25.75781 28.30622 1.000 113.08636 663 ALA B C 1
ATOM 9319 O O . ALA B 1 543 ? 8.36826 -25.57607 27.10505 1.000 109.28964 663 ALA B O 1
ATOM 9321 N N . GLU B 1 544 ? 7.34643 -24.97768 29.02518 1.000 112.80159 664 GLU B N 1
ATOM 9322 C CA . GLU B 1 544 ? 6.70641 -23.80944 28.43767 1.000 121.61144 664 GLU B CA 1
ATOM 9323 C C . GLU B 1 544 ? 7.68108 -22.63932 28.41753 1.000 116.06078 664 GLU B C 1
ATOM 9324 O O . GLU B 1 544 ? 8.33465 -22.34412 29.42319 1.000 114.75675 664 GLU B O 1
ATOM 9330 N N . LYS B 1 545 ? 7.77089 -21.97037 27.26675 1.000 111.13634 665 LYS B N 1
ATOM 9331 C CA . LYS B 1 545 ? 8.76778 -20.92723 27.06146 1.000 107.73988 665 LYS B CA 1
ATOM 9332 C C . LYS B 1 545 ? 8.49607 -19.66962 27.87724 1.000 104.48005 665 LYS B C 1
ATOM 9333 O O . LYS B 1 545 ? 9.37975 -18.81025 27.96415 1.000 103.58366 665 LYS B O 1
ATOM 9339 N N . THR B 1 546 ? 7.30892 -19.53640 28.47252 1.000 105.32339 666 THR B N 1
ATOM 9340 C CA . THR B 1 546 ? 7.00867 -18.36378 29.28454 1.000 107.92208 666 THR B CA 1
ATOM 9341 C C . THR B 1 546 ? 7.57685 -18.46558 30.69374 1.000 110.35150 666 THR B C 1
ATOM 9342 O O . THR B 1 546 ? 7.72360 -17.43725 31.36326 1.000 113.27832 666 THR B O 1
ATOM 9346 N N . ASP B 1 547 ? 7.89507 -19.67202 31.15733 1.000 110.28986 667 ASP B N 1
ATOM 9347 C CA . ASP B 1 547 ? 8.48697 -19.86755 32.47911 1.000 114.38014 667 ASP B CA 1
ATOM 9348 C C . ASP B 1 547 ? 9.97049 -19.53769 32.37945 1.000 125.23063 667 ASP B C 1
ATOM 9349 O O . ASP B 1 547 ? 10.77141 -20.35193 31.91532 1.000 132.85985 667 ASP B O 1
ATOM 9354 N N . ARG B 1 548 ? 10.34137 -18.33360 32.82197 1.000 129.61378 668 ARG B N 1
ATOM 9355 C CA . ARG B 1 548 ? 11.70930 -17.86372 32.63055 1.000 128.36441 668 ARG B CA 1
ATOM 9356 C C . ARG B 1 548 ? 12.71311 -18.66868 33.44550 1.000 119.99589 668 ARG B C 1
ATOM 9357 O O . ARG B 1 548 ? 13.86330 -18.82326 33.02084 1.000 119.96663 668 ARG B O 1
ATOM 9365 N N . PHE B 1 549 ? 12.30535 -19.19678 34.60301 1.000 113.03589 669 PHE B N 1
ATOM 9366 C CA . PHE B 1 549 ? 13.25041 -19.92621 35.44466 1.000 113.81129 669 PHE B CA 1
ATOM 9367 C C . PHE B 1 549 ? 13.65869 -21.24712 34.80264 1.000 110.46257 669 PHE B C 1
ATOM 9368 O O . PHE B 1 549 ? 14.85207 -21.55476 34.70213 1.000 114.06828 669 PHE B O 1
ATOM 9376 N N . VAL B 1 550 ? 12.68065 -22.05374 34.38389 1.000 102.22719 670 VAL B N 1
ATOM 9377 C CA . VAL B 1 550 ? 12.99598 -23.34441 33.77783 1.000 98.36067 670 VAL B CA 1
ATOM 9378 C C . VAL B 1 550 ? 13.73353 -23.14894 32.45828 1.000 103.63612 670 VAL B C 1
ATOM 9379 O O . VAL B 1 550 ? 14.65626 -23.90572 32.12696 1.000 112.12931 670 VAL B O 1
ATOM 9383 N N . MET B 1 551 ? 13.34831 -22.12733 31.68914 1.000 102.64227 671 MET B N 1
ATOM 9384 C CA . MET B 1 551 ? 14.04289 -21.84437 30.43763 1.000 98.29011 671 MET B CA 1
ATOM 9385 C C . MET B 1 551 ? 15.48819 -21.43051 30.68639 1.000 96.62671 671 MET B C 1
ATOM 9386 O O . MET B 1 551 ? 16.39669 -21.88104 29.97827 1.000 87.96595 671 MET B O 1
ATOM 9391 N N . LYS B 1 552 ? 15.72608 -20.58252 31.69171 1.000 111.37435 672 LYS B N 1
ATOM 9392 C CA . LYS B 1 552 ? 17.09639 -20.19471 32.00173 1.000 118.31799 672 LYS B CA 1
ATOM 9393 C C . LYS B 1 552 ? 17.89896 -21.36862 32.54233 1.000 113.04603 672 LYS B C 1
ATOM 9394 O O . LYS B 1 552 ? 19.10399 -21.44994 32.29975 1.000 114.89651 672 LYS B O 1
ATOM 9400 N N . LYS B 1 553 ? 17.25551 -22.29026 33.26157 1.000 103.99427 673 LYS B N 1
ATOM 9401 C CA . LYS B 1 553 ? 17.96320 -23.47850 33.73073 1.000 103.60607 673 LYS B CA 1
ATOM 9402 C C . LYS B 1 553 ? 18.36749 -24.37371 32.56416 1.000 98.91719 673 LYS B C 1
ATOM 9403 O O . LYS B 1 553 ? 19.49675 -24.88194 32.51954 1.000 95.00268 673 LYS B O 1
ATOM 9409 N N . LEU B 1 554 ? 17.46079 -24.57062 31.60450 1.000 94.61979 674 LEU B N 1
ATOM 9410 C CA . LEU B 1 554 ? 17.80655 -25.34576 30.41701 1.000 79.68457 674 LEU B CA 1
ATOM 9411 C C . LEU B 1 554 ? 18.91681 -24.66742 29.62096 1.000 82.54888 674 LEU B C 1
ATOM 9412 O O . LEU B 1 554 ? 19.82279 -25.33602 29.10817 1.000 86.02437 674 LEU B O 1
ATOM 9417 N N . ASN B 1 555 ? 18.87457 -23.33617 29.51957 1.000 76.48695 675 ASN B N 1
ATOM 9418 C CA . ASN B 1 555 ? 19.93242 -22.62163 28.81131 1.000 74.16457 675 ASN B CA 1
ATOM 9419 C C . ASN B 1 555 ? 21.25811 -22.68500 29.56297 1.000 80.19556 675 ASN B C 1
ATOM 9420 O O . ASN B 1 555 ? 22.32296 -22.69852 28.93513 1.000 80.77276 675 ASN B O 1
ATOM 9425 N N . ASP B 1 556 ? 21.21586 -22.71522 30.89798 1.000 91.61969 676 ASP B N 1
ATOM 9426 C CA . ASP B 1 556 ? 22.42534 -22.95942 31.67659 1.000 93.90135 676 ASP B CA 1
ATOM 9427 C C . ASP B 1 556 ? 22.99123 -24.33712 31.37112 1.000 81.57210 676 ASP B C 1
ATOM 9428 O O . ASP B 1 556 ? 24.21101 -24.50781 31.25925 1.000 83.47189 676 ASP B O 1
ATOM 9433 N N . ARG B 1 557 ? 22.11487 -25.33657 31.24513 1.000 79.60390 677 ARG B N 1
ATOM 9434 C CA . ARG B 1 557 ? 22.56021 -26.64765 30.78318 1.000 72.47704 677 ARG B CA 1
ATOM 9435 C C . ARG B 1 557 ? 23.17214 -26.56770 29.38987 1.000 74.45190 677 ARG B C 1
ATOM 9436 O O . ARG B 1 557 ? 24.10154 -27.32012 29.07548 1.000 72.37281 677 ARG B O 1
ATOM 9444 N N . VAL B 1 558 ? 22.67059 -25.66272 28.54624 1.000 72.62221 678 VAL B N 1
ATOM 9445 C CA . VAL B 1 558 ? 23.21396 -25.52371 27.19750 1.000 67.63098 678 VAL B CA 1
ATOM 9446 C C . VAL B 1 558 ? 24.57557 -24.83689 27.22935 1.000 71.54273 678 VAL B C 1
ATOM 9447 O O . VAL B 1 558 ? 25.51192 -25.25507 26.53753 1.000 66.02331 678 VAL B O 1
ATOM 9451 N N . MET B 1 559 ? 24.71385 -23.77950 28.03211 1.000 79.64135 679 MET B N 1
ATOM 9452 C CA . MET B 1 559 ? 25.94879 -23.00024 28.05672 1.000 82.77079 679 MET B CA 1
ATOM 9453 C C . MET B 1 559 ? 27.12531 -23.74787 28.67365 1.000 82.67357 679 MET B C 1
ATOM 9454 O O . MET B 1 559 ? 28.23794 -23.20891 28.67718 1.000 81.14992 679 MET B O 1
ATOM 9459 N N . ARG B 1 560 ? 26.91837 -24.95716 29.18970 1.000 86.45126 680 ARG B N 1
ATOM 9460 C CA . ARG B 1 560 ? 27.99309 -25.77306 29.73707 1.000 68.92198 680 ARG B CA 1
ATOM 9461 C C . ARG B 1 560 ? 28.51607 -26.80567 28.74792 1.000 65.85890 680 ARG B C 1
ATOM 9462 O O . ARG B 1 560 ? 29.46982 -27.52167 29.06852 1.000 62.16735 680 ARG B O 1
ATOM 9470 N N . VAL B 1 561 ? 27.91941 -26.89825 27.55787 1.000 71.18987 681 VAL B N 1
ATOM 9471 C CA . VAL B 1 561 ? 28.31542 -27.92730 26.60017 1.000 63.94417 681 VAL B CA 1
ATOM 9472 C C . VAL B 1 561 ? 29.73208 -27.67638 26.09732 1.000 73.84957 681 VAL B C 1
ATOM 9473 O O . VAL B 1 561 ? 30.57028 -28.58543 26.07550 1.000 83.30451 681 VAL B O 1
ATOM 9477 N N . GLU B 1 562 ? 30.02187 -26.43991 25.68536 1.000 78.36070 682 GLU B N 1
ATOM 9478 C CA . GLU B 1 562 ? 31.35128 -26.13274 25.16884 1.000 72.37930 682 GLU B CA 1
ATOM 9479 C C . GLU B 1 562 ? 32.40435 -26.16523 26.26958 1.000 67.05245 682 GLU B C 1
ATOM 9480 O O . GLU B 1 562 ? 33.56516 -26.49825 26.00455 1.000 74.91360 682 GLU B O 1
ATOM 9486 N N . TYR B 1 563 ? 32.02254 -25.82875 27.50409 1.000 66.13125 683 TYR B N 1
ATOM 9487 C CA . TYR B 1 563 ? 32.98406 -25.83176 28.60227 1.000 64.05713 683 TYR B CA 1
ATOM 9488 C C . TYR B 1 563 ? 33.38206 -27.25031 28.99049 1.000 73.18053 683 TYR B C 1
ATOM 9489 O O . TYR B 1 563 ? 34.54583 -27.50500 29.32227 1.000 79.77951 683 TYR B O 1
ATOM 9498 N N . HIS B 1 564 ? 32.43275 -28.18756 28.95487 1.000 67.86560 684 HIS B N 1
ATOM 9499 C CA . HIS B 1 564 ? 32.72052 -29.56560 29.33396 1.000 63.64683 684 HIS B CA 1
ATOM 9500 C C . HIS B 1 564 ? 33.60279 -30.28827 28.32490 1.000 63.40136 684 HIS B C 1
ATOM 9501 O O . HIS B 1 564 ? 34.03860 -31.41024 28.60453 1.000 65.35129 684 HIS B O 1
ATOM 9508 N N . PHE B 1 565 ? 33.87332 -29.68495 27.17027 1.000 64.38029 685 PHE B N 1
ATOM 9509 C CA . PHE B 1 565 ? 34.80410 -30.24698 26.20214 1.000 70.60019 685 PHE B CA 1
ATOM 9510 C C . PHE B 1 565 ? 36.22951 -29.74961 26.39940 1.000 74.45808 685 PHE B C 1
ATOM 9511 O O . PHE B 1 565 ? 37.13399 -30.20864 25.69398 1.000 75.24454 685 PHE B O 1
ATOM 9519 N N . LEU B 1 566 ? 36.44978 -28.82656 27.33289 1.000 74.08665 686 LEU B N 1
ATOM 9520 C CA . LEU B 1 566 ? 37.79944 -28.43297 27.71157 1.000 68.72808 686 LEU B CA 1
ATOM 9521 C C . LEU B 1 566 ? 38.40527 -29.50752 28.60538 1.000 66.45430 686 LEU B C 1
ATOM 9522 O O . LEU B 1 566 ? 37.78063 -29.93807 29.58013 1.000 72.76460 686 LEU B O 1
ATOM 9527 N N . SER B 1 567 ? 39.61592 -29.93824 28.27081 1.000 62.08781 687 SER B N 1
ATOM 9528 C CA . SER B 1 567 ? 40.25842 -31.03858 28.97610 1.000 59.14871 687 SER B CA 1
ATOM 9529 C C . SER B 1 567 ? 40.54245 -30.64711 30.42065 1.000 62.00729 687 SER B C 1
ATOM 9530 O O . SER B 1 567 ? 41.29959 -29.69172 30.65590 1.000 80.30719 687 SER B O 1
ATOM 9533 N N . PRO B 1 568 ? 39.96822 -31.33790 31.40731 1.000 66.56311 688 PRO B N 1
ATOM 9534 C CA . PRO B 1 568 ? 40.23720 -31.00708 32.80905 1.000 64.25977 688 PRO B CA 1
ATOM 9535 C C . PRO B 1 568 ? 41.47437 -31.67403 33.38705 1.000 66.98824 688 PRO B C 1
ATOM 9536 O O . PRO B 1 568 ? 41.65382 -31.64755 34.60658 1.000 73.14944 688 PRO B O 1
ATOM 9540 N N . TYR B 1 569 ? 42.33040 -32.26691 32.55522 1.000 55.02768 689 TYR B N 1
ATOM 9541 C CA . TYR B 1 569 ? 43.49512 -32.99893 33.03448 1.000 66.63707 689 TYR B CA 1
ATOM 9542 C C . TYR B 1 569 ? 44.81060 -32.36428 32.60306 1.000 76.33577 689 TYR B C 1
ATOM 9543 O O . TYR B 1 569 ? 45.87025 -32.96679 32.80711 1.000 88.96817 689 TYR B O 1
ATOM 9552 N N . VAL B 1 570 ? 44.77680 -31.16838 32.01784 1.000 64.98193 690 VAL B N 1
ATOM 9553 C CA . VAL B 1 570 ? 45.98391 -30.47995 31.58498 1.000 65.32982 690 VAL B CA 1
ATOM 9554 C C . VAL B 1 570 ? 46.05264 -29.12550 32.27771 1.000 66.57467 690 VAL B C 1
ATOM 9555 O O . VAL B 1 570 ? 45.06421 -28.62031 32.81578 1.000 70.21987 690 VAL B O 1
ATOM 9559 N N . SER B 1 571 ? 47.24320 -28.53902 32.25730 1.000 67.75287 691 SER B N 1
ATOM 9560 C CA . SER B 1 571 ? 47.45775 -27.24332 32.88834 1.000 64.09997 691 SER B CA 1
ATOM 9561 C C . SER B 1 571 ? 47.00948 -26.12896 31.95081 1.000 62.54705 691 SER B C 1
ATOM 9562 O O . SER B 1 571 ? 47.53743 -26.02146 30.83809 1.000 67.41785 691 SER B O 1
ATOM 9565 N N . PRO B 1 572 ? 46.04814 -25.28972 32.34827 1.000 57.00710 692 PRO B N 1
ATOM 9566 C CA . PRO B 1 572 ? 45.62981 -24.18596 31.46856 1.000 61.35777 692 PRO B CA 1
ATOM 9567 C C . PRO B 1 572 ? 46.71053 -23.14274 31.24292 1.000 71.23106 692 PRO B C 1
ATOM 9568 O O . PRO B 1 572 ? 46.58472 -22.34065 30.30944 1.000 72.56390 692 PRO B O 1
ATOM 9572 N N . LYS B 1 573 ? 47.76244 -23.12139 32.06360 1.000 70.63520 693 LYS B N 1
ATOM 9573 C CA . LYS B 1 573 ? 48.83701 -22.15449 31.86850 1.000 74.76382 693 LYS B CA 1
ATOM 9574 C C . LYS B 1 573 ? 49.82521 -22.61973 30.80594 1.000 70.11938 693 LYS B C 1
ATOM 9575 O O . LYS B 1 573 ? 50.22911 -21.83205 29.94300 1.000 76.30920 693 LYS B O 1
ATOM 9581 N N . GLU B 1 574 ? 50.22454 -23.89026 30.85205 1.000 67.55511 694 GLU B N 1
ATOM 9582 C CA . GLU B 1 574 ? 51.18470 -24.43841 29.90450 1.000 79.36712 694 GLU B CA 1
ATOM 9583 C C . GLU B 1 574 ? 50.52863 -25.17700 28.74557 1.000 77.12155 694 GLU B C 1
ATOM 9584 O O . GLU B 1 574 ? 51.23182 -25.58901 27.81691 1.000 57.59181 694 GLU B O 1
ATOM 9590 N N . SER B 1 575 ? 49.20720 -25.35504 28.77850 1.000 79.52049 695 SER B N 1
ATOM 9591 C CA . SER B 1 575 ? 48.46056 -25.91895 27.65275 1.000 57.86669 695 SER B CA 1
ATOM 9592 C C . SER B 1 575 ? 47.10038 -25.23879 27.59602 1.000 65.65159 695 SER B C 1
ATOM 9593 O O . SER B 1 575 ? 46.06886 -25.83585 27.92406 1.000 78.65806 695 SER B O 1
ATOM 9596 N N . PRO B 1 576 ? 47.06373 -23.96962 27.17796 1.000 70.47971 696 PRO B N 1
ATOM 9597 C CA . PRO B 1 576 ? 45.80729 -23.20993 27.27438 1.000 71.63161 696 PRO B CA 1
ATOM 9598 C C . PRO B 1 576 ? 44.72435 -23.70043 26.33195 1.000 67.11121 696 PRO B C 1
ATOM 9599 O O . PRO B 1 576 ? 43.54004 -23.63203 26.68259 1.000 76.91340 696 PRO B O 1
ATOM 9603 N N . PHE B 1 577 ? 45.08854 -24.19318 25.14878 1.000 62.20569 697 PHE B N 1
ATOM 9604 C CA . PHE B 1 577 ? 44.11338 -24.67370 24.17071 1.000 67.75694 697 PHE B CA 1
ATOM 9605 C C . PHE B 1 577 ? 43.67135 -26.07362 24.59047 1.000 62.94852 697 PHE B C 1
ATOM 9606 O O . PHE B 1 577 ? 44.10373 -27.09498 24.05021 1.000 68.15338 697 PHE B O 1
ATOM 9614 N N . ARG B 1 578 ? 42.78025 -26.10995 25.58314 1.000 63.10822 698 ARG B N 1
ATOM 9615 C CA . ARG B 1 578 ? 42.37621 -27.35675 26.22069 1.000 60.02847 698 ARG B CA 1
ATOM 9616 C C . ARG B 1 578 ? 41.25330 -28.08124 25.49124 1.000 64.24925 698 ARG B C 1
ATOM 9617 O O . ARG B 1 578 ? 40.97921 -29.24038 25.82148 1.000 65.62433 698 ARG B O 1
ATOM 9625 N N . HIS B 1 579 ? 40.59571 -27.43802 24.52890 1.000 65.09762 699 HIS B N 1
ATOM 9626 C CA . HIS B 1 579 ? 39.45308 -28.05235 23.86375 1.000 62.44071 699 HIS B CA 1
ATOM 9627 C C . HIS B 1 579 ? 39.88240 -29.32303 23.14146 1.000 70.13472 699 HIS B C 1
ATOM 9628 O O . HIS B 1 579 ? 40.76482 -29.29071 22.27872 1.000 78.61212 699 HIS B O 1
ATOM 9635 N N . VAL B 1 580 ? 39.25547 -30.44669 23.50051 1.000 67.43965 700 VAL B N 1
ATOM 9636 C CA . VAL B 1 580 ? 39.65121 -31.73404 22.94194 1.000 64.52523 700 VAL B CA 1
ATOM 9637 C C . VAL B 1 580 ? 39.35662 -31.82540 21.45062 1.000 70.79829 700 VAL B C 1
ATOM 9638 O O . VAL B 1 580 ? 39.91417 -32.69004 20.76500 1.000 75.07062 700 VAL B O 1
ATOM 9642 N N . PHE B 1 581 ? 38.49910 -30.95311 20.92433 1.000 66.56656 701 PHE B N 1
ATOM 9643 C CA . PHE B 1 581 ? 38.16586 -30.95386 19.50566 1.000 66.10672 701 PHE B CA 1
ATOM 9644 C C . PHE B 1 581 ? 38.98277 -29.94183 18.71315 1.000 68.21298 701 PHE B C 1
ATOM 9645 O O . PHE B 1 581 ? 39.49069 -30.26125 17.63407 1.000 73.82545 701 PHE B O 1
ATOM 9653 N N . TRP B 1 582 ? 39.12210 -28.72142 19.23027 1.000 54.73788 702 TRP B N 1
ATOM 9654 C CA . TRP B 1 582 ? 39.72690 -27.62992 18.47819 1.000 65.70518 702 TRP B CA 1
ATOM 9655 C C . TRP B 1 582 ? 40.94555 -27.02732 19.16601 1.000 64.58188 702 TRP B C 1
ATOM 9656 O O . TRP B 1 582 ? 41.40125 -25.95239 18.75901 1.000 60.36510 702 TRP B O 1
ATOM 9667 N N . GLY B 1 583 ? 41.48758 -27.68046 20.18362 1.000 69.57814 703 GLY B N 1
ATOM 9668 C CA . GLY B 1 583 ? 42.65167 -27.18726 20.89381 1.000 71.05749 703 GLY B CA 1
ATOM 9669 C C . GLY B 1 583 ? 43.95487 -27.60100 20.24762 1.000 68.15077 703 GLY B C 1
ATOM 9670 O O . GLY B 1 583 ? 44.03532 -27.82750 19.03605 1.000 70.92464 703 GLY B O 1
ATOM 9671 N N . SER B 1 584 ? 44.99516 -27.70006 21.07217 1.000 68.95003 704 SER B N 1
ATOM 9672 C CA . SER B 1 584 ? 46.31807 -28.08733 20.60150 1.000 61.04000 704 SER B CA 1
ATOM 9673 C C . SER B 1 584 ? 47.06983 -28.75523 21.74151 1.000 72.56122 704 SER B C 1
ATOM 9674 O O . SER B 1 584 ? 47.11464 -28.22132 22.85360 1.000 84.38571 704 SER B O 1
ATOM 9677 N N . GLY B 1 585 ? 47.65493 -29.91383 21.46175 1.000 61.37508 705 GLY B N 1
ATOM 9678 C CA . GLY B 1 585 ? 48.38965 -30.68051 22.44285 1.000 59.66532 705 GLY B CA 1
ATOM 9679 C C . GLY B 1 585 ? 48.01484 -32.14423 22.39712 1.000 65.53768 705 GLY B C 1
ATOM 9680 O O . GLY B 1 585 ? 47.12222 -32.56808 21.66559 1.000 79.43580 705 GLY B O 1
ATOM 9681 N N . SER B 1 586 ? 48.71879 -32.92809 23.21671 1.000 62.38558 706 SER B N 1
ATOM 9682 C CA . SER B 1 586 ? 48.51196 -34.37121 23.25631 1.000 59.60154 706 SER B CA 1
ATOM 9683 C C . SER B 1 586 ? 47.17344 -34.76747 23.86598 1.000 53.74628 706 SER B C 1
ATOM 9684 O O . SER B 1 586 ? 46.84316 -35.95817 23.86486 1.000 56.69606 706 SER B O 1
ATOM 9687 N N . HIS B 1 587 ? 46.40221 -33.81364 24.38064 1.000 56.01972 707 HIS B N 1
ATOM 9688 C CA . HIS B 1 587 ? 45.12179 -34.09766 25.01344 1.000 55.71071 707 HIS B CA 1
ATOM 9689 C C . HIS B 1 587 ? 43.94939 -34.05047 24.04230 1.000 65.32572 707 HIS B C 1
ATOM 9690 O O . HIS B 1 587 ? 42.82018 -34.34886 24.44480 1.000 78.27681 707 HIS B O 1
ATOM 9697 N N . THR B 1 588 ? 44.18259 -33.68873 22.78576 1.000 60.76079 708 THR B N 1
ATOM 9698 C CA . THR B 1 588 ? 43.10941 -33.56788 21.81219 1.000 62.92714 708 THR B CA 1
ATOM 9699 C C . THR B 1 588 ? 42.87183 -34.89564 21.09816 1.000 67.71974 708 THR B C 1
ATOM 9700 O O . THR B 1 588 ? 43.74877 -35.75973 21.02515 1.000 76.85240 708 THR B O 1
ATOM 9704 N N . LEU B 1 589 ? 41.65711 -35.04676 20.57187 1.000 60.77323 709 LEU B N 1
ATOM 9705 C CA . LEU B 1 589 ? 41.32975 -36.24009 19.79606 1.000 60.90349 709 LEU B CA 1
ATOM 9706 C C . LEU B 1 589 ? 42.14907 -36.36355 18.51377 1.000 64.24145 709 LEU B C 1
ATOM 9707 O O . LEU B 1 589 ? 42.59310 -37.48641 18.20609 1.000 61.67402 709 LEU B O 1
ATOM 9712 N N . PRO B 1 590 ? 42.37083 -35.30056 17.72416 1.000 62.37304 710 PRO B N 1
ATOM 9713 C CA . PRO B 1 590 ? 43.28252 -35.44419 16.57687 1.000 67.06795 710 PRO B CA 1
ATOM 9714 C C . PRO B 1 590 ? 44.67204 -35.90247 16.97566 1.000 65.81399 710 PRO B C 1
ATOM 9715 O O . PRO B 1 590 ? 45.29528 -36.67443 16.23896 1.000 70.23091 710 PRO B O 1
ATOM 9719 N N . ALA B 1 591 ? 45.17696 -35.45026 18.12637 1.000 68.42301 711 ALA B N 1
ATOM 9720 C CA . ALA B 1 591 ? 46.46657 -35.93819 18.60367 1.000 72.77442 711 ALA B CA 1
ATOM 9721 C C . ALA B 1 591 ? 46.40958 -37.42971 18.90300 1.000 68.96474 711 ALA B C 1
ATOM 9722 O O . ALA B 1 591 ? 47.35546 -38.16782 18.60289 1.000 73.21596 711 ALA B O 1
ATOM 9724 N N . LEU B 1 592 ? 45.30308 -37.89051 19.49132 1.000 60.15751 712 LEU B N 1
ATOM 9725 C CA . LEU B 1 592 ? 45.13261 -39.31601 19.75273 1.000 55.62223 712 LEU B CA 1
ATOM 9726 C C . LEU B 1 592 ? 45.18165 -40.11466 18.45596 1.000 63.21460 712 LEU B C 1
ATOM 9727 O O . LEU B 1 592 ? 45.86931 -41.13934 18.36842 1.000 57.51951 712 LEU B O 1
ATOM 9732 N N . LEU B 1 593 ? 44.46299 -39.65082 17.43041 1.000 69.96123 713 LEU B N 1
ATOM 9733 C CA . LEU B 1 593 ? 44.45721 -40.36058 16.15262 1.000 67.12204 713 LEU B CA 1
ATOM 9734 C C . LEU B 1 593 ? 45.84079 -40.35348 15.50793 1.000 68.49201 713 LEU B C 1
ATOM 9735 O O . LEU B 1 593 ? 46.31673 -41.38605 15.01368 1.000 71.56432 713 LEU B O 1
ATOM 9740 N N . GLU B 1 594 ? 46.49938 -39.18981 15.49964 1.000 67.30513 714 GLU B N 1
ATOM 9741 C CA . GLU B 1 594 ? 47.82336 -39.08223 14.89478 1.000 82.80531 714 GLU B CA 1
ATOM 9742 C C . GLU B 1 594 ? 48.82555 -39.98821 15.59511 1.000 76.35134 714 GLU B C 1
ATOM 9743 O O . GLU B 1 594 ? 49.68177 -40.59890 14.94443 1.000 85.49960 714 GLU B O 1
ATOM 9749 N N . ASN B 1 595 ? 48.73807 -40.08809 16.92313 1.000 73.65919 715 ASN B N 1
ATOM 9750 C CA . ASN B 1 595 ? 49.62834 -40.98775 17.64554 1.000 66.52835 715 ASN B CA 1
ATOM 9751 C C . ASN B 1 595 ? 49.30413 -42.44300 17.33709 1.000 70.09899 715 ASN B C 1
ATOM 9752 O O . ASN B 1 595 ? 50.21304 -43.25242 17.12304 1.000 69.50010 715 ASN B O 1
ATOM 9757 N N . LEU B 1 596 ? 48.01433 -42.79123 17.28961 1.000 76.91646 716 LEU B N 1
ATOM 9758 C CA . LEU B 1 596 ? 47.63451 -44.17964 17.05000 1.000 70.36693 716 LEU B CA 1
ATOM 9759 C C . LEU B 1 596 ? 48.02856 -44.64620 15.65447 1.000 70.68028 716 LEU B C 1
ATOM 9760 O O . LEU B 1 596 ? 48.23141 -45.84821 15.44412 1.000 76.79100 716 LEU B O 1
ATOM 9765 N N . LYS B 1 597 ? 48.13071 -43.72079 14.69334 1.000 75.23215 717 LYS B N 1
ATOM 9766 C CA . LYS B 1 597 ? 48.53064 -44.10254 13.33777 1.000 92.65788 717 LYS B CA 1
ATOM 9767 C C . LYS B 1 597 ? 49.81086 -44.92951 13.33457 1.000 98.24928 717 LYS B C 1
ATOM 9768 O O . LYS B 1 597 ? 49.91111 -45.93568 12.62283 1.000 112.36039 717 LYS B O 1
ATOM 9774 N N . LEU B 1 598 ? 50.79576 -44.52438 14.13493 1.000 85.44521 718 LEU B N 1
ATOM 9775 C CA . LEU B 1 598 ? 52.13491 -45.10304 14.12572 1.000 85.14032 718 LEU B CA 1
ATOM 9776 C C . LEU B 1 598 ? 52.18053 -46.53638 14.64287 1.000 98.42274 718 LEU B C 1
ATOM 9777 O O . LEU B 1 598 ? 53.26353 -47.13344 14.65131 1.000 100.40323 718 LEU B O 1
ATOM 9782 N N . ARG B 1 599 ? 51.04647 -47.09455 15.06759 1.000 107.36905 719 ARG B N 1
ATOM 9783 C CA . ARG B 1 599 ? 51.01695 -48.48151 15.52082 1.000 117.51072 719 ARG B CA 1
ATOM 9784 C C . ARG B 1 599 ? 51.36636 -49.44354 14.38833 1.000 123.95935 719 ARG B C 1
ATOM 9785 O O . ARG B 1 599 ? 52.13127 -50.39546 14.58684 1.000 131.18438 719 ARG B O 1
ATOM 9793 N N . LYS B 1 600 ? 50.82722 -49.20351 13.18915 1.000 124.95596 720 LYS B N 1
ATOM 9794 C CA . LYS B 1 600 ? 51.13012 -50.06718 12.05110 1.000 134.58641 720 LYS B CA 1
ATOM 9795 C C . LYS B 1 600 ? 52.58872 -49.94406 11.62648 1.000 129.52156 720 LYS B C 1
ATOM 9796 O O . LYS B 1 600 ? 53.18956 -50.92270 11.16824 1.000 131.13520 720 LYS B O 1
ATOM 9802 N N . GLN B 1 601 ? 53.17368 -48.75040 11.76522 1.000 126.76506 721 GLN B N 1
ATOM 9803 C CA . GLN B 1 601 ? 54.53129 -48.52894 11.27257 1.000 131.53264 721 GLN B CA 1
ATOM 9804 C C . GLN B 1 601 ? 55.55185 -49.37493 12.01981 1.000 144.55978 721 GLN B C 1
ATOM 9805 O O . GLN B 1 601 ? 56.56197 -49.78873 11.43719 1.000 118.58091 721 GLN B O 1
ATOM 9811 N N . ASN B 1 602 ? 55.31577 -49.62226 13.30794 1.000 183.57289 722 ASN B N 1
ATOM 9812 C CA . ASN B 1 602 ? 56.14510 -50.44553 14.18840 1.000 191.83986 722 ASN B CA 1
ATOM 9813 C C . ASN B 1 602 ? 57.49600 -49.80800 14.50263 1.000 188.58224 722 ASN B C 1
ATOM 9814 O O . ASN B 1 602 ? 58.34454 -50.45977 15.12213 1.000 186.54673 722 ASN B O 1
ATOM 9819 N N . ASN B 1 603 ? 57.72317 -48.54952 14.12361 1.000 172.66664 723 ASN B N 1
ATOM 9820 C CA . ASN B 1 603 ? 58.95475 -47.89077 14.52715 1.000 153.30300 723 ASN B CA 1
ATOM 9821 C C . ASN B 1 603 ? 58.78374 -47.26271 15.90787 1.000 140.29514 723 ASN B C 1
ATOM 9822 O O . ASN B 1 603 ? 57.75344 -47.41279 16.56751 1.000 138.84603 723 ASN B O 1
ATOM 9827 N N . GLY B 1 604 ? 59.80675 -46.53329 16.34335 1.000 124.36486 724 GLY B N 1
ATOM 9828 C CA . GLY B 1 604 ? 59.80363 -45.96152 17.67239 1.000 108.86056 724 GLY B CA 1
ATOM 9829 C C . GLY B 1 604 ? 58.86986 -44.79255 17.88087 1.000 100.60460 724 GLY B C 1
ATOM 9830 O O . GLY B 1 604 ? 58.76404 -44.31088 19.01283 1.000 103.67056 724 GLY B O 1
ATOM 9831 N N . ALA B 1 605 ? 58.18136 -44.32772 16.83345 1.000 93.11915 725 ALA B N 1
ATOM 9832 C CA . ALA B 1 605 ? 57.37734 -43.11244 16.95857 1.000 87.70894 725 ALA B CA 1
ATOM 9833 C C . ALA B 1 605 ? 56.18403 -43.32394 17.88044 1.000 83.29292 725 ALA B C 1
ATOM 9834 O O . ALA B 1 605 ? 55.83232 -42.43115 18.66004 1.000 72.88678 725 ALA B O 1
ATOM 9836 N N . PHE B 1 606 ? 55.54610 -44.49142 17.80298 1.000 78.73976 726 PHE B N 1
ATOM 9837 C CA . PHE B 1 606 ? 54.37198 -44.75285 18.62446 1.000 67.87623 726 PHE B CA 1
ATOM 9838 C C . PHE B 1 606 ? 54.77279 -44.89593 20.08661 1.000 73.56199 726 PHE B C 1
ATOM 9839 O O . PHE B 1 606 ? 55.63624 -45.70889 20.43208 1.000 83.24088 726 PHE B O 1
ATOM 9847 N N . ASN B 1 607 ? 54.14955 -44.08865 20.93972 1.000 67.51770 727 ASN B N 1
ATOM 9848 C CA . ASN B 1 607 ? 54.33685 -44.13206 22.38683 1.000 75.24292 727 ASN B CA 1
ATOM 9849 C C . ASN B 1 607 ? 53.09291 -44.80035 22.96767 1.000 78.13555 727 ASN B C 1
ATOM 9850 O O . ASN B 1 607 ? 52.06360 -44.14864 23.16852 1.000 77.22795 727 ASN B O 1
ATOM 9855 N N . GLU B 1 608 ? 53.19502 -46.10648 23.23344 1.000 79.01394 728 GLU B N 1
ATOM 9856 C CA . GLU B 1 608 ? 52.03503 -46.86827 23.69061 1.000 78.49219 728 GLU B CA 1
ATOM 9857 C C . GLU B 1 608 ? 51.54107 -46.37473 25.04481 1.000 78.40846 728 GLU B C 1
ATOM 9858 O O . GLU B 1 608 ? 50.32855 -46.28724 25.27768 1.000 75.61282 728 GLU B O 1
ATOM 9864 N N . THR B 1 609 ? 52.46570 -46.04564 25.95012 1.000 69.32854 729 THR B N 1
ATOM 9865 C CA . THR B 1 609 ? 52.07321 -45.51844 27.25277 1.000 77.85277 729 THR B CA 1
ATOM 9866 C C . THR B 1 609 ? 51.27513 -44.22863 27.10974 1.000 82.38544 729 THR B C 1
ATOM 9867 O O . THR B 1 609 ? 50.24983 -44.04922 27.77703 1.000 81.81998 729 THR B O 1
ATOM 9871 N N . LEU B 1 610 ? 51.72575 -43.32259 26.23718 1.000 75.90849 730 LEU B N 1
ATOM 9872 C CA . LEU B 1 610 ? 50.98581 -42.08715 26.00022 1.000 68.48906 730 LEU B CA 1
ATOM 9873 C C . LEU B 1 610 ? 49.60424 -42.36823 25.42141 1.000 74.44320 730 LEU B C 1
ATOM 9874 O O . LEU B 1 610 ? 48.61957 -41.73429 25.81781 1.000 79.09364 730 LEU B O 1
ATOM 9879 N N . PHE B 1 611 ? 49.50828 -43.31200 24.48077 1.000 69.96170 731 PHE B N 1
ATOM 9880 C CA . PHE B 1 611 ? 48.21542 -43.60025 23.86701 1.000 59.90817 731 PHE B CA 1
ATOM 9881 C C . PHE B 1 611 ? 47.22123 -44.13953 24.88681 1.000 64.05009 731 PHE B C 1
ATOM 9882 O O . PHE B 1 611 ? 46.03541 -43.78986 24.85139 1.000 66.07943 731 PHE B O 1
ATOM 9890 N N . ARG B 1 612 ? 47.68170 -45.00354 25.79565 1.000 65.88833 732 ARG B N 1
ATOM 9891 C CA . ARG B 1 612 ? 46.78518 -45.55491 26.80674 1.000 68.16393 732 ARG B CA 1
ATOM 9892 C C . ARG B 1 612 ? 46.20134 -44.45342 27.68094 1.000 70.91066 732 ARG B C 1
ATOM 9893 O O . ARG B 1 612 ? 45.00461 -44.46596 27.99498 1.000 75.74350 732 ARG B O 1
ATOM 9901 N N . ASN B 1 613 ? 47.03077 -43.48736 28.07965 1.000 59.17032 733 ASN B N 1
ATOM 9902 C CA . ASN B 1 613 ? 46.52941 -42.37155 28.87408 1.000 57.40156 733 ASN B CA 1
ATOM 9903 C C . ASN B 1 613 ? 45.65920 -41.44385 28.03636 1.000 54.84023 733 ASN B C 1
ATOM 9904 O O . ASN B 1 613 ? 44.66336 -40.90462 28.53255 1.000 52.78501 733 ASN B O 1
ATOM 9909 N N . GLN B 1 614 ? 46.01995 -41.24326 26.76618 1.000 54.13511 734 GLN B N 1
ATOM 9910 C CA . GLN B 1 614 ? 45.20716 -40.40826 25.88660 1.000 48.68474 734 GLN B CA 1
ATOM 9911 C C . GLN B 1 614 ? 43.81786 -41.00275 25.70006 1.000 56.90146 734 GLN B C 1
ATOM 9912 O O . GLN B 1 614 ? 42.80846 -40.29439 25.78876 1.000 61.63647 734 GLN B O 1
ATOM 9918 N N . LEU B 1 615 ? 43.74942 -42.31010 25.43808 1.000 58.31032 735 LEU B N 1
ATOM 9919 C CA . LEU B 1 615 ? 42.45848 -42.95977 25.23942 1.000 59.13660 735 LEU B CA 1
ATOM 9920 C C . LEU B 1 615 ? 41.61154 -42.90293 26.50354 1.000 66.55776 735 LEU B C 1
ATOM 9921 O O . LEU B 1 615 ? 40.39706 -42.68372 26.43550 1.000 74.74470 735 LEU B O 1
ATOM 9926 N N . ALA B 1 616 ? 42.23678 -43.08845 27.66763 1.000 62.57595 736 ALA B N 1
ATOM 9927 C CA . ALA B 1 616 ? 41.49304 -43.07674 28.92315 1.000 62.42016 736 ALA B CA 1
ATOM 9928 C C . ALA B 1 616 ? 40.91356 -41.69764 29.21196 1.000 65.73845 736 ALA B C 1
ATOM 9929 O O . ALA B 1 616 ? 39.72532 -41.56643 29.52869 1.000 65.40500 736 ALA B O 1
ATOM 9931 N N . LEU B 1 617 ? 41.74049 -40.65513 29.10877 1.000 69.77690 737 LEU B N 1
ATOM 9932 C CA . LEU B 1 617 ? 41.27805 -39.31176 29.44100 1.000 67.53974 737 LEU B CA 1
ATOM 9933 C C . LEU B 1 617 ? 40.27469 -38.79854 28.41617 1.000 70.89163 737 LEU B C 1
ATOM 9934 O O . LEU B 1 617 ? 39.30945 -38.11493 28.77579 1.000 89.92320 737 LEU B O 1
ATOM 9939 N N . ALA B 1 618 ? 40.48319 -39.11548 27.13624 1.000 68.29374 738 ALA B N 1
ATOM 9940 C CA . ALA B 1 618 ? 39.54330 -38.67657 26.10996 1.000 68.58656 738 ALA B CA 1
ATOM 9941 C C . ALA B 1 618 ? 38.20737 -39.39676 26.23943 1.000 71.16687 738 ALA B C 1
ATOM 9942 O O . ALA B 1 618 ? 37.14780 -38.78861 26.04783 1.000 72.15140 738 ALA B O 1
ATOM 9944 N N . THR B 1 619 ? 38.23686 -40.69202 26.56437 1.000 69.14153 739 THR B N 1
ATOM 9945 C CA . THR B 1 619 ? 36.99463 -41.44222 26.71994 1.000 71.86881 739 THR B CA 1
ATOM 9946 C C . THR B 1 619 ? 36.16599 -40.90309 27.87831 1.000 73.50456 739 THR B C 1
ATOM 9947 O O . THR B 1 619 ? 34.94603 -40.74050 27.75522 1.000 79.02841 739 THR B O 1
ATOM 9951 N N . TRP B 1 620 ? 36.80821 -40.60870 29.01046 1.000 67.02115 740 TRP B N 1
ATOM 9952 C CA . TRP B 1 620 ? 36.05060 -40.11469 30.15265 1.000 64.30621 740 TRP B CA 1
ATOM 9953 C C . TRP B 1 620 ? 35.66830 -38.64905 30.00008 1.000 62.89809 740 TRP B C 1
ATOM 9954 O O . TRP B 1 620 ? 34.68427 -38.20726 30.60397 1.000 67.06649 740 TRP B O 1
ATOM 9965 N N . THR B 1 621 ? 36.42725 -37.88104 29.21533 1.000 58.50589 741 THR B N 1
ATOM 9966 C CA . THR B 1 621 ? 36.01375 -36.51447 28.91556 1.000 65.66733 741 THR B CA 1
ATOM 9967 C C . THR B 1 621 ? 34.69987 -36.50476 28.14534 1.000 66.77769 741 THR B C 1
ATOM 9968 O O . THR B 1 621 ? 33.80388 -35.70346 28.43679 1.000 58.95178 741 THR B O 1
ATOM 9972 N N . ILE B 1 622 ? 34.56386 -37.39986 27.16484 1.000 61.61845 742 ILE B N 1
ATOM 9973 C CA . ILE B 1 622 ? 33.30881 -37.51865 26.43077 1.000 63.38548 742 ILE B CA 1
ATOM 9974 C C . ILE B 1 622 ? 32.21135 -38.06265 27.33640 1.000 62.28657 742 ILE B C 1
ATOM 9975 O O . ILE B 1 622 ? 31.06732 -37.59343 27.29974 1.000 67.72278 742 ILE B O 1
ATOM 9980 N N . GLN B 1 623 ? 32.54011 -39.05695 28.16531 1.000 58.70520 743 GLN B N 1
ATOM 9981 C CA . GLN B 1 623 ? 31.54346 -39.63072 29.06380 1.000 69.90272 743 GLN B CA 1
ATOM 9982 C C . GLN B 1 623 ? 31.11006 -38.62516 30.12335 1.000 73.30875 743 GLN B C 1
ATOM 9983 O O . GLN B 1 623 ? 29.92962 -38.56920 30.48771 1.000 74.99297 743 GLN B O 1
ATOM 9989 N N . GLY B 1 624 ? 32.04939 -37.82429 30.62987 1.000 61.73731 744 GLY B N 1
ATOM 9990 C CA . GLY B 1 624 ? 31.69065 -36.80818 31.60516 1.000 64.10491 744 GLY B CA 1
ATOM 9991 C C . GLY B 1 624 ? 30.81682 -35.71833 31.01528 1.000 64.80375 744 GLY B C 1
ATOM 9992 O O . GLY B 1 624 ? 29.91003 -35.20942 31.68043 1.000 68.85877 744 GLY B O 1
ATOM 9993 N N . ALA B 1 625 ? 31.07619 -35.34386 29.76007 1.000 62.87679 745 ALA B N 1
ATOM 9994 C CA . ALA B 1 625 ? 30.22620 -34.36399 29.09244 1.000 51.73222 745 ALA B CA 1
ATOM 9995 C C . ALA B 1 625 ? 28.82304 -34.91421 28.87123 1.000 64.45934 745 ALA B C 1
ATOM 9996 O O . ALA B 1 625 ? 27.83618 -34.17719 28.98152 1.000 66.05331 745 ALA B O 1
ATOM 9998 N N . ALA B 1 626 ? 28.71521 -36.20820 28.56121 1.000 68.58671 746 ALA B N 1
ATOM 9999 C CA . ALA B 1 626 ? 27.40304 -36.82252 28.39221 1.000 62.83387 746 ALA B CA 1
ATOM 10000 C C . ALA B 1 626 ? 26.65862 -36.90739 29.71791 1.000 68.29322 746 ALA B C 1
ATOM 10001 O O . ALA B 1 626 ? 25.45166 -36.64499 29.77649 1.000 56.96278 746 ALA B O 1
ATOM 10003 N N . ASN B 1 627 ? 27.36162 -37.27449 30.79193 1.000 69.33565 747 ASN B N 1
ATOM 10004 C CA . ASN B 1 627 ? 26.72037 -37.38253 32.09819 1.000 66.51654 747 ASN B CA 1
ATOM 10005 C C . ASN B 1 627 ? 26.27399 -36.01961 32.61181 1.000 65.11924 747 ASN B C 1
ATOM 10006 O O . ASN B 1 627 ? 25.21254 -35.90249 33.23532 1.000 70.02526 747 ASN B O 1
ATOM 10011 N N . ALA B 1 628 ? 27.07025 -34.97783 32.36274 1.000 54.99066 748 ALA B N 1
ATOM 10012 C CA . ALA B 1 628 ? 26.68746 -33.63989 32.80083 1.000 58.85176 748 ALA B CA 1
ATOM 10013 C C . ALA B 1 628 ? 25.50551 -33.11414 31.99841 1.000 63.07827 748 ALA B C 1
ATOM 10014 O O . ALA B 1 628 ? 24.64519 -32.40831 32.53774 1.000 68.24043 748 ALA B O 1
ATOM 10016 N N . LEU B 1 629 ? 25.44512 -33.44698 30.70818 1.000 68.70698 749 LEU B N 1
ATOM 10017 C CA . LEU B 1 629 ? 24.33848 -32.98954 29.87693 1.000 58.32629 749 LEU B CA 1
ATOM 10018 C C . LEU B 1 629 ? 23.06136 -33.77590 30.14010 1.000 78.72014 749 LEU B C 1
ATOM 10019 O O . LEU B 1 629 ? 21.97143 -33.29000 29.82064 1.000 83.98953 749 LEU B O 1
ATOM 10024 N N . SER B 1 630 ? 23.17088 -34.97203 30.72394 1.000 77.56367 750 SER B N 1
ATOM 10025 C CA . SER B 1 630 ? 21.98308 -35.77794 30.98705 1.000 75.64291 750 SER B CA 1
ATOM 10026 C C . SER B 1 630 ? 21.07179 -35.10328 32.00481 1.000 80.13066 750 SER B C 1
ATOM 10027 O O . SER B 1 630 ? 19.84366 -35.12424 31.86048 1.000 85.52421 750 SER B O 1
ATOM 10030 N N . GLY B 1 631 ? 21.64769 -34.50027 33.02654 1.000 76.95071 751 GLY B N 1
ATOM 10031 C CA . GLY B 1 631 ? 20.88018 -33.82079 34.04597 1.000 72.34720 751 GLY B CA 1
ATOM 10032 C C . GLY B 1 631 ? 21.56264 -33.96304 35.40082 1.000 77.79116 751 GLY B C 1
ATOM 10033 O O . GLY B 1 631 ? 22.78037 -33.80530 35.50973 1.000 82.71045 751 GLY B O 1
ATOM 10034 N N . ASP B 1 632 ? 20.75599 -34.26141 36.41567 1.000 80.89493 752 ASP B N 1
ATOM 10035 C CA . ASP B 1 632 ? 21.27541 -34.43127 37.76259 1.000 82.50894 752 ASP B CA 1
ATOM 10036 C C . ASP B 1 632 ? 22.16007 -35.67312 37.84499 1.000 83.63785 752 ASP B C 1
ATOM 10037 O O . ASP B 1 632 ? 22.08384 -36.58374 37.01508 1.000 99.19647 752 ASP B O 1
ATOM 10042 N N . VAL B 1 633 ? 23.01269 -35.69895 38.87224 1.000 72.23495 753 VAL B N 1
ATOM 10043 C CA . VAL B 1 633 ? 23.97104 -36.79087 39.01106 1.000 70.94158 753 VAL B CA 1
ATOM 10044 C C . VAL B 1 633 ? 23.26532 -38.09801 39.35595 1.000 75.72202 753 VAL B C 1
ATOM 10045 O O . VAL B 1 633 ? 23.72730 -39.17993 38.97213 1.000 81.70720 753 VAL B O 1
ATOM 10049 N N . TRP B 1 634 ? 22.13752 -38.03052 40.06217 1.000 70.27749 754 TRP B N 1
ATOM 10050 C CA . TRP B 1 634 ? 21.39097 -39.23087 40.41679 1.000 70.68154 754 TRP B CA 1
ATOM 10051 C C . TRP B 1 634 ? 20.45189 -39.69700 39.31248 1.000 78.86083 754 TRP B C 1
ATOM 10052 O O . TRP B 1 634 ? 19.76832 -40.71045 39.49256 1.000 76.93972 754 TRP B O 1
ATOM 10063 N N . ASP B 1 635 ? 20.39879 -38.99104 38.18255 1.000 86.02447 755 ASP B N 1
ATOM 10064 C CA . ASP B 1 635 ? 19.55893 -39.37561 37.05558 1.000 93.23737 755 ASP B CA 1
ATOM 10065 C C . ASP B 1 635 ? 20.37166 -39.94901 35.89958 1.000 103.16514 755 ASP B C 1
ATOM 10066 O O . ASP B 1 635 ? 19.89186 -39.97821 34.76186 1.000 107.95358 755 ASP B O 1
ATOM 10071 N N . ILE B 1 636 ? 21.59155 -40.40365 36.16851 1.000 104.39146 756 ILE B N 1
ATOM 10072 C CA . ILE B 1 636 ? 22.44098 -41.01732 35.15419 1.000 101.11862 756 ILE B CA 1
ATOM 10073 C C . ILE B 1 636 ? 22.15987 -42.51548 35.16251 1.000 106.64747 756 ILE B C 1
ATOM 10074 O O . ILE B 1 636 ? 22.54613 -43.22355 36.09603 1.000 105.39539 756 ILE B O 1
ATOM 10079 N N . ASP B 1 637 ? 21.48540 -43.00024 34.12296 1.000 106.25401 757 ASP B N 1
ATOM 10080 C CA . ASP B 1 637 ? 21.07904 -44.40030 34.02041 1.000 111.56350 757 ASP B CA 1
ATOM 10081 C C . ASP B 1 637 ? 21.77901 -45.01849 32.81375 1.000 115.44173 757 ASP B C 1
ATOM 10082 O O . ASP B 1 637 ? 21.25968 -44.99130 31.69541 1.000 140.96086 757 ASP B O 1
ATOM 10087 N N . ASN B 1 638 ? 22.96382 -45.57859 33.04700 1.000 106.55817 758 ASN B N 1
ATOM 10088 C CA . ASN B 1 638 ? 23.71419 -46.25699 32.00136 1.000 116.77024 758 ASN B CA 1
ATOM 10089 C C . ASN B 1 638 ? 24.45715 -47.43320 32.61699 1.000 136.63775 758 ASN B C 1
ATOM 10090 O O . ASN B 1 638 ? 24.81165 -47.41061 33.79870 1.000 146.67178 758 ASN B O 1
ATOM 10095 N N . GLU B 1 639 ? 24.68206 -48.46428 31.80694 1.000 144.67997 759 GLU B N 1
ATOM 10096 C CA . GLU B 1 639 ? 25.34346 -49.67949 32.27732 1.000 156.46293 759 GLU B CA 1
ATOM 10097 C C . GLU B 1 639 ? 26.82860 -49.39317 32.47600 1.000 161.58564 759 GLU B C 1
ATOM 10098 O O . GLU B 1 639 ? 27.60268 -49.32336 31.51903 1.000 160.77504 759 GLU B O 1
ATOM 10104 N N . PHE B 1 640 ? 27.23169 -49.21462 33.72966 1.000 162.57762 760 PHE B N 1
ATOM 10105 C CA . PHE B 1 640 ? 28.62215 -48.91515 34.04929 1.000 158.69191 760 PHE B CA 1
ATOM 10106 C C . PHE B 1 640 ? 29.44623 -50.19346 34.15712 1.000 155.44740 760 PHE B C 1
ATOM 10107 O O . PHE B 1 640 ? 29.78925 -50.80874 33.14762 1.000 149.94286 760 PHE B O 1
ATOM 10109 N N . ASP C 2 1 ? 61.01966 -78.29071 63.47882 1.000 111.95204 1 ASP C N 1
ATOM 10110 C CA . ASP C 2 1 ? 61.76744 -79.54038 63.41120 1.000 125.84829 1 ASP C CA 1
ATOM 10111 C C . ASP C 2 1 ? 63.25618 -79.27370 63.21419 1.000 130.91470 1 ASP C C 1
ATOM 10112 O O . ASP C 2 1 ? 63.64398 -78.39940 62.43940 1.000 134.57805 1 ASP C O 1
ATOM 10117 N N . GLU C 2 2 ? 64.08636 -80.03815 63.92668 1.000 133.53781 2 GLU C N 1
ATOM 10118 C CA . GLU C 2 2 ? 65.53161 -79.90260 63.77809 1.000 139.96462 2 GLU C CA 1
ATOM 10119 C C . GLU C 2 2 ? 65.99321 -80.37267 62.40385 1.000 140.66063 2 GLU C C 1
ATOM 10120 O O . GLU C 2 2 ? 66.80351 -79.70265 61.75110 1.000 130.67833 2 GLU C O 1
ATOM 10126 N N . GLU C 2 3 ? 65.47970 -81.51741 61.94579 1.000 148.96032 3 GLU C N 1
ATOM 10127 C CA . GLU C 2 3 ? 65.92277 -82.07954 60.67372 1.000 154.12065 3 GLU C CA 1
ATOM 10128 C C . GLU C 2 3 ? 65.54540 -81.18094 59.50218 1.000 150.22307 3 GLU C C 1
ATOM 10129 O O . GLU C 2 3 ? 66.30985 -81.05825 58.53895 1.000 154.16243 3 GLU C O 1
ATOM 10135 N N . GLU C 2 4 ? 64.37225 -80.54738 59.56331 1.000 142.44092 4 GLU C N 1
ATOM 10136 C CA . GLU C 2 4 ? 63.95908 -79.64465 58.49250 1.000 138.47870 4 GLU C CA 1
ATOM 10137 C C . GLU C 2 4 ? 64.91706 -78.46491 58.37412 1.000 128.10714 4 GLU C C 1
ATOM 10138 O O . GLU C 2 4 ? 65.36332 -78.11487 57.27283 1.000 121.63463 4 GLU C O 1
ATOM 10144 N N . ILE C 2 5 ? 65.24776 -77.84259 59.50833 1.000 121.53950 5 ILE C N 1
ATOM 10145 C CA . ILE C 2 5 ? 66.18665 -76.72489 59.50601 1.000 113.39780 5 ILE C CA 1
ATOM 10146 C C . ILE C 2 5 ? 67.55534 -77.18021 59.01804 1.000 115.53203 5 ILE C C 1
ATOM 10147 O O . ILE C 2 5 ? 68.23170 -76.46600 58.26759 1.000 115.29210 5 ILE C O 1
ATOM 10152 N N . GLN C 2 6 ? 67.98260 -78.37843 59.42734 1.000 116.26379 6 GLN C N 1
ATOM 10153 C CA . GLN C 2 6 ? 69.28345 -78.88033 58.99407 1.000 116.37974 6 GLN C CA 1
ATOM 10154 C C . GLN C 2 6 ? 69.32526 -79.08376 57.48409 1.000 119.94697 6 GLN C C 1
ATOM 10155 O O . GLN C 2 6 ? 70.29689 -78.69403 56.82572 1.000 118.72300 6 GLN C O 1
ATOM 10161 N N . LYS C 2 7 ? 68.27670 -79.68490 56.91548 1.000 127.26129 7 LYS C N 1
ATOM 10162 C CA . LYS C 2 7 ? 68.24208 -79.89684 55.47106 1.000 136.72228 7 LYS C CA 1
ATOM 10163 C C . LYS C 2 7 ? 68.18425 -78.57255 54.71900 1.000 138.30383 7 LYS C C 1
ATOM 10164 O O . LYS C 2 7 ? 68.81814 -78.42183 53.66597 1.000 141.41876 7 LYS C O 1
ATOM 10170 N N . ALA C 2 8 ? 67.43249 -77.60025 55.24306 1.000 134.73763 8 ALA C N 1
ATOM 10171 C CA . ALA C 2 8 ? 67.36991 -76.29098 54.60034 1.000 129.75341 8 ALA C CA 1
ATOM 10172 C C . ALA C 2 8 ? 68.73547 -75.61339 54.60498 1.000 125.07048 8 ALA C C 1
ATOM 10173 O O . ALA C 2 8 ? 69.17672 -75.06877 53.58470 1.000 124.72686 8 ALA C O 1
ATOM 10175 N N . ILE C 2 9 ? 69.42235 -75.64209 55.75058 1.000 118.27178 9 ILE C N 1
ATOM 10176 C CA . ILE C 2 9 ? 70.75036 -75.04102 55.84336 1.000 113.55113 9 ILE C CA 1
ATOM 10177 C C . ILE C 2 9 ? 71.72282 -75.75160 54.91143 1.000 119.25892 9 ILE C C 1
ATOM 10178 O O . ILE C 2 9 ? 72.57413 -75.11727 54.27876 1.000 117.25997 9 ILE C O 1
ATOM 10183 N N . GLU C 2 10 ? 71.60539 -77.07644 54.80375 1.000 120.10035 10 GLU C N 1
ATOM 10184 C CA . GLU C 2 10 ? 72.46998 -77.83547 53.90538 1.000 123.28127 10 GLU C CA 1
ATOM 10185 C C . GLU C 2 10 ? 72.26103 -77.41050 52.45532 1.000 123.17796 10 GLU C C 1
ATOM 10186 O O . GLU C 2 10 ? 73.22292 -77.09698 51.73812 1.000 126.77665 10 GLU C O 1
ATOM 10192 N N . GLU C 2 11 ? 70.99987 -77.38272 52.01199 1.000 121.81275 11 GLU C N 1
ATOM 10193 C CA . GLU C 2 11 ? 70.69782 -76.98236 50.64056 1.000 126.78206 11 GLU C CA 1
ATOM 10194 C C . GLU C 2 11 ? 71.15123 -75.55451 50.36224 1.000 130.60906 11 GLU C C 1
ATOM 10195 O O . GLU C 2 11 ? 71.61855 -75.24924 49.25856 1.000 135.00150 11 GLU C O 1
ATOM 10201 N N . LEU C 2 12 ? 71.02365 -74.66333 51.34874 1.000 132.38274 12 LEU C N 1
ATOM 10202 C CA . LEU C 2 12 ? 71.41598 -73.27478 51.12716 1.000 130.14811 12 LEU C CA 1
ATOM 10203 C C . LEU C 2 12 ? 72.93170 -73.12195 51.07779 1.000 121.31473 12 LEU C C 1
ATOM 10204 O O . LEU C 2 12 ? 73.45642 -72.36723 50.25073 1.000 116.55307 12 LEU C O 1
ATOM 10209 N N . LEU C 2 13 ? 73.65387 -73.82964 51.95006 1.000 119.39086 13 LEU C N 1
ATOM 10210 C CA . LEU C 2 13 ? 75.10584 -73.69962 51.98001 1.000 120.60495 13 LEU C CA 1
ATOM 10211 C C . LEU C 2 13 ? 75.75821 -74.34742 50.76651 1.000 129.16070 13 LEU C C 1
ATOM 10212 O O . LEU C 2 13 ? 76.79226 -73.86203 50.29353 1.000 130.67018 13 LEU C O 1
ATOM 10217 N N . ARG C 2 14 ? 75.18308 -75.43668 50.24736 1.000 131.93898 14 ARG C N 1
ATOM 10218 C CA . ARG C 2 14 ? 75.73806 -76.02473 49.03244 1.000 134.72151 14 ARG C CA 1
ATOM 10219 C C . ARG C 2 14 ? 75.49627 -75.14913 47.80732 1.000 139.52619 14 ARG C C 1
ATOM 10220 O O . ARG C 2 14 ? 76.27028 -75.21695 46.84610 1.000 132.48867 14 ARG C O 1
ATOM 10228 N N . LYS C 2 15 ? 74.45364 -74.31789 47.82972 1.000 142.27957 15 LYS C N 1
ATOM 10229 C CA . LYS C 2 15 ? 74.09442 -73.47709 46.69411 1.000 147.34881 15 LYS C CA 1
ATOM 10230 C C . LYS C 2 15 ? 75.06267 -72.31797 46.47831 1.000 148.86627 15 LYS C C 1
ATOM 10231 O O . LYS C 2 15 ? 75.03734 -71.70131 45.40726 1.000 151.42024 15 LYS C O 1
ATOM 10237 N N . GLY C 2 16 ? 75.92260 -72.01826 47.44996 1.000 138.72694 16 GLY C N 1
ATOM 10238 C CA . GLY C 2 16 ? 76.81156 -70.87510 47.37561 1.000 129.63851 16 GLY C CA 1
ATOM 10239 C C . GLY C 2 16 ? 76.44123 -69.74120 48.30345 1.000 121.10589 16 GLY C C 1
ATOM 10240 O O . GLY C 2 16 ? 77.13828 -68.71930 48.31713 1.000 115.36808 16 GLY C O 1
ATOM 10241 N N . VAL C 2 17 ? 75.36620 -69.88826 49.07633 1.000 117.12420 17 VAL C N 1
ATOM 10242 C CA . VAL C 2 17 ? 74.95007 -68.85388 50.01309 1.000 116.04980 17 VAL C CA 1
ATOM 10243 C C . VAL C 2 17 ? 75.90063 -68.84049 51.20192 1.000 118.41497 17 VAL C C 1
ATOM 10244 O O . VAL C 2 17 ? 76.18862 -69.88641 51.79853 1.000 123.71075 17 VAL C O 1
ATOM 10248 N N . SER C 2 18 ? 76.39845 -67.65562 51.54977 1.000 113.35812 18 SER C N 1
ATOM 10249 C CA . SER C 2 18 ? 77.30514 -67.54125 52.68051 1.000 105.89265 18 SER C CA 1
ATOM 10250 C C . SER C 2 18 ? 76.55407 -67.79370 53.98736 1.000 106.74411 18 SER C C 1
ATOM 10251 O O . SER C 2 18 ? 75.32180 -67.80272 54.03961 1.000 103.14681 18 SER C O 1
ATOM 10254 N N . GLU C 2 19 ? 77.32405 -67.99313 55.05917 1.000 107.21972 19 GLU C N 1
ATOM 10255 C CA . GLU C 2 19 ? 76.73760 -68.37977 56.33937 1.000 106.47897 19 GLU C CA 1
ATOM 10256 C C . GLU C 2 19 ? 75.85243 -67.27761 56.91316 1.000 105.22057 19 GLU C C 1
ATOM 10257 O O . GLU C 2 19 ? 74.79801 -67.56239 57.49371 1.000 106.34329 19 GLU C O 1
ATOM 10263 N N . GLU C 2 20 ? 76.25636 -66.01533 56.75372 1.000 106.63211 20 GLU C N 1
ATOM 10264 C CA . GLU C 2 20 ? 75.51094 -64.91231 57.35573 1.000 108.12338 20 GLU C CA 1
ATOM 10265 C C . GLU C 2 20 ? 74.14455 -64.73858 56.69938 1.000 116.60423 20 GLU C C 1
ATOM 10266 O O . GLU C 2 20 ? 73.11124 -64.70687 57.38297 1.000 119.60422 20 GLU C O 1
ATOM 10272 N N . GLU C 2 21 ? 74.11780 -64.60902 55.37117 1.000 118.35581 21 GLU C N 1
ATOM 10273 C CA . GLU C 2 21 ? 72.83880 -64.47184 54.68536 1.000 119.66452 21 GLU C CA 1
ATOM 10274 C C . GLU C 2 21 ? 72.00666 -65.74315 54.79857 1.000 113.87742 21 GLU C C 1
ATOM 10275 O O . GLU C 2 21 ? 70.77403 -65.67419 54.78697 1.000 119.28782 21 GLU C O 1
ATOM 10281 N N . ALA C 2 22 ? 72.65200 -66.90432 54.94029 1.000 107.33435 22 ALA C N 1
ATOM 10282 C CA . ALA C 2 22 ? 71.90152 -68.12806 55.20694 1.000 102.16233 22 ALA C CA 1
ATOM 10283 C C . ALA C 2 22 ? 71.21098 -68.06382 56.56364 1.000 98.79259 22 ALA C C 1
ATOM 10284 O O . ALA C 2 22 ? 70.06146 -68.49542 56.70165 1.000 95.70333 22 ALA C O 1
ATOM 10286 N N . ALA C 2 23 ? 71.89461 -67.52506 57.57642 1.000 92.61754 23 ALA C N 1
ATOM 10287 C CA . ALA C 2 23 ? 71.26247 -67.33753 58.87890 1.000 93.22495 23 ALA C CA 1
ATOM 10288 C C . ALA C 2 23 ? 70.10447 -66.35153 58.78970 1.000 92.33397 23 ALA C C 1
ATOM 10289 O O . ALA C 2 23 ? 69.06479 -66.53455 59.43861 1.000 92.63874 23 ALA C O 1
ATOM 10291 N N . ILE C 2 24 ? 70.27317 -65.29280 57.99482 1.000 98.36800 24 ILE C N 1
ATOM 10292 C CA . ILE C 2 24 ? 69.18729 -64.33385 57.79595 1.000 100.19746 24 ILE C CA 1
ATOM 10293 C C . ILE C 2 24 ? 67.98539 -65.01596 57.14956 1.000 101.24844 24 ILE C C 1
ATOM 10294 O O . ILE C 2 24 ? 66.83543 -64.80083 57.55274 1.000 102.06569 24 ILE C O 1
ATOM 10299 N N . ILE C 2 25 ? 68.23284 -65.85774 56.14457 1.000 97.58287 25 ILE C N 1
ATOM 10300 C CA . ILE C 2 25 ? 67.14681 -66.58653 55.49287 1.000 95.61711 25 ILE C CA 1
ATOM 10301 C C . ILE C 2 25 ? 66.47588 -67.53883 56.47689 1.000 96.60673 25 ILE C C 1
ATOM 10302 O O . ILE C 2 25 ? 65.24895 -67.70553 56.46783 1.000 92.00223 25 ILE C O 1
ATOM 10307 N N . ILE C 2 26 ? 67.26832 -68.17237 57.34445 1.000 99.57619 26 ILE C N 1
ATOM 10308 C CA . ILE C 2 26 ? 66.71365 -69.09550 58.33240 1.000 96.36557 26 ILE C CA 1
ATOM 10309 C C . ILE C 2 26 ? 65.78086 -68.35806 59.28439 1.000 103.48015 26 ILE C C 1
ATOM 10310 O O . ILE C 2 26 ? 64.66423 -68.81154 59.56494 1.000 104.25027 26 ILE C O 1
ATOM 10315 N N . VAL C 2 27 ? 66.22358 -67.20641 59.79520 1.000 106.04084 27 VAL C N 1
ATOM 10316 C CA . VAL C 2 27 ? 65.38216 -66.47011 60.73501 1.000 109.58050 27 VAL C CA 1
ATOM 10317 C C . VAL C 2 27 ? 64.17734 -65.86452 60.02142 1.000 106.58469 27 VAL C C 1
ATOM 10318 O O . VAL C 2 27 ? 63.13308 -65.63055 60.64294 1.000 98.52509 27 VAL C O 1
ATOM 10322 N N . GLN C 2 28 ? 64.28371 -65.61909 58.71221 1.000 113.71838 28 GLN C N 1
ATOM 10323 C CA . GLN C 2 28 ? 63.13138 -65.11617 57.97168 1.000 112.87447 28 GLN C CA 1
ATOM 10324 C C . GLN C 2 28 ? 62.09890 -66.20686 57.71444 1.000 118.06936 28 GLN C C 1
ATOM 10325 O O . GLN C 2 28 ? 60.89500 -65.92584 57.70041 1.000 121.93404 28 GLN C O 1
ATOM 10331 N N . ARG C 2 29 ? 62.54123 -67.44654 57.50899 1.000 113.41263 29 ARG C N 1
ATOM 10332 C CA . ARG C 2 29 ? 61.64171 -68.51010 57.07795 1.000 110.59687 29 ARG C CA 1
ATOM 10333 C C . ARG C 2 29 ? 61.12433 -69.39009 58.20802 1.000 110.47319 29 ARG C C 1
ATOM 10334 O O . ARG C 2 29 ? 60.03669 -69.96039 58.07468 1.000 110.40523 29 ARG C O 1
ATOM 10342 N N . PHE C 2 30 ? 61.85573 -69.52249 59.31398 1.000 107.50265 30 PHE C N 1
ATOM 10343 C CA . PHE C 2 30 ? 61.46170 -70.43608 60.37871 1.000 107.83853 30 PHE C CA 1
ATOM 10344 C C . PHE C 2 30 ? 61.04063 -69.73696 61.66417 1.000 112.12546 30 PHE C C 1
ATOM 10345 O O . PHE C 2 30 ? 60.70173 -70.42162 62.63615 1.000 98.61457 30 PHE C O 1
ATOM 10353 N N . ASN C 2 31 ? 61.04815 -68.40239 61.69653 1.000 130.19474 31 ASN C N 1
ATOM 10354 C CA . ASN C 2 31 ? 60.58884 -67.63135 62.85480 1.000 135.09264 31 ASN C CA 1
ATOM 10355 C C . ASN C 2 31 ? 61.34911 -68.02195 64.12245 1.000 131.58900 31 ASN C C 1
ATOM 10356 O O . ASN C 2 31 ? 60.76503 -68.23019 65.18802 1.000 131.45797 31 ASN C O 1
ATOM 10361 N N . VAL C 2 32 ? 62.66732 -68.12348 63.99901 1.000 118.31677 32 VAL C N 1
ATOM 10362 C CA . VAL C 2 32 ? 63.51242 -68.47715 65.12870 1.000 107.20437 32 VAL C CA 1
ATOM 10363 C C . VAL C 2 32 ? 63.91617 -67.20719 65.86684 1.000 105.84992 32 VAL C C 1
ATOM 10364 O O . VAL C 2 32 ? 63.80145 -66.09190 65.35220 1.000 105.70700 32 VAL C O 1
ATOM 10368 N N . ALA C 2 33 ? 64.39849 -67.38090 67.09756 1.000 101.11175 33 ALA C N 1
ATOM 10369 C CA . ALA C 2 33 ? 64.75806 -66.23352 67.92345 1.000 102.15803 33 ALA C CA 1
ATOM 10370 C C . ALA C 2 33 ? 66.11454 -65.66222 67.52423 1.000 99.88692 33 ALA C C 1
ATOM 10371 O O . ALA C 2 33 ? 66.20706 -64.51863 67.06515 1.000 94.73920 33 ALA C O 1
ATOM 10373 N N . VAL C 2 34 ? 67.18176 -66.44273 67.69677 1.000 103.28402 34 VAL C N 1
ATOM 10374 C CA . VAL C 2 34 ? 68.53817 -65.96465 67.45445 1.000 98.22190 34 VAL C CA 1
ATOM 10375 C C . VAL C 2 34 ? 69.28466 -66.99177 66.61363 1.000 96.58283 34 VAL C C 1
ATOM 10376 O O . VAL C 2 34 ? 69.02516 -68.19458 66.69773 1.000 104.22491 34 VAL C O 1
ATOM 10380 N N . VAL C 2 35 ? 70.19538 -66.51060 65.76834 1.000 88.97894 35 VAL C N 1
ATOM 10381 C CA . VAL C 2 35 ? 71.13426 -67.36962 65.05569 1.000 92.12113 35 VAL C CA 1
ATOM 10382 C C . VAL C 2 35 ? 72.52223 -66.75367 65.16048 1.000 88.67979 35 VAL C C 1
ATOM 10383 O O . VAL C 2 35 ? 72.69027 -65.54070 64.99177 1.000 90.12777 35 VAL C O 1
ATOM 10387 N N . VAL C 2 36 ? 73.51404 -67.59404 65.44246 1.000 88.18047 36 VAL C N 1
ATOM 10388 C CA . VAL C 2 36 ? 74.89599 -67.17171 65.63474 1.000 91.56599 36 VAL C CA 1
ATOM 10389 C C . VAL C 2 36 ? 75.77265 -67.91330 64.63585 1.000 93.60221 36 VAL C C 1
ATOM 10390 O O . VAL C 2 36 ? 75.70460 -69.14404 64.53713 1.000 101.79342 36 VAL C O 1
ATOM 10394 N N . VAL C 2 37 ? 76.59142 -67.16677 63.90042 1.000 80.49486 37 VAL C N 1
ATOM 10395 C CA . VAL C 2 37 ? 77.57433 -67.73509 62.98502 1.000 87.26213 37 VAL C CA 1
ATOM 10396 C C . VAL C 2 37 ? 78.91465 -67.77191 63.70548 1.000 94.11742 37 VAL C C 1
ATOM 10397 O O . VAL C 2 37 ? 79.46176 -66.72409 64.07034 1.000 102.67900 37 VAL C O 1
ATOM 10401 N N . VAL C 2 38 ? 79.44415 -68.97345 63.91195 1.000 98.47536 38 VAL C N 1
ATOM 10402 C CA . VAL C 2 38 ? 80.66138 -69.16454 64.68586 1.000 106.08095 38 VAL C CA 1
ATOM 10403 C C . VAL C 2 38 ? 81.79846 -69.56901 63.75599 1.000 110.76680 38 VAL C C 1
ATOM 10404 O O . VAL C 2 38 ? 81.59094 -70.00523 62.61939 1.000 107.42764 38 VAL C O 1
ATOM 10408 N N . GLN C 2 39 ? 83.02529 -69.42069 64.26140 1.000 115.09860 39 GLN C N 1
ATOM 10409 C CA . GLN C 2 39 ? 84.20847 -69.70667 63.45700 1.000 125.36618 39 GLN C CA 1
ATOM 10410 C C . GLN C 2 39 ? 84.46413 -71.20514 63.33789 1.000 127.12866 39 GLN C C 1
ATOM 10411 O O . GLN C 2 39 ? 84.84380 -71.68753 62.26497 1.000 136.11741 39 GLN C O 1
ATOM 10417 N N . ASP C 2 40 ? 84.26641 -71.95458 64.42172 1.000 128.72747 40 ASP C N 1
ATOM 10418 C CA . ASP C 2 40 ? 84.49110 -73.39331 64.42690 1.000 128.73793 40 ASP C CA 1
ATOM 10419 C C . ASP C 2 40 ? 83.40552 -74.05980 65.26214 1.000 115.10278 40 ASP C C 1
ATOM 10420 O O . ASP C 2 40 ? 82.52537 -73.39635 65.81890 1.000 102.61643 40 ASP C O 1
ATOM 10425 N N . GLU C 2 41 ? 83.47184 -75.39051 65.35347 1.000 101.14244 41 GLU C N 1
ATOM 10426 C CA . GLU C 2 41 ? 82.52035 -76.11370 66.18794 1.000 100.74531 41 GLU C CA 1
ATOM 10427 C C . GLU C 2 41 ? 82.82549 -75.95760 67.67137 1.000 110.44164 41 GLU C C 1
ATOM 10428 O O . GLU C 2 41 ? 81.95680 -76.24325 68.50180 1.000 112.40116 41 GLU C O 1
ATOM 10434 N N . ARG C 2 42 ? 84.03472 -75.51338 68.02273 1.000 107.43022 42 ARG C N 1
ATOM 10435 C CA . ARG C 2 42 ? 84.33508 -75.21807 69.42007 1.000 109.12733 42 ARG C CA 1
ATOM 10436 C C . ARG C 2 42 ? 83.47240 -74.06875 69.92667 1.000 104.21926 42 ARG C C 1
ATOM 10437 O O . ARG C 2 42 ? 82.83422 -74.17206 70.98254 1.000 101.76352 42 ARG C O 1
ATOM 10445 N N . GLN C 2 43 ? 83.43941 -72.96136 69.17852 1.000 103.99362 43 GLN C N 1
ATOM 10446 C CA . GLN C 2 43 ? 82.54496 -71.86143 69.52370 1.000 109.66611 43 GLN C CA 1
ATOM 10447 C C . GLN C 2 43 ? 81.09076 -72.30876 69.49188 1.000 105.05249 43 GLN C C 1
ATOM 10448 O O . GLN C 2 43 ? 80.27491 -71.84638 70.29643 1.000 104.90193 43 GLN C O 1
ATOM 10454 N N . GLY C 2 44 ? 80.74753 -73.20663 68.56600 1.000 104.28927 44 GLY C N 1
ATOM 10455 C CA . GLY C 2 44 ? 79.38384 -73.70814 68.50849 1.000 102.78321 44 GLY C CA 1
ATOM 10456 C C . GLY C 2 44 ? 78.97629 -74.41818 69.78429 1.000 103.86488 44 GLY C C 1
ATOM 10457 O O . GLY C 2 44 ? 77.94380 -74.10371 70.38256 1.000 104.78143 44 GLY C O 1
ATOM 10458 N N . LYS C 2 45 ? 79.78730 -75.38830 70.21747 1.000 102.76135 45 LYS C N 1
ATOM 10459 C CA . LYS C 2 45 ? 79.51445 -76.08328 71.47157 1.000 101.48328 45 LYS C CA 1
ATOM 10460 C C . LYS C 2 45 ? 79.48804 -75.11278 72.64405 1.000 100.12212 45 LYS C C 1
ATOM 10461 O O . LYS C 2 45 ? 78.59660 -75.18617 73.49990 1.000 99.37144 45 LYS C O 1
ATOM 10467 N N . HIS C 2 46 ? 80.45956 -74.19608 72.69891 1.000 91.03981 46 HIS C N 1
ATOM 10468 C CA . HIS C 2 46 ? 80.52425 -73.23749 73.79744 1.000 89.00490 46 HIS C CA 1
ATOM 10469 C C . HIS C 2 46 ? 79.23959 -72.42470 73.89656 1.000 97.13396 46 HIS C C 1
ATOM 10470 O O . HIS C 2 46 ? 78.60718 -72.36881 74.95765 1.000 101.98265 46 HIS C O 1
ATOM 10477 N N . ILE C 2 47 ? 78.82742 -71.80375 72.78945 1.000 90.39256 47 ILE C N 1
ATOM 10478 C CA . ILE C 2 47 ? 77.66158 -70.92757 72.81183 1.000 87.24482 47 ILE C CA 1
ATOM 10479 C C . ILE C 2 47 ? 76.38706 -71.72680 73.05601 1.000 94.66591 47 ILE C C 1
ATOM 10480 O O . ILE C 2 47 ? 75.49923 -71.28572 73.79632 1.000 104.41029 47 ILE C O 1
ATOM 10485 N N . SER C 2 48 ? 76.27463 -72.91578 72.45552 1.000 84.45712 48 SER C N 1
ATOM 10486 C CA . SER C 2 48 ? 75.07353 -73.72280 72.64409 1.000 93.06993 48 SER C CA 1
ATOM 10487 C C . SER C 2 48 ? 74.91366 -74.13645 74.10180 1.000 94.97905 48 SER C C 1
ATOM 10488 O O . SER C 2 48 ? 73.83432 -73.98183 74.68880 1.000 93.66954 48 SER C O 1
ATOM 10491 N N . GLU C 2 49 ? 75.98344 -74.66069 74.70876 1.000 91.77293 49 GLU C N 1
ATOM 10492 C CA . GLU C 2 49 ? 75.90052 -75.06237 76.10751 1.000 92.77988 49 GLU C CA 1
ATOM 10493 C C . GLU C 2 49 ? 75.71172 -73.86320 77.02716 1.000 93.63209 49 GLU C C 1
ATOM 10494 O O . GLU C 2 49 ? 75.00143 -73.96835 78.03070 1.000 98.80440 49 GLU C O 1
ATOM 10500 N N . TYR C 2 50 ? 76.30241 -72.71302 76.69136 1.000 84.94121 50 TYR C N 1
ATOM 10501 C CA . TYR C 2 50 ? 76.09424 -71.50881 77.49002 1.000 86.29949 50 TYR C CA 1
ATOM 10502 C C . TYR C 2 50 ? 74.62748 -71.09235 77.47996 1.000 85.92324 50 TYR C C 1
ATOM 10503 O O . TYR C 2 50 ? 74.03541 -70.81832 78.53346 1.000 83.13296 50 TYR C O 1
ATOM 10512 N N . ILE C 2 51 ? 74.02312 -71.04581 76.29040 1.000 86.82032 51 ILE C N 1
ATOM 10513 C CA . ILE C 2 51 ? 72.63381 -70.61684 76.17331 1.000 90.32351 51 ILE C CA 1
ATOM 10514 C C . ILE C 2 51 ? 71.70231 -71.62022 76.84230 1.000 91.70201 51 ILE C C 1
ATOM 10515 O O . ILE C 2 51 ? 70.71826 -71.23663 77.48645 1.000 96.04460 51 ILE C O 1
ATOM 10520 N N . ARG C 2 52 ? 71.99753 -72.91789 76.71816 1.000 91.09557 52 ARG C N 1
ATOM 10521 C CA . ARG C 2 52 ? 71.15590 -73.91100 77.37883 1.000 93.24669 52 ARG C CA 1
ATOM 10522 C C . ARG C 2 52 ? 71.34355 -73.89646 78.89118 1.000 102.46574 52 ARG C C 1
ATOM 10523 O O . ARG C 2 52 ? 70.42520 -74.26855 79.63048 1.000 103.98456 52 ARG C O 1
ATOM 10531 N N . ARG C 2 53 ? 72.51382 -73.47001 79.36937 1.000 103.75950 53 ARG C N 1
ATOM 10532 C CA . ARG C 2 53 ? 72.73746 -73.37561 80.80677 1.000 101.84546 53 ARG C CA 1
ATOM 10533 C C . ARG C 2 53 ? 71.99795 -72.18312 81.39685 1.000 104.12100 53 ARG C C 1
ATOM 10534 O O . ARG C 2 53 ? 71.34095 -72.29963 82.43799 1.000 111.63807 53 ARG C O 1
ATOM 10542 N N . TYR C 2 54 ? 72.09184 -71.02436 80.74430 1.000 99.15781 54 TYR C N 1
ATOM 10543 C CA . TYR C 2 54 ? 71.46050 -69.82161 81.27127 1.000 99.93214 54 TYR C CA 1
ATOM 10544 C C . TYR C 2 54 ? 70.00030 -69.67679 80.86342 1.000 97.27199 54 TYR C C 1
ATOM 10545 O O . TYR C 2 54 ? 69.24713 -68.98286 81.55608 1.000 93.44758 54 TYR C O 1
ATOM 10554 N N . ILE C 2 55 ? 69.58169 -70.30540 79.76917 1.000 103.94672 55 ILE C N 1
ATOM 10555 C CA . ILE C 2 55 ? 68.17281 -70.32199 79.37991 1.000 97.88774 55 ILE C CA 1
ATOM 10556 C C . ILE C 2 55 ? 67.77619 -71.76595 79.09338 1.000 102.90045 55 ILE C C 1
ATOM 10557 O O . ILE C 2 55 ? 67.84259 -72.20942 77.93732 1.000 106.88487 55 ILE C O 1
ATOM 10562 N N . PRO C 2 56 ? 67.37385 -72.53808 80.10736 1.000 111.29022 56 PRO C N 1
ATOM 10563 C CA . PRO C 2 56 ? 67.00593 -73.94157 79.85788 1.000 114.83586 56 PRO C CA 1
ATOM 10564 C C . PRO C 2 56 ? 65.74246 -74.10792 79.03089 1.000 121.42116 56 PRO C C 1
ATOM 10565 O O . PRO C 2 56 ? 65.51426 -75.20241 78.50086 1.000 122.99974 56 PRO C O 1
ATOM 10569 N N . GLU C 2 57 ? 64.91675 -73.07017 78.90222 1.000 121.83007 57 GLU C N 1
ATOM 10570 C CA . GLU C 2 57 ? 63.68239 -73.16361 78.13228 1.000 122.00095 57 GLU C CA 1
ATOM 10571 C C . GLU C 2 57 ? 63.90055 -73.01882 76.63163 1.000 123.92450 57 GLU C C 1
ATOM 10572 O O . GLU C 2 57 ? 62.94016 -73.16480 75.86785 1.000 129.43487 57 GLU C O 1
ATOM 10578 N N . ALA C 2 58 ? 65.12308 -72.74081 76.19188 1.000 115.53222 58 ALA C N 1
ATOM 10579 C CA . ALA C 2 58 ? 65.40091 -72.49015 74.78635 1.000 98.89748 58 ALA C CA 1
ATOM 10580 C C . ALA C 2 58 ? 65.66242 -73.79196 74.03904 1.000 98.92905 58 ALA C C 1
ATOM 10581 O O . ALA C 2 58 ? 66.15804 -74.76968 74.60611 1.000 96.86565 58 ALA C O 1
ATOM 10583 N N . ASP C 2 59 ? 65.32130 -73.79428 72.75008 1.000 99.72888 59 ASP C N 1
ATOM 10584 C CA . ASP C 2 59 ? 65.58259 -74.92868 71.86922 1.000 108.83884 59 ASP C CA 1
ATOM 10585 C C . ASP C 2 59 ? 66.75945 -74.56223 70.97107 1.000 113.54757 59 ASP C C 1
ATOM 10586 O O . ASP C 2 59 ? 66.62291 -73.73095 70.06940 1.000 122.53104 59 ASP C O 1
ATOM 10591 N N . VAL C 2 60 ? 67.91276 -75.17722 71.22020 1.000 107.80389 60 VAL C N 1
ATOM 10592 C CA . VAL C 2 60 ? 69.16160 -74.82645 70.55261 1.000 102.69965 60 VAL C CA 1
ATOM 10593 C C . VAL C 2 60 ? 69.59000 -75.98781 69.66689 1.000 107.90321 60 VAL C C 1
ATOM 10594 O O . VAL C 2 60 ? 69.57620 -77.14633 70.10078 1.000 115.43541 60 VAL C O 1
ATOM 10598 N N . ILE C 2 61 ? 69.97181 -75.67713 68.42853 1.000 108.83643 61 ILE C N 1
ATOM 10599 C CA . ILE C 2 61 ? 70.47835 -76.66564 67.48371 1.000 116.15422 61 ILE C CA 1
ATOM 10600 C C . ILE C 2 61 ? 71.72196 -76.10484 66.80650 1.000 112.85103 61 ILE C C 1
ATOM 10601 O O . ILE C 2 61 ? 71.78297 -74.91465 66.47995 1.000 107.73665 61 ILE C O 1
ATOM 10606 N N . LEU C 2 62 ? 72.71674 -76.96345 66.59839 1.000 109.27172 62 LEU C N 1
ATOM 10607 C CA . LEU C 2 62 ? 73.98438 -76.57668 65.99239 1.000 111.46995 62 LEU C CA 1
ATOM 10608 C C . LEU C 2 62 ? 74.16983 -77.33385 64.68597 1.000 112.73309 62 LEU C C 1
ATOM 10609 O O . LEU C 2 62 ? 73.95469 -78.54955 64.63441 1.000 119.71568 62 LEU C O 1
ATOM 10614 N N . PHE C 2 63 ? 74.57042 -76.61717 63.63630 1.000 107.19739 63 PHE C N 1
ATOM 10615 C CA . PHE C 2 63 ? 74.76979 -77.23583 62.32781 1.000 113.49691 63 PHE C CA 1
ATOM 10616 C C . PHE C 2 63 ? 75.64089 -76.32485 61.47860 1.000 109.51441 63 PHE C C 1
ATOM 10617 O O . PHE C 2 63 ? 75.28406 -75.16251 61.25615 1.000 101.55761 63 PHE C O 1
ATOM 10625 N N . ALA C 2 64 ? 76.77490 -76.85059 61.01589 1.000 114.43543 64 ALA C N 1
ATOM 10626 C CA . ALA C 2 64 ? 77.64489 -76.18973 60.04219 1.000 116.51186 64 ALA C CA 1
ATOM 10627 C C . ALA C 2 64 ? 77.99557 -74.76512 60.47312 1.000 124.62499 64 ALA C C 1
ATOM 10628 O O . ALA C 2 64 ? 77.77252 -73.79130 59.75158 1.000 129.16212 64 ALA C O 1
ATOM 10630 N N . ASN C 2 65 ? 78.55525 -74.66421 61.67841 1.000 125.57090 65 ASN C N 1
ATOM 10631 C CA . ASN C 2 65 ? 78.98547 -73.39934 62.27273 1.000 121.39506 65 ASN C CA 1
ATOM 10632 C C . ASN C 2 65 ? 77.84272 -72.39858 62.42191 1.000 113.95980 65 ASN C C 1
ATOM 10633 O O . ASN C 2 65 ? 78.08013 -71.18727 62.47284 1.000 112.84051 65 ASN C O 1
ATOM 10638 N N . LEU C 2 66 ? 76.60078 -72.87454 62.49215 1.000 106.23815 66 LEU C N 1
ATOM 10639 C CA . LEU C 2 66 ? 75.45005 -72.01727 62.74605 1.000 104.07693 66 LEU C CA 1
ATOM 10640 C C . LEU C 2 66 ? 74.66843 -72.57044 63.92744 1.000 108.12495 66 LEU C C 1
ATOM 10641 O O . LEU C 2 66 ? 74.27801 -73.74249 63.92536 1.000 118.50311 66 LEU C O 1
ATOM 10646 N N . VAL C 2 67 ? 74.44729 -71.72721 64.93200 1.000 97.72358 67 VAL C N 1
ATOM 10647 C CA . VAL C 2 67 ? 73.71563 -72.09323 66.13953 1.000 94.34844 67 VAL C CA 1
ATOM 10648 C C . VAL C 2 67 ? 72.38376 -71.35774 66.11792 1.000 97.95265 67 VAL C C 1
ATOM 10649 O O . VAL C 2 67 ? 72.35002 -70.12337 66.18193 1.000 101.67996 67 VAL C O 1
ATOM 10653 N N . VAL C 2 68 ? 71.29003 -72.11005 66.02857 1.000 99.75653 68 VAL C N 1
ATOM 10654 C CA . VAL C 2 68 ? 69.94342 -71.55468 65.96084 1.000 101.32765 68 VAL C CA 1
ATOM 10655 C C . VAL C 2 68 ? 69.24390 -71.81979 67.28646 1.000 94.78078 68 VAL C C 1
ATOM 10656 O O . VAL C 2 68 ? 69.16442 -72.96983 67.73646 1.000 103.46022 68 VAL C O 1
ATOM 10660 N N . ILE C 2 69 ? 68.73492 -70.75703 67.90499 1.000 84.37018 69 ILE C N 1
ATOM 10661 C CA . ILE C 2 69 ? 68.04419 -70.81869 69.18450 1.000 93.49782 69 ILE C CA 1
ATOM 10662 C C . ILE C 2 69 ? 66.62608 -70.30726 68.97740 1.000 99.22832 69 ILE C C 1
ATOM 10663 O O . ILE C 2 69 ? 66.42734 -69.19678 68.46668 1.000 98.79568 69 ILE C O 1
ATOM 10668 N N . LYS C 2 70 ? 65.64861 -71.11681 69.37992 1.000 104.47062 70 LYS C N 1
ATOM 10669 C CA . LYS C 2 70 ? 64.23103 -70.82882 69.20354 1.000 111.64556 70 LYS C CA 1
ATOM 10670 C C . LYS C 2 70 ? 63.55403 -70.84492 70.56748 1.000 109.44669 70 LYS C C 1
ATOM 10671 O O . LYS C 2 70 ? 63.66819 -71.82797 71.31089 1.000 111.76687 70 LYS C O 1
ATOM 10677 N N . VAL C 2 71 ? 62.87393 -69.74348 70.90189 1.000 110.73096 71 VAL C N 1
ATOM 10678 C CA . VAL C 2 71 ? 62.07692 -69.61645 72.11764 1.000 113.38272 71 VAL C CA 1
ATOM 10679 C C . VAL C 2 71 ? 60.74149 -68.98626 71.73286 1.000 121.70286 71 VAL C C 1
ATOM 10680 O O . VAL C 2 71 ? 60.56200 -68.49379 70.61760 1.000 127.75740 71 VAL C O 1
ATOM 10684 N N . GLU C 2 72 ? 59.79404 -68.99942 72.67462 1.000 125.54560 72 GLU C N 1
ATOM 10685 C CA . GLU C 2 72 ? 58.41893 -68.60463 72.38413 1.000 135.08366 72 GLU C CA 1
ATOM 10686 C C . GLU C 2 72 ? 57.92040 -67.42324 73.21178 1.000 135.16651 72 GLU C C 1
ATOM 10687 O O . GLU C 2 72 ? 56.71447 -67.14848 73.20247 1.000 138.91903 72 GLU C O 1
ATOM 10693 N N . THR C 2 73 ? 58.79403 -66.72179 73.93247 1.000 129.67557 73 THR C N 1
ATOM 10694 C CA . THR C 2 73 ? 58.40093 -65.51851 74.65486 1.000 121.66719 73 THR C CA 1
ATOM 10695 C C . THR C 2 73 ? 59.41159 -64.41170 74.38767 1.000 117.94006 73 THR C C 1
ATOM 10696 O O . THR C 2 73 ? 60.52557 -64.65809 73.91956 1.000 127.04324 73 THR C O 1
ATOM 10700 N N . HIS C 2 74 ? 59.00869 -63.17814 74.70191 1.000 139.78391 74 HIS C N 1
ATOM 10701 C CA . HIS C 2 74 ? 59.85720 -62.02628 74.41362 1.000 140.64593 74 HIS C CA 1
ATOM 10702 C C . HIS C 2 74 ? 60.91269 -61.80781 75.49116 1.000 132.24030 74 HIS C C 1
ATOM 10703 O O . HIS C 2 74 ? 62.04069 -61.41145 75.17987 1.000 127.40993 74 HIS C O 1
ATOM 10710 N N . GLU C 2 75 ? 60.57039 -62.04364 76.76029 1.000 132.52442 75 GLU C N 1
ATOM 10711 C CA . GLU C 2 75 ? 61.57174 -61.91726 77.81543 1.000 136.17754 75 GLU C CA 1
ATOM 10712 C C . GLU C 2 75 ? 62.66541 -62.96632 77.66197 1.000 128.61044 75 GLU C C 1
ATOM 10713 O O . GLU C 2 75 ? 63.85667 -62.65349 77.78133 1.000 140.51258 75 GLU C O 1
ATOM 10719 N N . LEU C 2 76 ? 62.28332 -64.21597 77.38927 1.000 115.93151 76 LEU C N 1
ATOM 10720 C CA . LEU C 2 76 ? 63.28687 -65.23892 77.12269 1.000 104.39828 76 LEU C CA 1
ATOM 10721 C C . LEU C 2 76 ? 64.03730 -64.95721 75.82799 1.000 101.05352 76 LEU C C 1
ATOM 10722 O O . LEU C 2 76 ? 65.21517 -65.30765 75.71177 1.000 103.10380 76 LEU C O 1
ATOM 10727 N N . SER C 2 77 ? 63.38571 -64.31480 74.85436 1.000 101.11550 77 SER C N 1
ATOM 10728 C CA . SER C 2 77 ? 64.09213 -63.91243 73.64165 1.000 101.43897 77 SER C CA 1
ATOM 10729 C C . SER C 2 77 ? 65.17702 -62.88971 73.95405 1.000 94.15074 77 SER C C 1
ATOM 10730 O O . SER C 2 77 ? 66.30012 -62.99073 73.44799 1.000 85.33231 77 SER C O 1
ATOM 10733 N N . THR C 2 78 ? 64.86099 -61.89995 74.79276 1.000 96.81336 78 THR C N 1
ATOM 10734 C CA . THR C 2 78 ? 65.86344 -60.91741 75.19382 1.000 94.02746 78 THR C CA 1
ATOM 10735 C C . THR C 2 78 ? 66.97677 -61.56621 76.00715 1.000 94.79789 78 THR C C 1
ATOM 10736 O O . THR C 2 78 ? 68.15135 -61.20569 75.86147 1.000 87.84040 78 THR C O 1
ATOM 10740 N N . ARG C 2 79 ? 66.62597 -62.52304 76.86992 1.000 102.03213 79 ARG C N 1
ATOM 10741 C CA . ARG C 2 79 ? 67.64177 -63.24512 77.63101 1.000 99.09366 79 ARG C CA 1
ATOM 10742 C C . ARG C 2 79 ? 68.58576 -64.00155 76.70383 1.000 85.31800 79 ARG C C 1
ATOM 10743 O O . ARG C 2 79 ? 69.81047 -63.95158 76.86833 1.000 79.36646 79 ARG C O 1
ATOM 10751 N N . VAL C 2 80 ? 68.02740 -64.71341 75.72178 1.000 81.44789 80 VAL C N 1
ATOM 10752 C CA . VAL C 2 80 ? 68.84585 -65.45550 74.76721 1.000 82.05308 80 VAL C CA 1
ATOM 10753 C C . VAL C 2 80 ? 69.71411 -64.50370 73.95612 1.000 84.65705 80 VAL C C 1
ATOM 10754 O O . VAL C 2 80 ? 70.88362 -64.79137 73.67863 1.000 88.84172 80 VAL C O 1
ATOM 10758 N N . TRP C 2 81 ? 69.16243 -63.34953 73.57569 1.000 84.88350 81 TRP C N 1
ATOM 10759 C CA . TRP C 2 81 ? 69.92746 -62.38588 72.79179 1.000 83.18041 81 TRP C CA 1
ATOM 10760 C C . TRP C 2 81 ? 71.10182 -61.83228 73.58953 1.000 82.82164 81 TRP C C 1
ATOM 10761 O O . TRP C 2 81 ? 72.22327 -61.73863 73.07570 1.000 85.47332 81 TRP C O 1
ATOM 10772 N N . GLU C 2 82 ? 70.86853 -61.47502 74.85434 1.000 84.06519 82 GLU C N 1
ATOM 10773 C CA . GLU C 2 82 ? 71.95333 -60.96679 75.68864 1.000 90.40848 82 GLU C CA 1
ATOM 10774 C C . GLU C 2 82 ? 72.99522 -62.04603 75.96420 1.000 82.04092 82 GLU C C 1
ATOM 10775 O O . GLU C 2 82 ? 74.20148 -61.76678 75.96507 1.000 75.46138 82 GLU C O 1
ATOM 10781 N N . ALA C 2 83 ? 72.55386 -63.28855 76.18015 1.000 83.47428 83 ALA C N 1
ATOM 10782 C CA . ALA C 2 83 ? 73.50004 -64.37643 76.40447 1.000 84.10770 83 ALA C CA 1
ATOM 10783 C C . ALA C 2 83 ? 74.33749 -64.64639 75.16070 1.000 80.95318 83 ALA C C 1
ATOM 10784 O O . ALA C 2 83 ? 75.53502 -64.93469 75.26354 1.000 81.53438 83 ALA C O 1
ATOM 10786 N N . ALA C 2 84 ? 73.72805 -64.55207 73.97659 1.000 75.17744 84 ALA C N 1
ATOM 10787 C CA . ALA C 2 84 ? 74.47354 -64.76173 72.74086 1.000 72.84453 84 ALA C CA 1
ATOM 10788 C C . ALA C 2 84 ? 75.44287 -63.61664 72.48216 1.000 74.27714 84 ALA C C 1
ATOM 10789 O O . ALA C 2 84 ? 76.54133 -63.83328 71.95718 1.000 76.40161 84 ALA C O 1
ATOM 10791 N N . GLN C 2 85 ? 75.05345 -62.38965 72.83803 1.000 72.26368 85 GLN C N 1
ATOM 10792 C CA . GLN C 2 85 ? 75.97280 -61.26417 72.70673 1.000 80.48483 85 GLN C CA 1
ATOM 10793 C C . GLN C 2 85 ? 77.16063 -61.41117 73.64853 1.000 85.89912 85 GLN C C 1
ATOM 10794 O O . GLN C 2 85 ? 78.29958 -61.11120 73.27167 1.000 85.55311 85 GLN C O 1
ATOM 10800 N N . LYS C 2 86 ? 76.91666 -61.87308 74.87726 1.000 92.27137 86 LYS C N 1
ATOM 10801 C CA . LYS C 2 86 ? 78.00757 -62.00372 75.83810 1.000 88.39997 86 LYS C CA 1
ATOM 10802 C C . LYS C 2 86 ? 78.92250 -63.17288 75.49076 1.000 88.23298 86 LYS C C 1
ATOM 10803 O O . LYS C 2 86 ? 80.14906 -63.06111 75.60142 1.000 84.64331 86 LYS C O 1
ATOM 10809 N N . ALA C 2 87 ? 78.34964 -64.29899 75.06437 1.000 89.20100 87 ALA C N 1
ATOM 10810 C CA . ALA C 2 87 ? 79.12900 -65.50413 74.81264 1.000 98.31392 87 ALA C CA 1
ATOM 10811 C C . ALA C 2 87 ? 79.85504 -65.48784 73.47404 1.000 96.63703 87 ALA C C 1
ATOM 10812 O O . ALA C 2 87 ? 80.72044 -66.34187 73.25230 1.000 101.38222 87 ALA C O 1
ATOM 10814 N N . TYR C 2 88 ? 79.53176 -64.55393 72.58488 1.000 93.97401 88 TYR C N 1
ATOM 10815 C CA . TYR C 2 88 ? 80.16971 -64.49695 71.27338 1.000 91.63671 88 TYR C CA 1
ATOM 10816 C C . TYR C 2 88 ? 81.65727 -64.17995 71.39530 1.000 92.31982 88 TYR C C 1
ATOM 10817 O O . TYR C 2 88 ? 82.04326 -63.02676 71.58453 1.000 95.71860 88 TYR C O 1
ATOM 10826 N N . ASP D 2 1 ? 82.11301 7.98966 -2.03217 1.000 162.46986 1 ASP D N 1
ATOM 10827 C CA . ASP D 2 1 ? 82.68137 7.81981 -0.69955 1.000 167.76496 1 ASP D CA 1
ATOM 10828 C C . ASP D 2 1 ? 83.57326 6.58220 -0.64994 1.000 152.61833 1 ASP D C 1
ATOM 10829 O O . ASP D 2 1 ? 83.36363 5.67984 0.16113 1.000 145.04542 1 ASP D O 1
ATOM 10834 N N . GLU D 2 2 ? 84.57402 6.55579 -1.52780 1.000 141.97361 2 GLU D N 1
ATOM 10835 C CA . GLU D 2 2 ? 85.48255 5.41857 -1.62180 1.000 129.37722 2 GLU D CA 1
ATOM 10836 C C . GLU D 2 2 ? 86.48829 5.39735 -0.47524 1.000 120.31023 2 GLU D C 1
ATOM 10837 O O . GLU D 2 2 ? 86.80270 4.32831 0.06964 1.000 105.87385 2 GLU D O 1
ATOM 10843 N N . GLU D 2 3 ? 86.98469 6.56964 -0.07960 1.000 127.79266 3 GLU D N 1
ATOM 10844 C CA . GLU D 2 3 ? 88.10980 6.60456 0.84535 1.000 130.83255 3 GLU D CA 1
ATOM 10845 C C . GLU D 2 3 ? 87.69305 6.27589 2.27303 1.000 125.64950 3 GLU D C 1
ATOM 10846 O O . GLU D 2 3 ? 88.50629 5.74890 3.03393 1.000 127.99705 3 GLU D O 1
ATOM 10852 N N . GLU D 2 4 ? 86.44578 6.55611 2.66285 1.000 121.66696 4 GLU D N 1
ATOM 10853 C CA . GLU D 2 4 ? 86.00764 6.12042 3.98802 1.000 122.99763 4 GLU D CA 1
ATOM 10854 C C . GLU D 2 4 ? 85.92707 4.60021 4.06251 1.000 114.69637 4 GLU D C 1
ATOM 10855 O O . GLU D 2 4 ? 86.29893 3.99922 5.07952 1.000 114.61933 4 GLU D O 1
ATOM 10861 N N . ILE D 2 5 ? 85.44511 3.96242 2.99324 1.000 106.86257 5 ILE D N 1
ATOM 10862 C CA . ILE D 2 5 ? 85.47305 2.50503 2.92280 1.000 100.13757 5 ILE D CA 1
ATOM 10863 C C . ILE D 2 5 ? 86.90816 2.00243 3.00729 1.000 97.41053 5 ILE D C 1
ATOM 10864 O O . ILE D 2 5 ? 87.19228 0.99620 3.67044 1.000 93.86752 5 ILE D O 1
ATOM 10869 N N . GLN D 2 6 ? 87.83908 2.70423 2.35232 1.000 101.71812 6 GLN D N 1
ATOM 10870 C CA . GLN D 2 6 ? 89.24472 2.31162 2.43751 1.000 109.93046 6 GLN D CA 1
ATOM 10871 C C . GLN D 2 6 ? 89.77192 2.41532 3.86746 1.000 113.34020 6 GLN D C 1
ATOM 10872 O O . GLN D 2 6 ? 90.47481 1.51386 4.34438 1.000 112.48759 6 GLN D O 1
ATOM 10878 N N . LYS D 2 7 ? 89.45755 3.51610 4.55957 1.000 121.84864 7 LYS D N 1
ATOM 10879 C CA . LYS D 2 7 ? 89.88584 3.67173 5.94865 1.000 125.86866 7 LYS D CA 1
ATOM 10880 C C . LYS D 2 7 ? 89.31849 2.56190 6.82106 1.000 117.87325 7 LYS D C 1
ATOM 10881 O O . LYS D 2 7 ? 90.02087 2.01336 7.68017 1.000 122.16739 7 LYS D O 1
ATOM 10887 N N . ALA D 2 8 ? 88.03861 2.23476 6.62792 1.000 109.26109 8 ALA D N 1
ATOM 10888 C CA . ALA D 2 8 ? 87.41755 1.17047 7.40846 1.000 102.98971 8 ALA D CA 1
ATOM 10889 C C . ALA D 2 8 ? 88.11227 -0.16160 7.16224 1.000 98.76066 8 ALA D C 1
ATOM 10890 O O . ALA D 2 8 ? 88.40621 -0.90482 8.10590 1.000 99.32344 8 ALA D O 1
ATOM 10892 N N . ILE D 2 9 ? 88.39090 -0.47503 5.89438 1.000 95.01562 9 ILE D N 1
ATOM 10893 C CA . ILE D 2 9 ? 89.06322 -1.73073 5.56569 1.000 91.10281 9 ILE D CA 1
ATOM 10894 C C . ILE D 2 9 ? 90.43559 -1.78659 6.22628 1.000 105.43049 9 ILE D C 1
ATOM 10895 O O . ILE D 2 9 ? 90.81898 -2.80175 6.81999 1.000 109.13291 9 ILE D O 1
ATOM 10900 N N . GLU D 2 10 ? 91.19020 -0.68736 6.14532 1.000 111.63008 10 GLU D N 1
ATOM 10901 C CA . GLU D 2 10 ? 92.53739 -0.66908 6.71060 1.000 112.22400 10 GLU D CA 1
ATOM 10902 C C . GLU D 2 10 ? 92.50397 -0.84476 8.22586 1.000 113.32223 10 GLU D C 1
ATOM 10903 O O . GLU D 2 10 ? 93.23204 -1.67711 8.78574 1.000 111.66522 10 GLU D O 1
ATOM 10909 N N . GLU D 2 11 ? 91.65219 -0.07363 8.90855 1.000 114.63584 11 GLU D N 1
ATOM 10910 C CA . GLU D 2 11 ? 91.59323 -0.15794 10.36386 1.000 123.38876 11 GLU D CA 1
ATOM 10911 C C . GLU D 2 11 ? 91.06585 -1.50649 10.83517 1.000 125.37177 11 GLU D C 1
ATOM 10912 O O . GLU D 2 11 ? 91.47818 -1.98956 11.89550 1.000 125.30714 11 GLU D O 1
ATOM 10918 N N . LEU D 2 12 ? 90.16691 -2.13404 10.07192 1.000 128.51799 12 LEU D N 1
ATOM 10919 C CA . LEU D 2 12 ? 89.69695 -3.46110 10.45272 1.000 122.25750 12 LEU D CA 1
ATOM 10920 C C . LEU D 2 12 ? 90.77226 -4.51368 10.21932 1.000 112.34922 12 LEU D C 1
ATOM 10921 O O . LEU D 2 12 ? 90.89152 -5.46830 10.99600 1.000 112.59031 12 LEU D O 1
ATOM 10926 N N . LEU D 2 13 ? 91.56823 -4.35753 9.15817 1.000 108.56598 13 LEU D N 1
ATOM 10927 C CA . LEU D 2 13 ? 92.65345 -5.30074 8.91695 1.000 108.46394 13 LEU D CA 1
ATOM 10928 C C . LEU D 2 13 ? 93.75177 -5.17422 9.96291 1.000 111.12767 13 LEU D C 1
ATOM 10929 O O . LEU D 2 13 ? 94.40926 -6.16903 10.28922 1.000 101.95258 13 LEU D O 1
ATOM 10934 N N . ARG D 2 14 ? 93.96800 -3.97171 10.50013 1.000 118.89516 14 ARG D N 1
ATOM 10935 C CA . ARG D 2 14 ? 94.99894 -3.80937 11.51853 1.000 123.52248 14 ARG D CA 1
ATOM 10936 C C . ARG D 2 14 ? 94.57022 -4.33682 12.88411 1.000 120.07993 14 ARG D C 1
ATOM 10937 O O . ARG D 2 14 ? 95.43495 -4.65954 13.70619 1.000 117.46295 14 ARG D O 1
ATOM 10945 N N . LYS D 2 15 ? 93.26705 -4.44494 13.14373 1.000 118.49972 15 LYS D N 1
ATOM 10946 C CA . LYS D 2 15 ? 92.78644 -4.96665 14.41841 1.000 116.00779 15 LYS D CA 1
ATOM 10947 C C . LYS D 2 15 ? 92.89256 -6.48299 14.52403 1.000 119.26336 15 LYS D C 1
ATOM 10948 O O . LYS D 2 15 ? 92.57155 -7.03543 15.58196 1.000 117.33789 15 LYS D O 1
ATOM 10954 N N . GLY D 2 16 ? 93.33156 -7.16566 13.46863 1.000 122.35951 16 GLY D N 1
ATOM 10955 C CA . GLY D 2 16 ? 93.42288 -8.60997 13.46667 1.000 120.81776 16 GLY D CA 1
ATOM 10956 C C . GLY D 2 16 ? 92.30618 -9.31982 12.73451 1.000 114.64782 16 GLY D C 1
ATOM 10957 O O . GLY D 2 16 ? 92.30579 -10.55627 12.69102 1.000 118.41807 16 GLY D O 1
ATOM 10958 N N . VAL D 2 17 ? 91.35765 -8.58065 12.16038 1.000 108.45812 17 VAL D N 1
ATOM 10959 C CA . VAL D 2 17 ? 90.25378 -9.19519 11.43450 1.000 104.46736 17 VAL D CA 1
ATOM 10960 C C . VAL D 2 17 ? 90.76191 -9.73030 10.10306 1.000 100.64787 17 VAL D C 1
ATOM 10961 O O . VAL D 2 17 ? 91.45154 -9.02514 9.35470 1.000 101.07870 17 VAL D O 1
ATOM 10965 N N . SER D 2 18 ? 90.42702 -10.98331 9.80149 1.000 95.72267 18 SER D N 1
ATOM 10966 C CA . SER D 2 18 ? 90.84788 -11.57807 8.54325 1.000 95.22262 18 SER D CA 1
ATOM 10967 C C . SER D 2 18 ? 90.10935 -10.92279 7.37679 1.000 94.20793 18 SER D C 1
ATOM 10968 O O . SER D 2 18 ? 89.11655 -10.21241 7.55139 1.000 86.60433 18 SER D O 1
ATOM 10971 N N . GLU D 2 19 ? 90.60715 -11.18263 6.16590 1.000 95.62950 19 GLU D N 1
ATOM 10972 C CA . GLU D 2 19 ? 90.08971 -10.49791 4.98442 1.000 87.80973 19 GLU D CA 1
ATOM 10973 C C . GLU D 2 19 ? 88.63987 -10.87906 4.69954 1.000 87.32228 19 GLU D C 1
ATOM 10974 O O . GLU D 2 19 ? 87.84700 -10.03633 4.26330 1.000 85.29116 19 GLU D O 1
ATOM 10980 N N . GLU D 2 20 ? 88.26957 -12.13607 4.95432 1.000 90.67211 20 GLU D N 1
ATOM 10981 C CA . GLU D 2 20 ? 86.92862 -12.60342 4.60920 1.000 92.10132 20 GLU D CA 1
ATOM 10982 C C . GLU D 2 20 ? 85.86898 -11.98356 5.51672 1.000 100.99583 20 GLU D C 1
ATOM 10983 O O . GLU D 2 20 ? 84.88103 -11.40677 5.03838 1.000 104.69972 20 GLU D O 1
ATOM 10989 N N . GLU D 2 21 ? 86.04511 -12.10625 6.83450 1.000 102.13188 21 GLU D N 1
ATOM 10990 C CA . GLU D 2 21 ? 85.09010 -11.48806 7.74651 1.000 104.16716 21 GLU D CA 1
ATOM 10991 C C . GLU D 2 21 ? 85.13443 -9.96889 7.65240 1.000 106.89704 21 GLU D C 1
ATOM 10992 O O . GLU D 2 21 ? 84.11887 -9.30864 7.89054 1.000 110.81192 21 GLU D O 1
ATOM 10998 N N . ALA D 2 22 ? 86.28454 -9.39710 7.28533 1.000 69.10307 22 ALA D N 1
ATOM 10999 C CA . ALA D 2 22 ? 86.33220 -7.96241 7.02113 1.000 79.58038 22 ALA D CA 1
ATOM 11000 C C . ALA D 2 22 ? 85.46510 -7.60012 5.82289 1.000 81.68625 22 ALA D C 1
ATOM 11001 O O . ALA D 2 22 ? 84.77316 -6.57713 5.83572 1.000 81.25097 22 ALA D O 1
ATOM 11003 N N . ALA D 2 23 ? 85.48571 -8.43181 4.77835 1.000 80.94804 23 ALA D N 1
ATOM 11004 C CA . ALA D 2 23 ? 84.60463 -8.21086 3.63580 1.000 82.78289 23 ALA D CA 1
ATOM 11005 C C . ALA D 2 23 ? 83.14037 -8.30380 4.04541 1.000 82.43887 23 ALA D C 1
ATOM 11006 O O . ALA D 2 23 ? 82.30254 -7.51327 3.58838 1.000 86.23303 23 ALA D O 1
ATOM 11008 N N . ILE D 2 24 ? 82.81485 -9.27327 4.90252 1.000 80.50249 24 ILE D N 1
ATOM 11009 C CA . ILE D 2 24 ? 81.43885 -9.40998 5.37935 1.000 84.80242 24 ILE D CA 1
ATOM 11010 C C . ILE D 2 24 ? 81.01955 -8.17158 6.16724 1.000 81.08251 24 ILE D C 1
ATOM 11011 O O . ILE D 2 24 ? 79.90970 -7.65010 5.99593 1.000 82.80393 24 ILE D O 1
ATOM 11016 N N . ILE D 2 25 ? 81.90358 -7.67263 7.03255 1.000 71.38627 25 ILE D N 1
ATOM 11017 C CA . ILE D 2 25 ? 81.58797 -6.47761 7.80988 1.000 83.12458 25 ILE D CA 1
ATOM 11018 C C . ILE D 2 25 ? 81.44262 -5.26592 6.89545 1.000 81.97651 25 ILE D C 1
ATOM 11019 O O . ILE D 2 25 ? 80.59835 -4.39301 7.12878 1.000 83.77220 25 ILE D O 1
ATOM 11024 N N . ILE D 2 26 ? 82.24970 -5.19827 5.83465 1.000 78.55243 26 ILE D N 1
ATOM 11025 C CA . ILE D 2 26 ? 82.15604 -4.08326 4.89491 1.000 81.44298 26 ILE D CA 1
ATOM 11026 C C . ILE D 2 26 ? 80.80896 -4.09990 4.18371 1.000 86.73558 26 ILE D C 1
ATOM 11027 O O . ILE D 2 26 ? 80.13266 -3.06931 4.07014 1.000 93.17877 26 ILE D O 1
ATOM 11032 N N . VAL D 2 27 ? 80.39575 -5.27289 3.69625 1.000 81.52606 27 VAL D N 1
ATOM 11033 C CA . VAL D 2 27 ? 79.11867 -5.34577 2.99105 1.000 83.03551 27 VAL D CA 1
ATOM 11034 C C . VAL D 2 27 ? 77.95704 -5.12977 3.95568 1.000 83.86343 27 VAL D C 1
ATOM 11035 O O . VAL D 2 27 ? 76.87787 -4.68281 3.54690 1.000 80.81319 27 VAL D O 1
ATOM 11039 N N . GLN D 2 28 ? 78.15149 -5.42113 5.24497 1.000 84.03342 28 GLN D N 1
ATOM 11040 C CA . GLN D 2 28 ? 77.09789 -5.15208 6.21767 1.000 91.95762 28 GLN D CA 1
ATOM 11041 C C . GLN D 2 28 ? 77.00713 -3.67468 6.58167 1.000 98.26755 28 GLN D C 1
ATOM 11042 O O . GLN D 2 28 ? 75.90604 -3.16936 6.82699 1.000 90.38713 28 GLN D O 1
ATOM 11048 N N . ARG D 2 29 ? 78.13795 -2.97106 6.62141 1.000 106.40258 29 ARG D N 1
ATOM 11049 C CA . ARG D 2 29 ? 78.15462 -1.58918 7.08496 1.000 103.44052 29 ARG D CA 1
ATOM 11050 C C . ARG D 2 29 ? 77.91473 -0.57257 5.97732 1.000 94.84465 29 ARG D C 1
ATOM 11051 O O . ARG D 2 29 ? 77.28086 0.45914 6.22815 1.000 82.11755 29 ARG D O 1
ATOM 11059 N N . PHE D 2 30 ? 78.40101 -0.82489 4.76264 1.000 92.16286 30 PHE D N 1
ATOM 11060 C CA . PHE D 2 30 ? 78.29013 0.14465 3.68107 1.000 98.54642 30 PHE D CA 1
ATOM 11061 C C . PHE D 2 30 ? 77.27677 -0.24638 2.61411 1.000 106.74580 30 PHE D C 1
ATOM 11062 O O . PHE D 2 30 ? 77.09900 0.50624 1.64959 1.000 99.44699 30 PHE D O 1
ATOM 11070 N N . ASN D 2 31 ? 76.60920 -1.39360 2.76053 1.000 124.99326 31 ASN D N 1
ATOM 11071 C CA . ASN D 2 31 ? 75.54697 -1.82114 1.84652 1.000 135.84869 31 ASN D CA 1
ATOM 11072 C C . ASN D 2 31 ? 76.04041 -1.86795 0.40036 1.000 119.72014 31 ASN D C 1
ATOM 11073 O O . ASN D 2 31 ? 75.38335 -1.38368 -0.52337 1.000 116.56015 31 ASN D O 1
ATOM 11078 N N . VAL D 2 32 ? 77.21796 -2.45824 0.20876 1.000 105.37696 32 VAL D N 1
ATOM 11079 C CA . VAL D 2 32 ? 77.80804 -2.57663 -1.11814 1.000 87.87968 32 VAL D CA 1
ATOM 11080 C C . VAL D 2 32 ? 77.26891 -3.83065 -1.79046 1.000 86.79794 32 VAL D C 1
ATOM 11081 O O . VAL D 2 32 ? 76.66994 -4.69426 -1.13869 1.000 87.47888 32 VAL D O 1
ATOM 11085 N N . ALA D 2 33 ? 77.47730 -3.93768 -3.10212 1.000 78.25874 33 ALA D N 1
ATOM 11086 C CA . ALA D 2 33 ? 76.92760 -5.06234 -3.84992 1.000 67.80858 33 ALA D CA 1
ATOM 11087 C C . ALA D 2 33 ? 77.77536 -6.31795 -3.67178 1.000 63.63508 33 ALA D C 1
ATOM 11088 O O . ALA D 2 33 ? 77.30112 -7.32987 -3.14421 1.000 69.45776 33 ALA D O 1
ATOM 11090 N N . VAL D 2 34 ? 79.03586 -6.27252 -4.10413 1.000 66.24030 34 VAL D N 1
ATOM 11091 C CA . VAL D 2 34 ? 79.89689 -7.44960 -4.10487 1.000 65.47902 34 VAL D CA 1
ATOM 11092 C C . VAL D 2 34 ? 81.25065 -7.08527 -3.50982 1.000 70.84664 34 VAL D C 1
ATOM 11093 O O . VAL D 2 34 ? 81.72999 -5.95743 -3.65347 1.000 82.80721 34 VAL D O 1
ATOM 11097 N N . VAL D 2 35 ? 81.85838 -8.04174 -2.80894 1.000 57.52893 35 VAL D N 1
ATOM 11098 C CA . VAL D 2 35 ? 83.23356 -7.91805 -2.34117 1.000 69.87285 35 VAL D CA 1
ATOM 11099 C C . VAL D 2 35 ? 83.98766 -9.18407 -2.72226 1.000 65.89651 35 VAL D C 1
ATOM 11100 O O . VAL D 2 35 ? 83.48169 -10.29826 -2.54749 1.000 69.95045 35 VAL D O 1
ATOM 11104 N N . VAL D 2 36 ? 85.19819 -9.00789 -3.24506 1.000 67.05816 36 VAL D N 1
ATOM 11105 C CA . VAL D 2 36 ? 86.03808 -10.10417 -3.71307 1.000 76.80309 36 VAL D CA 1
ATOM 11106 C C . VAL D 2 36 ? 87.37088 -10.04109 -2.98005 1.000 77.46651 36 VAL D C 1
ATOM 11107 O O . VAL D 2 36 ? 87.99456 -8.97585 -2.90553 1.000 79.14889 36 VAL D O 1
ATOM 11111 N N . VAL D 2 37 ? 87.80308 -11.17793 -2.44217 1.000 60.47836 37 VAL D N 1
ATOM 11112 C CA . VAL D 2 37 ? 89.10273 -11.30354 -1.79238 1.000 73.55828 37 VAL D CA 1
ATOM 11113 C C . VAL D 2 37 ? 90.05669 -11.96555 -2.77667 1.000 75.26717 37 VAL D C 1
ATOM 11114 O O . VAL D 2 37 ? 89.84056 -13.11208 -3.18796 1.000 80.10767 37 VAL D O 1
ATOM 11118 N N . VAL D 2 38 ? 91.10926 -11.24783 -3.15632 1.000 72.62322 38 VAL D N 1
ATOM 11119 C CA . VAL D 2 38 ? 92.06363 -11.72844 -4.14394 1.000 78.76106 38 VAL D CA 1
ATOM 11120 C C . VAL D 2 38 ? 93.38416 -12.05004 -3.45582 1.000 89.14037 38 VAL D C 1
ATOM 11121 O O . VAL D 2 38 ? 93.67691 -11.58409 -2.35019 1.000 101.55856 38 VAL D O 1
ATOM 11125 N N . GLN D 2 39 ? 94.19430 -12.86410 -4.13550 1.000 86.16377 39 GLN D N 1
ATOM 11126 C CA . GLN D 2 39 ? 95.46554 -13.30412 -3.57126 1.000 98.35389 39 GLN D CA 1
ATOM 11127 C C . GLN D 2 39 ? 96.52745 -12.21404 -3.65534 1.000 104.63016 39 GLN D C 1
ATOM 11128 O O . GLN D 2 39 ? 97.29074 -12.01351 -2.70395 1.000 109.67664 39 GLN D O 1
ATOM 11134 N N . ASP D 2 40 ? 96.59454 -11.50657 -4.78108 1.000 103.72517 40 ASP D N 1
ATOM 11135 C CA . ASP D 2 40 ? 97.55690 -10.43216 -4.97074 1.000 105.24980 40 ASP D CA 1
ATOM 11136 C C . ASP D 2 40 ? 96.86635 -9.26759 -5.66553 1.000 106.53276 40 ASP D C 1
ATOM 11137 O O . ASP D 2 40 ? 95.70163 -9.35394 -6.06365 1.000 111.34456 40 ASP D O 1
ATOM 11142 N N . GLU D 2 41 ? 97.60301 -8.16576 -5.81513 1.000 106.33738 41 GLU D N 1
ATOM 11143 C CA . GLU D 2 41 ? 97.02109 -6.95583 -6.38073 1.000 119.80253 41 GLU D CA 1
ATOM 11144 C C . GLU D 2 41 ? 97.01506 -6.95273 -7.90357 1.000 119.77976 41 GLU D C 1
ATOM 11145 O O . GLU D 2 41 ? 96.25479 -6.18331 -8.49908 1.000 124.19408 41 GLU D O 1
ATOM 11151 N N . ARG D 2 42 ? 97.82951 -7.79046 -8.54955 1.000 113.56677 42 ARG D N 1
ATOM 11152 C CA . ARG D 2 42 ? 97.70366 -7.95082 -9.99508 1.000 111.76939 42 ARG D CA 1
ATOM 11153 C C . ARG D 2 42 ? 96.37247 -8.60042 -10.35053 1.000 112.24024 42 ARG D C 1
ATOM 11154 O O . ARG D 2 42 ? 95.64774 -8.11607 -11.22805 1.000 114.30983 42 ARG D O 1
ATOM 11162 N N . GLN D 2 43 ? 96.03182 -9.70038 -9.67193 1.000 113.88124 43 GLN D N 1
ATOM 11163 C CA . GLN D 2 43 ? 94.71649 -10.30313 -9.85723 1.000 118.75073 43 GLN D CA 1
ATOM 11164 C C . GLN D 2 43 ? 93.60656 -9.34834 -9.44262 1.000 104.90617 43 GLN D C 1
ATOM 11165 O O . GLN D 2 43 ? 92.53226 -9.34389 -10.05353 1.000 106.27588 43 GLN D O 1
ATOM 11171 N N . GLY D 2 44 ? 93.84723 -8.53176 -8.41487 1.000 93.25432 44 GLY D N 1
ATOM 11172 C CA . GLY D 2 44 ? 92.85258 -7.54808 -8.01858 1.000 91.11650 44 GLY D CA 1
ATOM 11173 C C . GLY D 2 44 ? 92.57242 -6.53815 -9.11399 1.000 90.71359 44 GLY D C 1
ATOM 11174 O O . GLY D 2 44 ? 91.41595 -6.27628 -9.45371 1.000 93.35737 44 GLY D O 1
ATOM 11175 N N . LYS D 2 45 ? 93.63314 -5.95867 -9.68428 1.000 91.89102 45 LYS D N 1
ATOM 11176 C CA . LYS D 2 45 ? 93.46326 -5.02216 -10.79053 1.000 91.98121 45 LYS D CA 1
ATOM 11177 C C . LYS D 2 45 ? 92.81908 -5.70057 -11.99189 1.000 94.01135 45 LYS D C 1
ATOM 11178 O O . LYS D 2 45 ? 91.97874 -5.10312 -12.67356 1.000 99.93012 45 LYS D O 1
ATOM 11184 N N . HIS D 2 46 ? 93.19387 -6.95344 -12.26078 1.000 86.13375 46 HIS D N 1
ATOM 11185 C CA . HIS D 2 46 ? 92.62443 -7.67641 -13.39345 1.000 87.47044 46 HIS D CA 1
ATOM 11186 C C . HIS D 2 46 ? 91.12112 -7.86698 -13.22674 1.000 82.57918 46 HIS D C 1
ATOM 11187 O O . HIS D 2 46 ? 90.34078 -7.57869 -14.14210 1.000 85.15652 46 HIS D O 1
ATOM 11194 N N . ILE D 2 47 ? 90.69521 -8.34398 -12.05512 1.000 78.22811 47 ILE D N 1
ATOM 11195 C CA . ILE D 2 47 ? 89.27391 -8.57704 -11.81869 1.000 77.54298 47 ILE D CA 1
ATOM 11196 C C . ILE D 2 47 ? 88.51080 -7.25750 -11.78598 1.000 73.22808 47 ILE D C 1
ATOM 11197 O O . ILE D 2 47 ? 87.37841 -7.16809 -12.27880 1.000 65.74294 47 ILE D O 1
ATOM 11202 N N . SER D 2 48 ? 89.11842 -6.20745 -11.22473 1.000 70.24745 48 SER D N 1
ATOM 11203 C CA . SER D 2 48 ? 88.45160 -4.91073 -11.18756 1.000 67.60874 48 SER D CA 1
ATOM 11204 C C . SER D 2 48 ? 88.25308 -4.35187 -12.59071 1.000 72.32335 48 SER D C 1
ATOM 11205 O O . SER D 2 48 ? 87.17773 -3.83356 -12.90832 1.000 80.75719 48 SER D O 1
ATOM 11208 N N . GLU D 2 49 ? 89.27148 -4.45738 -13.44943 1.000 80.48649 49 GLU D N 1
ATOM 11209 C CA . GLU D 2 49 ? 89.12192 -4.00304 -14.82769 1.000 84.16951 49 GLU D CA 1
ATOM 11210 C C . GLU D 2 49 ? 88.13140 -4.86421 -15.59972 1.000 87.10578 49 GLU D C 1
ATOM 11211 O O . GLU D 2 49 ? 87.40263 -4.34870 -16.45251 1.000 91.94964 49 GLU D O 1
ATOM 11217 N N . TYR D 2 50 ? 88.08301 -6.16677 -15.31279 1.000 79.88729 50 TYR D N 1
ATOM 11218 C CA . TYR D 2 50 ? 87.07622 -7.03015 -15.92389 1.000 76.98397 50 TYR D CA 1
ATOM 11219 C C . TYR D 2 50 ? 85.66898 -6.55980 -15.56891 1.000 80.06528 50 TYR D C 1
ATOM 11220 O O . TYR D 2 50 ? 84.80381 -6.41159 -16.44500 1.000 80.59151 50 TYR D O 1
ATOM 11229 N N . ILE D 2 51 ? 85.42976 -6.30845 -14.27912 1.000 77.49636 51 ILE D N 1
ATOM 11230 C CA . ILE D 2 51 ? 84.11334 -5.86324 -13.82886 1.000 71.67920 51 ILE D CA 1
ATOM 11231 C C . ILE D 2 51 ? 83.78408 -4.49137 -14.40655 1.000 69.67589 51 ILE D C 1
ATOM 11232 O O . ILE D 2 51 ? 82.63572 -4.21732 -14.77688 1.000 82.45275 51 ILE D O 1
ATOM 11237 N N . ARG D 2 52 ? 84.78406 -3.61013 -14.50250 1.000 73.02887 52 ARG D N 1
ATOM 11238 C CA . ARG D 2 52 ? 84.54934 -2.29362 -15.08708 1.000 85.67909 52 ARG D CA 1
ATOM 11239 C C . ARG D 2 52 ? 84.23492 -2.38408 -16.57410 1.000 91.04992 52 ARG D C 1
ATOM 11240 O O . ARG D 2 52 ? 83.44001 -1.58813 -17.08615 1.000 95.02008 52 ARG D O 1
ATOM 11248 N N . ARG D 2 53 ? 84.84886 -3.33257 -17.28354 1.000 87.02427 53 ARG D N 1
ATOM 11249 C CA . ARG D 2 53 ? 84.56951 -3.47935 -18.70682 1.000 86.55247 53 ARG D CA 1
ATOM 11250 C C . ARG D 2 53 ? 83.17287 -4.03949 -18.93513 1.000 77.39950 53 ARG D C 1
ATOM 11251 O O . ARG D 2 53 ? 82.42217 -3.53545 -19.77875 1.000 85.05233 53 ARG D O 1
ATOM 11259 N N . TYR D 2 54 ? 82.80186 -5.08329 -18.19285 1.000 73.46062 54 TYR D N 1
ATOM 11260 C CA . TYR D 2 54 ? 81.51827 -5.72704 -18.44178 1.000 75.24823 54 TYR D CA 1
ATOM 11261 C C . TYR D 2 54 ? 80.36434 -5.10617 -17.66519 1.000 73.97505 54 TYR D C 1
ATOM 11262 O O . TYR D 2 54 ? 79.20625 -5.29487 -18.05499 1.000 74.14422 54 TYR D O 1
ATOM 11271 N N . ILE D 2 55 ? 80.64060 -4.37562 -16.58946 1.000 82.67903 55 ILE D N 1
ATOM 11272 C CA . ILE D 2 55 ? 79.61380 -3.57661 -15.92281 1.000 79.15226 55 ILE D CA 1
ATOM 11273 C C . ILE D 2 55 ? 80.17361 -2.17407 -15.71607 1.000 81.18239 55 ILE D C 1
ATOM 11274 O O . ILE D 2 55 ? 80.68514 -1.86293 -14.63021 1.000 78.45749 55 ILE D O 1
ATOM 11279 N N . PRO D 2 56 ? 80.11466 -1.30249 -16.72661 1.000 79.73918 56 PRO D N 1
ATOM 11280 C CA . PRO D 2 56 ? 80.68184 0.04533 -16.56353 1.000 74.72541 56 PRO D CA 1
ATOM 11281 C C . PRO D 2 56 ? 79.90038 0.92693 -15.60580 1.000 81.34952 56 PRO D C 1
ATOM 11282 O O . PRO D 2 56 ? 80.44498 1.93627 -15.14152 1.000 86.62362 56 PRO D O 1
ATOM 11286 N N . GLU D 2 57 ? 78.64865 0.58741 -15.29594 1.000 74.75392 57 GLU D N 1
ATOM 11287 C CA . GLU D 2 57 ? 77.85770 1.37953 -14.36320 1.000 73.81040 57 GLU D CA 1
ATOM 11288 C C . GLU D 2 57 ? 78.24036 1.14264 -12.90873 1.000 76.86946 57 GLU D C 1
ATOM 11289 O O . GLU D 2 57 ? 77.73513 1.84978 -12.03023 1.000 74.34333 57 GLU D O 1
ATOM 11295 N N . ALA D 2 58 ? 79.11106 0.17790 -12.63448 1.000 74.11939 58 ALA D N 1
ATOM 11296 C CA . ALA D 2 58 ? 79.46638 -0.18025 -11.27122 1.000 76.72668 58 ALA D CA 1
ATOM 11297 C C . ALA D 2 58 ? 80.61910 0.67637 -10.76366 1.000 82.46532 58 ALA D C 1
ATOM 11298 O O . ALA D 2 58 ? 81.48459 1.10870 -11.52992 1.000 92.36982 58 ALA D O 1
ATOM 11300 N N . ASP D 2 59 ? 80.61947 0.92089 -9.45388 1.000 80.24595 59 ASP D N 1
ATOM 11301 C CA . ASP D 2 59 ? 81.71371 1.61539 -8.78330 1.000 85.56951 59 ASP D CA 1
ATOM 11302 C C . ASP D 2 59 ? 82.61031 0.55897 -8.14818 1.000 84.18567 59 ASP D C 1
ATOM 11303 O O . ASP D 2 59 ? 82.21062 -0.10179 -7.18500 1.000 94.89663 59 ASP D O 1
ATOM 11308 N N . VAL D 2 60 ? 83.81472 0.39616 -8.68934 1.000 69.67611 60 VAL D N 1
ATOM 11309 C CA . VAL D 2 60 ? 84.75409 -0.62766 -8.24562 1.000 70.21571 60 VAL D CA 1
ATOM 11310 C C . VAL D 2 60 ? 85.95276 0.05754 -7.60619 1.000 79.00831 60 VAL D C 1
ATOM 11311 O O . VAL D 2 60 ? 86.53886 0.97472 -8.19437 1.000 97.92221 60 VAL D O 1
ATOM 11315 N N . ILE D 2 61 ? 86.31518 -0.38639 -6.40400 1.000 75.49125 61 ILE D N 1
ATOM 11316 C CA . ILE D 2 61 ? 87.45075 0.15815 -5.66958 1.000 79.09573 61 ILE D CA 1
ATOM 11317 C C . ILE D 2 61 ? 88.27445 -0.99499 -5.11142 1.000 77.06482 61 ILE D C 1
ATOM 11318 O O . ILE D 2 61 ? 87.72450 -1.99058 -4.62865 1.000 71.61272 61 ILE D O 1
ATOM 11323 N N . LEU D 2 62 ? 89.59638 -0.86303 -5.18249 1.000 80.56528 62 LEU D N 1
ATOM 11324 C CA . LEU D 2 62 ? 90.51881 -1.90452 -4.74932 1.000 84.05861 62 LEU D CA 1
ATOM 11325 C C . LEU D 2 62 ? 91.36745 -1.38650 -3.59807 1.000 84.95284 62 LEU D C 1
ATOM 11326 O O . LEU D 2 62 ? 91.89170 -0.26940 -3.66260 1.000 94.06550 62 LEU D O 1
ATOM 11331 N N . PHE D 2 63 ? 91.50281 -2.19937 -2.55125 1.000 81.07262 63 PHE D N 1
ATOM 11332 C CA . PHE D 2 63 ? 92.31394 -1.82272 -1.39593 1.000 86.45800 63 PHE D CA 1
ATOM 11333 C C . PHE D 2 63 ? 92.65504 -3.07340 -0.60279 1.000 86.28647 63 PHE D C 1
ATOM 11334 O O . PHE D 2 63 ? 91.75006 -3.79968 -0.17637 1.000 90.92158 63 PHE D O 1
ATOM 11342 N N . ALA D 2 64 ? 93.95133 -3.32279 -0.41873 1.000 86.61692 64 ALA D N 1
ATOM 11343 C CA . ALA D 2 64 ? 94.46537 -4.37361 0.46006 1.000 91.32537 64 ALA D CA 1
ATOM 11344 C C . ALA D 2 64 ? 93.81811 -5.72677 0.16201 1.000 98.16042 64 ALA D C 1
ATOM 11345 O O . ALA D 2 64 ? 93.23055 -6.37463 1.03006 1.000 103.28489 64 ALA D O 1
ATOM 11347 N N . ASN D 2 65 ? 93.93999 -6.14265 -1.09867 1.000 91.15457 65 ASN D N 1
ATOM 11348 C CA . ASN D 2 65 ? 93.41661 -7.41639 -1.59133 1.000 83.83808 65 ASN D CA 1
ATOM 11349 C C . ASN D 2 65 ? 91.90415 -7.53656 -1.42512 1.000 78.84042 65 ASN D C 1
ATOM 11350 O O . ASN D 2 65 ? 91.37242 -8.64995 -1.36397 1.000 81.42343 65 ASN D O 1
ATOM 11355 N N . LEU D 2 66 ? 91.19218 -6.41425 -1.34960 1.000 77.54302 66 LEU D N 1
ATOM 11356 C CA . LEU D 2 66 ? 89.73607 -6.41074 -1.29767 1.000 80.47752 66 LEU D CA 1
ATOM 11357 C C . LEU D 2 66 ? 89.19536 -5.54246 -2.42381 1.000 81.67181 66 LEU D C 1
ATOM 11358 O O . LEU D 2 66 ? 89.58236 -4.37632 -2.55533 1.000 86.29716 66 LEU D O 1
ATOM 11363 N N . VAL D 2 67 ? 88.30527 -6.11283 -3.23057 1.000 73.70361 67 VAL D N 1
ATOM 11364 C CA . VAL D 2 67 ? 87.67524 -5.41880 -4.34731 1.000 72.78871 67 VAL D CA 1
ATOM 11365 C C . VAL D 2 67 ? 86.20822 -5.22620 -3.99146 1.000 71.74806 67 VAL D C 1
ATOM 11366 O O . VAL D 2 67 ? 85.46010 -6.20243 -3.86464 1.000 63.83308 67 VAL D O 1
ATOM 11370 N N . VAL D 2 68 ? 85.79395 -3.97267 -3.82888 1.000 64.86581 68 VAL D N 1
ATOM 11371 C CA . VAL D 2 68 ? 84.42783 -3.62362 -3.45912 1.000 71.66360 68 VAL D CA 1
ATOM 11372 C C . VAL D 2 68 ? 83.73568 -3.03432 -4.67927 1.000 69.11720 68 VAL D C 1
ATOM 11373 O O . VAL D 2 68 ? 84.23246 -2.07333 -5.28014 1.000 74.68288 68 VAL D O 1
ATOM 11377 N N . ILE D 2 69 ? 82.59007 -3.60720 -5.04102 1.000 59.28548 69 ILE D N 1
ATOM 11378 C CA . ILE D 2 69 ? 81.80427 -3.17964 -6.19016 1.000 66.66425 69 ILE D CA 1
ATOM 11379 C C . ILE D 2 69 ? 80.42158 -2.78190 -5.69493 1.000 71.80896 69 ILE D C 1
ATOM 11380 O O . ILE D 2 69 ? 79.75363 -3.56457 -5.00629 1.000 76.81604 69 ILE D O 1
ATOM 11385 N N . LYS D 2 70 ? 79.99788 -1.57095 -6.05110 1.000 69.33456 70 LYS D N 1
ATOM 11386 C CA . LYS D 2 70 ? 78.72691 -1.00442 -5.62006 1.000 79.33507 70 LYS D CA 1
ATOM 11387 C C . LYS D 2 70 ? 77.90560 -0.60353 -6.83795 1.000 81.50911 70 LYS D C 1
ATOM 11388 O O . LYS D 2 70 ? 78.39937 0.11231 -7.71821 1.000 81.44223 70 LYS D O 1
ATOM 11394 N N . VAL D 2 71 ? 76.65961 -1.08460 -6.89184 1.000 87.10947 71 VAL D N 1
ATOM 11395 C CA . VAL D 2 71 ? 75.69118 -0.71447 -7.91906 1.000 93.57661 71 VAL D CA 1
ATOM 11396 C C . VAL D 2 71 ? 74.35727 -0.44029 -7.23096 1.000 97.48301 71 VAL D C 1
ATOM 11397 O O . VAL D 2 71 ? 74.16894 -0.73824 -6.05025 1.000 104.14350 71 VAL D O 1
ATOM 11401 N N . GLU D 2 72 ? 73.41900 0.13228 -7.98873 1.000 97.53087 72 GLU D N 1
ATOM 11402 C CA . GLU D 2 72 ? 72.14102 0.56717 -7.43968 1.000 112.77761 72 GLU D CA 1
ATOM 11403 C C . GLU D 2 72 ? 70.93322 -0.15454 -8.02529 1.000 118.79989 72 GLU D C 1
ATOM 11404 O O . GLU D 2 72 ? 69.79889 0.19510 -7.67747 1.000 132.49607 72 GLU D O 1
ATOM 11410 N N . THR D 2 73 ? 71.12945 -1.13542 -8.90438 1.000 111.09047 73 THR D N 1
ATOM 11411 C CA . THR D 2 73 ? 70.02456 -1.89040 -9.47889 1.000 84.10094 73 THR D CA 1
ATOM 11412 C C . THR D 2 73 ? 70.30148 -3.38234 -9.35162 1.0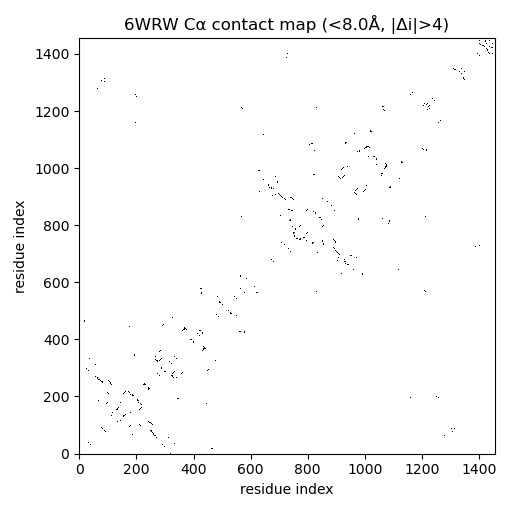00 110.29157 73 THR D C 1
ATOM 11413 O O . THR D 2 73 ? 71.44519 -3.81124 -9.18310 1.000 109.02462 73 THR D O 1
ATOM 11417 N N . HIS D 2 74 ? 69.23060 -4.17561 -9.44233 1.000 99.73484 74 HIS D N 1
ATOM 11418 C CA . HIS D 2 74 ? 69.35013 -5.61446 -9.22959 1.000 109.86260 74 HIS D CA 1
ATOM 11419 C C . HIS D 2 74 ? 69.80603 -6.35594 -10.47996 1.000 106.03008 74 HIS D C 1
ATOM 11420 O O . HIS D 2 74 ? 70.50472 -7.36844 -10.36562 1.000 114.69712 74 HIS D O 1
ATOM 11427 N N . GLU D 2 75 ? 69.42411 -5.88646 -11.67040 1.000 103.64871 75 GLU D N 1
ATOM 11428 C CA . GLU D 2 75 ? 69.97044 -6.46681 -12.89414 1.000 108.52033 75 GLU D CA 1
ATOM 11429 C C . GLU D 2 75 ? 71.48696 -6.33184 -12.92269 1.000 100.45668 75 GLU D C 1
ATOM 11430 O O . GLU D 2 75 ? 72.21169 -7.31496 -13.12526 1.000 99.03555 75 GLU D O 1
ATOM 11436 N N . LEU D 2 76 ? 71.98522 -5.11313 -12.70717 1.000 90.56211 76 LEU D N 1
ATOM 11437 C CA . LEU D 2 76 ? 73.42558 -4.89994 -12.68045 1.000 87.88284 76 LEU D CA 1
ATOM 11438 C C . LEU D 2 76 ? 74.07059 -5.57430 -11.47704 1.000 79.14952 76 LEU D C 1
ATOM 11439 O O . LEU D 2 76 ? 75.23129 -5.98409 -11.55451 1.000 87.09077 76 LEU D O 1
ATOM 11444 N N . SER D 2 77 ? 73.33948 -5.71609 -10.36838 1.000 78.46279 77 SER D N 1
ATOM 11445 C CA . SER D 2 77 ? 73.87391 -6.44994 -9.22389 1.000 71.73015 77 SER D CA 1
ATOM 11446 C C . SER D 2 77 ? 74.12119 -7.91051 -9.58203 1.000 75.78664 77 SER D C 1
ATOM 11447 O O . SER D 2 77 ? 75.18832 -8.46454 -9.28997 1.000 76.88412 77 SER D O 1
ATOM 11450 N N . THR D 2 78 ? 73.13971 -8.55041 -10.22240 1.000 61.91861 78 THR D N 1
ATOM 11451 C CA . THR D 2 78 ? 73.30991 -9.93608 -10.64576 1.000 76.06725 78 THR D CA 1
ATOM 11452 C C . THR D 2 78 ? 74.39935 -10.06007 -11.70313 1.000 84.61943 78 THR D C 1
ATOM 11453 O O . THR D 2 78 ? 75.15409 -11.04001 -11.71122 1.000 86.80221 78 THR D O 1
ATOM 11457 N N . ARG D 2 79 ? 74.50106 -9.07629 -12.60158 1.000 81.29592 79 ARG D N 1
ATOM 11458 C CA . ARG D 2 79 ? 75.56530 -9.11046 -13.60070 1.000 76.85125 79 ARG D CA 1
ATOM 11459 C C . ARG D 2 79 ? 76.93937 -9.00891 -12.94877 1.000 71.16810 79 ARG D C 1
ATOM 11460 O O . ARG D 2 79 ? 77.86988 -9.72601 -13.33288 1.000 71.42258 79 ARG D O 1
ATOM 11468 N N . VAL D 2 80 ? 77.08498 -8.12398 -11.95936 1.000 74.74507 80 VAL D N 1
ATOM 11469 C CA . VAL D 2 80 ? 78.35228 -7.99559 -11.24539 1.000 80.24962 80 VAL D CA 1
ATOM 11470 C C . VAL D 2 80 ? 78.67290 -9.28095 -10.49642 1.000 79.49666 80 VAL D C 1
ATOM 11471 O O . VAL D 2 80 ? 79.82433 -9.73020 -10.46958 1.000 78.38384 80 VAL D O 1
ATOM 11475 N N . TRP D 2 81 ? 77.66060 -9.89577 -9.88083 1.000 74.55693 81 TRP D N 1
ATOM 11476 C CA . TRP D 2 81 ? 77.88495 -11.14487 -9.15980 1.000 69.87332 81 TRP D CA 1
ATOM 11477 C C . TRP D 2 81 ? 78.34270 -12.25230 -10.10209 1.000 68.34163 81 TRP D C 1
ATOM 11478 O O . TRP D 2 81 ? 79.28822 -12.99029 -9.79554 1.000 63.80198 81 TRP D O 1
ATOM 11489 N N . GLU D 2 82 ? 77.69661 -12.37115 -11.26392 1.000 68.11159 82 GLU D N 1
ATOM 11490 C CA . GLU D 2 82 ? 78.08739 -13.39786 -12.22424 1.000 73.72350 82 GLU D CA 1
ATOM 11491 C C . GLU D 2 82 ? 79.47185 -13.12290 -12.80012 1.000 68.27846 82 GLU D C 1
ATOM 11492 O O . GLU D 2 82 ? 80.25523 -14.05497 -13.01286 1.000 74.51829 82 GLU D O 1
ATOM 11498 N N . ALA D 2 83 ? 79.80182 -11.85118 -13.04060 1.000 72.45216 83 ALA D N 1
ATOM 11499 C CA . ALA D 2 83 ? 81.13137 -11.51908 -13.54207 1.000 74.79014 83 ALA D CA 1
ATOM 11500 C C . ALA D 2 83 ? 82.20345 -11.81097 -12.50003 1.000 75.44913 83 ALA D C 1
ATOM 11501 O O . ALA D 2 83 ? 83.30332 -12.25940 -12.84242 1.000 71.46975 83 ALA D O 1
ATOM 11503 N N . ALA D 2 84 ? 81.90158 -11.56534 -11.22309 1.000 72.02607 84 ALA D N 1
ATOM 11504 C CA . ALA D 2 84 ? 82.85583 -11.87364 -10.16450 1.000 68.95916 84 ALA D CA 1
ATOM 11505 C C . ALA D 2 84 ? 83.03812 -13.37719 -10.01145 1.000 76.16695 84 ALA D C 1
ATOM 11506 O O . ALA D 2 84 ? 84.15121 -13.84892 -9.75404 1.000 74.53627 84 ALA D O 1
ATOM 11508 N N . GLN D 2 85 ? 81.95632 -14.14583 -10.16267 1.000 80.80392 85 GLN D N 1
ATOM 11509 C CA . GLN D 2 85 ? 82.08130 -15.60019 -10.13424 1.000 79.84459 85 GLN D CA 1
ATOM 11510 C C . GLN D 2 85 ? 82.90080 -16.10557 -11.31476 1.000 78.08386 85 GLN D C 1
ATOM 11511 O O . GLN D 2 85 ? 83.71625 -17.02387 -11.16907 1.000 74.70975 85 GLN D O 1
ATOM 11517 N N . LYS D 2 86 ? 82.69721 -15.51461 -12.49364 1.000 79.54688 86 LYS D N 1
ATOM 11518 C CA . LYS D 2 86 ? 83.36102 -16.00022 -13.69819 1.000 78.21196 86 LYS D CA 1
ATOM 11519 C C . LYS D 2 86 ? 84.84027 -15.63500 -13.70885 1.000 81.54115 86 LYS D C 1
ATOM 11520 O O . LYS D 2 86 ? 85.68333 -16.45095 -14.10012 1.000 79.06090 86 LYS D O 1
ATOM 11526 N N . ALA D 2 87 ? 85.17674 -14.41932 -13.28182 1.000 78.07824 87 ALA D N 1
ATOM 11527 C CA . ALA D 2 87 ? 86.55108 -13.94096 -13.32810 1.000 78.46002 87 ALA D CA 1
ATOM 11528 C C . ALA D 2 87 ? 87.37231 -14.34137 -12.11013 1.000 88.60852 87 ALA D C 1
ATOM 11529 O O . ALA D 2 87 ? 88.59137 -14.13856 -12.11534 1.000 96.01252 87 ALA D O 1
ATOM 11531 N N . TYR D 2 88 ? 86.74618 -14.89879 -11.07813 1.000 93.94274 88 TYR D N 1
ATOM 11532 C CA . TYR D 2 88 ? 87.45824 -15.27452 -9.86054 1.000 95.26359 88 TYR D CA 1
ATOM 11533 C C . TYR D 2 88 ? 88.49507 -16.35963 -10.13077 1.000 110.72984 88 TYR D C 1
ATOM 11534 O O . TYR D 2 88 ? 89.52868 -16.42989 -9.46558 1.000 110.82862 88 TYR D O 1
#

Foldseek 3Di:
DDDPVRLLVLLLVLLVVDFLLVLLVVCQDPQNFAFAFQDPSLVVVLVVLQVLLVVLVAPDKDKDKFKFKKWDADPDFWFKWKAFDVRPDIGTLDRAPEWAMLFAFDKAKAKEFEQEAQALVSQVPDDDQQARAAYEYEHDPAALQNNLVSSVVRRHQEYEYEHFCQQQVDPVQFFWFYAYNFPFAARQQQFLAFRDCVVVRDGRGFPRRHDHGYTYGGNSSVLVQLVQAADADDVVSRGDRSDHGIGDDGMMMMTGGHMDMDIHMGMKIKGKHAADAAAQAEEEEEAEAHAPASQSQFGSLQSSLLSSLSSSVSCCVPPVVQGWRYMYMRMYAYPLRNFLHRLLSVCNHCLVSCQLRYAEYEYRGNAEAAQDAKAKAWDLQCVVVLQVLQCPQARLPVRHGNPDDPCVVVVHDHDGRSDNCLLVCQFSLHIYMYIHRHDPGDRNCGRTNPSHSVVRCVRPVSRRSSSSSSSSSVNSQRCQQTRALDGSTQLLSCLVVLVVLVVLVVVLVVLCVVVVHDCVLSVVLSVLLNVLSVVLVVQVVVDDSVPSVVSVVSVSLVSCLSVLQFQPPDDCRNFSSRRQDSGDDCLHSVNLSVLSVPVVVVPPPHDVVSNVVSVVRNSVSSNVSSCSSNDDNVPDDDD/DDDDVVVQVLLVVLLVVDFQLVLLVVCQDPLAQAFAFQDPSLVVVLVVLQVLLVVLVAPDKDKDKFKFKKWDADPDFWFKWKAFPQRPDIGGLDRAPEWAMLFAFDKAKAKEFEQEAQALVSQVPDDDQQARAEYEYEDDPAAQQNNLVSSVVRNHQEYEYEHFCQQFVDPPQFFHFYAYRQPFAARQQQFLAFRDCVVVRDGRGFPRRHDHGYTYGGNSSQLVQLVQAADADDVVSRGDRSDHGIGDPRMMMMTGGHMDMDIHMGMKIKGKHAADAAAQAEEEEEAEAHANASQSQFGSLQSSLLSSLSSSVSCCVVPVVAGWNYMYMRMYFGPLRNFLHGLLSVCNHCLVSVQLRHAEYEYRTNAEAAQDAKAKAWDLQCVVVLLVLQCPFARLPPRHGNPDDPCVVVVHDHDHRSDNCLLVQQFSLHIYMYIHRHDPGDRNCGRTNPSGSVVVCVRPVVPSSSSSSSSSSVNSQRCCCTRALDRSGQLLSVLVVLVVLVVLVVVCQVVCVVVVHDCVLLVQLSVLLNVLSVLLVVQVVPDDRVPSVSSVVSVSLVSCLSVLQFQPPDDCRNQRRRRQDSGDDCLHSVNLSVLSVCSVVPDPSRDPVSNVVSCVSNSVSSNVSSCSSNDDNVPDDDDD/DQVVLQVQLVVCVVVVHDPVVSQVVSCVPVVFLDKDQADDVVLVVQLQVQLCVQQVQWDWDDYDRMITIHHDDDVNSVVSVVSNVVSD/DQVVLQVQLVVCVVVVDDPVVSQVVSCVPVVFQDKFAADDVVLVVVLQVQLCVQQVQWDWDDHDRMITIHDDDDVNSVVSVVSRVVSD

Nearest PDB structures (foldseek):
  7zqs-assembly1_D  TM=9.975E-01  e=0.000E+00  Homo sapiens
  6d04-assembly1_A  TM=9.943E-01  e=0.000E+00  Homo sapiens
  6okd-assembly1_A  TM=9.871E-01  e=0.000E+00  Homo sapiens
  6okd-assembly2_B  TM=9.864E-01  e=0.000E+00  Homo sapiens
  1cx8-assembly1_A  TM=9.799E-01  e=0.000E+00  Homo sapiens

Secondary structure (DSSP, 8-state):
---HHHHHHHHHHHHHT--SHHHHHHHTSSTT-S--TT-HHHHHHHHHHHHHHHHTT-SEEEEEEEEEEEEE--SSPPEEEEEETTTTEEEEEE--S--EET---EEEEE-EEE-TT--HHHHHT-SS--TTSEEEEES-SS-HHHHHHHHHHTT--EEEEE--TTTS--S-S---B-EE--SSSS-TTSTTS--SGGGT--S---TTS-SS-EEE--HHHHHHHHTTEEEEPPGGG---TT-EEEE-SS-EEEEEE--EEEEEEEEEEEEEE--SSEEEEEEEEEEE---SS--IIIIIHHHHHHHHHHHHHHHHHHHS----SEEEEEEEE--TTSSSHHHHHHHHHSTTTSSSSEEEEEE-TT-BS-SSEEEEEE-HHHHHHHHHHHTSSB-TTT-SBS---TT-GGGPPPP-TTSTHHHHHHTS---EEEEEEE-SS--TTTTBTT--HHHHHHH-TTHHHHHHHHHHHHHHHHHHTTSSSS----TTHHHHHHHHHHHHHHTTHHHHHHTT--SHHHHHHHHHHHHHHHHHHHHHHHS-TT-HHHHHHHHHHHTTTTGGGB-TTS-TTT----BTTT--STTSHHHHHHHHTTSTT-STT--HHHHHHHHHHHHHHHHHHHHHHH-SGGG----/---HHHHHHHHHHHHHT--SHHHHHHHTSTTTSS--TT-HHHHHHHHHHHHHHHHTT-SEEEEEEEEEEEEE--SSPPEEEEEETTTTEEEEEE--S--EET---EEEEE-EEE-TT--HHHHHT-SS--TTSEEEEESBSB-HHHHHHHHHHTT--EEEEE--TTTS--S-TT--B-EE--SSSS-TTSTTS--SGGGT--S---TTS-SS-EEE--HHHHHHHHTTEEEEPPTTS---TT-EEEE-SS-EEEEEE--EEEEEEEEEEEEEE--SSEEEEEEEEEEE---SS--IIIIIHHHHHHHHHHHHHHHHHHHS----SEEEEEEEESS-SSSSHHHHHHHHHSTTTSSSSEEEEEE-TT-BS-SSEEEEEE-HHHHHHHHHHHTS-B-TTT-SBS---TT-GGGPPPP-TTSTHHHHHHTS---EEEEEEE-SS--TTTTBTT--HHHHHHH-TTHHHHHHHHHHHHHHHHHHHHSSSS----STHHHHHHHHHHHHHHTTHHHHHHTT--SHHHHHHHHHHHHHHHHHHHHHHHS-TT-HHHHHHHHHHHHTTTGGGB-TTS-TTT----BTTT--STTSHHHHHHHHHHHHH-STT--HHHHHHHHHHHHHHHHHHHHHHH-SGGG-----/-HHHHHHHHHHHHHTT--HHHHHHHHHHHH--SEEEE-SSHHHHHHHHHHHHHH-TT-EEEEETTEEEEE-SSHHHHHHHHHHHHHH-/-HHHHHHHHHHHHHTT--HHHHHHHHHHHH--SEEEE-SSHHHHHHHHHHHHHH-TTSEEEEETTEEEEE-SSHHHHHHHHHHHHHH-

Organism: Homo sapiens (NCBI:txid9606)

B-factor: mean 88.92, std 24.1, range [43.19, 198.02]

Sequence (1455 aa):
RLYWDDLKRKLSEKLDSTDFTSTIKLLNENSYVPREAGSQKDENLALYVENQFREFKLSKVWRDQHFVKIQVKDSAQNSVIIVDKNGRLVYLVENPGGYVAYSKAATVTGKLVHANFGTKKDFEDLYTPVNGSIVIVRAGKITFAEKVANAESLNAIGVLIYMDQTKFPIVNAELSFFGHAHLGTGDPYTPGFPSFNHTQFPPSRSSGLPNIPVQTISRAAAEKLFGNMEGDCPSDWKTDSTCRMVTSESKNVKLTVSNVLKEIKILNIFGVIKGFVEPDHYVVVGAQRDAWGPGAAKSGVGTALLLKLAQMFSDMVLKDGFQPSRSIIFASWSAGDFGSVGATEWLEGYLSSLHLKAFTYINLDKAVLGTSNFKVSASPLLYTLIEKTMQNVKHPVTGQFLYQDSNWASKVEKLTLDNAAFPFLAYSGIPAVSFCFCEDTDYPYLGTTMDTYKELIERIPELNKVARAAAEVAGQFVIKLTHDVELNLDYERYNSQLLSFVRDLNQYRADIKEMGLSLQWLYSARGDFFRATSRLTTDFGNAEKTDRFVMKKLNDRVMRVEYHFLSPYVSPKESPFRHVFWGSGSHTLPALLENLKLRKQNNGAFNETLFRNQLALATWTIQGAANALSGDVWDIDNERLYWDDLKRKLSEKLDSTDFTSTIKLLNENSYVPREAGSQKDENLALYVENQFREFKLSKVWRDQHFVKIQVKDSAQNSVIIVDKNGRLVYLVENPGGYVAYSKAATVTGKLVHANFGTKKDFEDLYTPVNGSIVIVRAGKITFAEKVANAESLNAIGVLIYMDQTKFPIVNAELSFFGHAHLGTGDPYTPGFPSFNHTQFPPSRSSGLPNIPVQTISRAAAEKLFGNMEGDCPSDWKTDSTCRMVTSESKNVKLTVSNVLKEIKILNIFGVIKGFVEPDHYVVVGAQRDAWGPGAAKSGVGTALLLKLAQMFSDMVLKDGFQPSRSIIFASWSAGDFGSVGATEWLEGYLSSLHLKAFTYINLDKAVLGTSNFKVSASPLLYTLIEKTMQNVKHPVTGQFLYQDSNWASKVEKLTLDNAAFPFLAYSGIPAVSFCFCEDTDYPYLGTTMDTYKELIERIPELNKVARAAAEVAGQFVIKLTHDVELNLDYERYNSQLLSFVRDLNQYRADIKEMGLSLQWLYSARGDFFRATSRLTTDFGNAEKTDRFVMKKLNDRVMRVEYHFLSPYVSPKESPFRHVFWGSGSHTLPALLENLKLRKQNNGAFNETLFRNQLALATWTIQGAANALSGDVWDIDNEFDEEEIQKAIEELLRKGVSEEEAAIIIVQRFNVAVVVVVQDERQGKHISEYIRRYIPEADVILFANLVVIKVETHELSTRVWEAAQKAYDEEEIQKAIEELLRKGVSEEEAAIIIVQRFNVAVVVVVQDERQGKHISEYIRRYIPEADVILFANLVVIKVETHELSTRVWEAAQKAY

Radius of gyration: 38.25 Å; Cα contacts (8 Å, |Δi|>4): 3077; chains: 4; bounding box: 93×92×100 Å

InterPro domains:
  IPR003137 PA domain [PF02225] (228-306)
  IPR007365 Transferrin receptor-like, dimerisation domain [PF04253] (638-749)
  IPR007484 Peptidase M28 [PF04389] (388-576)
  IPR036757 Transferrin receptor-like, dimerisation domain superfamily [G3DSA:1.20.930.40] (614-755)
  IPR036757 Transferrin receptor-like, dimerisation domain superfamily [SSF47672] (609-756)
  IPR037324 Transferrin receptor protein 1/2, PA domain [cd02128] (201-377)
  IPR039373 Transferrin receptor protein 1/Glutamate carboxypeptidase 2-like [PTHR10404] (43-752)
  IPR046450 PA domain superfamily [SSF52025] (191-382)